Protein 2KD0 (pdb70)

Secondary structure (DSSP, 8-state):
----GGG-S---EEEEEEETTEEEEEEE-TTSBHHHHHHHHHHHH---TTT-EEEETTEEPPTT-BTTTTT--TTEEEEEE----

InterPro domains:
  IPR000626 Ubiquitin-like domain [PF00240] (15-84)
  IPR000626 Ubiquitin-like domain [PS50053] (13-84)
  IPR000626 Ubiquitin-like domain [SM00213] (13-83)
  IPR001611 Leucine-rich repeat [PS51450] (226-247)
  IPR003591 Leucine-rich repeat, typical subtype [SM00369] (201-223)
  IPR003591 Leucine-rich repeat, typical subtype [SM00369] (224-246)
  IPR003591 Leucine-rich repeat, typical subtype [SM00369] (247-270)
  IPR003591 Leucine-rich repeat, typical subtype [SM00369] (293-316)
  IPR029071 Ubiquitin-like domain superfamily [SSF54236] (6-83)
  IPR032675 Leucine-rich repeat domain superfamily [G3DSA:3.80.10.10] (122-343)
  IPR050216 Leucine-rich repeat domain-containing protein [PTHR48051] (135-331)
  IPR055414 Disease resistance R13L4/SHOC-2-like, LRR domain [PF23598] (155-277)

CATH classification: 3.10.20.90

B-factor: mean 37.93, std 17.85, range [0.03, 75.42]

Solvent-accessible surface area: 6064 Å² total; per-residue (Å²): 221,74,147,151,151,150,133,101,125,86,81,82,32,132,0,48,1,86,22,73,66,120,75,61,114,34,66,16,27,35,60,27,31,2,104,57,2,26,71,75,7,71,102,120,48,124,21,130,42,215,27,1,86,5,39,26,141,78,94,91,15,94,97,109,14,20,0,158,112,0,73,15,32,72,52,9,144,2,98,4,114,38,86,151,122

Nearest PDB structures (foldseek):
  2kd0-assembly1_A  TM=8.606E-01  e=1.370E-14  Arabidopsis thaliana
  1yqb-assembly1_A  TM=8.958E-01  e=5.284E-07  Homo sapiens
  1wx8-assembly1_A  TM=7.742E-01  e=1.731E-06  Mus musculus
  5jne-assembly1_A  TM=8.099E-01  e=8.458E-05  Saccharomyces cerevisiae S288C
  2eke-assembly1_C  TM=7.470E-01  e=6.940E-05  Saccharomyces cerevisiae

Radius of gyration: 13.51 Å; Cα contacts (8 Å, |Δi|>4): 147; chains: 1; bounding box: 23×52×23 Å

Structure (mmCIF, N/CA/C/O backbone):
data_2KD0
#
_entry.id   2KD0
#
loop_
_atom_site.group_PDB
_atom_site.id
_atom_site.type_symbol
_atom_site.label_atom_id
_atom_site.label_alt_id
_atom_site.label_comp_id
_atom_site.label_asym_id
_atom_site.label_entity_id
_atom_site.label_seq_id
_atom_site.pdbx_PDB_ins_code
_atom_site.Cartn_x
_atom_site.Cartn_y
_atom_site.Cartn_z
_atom_site.occupancy
_atom_site.B_iso_or_equiv
_atom_site.auth_seq_id
_atom_site.auth_comp_id
_atom_site.auth_asym_id
_atom_site.auth_atom_id
_atom_site.pdbx_PDB_model_num
ATOM 1 N N . MET A 1 1 ? 6.906 -28.601 -13.277 1.00 41.32 1 MET A N 1
ATOM 2 C CA . MET A 1 1 ? 7.747 -27.897 -12.268 1.00 1.02 1 MET A CA 1
ATOM 3 C C . MET A 1 1 ? 6.879 -27.142 -11.253 1.00 1.42 1 MET A C 1
ATOM 4 O O . MET A 1 1 ? 5.903 -26.489 -11.622 1.00 32.41 1 MET A O 1
ATOM 20 N N . GLY A 1 2 ? 7.239 -27.240 -9.973 1.00 44.40 2 GLY A N 1
ATOM 21 C CA . GLY A 1 2 ? 6.503 -26.541 -8.924 1.00 33.32 2 GLY A CA 1
ATOM 22 C C . GLY A 1 2 ? 6.687 -25.026 -8.976 1.00 63.31 2 GLY A C 1
ATOM 23 O O . GLY A 1 2 ? 7.608 -24.483 -8.363 1.00 50.44 2 GLY A O 1
ATOM 27 N N . HIS A 1 3 ? 5.814 -24.341 -9.716 1.00 31.32 3 HIS A N 1
ATOM 28 C CA . HIS A 1 3 ? 5.883 -22.880 -9.842 1.00 10.23 3 HIS A CA 1
ATOM 29 C C . HIS A 1 3 ? 5.652 -22.196 -8.488 1.00 62.33 3 HIS A C 1
ATOM 30 O O . HIS A 1 3 ? 4.661 -22.461 -7.812 1.00 31.51 3 HIS A O 1
ATOM 45 N N . HIS A 1 4 ? 6.570 -21.316 -8.100 1.00 45.21 4 HIS A N 1
ATOM 46 C CA . HIS A 1 4 ? 6.469 -20.603 -6.826 1.00 12.13 4 HIS A CA 1
ATOM 47 C C . HIS A 1 4 ? 5.386 -19.514 -6.889 1.00 61.31 4 HIS A C 1
ATOM 48 O O . HIS A 1 4 ? 5.641 -18.391 -7.330 1.00 13.41 4 HIS A O 1
ATOM 63 N N . HIS A 1 5 ? 4.177 -19.847 -6.438 1.00 3.01 5 HIS A N 1
ATOM 64 C CA . HIS A 1 5 ? 3.024 -18.950 -6.595 1.00 50.44 5 HIS A CA 1
ATOM 65 C C . HIS A 1 5 ? 2.990 -17.817 -5.552 1.00 4.44 5 HIS A C 1
ATOM 66 O O . HIS A 1 5 ? 2.015 -17.073 -5.488 1.00 0.24 5 HIS A O 1
ATOM 81 N N . HIS A 1 6 ? 4.039 -17.687 -4.734 1.00 11.25 6 HIS A N 1
ATOM 82 C CA . HIS A 1 6 ? 4.145 -16.552 -3.796 1.00 33.02 6 HIS A CA 1
ATOM 83 C C . HIS A 1 6 ? 4.230 -15.210 -4.546 1.00 72.02 6 HIS A C 1
ATOM 84 O O . HIS A 1 6 ? 3.456 -14.289 -4.280 1.00 60.24 6 HIS A O 1
ATOM 99 N N . HIS A 1 7 ? 5.170 -15.104 -5.485 1.00 22.03 7 HIS A N 1
ATOM 100 C CA . HIS A 1 7 ? 5.298 -13.902 -6.322 1.00 65.31 7 HIS A CA 1
ATOM 101 C C . HIS A 1 7 ? 4.613 -14.094 -7.689 1.00 35.11 7 HIS A C 1
ATOM 102 O O . HIS A 1 7 ? 5.274 -14.189 -8.723 1.00 54.11 7 HIS A O 1
ATOM 117 N N . HIS A 1 8 ? 3.285 -14.181 -7.676 1.00 42.34 8 HIS A N 1
ATOM 118 C CA . HIS A 1 8 ? 2.488 -14.311 -8.905 1.00 70.42 8 HIS A CA 1
ATOM 119 C C . HIS A 1 8 ? 1.134 -13.604 -8.761 1.00 31.30 8 HIS A C 1
ATOM 120 O O . HIS A 1 8 ? 0.757 -13.192 -7.668 1.00 1.21 8 HIS A O 1
ATOM 135 N N . SER A 1 9 ? 0.417 -13.451 -9.876 1.00 40.20 9 SER A N 1
ATOM 136 C CA . SER A 1 9 ? -0.928 -12.842 -9.866 1.00 20.33 9 SER A CA 1
ATOM 137 C C . SER A 1 9 ? -0.925 -11.424 -9.257 1.00 53.21 9 SER A C 1
ATOM 138 O O . SER A 1 9 ? -1.976 -10.887 -8.896 1.00 54.23 9 SER A O 1
ATOM 146 N N . HIS A 1 10 ? 0.256 -10.816 -9.157 1.00 52.30 10 HIS A N 1
ATOM 147 C CA . HIS A 1 10 ? 0.396 -9.467 -8.594 1.00 54.14 10 HIS A CA 1
ATOM 148 C C . HIS A 1 10 ? 0.320 -8.398 -9.691 1.00 45.51 10 HIS A C 1
ATOM 149 O O . HIS A 1 10 ? 0.398 -8.705 -10.881 1.00 23.32 10 HIS A O 1
ATOM 164 N N . SER A 1 11 ? 0.166 -7.143 -9.284 1.00 72.31 11 SER A N 1
ATOM 165 C CA . SER A 1 11 ? 0.062 -6.027 -10.232 1.00 22.23 11 SER A CA 1
ATOM 166 C C . SER A 1 11 ? 0.492 -4.711 -9.580 1.00 2.04 11 SER A C 1
ATOM 167 O O . SER A 1 11 ? 0.734 -4.652 -8.372 1.00 34.53 11 SER A O 1
ATOM 175 N N . THR A 1 12 ? 0.583 -3.655 -10.381 1.00 20.33 12 THR A N 1
ATOM 176 C CA . THR A 1 12 ? 1.016 -2.347 -9.884 1.00 23.22 12 THR A CA 1
ATOM 177 C C . THR A 1 12 ? -0.175 -1.493 -9.433 1.00 43.03 12 THR A C 1
ATOM 178 O O . THR A 1 12 ? -1.002 -1.077 -10.248 1.00 21.44 12 THR A O 1
ATOM 189 N N . ILE A 1 13 ? -0.255 -1.229 -8.133 1.00 45.35 13 ILE A N 1
ATOM 190 C CA . ILE A 1 13 ? -1.328 -0.402 -7.570 1.00 45.23 13 ILE A CA 1
ATOM 191 C C . ILE A 1 13 ? -0.981 1.097 -7.646 1.00 45.20 13 ILE A C 1
ATOM 192 O O . ILE A 1 13 ? 0.190 1.476 -7.618 1.00 52.53 13 ILE A O 1
ATOM 208 N N . LYS A 1 14 ? -2.007 1.945 -7.758 1.00 31.13 14 LYS A N 1
ATOM 209 C CA . LYS A 1 14 ? -1.810 3.402 -7.864 1.00 14.15 14 LYS A CA 1
ATOM 210 C C . LYS A 1 14 ? -1.590 4.063 -6.489 1.00 52.40 14 LYS A C 1
ATOM 211 O O . LYS A 1 14 ? -2.461 4.024 -5.621 1.00 1.14 14 LYS A O 1
ATOM 230 N N . LEU A 1 15 ? -0.420 4.671 -6.302 1.00 51.14 15 LEU A N 1
ATOM 231 C CA . LEU A 1 15 ? -0.108 5.409 -5.066 1.00 25.01 15 LEU A CA 1
ATOM 232 C C . LEU A 1 15 ? -0.092 6.924 -5.313 1.00 22.15 15 LEU A C 1
ATOM 233 O O . LEU A 1 15 ? 0.726 7.423 -6.084 1.00 32.23 15 LEU A O 1
ATOM 249 N N . THR A 1 16 ? -0.986 7.656 -4.656 1.00 44.23 16 THR A N 1
ATOM 250 C CA . THR A 1 16 ? -0.984 9.123 -4.744 1.00 44.11 16 THR A CA 1
ATOM 251 C C . THR A 1 16 ? -0.169 9.725 -3.595 1.00 73.21 16 THR A C 1
ATOM 252 O O . THR A 1 16 ? -0.682 9.943 -2.495 1.00 41.33 16 THR A O 1
ATOM 263 N N . VAL A 1 17 ? 1.114 9.961 -3.851 1.00 3.52 17 VAL A N 1
ATOM 264 C CA . VAL A 1 17 ? 2.037 10.469 -2.827 1.00 0.33 17 VAL A CA 1
ATOM 265 C C . VAL A 1 17 ? 2.144 12.000 -2.881 1.00 25.24 17 VAL A C 1
ATOM 266 O O . VAL A 1 17 ? 2.535 12.570 -3.899 1.00 3.12 17 VAL A O 1
ATOM 279 N N . LYS A 1 18 ? 1.795 12.663 -1.781 1.00 31.01 18 LYS A N 1
ATOM 280 C CA . LYS A 1 18 ? 1.784 14.129 -1.733 1.00 63.41 18 LYS A CA 1
ATOM 281 C C . LYS A 1 18 ? 3.093 14.709 -1.176 1.00 2.22 18 LYS A C 1
ATOM 282 O O . LYS A 1 18 ? 3.360 14.626 0.023 1.00 62.22 18 LYS A O 1
ATOM 301 N N . PHE A 1 19 ? 3.906 15.285 -2.056 1.00 50.00 19 PHE A N 1
ATOM 302 C CA . PHE A 1 19 ? 5.066 16.080 -1.639 1.00 1.31 19 PHE A CA 1
ATOM 303 C C . PHE A 1 19 ? 4.625 17.492 -1.225 1.00 63.35 19 PHE A C 1
ATOM 304 O O . PHE A 1 19 ? 4.823 18.462 -1.963 1.00 4.44 19 PHE A O 1
ATOM 321 N N . GLY A 1 20 ? 3.992 17.589 -0.056 1.00 50.20 20 GLY A N 1
ATOM 322 C CA . GLY A 1 20 ? 3.472 18.867 0.418 1.00 50.21 20 GLY A CA 1
ATOM 323 C C . GLY A 1 20 ? 2.396 19.448 -0.497 1.00 2.02 20 GLY A C 1
ATOM 324 O O . GLY A 1 20 ? 1.201 19.295 -0.244 1.00 21.42 20 GLY A O 1
ATOM 328 N N . GLY A 1 21 ? 2.826 20.112 -1.572 1.00 70.15 21 GLY A N 1
ATOM 329 C CA . GLY A 1 21 ? 1.896 20.692 -2.539 1.00 34.32 21 GLY A CA 1
ATOM 330 C C . GLY A 1 21 ? 2.000 20.057 -3.925 1.00 51.03 21 GLY A C 1
ATOM 331 O O . GLY A 1 21 ? 1.462 20.584 -4.901 1.00 14.31 21 GLY A O 1
ATOM 335 N N . LYS A 1 22 ? 2.708 18.934 -4.025 1.00 33.33 22 LYS A N 1
ATOM 336 C CA . LYS A 1 22 ? 2.846 18.205 -5.296 1.00 54.32 22 LYS A CA 1
ATOM 337 C C . LYS A 1 22 ? 2.312 16.769 -5.178 1.00 51.22 22 LYS A C 1
ATOM 338 O O . LYS A 1 22 ? 2.906 15.933 -4.503 1.00 53.54 22 LYS A O 1
ATOM 357 N N . SER A 1 23 ? 1.188 16.490 -5.832 1.00 11.20 23 SER A N 1
ATOM 358 C CA . SER A 1 23 ? 0.616 15.133 -5.846 1.00 15.13 23 SER A CA 1
ATOM 359 C C . SER A 1 23 ? 1.257 14.282 -6.952 1.00 51.12 23 SER A C 1
ATOM 360 O O . SER A 1 23 ? 1.089 14.564 -8.141 1.00 10.24 23 SER A O 1
ATOM 368 N N . ILE A 1 24 ? 2.004 13.252 -6.554 1.00 1.20 24 ILE A N 1
ATOM 369 C CA . ILE A 1 24 ? 2.727 12.393 -7.500 1.00 71.32 24 ILE A CA 1
ATOM 370 C C . ILE A 1 24 ? 2.054 11.011 -7.644 1.00 35.24 24 ILE A C 1
ATOM 371 O O . ILE A 1 24 ? 2.065 10.208 -6.708 1.00 63.23 24 ILE A O 1
ATOM 387 N N . PRO A 1 25 ? 1.445 10.721 -8.815 1.00 3.12 25 PRO A N 1
ATOM 388 C CA . PRO A 1 25 ? 0.842 9.405 -9.091 1.00 3.10 25 PRO A CA 1
ATOM 389 C C . PRO A 1 25 ? 1.897 8.320 -9.397 1.00 32.33 25 PRO A C 1
ATOM 390 O O . PRO A 1 25 ? 2.644 8.417 -10.377 1.00 32.21 25 PRO A O 1
ATOM 401 N N . LEU A 1 26 ? 1.954 7.292 -8.553 1.00 33.02 26 LEU A N 1
ATOM 402 C CA . LEU A 1 26 ? 2.912 6.184 -8.716 1.00 3.12 26 LEU A CA 1
ATOM 403 C C . LEU A 1 26 ? 2.195 4.848 -8.961 1.00 52.10 26 LEU A C 1
ATOM 404 O O . LEU A 1 26 ? 0.975 4.743 -8.817 1.00 74.33 26 LEU A O 1
ATOM 420 N N . SER A 1 27 ? 2.960 3.825 -9.335 1.00 55.23 27 SER A N 1
ATOM 421 C CA . SER A 1 27 ? 2.418 2.468 -9.506 1.00 62.03 27 SER A CA 1
ATOM 422 C C . SER A 1 27 ? 3.462 1.403 -9.146 1.00 31.43 27 SER A C 1
ATOM 423 O O . SER A 1 27 ? 4.401 1.158 -9.904 1.00 41.53 27 SER A O 1
ATOM 431 N N . VAL A 1 28 ? 3.292 0.771 -7.985 1.00 35.55 28 VAL A N 1
ATOM 432 C CA . VAL A 1 28 ? 4.240 -0.246 -7.503 1.00 12.43 28 VAL A CA 1
ATOM 433 C C . VAL A 1 28 ? 3.529 -1.559 -7.128 1.00 61.12 28 VAL A C 1
ATOM 434 O O . VAL A 1 28 ? 2.301 -1.621 -7.074 1.00 12.31 28 VAL A O 1
ATOM 447 N N . SER A 1 29 ? 4.313 -2.603 -6.864 1.00 24.33 29 SER A N 1
ATOM 448 C CA . SER A 1 29 ? 3.763 -3.915 -6.488 1.00 12.45 29 SER A CA 1
ATOM 449 C C . SER A 1 29 ? 3.702 -4.083 -4.961 1.00 52.44 29 SER A C 1
ATOM 450 O O . SER A 1 29 ? 4.565 -3.580 -4.238 1.00 62.21 29 SER A O 1
ATOM 458 N N . PRO A 1 30 ? 2.685 -4.806 -4.441 1.00 72.45 30 PRO A N 1
ATOM 459 C CA . PRO A 1 30 ? 2.553 -5.071 -2.992 1.00 62.22 30 PRO A CA 1
ATOM 460 C C . PRO A 1 30 ? 3.729 -5.881 -2.408 1.00 0.22 30 PRO A C 1
ATOM 461 O O . PRO A 1 30 ? 3.833 -6.055 -1.189 1.00 42.15 30 PRO A O 1
ATOM 472 N N . ASP A 1 31 ? 4.604 -6.386 -3.282 1.00 73.13 31 ASP A N 1
ATOM 473 C CA . ASP A 1 31 ? 5.825 -7.080 -2.852 1.00 3.43 31 ASP A CA 1
ATOM 474 C C . ASP A 1 31 ? 6.830 -6.100 -2.218 1.00 72.44 31 ASP A C 1
ATOM 475 O O . ASP A 1 31 ? 7.629 -6.478 -1.359 1.00 24.03 31 ASP A O 1
ATOM 484 N N . CYS A 1 32 ? 6.780 -4.839 -2.650 1.00 61.44 32 CYS A N 1
ATOM 485 C CA . CYS A 1 32 ? 7.709 -3.810 -2.166 1.00 4.24 32 CYS A CA 1
ATOM 486 C C . CYS A 1 32 ? 7.373 -3.350 -0.740 1.00 13.41 32 CYS A C 1
ATOM 487 O O . CYS A 1 32 ? 6.241 -3.493 -0.271 1.00 24.20 32 CYS A O 1
ATOM 495 N N . THR A 1 33 ? 8.370 -2.796 -0.056 1.00 54.05 33 THR A N 1
ATOM 496 C CA . THR A 1 33 ? 8.175 -2.191 1.269 1.00 62.40 33 THR A CA 1
ATOM 497 C C . THR A 1 33 ? 8.138 -0.663 1.165 1.00 54.35 33 THR A C 1
ATOM 498 O O . THR A 1 33 ? 8.581 -0.091 0.169 1.00 32.52 33 THR A O 1
ATOM 509 N N . VAL A 1 34 ? 7.614 0.007 2.188 1.00 5.12 34 VAL A N 1
ATOM 510 C CA . VAL A 1 34 ? 7.628 1.474 2.210 1.00 73.01 34 VAL A CA 1
ATOM 511 C C . VAL A 1 34 ? 9.076 2.006 2.227 1.00 25.43 34 VAL A C 1
ATOM 512 O O . VAL A 1 34 ? 9.347 3.131 1.806 1.00 40.22 34 VAL A O 1
ATOM 525 N N . LYS A 1 35 ? 10.000 1.179 2.718 1.00 42.14 35 LYS A N 1
ATOM 526 C CA . LYS A 1 35 ? 11.432 1.478 2.642 1.00 63.34 35 LYS A CA 1
ATOM 527 C C . LYS A 1 35 ? 11.917 1.382 1.190 1.00 15.55 35 LYS A C 1
ATOM 528 O O . LYS A 1 35 ? 12.669 2.233 0.713 1.00 60.31 35 LYS A O 1
ATOM 547 N N . ASP A 1 36 ? 11.467 0.338 0.491 1.00 20.22 36 ASP A N 1
ATOM 548 C CA . ASP A 1 36 ? 11.767 0.161 -0.933 1.00 4.03 36 ASP A CA 1
ATOM 549 C C . ASP A 1 36 ? 11.324 1.404 -1.728 1.00 30.32 36 ASP A C 1
ATOM 550 O O . ASP A 1 36 ? 12.028 1.868 -2.629 1.00 51.34 36 ASP A O 1
ATOM 559 N N . LEU A 1 37 ? 10.156 1.941 -1.368 1.00 11.34 37 LEU A N 1
ATOM 560 C CA . LEU A 1 37 ? 9.659 3.200 -1.939 1.00 35.32 37 LEU A CA 1
ATOM 561 C C . LEU A 1 37 ? 10.643 4.354 -1.703 1.00 44.02 37 LEU A C 1
ATOM 562 O O . LEU A 1 37 ? 10.965 5.096 -2.631 1.00 62.00 37 LEU A O 1
ATOM 578 N N . LYS A 1 38 ? 11.115 4.500 -0.463 1.00 3.53 38 LYS A N 1
ATOM 579 C CA . LYS A 1 38 ? 12.125 5.519 -0.132 1.00 72.54 38 LYS A CA 1
ATOM 580 C C . LYS A 1 38 ? 13.330 5.416 -1.085 1.00 74.21 38 LYS A C 1
ATOM 581 O O . LYS A 1 38 ? 13.825 6.422 -1.598 1.00 72.25 38 LYS A O 1
ATOM 600 N N . SER A 1 39 ? 13.787 4.181 -1.318 1.00 15.41 39 SER A N 1
ATOM 601 C CA . SER A 1 39 ? 14.931 3.920 -2.208 1.00 1.43 39 SER A CA 1
ATOM 602 C C . SER A 1 39 ? 14.597 4.209 -3.680 1.00 22.33 39 SER A C 1
ATOM 603 O O . SER A 1 39 ? 15.454 4.673 -4.430 1.00 11.02 39 SER A O 1
ATOM 611 N N . GLN A 1 40 ? 13.360 3.925 -4.095 1.00 33.24 40 GLN A N 1
ATOM 612 C CA . GLN A 1 40 ? 12.930 4.188 -5.478 1.00 72.10 40 GLN A CA 1
ATOM 613 C C . GLN A 1 40 ? 12.796 5.695 -5.752 1.00 22.55 40 GLN A C 1
ATOM 614 O O . GLN A 1 40 ? 13.245 6.196 -6.786 1.00 14.13 40 GLN A O 1
ATOM 628 N N . LEU A 1 41 ? 12.175 6.413 -4.820 1.00 72.13 41 LEU A N 1
ATOM 629 C CA . LEU A 1 41 ? 11.923 7.850 -4.982 1.00 22.14 41 LEU A CA 1
ATOM 630 C C . LEU A 1 41 ? 13.191 8.705 -4.803 1.00 52.22 41 LEU A C 1
ATOM 631 O O . LEU A 1 41 ? 13.310 9.759 -5.419 1.00 42.01 41 LEU A O 1
ATOM 647 N N . GLN A 1 42 ? 14.138 8.244 -3.981 1.00 15.14 42 GLN A N 1
ATOM 648 C CA . GLN A 1 42 ? 15.345 9.034 -3.670 1.00 60.11 42 GLN A CA 1
ATOM 649 C C . GLN A 1 42 ? 16.080 9.554 -4.936 1.00 11.54 42 GLN A C 1
ATOM 650 O O . GLN A 1 42 ? 16.351 10.752 -5.034 1.00 3.11 42 GLN A O 1
ATOM 664 N N . PRO A 1 43 ? 16.412 8.692 -5.934 1.00 15.20 43 PRO A N 1
ATOM 665 C CA . PRO A 1 43 ? 17.088 9.144 -7.173 1.00 53.30 43 PRO A CA 1
ATOM 666 C C . PRO A 1 43 ? 16.184 10.013 -8.071 1.00 2.34 43 PRO A C 1
ATOM 667 O O . PRO A 1 43 ? 16.660 10.712 -8.968 1.00 61.14 43 PRO A O 1
ATOM 678 N N . ILE A 1 44 ? 14.878 9.960 -7.822 1.00 34.21 44 ILE A N 1
ATOM 679 C CA . ILE A 1 44 ? 13.898 10.700 -8.623 1.00 52.34 44 ILE A CA 1
ATOM 680 C C . ILE A 1 44 ? 13.658 12.111 -8.058 1.00 44.02 44 ILE A C 1
ATOM 681 O O . ILE A 1 44 ? 13.756 13.110 -8.772 1.00 10.52 44 ILE A O 1
ATOM 697 N N . THR A 1 45 ? 13.339 12.180 -6.770 1.00 41.03 45 THR A N 1
ATOM 698 C CA . THR A 1 45 ? 12.987 13.443 -6.108 1.00 63.31 45 THR A CA 1
ATOM 699 C C . THR A 1 45 ? 14.195 14.089 -5.414 1.00 51.43 45 THR A C 1
ATOM 700 O O . THR A 1 45 ? 14.192 15.292 -5.140 1.00 63.22 45 THR A O 1
ATOM 711 N N . ASN A 1 46 ? 15.221 13.279 -5.137 1.00 61.03 46 ASN A N 1
ATOM 712 C CA . ASN A 1 46 ? 16.486 13.752 -4.545 1.00 2.32 46 ASN A CA 1
ATOM 713 C C . ASN A 1 46 ? 16.321 14.219 -3.086 1.00 23.11 46 ASN A C 1
ATOM 714 O O . ASN A 1 46 ? 17.087 15.059 -2.600 1.00 54.53 46 ASN A O 1
ATOM 725 N N . VAL A 1 47 ? 15.339 13.657 -2.385 1.00 4.11 47 VAL A N 1
ATOM 726 C CA . VAL A 1 47 ? 15.136 13.947 -0.957 1.00 21.02 47 VAL A CA 1
ATOM 727 C C . VAL A 1 47 ? 15.526 12.738 -0.076 1.00 42.22 47 VAL A C 1
ATOM 728 O O . VAL A 1 47 ? 15.249 11.587 -0.419 1.00 12.42 47 VAL A O 1
ATOM 741 N N . LEU A 1 48 ? 16.180 13.016 1.056 1.00 15.40 48 LEU A N 1
ATOM 742 C CA . LEU A 1 48 ? 16.667 11.968 1.974 1.00 0.12 48 LEU A CA 1
ATOM 743 C C . LEU A 1 48 ? 15.568 10.955 2.365 1.00 2.43 48 LEU A C 1
ATOM 744 O O . LEU A 1 48 ? 14.468 11.340 2.771 1.00 23.45 48 LEU A O 1
ATOM 760 N N . PRO A 1 49 ? 15.867 9.639 2.272 1.00 63.23 49 PRO A N 1
ATOM 761 C CA . PRO A 1 49 ? 14.906 8.571 2.617 1.00 42.01 49 PRO A CA 1
ATOM 762 C C . PRO A 1 49 ? 14.457 8.629 4.087 1.00 4.30 49 PRO A C 1
ATOM 763 O O . PRO A 1 49 ? 13.333 8.250 4.420 1.00 22.33 49 PRO A O 1
ATOM 774 N N . ARG A 1 50 ? 15.345 9.109 4.958 1.00 71.14 50 ARG A N 1
ATOM 775 C CA . ARG A 1 50 ? 15.027 9.300 6.377 1.00 4.10 50 ARG A CA 1
ATOM 776 C C . ARG A 1 50 ? 13.959 10.391 6.554 1.00 33.13 50 ARG A C 1
ATOM 777 O O . ARG A 1 50 ? 13.076 10.287 7.411 1.00 21.15 50 ARG A O 1
ATOM 798 N N . GLY A 1 51 ? 14.051 11.433 5.726 1.00 73.45 51 GLY A N 1
ATOM 799 C CA . GLY A 1 51 ? 13.091 12.530 5.774 1.00 60.05 51 GLY A CA 1
ATOM 800 C C . GLY A 1 51 ? 11.763 12.186 5.108 1.00 43.25 51 GLY A C 1
ATOM 801 O O . GLY A 1 51 ? 10.724 12.738 5.465 1.00 12.23 51 GLY A O 1
ATOM 805 N N . GLN A 1 52 ? 11.799 11.280 4.131 1.00 43.32 52 GLN A N 1
ATOM 806 C CA . GLN A 1 52 ? 10.579 10.828 3.449 1.00 0.03 52 GLN A CA 1
ATOM 807 C C . GLN A 1 52 ? 9.653 10.047 4.401 1.00 53.41 52 GLN A C 1
ATOM 808 O O . GLN A 1 52 ? 9.675 8.814 4.443 1.00 2.45 52 GLN A O 1
ATOM 822 N N . LYS A 1 53 ? 8.848 10.778 5.169 1.00 51.25 53 LYS A N 1
ATOM 823 C CA . LYS A 1 53 ? 7.925 10.174 6.136 1.00 34.55 53 LYS A CA 1
ATOM 824 C C . LYS A 1 53 ? 6.567 9.836 5.496 1.00 51.54 53 LYS A C 1
ATOM 825 O O . LYS A 1 53 ? 5.728 10.717 5.288 1.00 70.12 53 LYS A O 1
ATOM 844 N N . LEU A 1 54 ? 6.368 8.558 5.173 1.00 45.10 54 LEU A N 1
ATOM 845 C CA . LEU A 1 54 ? 5.100 8.083 4.606 1.00 50.13 54 LEU A CA 1
ATOM 846 C C . LEU A 1 54 ? 4.037 7.916 5.703 1.00 3.55 54 LEU A C 1
ATOM 847 O O . LEU A 1 54 ? 4.208 7.125 6.632 1.00 3.35 54 LEU A O 1
ATOM 863 N N . ILE A 1 55 ? 2.942 8.668 5.591 1.00 72.33 55 ILE A N 1
ATOM 864 C CA . ILE A 1 55 ? 1.886 8.663 6.609 1.00 62.34 55 ILE A CA 1
ATOM 865 C C . ILE A 1 55 ? 0.502 8.375 5.991 1.00 73.53 55 ILE A C 1
ATOM 866 O O . ILE A 1 55 ? -0.060 9.205 5.267 1.00 42.13 55 ILE A O 1
ATOM 882 N N . PHE A 1 56 ? -0.040 7.193 6.280 1.00 22.35 56 PHE A N 1
ATOM 883 C CA . PHE A 1 56 ? -1.350 6.773 5.758 1.00 72.33 56 PHE A CA 1
ATOM 884 C C . PHE A 1 56 ? -2.262 6.312 6.908 1.00 64.23 56 PHE A C 1
ATOM 885 O O . PHE A 1 56 ? -1.783 5.723 7.872 1.00 1.42 56 PHE A O 1
ATOM 902 N N . LYS A 1 57 ? -3.569 6.590 6.802 1.00 70.10 57 LYS A N 1
ATOM 903 C CA . LYS A 1 57 ? -4.530 6.306 7.891 1.00 53.45 57 LYS A CA 1
ATOM 904 C C . LYS A 1 57 ? -4.247 7.187 9.122 1.00 71.24 57 LYS A C 1
ATOM 905 O O . LYS A 1 57 ? -4.758 6.935 10.216 1.00 20.33 57 LYS A O 1
ATOM 924 N N . GLY A 1 58 ? -3.462 8.246 8.926 1.00 12.11 58 GLY A N 1
ATOM 925 C CA . GLY A 1 58 ? -2.934 9.012 10.051 1.00 31.14 58 GLY A CA 1
ATOM 926 C C . GLY A 1 58 ? -1.883 8.221 10.827 1.00 13.15 58 GLY A C 1
ATOM 927 O O . GLY A 1 58 ? -1.603 8.501 11.993 1.00 14.32 58 GLY A O 1
ATOM 931 N N . LYS A 1 59 ? -1.309 7.226 10.156 1.00 1.23 59 LYS A N 1
ATOM 932 C CA . LYS A 1 59 ? -0.331 6.309 10.747 1.00 43.40 59 LYS A CA 1
ATOM 933 C C . LYS A 1 59 ? 0.961 6.289 9.919 1.00 64.33 59 LYS A C 1
ATOM 934 O O . LYS A 1 59 ? 0.928 6.042 8.711 1.00 55.32 59 LYS A O 1
ATOM 953 N N . VAL A 1 60 ? 2.092 6.564 10.558 1.00 1.10 60 VAL A N 1
ATOM 954 C CA . VAL A 1 60 ? 3.386 6.516 9.872 1.00 61.11 60 VAL A CA 1
ATOM 955 C C . VAL A 1 60 ? 3.816 5.060 9.622 1.00 4.52 60 VAL A C 1
ATOM 956 O O . VAL A 1 60 ? 3.723 4.211 10.512 1.00 43.33 60 VAL A O 1
ATOM 969 N N . LEU A 1 61 ? 4.272 4.765 8.408 1.00 61.52 61 LEU A N 1
ATOM 970 C CA . LEU A 1 61 ? 4.628 3.391 8.038 1.00 71.22 61 LEU A CA 1
ATOM 971 C C . LEU A 1 61 ? 6.096 3.064 8.361 1.00 42.11 61 LEU A C 1
ATOM 972 O O . LEU A 1 61 ? 6.983 3.913 8.250 1.00 4.31 61 LEU A O 1
ATOM 988 N N . VAL A 1 62 ? 6.336 1.811 8.750 1.00 72.45 62 VAL A N 1
ATOM 989 C CA . VAL A 1 62 ? 7.665 1.356 9.179 1.00 22.32 62 VAL A CA 1
ATOM 990 C C . VAL A 1 62 ? 8.418 0.667 8.029 1.00 25.33 62 VAL A C 1
ATOM 991 O O . VAL A 1 62 ? 7.806 0.042 7.170 1.00 71.10 62 VAL A O 1
ATOM 1004 N N . GLU A 1 63 ? 9.749 0.776 8.030 1.00 65.43 63 GLU A N 1
ATOM 1005 C CA . GLU A 1 63 ? 10.591 0.191 6.970 1.00 24.54 63 GLU A CA 1
ATOM 1006 C C . GLU A 1 63 ? 10.220 -1.274 6.641 1.00 35.11 63 GLU A C 1
ATOM 1007 O O . GLU A 1 63 ? 10.313 -1.701 5.488 1.00 2.42 63 GLU A O 1
ATOM 1019 N N . THR A 1 64 ? 9.791 -2.031 7.654 1.00 62.11 64 THR A N 1
ATOM 1020 C CA . THR A 1 64 ? 9.478 -3.464 7.487 1.00 72.10 64 THR A CA 1
ATOM 1021 C C . THR A 1 64 ? 8.093 -3.708 6.865 1.00 54.20 64 THR A C 1
ATOM 1022 O O . THR A 1 64 ? 7.805 -4.811 6.395 1.00 52.42 64 THR A O 1
ATOM 1033 N N . SER A 1 65 ? 7.234 -2.689 6.871 1.00 24.33 65 SER A N 1
ATOM 1034 C CA . SER A 1 65 ? 5.854 -2.838 6.379 1.00 21.22 65 SER A CA 1
ATOM 1035 C C . SER A 1 65 ? 5.762 -2.687 4.853 1.00 24.50 65 SER A C 1
ATOM 1036 O O . SER A 1 65 ? 6.214 -1.692 4.283 1.00 44.21 65 SER A O 1
ATOM 1044 N N . THR A 1 66 ? 5.188 -3.700 4.200 1.00 15.32 66 THR A N 1
ATOM 1045 C CA . THR A 1 66 ? 4.924 -3.662 2.753 1.00 1.02 66 THR A CA 1
ATOM 1046 C C . THR A 1 66 ? 3.620 -2.916 2.450 1.00 1.43 66 THR A C 1
ATOM 1047 O O . THR A 1 66 ? 2.842 -2.637 3.357 1.00 44.00 66 THR A O 1
ATOM 1058 N N . LEU A 1 67 ? 3.369 -2.615 1.172 1.00 72.51 67 LEU A N 1
ATOM 1059 C CA . LEU A 1 67 ? 2.124 -1.935 0.771 1.00 60.31 67 LEU A CA 1
ATOM 1060 C C . LEU A 1 67 ? 0.884 -2.640 1.350 1.00 32.12 67 LEU A C 1
ATOM 1061 O O . LEU A 1 67 ? -0.065 -1.992 1.787 1.00 44.30 67 LEU A O 1
ATOM 1077 N N . LYS A 1 68 ? 0.912 -3.972 1.359 1.00 22.05 68 LYS A N 1
ATOM 1078 C CA . LYS A 1 68 ? -0.148 -4.768 1.988 1.00 42.32 68 LYS A CA 1
ATOM 1079 C C . LYS A 1 68 ? -0.180 -4.542 3.510 1.00 62.34 68 LYS A C 1
ATOM 1080 O O . LYS A 1 68 ? -1.234 -4.270 4.086 1.00 63.15 68 LYS A O 1
ATOM 1099 N N . GLN A 1 69 ? 0.986 -4.643 4.145 1.00 15.22 69 GLN A N 1
ATOM 1100 C CA . GLN A 1 69 ? 1.111 -4.460 5.600 1.00 51.50 69 GLN A CA 1
ATOM 1101 C C . GLN A 1 69 ? 0.843 -3.004 6.020 1.00 3.43 69 GLN A C 1
ATOM 1102 O O . GLN A 1 69 ? 0.633 -2.714 7.201 1.00 73.00 69 GLN A O 1
ATOM 1116 N N . SER A 1 70 ? 0.869 -2.095 5.051 1.00 22.34 70 SER A N 1
ATOM 1117 C CA . SER A 1 70 ? 0.650 -0.665 5.307 1.00 61.13 70 SER A CA 1
ATOM 1118 C C . SER A 1 70 ? -0.779 -0.234 4.950 1.00 74.20 70 SER A C 1
ATOM 1119 O O . SER A 1 70 ? -1.077 0.961 4.898 1.00 41.42 70 SER A O 1
ATOM 1127 N N . ASP A 1 71 ? -1.653 -1.215 4.696 1.00 44.31 71 ASP A N 1
ATOM 1128 C CA . ASP A 1 71 ? -3.065 -0.963 4.374 1.00 3.22 71 ASP A CA 1
ATOM 1129 C C . ASP A 1 71 ? -3.235 -0.196 3.043 1.00 61.41 71 ASP A C 1
ATOM 1130 O O . ASP A 1 71 ? -4.322 0.299 2.737 1.00 75.12 71 ASP A O 1
ATOM 1139 N N . VAL A 1 72 ? -2.176 -0.138 2.239 1.00 11.42 72 VAL A N 1
ATOM 1140 C CA . VAL A 1 72 ? -2.188 0.628 0.985 1.00 44.44 72 VAL A CA 1
ATOM 1141 C C . VAL A 1 72 ? -2.830 -0.160 -0.171 1.00 34.00 72 VAL A C 1
ATOM 1142 O O . VAL A 1 72 ? -2.633 -1.369 -0.307 1.00 21.11 72 VAL A O 1
ATOM 1155 N N . GLY A 1 73 ? -3.604 0.543 -0.999 1.00 14.31 73 GLY A N 1
ATOM 1156 C CA . GLY A 1 73 ? -4.225 -0.064 -2.175 1.00 45.02 73 GLY A CA 1
ATOM 1157 C C . GLY A 1 73 ? -4.260 0.892 -3.366 1.00 61.42 73 GLY A C 1
ATOM 1158 O O . GLY A 1 73 ? -3.860 2.053 -3.251 1.00 25.31 73 GLY A O 1
ATOM 1162 N N . SER A 1 74 ? -4.737 0.417 -4.514 1.00 15.03 74 SER A N 1
ATOM 1163 C CA . SER A 1 74 ? -4.800 1.254 -5.722 1.00 30.35 74 SER A CA 1
ATOM 1164 C C . SER A 1 74 ? -5.765 2.434 -5.534 1.00 73.23 74 SER A C 1
ATOM 1165 O O . SER A 1 74 ? -6.983 2.254 -5.471 1.00 55.45 74 SER A O 1
ATOM 1173 N N . GLY A 1 75 ? -5.210 3.639 -5.450 1.00 62.03 75 GLY A N 1
ATOM 1174 C CA . GLY A 1 75 ? -6.007 4.831 -5.178 1.00 41.45 75 GLY A CA 1
ATOM 1175 C C . GLY A 1 75 ? -5.812 5.353 -3.756 1.00 75.42 75 GLY A C 1
ATOM 1176 O O . GLY A 1 75 ? -6.591 6.181 -3.274 1.00 71.24 75 GLY A O 1
ATOM 1180 N N . ALA A 1 76 ? -4.770 4.863 -3.081 1.00 51.14 76 ALA A N 1
ATOM 1181 C CA . ALA A 1 76 ? -4.458 5.288 -1.712 1.00 70.44 76 ALA A CA 1
ATOM 1182 C C . ALA A 1 76 ? -3.781 6.668 -1.680 1.00 51.34 76 ALA A C 1
ATOM 1183 O O . ALA A 1 76 ? -2.826 6.927 -2.416 1.00 52.25 76 ALA A O 1
ATOM 1190 N N . LYS A 1 77 ? -4.285 7.542 -0.814 1.00 14.14 77 LYS A N 1
ATOM 1191 C CA . LYS A 1 77 ? -3.744 8.895 -0.655 1.00 74.45 77 LYS A CA 1
ATOM 1192 C C . LYS A 1 77 ? -2.639 8.920 0.413 1.00 20.51 77 LYS A C 1
ATOM 1193 O O . LYS A 1 77 ? -2.922 8.965 1.613 1.00 34.31 77 LYS A O 1
ATOM 1212 N N . LEU A 1 78 ? -1.385 8.888 -0.024 1.00 71.50 78 LEU A N 1
ATOM 1213 C CA . LEU A 1 78 ? -0.242 8.847 0.894 1.00 40.52 78 LEU A CA 1
ATOM 1214 C C . LEU A 1 78 ? 0.307 10.254 1.187 1.00 41.32 78 LEU A C 1
ATOM 1215 O O . LEU A 1 78 ? 0.827 10.930 0.296 1.00 74.32 78 LEU A O 1
ATOM 1231 N N . MET A 1 79 ? 0.191 10.689 2.439 1.00 43.05 79 MET A N 1
ATOM 1232 C CA . MET A 1 79 ? 0.794 11.952 2.870 1.00 13.03 79 MET A CA 1
ATOM 1233 C C . MET A 1 79 ? 2.297 11.766 3.112 1.00 65.32 79 MET A C 1
ATOM 1234 O O . MET A 1 79 ? 2.701 10.923 3.914 1.00 63.34 79 MET A O 1
ATOM 1248 N N . LEU A 1 80 ? 3.121 12.545 2.419 1.00 13.35 80 LEU A N 1
ATOM 1249 C CA . LEU A 1 80 ? 4.574 12.449 2.572 1.00 51.30 80 LEU A CA 1
ATOM 1250 C C . LEU A 1 80 ? 5.154 13.723 3.201 1.00 0.42 80 LEU A C 1
ATOM 1251 O O . LEU A 1 80 ? 5.257 14.766 2.548 1.00 41.30 80 LEU A O 1
ATOM 1267 N N . MET A 1 81 ? 5.515 13.639 4.480 1.00 74.54 81 MET A N 1
ATOM 1268 C CA . MET A 1 81 ? 6.130 14.771 5.178 1.00 21.33 81 MET A CA 1
ATOM 1269 C C . MET A 1 81 ? 7.594 14.929 4.745 1.00 24.41 81 MET A C 1
ATOM 1270 O O . MET A 1 81 ? 8.502 14.391 5.375 1.00 1.15 81 MET A O 1
ATOM 1284 N N . ALA A 1 82 ? 7.808 15.647 3.645 1.00 43.02 82 ALA A N 1
ATOM 1285 C CA . ALA A 1 82 ? 9.148 15.825 3.073 1.00 35.15 82 ALA A CA 1
ATOM 1286 C C . ALA A 1 82 ? 9.489 17.311 2.886 1.00 33.51 82 ALA A C 1
ATOM 1287 O O . ALA A 1 82 ? 8.752 18.192 3.336 1.00 30.53 82 ALA A O 1
ATOM 1294 N N . SER A 1 83 ? 10.616 17.587 2.232 1.00 51.42 83 SER A N 1
ATOM 1295 C CA . SER A 1 83 ? 11.061 18.970 2.003 1.00 54.12 83 SER A CA 1
ATOM 1296 C C . SER A 1 83 ? 11.159 19.303 0.510 1.00 33.52 83 SER A C 1
ATOM 1297 O O . SER A 1 83 ? 11.944 18.700 -0.219 1.00 52.20 83 SER A O 1
ATOM 1305 N N . GLN A 1 84 ? 10.355 20.266 0.065 1.00 42.21 84 GLN A N 1
ATOM 1306 C CA . GLN A 1 84 ? 10.431 20.780 -1.310 1.00 32.34 84 GLN A CA 1
ATOM 1307 C C . GLN A 1 84 ? 11.344 22.022 -1.368 1.00 44.24 84 GLN A C 1
ATOM 1308 O O . GLN A 1 84 ? 11.741 22.478 -2.442 1.00 64.25 84 GLN A O 1
ATOM 1322 N N . GLY A 1 85 ? 11.689 22.552 -0.194 1.00 71.24 85 GLY A N 1
ATOM 1323 C CA . GLY A 1 85 ? 12.550 23.733 -0.115 1.00 11.44 85 GLY A CA 1
ATOM 1324 C C . GLY A 1 85 ? 11.798 24.997 0.300 1.00 52.32 85 GLY A C 1
ATOM 1325 O O . GLY A 1 85 ? 10.841 24.893 1.099 1.00 37.70 85 GLY A O 1
ATOM 1330 N N . MET A 1 1 ? -17.208 -23.644 -7.267 1.00 4.15 1 MET A N 2
ATOM 1331 C CA . MET A 1 1 ? -16.798 -24.625 -6.219 1.00 3.35 1 MET A CA 2
ATOM 1332 C C . MET A 1 1 ? -15.272 -24.651 -6.053 1.00 12.02 1 MET A C 2
ATOM 1333 O O . MET A 1 1 ? -14.545 -24.029 -6.828 1.00 23.24 1 MET A O 2
ATOM 1349 N N . GLY A 1 2 ? -14.794 -25.362 -5.031 1.00 23.33 2 GLY A N 2
ATOM 1350 C CA . GLY A 1 2 ? -13.355 -25.508 -4.817 1.00 40.44 2 GLY A CA 2
ATOM 1351 C C . GLY A 1 2 ? -12.633 -24.185 -4.556 1.00 2.11 2 GLY A C 2
ATOM 1352 O O . GLY A 1 2 ? -12.126 -23.550 -5.485 1.00 63.32 2 GLY A O 2
ATOM 1356 N N . HIS A 1 3 ? -12.572 -23.773 -3.293 1.00 42.11 3 HIS A N 2
ATOM 1357 C CA . HIS A 1 3 ? -11.900 -22.521 -2.922 1.00 0.04 3 HIS A CA 2
ATOM 1358 C C . HIS A 1 3 ? -10.373 -22.604 -3.117 1.00 24.12 3 HIS A C 2
ATOM 1359 O O . HIS A 1 3 ? -9.632 -22.999 -2.218 1.00 61.34 3 HIS A O 2
ATOM 1374 N N . HIS A 1 4 ? -9.916 -22.240 -4.312 1.00 61.31 4 HIS A N 2
ATOM 1375 C CA . HIS A 1 4 ? -8.484 -22.236 -4.631 1.00 3.12 4 HIS A CA 2
ATOM 1376 C C . HIS A 1 4 ? -7.877 -20.835 -4.460 1.00 54.30 4 HIS A C 2
ATOM 1377 O O . HIS A 1 4 ? -8.494 -19.832 -4.819 1.00 1.03 4 HIS A O 2
ATOM 1392 N N . HIS A 1 5 ? -6.661 -20.776 -3.917 1.00 3.24 5 HIS A N 2
ATOM 1393 C CA . HIS A 1 5 ? -5.996 -19.495 -3.630 1.00 2.01 5 HIS A CA 2
ATOM 1394 C C . HIS A 1 5 ? -4.644 -19.373 -4.352 1.00 21.34 5 HIS A C 2
ATOM 1395 O O . HIS A 1 5 ? -4.003 -20.373 -4.674 1.00 12.20 5 HIS A O 2
ATOM 1410 N N . HIS A 1 6 ? -4.226 -18.135 -4.603 1.00 22.51 6 HIS A N 2
ATOM 1411 C CA . HIS A 1 6 ? -2.905 -17.847 -5.181 1.00 32.14 6 HIS A CA 2
ATOM 1412 C C . HIS A 1 6 ? -2.234 -16.691 -4.424 1.00 41.14 6 HIS A C 2
ATOM 1413 O O . HIS A 1 6 ? -2.708 -16.275 -3.366 1.00 50.22 6 HIS A O 2
ATOM 1428 N N . HIS A 1 7 ? -1.123 -16.183 -4.953 1.00 12.30 7 HIS A N 2
ATOM 1429 C CA . HIS A 1 7 ? -0.483 -14.995 -4.379 1.00 32.44 7 HIS A CA 2
ATOM 1430 C C . HIS A 1 7 ? -1.243 -13.723 -4.793 1.00 41.44 7 HIS A C 2
ATOM 1431 O O . HIS A 1 7 ? -1.549 -12.875 -3.958 1.00 51.55 7 HIS A O 2
ATOM 1446 N N . HIS A 1 8 ? -1.518 -13.588 -6.098 1.00 33.11 8 HIS A N 2
ATOM 1447 C CA . HIS A 1 8 ? -2.471 -12.582 -6.607 1.00 65.31 8 HIS A CA 2
ATOM 1448 C C . HIS A 1 8 ? -2.015 -11.117 -6.393 1.00 40.22 8 HIS A C 2
ATOM 1449 O O . HIS A 1 8 ? -2.645 -10.188 -6.897 1.00 65.11 8 HIS A O 2
ATOM 1464 N N . SER A 1 9 ? -0.919 -10.908 -5.676 1.00 31.21 9 SER A N 2
ATOM 1465 C CA . SER A 1 9 ? -0.504 -9.554 -5.269 1.00 14.45 9 SER A CA 2
ATOM 1466 C C . SER A 1 9 ? 0.420 -8.862 -6.284 1.00 11.45 9 SER A C 2
ATOM 1467 O O . SER A 1 9 ? 0.539 -7.641 -6.268 1.00 5.05 9 SER A O 2
ATOM 1475 N N . HIS A 1 10 ? 1.052 -9.621 -7.179 1.00 13.13 10 HIS A N 2
ATOM 1476 C CA . HIS A 1 10 ? 2.095 -9.062 -8.059 1.00 13.41 10 HIS A CA 2
ATOM 1477 C C . HIS A 1 10 ? 1.598 -7.892 -8.937 1.00 21.23 10 HIS A C 2
ATOM 1478 O O . HIS A 1 10 ? 2.407 -7.128 -9.472 1.00 14.21 10 HIS A O 2
ATOM 1493 N N . SER A 1 11 ? 0.284 -7.754 -9.094 1.00 34.41 11 SER A N 2
ATOM 1494 C CA . SER A 1 11 ? -0.277 -6.651 -9.891 1.00 43.41 11 SER A CA 2
ATOM 1495 C C . SER A 1 11 ? 0.073 -5.289 -9.268 1.00 41.41 11 SER A C 2
ATOM 1496 O O . SER A 1 11 ? 0.095 -5.138 -8.045 1.00 64.10 11 SER A O 2
ATOM 1504 N N . THR A 1 12 ? 0.337 -4.294 -10.110 1.00 54.23 12 THR A N 2
ATOM 1505 C CA . THR A 1 12 ? 0.815 -2.989 -9.634 1.00 20.55 12 THR A CA 2
ATOM 1506 C C . THR A 1 12 ? -0.339 -2.056 -9.246 1.00 73.33 12 THR A C 2
ATOM 1507 O O . THR A 1 12 ? -1.218 -1.758 -10.056 1.00 13.24 12 THR A O 2
ATOM 1518 N N . ILE A 1 13 ? -0.315 -1.590 -8.000 1.00 43.13 13 ILE A N 2
ATOM 1519 C CA . ILE A 1 13 ? -1.342 -0.684 -7.483 1.00 65.31 13 ILE A CA 2
ATOM 1520 C C . ILE A 1 13 ? -0.978 0.787 -7.754 1.00 44.22 13 ILE A C 2
ATOM 1521 O O . ILE A 1 13 ? 0.201 1.159 -7.772 1.00 32.43 13 ILE A O 2
ATOM 1537 N N . LYS A 1 14 ? -1.997 1.614 -7.976 1.00 74.53 14 LYS A N 2
ATOM 1538 C CA . LYS A 1 14 ? -1.802 3.040 -8.265 1.00 50.22 14 LYS A CA 2
ATOM 1539 C C . LYS A 1 14 ? -1.842 3.873 -6.976 1.00 20.13 14 LYS A C 2
ATOM 1540 O O . LYS A 1 14 ? -2.825 3.840 -6.236 1.00 13.51 14 LYS A O 2
ATOM 1559 N N . LEU A 1 15 ? -0.777 4.625 -6.716 1.00 60.30 15 LEU A N 2
ATOM 1560 C CA . LEU A 1 15 ? -0.654 5.387 -5.466 1.00 11.53 15 LEU A CA 2
ATOM 1561 C C . LEU A 1 15 ? -0.617 6.904 -5.717 1.00 3.53 15 LEU A C 2
ATOM 1562 O O . LEU A 1 15 ? 0.025 7.375 -6.659 1.00 1.31 15 LEU A O 2
ATOM 1578 N N . THR A 1 16 ? -1.305 7.663 -4.864 1.00 44.00 16 THR A N 2
ATOM 1579 C CA . THR A 1 16 ? -1.258 9.132 -4.905 1.00 61.05 16 THR A CA 2
ATOM 1580 C C . THR A 1 16 ? -0.479 9.672 -3.701 1.00 5.54 16 THR A C 2
ATOM 1581 O O . THR A 1 16 ? -1.001 9.711 -2.587 1.00 34.31 16 THR A O 2
ATOM 1592 N N . VAL A 1 17 ? 0.771 10.071 -3.915 1.00 14.34 17 VAL A N 2
ATOM 1593 C CA . VAL A 1 17 ? 1.613 10.569 -2.821 1.00 3.41 17 VAL A CA 2
ATOM 1594 C C . VAL A 1 17 ? 1.681 12.107 -2.800 1.00 61.35 17 VAL A C 2
ATOM 1595 O O . VAL A 1 17 ? 2.021 12.746 -3.797 1.00 53.34 17 VAL A O 2
ATOM 1608 N N . LYS A 1 18 ? 1.331 12.689 -1.655 1.00 72.33 18 LYS A N 2
ATOM 1609 C CA . LYS A 1 18 ? 1.415 14.139 -1.451 1.00 3.40 18 LYS A CA 2
ATOM 1610 C C . LYS A 1 18 ? 2.848 14.561 -1.103 1.00 41.23 18 LYS A C 2
ATOM 1611 O O . LYS A 1 18 ? 3.223 14.605 0.070 1.00 31.14 18 LYS A O 2
ATOM 1630 N N . PHE A 1 19 ? 3.650 14.841 -2.122 1.00 30.14 19 PHE A N 2
ATOM 1631 C CA . PHE A 1 19 ? 5.028 15.289 -1.911 1.00 42.44 19 PHE A CA 2
ATOM 1632 C C . PHE A 1 19 ? 5.074 16.821 -1.760 1.00 52.32 19 PHE A C 2
ATOM 1633 O O . PHE A 1 19 ? 5.333 17.542 -2.726 1.00 15.53 19 PHE A O 2
ATOM 1650 N N . GLY A 1 20 ? 4.780 17.311 -0.551 1.00 52.14 20 GLY A N 2
ATOM 1651 C CA . GLY A 1 20 ? 4.793 18.750 -0.293 1.00 54.23 20 GLY A CA 2
ATOM 1652 C C . GLY A 1 20 ? 3.894 19.541 -1.244 1.00 21.43 20 GLY A C 2
ATOM 1653 O O . GLY A 1 20 ? 4.337 20.497 -1.887 1.00 50.20 20 GLY A O 2
ATOM 1657 N N . GLY A 1 21 ? 2.628 19.135 -1.343 1.00 71.34 21 GLY A N 2
ATOM 1658 C CA . GLY A 1 21 ? 1.693 19.791 -2.257 1.00 34.22 21 GLY A CA 2
ATOM 1659 C C . GLY A 1 21 ? 1.663 19.167 -3.654 1.00 51.51 21 GLY A C 2
ATOM 1660 O O . GLY A 1 21 ? 0.707 19.367 -4.409 1.00 45.23 21 GLY A O 2
ATOM 1664 N N . LYS A 1 22 ? 2.705 18.409 -4.002 1.00 71.13 22 LYS A N 2
ATOM 1665 C CA . LYS A 1 22 ? 2.808 17.767 -5.320 1.00 0.32 22 LYS A CA 2
ATOM 1666 C C . LYS A 1 22 ? 2.249 16.333 -5.292 1.00 34.11 22 LYS A C 2
ATOM 1667 O O . LYS A 1 22 ? 2.873 15.426 -4.743 1.00 52.23 22 LYS A O 2
ATOM 1686 N N . SER A 1 23 ? 1.072 16.131 -5.881 1.00 74.41 23 SER A N 2
ATOM 1687 C CA . SER A 1 23 ? 0.455 14.795 -5.939 1.00 54.13 23 SER A CA 2
ATOM 1688 C C . SER A 1 23 ? 1.041 13.955 -7.082 1.00 54.04 23 SER A C 2
ATOM 1689 O O . SER A 1 23 ? 0.586 14.026 -8.226 1.00 73.53 23 SER A O 2
ATOM 1697 N N . ILE A 1 24 ? 2.057 13.158 -6.766 1.00 4.45 24 ILE A N 2
ATOM 1698 C CA . ILE A 1 24 ? 2.735 12.323 -7.766 1.00 32.52 24 ILE A CA 2
ATOM 1699 C C . ILE A 1 24 ? 2.015 10.972 -7.951 1.00 70.12 24 ILE A C 2
ATOM 1700 O O . ILE A 1 24 ? 1.801 10.241 -6.981 1.00 61.43 24 ILE A O 2
ATOM 1716 N N . PRO A 1 25 ? 1.611 10.632 -9.195 1.00 45.35 25 PRO A N 2
ATOM 1717 C CA . PRO A 1 25 ? 0.945 9.353 -9.494 1.00 73.41 25 PRO A CA 2
ATOM 1718 C C . PRO A 1 25 ? 1.939 8.190 -9.700 1.00 50.42 25 PRO A C 2
ATOM 1719 O O . PRO A 1 25 ? 2.656 8.137 -10.704 1.00 12.55 25 PRO A O 2
ATOM 1730 N N . LEU A 1 26 ? 1.984 7.263 -8.743 1.00 11.22 26 LEU A N 2
ATOM 1731 C CA . LEU A 1 26 ? 2.912 6.121 -8.799 1.00 15.30 26 LEU A CA 2
ATOM 1732 C C . LEU A 1 26 ? 2.185 4.808 -9.140 1.00 53.24 26 LEU A C 2
ATOM 1733 O O . LEU A 1 26 ? 0.956 4.722 -9.069 1.00 52.34 26 LEU A O 2
ATOM 1749 N N . SER A 1 27 ? 2.954 3.789 -9.519 1.00 34.24 27 SER A N 2
ATOM 1750 C CA . SER A 1 27 ? 2.410 2.447 -9.781 1.00 25.33 27 SER A CA 2
ATOM 1751 C C . SER A 1 27 ? 3.433 1.358 -9.427 1.00 25.12 27 SER A C 2
ATOM 1752 O O . SER A 1 27 ? 4.371 1.098 -10.185 1.00 53.52 27 SER A O 2
ATOM 1760 N N . VAL A 1 28 ? 3.257 0.725 -8.269 1.00 0.45 28 VAL A N 2
ATOM 1761 C CA . VAL A 1 28 ? 4.202 -0.294 -7.783 1.00 0.41 28 VAL A CA 2
ATOM 1762 C C . VAL A 1 28 ? 3.470 -1.545 -7.271 1.00 32.14 28 VAL A C 2
ATOM 1763 O O . VAL A 1 28 ? 2.254 -1.532 -7.094 1.00 22.21 28 VAL A O 2
ATOM 1776 N N . SER A 1 29 ? 4.213 -2.626 -7.037 1.00 71.12 29 SER A N 2
ATOM 1777 C CA . SER A 1 29 ? 3.622 -3.869 -6.511 1.00 34.15 29 SER A CA 2
ATOM 1778 C C . SER A 1 29 ? 3.483 -3.800 -4.982 1.00 41.33 29 SER A C 2
ATOM 1779 O O . SER A 1 29 ? 4.374 -3.302 -4.292 1.00 23.21 29 SER A O 2
ATOM 1787 N N . PRO A 1 30 ? 2.364 -4.304 -4.425 1.00 63.01 30 PRO A N 2
ATOM 1788 C CA . PRO A 1 30 ? 2.126 -4.277 -2.971 1.00 34.22 30 PRO A CA 2
ATOM 1789 C C . PRO A 1 30 ? 3.093 -5.175 -2.176 1.00 12.41 30 PRO A C 2
ATOM 1790 O O . PRO A 1 30 ? 3.088 -5.158 -0.941 1.00 62.44 30 PRO A O 2
ATOM 1801 N N . ASP A 1 31 ? 3.911 -5.961 -2.885 1.00 43.23 31 ASP A N 2
ATOM 1802 C CA . ASP A 1 31 ? 4.920 -6.818 -2.246 1.00 31.01 31 ASP A CA 2
ATOM 1803 C C . ASP A 1 31 ? 6.119 -5.998 -1.744 1.00 71.04 31 ASP A C 2
ATOM 1804 O O . ASP A 1 31 ? 6.809 -6.397 -0.802 1.00 65.35 31 ASP A O 2
ATOM 1813 N N . CYS A 1 32 ? 6.376 -4.861 -2.388 1.00 60.44 32 CYS A N 2
ATOM 1814 C CA . CYS A 1 32 ? 7.473 -3.975 -1.984 1.00 61.20 32 CYS A CA 2
ATOM 1815 C C . CYS A 1 32 ? 7.190 -3.310 -0.631 1.00 4.30 32 CYS A C 2
ATOM 1816 O O . CYS A 1 32 ? 6.039 -3.173 -0.214 1.00 31.33 32 CYS A O 2
ATOM 1824 N N . THR A 1 33 ? 8.251 -2.901 0.053 1.00 3.12 33 THR A N 2
ATOM 1825 C CA . THR A 1 33 ? 8.127 -2.200 1.338 1.00 33.13 33 THR A CA 2
ATOM 1826 C C . THR A 1 33 ? 8.191 -0.683 1.137 1.00 43.33 33 THR A C 2
ATOM 1827 O O . THR A 1 33 ? 8.706 -0.203 0.123 1.00 25.25 33 THR A O 2
ATOM 1838 N N . VAL A 1 34 ? 7.682 0.079 2.102 1.00 62.50 34 VAL A N 2
ATOM 1839 C CA . VAL A 1 34 ? 7.779 1.542 2.036 1.00 71.20 34 VAL A CA 2
ATOM 1840 C C . VAL A 1 34 ? 9.251 2.001 2.053 1.00 24.31 34 VAL A C 2
ATOM 1841 O O . VAL A 1 34 ? 9.586 3.081 1.565 1.00 61.52 34 VAL A O 2
ATOM 1854 N N . LYS A 1 35 ? 10.131 1.161 2.604 1.00 3.52 35 LYS A N 2
ATOM 1855 C CA . LYS A 1 35 ? 11.575 1.415 2.560 1.00 64.13 35 LYS A CA 2
ATOM 1856 C C . LYS A 1 35 ? 12.090 1.296 1.119 1.00 40.53 35 LYS A C 2
ATOM 1857 O O . LYS A 1 35 ? 12.912 2.095 0.669 1.00 13.43 35 LYS A O 2
ATOM 1876 N N . ASP A 1 36 ? 11.590 0.288 0.402 1.00 3.21 36 ASP A N 2
ATOM 1877 C CA . ASP A 1 36 ? 11.953 0.071 -1.002 1.00 64.51 36 ASP A CA 2
ATOM 1878 C C . ASP A 1 36 ? 11.374 1.188 -1.892 1.00 3.33 36 ASP A C 2
ATOM 1879 O O . ASP A 1 36 ? 11.853 1.430 -3.000 1.00 3.03 36 ASP A O 2
ATOM 1888 N N . LEU A 1 37 ? 10.333 1.857 -1.397 1.00 15.21 37 LEU A N 2
ATOM 1889 C CA . LEU A 1 37 ? 9.768 3.032 -2.070 1.00 15.23 37 LEU A CA 2
ATOM 1890 C C . LEU A 1 37 ? 10.616 4.286 -1.828 1.00 70.51 37 LEU A C 2
ATOM 1891 O O . LEU A 1 37 ? 10.901 5.044 -2.759 1.00 62.32 37 LEU A O 2
ATOM 1907 N N . LYS A 1 38 ? 11.023 4.502 -0.577 1.00 31.30 38 LYS A N 2
ATOM 1908 C CA . LYS A 1 38 ? 11.843 5.668 -0.228 1.00 40.13 38 LYS A CA 2
ATOM 1909 C C . LYS A 1 38 ? 13.218 5.614 -0.913 1.00 32.41 38 LYS A C 2
ATOM 1910 O O . LYS A 1 38 ? 13.865 6.643 -1.121 1.00 53.55 38 LYS A O 2
ATOM 1929 N N . SER A 1 39 ? 13.657 4.410 -1.275 1.00 34.15 39 SER A N 2
ATOM 1930 C CA . SER A 1 39 ? 14.895 4.240 -2.046 1.00 25.52 39 SER A CA 2
ATOM 1931 C C . SER A 1 39 ? 14.677 4.567 -3.532 1.00 31.25 39 SER A C 2
ATOM 1932 O O . SER A 1 39 ? 15.632 4.821 -4.266 1.00 40.42 39 SER A O 2
ATOM 1940 N N . GLN A 1 40 ? 13.417 4.558 -3.972 1.00 62.13 40 GLN A N 2
ATOM 1941 C CA . GLN A 1 40 ? 13.064 4.927 -5.354 1.00 61.32 40 GLN A CA 2
ATOM 1942 C C . GLN A 1 40 ? 12.834 6.440 -5.486 1.00 23.41 40 GLN A C 2
ATOM 1943 O O . GLN A 1 40 ? 13.343 7.077 -6.407 1.00 52.02 40 GLN A O 2
ATOM 1957 N N . LEU A 1 41 ? 12.048 7.004 -4.571 1.00 24.12 41 LEU A N 2
ATOM 1958 C CA . LEU A 1 41 ? 11.759 8.448 -4.577 1.00 14.24 41 LEU A CA 2
ATOM 1959 C C . LEU A 1 41 ? 13.029 9.300 -4.376 1.00 21.23 41 LEU A C 2
ATOM 1960 O O . LEU A 1 41 ? 13.106 10.437 -4.853 1.00 35.33 41 LEU A O 2
ATOM 1976 N N . GLN A 1 42 ? 14.027 8.741 -3.686 1.00 15.52 42 GLN A N 2
ATOM 1977 C CA . GLN A 1 42 ? 15.271 9.469 -3.387 1.00 4.51 42 GLN A CA 2
ATOM 1978 C C . GLN A 1 42 ? 16.003 9.954 -4.665 1.00 13.20 42 GLN A C 2
ATOM 1979 O O . GLN A 1 42 ? 16.188 11.157 -4.841 1.00 53.14 42 GLN A O 2
ATOM 1993 N N . PRO A 1 43 ? 16.418 9.049 -5.593 1.00 5.34 43 PRO A N 2
ATOM 1994 C CA . PRO A 1 43 ? 17.135 9.457 -6.822 1.00 24.32 43 PRO A CA 2
ATOM 1995 C C . PRO A 1 43 ? 16.277 10.322 -7.767 1.00 42.43 43 PRO A C 2
ATOM 1996 O O . PRO A 1 43 ? 16.778 10.873 -8.749 1.00 55.13 43 PRO A O 2
ATOM 2007 N N . ILE A 1 44 ? 14.980 10.428 -7.472 1.00 34.50 44 ILE A N 2
ATOM 2008 C CA . ILE A 1 44 ? 14.063 11.239 -8.280 1.00 2.43 44 ILE A CA 2
ATOM 2009 C C . ILE A 1 44 ? 14.025 12.702 -7.796 1.00 74.33 44 ILE A C 2
ATOM 2010 O O . ILE A 1 44 ? 14.008 13.632 -8.604 1.00 53.32 44 ILE A O 2
ATOM 2026 N N . THR A 1 45 ? 14.024 12.898 -6.477 1.00 61.12 45 THR A N 2
ATOM 2027 C CA . THR A 1 45 ? 13.862 14.243 -5.890 1.00 54.43 45 THR A CA 2
ATOM 2028 C C . THR A 1 45 ? 15.058 14.671 -5.025 1.00 33.41 45 THR A C 2
ATOM 2029 O O . THR A 1 45 ? 15.061 15.770 -4.470 1.00 31.02 45 THR A O 2
ATOM 2040 N N . ASN A 1 46 ? 16.063 13.801 -4.909 1.00 63.52 46 ASN A N 2
ATOM 2041 C CA . ASN A 1 46 ? 17.266 14.073 -4.098 1.00 12.20 46 ASN A CA 2
ATOM 2042 C C . ASN A 1 46 ? 16.951 14.168 -2.589 1.00 22.54 46 ASN A C 2
ATOM 2043 O O . ASN A 1 46 ? 17.804 14.567 -1.791 1.00 61.43 46 ASN A O 2
ATOM 2054 N N . VAL A 1 47 ? 15.735 13.790 -2.201 1.00 45.44 47 VAL A N 2
ATOM 2055 C CA . VAL A 1 47 ? 15.329 13.816 -0.791 1.00 44.52 47 VAL A CA 2
ATOM 2056 C C . VAL A 1 47 ? 15.746 12.523 -0.069 1.00 40.33 47 VAL A C 2
ATOM 2057 O O . VAL A 1 47 ? 15.538 11.419 -0.576 1.00 4.35 47 VAL A O 2
ATOM 2070 N N . LEU A 1 48 ? 16.324 12.673 1.122 1.00 0.24 48 LEU A N 2
ATOM 2071 C CA . LEU A 1 48 ? 16.830 11.532 1.895 1.00 52.15 48 LEU A CA 2
ATOM 2072 C C . LEU A 1 48 ? 15.691 10.618 2.386 1.00 73.13 48 LEU A C 2
ATOM 2073 O O . LEU A 1 48 ? 14.605 11.093 2.728 1.00 12.02 48 LEU A O 2
ATOM 2089 N N . PRO A 1 49 ? 15.929 9.290 2.441 1.00 43.13 49 PRO A N 2
ATOM 2090 C CA . PRO A 1 49 ? 14.920 8.317 2.903 1.00 35.51 49 PRO A CA 2
ATOM 2091 C C . PRO A 1 49 ? 14.452 8.564 4.352 1.00 51.20 49 PRO A C 2
ATOM 2092 O O . PRO A 1 49 ? 13.429 8.024 4.779 1.00 43.10 49 PRO A O 2
ATOM 2103 N N . ARG A 1 50 ? 15.217 9.354 5.111 1.00 30.44 50 ARG A N 2
ATOM 2104 C CA . ARG A 1 50 ? 14.777 9.820 6.435 1.00 41.31 50 ARG A CA 2
ATOM 2105 C C . ARG A 1 50 ? 13.858 11.049 6.308 1.00 64.54 50 ARG A C 2
ATOM 2106 O O . ARG A 1 50 ? 12.898 11.212 7.069 1.00 31.45 50 ARG A O 2
ATOM 2127 N N . GLY A 1 51 ? 14.172 11.919 5.348 1.00 14.02 51 GLY A N 2
ATOM 2128 C CA . GLY A 1 51 ? 13.325 13.074 5.067 1.00 5.23 51 GLY A CA 2
ATOM 2129 C C . GLY A 1 51 ? 11.964 12.666 4.518 1.00 24.31 51 GLY A C 2
ATOM 2130 O O . GLY A 1 51 ? 10.951 13.314 4.789 1.00 61.14 51 GLY A O 2
ATOM 2134 N N . GLN A 1 52 ? 11.948 11.580 3.748 1.00 45.32 52 GLN A N 2
ATOM 2135 C CA . GLN A 1 52 ? 10.707 11.023 3.207 1.00 51.24 52 GLN A CA 2
ATOM 2136 C C . GLN A 1 52 ? 9.883 10.333 4.306 1.00 52.23 52 GLN A C 2
ATOM 2137 O O . GLN A 1 52 ? 10.118 9.172 4.643 1.00 13.44 52 GLN A O 2
ATOM 2151 N N . LYS A 1 53 ? 8.926 11.059 4.875 1.00 74.55 53 LYS A N 2
ATOM 2152 C CA . LYS A 1 53 ? 8.064 10.515 5.928 1.00 70.14 53 LYS A CA 2
ATOM 2153 C C . LYS A 1 53 ? 6.677 10.140 5.385 1.00 73.15 53 LYS A C 2
ATOM 2154 O O . LYS A 1 53 ? 5.782 10.984 5.289 1.00 4.53 53 LYS A O 2
ATOM 2173 N N . LEU A 1 54 ? 6.523 8.871 5.001 1.00 52.44 54 LEU A N 2
ATOM 2174 C CA . LEU A 1 54 ? 5.249 8.353 4.485 1.00 20.01 54 LEU A CA 2
ATOM 2175 C C . LEU A 1 54 ? 4.228 8.156 5.616 1.00 12.33 54 LEU A C 2
ATOM 2176 O O . LEU A 1 54 ? 4.325 7.209 6.399 1.00 13.14 54 LEU A O 2
ATOM 2192 N N . ILE A 1 55 ? 3.259 9.062 5.699 1.00 53.42 55 ILE A N 2
ATOM 2193 C CA . ILE A 1 55 ? 2.220 9.004 6.735 1.00 2.25 55 ILE A CA 2
ATOM 2194 C C . ILE A 1 55 ? 0.828 8.758 6.123 1.00 31.02 55 ILE A C 2
ATOM 2195 O O . ILE A 1 55 ? 0.350 9.538 5.294 1.00 65.12 55 ILE A O 2
ATOM 2211 N N . PHE A 1 56 ? 0.186 7.665 6.533 1.00 34.33 56 PHE A N 2
ATOM 2212 C CA . PHE A 1 56 ? -1.141 7.291 6.023 1.00 32.31 56 PHE A CA 2
ATOM 2213 C C . PHE A 1 56 ? -2.115 6.999 7.181 1.00 5.21 56 PHE A C 2
ATOM 2214 O O . PHE A 1 56 ? -1.804 6.217 8.081 1.00 35.24 56 PHE A O 2
ATOM 2231 N N . LYS A 1 57 ? -3.290 7.639 7.149 1.00 54.44 57 LYS A N 2
ATOM 2232 C CA . LYS A 1 57 ? -4.310 7.494 8.206 1.00 31.23 57 LYS A CA 2
ATOM 2233 C C . LYS A 1 57 ? -3.807 8.022 9.565 1.00 31.14 57 LYS A C 2
ATOM 2234 O O . LYS A 1 57 ? -4.295 7.616 10.623 1.00 32.14 57 LYS A O 2
ATOM 2253 N N . GLY A 1 58 ? -2.852 8.950 9.524 1.00 24.50 58 GLY A N 2
ATOM 2254 C CA . GLY A 1 58 ? -2.309 9.538 10.749 1.00 61.44 58 GLY A CA 2
ATOM 2255 C C . GLY A 1 58 ? -1.159 8.741 11.359 1.00 10.25 58 GLY A C 2
ATOM 2256 O O . GLY A 1 58 ? -0.704 9.047 12.464 1.00 41.34 58 GLY A O 2
ATOM 2260 N N . LYS A 1 59 ? -0.689 7.721 10.646 1.00 13.14 59 LYS A N 2
ATOM 2261 C CA . LYS A 1 59 ? 0.425 6.888 11.116 1.00 20.33 59 LYS A CA 2
ATOM 2262 C C . LYS A 1 59 ? 1.526 6.771 10.053 1.00 61.42 59 LYS A C 2
ATOM 2263 O O . LYS A 1 59 ? 1.240 6.573 8.872 1.00 73.11 59 LYS A O 2
ATOM 2282 N N . VAL A 1 60 ? 2.783 6.895 10.475 1.00 71.11 60 VAL A N 2
ATOM 2283 C CA . VAL A 1 60 ? 3.920 6.673 9.579 1.00 52.04 60 VAL A CA 2
ATOM 2284 C C . VAL A 1 60 ? 4.127 5.168 9.336 1.00 5.24 60 VAL A C 2
ATOM 2285 O O . VAL A 1 60 ? 4.126 4.370 10.276 1.00 1.04 60 VAL A O 2
ATOM 2298 N N . LEU A 1 61 ? 4.284 4.780 8.074 1.00 3.41 61 LEU A N 2
ATOM 2299 C CA . LEU A 1 61 ? 4.410 3.361 7.721 1.00 34.21 61 LEU A CA 2
ATOM 2300 C C . LEU A 1 61 ? 5.781 2.791 8.123 1.00 70.53 61 LEU A C 2
ATOM 2301 O O . LEU A 1 61 ? 6.819 3.432 7.938 1.00 61.42 61 LEU A O 2
ATOM 2317 N N . VAL A 1 62 ? 5.771 1.580 8.680 1.00 74.13 62 VAL A N 2
ATOM 2318 C CA . VAL A 1 62 ? 7.002 0.898 9.095 1.00 1.51 62 VAL A CA 2
ATOM 2319 C C . VAL A 1 62 ? 7.832 0.465 7.874 1.00 1.22 62 VAL A C 2
ATOM 2320 O O . VAL A 1 62 ? 7.304 -0.140 6.942 1.00 21.11 62 VAL A O 2
ATOM 2333 N N . GLU A 1 63 ? 9.132 0.762 7.893 1.00 13.23 63 GLU A N 2
ATOM 2334 C CA . GLU A 1 63 ? 10.015 0.481 6.748 1.00 11.31 63 GLU A CA 2
ATOM 2335 C C . GLU A 1 63 ? 10.043 -1.014 6.375 1.00 54.13 63 GLU A C 2
ATOM 2336 O O . GLU A 1 63 ? 10.241 -1.368 5.212 1.00 0.00 63 GLU A O 2
ATOM 2348 N N . THR A 1 64 ? 9.836 -1.884 7.362 1.00 20.44 64 THR A N 2
ATOM 2349 C CA . THR A 1 64 ? 9.822 -3.340 7.133 1.00 4.04 64 THR A CA 2
ATOM 2350 C C . THR A 1 64 ? 8.447 -3.832 6.653 1.00 53.31 64 THR A C 2
ATOM 2351 O O . THR A 1 64 ? 8.263 -5.019 6.379 1.00 52.01 64 THR A O 2
ATOM 2362 N N . SER A 1 65 ? 7.486 -2.916 6.554 1.00 43.05 65 SER A N 2
ATOM 2363 C CA . SER A 1 65 ? 6.107 -3.268 6.181 1.00 41.10 65 SER A CA 2
ATOM 2364 C C . SER A 1 65 ? 5.848 -3.035 4.687 1.00 40.45 65 SER A C 2
ATOM 2365 O O . SER A 1 65 ? 6.203 -1.988 4.136 1.00 30.14 65 SER A O 2
ATOM 2373 N N . THR A 1 66 ? 5.234 -4.017 4.033 1.00 3.00 66 THR A N 2
ATOM 2374 C CA . THR A 1 66 ? 4.869 -3.901 2.614 1.00 54.35 66 THR A CA 2
ATOM 2375 C C . THR A 1 66 ? 3.576 -3.094 2.449 1.00 11.12 66 THR A C 2
ATOM 2376 O O . THR A 1 66 ? 2.865 -2.839 3.426 1.00 65.13 66 THR A O 2
ATOM 2387 N N . LEU A 1 67 ? 3.261 -2.686 1.219 1.00 14.20 67 LEU A N 2
ATOM 2388 C CA . LEU A 1 67 ? 2.000 -1.980 0.960 1.00 14.22 67 LEU A CA 2
ATOM 2389 C C . LEU A 1 67 ? 0.801 -2.887 1.285 1.00 4.44 67 LEU A C 2
ATOM 2390 O O . LEU A 1 67 ? -0.200 -2.437 1.846 1.00 72.11 67 LEU A O 2
ATOM 2406 N N . LYS A 1 68 ? 0.922 -4.175 0.948 1.00 11.30 68 LYS A N 2
ATOM 2407 C CA . LYS A 1 68 ? -0.123 -5.163 1.253 1.00 61.20 68 LYS A CA 2
ATOM 2408 C C . LYS A 1 68 ? -0.335 -5.301 2.771 1.00 31.53 68 LYS A C 2
ATOM 2409 O O . LYS A 1 68 ? -1.474 -5.352 3.251 1.00 45.12 68 LYS A O 2
ATOM 2428 N N . GLN A 1 69 ? 0.763 -5.357 3.527 1.00 3.01 69 GLN A N 2
ATOM 2429 C CA . GLN A 1 69 ? 0.693 -5.400 4.994 1.00 52.11 69 GLN A CA 2
ATOM 2430 C C . GLN A 1 69 ? 0.104 -4.094 5.556 1.00 51.54 69 GLN A C 2
ATOM 2431 O O . GLN A 1 69 ? -0.638 -4.102 6.538 1.00 40.12 69 GLN A O 2
ATOM 2445 N N . SER A 1 70 ? 0.430 -2.978 4.908 1.00 0.43 70 SER A N 2
ATOM 2446 C CA . SER A 1 70 ? -0.034 -1.653 5.341 1.00 71.15 70 SER A CA 2
ATOM 2447 C C . SER A 1 70 ? -1.463 -1.346 4.847 1.00 20.42 70 SER A C 2
ATOM 2448 O O . SER A 1 70 ? -1.973 -0.245 5.064 1.00 52.44 70 SER A O 2
ATOM 2456 N N . ASP A 1 71 ? -2.090 -2.318 4.170 1.00 23.43 71 ASP A N 2
ATOM 2457 C CA . ASP A 1 71 ? -3.462 -2.176 3.646 1.00 24.23 71 ASP A CA 2
ATOM 2458 C C . ASP A 1 71 ? -3.565 -1.089 2.558 1.00 23.04 71 ASP A C 2
ATOM 2459 O O . ASP A 1 71 ? -4.659 -0.619 2.232 1.00 44.55 71 ASP A O 2
ATOM 2468 N N . VAL A 1 72 ? -2.429 -0.717 1.980 1.00 15.32 72 VAL A N 2
ATOM 2469 C CA . VAL A 1 72 ? -2.392 0.281 0.911 1.00 34.14 72 VAL A CA 2
ATOM 2470 C C . VAL A 1 72 ? -2.987 -0.292 -0.390 1.00 61.42 72 VAL A C 2
ATOM 2471 O O . VAL A 1 72 ? -2.423 -1.204 -0.994 1.00 63.25 72 VAL A O 2
ATOM 2484 N N . GLY A 1 73 ? -4.140 0.240 -0.802 1.00 3.55 73 GLY A N 2
ATOM 2485 C CA . GLY A 1 73 ? -4.845 -0.288 -1.970 1.00 62.24 73 GLY A CA 2
ATOM 2486 C C . GLY A 1 73 ? -4.474 0.397 -3.284 1.00 61.31 73 GLY A C 2
ATOM 2487 O O . GLY A 1 73 ? -3.505 1.152 -3.354 1.00 31.14 73 GLY A O 2
ATOM 2491 N N . SER A 1 74 ? -5.283 0.161 -4.319 1.00 55.44 74 SER A N 2
ATOM 2492 C CA . SER A 1 74 ? -5.005 0.658 -5.679 1.00 13.30 74 SER A CA 2
ATOM 2493 C C . SER A 1 74 ? -5.400 2.135 -5.860 1.00 45.14 74 SER A C 2
ATOM 2494 O O . SER A 1 74 ? -5.664 2.586 -6.977 1.00 74.03 74 SER A O 2
ATOM 2502 N N . GLY A 1 75 ? -5.415 2.886 -4.762 1.00 55.10 75 GLY A N 2
ATOM 2503 C CA . GLY A 1 75 ? -5.764 4.302 -4.811 1.00 73.22 75 GLY A CA 2
ATOM 2504 C C . GLY A 1 75 ? -5.594 4.987 -3.462 1.00 4.12 75 GLY A C 2
ATOM 2505 O O . GLY A 1 75 ? -6.398 5.842 -3.080 1.00 42.21 75 GLY A O 2
ATOM 2509 N N . ALA A 1 76 ? -4.547 4.603 -2.733 1.00 14.23 76 ALA A N 2
ATOM 2510 C CA . ALA A 1 76 ? -4.283 5.160 -1.404 1.00 62.33 76 ALA A CA 2
ATOM 2511 C C . ALA A 1 76 ? -3.551 6.505 -1.499 1.00 33.20 76 ALA A C 2
ATOM 2512 O O . ALA A 1 76 ? -2.487 6.605 -2.114 1.00 52.21 76 ALA A O 2
ATOM 2519 N N . LYS A 1 77 ? -4.129 7.534 -0.888 1.00 53.23 77 LYS A N 2
ATOM 2520 C CA . LYS A 1 77 ? -3.560 8.884 -0.924 1.00 62.43 77 LYS A CA 2
ATOM 2521 C C . LYS A 1 77 ? -2.618 9.121 0.271 1.00 50.13 77 LYS A C 2
ATOM 2522 O O . LYS A 1 77 ? -3.058 9.464 1.371 1.00 23.31 77 LYS A O 2
ATOM 2541 N N . LEU A 1 78 ? -1.322 8.922 0.042 1.00 2.53 78 LEU A N 2
ATOM 2542 C CA . LEU A 1 78 ? -0.313 9.018 1.104 1.00 73.51 78 LEU A CA 2
ATOM 2543 C C . LEU A 1 78 ? 0.114 10.473 1.349 1.00 34.35 78 LEU A C 2
ATOM 2544 O O . LEU A 1 78 ? 0.144 11.286 0.427 1.00 51.13 78 LEU A O 2
ATOM 2560 N N . MET A 1 79 ? 0.444 10.796 2.596 1.00 14.31 79 MET A N 2
ATOM 2561 C CA . MET A 1 79 ? 0.977 12.118 2.938 1.00 34.31 79 MET A CA 2
ATOM 2562 C C . MET A 1 79 ? 2.487 12.037 3.207 1.00 41.53 79 MET A C 2
ATOM 2563 O O . MET A 1 79 ? 2.919 11.452 4.201 1.00 71.23 79 MET A O 2
ATOM 2577 N N . LEU A 1 80 ? 3.288 12.615 2.318 1.00 52.02 80 LEU A N 2
ATOM 2578 C CA . LEU A 1 80 ? 4.744 12.591 2.475 1.00 64.31 80 LEU A CA 2
ATOM 2579 C C . LEU A 1 80 ? 5.245 13.867 3.164 1.00 10.44 80 LEU A C 2
ATOM 2580 O O . LEU A 1 80 ? 5.370 14.922 2.535 1.00 22.50 80 LEU A O 2
ATOM 2596 N N . MET A 1 81 ? 5.515 13.775 4.463 1.00 61.34 81 MET A N 2
ATOM 2597 C CA . MET A 1 81 ? 6.015 14.922 5.224 1.00 61.52 81 MET A CA 2
ATOM 2598 C C . MET A 1 81 ? 7.509 15.148 4.944 1.00 45.31 81 MET A C 2
ATOM 2599 O O . MET A 1 81 ? 8.376 14.634 5.655 1.00 61.11 81 MET A O 2
ATOM 2613 N N . ALA A 1 82 ? 7.796 15.901 3.885 1.00 55.25 82 ALA A N 2
ATOM 2614 C CA . ALA A 1 82 ? 9.176 16.179 3.468 1.00 51.04 82 ALA A CA 2
ATOM 2615 C C . ALA A 1 82 ? 9.337 17.632 2.996 1.00 52.42 82 ALA A C 2
ATOM 2616 O O . ALA A 1 82 ? 8.427 18.205 2.388 1.00 45.44 82 ALA A O 2
ATOM 2623 N N . SER A 1 83 ? 10.498 18.219 3.278 1.00 52.52 83 SER A N 2
ATOM 2624 C CA . SER A 1 83 ? 10.777 19.615 2.909 1.00 34.04 83 SER A CA 2
ATOM 2625 C C . SER A 1 83 ? 11.547 19.707 1.582 1.00 11.23 83 SER A C 2
ATOM 2626 O O . SER A 1 83 ? 12.376 18.851 1.270 1.00 63.42 83 SER A O 2
ATOM 2634 N N . GLN A 1 84 ? 11.272 20.760 0.813 1.00 50.32 84 GLN A N 2
ATOM 2635 C CA . GLN A 1 84 ? 11.904 20.964 -0.499 1.00 11.23 84 GLN A CA 2
ATOM 2636 C C . GLN A 1 84 ? 13.439 21.092 -0.403 1.00 63.32 84 GLN A C 2
ATOM 2637 O O . GLN A 1 84 ? 14.156 20.830 -1.374 1.00 53.42 84 GLN A O 2
ATOM 2651 N N . GLY A 1 85 ? 13.940 21.515 0.754 1.00 42.32 85 GLY A N 2
ATOM 2652 C CA . GLY A 1 85 ? 15.388 21.628 0.944 1.00 71.53 85 GLY A CA 2
ATOM 2653 C C . GLY A 1 85 ? 15.848 21.387 2.383 1.00 72.35 85 GLY A C 2
ATOM 2654 O O . GLY A 1 85 ? 15.153 20.665 3.132 1.00 36.41 85 GLY A O 2
ATOM 2659 N N . MET A 1 1 ? -23.259 2.015 -3.411 1.00 34.25 1 MET A N 3
ATOM 2660 C CA . MET A 1 1 ? -22.280 2.241 -2.309 1.00 72.50 1 MET A CA 3
ATOM 2661 C C . MET A 1 1 ? -22.197 1.015 -1.388 1.00 61.24 1 MET A C 3
ATOM 2662 O O . MET A 1 1 ? -23.133 0.218 -1.320 1.00 30.44 1 MET A O 3
ATOM 2678 N N . GLY A 1 2 ? -21.076 0.868 -0.684 1.00 24.43 2 GLY A N 3
ATOM 2679 C CA . GLY A 1 2 ? -20.921 -0.228 0.273 1.00 31.42 2 GLY A CA 3
ATOM 2680 C C . GLY A 1 2 ? -20.737 -1.599 -0.381 1.00 35.42 2 GLY A C 3
ATOM 2681 O O . GLY A 1 2 ? -21.257 -2.601 0.113 1.00 53.23 2 GLY A O 3
ATOM 2685 N N . HIS A 1 3 ? -20.003 -1.649 -1.491 1.00 53.23 3 HIS A N 3
ATOM 2686 C CA . HIS A 1 3 ? -19.709 -2.915 -2.182 1.00 24.23 3 HIS A CA 3
ATOM 2687 C C . HIS A 1 3 ? -18.252 -2.961 -2.669 1.00 13.22 3 HIS A C 3
ATOM 2688 O O . HIS A 1 3 ? -17.870 -2.249 -3.597 1.00 1.54 3 HIS A O 3
ATOM 2703 N N . HIS A 1 4 ? -17.447 -3.812 -2.038 1.00 33.24 4 HIS A N 3
ATOM 2704 C CA . HIS A 1 4 ? -16.025 -3.947 -2.378 1.00 51.21 4 HIS A CA 3
ATOM 2705 C C . HIS A 1 4 ? -15.692 -5.343 -2.935 1.00 63.32 4 HIS A C 3
ATOM 2706 O O . HIS A 1 4 ? -16.536 -6.237 -2.963 1.00 72.31 4 HIS A O 3
ATOM 2721 N N . HIS A 1 5 ? -14.445 -5.517 -3.376 1.00 50.03 5 HIS A N 3
ATOM 2722 C CA . HIS A 1 5 ? -13.973 -6.801 -3.909 1.00 74.14 5 HIS A CA 3
ATOM 2723 C C . HIS A 1 5 ? -12.714 -7.264 -3.156 1.00 70.13 5 HIS A C 3
ATOM 2724 O O . HIS A 1 5 ? -11.666 -6.627 -3.236 1.00 71.32 5 HIS A O 3
ATOM 2739 N N . HIS A 1 6 ? -12.820 -8.378 -2.432 1.00 30.44 6 HIS A N 3
ATOM 2740 C CA . HIS A 1 6 ? -11.721 -8.857 -1.578 1.00 25.40 6 HIS A CA 3
ATOM 2741 C C . HIS A 1 6 ? -10.755 -9.798 -2.330 1.00 65.33 6 HIS A C 3
ATOM 2742 O O . HIS A 1 6 ? -9.961 -10.514 -1.713 1.00 10.33 6 HIS A O 3
ATOM 2757 N N . HIS A 1 7 ? -10.807 -9.781 -3.662 1.00 10.21 7 HIS A N 3
ATOM 2758 C CA . HIS A 1 7 ? -9.880 -10.575 -4.476 1.00 12.23 7 HIS A CA 3
ATOM 2759 C C . HIS A 1 7 ? -8.449 -10.026 -4.363 1.00 60.14 7 HIS A C 3
ATOM 2760 O O . HIS A 1 7 ? -8.242 -8.818 -4.249 1.00 4.45 7 HIS A O 3
ATOM 2775 N N . HIS A 1 8 ? -7.462 -10.918 -4.394 1.00 10.20 8 HIS A N 3
ATOM 2776 C CA . HIS A 1 8 ? -6.069 -10.526 -4.139 1.00 62.21 8 HIS A CA 3
ATOM 2777 C C . HIS A 1 8 ? -5.060 -11.395 -4.911 1.00 50.35 8 HIS A C 3
ATOM 2778 O O . HIS A 1 8 ? -5.057 -12.621 -4.794 1.00 24.41 8 HIS A O 3
ATOM 2793 N N . SER A 1 9 ? -4.199 -10.738 -5.690 1.00 74.15 9 SER A N 3
ATOM 2794 C CA . SER A 1 9 ? -3.139 -11.418 -6.454 1.00 44.43 9 SER A CA 3
ATOM 2795 C C . SER A 1 9 ? -1.936 -10.486 -6.670 1.00 30.23 9 SER A C 3
ATOM 2796 O O . SER A 1 9 ? -2.022 -9.281 -6.424 1.00 11.51 9 SER A O 3
ATOM 2804 N N . HIS A 1 10 ? -0.818 -11.042 -7.133 1.00 42.21 10 HIS A N 3
ATOM 2805 C CA . HIS A 1 10 ? 0.388 -10.248 -7.389 1.00 44.34 10 HIS A CA 3
ATOM 2806 C C . HIS A 1 10 ? 0.246 -9.404 -8.667 1.00 72.32 10 HIS A C 3
ATOM 2807 O O . HIS A 1 10 ? 0.419 -9.905 -9.780 1.00 53.11 10 HIS A O 3
ATOM 2822 N N . SER A 1 11 ? -0.080 -8.126 -8.491 1.00 11.53 11 SER A N 3
ATOM 2823 C CA . SER A 1 11 ? -0.209 -7.182 -9.612 1.00 14.03 11 SER A CA 3
ATOM 2824 C C . SER A 1 11 ? 0.225 -5.770 -9.186 1.00 53.34 11 SER A C 3
ATOM 2825 O O . SER A 1 11 ? 0.739 -5.579 -8.084 1.00 35.24 11 SER A O 3
ATOM 2833 N N . THR A 1 12 ? 0.021 -4.785 -10.059 1.00 1.52 12 THR A N 3
ATOM 2834 C CA . THR A 1 12 ? 0.391 -3.389 -9.768 1.00 52.10 12 THR A CA 3
ATOM 2835 C C . THR A 1 12 ? -0.778 -2.603 -9.150 1.00 13.42 12 THR A C 3
ATOM 2836 O O . THR A 1 12 ? -1.948 -2.902 -9.400 1.00 41.02 12 THR A O 3
ATOM 2847 N N . ILE A 1 13 ? -0.449 -1.599 -8.337 1.00 63.53 13 ILE A N 3
ATOM 2848 C CA . ILE A 1 13 ? -1.451 -0.740 -7.693 1.00 22.34 13 ILE A CA 3
ATOM 2849 C C . ILE A 1 13 ? -1.100 0.750 -7.868 1.00 72.45 13 ILE A C 3
ATOM 2850 O O . ILE A 1 13 ? 0.068 1.106 -8.045 1.00 63.50 13 ILE A O 3
ATOM 2866 N N . LYS A 1 14 ? -2.117 1.615 -7.824 1.00 61.25 14 LYS A N 3
ATOM 2867 C CA . LYS A 1 14 ? -1.929 3.059 -8.039 1.00 12.53 14 LYS A CA 3
ATOM 2868 C C . LYS A 1 14 ? -1.803 3.834 -6.714 1.00 12.14 14 LYS A C 3
ATOM 2869 O O . LYS A 1 14 ? -2.737 3.874 -5.909 1.00 43.51 14 LYS A O 3
ATOM 2888 N N . LEU A 1 15 ? -0.643 4.458 -6.503 1.00 52.51 15 LEU A N 3
ATOM 2889 C CA . LEU A 1 15 ? -0.395 5.276 -5.307 1.00 71.30 15 LEU A CA 3
ATOM 2890 C C . LEU A 1 15 ? -0.289 6.765 -5.662 1.00 5.32 15 LEU A C 3
ATOM 2891 O O . LEU A 1 15 ? 0.123 7.130 -6.765 1.00 12.22 15 LEU A O 3
ATOM 2907 N N . THR A 1 16 ? -0.662 7.624 -4.720 1.00 54.20 16 THR A N 3
ATOM 2908 C CA . THR A 1 16 ? -0.486 9.073 -4.874 1.00 53.13 16 THR A CA 3
ATOM 2909 C C . THR A 1 16 ? 0.354 9.644 -3.724 1.00 2.20 16 THR A C 3
ATOM 2910 O O . THR A 1 16 ? -0.172 9.957 -2.655 1.00 63.15 16 THR A O 3
ATOM 2921 N N . VAL A 1 17 ? 1.660 9.754 -3.938 1.00 41.14 17 VAL A N 3
ATOM 2922 C CA . VAL A 1 17 ? 2.567 10.301 -2.923 1.00 65.41 17 VAL A CA 3
ATOM 2923 C C . VAL A 1 17 ? 2.570 11.836 -2.969 1.00 54.12 17 VAL A C 3
ATOM 2924 O O . VAL A 1 17 ? 2.967 12.434 -3.964 1.00 13.34 17 VAL A O 3
ATOM 2937 N N . LYS A 1 18 ? 2.125 12.477 -1.896 1.00 53.41 18 LYS A N 3
ATOM 2938 C CA . LYS A 1 18 ? 1.953 13.935 -1.900 1.00 72.31 18 LYS A CA 3
ATOM 2939 C C . LYS A 1 18 ? 3.097 14.673 -1.182 1.00 54.50 18 LYS A C 3
ATOM 2940 O O . LYS A 1 18 ? 3.197 14.642 0.048 1.00 32.14 18 LYS A O 3
ATOM 2959 N N . PHE A 1 19 ? 3.956 15.334 -1.964 1.00 11.32 19 PHE A N 3
ATOM 2960 C CA . PHE A 1 19 ? 5.015 16.204 -1.421 1.00 61.24 19 PHE A CA 3
ATOM 2961 C C . PHE A 1 19 ? 4.452 17.579 -1.008 1.00 24.41 19 PHE A C 3
ATOM 2962 O O . PHE A 1 19 ? 4.595 18.560 -1.744 1.00 24.12 19 PHE A O 3
ATOM 2979 N N . GLY A 1 20 ? 3.801 17.640 0.155 1.00 20.12 20 GLY A N 3
ATOM 2980 C CA . GLY A 1 20 ? 3.235 18.901 0.646 1.00 64.43 20 GLY A CA 3
ATOM 2981 C C . GLY A 1 20 ? 2.357 19.613 -0.382 1.00 32.22 20 GLY A C 3
ATOM 2982 O O . GLY A 1 20 ? 2.761 20.623 -0.964 1.00 12.01 20 GLY A O 3
ATOM 2986 N N . GLY A 1 21 ? 1.158 19.088 -0.610 1.00 63.40 21 GLY A N 3
ATOM 2987 C CA . GLY A 1 21 ? 0.273 19.650 -1.627 1.00 70.25 21 GLY A CA 3
ATOM 2988 C C . GLY A 1 21 ? 0.379 18.928 -2.967 1.00 1.34 21 GLY A C 3
ATOM 2989 O O . GLY A 1 21 ? -0.631 18.512 -3.536 1.00 11.22 21 GLY A O 3
ATOM 2993 N N . LYS A 1 22 ? 1.609 18.758 -3.458 1.00 15.35 22 LYS A N 3
ATOM 2994 C CA . LYS A 1 22 ? 1.866 18.071 -4.735 1.00 41.23 22 LYS A CA 3
ATOM 2995 C C . LYS A 1 22 ? 1.278 16.646 -4.756 1.00 30.32 22 LYS A C 3
ATOM 2996 O O . LYS A 1 22 ? 0.886 16.103 -3.723 1.00 4.33 22 LYS A O 3
ATOM 3015 N N . SER A 1 23 ? 1.209 16.056 -5.947 1.00 1.23 23 SER A N 3
ATOM 3016 C CA . SER A 1 23 ? 0.737 14.672 -6.115 1.00 13.54 23 SER A CA 3
ATOM 3017 C C . SER A 1 23 ? 1.662 13.884 -7.060 1.00 32.32 23 SER A C 3
ATOM 3018 O O . SER A 1 23 ? 1.849 14.257 -8.218 1.00 45.52 23 SER A O 3
ATOM 3026 N N . ILE A 1 24 ? 2.259 12.805 -6.552 1.00 2.21 24 ILE A N 3
ATOM 3027 C CA . ILE A 1 24 ? 3.156 11.955 -7.349 1.00 50.44 24 ILE A CA 3
ATOM 3028 C C . ILE A 1 24 ? 2.514 10.578 -7.626 1.00 31.21 24 ILE A C 3
ATOM 3029 O O . ILE A 1 24 ? 2.437 9.730 -6.733 1.00 71.31 24 ILE A O 3
ATOM 3045 N N . PRO A 1 25 ? 2.022 10.349 -8.860 1.00 53.12 25 PRO A N 3
ATOM 3046 C CA . PRO A 1 25 ? 1.410 9.067 -9.252 1.00 72.53 25 PRO A CA 3
ATOM 3047 C C . PRO A 1 25 ? 2.447 7.942 -9.449 1.00 0.11 25 PRO A C 3
ATOM 3048 O O . PRO A 1 25 ? 3.301 8.010 -10.337 1.00 31.34 25 PRO A O 3
ATOM 3059 N N . LEU A 1 26 ? 2.369 6.909 -8.613 1.00 45.11 26 LEU A N 3
ATOM 3060 C CA . LEU A 1 26 ? 3.285 5.763 -8.702 1.00 4.14 26 LEU A CA 3
ATOM 3061 C C . LEU A 1 26 ? 2.523 4.446 -8.898 1.00 42.24 26 LEU A C 3
ATOM 3062 O O . LEU A 1 26 ? 1.469 4.235 -8.304 1.00 73.12 26 LEU A O 3
ATOM 3078 N N . SER A 1 27 ? 3.064 3.565 -9.731 1.00 21.04 27 SER A N 3
ATOM 3079 C CA . SER A 1 27 ? 2.479 2.232 -9.941 1.00 61.13 27 SER A CA 3
ATOM 3080 C C . SER A 1 27 ? 3.462 1.133 -9.520 1.00 52.44 27 SER A C 3
ATOM 3081 O O . SER A 1 27 ? 4.369 0.770 -10.274 1.00 64.10 27 SER A O 3
ATOM 3089 N N . VAL A 1 28 ? 3.291 0.618 -8.304 1.00 35.31 28 VAL A N 3
ATOM 3090 C CA . VAL A 1 28 ? 4.184 -0.417 -7.757 1.00 73.01 28 VAL A CA 3
ATOM 3091 C C . VAL A 1 28 ? 3.403 -1.675 -7.349 1.00 24.01 28 VAL A C 3
ATOM 3092 O O . VAL A 1 28 ? 2.182 -1.731 -7.486 1.00 44.12 28 VAL A O 3
ATOM 3105 N N . SER A 1 29 ? 4.111 -2.684 -6.852 1.00 70.43 29 SER A N 3
ATOM 3106 C CA . SER A 1 29 ? 3.476 -3.931 -6.396 1.00 21.51 29 SER A CA 3
ATOM 3107 C C . SER A 1 29 ? 3.319 -3.950 -4.864 1.00 11.23 29 SER A C 3
ATOM 3108 O O . SER A 1 29 ? 4.162 -3.413 -4.148 1.00 45.12 29 SER A O 3
ATOM 3116 N N . PRO A 1 30 ? 2.248 -4.587 -4.340 1.00 24.31 30 PRO A N 3
ATOM 3117 C CA . PRO A 1 30 ? 1.986 -4.648 -2.884 1.00 44.12 30 PRO A CA 3
ATOM 3118 C C . PRO A 1 30 ? 3.123 -5.326 -2.093 1.00 65.00 30 PRO A C 3
ATOM 3119 O O . PRO A 1 30 ? 3.243 -5.143 -0.879 1.00 11.35 30 PRO A O 3
ATOM 3130 N N . ASP A 1 31 ? 3.943 -6.111 -2.794 1.00 22.03 31 ASP A N 3
ATOM 3131 C CA . ASP A 1 31 ? 5.111 -6.767 -2.194 1.00 54.05 31 ASP A CA 3
ATOM 3132 C C . ASP A 1 31 ? 6.181 -5.750 -1.753 1.00 25.44 31 ASP A C 3
ATOM 3133 O O . ASP A 1 31 ? 6.999 -6.036 -0.877 1.00 2.43 31 ASP A O 3
ATOM 3142 N N . CYS A 1 32 ? 6.174 -4.569 -2.371 1.00 3.12 32 CYS A N 3
ATOM 3143 C CA . CYS A 1 32 ? 7.165 -3.525 -2.071 1.00 73.22 32 CYS A CA 3
ATOM 3144 C C . CYS A 1 32 ? 6.903 -2.862 -0.708 1.00 74.31 32 CYS A C 3
ATOM 3145 O O . CYS A 1 32 ? 5.756 -2.719 -0.277 1.00 70.15 32 CYS A O 3
ATOM 3153 N N . THR A 1 33 ? 7.981 -2.462 -0.035 1.00 44.32 33 THR A N 3
ATOM 3154 C CA . THR A 1 33 ? 7.891 -1.800 1.275 1.00 70.00 33 THR A CA 3
ATOM 3155 C C . THR A 1 33 ? 7.972 -0.279 1.138 1.00 20.01 33 THR A C 3
ATOM 3156 O O . THR A 1 33 ? 8.319 0.244 0.077 1.00 42.23 33 THR A O 3
ATOM 3167 N N . VAL A 1 34 ? 7.664 0.438 2.215 1.00 44.14 34 VAL A N 3
ATOM 3168 C CA . VAL A 1 34 ? 7.832 1.894 2.225 1.00 50.43 34 VAL A CA 3
ATOM 3169 C C . VAL A 1 34 ? 9.320 2.281 2.141 1.00 1.43 34 VAL A C 3
ATOM 3170 O O . VAL A 1 34 ? 9.663 3.391 1.733 1.00 51.10 34 VAL A O 3
ATOM 3183 N N . LYS A 1 35 ? 10.202 1.348 2.517 1.00 50.04 35 LYS A N 3
ATOM 3184 C CA . LYS A 1 35 ? 11.647 1.533 2.345 1.00 33.45 35 LYS A CA 3
ATOM 3185 C C . LYS A 1 35 ? 12.018 1.430 0.859 1.00 14.53 35 LYS A C 3
ATOM 3186 O O . LYS A 1 35 ? 12.870 2.169 0.357 1.00 65.41 35 LYS A O 3
ATOM 3205 N N . ASP A 1 36 ? 11.366 0.500 0.159 1.00 63.04 36 ASP A N 3
ATOM 3206 C CA . ASP A 1 36 ? 11.501 0.386 -1.293 1.00 54.14 36 ASP A CA 3
ATOM 3207 C C . ASP A 1 36 ? 11.082 1.701 -1.970 1.00 54.24 36 ASP A C 3
ATOM 3208 O O . ASP A 1 36 ? 11.729 2.171 -2.904 1.00 23.44 36 ASP A O 3
ATOM 3217 N N . LEU A 1 37 ? 10.002 2.300 -1.470 1.00 52.12 37 LEU A N 3
ATOM 3218 C CA . LEU A 1 37 ? 9.564 3.619 -1.936 1.00 65.24 37 LEU A CA 3
ATOM 3219 C C . LEU A 1 37 ? 10.624 4.701 -1.655 1.00 33.23 37 LEU A C 3
ATOM 3220 O O . LEU A 1 37 ? 10.883 5.552 -2.504 1.00 15.33 37 LEU A O 3
ATOM 3236 N N . LYS A 1 38 ? 11.241 4.657 -0.470 1.00 43.21 38 LYS A N 3
ATOM 3237 C CA . LYS A 1 38 ? 12.333 5.588 -0.130 1.00 4.24 38 LYS A CA 3
ATOM 3238 C C . LYS A 1 38 ? 13.477 5.518 -1.161 1.00 53.51 38 LYS A C 3
ATOM 3239 O O . LYS A 1 38 ? 14.061 6.537 -1.533 1.00 10.13 38 LYS A O 3
ATOM 3258 N N . SER A 1 39 ? 13.796 4.307 -1.614 1.00 42.31 39 SER A N 3
ATOM 3259 C CA . SER A 1 39 ? 14.877 4.105 -2.593 1.00 4.11 39 SER A CA 3
ATOM 3260 C C . SER A 1 39 ? 14.425 4.437 -4.025 1.00 42.41 39 SER A C 3
ATOM 3261 O O . SER A 1 39 ? 15.250 4.562 -4.928 1.00 30.02 39 SER A O 3
ATOM 3269 N N . GLN A 1 40 ? 13.115 4.582 -4.230 1.00 41.11 40 GLN A N 3
ATOM 3270 C CA . GLN A 1 40 ? 12.571 4.961 -5.544 1.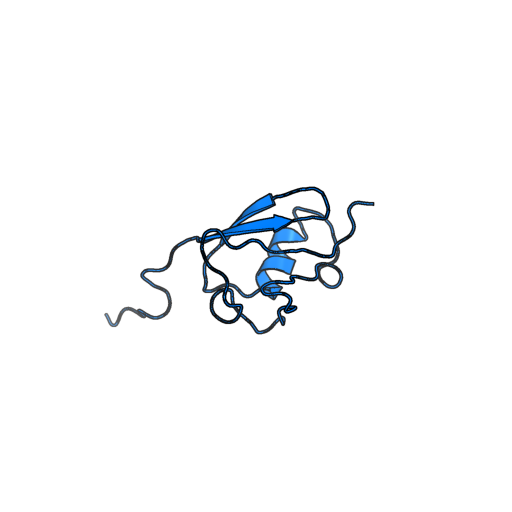00 74.31 40 GLN A CA 3
ATOM 3271 C C . GLN A 1 40 ? 12.364 6.481 -5.667 1.00 23.03 40 GLN A C 3
ATOM 3272 O O . GLN A 1 40 ? 12.646 7.070 -6.710 1.00 0.01 40 GLN A O 3
ATOM 3286 N N . LEU A 1 41 ? 11.868 7.106 -4.603 1.00 72.30 41 LEU A N 3
ATOM 3287 C CA . LEU A 1 41 ? 11.580 8.548 -4.606 1.00 41.24 41 LEU A CA 3
ATOM 3288 C C . LEU A 1 41 ? 12.850 9.410 -4.489 1.00 43.24 41 LEU A C 3
ATOM 3289 O O . LEU A 1 41 ? 12.924 10.495 -5.076 1.00 23.44 41 LEU A O 3
ATOM 3305 N N . GLN A 1 42 ? 13.842 8.937 -3.731 1.00 55.22 42 GLN A N 3
ATOM 3306 C CA . GLN A 1 42 ? 15.088 9.695 -3.533 1.00 42.11 42 GLN A CA 3
ATOM 3307 C C . GLN A 1 42 ? 15.783 10.060 -4.865 1.00 31.55 42 GLN A C 3
ATOM 3308 O O . GLN A 1 42 ? 16.063 11.232 -5.104 1.00 12.22 42 GLN A O 3
ATOM 3322 N N . PRO A 1 43 ? 16.065 9.083 -5.766 1.00 45.33 43 PRO A N 3
ATOM 3323 C CA . PRO A 1 43 ? 16.722 9.371 -7.064 1.00 61.15 43 PRO A CA 3
ATOM 3324 C C . PRO A 1 43 ? 15.906 10.328 -7.957 1.00 42.54 43 PRO A C 3
ATOM 3325 O O . PRO A 1 43 ? 16.398 10.814 -8.977 1.00 12.40 43 PRO A O 3
ATOM 3336 N N . ILE A 1 44 ? 14.658 10.589 -7.573 1.00 13.42 44 ILE A N 3
ATOM 3337 C CA . ILE A 1 44 ? 13.788 11.506 -8.318 1.00 32.24 44 ILE A CA 3
ATOM 3338 C C . ILE A 1 44 ? 13.822 12.923 -7.721 1.00 3.24 44 ILE A C 3
ATOM 3339 O O . ILE A 1 44 ? 13.920 13.913 -8.445 1.00 34.21 44 ILE A O 3
ATOM 3355 N N . THR A 1 45 ? 13.748 13.009 -6.393 1.00 30.31 45 THR A N 3
ATOM 3356 C CA . THR A 1 45 ? 13.583 14.301 -5.701 1.00 64.20 45 THR A CA 3
ATOM 3357 C C . THR A 1 45 ? 14.812 14.704 -4.865 1.00 11.53 45 THR A C 3
ATOM 3358 O O . THR A 1 45 ? 14.805 15.751 -4.214 1.00 23.01 45 THR A O 3
ATOM 3369 N N . ASN A 1 46 ? 15.856 13.873 -4.886 1.00 35.15 46 ASN A N 3
ATOM 3370 C CA . ASN A 1 46 ? 17.094 14.124 -4.121 1.00 3.05 46 ASN A CA 3
ATOM 3371 C C . ASN A 1 46 ? 16.857 14.192 -2.599 1.00 12.04 46 ASN A C 3
ATOM 3372 O O . ASN A 1 46 ? 17.727 14.635 -1.84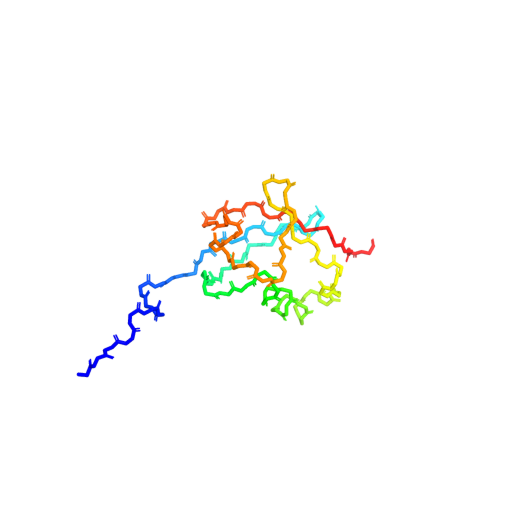6 1.00 12.15 46 ASN A O 3
ATOM 3383 N N . VAL A 1 47 ? 15.692 13.740 -2.142 1.00 44.34 47 VAL A N 3
ATOM 3384 C CA . VAL A 1 47 ? 15.368 13.764 -0.714 1.00 53.30 47 VAL A CA 3
ATOM 3385 C C . VAL A 1 47 ? 15.944 12.541 0.021 1.00 33.41 47 VAL A C 3
ATOM 3386 O O . VAL A 1 47 ? 15.744 11.400 -0.395 1.00 35.33 47 VAL A O 3
ATOM 3399 N N . LEU A 1 48 ? 16.648 12.793 1.122 1.00 12.43 48 LEU A N 3
ATOM 3400 C CA . LEU A 1 48 ? 17.234 11.722 1.939 1.00 61.01 48 LEU A CA 3
ATOM 3401 C C . LEU A 1 48 ? 16.142 10.896 2.646 1.00 21.32 48 LEU A C 3
ATOM 3402 O O . LEU A 1 48 ? 15.093 11.430 3.008 1.00 45.10 48 LEU A O 3
ATOM 3418 N N . PRO A 1 49 ? 16.369 9.577 2.854 1.00 3.02 49 PRO A N 3
ATOM 3419 C CA . PRO A 1 49 ? 15.411 8.700 3.560 1.00 71.42 49 PRO A CA 3
ATOM 3420 C C . PRO A 1 49 ? 14.917 9.297 4.894 1.00 52.14 49 PRO A C 3
ATOM 3421 O O . PRO A 1 49 ? 13.758 9.109 5.274 1.00 61.23 49 PRO A O 3
ATOM 3432 N N . ARG A 1 50 ? 15.803 10.016 5.593 1.00 51.35 50 ARG A N 3
ATOM 3433 C CA . ARG A 1 50 ? 15.442 10.739 6.825 1.00 60.34 50 ARG A CA 3
ATOM 3434 C C . ARG A 1 50 ? 14.301 11.740 6.570 1.00 45.43 50 ARG A C 3
ATOM 3435 O O . ARG A 1 50 ? 13.366 11.864 7.368 1.00 0.11 50 ARG A O 3
ATOM 3456 N N . GLY A 1 51 ? 14.395 12.458 5.455 1.00 40.44 51 GLY A N 3
ATOM 3457 C CA . GLY A 1 51 ? 13.353 13.399 5.072 1.00 13.54 51 GLY A CA 3
ATOM 3458 C C . GLY A 1 51 ? 12.112 12.704 4.529 1.00 65.21 51 GLY A C 3
ATOM 3459 O O . GLY A 1 51 ? 10.994 13.156 4.755 1.00 32.23 51 GLY A O 3
ATOM 3463 N N . GLN A 1 52 ? 12.313 11.597 3.814 1.00 72.13 52 GLN A N 3
ATOM 3464 C CA . GLN A 1 52 ? 11.203 10.827 3.240 1.00 2.51 52 GLN A CA 3
ATOM 3465 C C . GLN A 1 52 ? 10.340 10.168 4.333 1.00 62.44 52 GLN A C 3
ATOM 3466 O O . GLN A 1 52 ? 10.495 8.985 4.633 1.00 15.42 52 GLN A O 3
ATOM 3480 N N . LYS A 1 53 ? 9.448 10.952 4.938 1.00 63.10 53 LYS A N 3
ATOM 3481 C CA . LYS A 1 53 ? 8.537 10.451 5.978 1.00 51.43 53 LYS A CA 3
ATOM 3482 C C . LYS A 1 53 ? 7.175 10.050 5.388 1.00 4.33 53 LYS A C 3
ATOM 3483 O O . LYS A 1 53 ? 6.302 10.895 5.179 1.00 54.13 53 LYS A O 3
ATOM 3502 N N . LEU A 1 54 ? 7.009 8.758 5.107 1.00 44.42 54 LEU A N 3
ATOM 3503 C CA . LEU A 1 54 ? 5.766 8.233 4.526 1.00 14.45 54 LEU A CA 3
ATOM 3504 C C . LEU A 1 54 ? 4.702 7.983 5.606 1.00 12.11 54 LEU A C 3
ATOM 3505 O O . LEU A 1 54 ? 4.847 7.090 6.445 1.00 2.23 54 LEU A O 3
ATOM 3521 N N . ILE A 1 55 ? 3.637 8.781 5.580 1.00 75.55 55 ILE A N 3
ATOM 3522 C CA . ILE A 1 55 ? 2.558 8.686 6.570 1.00 62.22 55 ILE A CA 3
ATOM 3523 C C . ILE A 1 55 ? 1.198 8.433 5.890 1.00 25.41 55 ILE A C 3
ATOM 3524 O O . ILE A 1 55 ? 0.785 9.178 5.001 1.00 3.15 55 ILE A O 3
ATOM 3540 N N . PHE A 1 56 ? 0.508 7.377 6.311 1.00 71.45 56 PHE A N 3
ATOM 3541 C CA . PHE A 1 56 ? -0.782 6.998 5.716 1.00 34.14 56 PHE A CA 3
ATOM 3542 C C . PHE A 1 56 ? -1.864 6.831 6.796 1.00 32.21 56 PHE A C 3
ATOM 3543 O O . PHE A 1 56 ? -1.644 6.160 7.803 1.00 50.53 56 PHE A O 3
ATOM 3560 N N . LYS A 1 57 ? -3.028 7.459 6.583 1.00 22.05 57 LYS A N 3
ATOM 3561 C CA . LYS A 1 57 ? -4.150 7.393 7.541 1.00 4.13 57 LYS A CA 3
ATOM 3562 C C . LYS A 1 57 ? -3.774 7.970 8.920 1.00 45.42 57 LYS A C 3
ATOM 3563 O O . LYS A 1 57 ? -4.434 7.685 9.923 1.00 60.33 57 LYS A O 3
ATOM 3582 N N . GLY A 1 58 ? -2.738 8.806 8.953 1.00 54.31 58 GLY A N 3
ATOM 3583 C CA . GLY A 1 58 ? -2.249 9.364 10.213 1.00 62.52 58 GLY A CA 3
ATOM 3584 C C . GLY A 1 58 ? -1.262 8.445 10.925 1.00 70.32 58 GLY A C 3
ATOM 3585 O O . GLY A 1 58 ? -0.948 8.645 12.099 1.00 50.21 58 GLY A O 3
ATOM 3589 N N . LYS A 1 59 ? -0.777 7.433 10.211 1.00 63.32 59 LYS A N 3
ATOM 3590 C CA . LYS A 1 59 ? 0.174 6.459 10.761 1.00 5.21 59 LYS A CA 3
ATOM 3591 C C . LYS A 1 59 ? 1.509 6.484 10.000 1.00 33.52 59 LYS A C 3
ATOM 3592 O O . LYS A 1 59 ? 1.531 6.436 8.771 1.00 3.44 59 LYS A O 3
ATOM 3611 N N . VAL A 1 60 ? 2.619 6.560 10.734 1.00 73.01 60 VAL A N 3
ATOM 3612 C CA . VAL A 1 60 ? 3.952 6.474 10.127 1.00 53.43 60 VAL A CA 3
ATOM 3613 C C . VAL A 1 60 ? 4.368 5.003 9.944 1.00 21.32 60 VAL A C 3
ATOM 3614 O O . VAL A 1 60 ? 4.433 4.233 10.907 1.00 13.21 60 VAL A O 3
ATOM 3627 N N . LEU A 1 61 ? 4.634 4.615 8.700 1.00 23.03 61 LEU A N 3
ATOM 3628 C CA . LEU A 1 61 ? 4.909 3.209 8.371 1.00 4.21 61 LEU A CA 3
ATOM 3629 C C . LEU A 1 61 ? 6.373 2.819 8.634 1.00 12.41 61 LEU A C 3
ATOM 3630 O O . LEU A 1 61 ? 7.300 3.591 8.373 1.00 31.12 61 LEU A O 3
ATOM 3646 N N . VAL A 1 62 ? 6.564 1.607 9.151 1.00 15.53 62 VAL A N 3
ATOM 3647 C CA . VAL A 1 62 ? 7.901 1.044 9.365 1.00 11.45 62 VAL A CA 3
ATOM 3648 C C . VAL A 1 62 ? 8.540 0.640 8.023 1.00 64.24 62 VAL A C 3
ATOM 3649 O O . VAL A 1 62 ? 7.850 0.165 7.124 1.00 42.35 62 VAL A O 3
ATOM 3662 N N . GLU A 1 63 ? 9.858 0.819 7.891 1.00 23.11 63 GLU A N 3
ATOM 3663 C CA . GLU A 1 63 ? 10.557 0.554 6.620 1.00 44.52 63 GLU A CA 3
ATOM 3664 C C . GLU A 1 63 ? 10.309 -0.872 6.091 1.00 53.23 63 GLU A C 3
ATOM 3665 O O . GLU A 1 63 ? 10.219 -1.084 4.882 1.00 70.30 63 GLU A O 3
ATOM 3677 N N . THR A 1 64 ? 10.185 -1.835 6.999 1.00 34.31 64 THR A N 3
ATOM 3678 C CA . THR A 1 64 ? 9.962 -3.242 6.624 1.00 25.05 64 THR A CA 3
ATOM 3679 C C . THR A 1 64 ? 8.478 -3.553 6.356 1.00 43.54 64 THR A C 3
ATOM 3680 O O . THR A 1 64 ? 8.108 -4.706 6.129 1.00 4.25 64 THR A O 3
ATOM 3691 N N . SER A 1 65 ? 7.635 -2.526 6.376 1.00 71.45 65 SER A N 3
ATOM 3692 C CA . SER A 1 65 ? 6.194 -2.694 6.132 1.00 33.21 65 SER A CA 3
ATOM 3693 C C . SER A 1 65 ? 5.849 -2.492 4.653 1.00 31.21 65 SER A C 3
ATOM 3694 O O . SER A 1 65 ? 6.217 -1.480 4.047 1.00 70.15 65 SER A O 3
ATOM 3702 N N . THR A 1 66 ? 5.140 -3.459 4.077 1.00 3.43 66 THR A N 3
ATOM 3703 C CA . THR A 1 66 ? 4.693 -3.374 2.681 1.00 64.42 66 THR A CA 3
ATOM 3704 C C . THR A 1 66 ? 3.355 -2.633 2.572 1.00 40.40 66 THR A C 3
ATOM 3705 O O . THR A 1 66 ? 2.594 -2.559 3.540 1.00 63.42 66 THR A O 3
ATOM 3716 N N . LEU A 1 67 ? 3.066 -2.095 1.384 1.00 42.12 67 LEU A N 3
ATOM 3717 C CA . LEU A 1 67 ? 1.831 -1.325 1.151 1.00 34.44 67 LEU A CA 3
ATOM 3718 C C . LEU A 1 67 ? 0.575 -2.089 1.617 1.00 32.34 67 LEU A C 3
ATOM 3719 O O . LEU A 1 67 ? -0.232 -1.567 2.391 1.00 71.23 67 LEU A O 3
ATOM 3735 N N . LYS A 1 68 ? 0.430 -3.332 1.162 1.00 24.32 68 LYS A N 3
ATOM 3736 C CA . LYS A 1 68 ? -0.770 -4.130 1.453 1.00 12.23 68 LYS A CA 3
ATOM 3737 C C . LYS A 1 68 ? -1.011 -4.319 2.966 1.00 0.01 68 LYS A C 3
ATOM 3738 O O . LYS A 1 68 ? -2.160 -4.399 3.408 1.00 1.22 68 LYS A O 3
ATOM 3757 N N . GLN A 1 69 ? 0.065 -4.366 3.755 1.00 14.41 69 GLN A N 3
ATOM 3758 C CA . GLN A 1 69 ? -0.047 -4.560 5.214 1.00 42.41 69 GLN A CA 3
ATOM 3759 C C . GLN A 1 69 ? -0.926 -3.485 5.874 1.00 73.54 69 GLN A C 3
ATOM 3760 O O . GLN A 1 69 ? -1.504 -3.711 6.939 1.00 10.21 69 GLN A O 3
ATOM 3774 N N . SER A 1 70 ? -1.033 -2.320 5.241 1.00 42.14 70 SER A N 3
ATOM 3775 C CA . SER A 1 70 ? -1.851 -1.221 5.777 1.00 44.03 70 SER A CA 3
ATOM 3776 C C . SER A 1 70 ? -3.139 -1.019 4.951 1.00 12.22 70 SER A C 3
ATOM 3777 O O . SER A 1 70 ? -3.677 0.090 4.882 1.00 73.14 70 SER A O 3
ATOM 3785 N N . ASP A 1 71 ? -3.630 -2.105 4.339 1.00 22.23 71 ASP A N 3
ATOM 3786 C CA . ASP A 1 71 ? -4.865 -2.086 3.528 1.00 65.11 71 ASP A CA 3
ATOM 3787 C C . ASP A 1 71 ? -4.738 -1.196 2.277 1.00 65.12 71 ASP A C 3
ATOM 3788 O O . ASP A 1 71 ? -5.745 -0.792 1.684 1.00 22.21 71 ASP A O 3
ATOM 3797 N N . VAL A 1 72 ? -3.507 -0.911 1.863 1.00 63.32 72 VAL A N 3
ATOM 3798 C CA . VAL A 1 72 ? -3.264 -0.106 0.660 1.00 71.55 72 VAL A CA 3
ATOM 3799 C C . VAL A 1 72 ? -3.490 -0.931 -0.618 1.00 61.12 72 VAL A C 3
ATOM 3800 O O . VAL A 1 72 ? -2.915 -2.008 -0.784 1.00 73.51 72 VAL A O 3
ATOM 3813 N N . GLY A 1 73 ? -4.332 -0.418 -1.515 1.00 35.33 73 GLY A N 3
ATOM 3814 C CA . GLY A 1 73 ? -4.621 -1.112 -2.765 1.00 65.41 73 GLY A CA 3
ATOM 3815 C C . GLY A 1 73 ? -4.472 -0.214 -3.990 1.00 41.25 73 GLY A C 3
ATOM 3816 O O . GLY A 1 73 ? -3.690 0.739 -3.982 1.00 63.03 73 GLY A O 3
ATOM 3820 N N . SER A 1 74 ? -5.224 -0.512 -5.049 1.00 60.31 74 SER A N 3
ATOM 3821 C CA . SER A 1 74 ? -5.168 0.282 -6.282 1.00 32.11 74 SER A CA 3
ATOM 3822 C C . SER A 1 74 ? -5.899 1.625 -6.119 1.00 53.12 74 SER A C 3
ATOM 3823 O O . SER A 1 74 ? -7.030 1.799 -6.581 1.00 52.22 74 SER A O 3
ATOM 3831 N N . GLY A 1 75 ? -5.247 2.571 -5.442 1.00 45.11 75 GLY A N 3
ATOM 3832 C CA . GLY A 1 75 ? -5.841 3.884 -5.203 1.00 71.21 75 GLY A CA 3
ATOM 3833 C C . GLY A 1 75 ? -5.712 4.333 -3.750 1.00 64.33 75 GLY A C 3
ATOM 3834 O O . GLY A 1 75 ? -6.658 4.216 -2.966 1.00 42.24 75 GLY A O 3
ATOM 3838 N N . ALA A 1 76 ? -4.536 4.837 -3.383 1.00 63.23 76 ALA A N 3
ATOM 3839 C CA . ALA A 1 76 ? -4.285 5.309 -2.013 1.00 71.51 76 ALA A CA 3
ATOM 3840 C C . ALA A 1 76 ? -3.463 6.609 -1.998 1.00 2.31 76 ALA A C 3
ATOM 3841 O O . ALA A 1 76 ? -2.472 6.741 -2.720 1.00 54.43 76 ALA A O 3
ATOM 3848 N N . LYS A 1 77 ? -3.878 7.561 -1.162 1.00 21.14 77 LYS A N 3
ATOM 3849 C CA . LYS A 1 77 ? -3.200 8.858 -1.056 1.00 70.05 77 LYS A CA 3
ATOM 3850 C C . LYS A 1 77 ? -2.218 8.879 0.129 1.00 40.13 77 LYS A C 3
ATOM 3851 O O . LYS A 1 77 ? -2.625 8.894 1.295 1.00 53.51 77 LYS A O 3
ATOM 3870 N N . LEU A 1 78 ? -0.924 8.881 -0.183 1.00 23.12 78 LEU A N 3
ATOM 3871 C CA . LEU A 1 78 ? 0.132 8.831 0.835 1.00 63.12 78 LEU A CA 3
ATOM 3872 C C . LEU A 1 78 ? 0.636 10.239 1.194 1.00 34.41 78 LEU A C 3
ATOM 3873 O O . LEU A 1 78 ? 1.018 11.020 0.317 1.00 2.13 78 LEU A O 3
ATOM 3889 N N . MET A 1 79 ? 0.643 10.557 2.488 1.00 54.55 79 MET A N 3
ATOM 3890 C CA . MET A 1 79 ? 1.145 11.849 2.967 1.00 54.50 79 MET A CA 3
ATOM 3891 C C . MET A 1 79 ? 2.653 11.778 3.252 1.00 63.14 79 MET A C 3
ATOM 3892 O O . MET A 1 79 ? 3.081 11.246 4.276 1.00 42.15 79 MET A O 3
ATOM 3906 N N . LEU A 1 80 ? 3.456 12.299 2.331 1.00 20.42 80 LEU A N 3
ATOM 3907 C CA . LEU A 1 80 ? 4.912 12.298 2.487 1.00 34.45 80 LEU A CA 3
ATOM 3908 C C . LEU A 1 80 ? 5.417 13.651 3.010 1.00 24.43 80 LEU A C 3
ATOM 3909 O O . LEU A 1 80 ? 5.545 14.617 2.252 1.00 75.24 80 LEU A O 3
ATOM 3925 N N . MET A 1 81 ? 5.688 13.725 4.310 1.00 5.25 81 MET A N 3
ATOM 3926 C CA . MET A 1 81 ? 6.215 14.952 4.914 1.00 12.13 81 MET A CA 3
ATOM 3927 C C . MET A 1 81 ? 7.742 15.003 4.758 1.00 44.31 81 MET A C 3
ATOM 3928 O O . MET A 1 81 ? 8.487 14.607 5.654 1.00 14.42 81 MET A O 3
ATOM 3942 N N . ALA A 1 82 ? 8.195 15.473 3.595 1.00 42.33 82 ALA A N 3
ATOM 3943 C CA . ALA A 1 82 ? 9.623 15.474 3.258 1.00 33.22 82 ALA A CA 3
ATOM 3944 C C . ALA A 1 82 ? 10.155 16.883 2.967 1.00 24.50 82 ALA A C 3
ATOM 3945 O O . ALA A 1 82 ? 9.423 17.756 2.494 1.00 62.13 82 ALA A O 3
ATOM 3952 N N . SER A 1 83 ? 11.439 17.094 3.250 1.00 4.52 83 SER A N 3
ATOM 3953 C CA . SER A 1 83 ? 12.089 18.390 3.000 1.00 72.11 83 SER A CA 3
ATOM 3954 C C . SER A 1 83 ? 12.781 18.419 1.630 1.00 72.14 83 SER A C 3
ATOM 3955 O O . SER A 1 83 ? 13.728 17.667 1.383 1.00 72.24 83 SER A O 3
ATOM 3963 N N . GLN A 1 84 ? 12.305 19.293 0.748 1.00 40.02 84 GLN A N 3
ATOM 3964 C CA . GLN A 1 84 ? 12.884 19.457 -0.589 1.00 61.31 84 GLN A CA 3
ATOM 3965 C C . GLN A 1 84 ? 12.888 20.942 -0.982 1.00 55.42 84 GLN A C 3
ATOM 3966 O O . GLN A 1 84 ? 11.849 21.606 -0.949 1.00 25.42 84 GLN A O 3
ATOM 3980 N N . GLY A 1 85 ? 14.060 21.461 -1.338 1.00 22.34 85 GLY A N 3
ATOM 3981 C CA . GLY A 1 85 ? 14.171 22.860 -1.754 1.00 12.53 85 GLY A CA 3
ATOM 3982 C C . GLY A 1 85 ? 15.184 23.070 -2.878 1.00 74.33 85 GLY A C 3
ATOM 3983 O O . GLY A 1 85 ? 14.808 22.930 -4.065 1.00 37.88 85 GLY A O 3
ATOM 3988 N N . MET A 1 1 ? -22.874 -13.904 -11.909 1.00 43.23 1 MET A N 4
ATOM 3989 C CA . MET A 1 1 ? -23.527 -14.662 -13.009 1.00 51.41 1 MET A CA 4
ATOM 3990 C C . MET A 1 1 ? -22.525 -15.007 -14.119 1.00 22.03 1 MET A C 4
ATOM 3991 O O . MET A 1 1 ? -21.666 -14.193 -14.470 1.00 73.33 1 MET A O 4
ATOM 4007 N N . GLY A 1 2 ? -22.643 -16.212 -14.671 1.00 23.43 2 GLY A N 4
ATOM 4008 C CA . GLY A 1 2 ? -21.707 -16.675 -15.691 1.00 31.10 2 GLY A CA 4
ATOM 4009 C C . GLY A 1 2 ? -20.610 -17.566 -15.117 1.00 12.14 2 GLY A C 4
ATOM 4010 O O . GLY A 1 2 ? -19.783 -17.110 -14.326 1.00 42.41 2 GLY A O 4
ATOM 4014 N N . HIS A 1 3 ? -20.597 -18.838 -15.512 1.00 51.21 3 HIS A N 4
ATOM 4015 C CA . HIS A 1 3 ? -19.614 -19.796 -14.990 1.00 22.34 3 HIS A CA 4
ATOM 4016 C C . HIS A 1 3 ? -18.167 -19.440 -15.395 1.00 44.51 3 HIS A C 4
ATOM 4017 O O . HIS A 1 3 ? -17.693 -19.811 -16.468 1.00 21.33 3 HIS A O 4
ATOM 4032 N N . HIS A 1 4 ? -17.485 -18.679 -14.537 1.00 4.12 4 HIS A N 4
ATOM 4033 C CA . HIS A 1 4 ? -16.060 -18.372 -14.722 1.00 3.43 4 HIS A CA 4
ATOM 4034 C C . HIS A 1 4 ? -15.419 -17.898 -13.404 1.00 2.45 4 HIS A C 4
ATOM 4035 O O . HIS A 1 4 ? -15.612 -16.763 -12.971 1.00 22.34 4 HIS A O 4
ATOM 4050 N N . HIS A 1 5 ? -14.668 -18.789 -12.764 1.00 54.32 5 HIS A N 4
ATOM 4051 C CA . HIS A 1 5 ? -14.044 -18.495 -11.467 1.00 34.44 5 HIS A CA 4
ATOM 4052 C C . HIS A 1 5 ? -12.713 -17.742 -11.617 1.00 42.02 5 HIS A C 4
ATOM 4053 O O . HIS A 1 5 ? -11.982 -17.925 -12.588 1.00 41.34 5 HIS A O 4
ATOM 4068 N N . HIS A 1 6 ? -12.407 -16.914 -10.625 1.00 31.21 6 HIS A N 4
ATOM 4069 C CA . HIS A 1 6 ? -11.174 -16.120 -10.604 1.00 70.14 6 HIS A CA 4
ATOM 4070 C C . HIS A 1 6 ? -10.511 -16.181 -9.215 1.00 30.43 6 HIS A C 4
ATOM 4071 O O . HIS A 1 6 ? -11.052 -16.787 -8.289 1.00 44.04 6 HIS A O 4
ATOM 4086 N N . HIS A 1 7 ? -9.343 -15.553 -9.066 1.00 3.02 7 HIS A N 4
ATOM 4087 C CA . HIS A 1 7 ? -8.599 -15.603 -7.795 1.00 44.31 7 HIS A CA 4
ATOM 4088 C C . HIS A 1 7 ? -7.824 -14.301 -7.538 1.00 34.32 7 HIS A C 4
ATOM 4089 O O . HIS A 1 7 ? -7.927 -13.346 -8.304 1.00 70.44 7 HIS A O 4
ATOM 4104 N N . HIS A 1 8 ? -7.059 -14.261 -6.446 1.00 32.35 8 HIS A N 4
ATOM 4105 C CA . HIS A 1 8 ? -6.240 -13.084 -6.118 1.00 41.02 8 HIS A CA 4
ATOM 4106 C C . HIS A 1 8 ? -5.099 -12.880 -7.128 1.00 0.21 8 HIS A C 4
ATOM 4107 O O . HIS A 1 8 ? -4.774 -13.773 -7.915 1.00 74.42 8 HIS A O 4
ATOM 4122 N N . SER A 1 9 ? -4.492 -11.698 -7.092 1.00 2.23 9 SER A N 4
ATOM 4123 C CA . SER A 1 9 ? -3.444 -11.334 -8.052 1.00 1.55 9 SER A CA 4
ATOM 4124 C C . SER A 1 9 ? -2.287 -10.589 -7.373 1.00 62.35 9 SER A C 4
ATOM 4125 O O . SER A 1 9 ? -2.370 -10.217 -6.202 1.00 50.02 9 SER A O 4
ATOM 4133 N N . HIS A 1 10 ? -1.216 -10.364 -8.128 1.00 62.43 10 HIS A N 4
ATOM 4134 C CA . HIS A 1 10 ? -0.023 -9.673 -7.623 1.00 43.22 10 HIS A CA 4
ATOM 4135 C C . HIS A 1 10 ? 0.379 -8.519 -8.559 1.00 41.23 10 HIS A C 4
ATOM 4136 O O . HIS A 1 10 ? 1.561 -8.182 -8.685 1.00 20.40 10 HIS A O 4
ATOM 4151 N N . SER A 1 11 ? -0.622 -7.914 -9.201 1.00 61.11 11 SER A N 4
ATOM 4152 C CA . SER A 1 11 ? -0.411 -6.771 -10.108 1.00 65.34 11 SER A CA 4
ATOM 4153 C C . SER A 1 11 ? 0.021 -5.507 -9.342 1.00 65.23 11 SER A C 4
ATOM 4154 O O . SER A 1 11 ? 0.129 -5.518 -8.118 1.00 72.41 11 SER A O 4
ATOM 4162 N N . THR A 1 12 ? 0.252 -4.409 -10.066 1.00 43.25 12 THR A N 4
ATOM 4163 C CA . THR A 1 12 ? 0.726 -3.160 -9.448 1.00 22.44 12 THR A CA 4
ATOM 4164 C C . THR A 1 12 ? -0.439 -2.300 -8.934 1.00 74.13 12 THR A C 4
ATOM 4165 O O . THR A 1 12 ? -1.543 -2.329 -9.483 1.00 63.53 12 THR A O 4
ATOM 4176 N N . ILE A 1 13 ? -0.177 -1.527 -7.882 1.00 53.31 13 ILE A N 4
ATOM 4177 C CA . ILE A 1 13 ? -1.210 -0.708 -7.235 1.00 31.41 13 ILE A CA 4
ATOM 4178 C C . ILE A 1 13 ? -1.111 0.775 -7.631 1.00 71.23 13 ILE A C 4
ATOM 4179 O O . ILE A 1 13 ? -0.018 1.341 -7.718 1.00 61.54 13 ILE A O 4
ATOM 4195 N N . LYS A 1 14 ? -2.263 1.399 -7.868 1.00 72.44 14 LYS A N 4
ATOM 4196 C CA . LYS A 1 14 ? -2.321 2.821 -8.218 1.00 14.42 14 LYS A CA 4
ATOM 4197 C C . LYS A 1 14 ? -2.403 3.708 -6.966 1.00 54.42 14 LYS A C 4
ATOM 4198 O O . LYS A 1 14 ? -3.481 4.183 -6.594 1.00 34.42 14 LYS A O 4
ATOM 4217 N N . LEU A 1 15 ? -1.268 3.918 -6.309 1.00 71.52 15 LEU A N 4
ATOM 4218 C CA . LEU A 1 15 ? -1.218 4.767 -5.108 1.00 52.12 15 LEU A CA 4
ATOM 4219 C C . LEU A 1 15 ? -0.977 6.242 -5.479 1.00 65.12 15 LEU A C 4
ATOM 4220 O O . LEU A 1 15 ? -0.563 6.557 -6.594 1.00 11.42 15 LEU A O 4
ATOM 4236 N N . THR A 1 16 ? -1.243 7.150 -4.545 1.00 34.54 16 THR A N 4
ATOM 4237 C CA . THR A 1 16 ? -1.047 8.586 -4.788 1.00 40.21 16 THR A CA 4
ATOM 4238 C C . THR A 1 16 ? -0.216 9.234 -3.676 1.00 2.35 16 THR A C 4
ATOM 4239 O O . THR A 1 16 ? -0.681 9.382 -2.548 1.00 51.44 16 THR A O 4
ATOM 4250 N N . VAL A 1 17 ? 1.016 9.618 -4.004 1.00 44.43 17 VAL A N 4
ATOM 4251 C CA . VAL A 1 17 ? 1.931 10.236 -3.036 1.00 52.50 17 VAL A CA 4
ATOM 4252 C C . VAL A 1 17 ? 1.919 11.770 -3.169 1.00 41.32 17 VAL A C 4
ATOM 4253 O O . VAL A 1 17 ? 2.094 12.311 -4.260 1.00 35.55 17 VAL A O 4
ATOM 4266 N N . LYS A 1 18 ? 1.709 12.466 -2.056 1.00 53.34 18 LYS A N 4
ATOM 4267 C CA . LYS A 1 18 ? 1.602 13.931 -2.070 1.00 23.14 18 LYS A CA 4
ATOM 4268 C C . LYS A 1 18 ? 2.931 14.621 -1.731 1.00 71.12 18 LYS A C 4
ATOM 4269 O O . LYS A 1 18 ? 3.509 14.396 -0.665 1.00 22.13 18 LYS A O 4
ATOM 4288 N N . PHE A 1 19 ? 3.400 15.471 -2.643 1.00 45.32 19 PHE A N 4
ATOM 4289 C CA . PHE A 1 19 ? 4.583 16.307 -2.406 1.00 64.31 19 PHE A CA 4
ATOM 4290 C C . PHE A 1 19 ? 4.173 17.741 -2.046 1.00 22.32 19 PHE A C 4
ATOM 4291 O O . PHE A 1 19 ? 3.926 18.571 -2.927 1.00 73.40 19 PHE A O 4
ATOM 4308 N N . GLY A 1 20 ? 4.090 18.021 -0.745 1.00 41.12 20 GLY A N 4
ATOM 4309 C CA . GLY A 1 20 ? 3.671 19.341 -0.278 1.00 51.10 20 GLY A CA 4
ATOM 4310 C C . GLY A 1 20 ? 2.243 19.692 -0.689 1.00 72.55 20 GLY A C 4
ATOM 4311 O O . GLY A 1 20 ? 1.282 19.227 -0.076 1.00 41.35 20 GLY A O 4
ATOM 4315 N N . GLY A 1 21 ? 2.111 20.512 -1.731 1.00 51.11 21 GLY A N 4
ATOM 4316 C CA . GLY A 1 21 ? 0.793 20.876 -2.249 1.00 3.34 21 GLY A CA 4
ATOM 4317 C C . GLY A 1 21 ? 0.407 20.095 -3.503 1.00 62.34 21 GLY A C 4
ATOM 4318 O O . GLY A 1 21 ? -0.710 20.229 -4.014 1.00 30.05 21 GLY A O 4
ATOM 4322 N N . LYS A 1 22 ? 1.334 19.281 -4.006 1.00 52.13 22 LYS A N 4
ATOM 4323 C CA . LYS A 1 22 ? 1.105 18.472 -5.211 1.00 32.33 22 LYS A CA 4
ATOM 4324 C C . LYS A 1 22 ? 0.690 17.036 -4.855 1.00 51.21 22 LYS A C 4
ATOM 4325 O O . LYS A 1 22 ? 1.160 16.469 -3.871 1.00 11.23 22 LYS A O 4
ATOM 4344 N N . SER A 1 23 ? -0.186 16.451 -5.667 1.00 25.33 23 SER A N 4
ATOM 4345 C CA . SER A 1 23 ? -0.607 15.052 -5.490 1.00 73.53 23 SER A CA 4
ATOM 4346 C C . SER A 1 23 ? -0.179 14.209 -6.699 1.00 72.01 23 SER A C 4
ATOM 4347 O O . SER A 1 23 ? -0.726 14.351 -7.794 1.00 74.24 23 SER A O 4
ATOM 4355 N N . ILE A 1 24 ? 0.810 13.342 -6.498 1.00 22.43 24 ILE A N 4
ATOM 4356 C CA . ILE A 1 24 ? 1.403 12.564 -7.593 1.00 44.33 24 ILE A CA 4
ATOM 4357 C C . ILE A 1 24 ? 0.942 11.091 -7.572 1.00 52.20 24 ILE A C 4
ATOM 4358 O O . ILE A 1 24 ? 1.309 10.328 -6.674 1.00 12.41 24 ILE A O 4
ATOM 4374 N N . PRO A 1 25 ? 0.127 10.666 -8.558 1.00 44.31 25 PRO A N 4
ATOM 4375 C CA . PRO A 1 25 ? -0.277 9.260 -8.693 1.00 45.45 25 PRO A CA 4
ATOM 4376 C C . PRO A 1 25 ? 0.828 8.396 -9.330 1.00 34.23 25 PRO A C 4
ATOM 4377 O O . PRO A 1 25 ? 1.340 8.714 -10.406 1.00 43.53 25 PRO A O 4
ATOM 4388 N N . LEU A 1 26 ? 1.193 7.308 -8.657 1.00 13.41 26 LEU A N 4
ATOM 4389 C CA . LEU A 1 26 ? 2.257 6.414 -9.133 1.00 21.31 26 LEU A CA 4
ATOM 4390 C C . LEU A 1 26 ? 1.748 4.968 -9.267 1.00 11.52 26 LEU A C 4
ATOM 4391 O O . LEU A 1 26 ? 0.627 4.654 -8.863 1.00 15.52 26 LEU A O 4
ATOM 4407 N N . SER A 1 27 ? 2.572 4.096 -9.844 1.00 15.13 27 SER A N 4
ATOM 4408 C CA . SER A 1 27 ? 2.242 2.667 -9.960 1.00 35.02 27 SER A CA 4
ATOM 4409 C C . SER A 1 27 ? 3.407 1.802 -9.453 1.00 41.33 27 SER A C 4
ATOM 4410 O O . SER A 1 27 ? 4.439 1.680 -10.116 1.00 25.11 27 SER A O 4
ATOM 4418 N N . VAL A 1 28 ? 3.253 1.225 -8.261 1.00 12.53 28 VAL A N 4
ATOM 4419 C CA . VAL A 1 28 ? 4.314 0.406 -7.651 1.00 52.21 28 VAL A CA 4
ATOM 4420 C C . VAL A 1 28 ? 3.829 -1.022 -7.357 1.00 23.04 28 VAL A C 4
ATOM 4421 O O . VAL A 1 28 ? 2.646 -1.336 -7.504 1.00 53.34 28 VAL A O 4
ATOM 4434 N N . SER A 1 29 ? 4.754 -1.883 -6.940 1.00 63.14 29 SER A N 4
ATOM 4435 C CA . SER A 1 29 ? 4.433 -3.279 -6.610 1.00 54.24 29 SER A CA 4
ATOM 4436 C C . SER A 1 29 ? 4.034 -3.426 -5.131 1.00 65.53 29 SER A C 4
ATOM 4437 O O . SER A 1 29 ? 4.771 -3.010 -4.238 1.00 21.34 29 SER A O 4
ATOM 4445 N N . PRO A 1 30 ? 2.872 -4.050 -4.845 1.00 1.42 30 PRO A N 4
ATOM 4446 C CA . PRO A 1 30 ? 2.359 -4.192 -3.465 1.00 42.04 30 PRO A CA 4
ATOM 4447 C C . PRO A 1 30 ? 3.255 -5.069 -2.572 1.00 74.43 30 PRO A C 4
ATOM 4448 O O . PRO A 1 30 ? 3.227 -4.960 -1.341 1.00 64.12 30 PRO A O 4
ATOM 4459 N N . ASP A 1 31 ? 4.047 -5.941 -3.198 1.00 64.30 31 ASP A N 4
ATOM 4460 C CA . ASP A 1 31 ? 4.967 -6.823 -2.472 1.00 21.54 31 ASP A CA 4
ATOM 4461 C C . ASP A 1 31 ? 6.268 -6.097 -2.068 1.00 31.14 31 ASP A C 4
ATOM 4462 O O . ASP A 1 31 ? 7.180 -6.705 -1.494 1.00 63.51 31 ASP A O 4
ATOM 4471 N N . CYS A 1 32 ? 6.351 -4.803 -2.376 1.00 52.51 32 CYS A N 4
ATOM 4472 C CA . CYS A 1 32 ? 7.505 -3.977 -1.987 1.00 23.02 32 CYS A CA 4
ATOM 4473 C C . CYS A 1 32 ? 7.287 -3.324 -0.615 1.00 71.21 32 CYS A C 4
ATOM 4474 O O . CYS A 1 32 ? 6.150 -3.113 -0.192 1.00 45.45 32 CYS A O 4
ATOM 4482 N N . THR A 1 33 ? 8.381 -3.004 0.075 1.00 51.21 33 THR A N 4
ATOM 4483 C CA . THR A 1 33 ? 8.303 -2.370 1.399 1.00 71.33 33 THR A CA 4
ATOM 4484 C C . THR A 1 33 ? 8.200 -0.846 1.279 1.00 35.31 33 THR A C 4
ATOM 4485 O O . THR A 1 33 ? 8.654 -0.260 0.295 1.00 21.22 33 THR A O 4
ATOM 4496 N N . VAL A 1 34 ? 7.608 -0.203 2.283 1.00 72.21 34 VAL A N 4
ATOM 4497 C CA . VAL A 1 34 ? 7.528 1.264 2.309 1.00 20.14 34 VAL A CA 4
ATOM 4498 C C . VAL A 1 34 ? 8.926 1.894 2.447 1.00 22.32 34 VAL A C 4
ATOM 4499 O O . VAL A 1 34 ? 9.141 3.052 2.084 1.00 44.32 34 VAL A O 4
ATOM 4512 N N . LYS A 1 35 ? 9.875 1.114 2.959 1.00 53.14 35 LYS A N 4
ATOM 4513 C CA . LYS A 1 35 ? 11.266 1.553 3.074 1.00 50.35 35 LYS A CA 4
ATOM 4514 C C . LYS A 1 35 ? 11.963 1.510 1.705 1.00 73.11 35 LYS A C 4
ATOM 4515 O O . LYS A 1 35 ? 12.807 2.353 1.399 1.00 75.43 35 LYS A O 4
ATOM 4534 N N . ASP A 1 36 ? 11.600 0.520 0.887 1.00 23.54 36 ASP A N 4
ATOM 4535 C CA . ASP A 1 36 ? 12.156 0.385 -0.463 1.00 51.15 36 ASP A CA 4
ATOM 4536 C C . ASP A 1 36 ? 11.723 1.565 -1.353 1.00 74.32 36 ASP A C 4
ATOM 4537 O O . ASP A 1 36 ? 12.471 2.010 -2.226 1.00 1.22 36 ASP A O 4
ATOM 4546 N N . LEU A 1 37 ? 10.510 2.072 -1.116 1.00 22.02 37 LEU A N 4
ATOM 4547 C CA . LEU A 1 37 ? 10.014 3.257 -1.822 1.00 61.22 37 LEU A CA 4
ATOM 4548 C C . LEU A 1 37 ? 10.976 4.444 -1.670 1.00 23.25 37 LEU A C 4
ATOM 4549 O O . LEU A 1 37 ? 11.164 5.219 -2.605 1.00 61.34 37 LEU A O 4
ATOM 4565 N N . LYS A 1 38 ? 11.599 4.564 -0.495 1.00 13.43 38 LYS A N 4
ATOM 4566 C CA . LYS A 1 38 ? 12.630 5.584 -0.271 1.00 10.50 38 LYS A CA 4
ATOM 4567 C C . LYS A 1 38 ? 13.785 5.414 -1.268 1.00 23.34 38 LYS A C 4
ATOM 4568 O O . LYS A 1 38 ? 14.278 6.386 -1.837 1.00 3.44 38 LYS A O 4
ATOM 4587 N N . SER A 1 39 ? 14.198 4.165 -1.482 1.00 50.10 39 SER A N 4
ATOM 4588 C CA . SER A 1 39 ? 15.294 3.844 -2.409 1.00 75.23 39 SER A CA 4
ATOM 4589 C C . SER A 1 39 ? 14.932 4.201 -3.856 1.00 73.24 39 SER A C 4
ATOM 4590 O O . SER A 1 39 ? 15.804 4.505 -4.669 1.00 55.44 39 SER A O 4
ATOM 4598 N N . GLN A 1 40 ? 13.642 4.150 -4.172 1.00 11.20 40 GLN A N 4
ATOM 4599 C CA . GLN A 1 40 ? 13.160 4.474 -5.519 1.00 51.20 40 GLN A CA 4
ATOM 4600 C C . GLN A 1 40 ? 12.995 5.990 -5.717 1.00 12.31 40 GLN A C 4
ATOM 4601 O O . GLN A 1 40 ? 13.419 6.544 -6.731 1.00 5.42 40 GLN A O 4
ATOM 4615 N N . LEU A 1 41 ? 12.374 6.654 -4.747 1.00 2.21 41 LEU A N 4
ATOM 4616 C CA . LEU A 1 41 ? 12.102 8.095 -4.845 1.00 42.34 41 LEU A CA 4
ATOM 4617 C C . LEU A 1 41 ? 13.356 8.961 -4.611 1.00 2.45 41 LEU A C 4
ATOM 4618 O O . LEU A 1 41 ? 13.485 10.034 -5.199 1.00 71.35 41 LEU A O 4
ATOM 4634 N N . GLN A 1 42 ? 14.276 8.495 -3.764 1.00 63.23 42 GLN A N 4
ATOM 4635 C CA . GLN A 1 42 ? 15.471 9.279 -3.395 1.00 2.00 42 GLN A CA 4
ATOM 4636 C C . GLN A 1 42 ? 16.292 9.759 -4.620 1.00 73.22 42 GLN A C 4
ATOM 4637 O O . GLN A 1 42 ? 16.562 10.953 -4.744 1.00 4.21 42 GLN A O 4
ATOM 4651 N N . PRO A 1 43 ? 16.699 8.861 -5.548 1.00 54.04 43 PRO A N 4
ATOM 4652 C CA . PRO A 1 43 ? 17.524 9.257 -6.710 1.00 34.34 43 PRO A CA 4
ATOM 4653 C C . PRO A 1 43 ? 16.773 10.160 -7.703 1.00 13.13 43 PRO A C 4
ATOM 4654 O O . PRO A 1 43 ? 17.373 10.746 -8.605 1.00 63.33 43 PRO A O 4
ATOM 4665 N N . ILE A 1 44 ? 15.455 10.258 -7.538 1.00 4.40 44 ILE A N 4
ATOM 4666 C CA . ILE A 1 44 ? 14.613 11.073 -8.425 1.00 70.40 44 ILE A CA 4
ATOM 4667 C C . ILE A 1 44 ? 14.265 12.431 -7.789 1.00 1.33 44 ILE A C 4
ATOM 4668 O O . ILE A 1 44 ? 14.199 13.453 -8.473 1.00 51.02 44 ILE A O 4
ATOM 4684 N N . THR A 1 45 ? 14.053 12.429 -6.477 1.00 15.12 45 THR A N 4
ATOM 4685 C CA . THR A 1 45 ? 13.605 13.628 -5.748 1.00 14.33 45 THR A CA 4
ATOM 4686 C C . THR A 1 45 ? 14.749 14.295 -4.963 1.00 63.43 45 THR A C 4
ATOM 4687 O O . THR A 1 45 ? 14.631 15.448 -4.540 1.00 30.31 45 THR A O 4
ATOM 4698 N N . ASN A 1 46 ? 15.845 13.553 -4.763 1.00 62.11 46 ASN A N 4
ATOM 4699 C CA . ASN A 1 46 ? 17.063 14.062 -4.097 1.00 2.24 46 ASN A CA 4
ATOM 4700 C C . ASN A 1 46 ? 16.872 14.320 -2.585 1.00 24.50 46 ASN A C 4
ATOM 4701 O O . ASN A 1 46 ? 17.733 14.926 -1.942 1.00 44.33 46 ASN A O 4
ATOM 4712 N N . VAL A 1 47 ? 15.767 13.848 -2.012 1.00 24.35 47 VAL A N 4
ATOM 4713 C CA . VAL A 1 47 ? 15.514 14.023 -0.572 1.00 4.34 47 VAL A CA 4
ATOM 4714 C C . VAL A 1 47 ? 16.026 12.818 0.245 1.00 55.23 47 VAL A C 4
ATOM 4715 O O . VAL A 1 47 ? 16.006 11.680 -0.226 1.00 64.23 47 VAL A O 4
ATOM 4728 N N . LEU A 1 48 ? 16.488 13.079 1.470 1.00 71.35 48 LEU A N 4
ATOM 4729 C CA . LEU A 1 48 ? 17.057 12.031 2.331 1.00 61.15 48 LEU A CA 4
ATOM 4730 C C . LEU A 1 48 ? 15.980 11.071 2.880 1.00 60.10 48 LEU A C 4
ATOM 4731 O O . LEU A 1 48 ? 14.879 11.494 3.244 1.00 30.25 48 LEU A O 4
ATOM 4747 N N . PRO A 1 49 ? 16.295 9.757 2.957 1.00 42.10 49 PRO A N 4
ATOM 4748 C CA . PRO A 1 49 ? 15.348 8.729 3.438 1.00 53.40 49 PRO A CA 4
ATOM 4749 C C . PRO A 1 49 ? 14.885 8.955 4.888 1.00 12.12 49 PRO A C 4
ATOM 4750 O O . PRO A 1 49 ? 13.806 8.505 5.277 1.00 50.34 49 PRO A O 4
ATOM 4761 N N . ARG A 1 50 ? 15.707 9.645 5.684 1.00 32.43 50 ARG A N 4
ATOM 4762 C CA . ARG A 1 50 ? 15.344 9.989 7.067 1.00 72.02 50 ARG A CA 4
ATOM 4763 C C . ARG A 1 50 ? 14.073 10.849 7.109 1.00 2.05 50 ARG A C 4
ATOM 4764 O O . ARG A 1 50 ? 13.138 10.570 7.867 1.00 51.53 50 ARG A O 4
ATOM 4785 N N . GLY A 1 51 ? 14.051 11.897 6.288 1.00 12.15 51 GLY A N 4
ATOM 4786 C CA . GLY A 1 51 ? 12.906 12.798 6.243 1.00 32.13 51 GLY A CA 4
ATOM 4787 C C . GLY A 1 51 ? 11.674 12.165 5.604 1.00 60.32 51 GLY A C 4
ATOM 4788 O O . GLY A 1 51 ? 10.546 12.393 6.055 1.00 73.04 51 GLY A O 4
ATOM 4792 N N . GLN A 1 52 ? 11.899 11.369 4.556 1.00 44.44 52 GLN A N 4
ATOM 4793 C CA . GLN A 1 52 ? 10.812 10.710 3.817 1.00 3.01 52 GLN A CA 4
ATOM 4794 C C . GLN A 1 52 ? 9.924 9.840 4.726 1.00 52.24 52 GLN A C 4
ATOM 4795 O O . GLN A 1 52 ? 10.216 8.667 4.968 1.00 24.45 52 GLN A O 4
ATOM 4809 N N . LYS A 1 53 ? 8.849 10.430 5.241 1.00 72.43 53 LYS A N 4
ATOM 4810 C CA . LYS A 1 53 ? 7.861 9.695 6.034 1.00 31.43 53 LYS A CA 4
ATOM 4811 C C . LYS A 1 53 ? 6.555 9.506 5.255 1.00 11.43 53 LYS A C 4
ATOM 4812 O O . LYS A 1 53 ? 5.834 10.470 4.989 1.00 61.23 53 LYS A O 4
ATOM 4831 N N . LEU A 1 54 ? 6.267 8.264 4.875 1.00 24.33 54 LEU A N 4
ATOM 4832 C CA . LEU A 1 54 ? 4.995 7.924 4.233 1.00 62.41 54 LEU A CA 4
ATOM 4833 C C . LEU A 1 54 ? 3.871 7.867 5.276 1.00 4.33 54 LEU A C 4
ATOM 4834 O O . LEU A 1 54 ? 3.632 6.832 5.901 1.00 24.45 54 LEU A O 4
ATOM 4850 N N . ILE A 1 55 ? 3.218 9.001 5.486 1.00 13.53 55 ILE A N 4
ATOM 4851 C CA . ILE A 1 55 ? 2.175 9.121 6.503 1.00 74.33 55 ILE A CA 4
ATOM 4852 C C . ILE A 1 55 ? 0.779 8.830 5.926 1.00 12.03 55 ILE A C 4
ATOM 4853 O O . ILE A 1 55 ? 0.237 9.611 5.139 1.00 24.44 55 ILE A O 4
ATOM 4869 N N . PHE A 1 56 ? 0.210 7.694 6.318 1.00 11.32 56 PHE A N 4
ATOM 4870 C CA . PHE A 1 56 ? -1.110 7.263 5.845 1.00 3.44 56 PHE A CA 4
ATOM 4871 C C . PHE A 1 56 ? -2.144 7.333 6.982 1.00 42.14 56 PHE A C 4
ATOM 4872 O O . PHE A 1 56 ? -1.949 6.742 8.043 1.00 42.55 56 PHE A O 4
ATOM 4889 N N . LYS A 1 57 ? -3.230 8.081 6.761 1.00 32.12 57 LYS A N 4
ATOM 4890 C CA . LYS A 1 57 ? -4.298 8.243 7.766 1.00 41.42 57 LYS A CA 4
ATOM 4891 C C . LYS A 1 57 ? -3.786 8.956 9.031 1.00 54.21 57 LYS A C 4
ATOM 4892 O O . LYS A 1 57 ? -4.415 8.895 10.090 1.00 54.11 57 LYS A O 4
ATOM 4911 N N . GLY A 1 58 ? -2.663 9.660 8.910 1.00 60.34 58 GLY A N 4
ATOM 4912 C CA . GLY A 1 58 ? -2.052 10.317 10.067 1.00 1.42 58 GLY A CA 4
ATOM 4913 C C . GLY A 1 58 ? -1.047 9.429 10.799 1.00 71.55 58 GLY A C 4
ATOM 4914 O O . GLY A 1 58 ? -0.519 9.806 11.848 1.00 21.05 58 GLY A O 4
ATOM 4918 N N . LYS A 1 59 ? -0.779 8.251 10.237 1.00 1.22 59 LYS A N 4
ATOM 4919 C CA . LYS A 1 59 ? 0.167 7.292 10.819 1.00 73.24 59 LYS A CA 4
ATOM 4920 C C . LYS A 1 59 ? 1.186 6.816 9.770 1.00 31.21 59 LYS A C 4
ATOM 4921 O O . LYS A 1 59 ? 0.812 6.336 8.701 1.00 22.25 59 LYS A O 4
ATOM 4940 N N . VAL A 1 60 ? 2.474 6.963 10.073 1.00 3.32 60 VAL A N 4
ATOM 4941 C CA . VAL A 1 60 ? 3.532 6.488 9.172 1.00 51.11 60 VAL A CA 4
ATOM 4942 C C . VAL A 1 60 ? 3.636 4.951 9.204 1.00 33.31 60 VAL A C 4
ATOM 4943 O O . VAL A 1 60 ? 3.524 4.332 10.265 1.00 33.34 60 VAL A O 4
ATOM 4956 N N . LEU A 1 61 ? 3.836 4.339 8.038 1.00 2.13 61 LEU A N 4
ATOM 4957 C CA . LEU A 1 61 ? 3.917 2.875 7.941 1.00 3.42 61 LEU A CA 4
ATOM 4958 C C . LEU A 1 61 ? 5.283 2.351 8.407 1.00 22.33 61 LEU A C 4
ATOM 4959 O O . LEU A 1 61 ? 6.308 3.010 8.234 1.00 3.52 61 LEU A O 4
ATOM 4975 N N . VAL A 1 62 ? 5.287 1.158 8.998 1.00 23.45 62 VAL A N 4
ATOM 4976 C CA . VAL A 1 62 ? 6.525 0.519 9.453 1.00 41.43 62 VAL A CA 4
ATOM 4977 C C . VAL A 1 62 ? 7.430 0.153 8.265 1.00 34.22 62 VAL A C 4
ATOM 4978 O O . VAL A 1 62 ? 6.998 -0.521 7.330 1.00 42.14 62 VAL A O 4
ATOM 4991 N N . GLU A 1 63 ? 8.690 0.585 8.325 1.00 12.21 63 GLU A N 4
ATOM 4992 C CA . GLU A 1 63 ? 9.639 0.398 7.215 1.00 71.01 63 GLU A CA 4
ATOM 4993 C C . GLU A 1 63 ? 9.821 -1.081 6.826 1.00 35.30 63 GLU A C 4
ATOM 4994 O O . GLU A 1 63 ? 10.105 -1.393 5.670 1.00 53.31 63 GLU A O 4
ATOM 5006 N N . THR A 1 64 ? 9.656 -1.987 7.789 1.00 25.44 64 THR A N 4
ATOM 5007 C CA . THR A 1 64 ? 9.798 -3.430 7.524 1.00 33.33 64 THR A CA 4
ATOM 5008 C C . THR A 1 64 ? 8.502 -4.055 6.971 1.00 62.14 64 THR A C 4
ATOM 5009 O O . THR A 1 64 ? 8.427 -5.269 6.774 1.00 15.12 64 THR A O 4
ATOM 5020 N N . SER A 1 65 ? 7.491 -3.226 6.713 1.00 24.03 65 SER A N 4
ATOM 5021 C CA . SER A 1 65 ? 6.197 -3.706 6.197 1.00 21.00 65 SER A CA 4
ATOM 5022 C C . SER A 1 65 ? 6.004 -3.327 4.722 1.00 51.22 65 SER A C 4
ATOM 5023 O O . SER A 1 65 ? 6.507 -2.301 4.255 1.00 13.12 65 SER A O 4
ATOM 5031 N N . THR A 1 66 ? 5.273 -4.166 3.990 1.00 51.12 66 THR A N 4
ATOM 5032 C CA . THR A 1 66 ? 4.971 -3.907 2.574 1.00 70.22 66 THR A CA 4
ATOM 5033 C C . THR A 1 66 ? 3.696 -3.074 2.420 1.00 40.23 66 THR A C 4
ATOM 5034 O O . THR A 1 66 ? 2.892 -2.975 3.350 1.00 41.11 66 THR A O 4
ATOM 5045 N N . LEU A 1 67 ? 3.509 -2.473 1.244 1.00 3.35 67 LEU A N 4
ATOM 5046 C CA . LEU A 1 67 ? 2.284 -1.712 0.953 1.00 12.35 67 LEU A CA 4
ATOM 5047 C C . LEU A 1 67 ? 1.039 -2.597 1.134 1.00 65.21 67 LEU A C 4
ATOM 5048 O O . LEU A 1 67 ? 0.046 -2.188 1.740 1.00 70.31 67 LEU A O 4
ATOM 5064 N N . LYS A 1 68 ? 1.123 -3.824 0.620 1.00 63.41 68 LYS A N 4
ATOM 5065 C CA . LYS A 1 68 ? 0.030 -4.799 0.708 1.00 23.23 68 LYS A CA 4
ATOM 5066 C C . LYS A 1 68 ? -0.331 -5.139 2.168 1.00 15.41 68 LYS A C 4
ATOM 5067 O O . LYS A 1 68 ? -1.509 -5.165 2.532 1.00 12.53 68 LYS A O 4
ATOM 5086 N N . GLN A 1 69 ? 0.679 -5.389 3.001 1.00 70.00 69 GLN A N 4
ATOM 5087 C CA . GLN A 1 69 ? 0.452 -5.650 4.433 1.00 72.25 69 GLN A CA 4
ATOM 5088 C C . GLN A 1 69 ? -0.121 -4.419 5.147 1.00 33.21 69 GLN A C 4
ATOM 5089 O O . GLN A 1 69 ? -0.968 -4.531 6.035 1.00 21.01 69 GLN A O 4
ATOM 5103 N N . SER A 1 70 ? 0.344 -3.242 4.746 1.00 32.44 70 SER A N 4
ATOM 5104 C CA . SER A 1 70 ? -0.109 -1.979 5.338 1.00 62.33 70 SER A CA 4
ATOM 5105 C C . SER A 1 70 ? -1.470 -1.545 4.765 1.00 43.11 70 SER A C 4
ATOM 5106 O O . SER A 1 70 ? -1.996 -0.491 5.128 1.00 23.55 70 SER A O 4
ATOM 5114 N N . ASP A 1 71 ? -2.029 -2.369 3.871 1.00 50.22 71 ASP A N 4
ATOM 5115 C CA . ASP A 1 71 ? -3.316 -2.084 3.217 1.00 20.02 71 ASP A CA 4
ATOM 5116 C C . ASP A 1 71 ? -3.272 -0.790 2.384 1.00 2.04 71 ASP A C 4
ATOM 5117 O O . ASP A 1 71 ? -4.312 -0.223 2.038 1.00 70.41 71 ASP A O 4
ATOM 5126 N N . VAL A 1 72 ? -2.064 -0.343 2.051 1.00 25.12 72 VAL A N 4
ATOM 5127 C CA . VAL A 1 72 ? -1.882 0.807 1.166 1.00 75.21 72 VAL A CA 4
ATOM 5128 C C . VAL A 1 72 ? -1.845 0.337 -0.295 1.00 71.42 72 VAL A C 4
ATOM 5129 O O . VAL A 1 72 ? -0.784 0.014 -0.832 1.00 74.52 72 VAL A O 4
ATOM 5142 N N . GLY A 1 73 ? -3.018 0.263 -0.920 1.00 11.12 73 GLY A N 4
ATOM 5143 C CA . GLY A 1 73 ? -3.116 -0.260 -2.278 1.00 2.20 73 GLY A CA 4
ATOM 5144 C C . GLY A 1 73 ? -3.628 0.759 -3.290 1.00 64.41 73 GLY A C 4
ATOM 5145 O O . GLY A 1 73 ? -3.443 1.969 -3.126 1.00 62.20 73 GLY A O 4
ATOM 5149 N N . SER A 1 74 ? -4.276 0.267 -4.342 1.00 31.54 74 SER A N 4
ATOM 5150 C CA . SER A 1 74 ? -4.792 1.127 -5.412 1.00 4.21 74 SER A CA 4
ATOM 5151 C C . SER A 1 74 ? -5.871 2.090 -4.892 1.00 21.32 74 SER A C 4
ATOM 5152 O O . SER A 1 74 ? -6.974 1.674 -4.525 1.00 22.34 74 SER A O 4
ATOM 5160 N N . GLY A 1 75 ? -5.536 3.377 -4.856 1.00 25.12 75 GLY A N 4
ATOM 5161 C CA . GLY A 1 75 ? -6.465 4.395 -4.375 1.00 13.40 75 GLY A CA 4
ATOM 5162 C C . GLY A 1 75 ? -6.022 5.043 -3.066 1.00 53.12 75 GLY A C 4
ATOM 5163 O O . GLY A 1 75 ? -6.594 6.052 -2.646 1.00 74.25 75 GLY A O 4
ATOM 5167 N N . ALA A 1 76 ? -5.003 4.470 -2.426 1.00 60.22 76 ALA A N 4
ATOM 5168 C CA . ALA A 1 76 ? -4.482 4.999 -1.159 1.00 55.12 76 ALA A CA 4
ATOM 5169 C C . ALA A 1 76 ? -3.704 6.313 -1.362 1.00 73.22 76 ALA A C 4
ATOM 5170 O O . ALA A 1 76 ? -2.906 6.442 -2.293 1.00 71.24 76 ALA A O 4
ATOM 5177 N N . LYS A 1 77 ? -3.942 7.282 -0.482 1.00 23.32 77 LYS A N 4
ATOM 5178 C CA . LYS A 1 77 ? -3.322 8.610 -0.585 1.00 63.43 77 LYS A CA 4
ATOM 5179 C C . LYS A 1 77 ? -2.255 8.826 0.505 1.00 2.44 77 LYS A C 4
ATOM 5180 O O . LYS A 1 77 ? -2.578 9.084 1.666 1.00 73.40 77 LYS A O 4
ATOM 5199 N N . LEU A 1 78 ? -0.984 8.733 0.116 1.00 75.13 78 LEU A N 4
ATOM 5200 C CA . LEU A 1 78 ? 0.137 8.858 1.056 1.00 51.30 78 LEU A CA 4
ATOM 5201 C C . LEU A 1 78 ? 0.610 10.313 1.216 1.00 10.13 78 LEU A C 4
ATOM 5202 O O . LEU A 1 78 ? 0.868 11.014 0.235 1.00 14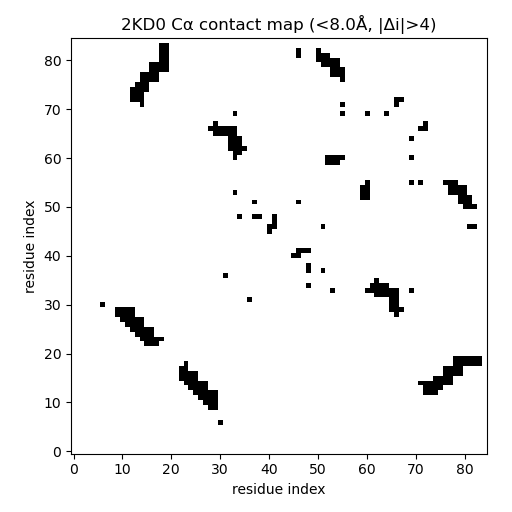.45 78 LEU A O 4
ATOM 5218 N N . MET A 1 79 ? 0.730 10.754 2.464 1.00 64.54 79 MET A N 4
ATOM 5219 C CA . MET A 1 79 ? 1.280 12.074 2.782 1.00 24.51 79 MET A CA 4
ATOM 5220 C C . MET A 1 79 ? 2.795 11.974 3.020 1.00 54.40 79 MET A C 4
ATOM 5221 O O . MET A 1 79 ? 3.238 11.466 4.049 1.00 4.14 79 MET A O 4
ATOM 5235 N N . LEU A 1 80 ? 3.587 12.444 2.060 1.00 32.13 80 LEU A N 4
ATOM 5236 C CA . LEU A 1 80 ? 5.048 12.323 2.139 1.00 74.13 80 LEU A CA 4
ATOM 5237 C C . LEU A 1 80 ? 5.716 13.625 2.611 1.00 12.24 80 LEU A C 4
ATOM 5238 O O . LEU A 1 80 ? 5.633 14.661 1.950 1.00 45.24 80 LEU A O 4
ATOM 5254 N N . MET A 1 81 ? 6.378 13.562 3.764 1.00 72.24 81 MET A N 4
ATOM 5255 C CA . MET A 1 81 ? 7.169 14.688 4.261 1.00 65.45 81 MET A CA 4
ATOM 5256 C C . MET A 1 81 ? 8.558 14.708 3.602 1.00 64.53 81 MET A C 4
ATOM 5257 O O . MET A 1 81 ? 9.391 13.841 3.862 1.00 13.03 81 MET A O 4
ATOM 5271 N N . ALA A 1 82 ? 8.801 15.701 2.750 1.00 73.42 82 ALA A N 4
ATOM 5272 C CA . ALA A 1 82 ? 10.089 15.831 2.061 1.00 24.35 82 ALA A CA 4
ATOM 5273 C C . ALA A 1 82 ? 10.654 17.253 2.191 1.00 44.22 82 ALA A C 4
ATOM 5274 O O . ALA A 1 82 ? 9.915 18.236 2.117 1.00 2.42 82 ALA A O 4
ATOM 5281 N N . SER A 1 83 ? 11.968 17.353 2.386 1.00 72.24 83 SER A N 4
ATOM 5282 C CA . SER A 1 83 ? 12.639 18.654 2.508 1.00 41.32 83 SER A CA 4
ATOM 5283 C C . SER A 1 83 ? 12.782 19.333 1.139 1.00 11.43 83 SER A C 4
ATOM 5284 O O . SER A 1 83 ? 13.772 19.134 0.430 1.00 51.02 83 SER A O 4
ATOM 5292 N N . GLN A 1 84 ? 11.775 20.111 0.762 1.00 71.12 84 GLN A N 4
ATOM 5293 C CA . GLN A 1 84 ? 11.783 20.832 -0.516 1.00 23.34 84 GLN A CA 4
ATOM 5294 C C . GLN A 1 84 ? 12.552 22.153 -0.375 1.00 23.04 84 GLN A C 4
ATOM 5295 O O . GLN A 1 84 ? 13.621 22.332 -0.961 1.00 54.43 84 GLN A O 4
ATOM 5309 N N . GLY A 1 85 ? 12.007 23.070 0.424 1.00 30.35 85 GLY A N 4
ATOM 5310 C CA . GLY A 1 85 ? 12.626 24.381 0.603 1.00 63.22 85 GLY A CA 4
ATOM 5311 C C . GLY A 1 85 ? 11.642 25.539 0.422 1.00 73.31 85 GLY A C 4
ATOM 5312 O O . GLY A 1 85 ? 12.056 26.607 -0.090 1.00 38.47 85 GLY A O 4
ATOM 5317 N N . MET A 1 1 ? 15.210 -15.937 -0.799 1.00 35.25 1 MET A N 5
ATOM 5318 C CA . MET A 1 1 ? 14.001 -15.673 0.031 1.00 13.13 1 MET A CA 5
ATOM 5319 C C . MET A 1 1 ? 12.994 -14.785 -0.719 1.00 53.02 1 MET A C 5
ATOM 5320 O O . MET A 1 1 ? 13.358 -13.743 -1.266 1.00 64.52 1 MET A O 5
ATOM 5336 N N . GLY A 1 2 ? 11.732 -15.209 -0.746 1.00 43.10 2 GLY A N 5
ATOM 5337 C CA . GLY A 1 2 ? 10.692 -14.452 -1.440 1.00 2.20 2 GLY A CA 5
ATOM 5338 C C . GLY A 1 2 ? 10.842 -14.467 -2.964 1.00 5.03 2 GLY A C 5
ATOM 5339 O O . GLY A 1 2 ? 11.620 -15.246 -3.518 1.00 71.05 2 GLY A O 5
ATOM 5343 N N . HIS A 1 3 ? 10.103 -13.593 -3.644 1.00 54.22 3 HIS A N 5
ATOM 5344 C CA . HIS A 1 3 ? 10.144 -13.503 -5.111 1.00 32.30 3 HIS A CA 5
ATOM 5345 C C . HIS A 1 3 ? 10.986 -12.296 -5.570 1.00 35.43 3 HIS A C 5
ATOM 5346 O O . HIS A 1 3 ? 10.598 -11.547 -6.470 1.00 33.24 3 HIS A O 5
ATOM 5361 N N . HIS A 1 4 ? 12.160 -12.137 -4.959 1.00 20.15 4 HIS A N 5
ATOM 5362 C CA . HIS A 1 4 ? 13.052 -11.008 -5.250 1.00 64.51 4 HIS A CA 5
ATOM 5363 C C . HIS A 1 4 ? 13.634 -11.083 -6.674 1.00 72.33 4 HIS A C 5
ATOM 5364 O O . HIS A 1 4 ? 13.691 -10.076 -7.382 1.00 42.02 4 HIS A O 5
ATOM 5379 N N . HIS A 1 5 ? 14.052 -12.274 -7.092 1.00 64.12 5 HIS A N 5
ATOM 5380 C CA . HIS A 1 5 ? 14.685 -12.460 -8.404 1.00 11.41 5 HIS A CA 5
ATOM 5381 C C . HIS A 1 5 ? 13.682 -12.254 -9.554 1.00 54.13 5 HIS A C 5
ATOM 5382 O O . HIS A 1 5 ? 13.012 -13.193 -9.984 1.00 73.41 5 HIS A O 5
ATOM 5397 N N . HIS A 1 6 ? 13.572 -11.014 -10.036 1.00 74.52 6 HIS A N 5
ATOM 5398 C CA . HIS A 1 6 ? 12.692 -10.695 -11.171 1.00 71.44 6 HIS A CA 5
ATOM 5399 C C . HIS A 1 6 ? 13.205 -9.471 -11.950 1.00 72.52 6 HIS A C 5
ATOM 5400 O O . HIS A 1 6 ? 13.717 -8.520 -11.360 1.00 50.22 6 HIS A O 5
ATOM 5415 N N . HIS A 1 7 ? 13.072 -9.508 -13.278 1.00 73.31 7 HIS A N 5
ATOM 5416 C CA . HIS A 1 7 ? 13.466 -8.378 -14.135 1.00 32.14 7 HIS A CA 5
ATOM 5417 C C . HIS A 1 7 ? 12.258 -7.500 -14.498 1.00 11.14 7 HIS A C 5
ATOM 5418 O O . HIS A 1 7 ? 12.358 -6.277 -14.530 1.00 75.01 7 HIS A O 5
ATOM 5433 N N . HIS A 1 8 ? 11.116 -8.131 -14.770 1.00 34.22 8 HIS A N 5
ATOM 5434 C CA . HIS A 1 8 ? 9.885 -7.393 -15.073 1.00 61.11 8 HIS A CA 5
ATOM 5435 C C . HIS A 1 8 ? 8.858 -7.547 -13.938 1.00 43.41 8 HIS A C 5
ATOM 5436 O O . HIS A 1 8 ? 8.368 -8.647 -13.669 1.00 43.54 8 HIS A O 5
ATOM 5451 N N . SER A 1 9 ? 8.562 -6.444 -13.255 1.00 60.11 9 SER A N 5
ATOM 5452 C CA . SER A 1 9 ? 7.597 -6.446 -12.148 1.00 3.51 9 SER A CA 5
ATOM 5453 C C . SER A 1 9 ? 6.151 -6.485 -12.660 1.00 34.24 9 SER A C 5
ATOM 5454 O O . SER A 1 9 ? 5.782 -5.742 -13.570 1.00 4.40 9 SER A O 5
ATOM 5462 N N . HIS A 1 10 ? 5.333 -7.342 -12.056 1.00 74.22 10 HIS A N 5
ATOM 5463 C CA . HIS A 1 10 ? 3.932 -7.506 -12.470 1.00 14.20 10 HIS A CA 5
ATOM 5464 C C . HIS A 1 10 ? 2.977 -7.423 -11.268 1.00 52.14 10 HIS A C 5
ATOM 5465 O O . HIS A 1 10 ? 3.378 -7.667 -10.129 1.00 33.42 10 HIS A O 5
ATOM 5480 N N . SER A 1 11 ? 1.712 -7.089 -11.545 1.00 51.13 11 SER A N 5
ATOM 5481 C CA . SER A 1 11 ? 0.687 -6.889 -10.505 1.00 62.23 11 SER A CA 5
ATOM 5482 C C . SER A 1 11 ? 1.028 -5.687 -9.614 1.00 51.54 11 SER A C 5
ATOM 5483 O O . SER A 1 11 ? 1.671 -5.822 -8.571 1.00 0.44 11 SER A O 5
ATOM 5491 N N . THR A 1 12 ? 0.608 -4.503 -10.047 1.00 2.33 12 THR A N 5
ATOM 5492 C CA . THR A 1 12 ? 0.934 -3.249 -9.352 1.00 12.24 12 THR A CA 5
ATOM 5493 C C . THR A 1 12 ? -0.322 -2.524 -8.846 1.00 31.01 12 THR A C 5
ATOM 5494 O O . THR A 1 12 ? -1.415 -2.690 -9.392 1.00 55.42 12 THR A O 5
ATOM 5505 N N . ILE A 1 13 ? -0.162 -1.721 -7.797 1.00 5.51 13 ILE A N 5
ATOM 5506 C CA . ILE A 1 13 ? -1.255 -0.890 -7.278 1.00 21.14 13 ILE A CA 5
ATOM 5507 C C . ILE A 1 13 ? -0.966 0.604 -7.499 1.00 25.13 13 ILE A C 5
ATOM 5508 O O . ILE A 1 13 ? 0.179 0.999 -7.726 1.00 51.12 13 ILE A O 5
ATOM 5524 N N . LYS A 1 14 ? -2.010 1.430 -7.438 1.00 71.15 14 LYS A N 5
ATOM 5525 C CA . LYS A 1 14 ? -1.874 2.877 -7.664 1.00 32.03 14 LYS A CA 5
ATOM 5526 C C . LYS A 1 14 ? -1.493 3.631 -6.375 1.00 1.35 14 LYS A C 5
ATOM 5527 O O . LYS A 1 14 ? -2.305 3.763 -5.456 1.00 5.23 14 LYS A O 5
ATOM 5546 N N . LEU A 1 15 ? -0.257 4.119 -6.317 1.00 71.11 15 LEU A N 5
ATOM 5547 C CA . LEU A 1 15 ? 0.203 4.949 -5.196 1.00 32.33 15 LEU A CA 5
ATOM 5548 C C . LEU A 1 15 ? 0.145 6.438 -5.559 1.00 74.12 15 LEU A C 5
ATOM 5549 O O . LEU A 1 15 ? 0.398 6.820 -6.703 1.00 31.53 15 LEU A O 5
ATOM 5565 N N . THR A 1 16 ? -0.194 7.273 -4.584 1.00 23.45 16 THR A N 5
ATOM 5566 C CA . THR A 1 16 ? -0.177 8.730 -4.770 1.00 1.34 16 THR A CA 5
ATOM 5567 C C . THR A 1 16 ? 0.619 9.411 -3.650 1.00 72.04 16 THR A C 5
ATOM 5568 O O . THR A 1 16 ? 0.075 9.733 -2.596 1.00 34.31 16 THR A O 5
ATOM 5579 N N . VAL A 1 17 ? 1.916 9.603 -3.875 1.00 63.04 17 VAL A N 5
ATOM 5580 C CA . VAL A 1 17 ? 2.797 10.210 -2.869 1.00 13.05 17 VAL A CA 5
ATOM 5581 C C . VAL A 1 17 ? 2.726 11.743 -2.923 1.00 64.32 17 VAL A C 5
ATOM 5582 O O . VAL A 1 17 ? 3.197 12.369 -3.869 1.00 71.22 17 VAL A O 5
ATOM 5595 N N . LYS A 1 18 ? 2.135 12.348 -1.902 1.00 62.42 18 LYS A N 5
ATOM 5596 C CA . LYS A 1 18 ? 1.901 13.791 -1.898 1.00 5.14 18 LYS A CA 5
ATOM 5597 C C . LYS A 1 18 ? 2.986 14.555 -1.118 1.00 15.23 18 LYS A C 5
ATOM 5598 O O . LYS A 1 18 ? 3.024 14.531 0.114 1.00 73.30 18 LYS A O 5
ATOM 5617 N N . PHE A 1 19 ? 3.871 15.226 -1.854 1.00 30.10 19 PHE A N 5
ATOM 5618 C CA . PHE A 1 19 ? 4.918 16.068 -1.257 1.00 71.12 19 PHE A CA 5
ATOM 5619 C C . PHE A 1 19 ? 4.369 17.440 -0.827 1.00 45.00 19 PHE A C 5
ATOM 5620 O O . PHE A 1 19 ? 4.343 18.376 -1.627 1.00 61.22 19 PHE A O 5
ATOM 5637 N N . GLY A 1 20 ? 3.899 17.535 0.421 1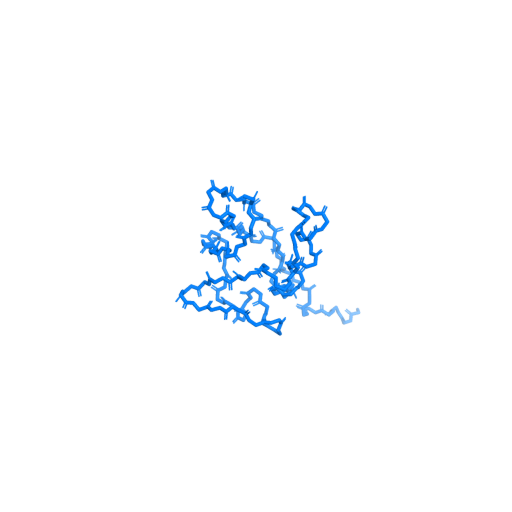.00 23.04 20 GLY A N 5
ATOM 5638 C CA . GLY A 1 20 ? 3.464 18.819 0.992 1.00 4.11 20 GLY A CA 5
ATOM 5639 C C . GLY A 1 20 ? 2.571 19.655 0.069 1.00 72.41 20 GLY A C 5
ATOM 5640 O O . GLY A 1 20 ? 2.673 20.881 0.041 1.00 3.42 20 GLY A O 5
ATOM 5644 N N . GLY A 1 21 ? 1.687 18.994 -0.675 1.00 53.44 21 GLY A N 5
ATOM 5645 C CA . GLY A 1 21 ? 0.829 19.697 -1.626 1.00 33.33 21 GLY A CA 5
ATOM 5646 C C . GLY A 1 21 ? 0.869 19.096 -3.027 1.00 23.11 21 GLY A C 5
ATOM 5647 O O . GLY A 1 21 ? -0.092 19.214 -3.789 1.00 50.22 21 GLY A O 5
ATOM 5651 N N . LYS A 1 22 ? 1.985 18.458 -3.370 1.00 51.35 22 LYS A N 5
ATOM 5652 C CA . LYS A 1 22 ? 2.130 17.788 -4.671 1.00 74.45 22 LYS A CA 5
ATOM 5653 C C . LYS A 1 22 ? 1.348 16.464 -4.703 1.00 45.23 22 LYS A C 5
ATOM 5654 O O . LYS A 1 22 ? 0.848 16.000 -3.675 1.00 34.01 22 LYS A O 5
ATOM 5673 N N . SER A 1 23 ? 1.223 15.876 -5.889 1.00 32.33 23 SER A N 5
ATOM 5674 C CA . SER A 1 23 ? 0.654 14.528 -6.040 1.00 10.42 23 SER A CA 5
ATOM 5675 C C . SER A 1 23 ? 1.495 13.681 -7.011 1.00 11.24 23 SER A C 5
ATOM 5676 O O . SER A 1 23 ? 1.343 13.784 -8.227 1.00 31.30 23 SER A O 5
ATOM 5684 N N . ILE A 1 24 ? 2.392 12.860 -6.466 1.00 72.40 24 ILE A N 5
ATOM 5685 C CA . ILE A 1 24 ? 3.281 12.020 -7.283 1.00 62.22 24 ILE A CA 5
ATOM 5686 C C . ILE A 1 24 ? 2.674 10.624 -7.524 1.00 61.12 24 ILE A C 5
ATOM 5687 O O . ILE A 1 24 ? 2.558 9.818 -6.594 1.00 23.14 24 ILE A O 5
ATOM 5703 N N . PRO A 1 25 ? 2.266 10.321 -8.772 1.00 23.24 25 PRO A N 5
ATOM 5704 C CA . PRO A 1 25 ? 1.682 9.019 -9.131 1.00 14.22 25 PRO A CA 5
ATOM 5705 C C . PRO A 1 25 ? 2.738 7.907 -9.286 1.00 20.44 25 PRO A C 5
ATOM 5706 O O . PRO A 1 25 ? 3.714 8.058 -10.025 1.00 23.45 25 PRO A O 5
ATOM 5717 N N . LEU A 1 26 ? 2.535 6.793 -8.584 1.00 34.32 26 LEU A N 5
ATOM 5718 C CA . LEU A 1 26 ? 3.426 5.625 -8.675 1.00 71.54 26 LEU A CA 5
ATOM 5719 C C . LEU A 1 26 ? 2.619 4.327 -8.859 1.00 13.54 26 LEU A C 5
ATOM 5720 O O . LEU A 1 26 ? 1.422 4.278 -8.570 1.00 70.23 26 LEU A O 5
ATOM 5736 N N . SER A 1 27 ? 3.276 3.277 -9.347 1.00 62.20 27 SER A N 5
ATOM 5737 C CA . SER A 1 27 ? 2.634 1.964 -9.507 1.00 22.50 27 SER A CA 5
ATOM 5738 C C . SER A 1 27 ? 3.620 0.825 -9.219 1.00 61.51 27 SER A C 5
ATOM 5739 O O . SER A 1 27 ? 4.431 0.464 -10.070 1.00 20.45 27 SER A O 5
ATOM 5747 N N . VAL A 1 28 ? 3.547 0.264 -8.012 1.00 11.40 28 VAL A N 5
ATOM 5748 C CA . VAL A 1 28 ? 4.455 -0.815 -7.593 1.00 2.14 28 VAL A CA 5
ATOM 5749 C C . VAL A 1 28 ? 3.694 -1.984 -6.950 1.00 40.42 28 VAL A C 5
ATOM 5750 O O . VAL A 1 28 ? 2.476 -1.934 -6.792 1.00 34.34 28 VAL A O 5
ATOM 5763 N N . SER A 1 29 ? 4.425 -3.033 -6.583 1.00 52.11 29 SER A N 5
ATOM 5764 C CA . SER A 1 29 ? 3.821 -4.212 -5.948 1.00 53.15 29 SER A CA 5
ATOM 5765 C C . SER A 1 29 ? 3.441 -3.933 -4.485 1.00 62.20 29 SER A C 5
ATOM 5766 O O . SER A 1 29 ? 4.224 -3.345 -3.734 1.00 21.34 29 SER A O 5
ATOM 5774 N N . PRO A 1 30 ? 2.241 -4.370 -4.051 1.00 31.23 30 PRO A N 5
ATOM 5775 C CA . PRO A 1 30 ? 1.782 -4.179 -2.662 1.00 72.34 30 PRO A CA 5
ATOM 5776 C C . PRO A 1 30 ? 2.605 -4.989 -1.642 1.00 24.43 30 PRO A C 5
ATOM 5777 O O . PRO A 1 30 ? 2.503 -4.772 -0.430 1.00 55.22 30 PRO A O 5
ATOM 5788 N N . ASP A 1 31 ? 3.412 -5.929 -2.140 1.00 35.00 31 ASP A N 5
ATOM 5789 C CA . ASP A 1 31 ? 4.287 -6.743 -1.289 1.00 64.11 31 ASP A CA 5
ATOM 5790 C C . ASP A 1 31 ? 5.724 -6.195 -1.244 1.00 15.04 31 ASP A C 5
ATOM 5791 O O . ASP A 1 31 ? 6.611 -6.802 -0.638 1.00 23.12 31 ASP A O 5
ATOM 5800 N N . CYS A 1 32 ? 5.949 -5.050 -1.884 1.00 2.50 32 CYS A N 5
ATOM 5801 C CA . CYS A 1 32 ? 7.224 -4.337 -1.753 1.00 21.24 32 CYS A CA 5
ATOM 5802 C C . CYS A 1 32 ? 7.240 -3.518 -0.458 1.00 32.23 32 CYS A C 5
ATOM 5803 O O . CYS A 1 32 ? 6.230 -2.932 -0.074 1.00 55.12 32 CYS A O 5
ATOM 5811 N N . THR A 1 33 ? 8.377 -3.491 0.227 1.00 72.44 33 THR A N 5
ATOM 5812 C CA . THR A 1 33 ? 8.510 -2.680 1.445 1.00 11.11 33 THR A CA 5
ATOM 5813 C C . THR A 1 33 ? 8.525 -1.187 1.108 1.00 2.22 33 THR A C 5
ATOM 5814 O O . THR A 1 33 ? 9.205 -0.765 0.173 1.00 74.41 33 THR A O 5
ATOM 5825 N N . VAL A 1 34 ? 7.792 -0.389 1.882 1.00 32.23 34 VAL A N 5
ATOM 5826 C CA . VAL A 1 34 ? 7.683 1.056 1.632 1.00 34.34 34 VAL A CA 5
ATOM 5827 C C . VAL A 1 34 ? 9.061 1.747 1.603 1.00 71.35 34 VAL A C 5
ATOM 5828 O O . VAL A 1 34 ? 9.221 2.819 1.021 1.00 52.13 34 VAL A O 5
ATOM 5841 N N . LYS A 1 35 ? 10.051 1.117 2.232 1.00 34.44 35 LYS A N 5
ATOM 5842 C CA . LYS A 1 35 ? 11.440 1.590 2.185 1.00 25.44 35 LYS A CA 5
ATOM 5843 C C . LYS A 1 35 ? 11.954 1.679 0.736 1.00 73.13 35 LYS A C 5
ATOM 5844 O O . LYS A 1 35 ? 12.705 2.592 0.384 1.00 31.22 35 LYS A O 5
ATOM 5863 N N . ASP A 1 36 ? 11.524 0.737 -0.102 1.00 12.13 36 ASP A N 5
ATOM 5864 C CA . ASP A 1 36 ? 11.907 0.723 -1.516 1.00 73.51 36 ASP A CA 5
ATOM 5865 C C . ASP A 1 36 ? 11.329 1.943 -2.253 1.00 42.03 36 ASP A C 5
ATOM 5866 O O . ASP A 1 36 ? 11.929 2.453 -3.200 1.00 12.12 36 ASP A O 5
ATOM 5875 N N . LEU A 1 37 ? 10.165 2.416 -1.800 1.00 1.44 37 LEU A N 5
ATOM 5876 C CA . LEU A 1 37 ? 9.564 3.637 -2.347 1.00 52.11 37 LEU A CA 5
ATOM 5877 C C . LEU A 1 37 ? 10.510 4.833 -2.199 1.00 21.42 37 LEU A C 5
ATOM 5878 O O . LEU A 1 37 ? 10.619 5.658 -3.104 1.00 12.22 37 LEU A O 5
ATOM 5894 N N . LYS A 1 38 ? 11.203 4.913 -1.063 1.00 42.31 38 LYS A N 5
ATOM 5895 C CA . LYS A 1 38 ? 12.228 5.941 -0.858 1.00 35.24 38 LYS A CA 5
ATOM 5896 C C . LYS A 1 38 ? 13.361 5.787 -1.886 1.00 43.33 38 LYS A C 5
ATOM 5897 O O . LYS A 1 38 ? 13.854 6.768 -2.441 1.00 11.35 38 LYS A O 5
ATOM 5916 N N . SER A 1 39 ? 13.760 4.539 -2.131 1.00 73.12 39 SER A N 5
ATOM 5917 C CA . SER A 1 39 ? 14.794 4.224 -3.131 1.00 42.13 39 SER A CA 5
ATOM 5918 C C . SER A 1 39 ? 14.361 4.643 -4.544 1.00 63.14 39 SER A C 5
ATOM 5919 O O . SER A 1 39 ? 15.195 4.861 -5.426 1.00 21.34 39 SER A O 5
ATOM 5927 N N . GLN A 1 40 ? 13.051 4.743 -4.756 1.00 32.24 40 GLN A N 5
ATOM 5928 C CA . GLN A 1 40 ? 12.497 5.186 -6.042 1.00 1.52 40 GLN A CA 5
ATOM 5929 C C . GLN A 1 40 ? 12.334 6.712 -6.096 1.00 35.24 40 GLN A C 5
ATOM 5930 O O . GLN A 1 40 ? 12.672 7.347 -7.094 1.00 62.10 40 GLN A O 5
ATOM 5944 N N . LEU A 1 41 ? 11.801 7.288 -5.023 1.00 72.34 41 LEU A N 5
ATOM 5945 C CA . LEU A 1 41 ? 11.582 8.737 -4.944 1.00 3.25 41 LEU A CA 5
ATOM 5946 C C . LEU A 1 41 ? 12.900 9.534 -4.918 1.00 33.15 41 LEU A C 5
ATOM 5947 O O . LEU A 1 41 ? 12.997 10.589 -5.539 1.00 34.33 41 LEU A O 5
ATOM 5963 N N . GLN A 1 42 ? 13.910 9.025 -4.208 1.00 62.14 42 GLN A N 5
ATOM 5964 C CA . GLN A 1 42 ? 15.184 9.748 -4.041 1.00 71.13 42 GLN A CA 5
ATOM 5965 C C . GLN A 1 42 ? 15.805 10.207 -5.386 1.00 14.05 42 GLN A C 5
ATOM 5966 O O . GLN A 1 42 ? 16.103 11.389 -5.550 1.00 1.30 42 GLN A O 5
ATOM 5980 N N . PRO A 1 43 ? 16.010 9.300 -6.374 1.00 41.53 43 PRO A N 5
ATOM 5981 C CA . PRO A 1 43 ? 16.591 9.681 -7.679 1.00 45.24 43 PRO A CA 5
ATOM 5982 C C . PRO A 1 43 ? 15.670 10.590 -8.520 1.00 64.25 43 PRO A C 5
ATOM 5983 O O . PRO A 1 43 ? 16.048 11.040 -9.605 1.00 23.02 43 PRO A O 5
ATOM 5994 N N . ILE A 1 44 ? 14.462 10.854 -8.023 1.00 23.55 44 ILE A N 5
ATOM 5995 C CA . ILE A 1 44 ? 13.504 11.725 -8.717 1.00 43.54 44 ILE A CA 5
ATOM 5996 C C . ILE A 1 44 ? 13.387 13.094 -8.021 1.00 22.24 44 ILE A C 5
ATOM 5997 O O . ILE A 1 44 ? 13.657 14.137 -8.617 1.00 71.45 44 ILE A O 5
ATOM 6013 N N . THR A 1 45 ? 12.983 13.072 -6.750 1.00 63.45 45 THR A N 5
ATOM 6014 C CA . THR A 1 45 ? 12.755 14.296 -5.965 1.00 14.21 45 THR A CA 5
ATOM 6015 C C . THR A 1 45 ? 14.018 14.764 -5.228 1.00 4.44 45 THR A C 5
ATOM 6016 O O . THR A 1 45 ? 14.018 15.821 -4.599 1.00 51.31 45 THR A O 5
ATOM 6027 N N . ASN A 1 46 ? 15.086 13.966 -5.308 1.00 31.22 46 ASN A N 5
ATOM 6028 C CA . ASN A 1 46 ? 16.393 14.307 -4.713 1.00 62.23 46 ASN A CA 5
ATOM 6029 C C . ASN A 1 46 ? 16.374 14.279 -3.170 1.00 14.43 46 ASN A C 5
ATOM 6030 O O . ASN A 1 46 ? 17.323 14.730 -2.522 1.00 41.22 46 ASN A O 5
ATOM 6041 N N . VAL A 1 47 ? 15.312 13.730 -2.584 1.00 53.25 47 VAL A N 5
ATOM 6042 C CA . VAL A 1 47 ? 15.179 13.676 -1.120 1.00 22.15 47 VAL A CA 5
ATOM 6043 C C . VAL A 1 47 ? 15.827 12.407 -0.531 1.00 71.14 47 VAL A C 5
ATOM 6044 O O . VAL A 1 47 ? 15.631 11.303 -1.037 1.00 25.14 47 VAL A O 5
ATOM 6057 N N . LEU A 1 48 ? 16.593 12.576 0.547 1.00 74.35 48 LEU A N 5
ATOM 6058 C CA . LEU A 1 48 ? 17.255 11.448 1.223 1.00 43.30 48 LEU A CA 5
ATOM 6059 C C . LEU A 1 48 ? 16.242 10.558 1.973 1.00 23.33 48 LEU A C 5
ATOM 6060 O O . LEU A 1 48 ? 15.231 11.049 2.483 1.00 52.23 48 LEU A O 5
ATOM 6076 N N . PRO A 1 49 ? 16.507 9.234 2.061 1.00 64.31 49 PRO A N 5
ATOM 6077 C CA . PRO A 1 49 ? 15.604 8.270 2.727 1.00 40.32 49 PRO A CA 5
ATOM 6078 C C . PRO A 1 49 ? 15.236 8.656 4.177 1.00 2.41 49 PRO A C 5
ATOM 6079 O O . PRO A 1 49 ? 14.114 8.397 4.627 1.00 3.24 49 PRO A O 5
ATOM 6090 N N . ARG A 1 50 ? 16.175 9.263 4.911 1.00 64.43 50 ARG A N 5
ATOM 6091 C CA . ARG A 1 50 ? 15.901 9.726 6.282 1.00 41.42 50 ARG A CA 5
ATOM 6092 C C . ARG A 1 50 ? 14.723 10.716 6.320 1.00 61.10 50 ARG A C 5
ATOM 6093 O O . ARG A 1 50 ? 13.741 10.502 7.033 1.00 70.14 50 ARG A O 5
ATOM 6114 N N . GLY A 1 51 ? 14.822 11.785 5.531 1.00 22.42 51 GLY A N 5
ATOM 6115 C CA . GLY A 1 51 ? 13.816 12.845 5.563 1.00 23.13 51 GLY A CA 5
ATOM 6116 C C . GLY A 1 51 ? 12.571 12.543 4.730 1.00 23.10 51 GLY A C 5
ATOM 6117 O O . GLY A 1 51 ? 12.097 13.398 3.983 1.00 14.33 51 GLY A O 5
ATOM 6121 N N . GLN A 1 52 ? 12.039 11.329 4.867 1.00 64.41 52 GLN A N 5
ATOM 6122 C CA . GLN A 1 52 ? 10.816 10.920 4.162 1.00 44.13 52 GLN A CA 5
ATOM 6123 C C . GLN A 1 52 ? 9.883 10.119 5.086 1.00 74.11 52 GLN A C 5
ATOM 6124 O O . GLN A 1 52 ? 10.123 8.942 5.363 1.00 33.55 52 GLN A O 5
ATOM 6138 N N . LYS A 1 53 ? 8.831 10.775 5.576 1.00 2.10 53 LYS A N 5
ATOM 6139 C CA . LYS A 1 53 ? 7.845 10.135 6.458 1.00 71.20 53 LYS A CA 5
ATOM 6140 C C . LYS A 1 53 ? 6.514 9.888 5.727 1.00 41.23 53 LYS A C 5
ATOM 6141 O O . LYS A 1 53 ? 5.667 10.777 5.638 1.00 45.44 53 LYS A O 5
ATOM 6160 N N . LEU A 1 54 ? 6.350 8.689 5.172 1.00 63.53 54 LEU A N 5
ATOM 6161 C CA . LEU A 1 54 ? 5.104 8.317 4.490 1.00 32.30 54 LEU A CA 5
ATOM 6162 C C . LEU A 1 54 ? 3.959 8.132 5.498 1.00 55.53 54 LEU A C 5
ATOM 6163 O O . LEU A 1 54 ? 3.958 7.181 6.271 1.00 1.25 54 LEU A O 5
ATOM 6179 N N . ILE A 1 55 ? 2.993 9.046 5.500 1.00 74.23 55 ILE A N 5
ATOM 6180 C CA . ILE A 1 55 ? 1.862 8.970 6.434 1.00 73.30 55 ILE A CA 5
ATOM 6181 C C . ILE A 1 55 ? 0.529 8.786 5.686 1.00 64.45 55 ILE A C 5
ATOM 6182 O O . ILE A 1 55 ? 0.095 9.658 4.935 1.00 35.13 55 ILE A O 5
ATOM 6198 N N . PHE A 1 56 ? -0.115 7.641 5.895 1.00 43.24 56 PHE A N 5
ATOM 6199 C CA . PHE A 1 56 ? -1.364 7.306 5.202 1.00 72.51 56 PHE A CA 5
ATOM 6200 C C . PHE A 1 56 ? -2.558 7.278 6.170 1.00 44.40 56 PHE A C 5
ATOM 6201 O O . PHE A 1 56 ? -2.619 6.439 7.070 1.00 64.40 56 PHE A O 5
ATOM 6218 N N . LYS A 1 57 ? -3.497 8.209 5.981 1.00 1.32 57 LYS A N 5
ATOM 6219 C CA . LYS A 1 57 ? -4.728 8.269 6.787 1.00 3.40 57 LYS A CA 5
ATOM 6220 C C . LYS A 1 57 ? -4.437 8.303 8.302 1.00 74.04 57 LYS A C 5
ATOM 6221 O O . LYS A 1 57 ? -5.216 7.791 9.112 1.00 40.15 57 LYS A O 5
ATOM 6240 N N . GLY A 1 58 ? -3.321 8.923 8.680 1.00 42.14 58 GLY A N 5
ATOM 6241 C CA . GLY A 1 58 ? -2.961 9.047 10.091 1.00 35.00 58 GLY A CA 5
ATOM 6242 C C . GLY A 1 58 ? -1.752 8.206 10.489 1.00 14.31 58 GLY A C 5
ATOM 6243 O O . GLY A 1 58 ? -0.838 8.702 11.151 1.00 64.24 58 GLY A O 5
ATOM 6247 N N . LYS A 1 59 ? -1.735 6.939 10.083 1.00 63.54 59 LYS A N 5
ATOM 6248 C CA . LYS A 1 59 ? -0.636 6.032 10.447 1.00 70.23 59 LYS A CA 5
ATOM 6249 C C . LYS A 1 59 ? 0.569 6.199 9.506 1.00 72.30 59 LYS A C 5
ATOM 6250 O O . LYS A 1 59 ? 0.418 6.574 8.344 1.00 1.01 59 LYS A O 5
ATOM 6269 N N . VAL A 1 60 ? 1.766 5.915 10.014 1.00 71.51 60 VAL A N 5
ATOM 6270 C CA . VAL A 1 60 ? 2.993 6.043 9.219 1.00 52.12 60 VAL A CA 5
ATOM 6271 C C . VAL A 1 60 ? 3.454 4.681 8.668 1.00 72.24 60 VAL A C 5
ATOM 6272 O O . VAL A 1 60 ? 3.388 3.657 9.355 1.00 10.35 60 VAL A O 5
ATOM 6285 N N . LEU A 1 61 ? 3.903 4.684 7.419 1.00 61.10 61 LEU A N 5
ATOM 6286 C CA . LEU A 1 61 ? 4.425 3.483 6.766 1.00 52.31 61 LEU A CA 5
ATOM 6287 C C . LEU A 1 61 ? 5.831 3.142 7.286 1.00 24.44 61 LEU A C 5
ATOM 6288 O O . LEU A 1 61 ? 6.820 3.748 6.869 1.00 55.22 61 LEU A O 5
ATOM 6304 N N . VAL A 1 62 ? 5.916 2.190 8.213 1.00 52.02 62 VAL A N 5
ATOM 6305 C CA . VAL A 1 62 ? 7.212 1.736 8.725 1.00 45.23 62 VAL A CA 5
ATOM 6306 C C . VAL A 1 62 ? 8.025 1.054 7.615 1.00 75.11 62 VAL A C 5
ATOM 6307 O O . VAL A 1 62 ? 7.497 0.240 6.859 1.00 3.20 62 VAL A O 5
ATOM 6320 N N . GLU A 1 63 ? 9.313 1.376 7.539 1.00 32.24 63 GLU A N 5
ATOM 6321 C CA . GLU A 1 63 ? 10.168 0.964 6.414 1.00 33.14 63 GLU A CA 5
ATOM 6322 C C . GLU A 1 63 ? 10.266 -0.567 6.234 1.00 4.33 63 GLU A C 5
ATOM 6323 O O . GLU A 1 63 ? 10.558 -1.047 5.137 1.00 23.21 63 GLU A O 5
ATOM 6335 N N . THR A 1 64 ? 10.013 -1.329 7.298 1.00 10.40 64 THR A N 5
ATOM 6336 C CA . THR A 1 64 ? 10.039 -2.803 7.218 1.00 14.15 64 THR A CA 5
ATOM 6337 C C . THR A 1 64 ? 8.696 -3.369 6.732 1.00 63.01 64 THR A C 5
ATOM 6338 O O . THR A 1 64 ? 8.591 -4.545 6.374 1.00 72.14 64 THR A O 5
ATOM 6349 N N . SER A 1 65 ? 7.674 -2.519 6.708 1.00 14.54 65 SER A N 5
ATOM 6350 C CA . SER A 1 65 ? 6.321 -2.925 6.301 1.00 62.24 65 SER A CA 5
ATOM 6351 C C . SER A 1 65 ? 6.106 -2.758 4.792 1.00 3.01 65 SER A C 5
ATOM 6352 O O . SER A 1 65 ? 6.710 -1.893 4.150 1.00 60.23 65 SER A O 5
ATOM 6360 N N . THR A 1 66 ? 5.240 -3.596 4.230 1.00 23.12 66 THR A N 5
ATOM 6361 C CA . THR A 1 66 ? 4.839 -3.470 2.823 1.00 24.55 66 THR A CA 5
ATOM 6362 C C . THR A 1 66 ? 3.563 -2.630 2.703 1.00 71.13 66 THR A C 5
ATOM 6363 O O . THR A 1 66 ? 2.990 -2.210 3.713 1.00 23.11 66 THR A O 5
ATOM 6374 N N . LEU A 1 67 ? 3.108 -2.396 1.474 1.00 53.35 67 LEU A N 5
ATOM 6375 C CA . LEU A 1 67 ? 1.898 -1.600 1.241 1.00 33.12 67 LEU A CA 5
ATOM 6376 C C . LEU A 1 67 ? 0.646 -2.310 1.790 1.00 33.14 67 LEU A C 5
ATOM 6377 O O . LEU A 1 67 ? -0.128 -1.729 2.555 1.00 25.30 67 LEU A O 5
ATOM 6393 N N . LYS A 1 68 ? 0.467 -3.577 1.417 1.00 52.22 68 LYS A N 5
ATOM 6394 C CA . LYS A 1 68 ? -0.704 -4.356 1.852 1.00 44.34 68 LYS A CA 5
ATOM 6395 C C . LYS A 1 68 ? -0.760 -4.520 3.388 1.00 54.43 68 LYS A C 5
ATOM 6396 O O . LYS A 1 68 ? -1.815 -4.810 3.952 1.00 64.23 68 LYS A O 5
ATOM 6415 N N . GLN A 1 69 ? 0.367 -4.310 4.065 1.00 3.44 69 GLN A N 5
ATOM 6416 C CA . GLN A 1 69 ? 0.428 -4.454 5.529 1.00 65.43 69 GLN A CA 5
ATOM 6417 C C . GLN A 1 69 ? -0.065 -3.198 6.269 1.00 2.02 69 GLN A C 5
ATOM 6418 O O . GLN A 1 69 ? -0.117 -3.185 7.501 1.00 72.41 69 GLN A O 5
ATOM 6432 N N . SER A 1 70 ? -0.417 -2.142 5.538 1.00 52.04 70 SER A N 5
ATOM 6433 C CA . SER A 1 70 ? -0.799 -0.868 6.177 1.00 65.44 70 SER A CA 5
ATOM 6434 C C . SER A 1 70 ? -1.966 -0.174 5.456 1.00 71.21 70 SER A C 5
ATOM 6435 O O . SER A 1 70 ? -1.932 1.036 5.218 1.00 42.44 70 SER A O 5
ATOM 6443 N N . ASP A 1 71 ? -3.000 -0.948 5.120 1.00 45.32 71 ASP A N 5
ATOM 6444 C CA . ASP A 1 71 ? -4.247 -0.412 4.535 1.00 33.21 71 ASP A CA 5
ATOM 6445 C C . ASP A 1 71 ? -4.038 0.248 3.155 1.00 5.33 71 ASP A C 5
ATOM 6446 O O . ASP A 1 71 ? -4.952 0.881 2.619 1.00 32.33 71 ASP A O 5
ATOM 6455 N N . VAL A 1 72 ? -2.850 0.092 2.581 1.00 35.03 72 VAL A N 5
ATOM 6456 C CA . VAL A 1 72 ? -2.524 0.707 1.290 1.00 21.22 72 VAL A CA 5
ATOM 6457 C C . VAL A 1 72 ? -2.962 -0.176 0.108 1.00 42.35 72 VAL A C 5
ATOM 6458 O O . VAL A 1 72 ? -2.623 -1.361 0.040 1.00 5.05 72 VAL A O 5
ATOM 6471 N N . GLY A 1 73 ? -3.719 0.411 -0.822 1.00 42.03 73 GLY A N 5
ATOM 6472 C CA . GLY A 1 73 ? -4.184 -0.322 -1.998 1.00 44.52 73 GLY A CA 5
ATOM 6473 C C . GLY A 1 73 ? -4.248 0.542 -3.258 1.00 42.01 73 GLY A C 5
ATOM 6474 O O . GLY A 1 73 ? -3.670 1.630 -3.308 1.00 42.00 73 GLY A O 5
ATOM 6478 N N . SER A 1 74 ? -4.952 0.055 -4.280 1.00 14.44 74 SER A N 5
ATOM 6479 C CA . SER A 1 74 ? -5.090 0.788 -5.549 1.00 3.42 74 SER A CA 5
ATOM 6480 C C . SER A 1 74 ? -5.809 2.131 -5.349 1.00 14.32 74 SER A C 5
ATOM 6481 O O . SER A 1 74 ? -7.022 2.179 -5.138 1.00 71.42 74 SER A O 5
ATOM 6489 N N . GLY A 1 75 ? -5.049 3.223 -5.409 1.00 24.35 75 GLY A N 5
ATOM 6490 C CA . GLY A 1 75 ? -5.609 4.556 -5.187 1.00 60.44 75 GLY A CA 5
ATOM 6491 C C . GLY A 1 75 ? -5.296 5.104 -3.797 1.00 61.31 75 GLY A C 5
ATOM 6492 O O . GLY A 1 75 ? -6.030 5.942 -3.267 1.00 42.33 75 GLY A O 5
ATOM 6496 N N . ALA A 1 76 ? -4.203 4.630 -3.204 1.00 52.44 76 ALA A N 5
ATOM 6497 C CA . ALA A 1 76 ? -3.793 5.071 -1.867 1.00 13.02 76 ALA A CA 5
ATOM 6498 C C . ALA A 1 76 ? -3.105 6.443 -1.901 1.00 54.01 76 ALA A C 5
ATOM 6499 O O . ALA A 1 76 ? -2.018 6.599 -2.467 1.00 41.02 76 ALA A O 5
ATOM 6506 N N . LYS A 1 77 ? -3.746 7.434 -1.291 1.00 63.25 77 LYS A N 5
ATOM 6507 C CA . LYS A 1 77 ? -3.206 8.794 -1.235 1.00 43.20 77 LYS A CA 5
ATOM 6508 C C . LYS A 1 77 ? -2.275 8.968 -0.022 1.00 2.00 77 LYS A C 5
ATOM 6509 O O . LYS A 1 77 ? -2.729 9.196 1.102 1.00 72.43 77 LYS A O 5
ATOM 6528 N N . LEU A 1 78 ? -0.971 8.838 -0.260 1.00 30.22 78 LEU A N 5
ATOM 6529 C CA . LEU A 1 78 ? 0.034 8.906 0.806 1.00 74.21 78 LEU A CA 5
ATOM 6530 C C . LEU A 1 78 ? 0.442 10.359 1.099 1.00 14.31 78 LEU A C 5
ATOM 6531 O O . LEU A 1 78 ? 0.848 11.088 0.198 1.00 35.10 78 LEU A O 5
ATOM 6547 N N . MET A 1 79 ? 0.341 10.771 2.359 1.00 21.14 79 MET A N 5
ATOM 6548 C CA . MET A 1 79 ? 0.779 12.108 2.777 1.00 70.35 79 MET A CA 5
ATOM 6549 C C . MET A 1 79 ? 2.236 12.054 3.266 1.00 51.41 79 MET A C 5
ATOM 6550 O O . MET A 1 79 ? 2.516 11.615 4.381 1.00 1.44 79 MET A O 5
ATOM 6564 N N . LEU A 1 80 ? 3.166 12.481 2.417 1.00 3.00 80 LEU A N 5
ATOM 6565 C CA . LEU A 1 80 ? 4.595 12.363 2.721 1.00 62.24 80 LEU A CA 5
ATOM 6566 C C . LEU A 1 80 ? 5.140 13.603 3.448 1.00 3.33 80 LEU A C 5
ATOM 6567 O O . LEU A 1 80 ? 5.294 14.673 2.856 1.00 31.22 80 LEU A O 5
ATOM 6583 N N . MET A 1 81 ? 5.425 13.449 4.739 1.00 63.11 81 MET A N 5
ATOM 6584 C CA . MET A 1 81 ? 6.096 14.496 5.510 1.00 20.24 81 MET A CA 5
ATOM 6585 C C . MET A 1 81 ? 7.614 14.427 5.269 1.00 45.53 81 MET A C 5
ATOM 6586 O O . MET A 1 81 ? 8.331 13.668 5.924 1.00 23.31 81 MET A O 5
ATOM 6600 N N . ALA A 1 82 ? 8.088 15.196 4.295 1.00 62.44 82 ALA A N 5
ATOM 6601 C CA . ALA A 1 82 ? 9.497 15.160 3.895 1.00 1.34 82 ALA A CA 5
ATOM 6602 C C . ALA A 1 82 ? 10.286 16.359 4.438 1.00 44.41 82 ALA A C 5
ATOM 6603 O O . ALA A 1 82 ? 9.711 17.390 4.791 1.00 61.25 82 ALA A O 5
ATOM 6610 N N . SER A 1 83 ? 11.611 16.216 4.492 1.00 24.05 83 SER A N 5
ATOM 6611 C CA . SER A 1 83 ? 12.497 17.297 4.965 1.00 1.35 83 SER A CA 5
ATOM 6612 C C . SER A 1 83 ? 12.936 18.208 3.807 1.00 44.32 83 SER A C 5
ATOM 6613 O O . SER A 1 83 ? 13.865 18.999 3.944 1.00 3.34 83 SER A O 5
ATOM 6621 N N . GLN A 1 84 ? 12.259 18.087 2.666 1.00 1.33 84 GLN A N 5
ATOM 6622 C CA . GLN A 1 84 ? 12.556 18.901 1.477 1.00 53.23 84 GLN A CA 5
ATOM 6623 C C . GLN A 1 84 ? 11.259 19.407 0.826 1.00 55.24 84 GLN A C 5
ATOM 6624 O O . GLN A 1 84 ? 10.200 18.793 0.973 1.00 11.44 84 GLN A O 5
ATOM 6638 N N . GLY A 1 85 ? 11.350 20.528 0.115 1.00 42.15 85 GLY A N 5
ATOM 6639 C CA . GLY A 1 85 ? 10.181 21.096 -0.561 1.00 30.31 85 GLY A CA 5
ATOM 6640 C C . GLY A 1 85 ? 10.530 22.257 -1.495 1.00 31.13 85 GLY A C 5
ATOM 6641 O O . GLY A 1 85 ? 9.825 22.456 -2.508 1.00 38.56 85 GLY A O 5
ATOM 6646 N N . MET A 1 1 ? 6.265 -18.489 -28.991 1.00 24.03 1 MET A N 6
ATOM 6647 C CA . MET A 1 1 ? 5.457 -17.833 -27.924 1.00 64.00 1 MET A CA 6
ATOM 6648 C C . MET A 1 1 ? 6.180 -16.601 -27.350 1.00 33.25 1 MET A C 6
ATOM 6649 O O . MET A 1 1 ? 7.375 -16.412 -27.579 1.00 33.15 1 MET A O 6
ATOM 6665 N N . GLY A 1 2 ? 5.450 -15.763 -26.612 1.00 64.35 2 GLY A N 6
ATOM 6666 C CA . GLY A 1 2 ? 6.048 -14.563 -26.023 1.00 51.54 2 GLY A CA 6
ATOM 6667 C C . GLY A 1 2 ? 5.274 -14.029 -24.823 1.00 63.53 2 GLY A C 6
ATOM 6668 O O . GLY A 1 2 ? 4.938 -14.777 -23.904 1.00 31.11 2 GLY A O 6
ATOM 6672 N N . HIS A 1 3 ? 4.970 -12.731 -24.836 1.00 2.43 3 HIS A N 6
ATOM 6673 C CA . HIS A 1 3 ? 4.225 -12.088 -23.743 1.00 62.41 3 HIS A CA 6
ATOM 6674 C C . HIS A 1 3 ? 2.710 -12.351 -23.870 1.00 14.21 3 HIS A C 6
ATOM 6675 O O . HIS A 1 3 ? 1.883 -11.472 -23.611 1.00 41.11 3 HIS A O 6
ATOM 6690 N N . HIS A 1 4 ? 2.363 -13.583 -24.235 1.00 3.52 4 HIS A N 6
ATOM 6691 C CA . HIS A 1 4 ? 0.973 -13.979 -24.468 1.00 13.55 4 HIS A CA 6
ATOM 6692 C C . HIS A 1 4 ? 0.299 -14.402 -23.151 1.00 70.24 4 HIS A C 6
ATOM 6693 O O . HIS A 1 4 ? 0.352 -15.570 -22.769 1.00 43.50 4 HIS A O 6
ATOM 6708 N N . HIS A 1 5 ? -0.296 -13.430 -22.448 1.00 71.31 5 HIS A N 6
ATOM 6709 C CA . HIS A 1 5 ? -0.938 -13.647 -21.133 1.00 3.52 5 HIS A CA 6
ATOM 6710 C C . HIS A 1 5 ? 0.082 -13.922 -20.006 1.00 55.34 5 HIS A C 6
ATOM 6711 O O . HIS A 1 5 ? -0.126 -13.508 -18.866 1.00 71.12 5 HIS A O 6
ATOM 6726 N N . HIS A 1 6 ? 1.172 -14.615 -20.326 1.00 35.32 6 HIS A N 6
ATOM 6727 C CA . HIS A 1 6 ? 2.233 -14.909 -19.358 1.00 74.13 6 HIS A CA 6
ATOM 6728 C C . HIS A 1 6 ? 2.816 -13.624 -18.729 1.00 54.02 6 HIS A C 6
ATOM 6729 O O . HIS A 1 6 ? 3.650 -12.943 -19.331 1.00 65.42 6 HIS A O 6
ATOM 6744 N N . HIS A 1 7 ? 2.356 -13.291 -17.521 1.00 14.53 7 HIS A N 6
ATOM 6745 C CA . HIS A 1 7 ? 2.835 -12.103 -16.791 1.00 64.52 7 HIS A CA 6
ATOM 6746 C C . HIS A 1 7 ? 3.182 -12.442 -15.330 1.00 13.12 7 HIS A C 6
ATOM 6747 O O . HIS A 1 7 ? 2.728 -13.456 -14.797 1.00 4.33 7 HIS A O 6
ATOM 6762 N N . HIS A 1 8 ? 3.988 -11.589 -14.689 1.00 41.33 8 HIS A N 6
ATOM 6763 C CA . HIS A 1 8 ? 4.316 -11.754 -13.267 1.00 21.34 8 HIS A CA 6
ATOM 6764 C C . HIS A 1 8 ? 4.985 -10.500 -12.675 1.00 25.02 8 HIS A C 6
ATOM 6765 O O . HIS A 1 8 ? 5.839 -9.878 -13.310 1.00 62.55 8 HIS A O 6
ATOM 6780 N N . SER A 1 9 ? 4.562 -10.128 -11.463 1.00 13.41 9 SER A N 6
ATOM 6781 C CA . SER A 1 9 ? 5.182 -9.031 -10.686 1.00 41.40 9 SER A CA 6
ATOM 6782 C C . SER A 1 9 ? 5.016 -7.644 -11.334 1.00 33.05 9 SER A C 6
ATOM 6783 O O . SER A 1 9 ? 5.729 -6.702 -10.984 1.00 64.22 9 SER A O 6
ATOM 6791 N N . HIS A 1 10 ? 4.073 -7.506 -12.261 1.00 2.11 10 HIS A N 6
ATOM 6792 C CA . HIS A 1 10 ? 3.751 -6.193 -12.835 1.00 23.23 10 HIS A CA 6
ATOM 6793 C C . HIS A 1 10 ? 2.338 -5.735 -12.451 1.00 31.43 10 HIS A C 6
ATOM 6794 O O . HIS A 1 10 ? 1.841 -4.730 -12.961 1.00 44.10 10 HIS A O 6
ATOM 6809 N N . SER A 1 11 ? 1.696 -6.470 -11.546 1.00 62.42 11 SER A N 6
ATOM 6810 C CA . SER A 1 11 ? 0.420 -6.033 -10.965 1.00 34.35 11 SER A CA 6
ATOM 6811 C C . SER A 1 11 ? 0.652 -4.864 -9.999 1.00 3.31 11 SER A C 6
ATOM 6812 O O . SER A 1 11 ? 0.567 -5.016 -8.778 1.00 64.21 11 SER A O 6
ATOM 6820 N N . THR A 1 12 ? 0.960 -3.694 -10.556 1.00 64.34 12 THR A N 6
ATOM 6821 C CA . THR A 1 12 ? 1.347 -2.527 -9.754 1.00 71.51 12 THR A CA 6
ATOM 6822 C C . THR A 1 12 ? 0.138 -1.707 -9.289 1.00 42.40 12 THR A C 6
ATOM 6823 O O . THR A 1 12 ? -0.703 -1.295 -10.094 1.00 21.12 12 THR A O 6
ATOM 6834 N N . ILE A 1 13 ? 0.075 -1.459 -7.986 1.00 14.45 13 ILE A N 6
ATOM 6835 C CA . ILE A 1 13 ? -1.009 -0.677 -7.387 1.00 50.11 13 ILE A CA 6
ATOM 6836 C C . ILE A 1 13 ? -0.773 0.836 -7.547 1.00 62.52 13 ILE A C 6
ATOM 6837 O O . ILE A 1 13 ? 0.343 1.330 -7.361 1.00 22.12 13 ILE A O 6
ATOM 6853 N N . LYS A 1 14 ? -1.825 1.562 -7.915 1.00 51.21 14 LYS A N 6
ATOM 6854 C CA . LYS A 1 14 ? -1.737 3.017 -8.093 1.00 63.22 14 LYS A CA 6
ATOM 6855 C C . LYS A 1 14 ? -1.874 3.762 -6.758 1.00 35.35 14 LYS A C 6
ATOM 6856 O O . LYS A 1 14 ? -2.812 3.526 -5.990 1.00 61.22 14 LYS A O 6
ATOM 6875 N N . LEU A 1 15 ? -0.939 4.670 -6.491 1.00 5.14 15 LEU A N 6
ATOM 6876 C CA . LEU A 1 15 ? -0.945 5.454 -5.255 1.00 41.43 15 LEU A CA 6
ATOM 6877 C C . LEU A 1 15 ? -0.420 6.878 -5.499 1.00 21.44 15 LEU A C 6
ATOM 6878 O O . LEU A 1 15 ? 0.600 7.074 -6.162 1.00 43.43 15 LEU A O 6
ATOM 6894 N N . THR A 1 16 ? -1.131 7.871 -4.978 1.00 72.54 16 THR A N 6
ATOM 6895 C CA . THR A 1 16 ? -0.727 9.275 -5.117 1.00 55.14 16 THR A CA 6
ATOM 6896 C C . THR A 1 16 ? 0.028 9.754 -3.875 1.00 12.12 16 THR A C 6
ATOM 6897 O O . THR A 1 16 ? -0.543 9.836 -2.788 1.00 35.42 16 THR A O 6
ATOM 6908 N N . VAL A 1 17 ? 1.312 10.064 -4.033 1.00 23.20 17 VAL A N 6
ATOM 6909 C CA . VAL A 1 17 ? 2.127 10.551 -2.916 1.00 71.45 17 VAL A CA 6
ATOM 6910 C C . VAL A 1 17 ? 2.118 12.089 -2.850 1.00 20.21 17 VAL A C 6
ATOM 6911 O O . VAL A 1 17 ? 2.371 12.769 -3.844 1.00 11.02 17 VAL A O 6
ATOM 6924 N N . LYS A 1 18 ? 1.809 12.626 -1.674 1.00 3.04 18 LYS A N 6
ATOM 6925 C CA . LYS A 1 18 ? 1.702 14.077 -1.481 1.00 32.21 18 LYS A CA 6
ATOM 6926 C C . LYS A 1 18 ? 3.015 14.681 -0.961 1.00 53.21 18 LYS A C 6
ATOM 6927 O O . LYS A 1 18 ? 3.280 14.661 0.242 1.00 53.22 18 LYS A O 6
ATOM 6946 N N . PHE A 1 19 ? 3.829 15.220 -1.865 1.00 25.52 19 PHE A N 6
ATOM 6947 C CA . PHE A 1 19 ? 5.064 15.917 -1.478 1.00 64.22 19 PHE A CA 6
ATOM 6948 C C . PHE A 1 19 ? 4.759 17.341 -0.984 1.00 41.23 19 PHE A C 6
ATOM 6949 O O . PHE A 1 19 ? 4.962 18.319 -1.708 1.00 11.12 19 PHE A O 6
ATOM 6966 N N . GLY A 1 20 ? 4.224 17.441 0.237 1.00 71.22 20 GLY A N 6
ATOM 6967 C CA . GLY A 1 20 ? 3.897 18.741 0.832 1.00 42.13 20 GLY A CA 6
ATOM 6968 C C . GLY A 1 20 ? 3.012 19.627 -0.051 1.00 61.52 20 GLY A C 6
ATOM 6969 O O . GLY A 1 20 ? 2.923 20.839 0.164 1.00 32.43 20 GLY A O 6
ATOM 6973 N N . GLY A 1 21 ? 2.348 19.021 -1.033 1.00 45.03 21 GLY A N 6
ATOM 6974 C CA . GLY A 1 21 ? 1.553 19.780 -1.995 1.00 72.23 21 GLY A CA 6
ATOM 6975 C C . GLY A 1 21 ? 1.675 19.225 -3.410 1.00 72.22 21 GLY A C 6
ATOM 6976 O O . GLY A 1 21 ? 0.723 19.263 -4.193 1.00 4.55 21 GLY A O 6
ATOM 6980 N N . LYS A 1 22 ? 2.860 18.716 -3.740 1.00 63.22 22 LYS A N 6
ATOM 6981 C CA . LYS A 1 22 ? 3.092 18.074 -5.038 1.00 31.25 22 LYS A CA 6
ATOM 6982 C C . LYS A 1 22 ? 2.462 16.669 -5.079 1.00 44.45 22 LYS A C 6
ATOM 6983 O O . LYS A 1 22 ? 3.059 15.695 -4.616 1.00 64.12 22 LYS A O 6
ATOM 7002 N N . SER A 1 23 ? 1.246 16.575 -5.609 1.00 13.42 23 SER A N 6
ATOM 7003 C CA . SER A 1 23 ? 0.545 15.289 -5.715 1.00 64.52 23 SER A CA 6
ATOM 7004 C C . SER A 1 23 ? 1.082 14.467 -6.895 1.00 11.41 23 SER A C 6
ATOM 7005 O O . SER A 1 23 ? 0.766 14.744 -8.053 1.00 42.23 23 SER A O 6
ATOM 7013 N N . ILE A 1 24 ? 1.917 13.474 -6.598 1.00 74.50 24 ILE A N 6
ATOM 7014 C CA . ILE A 1 24 ? 2.536 12.643 -7.638 1.00 71.32 24 ILE A CA 6
ATOM 7015 C C . ILE A 1 24 ? 1.821 11.281 -7.771 1.00 15.10 24 ILE A C 6
ATOM 7016 O O . ILE A 1 24 ? 1.924 10.431 -6.884 1.00 35.10 24 ILE A O 6
ATOM 7032 N N . PRO A 1 25 ? 1.077 11.056 -8.874 1.00 2.31 25 PRO A N 6
ATOM 7033 C CA . PRO A 1 25 ? 0.384 9.776 -9.110 1.00 70.13 25 PRO A CA 6
ATOM 7034 C C . PRO A 1 25 ? 1.340 8.654 -9.568 1.00 21.34 25 PRO A C 6
ATOM 7035 O O . PRO A 1 25 ? 1.766 8.612 -10.724 1.00 10.25 25 PRO A O 6
ATOM 7046 N N . LEU A 1 26 ? 1.679 7.749 -8.650 1.00 72.34 26 LEU A N 6
ATOM 7047 C CA . LEU A 1 26 ? 2.611 6.648 -8.941 1.00 24.12 26 LEU A CA 6
ATOM 7048 C C . LEU A 1 26 ? 1.891 5.292 -9.040 1.00 53.53 26 LEU A C 6
ATOM 7049 O O . LEU A 1 26 ? 0.679 5.192 -8.832 1.00 55.40 26 LEU A O 6
ATOM 7065 N N . SER A 1 27 ? 2.651 4.252 -9.372 1.00 4.24 27 SER A N 6
ATOM 7066 C CA . SER A 1 27 ? 2.135 2.876 -9.427 1.00 52.43 27 SER A CA 6
ATOM 7067 C C . SER A 1 27 ? 3.241 1.873 -9.074 1.00 14.14 27 SER A C 6
ATOM 7068 O O . SER A 1 27 ? 4.093 1.553 -9.907 1.00 32.12 27 SER A O 6
ATOM 7076 N N . VAL A 1 28 ? 3.231 1.380 -7.837 1.00 42.44 28 VAL A N 6
ATOM 7077 C CA . VAL A 1 28 ? 4.313 0.519 -7.339 1.00 23.11 28 VAL A CA 6
ATOM 7078 C C . VAL A 1 28 ? 3.851 -0.926 -7.102 1.00 21.23 28 VAL A C 6
ATOM 7079 O O . VAL A 1 28 ? 2.663 -1.239 -7.166 1.00 23.11 28 VAL A O 6
ATOM 7092 N N . SER A 1 29 ? 4.812 -1.804 -6.827 1.00 21.33 29 SER A N 6
ATOM 7093 C CA . SER A 1 29 ? 4.527 -3.215 -6.534 1.00 53.33 29 SER A CA 6
ATOM 7094 C C . SER A 1 29 ? 4.156 -3.420 -5.056 1.00 0.12 29 SER A C 6
ATOM 7095 O O . SER A 1 29 ? 4.882 -2.984 -4.160 1.00 64.41 29 SER A O 6
ATOM 7103 N N . PRO A 1 30 ? 3.027 -4.106 -4.776 1.00 43.12 30 PRO A N 6
ATOM 7104 C CA . PRO A 1 30 ? 2.585 -4.382 -3.393 1.00 2.24 30 PRO A CA 6
ATOM 7105 C C . PRO A 1 30 ? 3.550 -5.304 -2.622 1.00 54.53 30 PRO A C 6
ATOM 7106 O O . PRO A 1 30 ? 3.442 -5.449 -1.401 1.00 24.03 30 PRO A O 6
ATOM 7117 N N . ASP A 1 31 ? 4.479 -5.937 -3.342 1.00 4.02 31 ASP A N 6
ATOM 7118 C CA . ASP A 1 31 ? 5.510 -6.778 -2.720 1.00 44.21 31 ASP A CA 6
ATOM 7119 C C . ASP A 1 31 ? 6.587 -5.926 -2.020 1.00 2.03 31 ASP A C 6
ATOM 7120 O O . ASP A 1 31 ? 7.246 -6.386 -1.083 1.00 72.43 31 ASP A O 6
ATOM 7129 N N . CYS A 1 32 ? 6.763 -4.690 -2.485 1.00 3.03 32 CYS A N 6
ATOM 7130 C CA . CYS A 1 32 ? 7.796 -3.795 -1.944 1.00 60.43 32 CYS A CA 6
ATOM 7131 C C . CYS A 1 32 ? 7.413 -3.232 -0.570 1.00 2.50 32 CYS A C 6
ATOM 7132 O O . CYS A 1 32 ? 6.233 -3.074 -0.248 1.00 53.03 32 CYS A O 6
ATOM 7140 N N . THR A 1 33 ? 8.424 -2.935 0.236 1.00 22.12 33 THR A N 6
ATOM 7141 C CA . THR A 1 33 ? 8.223 -2.323 1.553 1.00 52.21 33 THR A CA 6
ATOM 7142 C C . THR A 1 33 ? 8.243 -0.796 1.449 1.00 75.13 33 THR A C 6
ATOM 7143 O O . THR A 1 33 ? 8.689 -0.241 0.443 1.00 42.31 33 THR A O 6
ATOM 7154 N N . VAL A 1 34 ? 7.771 -0.111 2.487 1.00 71.24 34 VAL A N 6
ATOM 7155 C CA . VAL A 1 34 ? 7.867 1.351 2.525 1.00 42.31 34 VAL A CA 6
ATOM 7156 C C . VAL A 1 34 ? 9.339 1.796 2.625 1.00 41.41 34 VAL A C 6
ATOM 7157 O O . VAL A 1 34 ? 9.685 2.933 2.299 1.00 44.00 34 VAL A O 6
ATOM 7170 N N . LYS A 1 35 ? 10.200 0.876 3.070 1.00 63.44 35 LYS A N 6
ATOM 7171 C CA . LYS A 1 35 ? 11.652 1.069 3.014 1.00 22.12 35 LYS A CA 6
ATOM 7172 C C . LYS A 1 35 ? 12.126 1.098 1.550 1.00 11.23 35 LYS A C 6
ATOM 7173 O O . LYS A 1 35 ? 12.873 1.991 1.137 1.00 12.13 35 LYS A O 6
ATOM 7192 N N . ASP A 1 36 ? 11.677 0.116 0.767 1.00 21.43 36 ASP A N 6
ATOM 7193 C CA . ASP A 1 36 ? 12.028 0.033 -0.653 1.00 1.13 36 ASP A CA 6
ATOM 7194 C C . ASP A 1 36 ? 11.437 1.220 -1.436 1.00 2.02 36 ASP A C 6
ATOM 7195 O O . ASP A 1 36 ? 12.018 1.680 -2.419 1.00 21.15 36 ASP A O 6
ATOM 7204 N N . LEU A 1 37 ? 10.284 1.720 -0.986 1.00 22.41 37 LEU A N 6
ATOM 7205 C CA . LEU A 1 37 ? 9.685 2.927 -1.571 1.00 4.14 37 LEU A CA 6
ATOM 7206 C C . LEU A 1 37 ? 10.667 4.101 -1.548 1.00 42.23 37 LEU A C 6
ATOM 7207 O O . LEU A 1 37 ? 10.816 4.808 -2.542 1.00 3.14 37 LEU A O 6
ATOM 7223 N N . LYS A 1 38 ? 11.344 4.296 -0.419 1.00 31.13 38 LYS A N 6
ATOM 7224 C CA . LYS A 1 38 ? 12.368 5.340 -0.304 1.00 60.21 38 LYS A CA 6
ATOM 7225 C C . LYS A 1 38 ? 13.490 5.126 -1.331 1.00 14.31 38 LYS A C 6
ATOM 7226 O O . LYS A 1 38 ? 14.027 6.082 -1.895 1.00 40.50 38 LYS A O 6
ATOM 7245 N N . SER A 1 39 ? 13.820 3.857 -1.571 1.00 44.32 39 SER A N 6
ATOM 7246 C CA . SER A 1 39 ? 14.817 3.474 -2.584 1.00 40.30 39 SER A CA 6
ATOM 7247 C C . SER A 1 39 ? 14.359 3.862 -4.000 1.00 4.14 39 SER A C 6
ATOM 7248 O O . SER A 1 39 ? 15.177 4.079 -4.895 1.00 45.44 39 SER A O 6
ATOM 7256 N N . GLN A 1 40 ? 13.042 3.931 -4.198 1.00 35.11 40 GLN A N 6
ATOM 7257 C CA . GLN A 1 40 ? 12.460 4.337 -5.485 1.00 52.24 40 GLN A CA 6
ATOM 7258 C C . GLN A 1 40 ? 12.301 5.866 -5.573 1.00 51.33 40 GLN A C 6
ATOM 7259 O O . GLN A 1 40 ? 12.627 6.476 -6.588 1.00 51.24 40 GLN A O 6
ATOM 7273 N N . LEU A 1 41 ? 11.799 6.475 -4.502 1.00 32.53 41 LEU A N 6
ATOM 7274 C CA . LEU A 1 41 ? 11.534 7.920 -4.473 1.00 21.54 41 LEU A CA 6
ATOM 7275 C C . LEU A 1 41 ? 12.815 8.775 -4.555 1.00 50.05 41 LEU A C 6
ATOM 7276 O O . LEU A 1 41 ? 12.829 9.808 -5.230 1.00 31.14 41 LEU A O 6
ATOM 7292 N N . GLN A 1 42 ? 13.888 8.350 -3.883 1.00 3.13 42 GLN A N 6
ATOM 7293 C CA . GLN A 1 42 ? 15.117 9.160 -3.810 1.00 14.34 42 GLN A CA 6
ATOM 7294 C C . GLN A 1 42 ? 15.691 9.506 -5.206 1.00 5.20 42 GLN A C 6
ATOM 7295 O O . GLN A 1 42 ? 15.892 10.681 -5.507 1.00 45.35 42 GLN A O 6
ATOM 7309 N N . PRO A 1 43 ? 15.951 8.513 -6.091 1.00 21.14 43 PRO A N 6
ATOM 7310 C CA . PRO A 1 43 ? 16.515 8.790 -7.430 1.00 42.33 43 PRO A CA 6
ATOM 7311 C C . PRO A 1 43 ? 15.538 9.545 -8.354 1.00 40.44 43 PRO A C 6
ATOM 7312 O O . PRO A 1 43 ? 15.900 9.946 -9.461 1.00 63.32 43 PRO A O 6
ATOM 7323 N N . ILE A 1 44 ? 14.298 9.728 -7.900 1.00 53.52 44 ILE A N 6
ATOM 7324 C CA . ILE A 1 44 ? 13.284 10.448 -8.679 1.00 65.12 44 ILE A CA 6
ATOM 7325 C C . ILE A 1 44 ? 13.160 11.917 -8.232 1.00 72.02 44 ILE A C 6
ATOM 7326 O O . ILE A 1 44 ? 13.247 12.840 -9.046 1.00 22.21 44 ILE A O 6
ATOM 7342 N N . THR A 1 45 ? 12.956 12.129 -6.933 1.00 33.24 45 THR A N 6
ATOM 7343 C CA . THR A 1 45 ? 12.716 13.478 -6.389 1.00 62.34 45 THR A CA 6
ATOM 7344 C C . THR A 1 45 ? 13.934 14.045 -5.640 1.00 0.11 45 THR A C 6
ATOM 7345 O O . THR A 1 45 ? 13.917 15.198 -5.206 1.00 2.05 45 THR A O 6
ATOM 7356 N N . ASN A 1 46 ? 14.986 13.230 -5.499 1.00 34.11 46 ASN A N 6
ATOM 7357 C CA . ASN A 1 46 ? 16.242 13.642 -4.835 1.00 4.33 46 ASN A CA 6
ATOM 7358 C C . ASN A 1 46 ? 16.053 13.936 -3.331 1.00 32.14 46 ASN A C 6
ATOM 7359 O O . ASN A 1 46 ? 16.873 14.621 -2.717 1.00 40.42 46 ASN A O 6
ATOM 7370 N N . VAL A 1 47 ? 14.989 13.397 -2.736 1.00 63.02 47 VAL A N 6
ATOM 7371 C CA . VAL A 1 47 ? 14.728 13.584 -1.301 1.00 3.03 47 VAL A CA 6
ATOM 7372 C C . VAL A 1 47 ? 15.407 12.491 -0.448 1.00 51.35 47 VAL A C 6
ATOM 7373 O O . VAL A 1 47 ? 15.416 11.312 -0.813 1.00 24.23 47 VAL A O 6
ATOM 7386 N N . LEU A 1 48 ? 15.970 12.891 0.696 1.00 51.34 48 LEU A N 6
ATOM 7387 C CA . LEU A 1 48 ? 16.684 11.959 1.583 1.00 4.14 48 LEU A CA 6
ATOM 7388 C C . LEU A 1 48 ? 15.729 10.949 2.255 1.00 73.55 48 LEU A C 6
ATOM 7389 O O . LEU A 1 48 ? 14.716 11.338 2.837 1.00 71.35 48 LEU A O 6
ATOM 7405 N N . PRO A 1 49 ? 16.050 9.636 2.192 1.00 65.20 49 PRO A N 6
ATOM 7406 C CA . PRO A 1 49 ? 15.216 8.569 2.781 1.00 55.50 49 PRO A CA 6
ATOM 7407 C C . PRO A 1 49 ? 14.816 8.827 4.248 1.00 5.41 49 PRO A C 6
ATOM 7408 O O . PRO A 1 49 ? 13.685 8.542 4.645 1.00 24.21 49 PRO A O 6
ATOM 7419 N N . ARG A 1 50 ? 15.741 9.355 5.054 1.00 41.31 50 ARG A N 6
ATOM 7420 C CA . ARG A 1 50 ? 15.432 9.701 6.452 1.00 1.24 50 ARG A CA 6
ATOM 7421 C C . ARG A 1 50 ? 14.328 10.773 6.533 1.00 72.25 50 ARG A C 6
ATOM 7422 O O . ARG A 1 50 ? 13.429 10.695 7.374 1.00 74.32 50 ARG A O 6
ATOM 7443 N N . GLY A 1 51 ? 14.399 11.765 5.647 1.00 64.12 51 GLY A N 6
ATOM 7444 C CA . GLY A 1 51 ? 13.409 12.842 5.633 1.00 54.12 51 GLY A CA 6
ATOM 7445 C C . GLY A 1 51 ? 12.057 12.415 5.064 1.00 24.32 51 GLY A C 6
ATOM 7446 O O . GLY A 1 51 ? 11.045 13.081 5.287 1.00 3.24 51 GLY A O 6
ATOM 7450 N N . GLN A 1 52 ? 12.036 11.304 4.329 1.00 0.33 52 GLN A N 6
ATOM 7451 C CA . GLN A 1 52 ? 10.797 10.796 3.725 1.00 24.23 52 GLN A CA 6
ATOM 7452 C C . GLN A 1 52 ? 9.845 10.209 4.786 1.00 65.12 52 GLN A C 6
ATOM 7453 O O . GLN A 1 52 ? 9.850 9.004 5.051 1.00 22.42 52 GLN A O 6
ATOM 7467 N N . LYS A 1 53 ? 9.041 11.076 5.401 1.00 13.41 53 LYS A N 6
ATOM 7468 C CA . LYS A 1 53 ? 8.051 10.649 6.396 1.00 41.24 53 LYS A CA 6
ATOM 7469 C C . LYS A 1 53 ? 6.732 10.219 5.733 1.00 61.12 53 LYS A C 6
ATOM 7470 O O . LYS A 1 53 ? 5.849 11.043 5.481 1.00 63.23 53 LYS A O 6
ATOM 7489 N N . LEU A 1 54 ? 6.628 8.929 5.420 1.00 12.21 54 LEU A N 6
ATOM 7490 C CA . LEU A 1 54 ? 5.405 8.359 4.842 1.00 53.43 54 LEU A CA 6
ATOM 7491 C C . LEU A 1 54 ? 4.318 8.196 5.917 1.00 71.20 54 LEU A C 6
ATOM 7492 O O . LEU A 1 54 ? 4.472 7.411 6.854 1.00 71.23 54 LEU A O 6
ATOM 7508 N N . ILE A 1 55 ? 3.222 8.940 5.776 1.00 44.32 55 ILE A N 6
ATOM 7509 C CA . ILE A 1 55 ? 2.138 8.933 6.770 1.00 23.24 55 ILE A CA 6
ATOM 7510 C C . ILE A 1 55 ? 0.796 8.501 6.146 1.00 13.22 55 ILE A C 6
ATOM 7511 O O . ILE A 1 55 ? 0.304 9.129 5.205 1.00 32.52 55 ILE A O 6
ATOM 7527 N N . PHE A 1 56 ? 0.211 7.424 6.679 1.00 34.02 56 PHE A N 6
ATOM 7528 C CA . PHE A 1 56 ? -1.078 6.906 6.194 1.00 14.01 56 PHE A CA 6
ATOM 7529 C C . PHE A 1 56 ? -2.012 6.588 7.374 1.00 65.03 56 PHE A C 6
ATOM 7530 O O . PHE A 1 56 ? -1.579 6.052 8.396 1.00 34.54 56 PHE A O 6
ATOM 7547 N N . LYS A 1 57 ? -3.292 6.950 7.235 1.00 61.21 57 LYS A N 6
ATOM 7548 C CA . LYS A 1 57 ? -4.288 6.785 8.313 1.00 61.41 57 LYS A CA 6
ATOM 7549 C C . LYS A 1 57 ? -3.915 7.606 9.566 1.00 62.41 57 LYS A C 6
ATOM 7550 O O . LYS A 1 57 ? -4.540 7.467 10.622 1.00 13.41 57 LYS A O 6
ATOM 7569 N N . GLY A 1 58 ? -2.914 8.477 9.434 1.00 12.45 58 GLY A N 6
ATOM 7570 C CA . GLY A 1 58 ? -2.436 9.270 10.566 1.00 55.25 58 GLY A CA 6
ATOM 7571 C C . GLY A 1 58 ? -1.113 8.763 11.142 1.00 23.30 58 GLY A C 6
ATOM 7572 O O . GLY A 1 58 ? -0.397 9.502 11.817 1.00 34.43 58 GLY A O 6
ATOM 7576 N N . LYS A 1 59 ? -0.779 7.504 10.866 1.00 63.25 59 LYS A N 6
ATOM 7577 C CA . LYS A 1 59 ? 0.435 6.878 11.412 1.00 42.11 59 LYS A CA 6
ATOM 7578 C C . LYS A 1 59 ? 1.569 6.815 10.373 1.00 63.41 59 LYS A C 6
ATOM 7579 O O . LYS A 1 59 ? 1.332 6.549 9.194 1.00 71.24 59 LYS A O 6
ATOM 7598 N N . VAL A 1 60 ? 2.803 7.069 10.819 1.00 14.24 60 VAL A N 6
ATOM 7599 C CA . VAL A 1 60 ? 3.981 6.887 9.969 1.00 23.44 60 VAL A CA 6
ATOM 7600 C C . VAL A 1 60 ? 4.236 5.391 9.727 1.00 73.44 60 VAL A C 6
ATOM 7601 O O . VAL A 1 60 ? 4.351 4.612 10.676 1.00 34.33 60 VAL A O 6
ATOM 7614 N N . LEU A 1 61 ? 4.322 4.987 8.465 1.00 74.21 61 LEU A N 6
ATOM 7615 C CA . LEU A 1 61 ? 4.478 3.570 8.124 1.00 14.03 61 LEU A CA 6
ATOM 7616 C C . LEU A 1 61 ? 5.833 3.014 8.593 1.00 53.44 61 LEU A C 6
ATOM 7617 O O . LEU A 1 61 ? 6.890 3.582 8.307 1.00 40.21 61 LEU A O 6
ATOM 7633 N N . VAL A 1 62 ? 5.787 1.904 9.328 1.00 10.13 62 VAL A N 6
ATOM 7634 C CA . VAL A 1 62 ? 7.002 1.228 9.790 1.00 52.23 62 VAL A CA 6
ATOM 7635 C C . VAL A 1 62 ? 7.771 0.627 8.601 1.00 10.11 62 VAL A C 6
ATOM 7636 O O . VAL A 1 62 ? 7.186 -0.061 7.766 1.00 70.31 62 VAL A O 6
ATOM 7649 N N . GLU A 1 63 ? 9.081 0.867 8.545 1.00 24.12 63 GLU A N 6
ATOM 7650 C CA . GLU A 1 63 ? 9.900 0.468 7.387 1.00 51.35 63 GLU A CA 6
ATOM 7651 C C . GLU A 1 63 ? 10.016 -1.061 7.226 1.00 34.33 63 GLU A C 6
ATOM 7652 O O . GLU A 1 63 ? 10.614 -1.547 6.267 1.00 74.50 63 GLU A O 6
ATOM 7664 N N . THR A 1 64 ? 9.441 -1.811 8.161 1.00 41.50 64 THR A N 6
ATOM 7665 C CA . THR A 1 64 ? 9.392 -3.280 8.066 1.00 2.34 64 THR A CA 6
ATOM 7666 C C . THR A 1 64 ? 8.112 -3.753 7.358 1.00 53.34 64 THR A C 6
ATOM 7667 O O . THR A 1 64 ? 7.956 -4.937 7.050 1.00 74.43 64 THR A O 6
ATOM 7678 N N . SER A 1 65 ? 7.200 -2.816 7.098 1.00 1.22 65 SER A N 6
ATOM 7679 C CA . SER A 1 65 ? 5.899 -3.130 6.488 1.00 54.30 65 SER A CA 6
ATOM 7680 C C . SER A 1 65 ? 5.882 -2.850 4.977 1.00 4.20 65 SER A C 6
ATOM 7681 O O . SER A 1 65 ? 6.754 -2.158 4.441 1.00 10.01 65 SER A O 6
ATOM 7689 N N . THR A 1 66 ? 4.867 -3.383 4.299 1.00 24.40 66 THR A N 6
ATOM 7690 C CA . THR A 1 66 ? 4.713 -3.218 2.845 1.00 31.23 66 THR A CA 6
ATOM 7691 C C . THR A 1 66 ? 3.460 -2.402 2.512 1.00 32.51 66 THR A C 6
ATOM 7692 O O . THR A 1 66 ? 2.697 -2.021 3.401 1.00 21.14 66 THR A O 6
ATOM 7703 N N . LEU A 1 67 ? 3.244 -2.141 1.222 1.00 5.34 67 LEU A N 6
ATOM 7704 C CA . LEU A 1 67 ? 2.031 -1.449 0.767 1.00 62.52 67 LEU A CA 6
ATOM 7705 C C . LEU A 1 67 ? 0.769 -2.234 1.169 1.00 52.22 67 LEU A C 6
ATOM 7706 O O . LEU A 1 67 ? -0.179 -1.673 1.722 1.00 52.50 67 LEU A O 6
ATOM 7722 N N . LYS A 1 68 ? 0.777 -3.540 0.917 1.00 22.13 68 LYS A N 6
ATOM 7723 C CA . LYS A 1 68 ? -0.370 -4.396 1.237 1.00 72.32 68 LYS A CA 6
ATOM 7724 C C . LYS A 1 68 ? -0.600 -4.479 2.757 1.00 35.11 68 LYS A C 6
ATOM 7725 O O . LYS A 1 68 ? -1.742 -4.466 3.224 1.00 63.30 68 LYS A O 6
ATOM 7744 N N . GLN A 1 69 ? 0.490 -4.548 3.524 1.00 44.41 69 GLN A N 6
ATOM 7745 C CA . GLN A 1 69 ? 0.407 -4.599 4.993 1.00 32.04 69 GLN A CA 6
ATOM 7746 C C . GLN A 1 69 ? -0.078 -3.263 5.589 1.00 54.44 69 GLN A C 6
ATOM 7747 O O . GLN A 1 69 ? -0.688 -3.231 6.662 1.00 1.40 69 GLN A O 6
ATOM 7761 N N . SER A 1 70 ? 0.214 -2.164 4.902 1.00 61.31 70 SER A N 6
ATOM 7762 C CA . SER A 1 70 ? -0.215 -0.827 5.347 1.00 64.42 70 SER A CA 6
ATOM 7763 C C . SER A 1 70 ? -1.595 -0.459 4.780 1.00 62.14 70 SER A C 6
ATOM 7764 O O . SER A 1 70 ? -2.062 0.668 4.946 1.00 63.14 70 SER A O 6
ATOM 7772 N N . ASP A 1 71 ? -2.238 -1.427 4.119 1.00 43.30 71 ASP A N 6
ATOM 7773 C CA . ASP A 1 71 ? -3.577 -1.250 3.538 1.00 24.11 71 ASP A CA 6
ATOM 7774 C C . ASP A 1 71 ? -3.579 -0.293 2.335 1.00 31.33 71 ASP A C 6
ATOM 7775 O O . ASP A 1 71 ? -4.635 0.181 1.905 1.00 70.43 71 ASP A O 6
ATOM 7784 N N . VAL A 1 72 ? -2.402 -0.030 1.780 1.00 72.51 72 VAL A N 6
ATOM 7785 C CA . VAL A 1 72 ? -2.290 0.736 0.541 1.00 65.11 72 VAL A CA 6
ATOM 7786 C C . VAL A 1 72 ? -2.479 -0.191 -0.668 1.00 43.33 72 VAL A C 6
ATOM 7787 O O . VAL A 1 72 ? -1.579 -0.949 -1.028 1.00 54.21 72 VAL A O 6
ATOM 7800 N N . GLY A 1 73 ? -3.669 -0.154 -1.261 1.00 53.21 73 GLY A N 6
ATOM 7801 C CA . GLY A 1 73 ? -3.969 -1.005 -2.410 1.00 44.42 73 GLY A CA 6
ATOM 7802 C C . GLY A 1 73 ? -4.100 -0.222 -3.712 1.00 60.34 73 GLY A C 6
ATOM 7803 O O . GLY A 1 73 ? -3.661 0.925 -3.804 1.00 74.23 73 GLY A O 6
ATOM 7807 N N . SER A 1 74 ? -4.706 -0.840 -4.726 1.00 3.03 74 SER A N 6
ATOM 7808 C CA . SER A 1 74 ? -4.895 -0.185 -6.028 1.00 2.24 74 SER A CA 6
ATOM 7809 C C . SER A 1 74 ? -5.851 1.013 -5.923 1.00 32.41 74 SER A C 6
ATOM 7810 O O . SER A 1 74 ? -7.067 0.876 -6.081 1.00 11.10 74 SER A O 6
ATOM 7818 N N . GLY A 1 75 ? -5.291 2.187 -5.641 1.00 11.32 75 GLY A N 6
ATOM 7819 C CA . GLY A 1 75 ? -6.093 3.399 -5.492 1.00 13.13 75 GLY A CA 6
ATOM 7820 C C . GLY A 1 75 ? -6.039 3.970 -4.078 1.00 45.20 75 GLY A C 6
ATOM 7821 O O . GLY A 1 75 ? -7.016 3.891 -3.327 1.00 1.34 75 GLY A O 6
ATOM 7825 N N . ALA A 1 76 ? -4.894 4.539 -3.712 1.00 62.44 76 ALA A N 6
ATOM 7826 C CA . ALA A 1 76 ? -4.708 5.145 -2.385 1.00 63.04 76 ALA A CA 6
ATOM 7827 C C . ALA A 1 76 ? -3.816 6.393 -2.461 1.00 24.42 76 ALA A C 6
ATOM 7828 O O . ALA A 1 76 ? -3.109 6.602 -3.446 1.00 33.41 76 ALA A O 6
ATOM 7835 N N . LYS A 1 77 ? -3.856 7.228 -1.427 1.00 1.35 77 LYS A N 6
ATOM 7836 C CA . LYS A 1 77 ? -3.047 8.453 -1.393 1.00 22.33 77 LYS A CA 6
ATOM 7837 C C . LYS A 1 77 ? -2.234 8.548 -0.092 1.00 44.41 77 LYS A C 6
ATOM 7838 O O . LYS A 1 77 ? -2.788 8.460 1.005 1.00 14.23 77 LYS A O 6
ATOM 7857 N N . LEU A 1 78 ? -0.920 8.735 -0.222 1.00 10.01 78 LEU A N 6
ATOM 7858 C CA . LEU A 1 78 ? -0.018 8.781 0.937 1.00 65.25 78 LEU A CA 6
ATOM 7859 C C . LEU A 1 78 ? 0.426 10.216 1.255 1.00 25.32 78 LEU A C 6
ATOM 7860 O O . LEU A 1 78 ? 0.849 10.959 0.368 1.00 40.44 78 LEU A O 6
ATOM 7876 N N . MET A 1 79 ? 0.341 10.598 2.527 1.00 32.11 79 MET A N 6
ATOM 7877 C CA . MET A 1 79 ? 0.811 11.913 2.975 1.00 43.44 79 MET A CA 6
ATOM 7878 C C . MET A 1 79 ? 2.315 11.869 3.280 1.00 60.51 79 MET A C 6
ATOM 7879 O O . MET A 1 79 ? 2.743 11.219 4.231 1.00 72.34 79 MET A O 6
ATOM 7893 N N . LEU A 1 80 ? 3.118 12.552 2.468 1.00 41.13 80 LEU A N 6
ATOM 7894 C CA . LEU A 1 80 ? 4.575 12.538 2.640 1.00 42.22 80 LEU A CA 6
ATOM 7895 C C . LEU A 1 80 ? 5.098 13.879 3.175 1.00 62.45 80 LEU A C 6
ATOM 7896 O O . LEU A 1 80 ? 5.115 14.890 2.466 1.00 73.32 80 LEU A O 6
ATOM 7912 N N . MET A 1 81 ? 5.523 13.882 4.435 1.00 10.33 81 MET A N 6
ATOM 7913 C CA . MET A 1 81 ? 6.110 15.074 5.048 1.00 64.13 81 MET A CA 6
ATOM 7914 C C . MET A 1 81 ? 7.621 15.130 4.775 1.00 74.33 81 MET A C 6
ATOM 7915 O O . MET A 1 81 ? 8.426 14.634 5.563 1.00 71.35 81 MET A O 6
ATOM 7929 N N . ALA A 1 82 ? 7.992 15.709 3.636 1.00 72.54 82 ALA A N 6
ATOM 7930 C CA . ALA A 1 82 ? 9.400 15.806 3.234 1.00 71.23 82 ALA A CA 6
ATOM 7931 C C . ALA A 1 82 ? 9.672 17.101 2.451 1.00 21.10 82 ALA A C 6
ATOM 7932 O O . ALA A 1 82 ? 8.781 17.639 1.795 1.00 13.22 82 ALA A O 6
ATOM 7939 N N . SER A 1 83 ? 10.908 17.597 2.523 1.00 64.02 83 SER A N 6
ATOM 7940 C CA . SER A 1 83 ? 11.293 18.824 1.808 1.00 53.44 83 SER A CA 6
ATOM 7941 C C . SER A 1 83 ? 12.425 18.560 0.805 1.00 31.52 83 SER A C 6
ATOM 7942 O O . SER A 1 83 ? 13.017 17.481 0.789 1.00 13.44 83 SER A O 6
ATOM 7950 N N . GLN A 1 84 ? 12.729 19.560 -0.018 1.00 14.13 84 GLN A N 6
ATOM 7951 C CA . GLN A 1 84 ? 13.747 19.429 -1.068 1.00 1.53 84 GLN A CA 6
ATOM 7952 C C . GLN A 1 84 ? 15.049 20.145 -0.662 1.00 22.54 84 GLN A C 6
ATOM 7953 O O . GLN A 1 84 ? 15.094 21.375 -0.562 1.00 24.01 84 GLN A O 6
ATOM 7967 N N . GLY A 1 85 ? 16.105 19.362 -0.421 1.00 62.15 85 GLY A N 6
ATOM 7968 C CA . GLY A 1 85 ? 17.410 19.920 -0.054 1.00 62.04 85 GLY A CA 6
ATOM 7969 C C . GLY A 1 85 ? 17.784 19.678 1.412 1.00 61.02 85 GLY A C 6
ATOM 7970 O O . GLY A 1 85 ? 18.385 18.619 1.717 1.00 37.82 85 GLY A O 6
ATOM 7975 N N . MET A 1 1 ? -15.894 -7.598 -24.614 1.00 63.35 1 MET A N 7
ATOM 7976 C CA . MET A 1 1 ? -16.296 -6.427 -23.785 1.00 2.34 1 MET A CA 7
ATOM 7977 C C . MET A 1 1 ? -16.854 -6.867 -22.423 1.00 32.32 1 MET A C 7
ATOM 7978 O O . MET A 1 1 ? -17.053 -8.060 -22.175 1.00 13.52 1 MET A O 7
ATOM 7994 N N . GLY A 1 2 ? -17.107 -5.899 -21.544 1.00 13.11 2 GLY A N 7
ATOM 7995 C CA . GLY A 1 2 ? -17.662 -6.199 -20.226 1.00 10.22 2 GLY A CA 7
ATOM 7996 C C . GLY A 1 2 ? -16.645 -6.027 -19.102 1.00 12.10 2 GLY A C 7
ATOM 7997 O O . GLY A 1 2 ? -15.959 -5.007 -19.024 1.00 41.42 2 GLY A O 7
ATOM 8001 N N . HIS A 1 3 ? -16.544 -7.027 -18.229 1.00 40.25 3 HIS A N 7
ATOM 8002 C CA . HIS A 1 3 ? -15.602 -6.982 -17.107 1.00 60.31 3 HIS A CA 7
ATOM 8003 C C . HIS A 1 3 ? -14.179 -7.349 -17.552 1.00 65.35 3 HIS A C 7
ATOM 8004 O O . HIS A 1 3 ? -13.894 -8.494 -17.913 1.00 22.11 3 HIS A O 7
ATOM 8019 N N . HIS A 1 4 ? -13.289 -6.366 -17.489 1.00 54.21 4 HIS A N 7
ATOM 8020 C CA . HIS A 1 4 ? -11.934 -6.489 -18.025 1.00 51.20 4 HIS A CA 7
ATOM 8021 C C . HIS A 1 4 ? -11.036 -7.356 -17.131 1.00 75.13 4 HIS A C 7
ATOM 8022 O O . HIS A 1 4 ? -10.505 -6.897 -16.117 1.00 2.24 4 HIS A O 7
ATOM 8037 N N . HIS A 1 5 ? -10.883 -8.619 -17.519 1.00 53.43 5 HIS A N 7
ATOM 8038 C CA . HIS A 1 5 ? -10.032 -9.563 -16.793 1.00 35.13 5 HIS A CA 7
ATOM 8039 C C . HIS A 1 5 ? -8.542 -9.212 -16.969 1.00 13.14 5 HIS A C 7
ATOM 8040 O O . HIS A 1 5 ? -7.847 -9.777 -17.813 1.00 21.54 5 HIS A O 7
ATOM 8055 N N . HIS A 1 6 ? -8.075 -8.244 -16.183 1.00 42.21 6 HIS A N 7
ATOM 8056 C CA . HIS A 1 6 ? -6.675 -7.799 -16.238 1.00 15.55 6 HIS A CA 7
ATOM 8057 C C . HIS A 1 6 ? -5.706 -8.889 -15.748 1.00 72.45 6 HIS A C 7
ATOM 8058 O O . HIS A 1 6 ? -6.099 -9.821 -15.044 1.00 74.13 6 HIS A O 7
ATOM 8073 N N . HIS A 1 7 ? -4.432 -8.747 -16.106 1.00 0.33 7 HIS A N 7
ATOM 8074 C CA . HIS A 1 7 ? -3.392 -9.690 -15.674 1.00 44.53 7 HIS A CA 7
ATOM 8075 C C . HIS A 1 7 ? -2.964 -9.428 -14.219 1.00 73.21 7 HIS A C 7
ATOM 8076 O O . HIS A 1 7 ? -3.133 -8.323 -13.700 1.00 70.04 7 HIS A O 7
ATOM 8091 N N . HIS A 1 8 ? -2.426 -10.455 -13.562 1.00 23.33 8 HIS A N 7
ATOM 8092 C CA . HIS A 1 8 ? -1.842 -10.300 -12.222 1.00 55.24 8 HIS A CA 7
ATOM 8093 C C . HIS A 1 8 ? -0.305 -10.237 -12.281 1.00 52.13 8 HIS A C 7
ATOM 8094 O O . HIS A 1 8 ? 0.334 -9.644 -11.412 1.00 52.25 8 HIS A O 7
ATOM 8109 N N . SER A 1 9 ? 0.277 -10.853 -13.307 1.00 50.31 9 SER A N 7
ATOM 8110 C CA . SER A 1 9 ? 1.741 -10.874 -13.480 1.00 42.33 9 SER A CA 7
ATOM 8111 C C . SER A 1 9 ? 2.326 -9.454 -13.549 1.00 23.34 9 SER A C 7
ATOM 8112 O O . SER A 1 9 ? 2.004 -8.686 -14.456 1.00 51.03 9 SER A O 7
ATOM 8120 N N . HIS A 1 10 ? 3.187 -9.121 -12.584 1.00 20.25 10 HIS A N 7
ATOM 8121 C CA . HIS A 1 10 ? 3.845 -7.806 -12.523 1.00 33.53 10 HIS A CA 7
ATOM 8122 C C . HIS A 1 10 ? 2.824 -6.658 -12.377 1.00 33.43 10 HIS A C 7
ATOM 8123 O O . HIS A 1 10 ? 3.102 -5.514 -12.740 1.00 44.31 10 HIS A O 7
ATOM 8138 N N . SER A 1 11 ? 1.648 -6.965 -11.828 1.00 34.15 11 SER A N 7
ATOM 8139 C CA . SER A 1 11 ? 0.611 -5.943 -11.597 1.00 2.13 11 SER A CA 7
ATOM 8140 C C . SER A 1 11 ? 1.082 -4.894 -10.581 1.00 15.05 11 SER A C 7
ATOM 8141 O O . SER A 1 11 ? 1.685 -5.228 -9.557 1.00 21.23 11 SER A O 7
ATOM 8149 N N . THR A 1 12 ? 0.812 -3.624 -10.869 1.00 42.11 12 THR A N 7
ATOM 8150 C CA . THR A 1 12 ? 1.251 -2.525 -9.997 1.00 53.03 12 THR A CA 7
ATOM 8151 C C . THR A 1 12 ? 0.078 -1.653 -9.537 1.00 1.35 12 THR A C 7
ATOM 8152 O O . THR A 1 12 ? -0.824 -1.328 -10.313 1.00 52.21 12 THR A O 7
ATOM 8163 N N . ILE A 1 13 ? 0.097 -1.275 -8.261 1.00 15.14 13 ILE A N 7
ATOM 8164 C CA . ILE A 1 13 ? -0.923 -0.391 -7.697 1.00 11.35 13 ILE A CA 7
ATOM 8165 C C . ILE A 1 13 ? -0.553 1.085 -7.916 1.00 34.43 13 ILE A C 7
ATOM 8166 O O . ILE A 1 13 ? 0.586 1.496 -7.677 1.00 63.21 13 ILE A O 7
ATOM 8182 N N . LYS A 1 14 ? -1.512 1.876 -8.389 1.00 2.01 14 LYS A N 7
ATOM 8183 C CA . LYS A 1 14 ? -1.275 3.299 -8.639 1.00 61.13 14 LYS A CA 7
ATOM 8184 C C . LYS A 1 14 ? -1.778 4.158 -7.471 1.00 2.14 14 LYS A C 7
ATOM 8185 O O . LYS A 1 14 ? -2.979 4.383 -7.309 1.00 54.13 14 LYS A O 7
ATOM 8204 N N . LEU A 1 15 ? -0.843 4.611 -6.648 1.00 13.44 15 LEU A N 7
ATOM 8205 C CA . LEU A 1 15 ? -1.151 5.440 -5.480 1.00 42.22 15 LEU A CA 7
ATOM 8206 C C . LEU A 1 15 ? -1.020 6.938 -5.810 1.00 65.03 15 LEU A C 7
ATOM 8207 O O . LEU A 1 15 ? -0.642 7.311 -6.921 1.00 75.10 15 LEU A O 7
ATOM 8223 N N . THR A 1 16 ? -1.340 7.794 -4.846 1.00 73.13 16 THR A N 7
ATOM 8224 C CA . THR A 1 16 ? -1.206 9.248 -5.025 1.00 70.32 16 THR A CA 7
ATOM 8225 C C . THR A 1 16 ? -0.697 9.919 -3.744 1.00 21.50 16 THR A C 7
ATOM 8226 O O . THR A 1 16 ? -1.446 10.100 -2.786 1.00 23.45 16 THR A O 7
ATOM 8237 N N . VAL A 1 17 ? 0.583 10.280 -3.731 1.00 73.10 17 VAL A N 7
ATOM 8238 C CA . VAL A 1 17 ? 1.224 10.840 -2.534 1.00 20.01 17 VAL A CA 7
ATOM 8239 C C . VAL A 1 17 ? 1.237 12.381 -2.551 1.00 4.14 17 VAL A C 7
ATOM 8240 O O . VAL A 1 17 ? 1.380 13.001 -3.605 1.00 72.21 17 VAL A O 7
ATOM 8253 N N . LYS A 1 18 ? 1.074 12.992 -1.378 1.00 25.04 18 LYS A N 7
ATOM 8254 C CA . LYS A 1 18 ? 1.103 14.454 -1.250 1.00 23.21 18 LYS A CA 7
ATOM 8255 C C . LYS A 1 18 ? 2.526 14.984 -1.011 1.00 25.41 18 LYS A C 7
ATOM 8256 O O . LYS A 1 18 ? 3.107 14.772 0.056 1.00 22.01 18 LYS A O 7
ATOM 8275 N N . PHE A 1 19 ? 3.082 15.665 -2.010 1.00 4.51 19 PHE A N 7
ATOM 8276 C CA . PHE A 1 19 ? 4.329 16.421 -1.839 1.00 43.41 19 PHE A CA 7
ATOM 8277 C C . PHE A 1 19 ? 4.002 17.856 -1.385 1.00 75.12 19 PHE A C 7
ATOM 8278 O O . PHE A 1 19 ? 4.172 18.820 -2.139 1.00 23.52 19 PHE A O 7
ATOM 8295 N N . GLY A 1 20 ? 3.497 17.984 -0.158 1.00 61.41 20 GLY A N 7
ATOM 8296 C CA . GLY A 1 20 ? 3.015 19.272 0.327 1.00 21.24 20 GLY A CA 7
ATOM 8297 C C . GLY A 1 20 ? 1.795 19.762 -0.451 1.00 30.22 20 GLY A C 7
ATOM 8298 O O . GLY A 1 20 ? 0.670 19.316 -0.205 1.00 11.45 20 GLY A O 7
ATOM 8302 N N . GLY A 1 21 ? 2.015 20.668 -1.398 1.00 24.02 21 GLY A N 7
ATOM 8303 C CA . GLY A 1 21 ? 0.930 21.156 -2.245 1.00 60.34 21 GLY A CA 7
ATOM 8304 C C . GLY A 1 21 ? 0.814 20.403 -3.567 1.00 4.21 21 GLY A C 7
ATOM 8305 O O . GLY A 1 21 ? -0.002 20.749 -4.425 1.00 42.34 21 GLY A O 7
ATOM 8309 N N . LYS A 1 22 ? 1.638 19.371 -3.732 1.00 55.32 22 LYS A N 7
ATOM 8310 C CA . LYS A 1 22 ? 1.640 18.550 -4.951 1.00 13.33 22 LYS A CA 7
ATOM 8311 C C . LYS A 1 22 ? 1.001 17.173 -4.702 1.00 43.15 22 LYS A C 7
ATOM 8312 O O . LYS A 1 22 ? 1.108 16.618 -3.610 1.00 20.23 22 LYS A O 7
ATOM 8331 N N . SER A 1 23 ? 0.340 16.626 -5.720 1.00 53.33 23 SER A N 7
ATOM 8332 C CA . SER A 1 23 ? -0.220 15.266 -5.649 1.00 33.44 23 SER A CA 7
ATOM 8333 C C . SER A 1 23 ? 0.400 14.378 -6.736 1.00 50.44 23 SER A C 7
ATOM 8334 O O . SER A 1 23 ? 0.020 14.449 -7.905 1.00 54.43 23 SER A O 7
ATOM 8342 N N . ILE A 1 24 ? 1.368 13.553 -6.342 1.00 74.33 24 ILE A N 7
ATOM 8343 C CA . ILE A 1 24 ? 2.140 12.740 -7.288 1.00 50.11 24 ILE A CA 7
ATOM 8344 C C . ILE A 1 24 ? 1.624 11.288 -7.352 1.00 14.44 24 ILE A C 7
ATOM 8345 O O . ILE A 1 24 ? 1.606 10.583 -6.340 1.00 14.42 24 ILE A O 7
ATOM 8361 N N . PRO A 1 25 ? 1.178 10.823 -8.538 1.00 44.54 25 PRO A N 7
ATOM 8362 C CA . PRO A 1 25 ? 0.776 9.420 -8.729 1.00 44.55 25 PRO A CA 7
ATOM 8363 C C . PRO A 1 25 ? 1.984 8.466 -8.856 1.00 22.22 25 PRO A C 7
ATOM 8364 O O . PRO A 1 25 ? 2.913 8.719 -9.630 1.00 73.42 25 PRO A O 7
ATOM 8375 N N . LEU A 1 26 ? 1.966 7.370 -8.090 1.00 40.03 26 LEU A N 7
ATOM 8376 C CA . LEU A 1 26 ? 3.084 6.410 -8.062 1.00 74.25 26 LEU A CA 7
ATOM 8377 C C . LEU A 1 26 ? 2.602 4.973 -8.324 1.00 11.40 26 LEU A C 7
ATOM 8378 O O . LEU A 1 26 ? 1.708 4.480 -7.644 1.00 60.44 26 LEU A O 7
ATOM 8394 N N . SER A 1 27 ? 3.213 4.300 -9.295 1.00 31.11 27 SER A N 7
ATOM 8395 C CA . SER A 1 27 ? 2.864 2.904 -9.617 1.00 1.43 27 SER A CA 7
ATOM 8396 C C . SER A 1 27 ? 3.916 1.931 -9.066 1.00 11.51 27 SER A C 7
ATOM 8397 O O . SER A 1 27 ? 5.021 1.833 -9.601 1.00 44.54 27 SER A O 7
ATOM 8405 N N . VAL A 1 28 ? 3.569 1.216 -7.993 1.00 12.23 28 VAL A N 7
ATOM 8406 C CA . VAL A 1 28 ? 4.497 0.264 -7.349 1.00 24.35 28 VAL A CA 7
ATOM 8407 C C . VAL A 1 28 ? 3.817 -1.085 -7.051 1.00 74.32 28 VAL A C 7
ATOM 8408 O O . VAL A 1 28 ? 2.624 -1.258 -7.292 1.00 11.02 28 VAL A O 7
ATOM 8421 N N . SER A 1 29 ? 4.585 -2.044 -6.533 1.00 64.45 29 SER A N 7
ATOM 8422 C CA . SER A 1 29 ? 4.040 -3.357 -6.143 1.00 43.22 29 SER A CA 7
ATOM 8423 C C . SER A 1 29 ? 3.763 -3.410 -4.632 1.00 33.35 29 SER A C 7
ATOM 8424 O O . SER A 1 29 ? 4.617 -3.045 -3.826 1.00 61.12 29 SER A O 7
ATOM 8432 N N . PRO A 1 30 ? 2.566 -3.883 -4.224 1.00 52.23 30 PRO A N 7
ATOM 8433 C CA . PRO A 1 30 ? 2.146 -3.888 -2.804 1.00 54.44 30 PRO A CA 7
ATOM 8434 C C . PRO A 1 30 ? 3.066 -4.717 -1.885 1.00 71.13 30 PRO A C 7
ATOM 8435 O O . PRO A 1 30 ? 3.172 -4.441 -0.688 1.00 44.34 30 PRO A O 7
ATOM 8446 N N . ASP A 1 31 ? 3.723 -5.734 -2.446 1.00 63.13 31 ASP A N 7
ATOM 8447 C CA . ASP A 1 31 ? 4.620 -6.607 -1.672 1.00 50.12 31 ASP A CA 7
ATOM 8448 C C . ASP A 1 31 ? 5.949 -5.908 -1.303 1.00 62.41 31 ASP A C 7
ATOM 8449 O O . ASP A 1 31 ? 6.748 -6.448 -0.530 1.00 1.32 31 ASP A O 7
ATOM 8458 N N . CYS A 1 32 ? 6.188 -4.719 -1.858 1.00 22.23 32 CYS A N 7
ATOM 8459 C CA . CYS A 1 32 ? 7.392 -3.934 -1.535 1.00 31.30 32 CYS A CA 7
ATOM 8460 C C . CYS A 1 32 ? 7.241 -3.204 -0.194 1.00 31.13 32 CYS A C 7
ATOM 8461 O O . CYS A 1 32 ? 6.134 -2.833 0.203 1.00 24.52 32 CYS A O 7
ATOM 8469 N N . THR A 1 33 ? 8.359 -2.999 0.504 1.00 30.32 33 THR A N 7
ATOM 8470 C CA . THR A 1 33 ? 8.352 -2.273 1.784 1.00 73.52 33 THR A CA 7
ATOM 8471 C C . THR A 1 33 ? 8.395 -0.759 1.556 1.00 45.44 33 THR A C 7
ATOM 8472 O O . THR A 1 33 ? 8.813 -0.290 0.498 1.00 64.54 33 THR A O 7
ATOM 8483 N N . VAL A 1 34 ? 7.978 0.010 2.553 1.00 22.11 34 VAL A N 7
ATOM 8484 C CA . VAL A 1 34 ? 8.018 1.468 2.452 1.00 42.12 34 VAL A CA 7
ATOM 8485 C C . VAL A 1 34 ? 9.466 1.992 2.451 1.00 50.24 34 VAL A C 7
ATOM 8486 O O . VAL A 1 34 ? 9.742 3.096 1.973 1.00 52.21 34 VAL A O 7
ATOM 8499 N N . LYS A 1 35 ? 10.391 1.190 2.979 1.00 74.43 35 LYS A N 7
ATOM 8500 C CA . LYS A 1 35 ? 11.818 1.515 2.904 1.00 72.25 35 LYS A CA 7
ATOM 8501 C C . LYS A 1 35 ? 12.351 1.260 1.486 1.00 30.40 35 LYS A C 7
ATOM 8502 O O . LYS A 1 35 ? 13.209 1.995 0.989 1.00 1.31 35 LYS A O 7
ATOM 8521 N N . ASP A 1 36 ? 11.826 0.220 0.834 1.00 44.33 36 ASP A N 7
ATOM 8522 C CA . ASP A 1 36 ? 12.118 -0.030 -0.579 1.00 23.42 36 ASP A CA 7
ATOM 8523 C C . ASP A 1 36 ? 11.620 1.151 -1.435 1.00 24.44 36 ASP A C 7
ATOM 8524 O O . ASP A 1 36 ? 12.299 1.594 -2.366 1.00 51.53 36 ASP A O 7
ATOM 8533 N N . LEU A 1 37 ? 10.437 1.667 -1.091 1.00 2.42 37 LEU A N 7
ATOM 8534 C CA . LEU A 1 37 ? 9.901 2.878 -1.725 1.00 74.53 37 LEU A CA 7
ATOM 8535 C C . LEU A 1 37 ? 10.880 4.052 -1.603 1.00 21.14 37 LEU A C 7
ATOM 8536 O O . LEU A 1 37 ? 11.142 4.746 -2.581 1.00 24.15 37 LEU A O 7
ATOM 8552 N N . LYS A 1 38 ? 11.417 4.266 -0.399 1.00 14.43 38 LYS A N 7
ATOM 8553 C CA . LYS A 1 38 ? 12.420 5.318 -0.177 1.00 4.13 38 LYS A CA 7
ATOM 8554 C C . LYS A 1 38 ? 13.579 5.198 -1.176 1.00 52.13 38 LYS A C 7
ATOM 8555 O O . LYS A 1 38 ? 14.044 6.194 -1.731 1.00 51.11 38 LYS A O 7
ATOM 8574 N N . SER A 1 39 ? 14.038 3.966 -1.388 1.00 62.45 39 SER A N 7
ATOM 8575 C CA . SER A 1 39 ? 15.150 3.695 -2.308 1.00 42.24 39 SER A CA 7
ATOM 8576 C C . SER A 1 39 ? 14.744 3.901 -3.773 1.00 10.31 39 SER A C 7
ATOM 8577 O O . SER A 1 39 ? 15.551 4.332 -4.595 1.00 53.42 39 SER A O 7
ATOM 8585 N N . GLN A 1 40 ? 13.492 3.586 -4.098 1.00 22.15 40 GLN A N 7
ATOM 8586 C CA . GLN A 1 40 ? 12.982 3.735 -5.469 1.00 44.33 40 GLN A CA 7
ATOM 8587 C C . GLN A 1 40 ? 12.690 5.205 -5.823 1.00 44.15 40 GLN A C 7
ATOM 8588 O O . GLN A 1 40 ? 12.983 5.657 -6.930 1.00 61.22 40 GLN A O 7
ATOM 8602 N N . LEU A 1 41 ? 12.112 5.941 -4.879 1.00 45.13 41 LEU A N 7
ATOM 8603 C CA . LEU A 1 41 ? 11.766 7.353 -5.091 1.00 11.42 41 LEU A CA 7
ATOM 8604 C C . LEU A 1 41 ? 12.997 8.273 -5.026 1.00 61.33 41 LEU A C 7
ATOM 8605 O O . LEU A 1 41 ? 13.044 9.295 -5.706 1.00 61.31 41 LEU A O 7
ATOM 8621 N N . GLN A 1 42 ? 13.992 7.897 -4.218 1.00 64.41 42 GLN A N 7
ATOM 8622 C CA . GLN A 1 42 ? 15.185 8.735 -3.994 1.00 44.00 42 GLN A CA 7
ATOM 8623 C C . GLN A 1 42 ? 15.857 9.220 -5.305 1.00 3.13 42 GLN A C 7
ATOM 8624 O O . GLN A 1 42 ? 16.100 10.417 -5.457 1.00 20.51 42 GLN A O 7
ATOM 8638 N N . PRO A 1 43 ? 16.173 8.323 -6.274 1.00 10.10 43 PRO A N 7
ATOM 8639 C CA . PRO A 1 43 ? 16.819 8.731 -7.540 1.00 55.04 43 PRO A CA 7
ATOM 8640 C C . PRO A 1 43 ? 15.925 9.636 -8.411 1.00 63.03 43 PRO A C 7
ATOM 8641 O O . PRO A 1 43 ? 16.387 10.230 -9.388 1.00 41.51 43 PRO A O 7
ATOM 8652 N N . ILE A 1 44 ? 14.642 9.722 -8.063 1.00 21.20 44 ILE A N 7
ATOM 8653 C CA . ILE A 1 44 ? 13.682 10.542 -8.815 1.00 24.04 44 ILE A CA 7
ATOM 8654 C C . ILE A 1 44 ? 13.438 11.898 -8.132 1.00 71.30 44 ILE A C 7
ATOM 8655 O O . ILE A 1 44 ? 13.522 12.952 -8.766 1.00 63.30 44 ILE A O 7
ATOM 8671 N N . THR A 1 45 ? 13.139 11.857 -6.838 1.00 25.34 45 THR A N 7
ATOM 8672 C CA . THR A 1 45 ? 12.794 13.059 -6.067 1.00 72.34 45 THR A CA 7
ATOM 8673 C C . THR A 1 45 ? 14.030 13.733 -5.447 1.00 74.23 45 THR A C 7
ATOM 8674 O O . THR A 1 45 ? 13.968 14.893 -5.038 1.00 61.43 45 THR A O 7
ATOM 8685 N N . ASN A 1 46 ? 15.138 12.990 -5.367 1.00 2.43 46 ASN A N 7
ATOM 8686 C CA . ASN A 1 46 ? 16.421 13.508 -4.852 1.00 75.43 46 ASN A CA 7
ATOM 8687 C C . ASN A 1 46 ? 16.392 13.787 -3.336 1.00 73.41 46 ASN A C 7
ATOM 8688 O O . ASN A 1 46 ? 17.260 14.486 -2.810 1.00 60.13 46 ASN A O 7
ATOM 8699 N N . VAL A 1 47 ? 15.407 13.229 -2.635 1.00 32.04 47 VAL A N 7
ATOM 8700 C CA . VAL A 1 47 ? 15.325 13.359 -1.172 1.00 13.12 47 VAL A CA 7
ATOM 8701 C C . VAL A 1 47 ? 15.870 12.097 -0.464 1.00 25.20 47 VAL A C 7
ATOM 8702 O O . VAL A 1 47 ? 15.717 10.978 -0.955 1.00 1.43 47 VAL A O 7
ATOM 8715 N N . LEU A 1 48 ? 16.508 12.289 0.691 1.00 11.15 48 LEU A N 7
ATOM 8716 C CA . LEU A 1 48 ? 17.146 11.183 1.422 1.00 42.14 48 LEU A CA 7
ATOM 8717 C C . LEU A 1 48 ? 16.122 10.318 2.186 1.00 53.11 48 LEU A C 7
ATOM 8718 O O . LEU A 1 48 ? 15.101 10.820 2.663 1.00 52.34 48 LEU A O 7
ATOM 8734 N N . PRO A 1 49 ? 16.398 8.997 2.333 1.00 63.43 49 PRO A N 7
ATOM 8735 C CA . PRO A 1 49 ? 15.488 8.053 3.021 1.00 22.13 49 PRO A CA 7
ATOM 8736 C C . PRO A 1 49 ? 15.146 8.465 4.466 1.00 14.15 49 PRO A C 7
ATOM 8737 O O . PRO A 1 49 ? 14.105 8.072 5.003 1.00 13.20 49 PRO A O 7
ATOM 8748 N N . ARG A 1 50 ? 16.024 9.253 5.089 1.00 60.34 50 ARG A N 7
ATOM 8749 C CA . ARG A 1 50 ? 15.782 9.769 6.444 1.00 45.22 50 ARG A CA 7
ATOM 8750 C C . ARG A 1 50 ? 14.693 10.855 6.444 1.00 32.33 50 ARG A C 7
ATOM 8751 O O . ARG A 1 50 ? 13.881 10.932 7.368 1.00 21.10 50 ARG A O 7
ATOM 8772 N N . GLY A 1 51 ? 14.680 11.687 5.403 1.00 0.43 51 GLY A N 7
ATOM 8773 C CA . GLY A 1 51 ? 13.699 12.767 5.311 1.00 1.15 51 GLY A CA 7
ATOM 8774 C C . GLY A 1 51 ? 12.346 12.307 4.775 1.00 32.41 51 GLY A C 7
ATOM 8775 O O . GLY A 1 51 ? 11.328 12.965 4.994 1.00 45.44 51 GLY A O 7
ATOM 8779 N N . GLN A 1 52 ? 12.336 11.180 4.068 1.00 52.00 52 GLN A N 7
ATOM 8780 C CA . GLN A 1 52 ? 11.100 10.634 3.496 1.00 54.25 52 GLN A CA 7
ATOM 8781 C C . GLN A 1 52 ? 10.174 10.042 4.572 1.00 62.45 52 GLN A C 7
ATOM 8782 O O . GLN A 1 52 ? 10.284 8.868 4.933 1.00 11.53 52 GLN A O 7
ATOM 8796 N N . LYS A 1 53 ? 9.281 10.873 5.103 1.00 53.14 53 LYS A N 7
ATOM 8797 C CA . LYS A 1 53 ? 8.250 10.415 6.042 1.00 42.20 53 LYS A CA 7
ATOM 8798 C C . LYS A 1 53 ? 6.973 9.990 5.297 1.00 54.54 53 LYS A C 7
ATOM 8799 O O . LYS A 1 53 ? 6.201 10.836 4.842 1.00 13.40 53 LYS A O 7
ATOM 8818 N N . LEU A 1 54 ? 6.768 8.683 5.161 1.00 42.14 54 LEU A N 7
ATOM 8819 C CA . LEU A 1 54 ? 5.558 8.149 4.527 1.00 13.15 54 LEU A CA 7
ATOM 8820 C C . LEU A 1 54 ? 4.425 7.982 5.555 1.00 35.25 54 LEU A C 7
ATOM 8821 O O . LEU A 1 54 ? 4.485 7.118 6.427 1.00 33.50 54 LEU A O 7
ATOM 8837 N N . ILE A 1 55 ? 3.399 8.825 5.453 1.00 54.33 55 ILE A N 7
ATOM 8838 C CA . ILE A 1 55 ? 2.264 8.790 6.383 1.00 1.44 55 ILE A CA 7
ATOM 8839 C C . ILE A 1 55 ? 0.955 8.451 5.648 1.00 14.03 55 ILE A C 7
ATOM 8840 O O . ILE A 1 55 ? 0.686 8.978 4.566 1.00 34.13 55 ILE A O 7
ATOM 8856 N N . PHE A 1 56 ? 0.150 7.564 6.239 1.00 31.13 56 PHE A N 7
ATOM 8857 C CA . PHE A 1 56 ? -1.130 7.152 5.646 1.00 15.15 56 PHE A CA 7
ATOM 8858 C C . PHE A 1 56 ? -2.135 6.720 6.730 1.00 22.50 56 PHE A C 7
ATOM 8859 O O . PHE A 1 56 ? -1.811 5.909 7.603 1.00 3.33 56 PHE A O 7
ATOM 8876 N N . LYS A 1 57 ? -3.347 7.286 6.682 1.00 72.35 57 LYS A N 7
ATOM 8877 C CA . LYS A 1 57 ? -4.421 6.952 7.634 1.00 41.12 57 LYS A CA 7
ATOM 8878 C C . LYS A 1 57 ? -3.997 7.193 9.096 1.00 32.04 57 LYS A C 7
ATOM 8879 O O . LYS A 1 57 ? -4.492 6.534 10.014 1.00 11.23 57 LYS A O 7
ATOM 8898 N N . GLY A 1 58 ? -3.091 8.149 9.306 1.00 14.53 58 GLY A N 7
ATOM 8899 C CA . GLY A 1 58 ? -2.655 8.494 10.659 1.00 14.03 58 GLY A CA 7
ATOM 8900 C C . GLY A 1 58 ? -1.437 7.708 11.137 1.00 15.45 58 GLY A C 7
ATOM 8901 O O . GLY A 1 58 ? -0.880 8.006 12.195 1.00 45.51 58 GLY A O 7
ATOM 8905 N N . LYS A 1 59 ? -1.020 6.697 10.376 1.00 75.44 59 LYS A N 7
ATOM 8906 C CA . LYS A 1 59 ? 0.144 5.886 10.752 1.00 71.52 59 LYS A CA 7
ATOM 8907 C C . LYS A 1 59 ? 1.379 6.257 9.921 1.00 35.51 59 LYS A C 7
ATOM 8908 O O . LYS A 1 59 ? 1.336 6.229 8.688 1.00 13.32 59 LYS A O 7
ATOM 8927 N N . VAL A 1 60 ? 2.471 6.610 10.599 1.00 72.12 60 VAL A N 7
ATOM 8928 C CA . VAL A 1 60 ? 3.764 6.771 9.935 1.00 23.33 60 VAL A CA 7
ATOM 8929 C C . VAL A 1 60 ? 4.339 5.390 9.594 1.00 62.11 60 VAL A C 7
ATOM 8930 O O . VAL A 1 60 ? 4.744 4.635 10.482 1.00 50.30 60 VAL A O 7
ATOM 8943 N N . LEU A 1 61 ? 4.346 5.058 8.308 1.00 60.34 61 LEU A N 7
ATOM 8944 C CA . LEU A 1 61 ? 4.751 3.728 7.841 1.00 63.00 61 LEU A CA 7
ATOM 8945 C C . LEU A 1 61 ? 6.150 3.322 8.345 1.00 23.33 61 LEU A C 7
ATOM 8946 O O . LEU A 1 61 ? 7.160 3.921 7.976 1.00 2.15 61 LEU A O 7
ATOM 8962 N N . VAL A 1 62 ? 6.183 2.303 9.207 1.00 11.23 62 VAL A N 7
ATOM 8963 C CA . VAL A 1 62 ? 7.443 1.725 9.692 1.00 54.54 62 VAL A CA 7
ATOM 8964 C C . VAL A 1 62 ? 8.228 1.094 8.531 1.00 2.44 62 VAL A C 7
ATOM 8965 O O . VAL A 1 62 ? 7.638 0.453 7.661 1.00 63.43 62 VAL A O 7
ATOM 8978 N N . GLU A 1 63 ? 9.553 1.262 8.521 1.00 64.12 63 GLU A N 7
ATOM 8979 C CA . GLU A 1 63 ? 10.387 0.772 7.409 1.00 75.22 63 GLU A CA 7
ATOM 8980 C C . GLU A 1 63 ? 10.221 -0.742 7.174 1.00 41.20 63 GLU A C 7
ATOM 8981 O O . GLU A 1 63 ? 10.351 -1.222 6.048 1.00 44.33 63 GLU A O 7
ATOM 8993 N N . THR A 1 64 ? 9.923 -1.483 8.240 1.00 63.35 64 THR A N 7
ATOM 8994 C CA . THR A 1 64 ? 9.706 -2.937 8.154 1.00 24.14 64 THR A CA 7
ATOM 8995 C C . THR A 1 64 ? 8.269 -3.291 7.730 1.00 31.31 64 THR A C 7
ATOM 8996 O O . THR A 1 64 ? 7.860 -4.454 7.801 1.00 72.41 64 THR A O 7
ATOM 9007 N N . SER A 1 65 ? 7.505 -2.295 7.285 1.00 22.03 65 SER A N 7
ATOM 9008 C CA . SER A 1 65 ? 6.130 -2.519 6.803 1.00 50.35 65 SER A CA 7
ATOM 9009 C C . SER A 1 65 ? 6.028 -2.361 5.280 1.00 64.23 65 SER A C 7
ATOM 9010 O O . SER A 1 65 ? 6.716 -1.533 4.679 1.00 21.22 65 SER A O 7
ATOM 9018 N N . THR A 1 66 ? 5.163 -3.159 4.661 1.00 51.22 66 THR A N 7
ATOM 9019 C CA . THR A 1 66 ? 4.890 -3.043 3.221 1.00 70.13 66 THR A CA 7
ATOM 9020 C C . THR A 1 66 ? 3.566 -2.312 2.975 1.00 64.33 66 THR A C 7
ATOM 9021 O O . THR A 1 66 ? 2.816 -2.029 3.915 1.00 51.23 66 THR A O 7
ATOM 9032 N N . LEU A 1 67 ? 3.273 -2.007 1.712 1.00 4.23 67 LEU A N 7
ATOM 9033 C CA . LEU A 1 67 ? 1.969 -1.431 1.352 1.00 55.31 67 LEU A CA 7
ATOM 9034 C C . LEU A 1 67 ? 0.865 -2.466 1.600 1.00 33.10 67 LEU A C 7
ATOM 9035 O O . LEU A 1 67 ? -0.211 -2.155 2.113 1.00 53.14 67 LEU A O 7
ATOM 9051 N N . LYS A 1 68 ? 1.176 -3.709 1.245 1.00 52.14 68 LYS A N 7
ATOM 9052 C CA . LYS A 1 68 ? 0.278 -4.852 1.428 1.00 62.11 68 LYS A CA 7
ATOM 9053 C C . LYS A 1 68 ? -0.120 -5.028 2.906 1.00 32.34 68 LYS A C 7
ATOM 9054 O O . LYS A 1 68 ? -1.287 -5.249 3.227 1.00 20.11 68 LYS A O 7
ATOM 9073 N N . GLN A 1 69 ? 0.864 -4.915 3.800 1.00 33.41 69 GLN A N 7
ATOM 9074 C CA . GLN A 1 69 ? 0.639 -5.079 5.244 1.00 61.03 69 GLN A CA 7
ATOM 9075 C C . GLN A 1 69 ? -0.137 -3.896 5.852 1.00 20.14 69 GLN A C 7
ATOM 9076 O O . GLN A 1 69 ? -0.630 -3.980 6.977 1.00 12.31 69 GLN A O 7
ATOM 9090 N N . SER A 1 70 ? -0.230 -2.790 5.117 1.00 14.33 70 SER A N 7
ATOM 9091 C CA . SER A 1 70 ? -0.978 -1.609 5.583 1.00 21.53 70 SER A CA 7
ATOM 9092 C C . SER A 1 70 ? -2.284 -1.427 4.796 1.00 71.04 70 SER A C 7
ATOM 9093 O O . SER A 1 70 ? -2.944 -0.391 4.906 1.00 51.30 70 SER A O 7
ATOM 9101 N N . ASP A 1 71 ? -2.646 -2.446 4.005 1.00 73.12 71 ASP A N 7
ATOM 9102 C CA . ASP A 1 71 ? -3.882 -2.434 3.203 1.00 72.10 71 ASP A CA 7
ATOM 9103 C C . ASP A 1 71 ? -3.901 -1.295 2.164 1.00 32.32 71 ASP A C 7
ATOM 9104 O O . ASP A 1 71 ? -4.967 -0.851 1.732 1.00 33.33 71 ASP A O 7
ATOM 9113 N N . VAL A 1 72 ? -2.720 -0.857 1.732 1.00 21.13 72 VAL A N 7
ATOM 9114 C CA . VAL A 1 72 ? -2.612 0.213 0.736 1.00 40.53 72 VAL A CA 7
ATOM 9115 C C . VAL A 1 72 ? -2.795 -0.337 -0.692 1.00 75.34 72 VAL A C 7
ATOM 9116 O O . VAL A 1 72 ? -1.871 -0.904 -1.276 1.00 3.13 72 VAL A O 7
ATOM 9129 N N . GLY A 1 73 ? -4.003 -0.184 -1.236 1.00 4.11 73 GLY A N 7
ATOM 9130 C CA . GLY A 1 73 ? -4.291 -0.642 -2.596 1.00 61.24 73 GLY A CA 7
ATOM 9131 C C . GLY A 1 73 ? -4.343 0.500 -3.611 1.00 3.42 73 GLY A C 7
ATOM 9132 O O . GLY A 1 73 ? -4.314 1.675 -3.237 1.00 2.31 73 GLY A O 7
ATOM 9136 N N . SER A 1 74 ? -4.450 0.153 -4.896 1.00 73.10 74 SER A N 7
ATOM 9137 C CA . SER A 1 74 ? -4.448 1.147 -5.985 1.00 23.33 74 SER A CA 7
ATOM 9138 C C . SER A 1 74 ? -5.551 2.200 -5.797 1.00 11.12 74 SER A C 7
ATOM 9139 O O . SER A 1 74 ? -6.728 1.866 -5.643 1.00 32.03 74 SER A O 7
ATOM 9147 N N . GLY A 1 75 ? -5.164 3.474 -5.815 1.00 3.44 75 GLY A N 7
ATOM 9148 C CA . GLY A 1 75 ? -6.114 4.559 -5.579 1.00 20.02 75 GLY A CA 7
ATOM 9149 C C . GLY A 1 75 ? -5.991 5.166 -4.184 1.00 14.05 75 GLY A C 7
ATOM 9150 O O . GLY A 1 75 ? -6.717 6.101 -3.842 1.00 73.33 75 GLY A O 7
ATOM 9154 N N . ALA A 1 76 ? -5.084 4.625 -3.371 1.00 71.42 76 ALA A N 7
ATOM 9155 C CA . ALA A 1 76 ? -4.837 5.147 -2.022 1.00 40.24 76 ALA A CA 7
ATOM 9156 C C . ALA A 1 76 ? -3.984 6.426 -2.055 1.00 4.14 76 ALA A C 7
ATOM 9157 O O . ALA A 1 76 ? -3.008 6.518 -2.806 1.00 20.53 76 ALA A O 7
ATOM 9164 N N . LYS A 1 77 ? -4.350 7.410 -1.236 1.00 71.41 77 LYS A N 7
ATOM 9165 C CA . LYS A 1 77 ? -3.632 8.690 -1.194 1.00 63.21 77 LYS A CA 7
ATOM 9166 C C . LYS A 1 77 ? -2.683 8.776 0.013 1.00 64.32 77 LYS A C 7
ATOM 9167 O O . LYS A 1 77 ? -3.119 8.837 1.165 1.00 30.02 77 LYS A O 7
ATOM 9186 N N . LEU A 1 78 ? -1.380 8.792 -0.264 1.00 10.32 78 LEU A N 7
ATOM 9187 C CA . LEU A 1 78 ? -0.352 8.848 0.784 1.00 72.22 78 LEU A CA 7
ATOM 9188 C C . LEU A 1 78 ? 0.086 10.296 1.060 1.00 44.44 78 LEU A C 7
ATOM 9189 O O . LEU A 1 78 ? -0.258 11.215 0.318 1.00 74.32 78 LEU A O 7
ATOM 9205 N N . MET A 1 79 ? 0.846 10.495 2.130 1.00 60.14 79 MET A N 7
ATOM 9206 C CA . MET A 1 79 ? 1.436 11.807 2.428 1.00 63.30 79 MET A CA 7
ATOM 9207 C C . MET A 1 79 ? 2.947 11.683 2.666 1.00 50.32 79 MET A C 7
ATOM 9208 O O . MET A 1 79 ? 3.384 10.926 3.531 1.00 63.11 79 MET A O 7
ATOM 9222 N N . LEU A 1 80 ? 3.743 12.426 1.900 1.00 35.11 80 LEU A N 7
ATOM 9223 C CA . LEU A 1 80 ? 5.199 12.413 2.073 1.00 20.04 80 LEU A CA 7
ATOM 9224 C C . LEU A 1 80 ? 5.679 13.698 2.754 1.00 62.00 80 LEU A C 7
ATOM 9225 O O . LEU A 1 80 ? 5.820 14.742 2.117 1.00 60.11 80 LEU A O 7
ATOM 9241 N N . MET A 1 81 ? 5.924 13.618 4.056 1.00 1.22 81 MET A N 7
ATOM 9242 C CA . MET A 1 81 ? 6.404 14.768 4.818 1.00 22.21 81 MET A CA 7
ATOM 9243 C C . MET A 1 81 ? 7.927 14.903 4.675 1.00 52.10 81 MET A C 7
ATOM 9244 O O . MET A 1 81 ? 8.688 14.510 5.562 1.00 20.44 81 MET A O 7
ATOM 9258 N N . ALA A 1 82 ? 8.360 15.431 3.534 1.00 71.04 82 ALA A N 7
ATOM 9259 C CA . ALA A 1 82 ? 9.788 15.579 3.232 1.00 32.42 82 ALA A CA 7
ATOM 9260 C C . ALA A 1 82 ? 10.120 17.003 2.768 1.00 25.00 82 ALA A C 7
ATOM 9261 O O . ALA A 1 82 ? 9.302 17.658 2.124 1.00 44.13 82 ALA A O 7
ATOM 9268 N N . SER A 1 83 ? 11.322 17.475 3.117 1.00 20.12 83 SER A N 7
ATOM 9269 C CA . SER A 1 83 ? 11.809 18.820 2.743 1.00 55.03 83 SER A CA 7
ATOM 9270 C C . SER A 1 83 ? 10.840 19.939 3.166 1.00 75.25 83 SER A C 7
ATOM 9271 O O . SER A 1 83 ? 10.919 21.063 2.668 1.00 25.33 83 SER A O 7
ATOM 9279 N N . GLN A 1 84 ? 9.958 19.637 4.119 1.00 53.10 84 GLN A N 7
ATOM 9280 C CA . GLN A 1 84 ? 8.972 20.609 4.611 1.00 34.02 84 GLN A CA 7
ATOM 9281 C C . GLN A 1 84 ? 8.776 20.494 6.129 1.00 42.23 84 GLN A C 7
ATOM 9282 O O . GLN A 1 84 ? 9.417 19.677 6.793 1.00 32.54 84 GLN A O 7
ATOM 9296 N N . GLY A 1 85 ? 7.878 21.318 6.666 1.00 21.41 85 GLY A N 7
ATOM 9297 C CA . GLY A 1 85 ? 7.540 21.262 8.087 1.00 23.45 85 GLY A CA 7
ATOM 9298 C C . GLY A 1 85 ? 6.063 20.936 8.328 1.00 64.32 85 GLY A C 7
ATOM 9299 O O . GLY A 1 85 ? 5.221 21.276 7.461 1.00 38.18 85 GLY A O 7
ATOM 9304 N N . MET A 1 1 ? -15.750 1.800 -23.752 1.00 11.15 1 MET A N 8
ATOM 9305 C CA . MET A 1 1 ? -15.327 0.377 -23.629 1.00 51.33 1 MET A CA 8
ATOM 9306 C C . MET A 1 1 ? -14.946 0.028 -22.180 1.00 61.35 1 MET A C 8
ATOM 9307 O O . MET A 1 1 ? -14.751 0.915 -21.345 1.00 3.53 1 MET A O 8
ATOM 9323 N N . GLY A 1 2 ? -14.839 -1.268 -21.890 1.00 21.31 2 GLY A N 8
ATOM 9324 C CA . GLY A 1 2 ? -14.430 -1.717 -20.562 1.00 23.44 2 GLY A CA 8
ATOM 9325 C C . GLY A 1 2 ? -12.942 -1.500 -20.295 1.00 23.24 2 GLY A C 8
ATOM 9326 O O . GLY A 1 2 ? -12.154 -2.448 -20.296 1.00 55.24 2 GLY A O 8
ATOM 9330 N N . HIS A 1 3 ? -12.564 -0.243 -20.049 1.00 35.22 3 HIS A N 8
ATOM 9331 C CA . HIS A 1 3 ? -11.153 0.134 -19.875 1.00 23.03 3 HIS A CA 8
ATOM 9332 C C . HIS A 1 3 ? -10.502 -0.511 -18.633 1.00 1.42 3 HIS A C 8
ATOM 9333 O O . HIS A 1 3 ? -9.287 -0.435 -18.458 1.00 51.14 3 HIS A O 8
ATOM 9348 N N . HIS A 1 4 ? -11.306 -1.127 -17.769 1.00 74.44 4 HIS A N 8
ATOM 9349 C CA . HIS A 1 4 ? -10.772 -1.897 -16.639 1.00 4.25 4 HIS A CA 8
ATOM 9350 C C . HIS A 1 4 ? -10.469 -3.343 -17.063 1.00 13.43 4 HIS A C 8
ATOM 9351 O O . HIS A 1 4 ? -11.382 -4.143 -17.261 1.00 51.32 4 HIS A O 8
ATOM 9366 N N . HIS A 1 5 ? -9.188 -3.672 -17.206 1.00 3.24 5 HIS A N 8
ATOM 9367 C CA . HIS A 1 5 ? -8.779 -5.019 -17.631 1.00 64.11 5 HIS A CA 8
ATOM 9368 C C . HIS A 1 5 ? -8.349 -5.890 -16.435 1.00 11.23 5 HIS A C 8
ATOM 9369 O O . HIS A 1 5 ? -7.322 -5.639 -15.809 1.00 4.13 5 HIS A O 8
ATOM 9384 N N . HIS A 1 6 ? -9.146 -6.915 -16.126 1.00 35.53 6 HIS A N 8
ATOM 9385 C CA . HIS A 1 6 ? -8.858 -7.810 -14.994 1.00 43.40 6 HIS A CA 8
ATOM 9386 C C . HIS A 1 6 ? -7.661 -8.740 -15.282 1.00 43.55 6 HIS A C 8
ATOM 9387 O O . HIS A 1 6 ? -7.665 -9.495 -16.253 1.00 75.01 6 HIS A O 8
ATOM 9402 N N . HIS A 1 7 ? -6.635 -8.662 -14.435 1.00 74.11 7 HIS A N 8
ATOM 9403 C CA . HIS A 1 7 ? -5.462 -9.549 -14.516 1.00 53.32 7 HIS A CA 8
ATOM 9404 C C . HIS A 1 7 ? -4.886 -9.822 -13.117 1.00 64.30 7 HIS A C 8
ATOM 9405 O O . HIS A 1 7 ? -4.763 -8.910 -12.296 1.00 34.33 7 HIS A O 8
ATOM 9420 N N . HIS A 1 8 ? -4.545 -11.078 -12.849 1.00 60.42 8 HIS A N 8
ATOM 9421 C CA . HIS A 1 8 ? -3.972 -11.469 -11.557 1.00 74.14 8 HIS A CA 8
ATOM 9422 C C . HIS A 1 8 ? -2.487 -11.070 -11.451 1.00 51.14 8 HIS A C 8
ATOM 9423 O O . HIS A 1 8 ? -2.048 -10.534 -10.432 1.00 21.22 8 HIS A O 8
ATOM 9438 N N . SER A 1 9 ? -1.720 -11.348 -12.504 1.00 75.34 9 SER A N 8
ATOM 9439 C CA . SER A 1 9 ? -0.286 -11.020 -12.536 1.00 52.51 9 SER A CA 8
ATOM 9440 C C . SER A 1 9 ? -0.042 -9.584 -13.018 1.00 61.53 9 SER A C 8
ATOM 9441 O O . SER A 1 9 ? -0.926 -8.953 -13.597 1.00 3.24 9 SER A O 8
ATOM 9449 N N . HIS A 1 10 ? 1.171 -9.078 -12.767 1.00 31.21 10 HIS A N 8
ATOM 9450 C CA . HIS A 1 10 ? 1.569 -7.718 -13.176 1.00 62.02 10 HIS A CA 8
ATOM 9451 C C . HIS A 1 10 ? 0.613 -6.642 -12.628 1.00 33.13 10 HIS A C 8
ATOM 9452 O O . HIS A 1 10 ? 0.546 -5.527 -13.153 1.00 12.22 10 HIS A O 8
ATOM 9467 N N . SER A 1 11 ? -0.103 -6.972 -11.553 1.00 33.14 11 SER A N 8
ATOM 9468 C CA . SER A 1 11 ? -1.056 -6.039 -10.941 1.00 55.04 11 SER A CA 8
ATOM 9469 C C . SER A 1 11 ? -0.332 -4.967 -10.112 1.00 74.15 11 SER A C 8
ATOM 9470 O O . SER A 1 11 ? -0.201 -5.085 -8.890 1.00 4.43 11 SER A O 8
ATOM 9478 N N . THR A 1 12 ? 0.158 -3.932 -10.792 1.00 12.13 12 THR A N 8
ATOM 9479 C CA . THR A 1 12 ? 0.863 -2.827 -10.130 1.00 15.53 12 THR A CA 8
ATOM 9480 C C . THR A 1 12 ? -0.117 -1.754 -9.639 1.00 53.54 12 THR A C 8
ATOM 9481 O O . THR A 1 12 ? -0.815 -1.121 -10.432 1.00 62.03 12 THR A O 8
ATOM 9492 N N . ILE A 1 13 ? -0.154 -1.551 -8.326 1.00 54.14 13 ILE A N 8
ATOM 9493 C CA . ILE A 1 13 ? -1.108 -0.626 -7.705 1.00 63.23 13 ILE A CA 8
ATOM 9494 C C . ILE A 1 13 ? -0.620 0.835 -7.759 1.00 74.31 13 ILE A C 8
ATOM 9495 O O . ILE A 1 13 ? 0.582 1.104 -7.701 1.00 1.23 13 ILE A O 8
ATOM 9511 N N . LYS A 1 14 ? -1.563 1.775 -7.871 1.00 12.42 14 LYS A N 8
ATOM 9512 C CA . LYS A 1 14 ? -1.229 3.205 -7.939 1.00 20.42 14 LYS A CA 8
ATOM 9513 C C . LYS A 1 14 ? -1.205 3.857 -6.545 1.00 2.33 14 LYS A C 8
ATOM 9514 O O . LYS A 1 14 ? -2.231 3.928 -5.862 1.00 51.04 14 LYS A O 8
ATOM 9533 N N . LEU A 1 15 ? -0.032 4.323 -6.133 1.00 73.02 15 LEU A N 8
ATOM 9534 C CA . LEU A 1 15 ? 0.120 5.096 -4.895 1.00 63.11 15 LEU A CA 8
ATOM 9535 C C . LEU A 1 15 ? 0.222 6.593 -5.205 1.00 42.33 15 LEU A C 8
ATOM 9536 O O . LEU A 1 15 ? 1.101 7.024 -5.955 1.00 31.52 15 LEU A O 8
ATOM 9552 N N . THR A 1 16 ? -0.679 7.381 -4.630 1.00 71.54 16 THR A N 8
ATOM 9553 C CA . THR A 1 16 ? -0.648 8.838 -4.800 1.00 21.52 16 THR A CA 8
ATOM 9554 C C . THR A 1 16 ? 0.139 9.494 -3.657 1.00 51.20 16 THR A C 8
ATOM 9555 O O . THR A 1 16 ? -0.418 9.825 -2.608 1.00 31.43 16 THR A O 8
ATOM 9566 N N . VAL A 1 17 ? 1.447 9.645 -3.853 1.00 31.45 17 VAL A N 8
ATOM 9567 C CA . VAL A 1 17 ? 2.328 10.222 -2.831 1.00 53.21 17 VAL A CA 8
ATOM 9568 C C . VAL A 1 17 ? 2.339 11.757 -2.903 1.00 51.33 17 VAL A C 8
ATOM 9569 O O . VAL A 1 17 ? 2.766 12.341 -3.899 1.00 72.41 17 VAL A O 8
ATOM 9582 N N . LYS A 1 18 ? 1.867 12.405 -1.844 1.00 10.41 18 LYS A N 8
ATOM 9583 C CA . LYS A 1 18 ? 1.760 13.866 -1.814 1.00 52.34 18 LYS A CA 8
ATOM 9584 C C . LYS A 1 18 ? 3.004 14.539 -1.206 1.00 31.13 18 LYS A C 8
ATOM 9585 O O . LYS A 1 18 ? 3.205 14.511 0.008 1.00 44.11 18 LYS A O 8
ATOM 9604 N N . PHE A 1 19 ? 3.831 15.145 -2.057 1.00 25.00 19 PHE A N 8
ATOM 9605 C CA . PHE A 1 19 ? 4.895 16.043 -1.590 1.00 50.10 19 PHE A CA 8
ATOM 9606 C C . PHE A 1 19 ? 4.298 17.420 -1.259 1.00 70.24 19 PHE A C 8
ATOM 9607 O O . PHE A 1 19 ? 4.337 18.341 -2.083 1.00 2.54 19 PHE A O 8
ATOM 9624 N N . GLY A 1 20 ? 3.718 17.542 -0.067 1.00 25.13 20 GLY A N 8
ATOM 9625 C CA . GLY A 1 20 ? 3.016 18.766 0.314 1.00 24.04 20 GLY A CA 8
ATOM 9626 C C . GLY A 1 20 ? 1.774 19.017 -0.543 1.00 31.44 20 GLY A C 8
ATOM 9627 O O . GLY A 1 20 ? 0.655 18.681 -0.148 1.00 33.11 20 GLY A O 8
ATOM 9631 N N . GLY A 1 21 ? 1.977 19.602 -1.722 1.00 55.11 21 GLY A N 8
ATOM 9632 C CA . GLY A 1 21 ? 0.884 19.818 -2.669 1.00 44.44 21 GLY A CA 8
ATOM 9633 C C . GLY A 1 21 ? 1.117 19.124 -4.010 1.00 61.22 21 GLY A C 8
ATOM 9634 O O . GLY A 1 21 ? 0.327 19.272 -4.942 1.00 71.23 21 GLY A O 8
ATOM 9638 N N . LYS A 1 22 ? 2.211 18.370 -4.110 1.00 44.24 22 LYS A N 8
ATOM 9639 C CA . LYS A 1 22 ? 2.548 17.645 -5.341 1.00 55.33 22 LYS A CA 8
ATOM 9640 C C . LYS A 1 22 ? 2.021 16.202 -5.300 1.00 43.14 22 LYS A C 8
ATOM 9641 O O . LYS A 1 22 ? 2.510 15.380 -4.525 1.00 52.41 22 LYS A O 8
ATOM 9660 N N . SER A 1 23 ? 1.028 15.899 -6.133 1.00 22.10 23 SER A N 8
ATOM 9661 C CA . SER A 1 23 ? 0.466 14.541 -6.202 1.00 70.01 23 SER A CA 8
ATOM 9662 C C . SER A 1 23 ? 1.283 13.657 -7.149 1.00 63.02 23 SER A C 8
ATOM 9663 O O . SER A 1 23 ? 1.167 13.767 -8.370 1.00 40.42 23 SER A O 8
ATOM 9671 N N . ILE A 1 24 ? 2.124 12.796 -6.583 1.00 14.04 24 ILE A N 8
ATOM 9672 C CA . ILE A 1 24 ? 2.971 11.896 -7.374 1.00 1.05 24 ILE A CA 8
ATOM 9673 C C . ILE A 1 24 ? 2.325 10.501 -7.517 1.00 15.31 24 ILE A C 8
ATOM 9674 O O . ILE A 1 24 ? 2.314 9.715 -6.568 1.00 11.23 24 ILE A O 8
ATOM 9690 N N . PRO A 1 25 ? 1.764 10.180 -8.701 1.00 63.43 25 PRO A N 8
ATOM 9691 C CA . PRO A 1 25 ? 1.140 8.875 -8.955 1.00 20.04 25 PRO A CA 8
ATOM 9692 C C . PRO A 1 25 ? 2.148 7.798 -9.416 1.00 62.25 25 PRO A C 8
ATOM 9693 O O . PRO A 1 25 ? 2.676 7.857 -10.530 1.00 74.12 25 PRO A O 8
ATOM 9704 N N . LEU A 1 26 ? 2.414 6.820 -8.546 1.00 14.42 26 LEU A N 8
ATOM 9705 C CA . LEU A 1 26 ? 3.381 5.748 -8.842 1.00 74.34 26 LEU A CA 8
ATOM 9706 C C . LEU A 1 26 ? 2.716 4.365 -8.907 1.00 43.21 26 LEU A C 8
ATOM 9707 O O . LEU A 1 26 ? 2.012 3.963 -7.983 1.00 70.31 26 LEU A O 8
ATOM 9723 N N . SER A 1 27 ? 2.953 3.634 -9.991 1.00 61.14 27 SER A N 8
ATOM 9724 C CA . SER A 1 27 ? 2.480 2.248 -10.107 1.00 24.21 27 SER A CA 8
ATOM 9725 C C . SER A 1 27 ? 3.553 1.264 -9.618 1.00 74.52 27 SER A C 8
ATOM 9726 O O . SER A 1 27 ? 4.556 1.036 -10.297 1.00 4.11 27 SER A O 8
ATOM 9734 N N . VAL A 1 28 ? 3.350 0.688 -8.434 1.00 70.22 28 VAL A N 8
ATOM 9735 C CA . VAL A 1 28 ? 4.347 -0.202 -7.823 1.00 72.01 28 VAL A CA 8
ATOM 9736 C C . VAL A 1 28 ? 3.733 -1.543 -7.384 1.00 64.51 28 VAL A C 8
ATOM 9737 O O . VAL A 1 28 ? 2.535 -1.781 -7.553 1.00 1.34 28 VAL A O 8
ATOM 9750 N N . SER A 1 29 ? 4.568 -2.418 -6.820 1.00 51.52 29 SER A N 8
ATOM 9751 C CA . SER A 1 29 ? 4.117 -3.731 -6.333 1.00 44.44 29 SER A CA 8
ATOM 9752 C C . SER A 1 29 ? 3.678 -3.652 -4.860 1.00 31.44 29 SER A C 8
ATOM 9753 O O . SER A 1 29 ? 4.405 -3.115 -4.021 1.00 40.42 29 SER A O 8
ATOM 9761 N N . PRO A 1 30 ? 2.494 -4.200 -4.515 1.00 43.31 30 PRO A N 8
ATOM 9762 C CA . PRO A 1 30 ? 1.986 -4.180 -3.128 1.00 15.34 30 PRO A CA 8
ATOM 9763 C C . PRO A 1 30 ? 2.859 -4.998 -2.158 1.00 14.11 30 PRO A C 8
ATOM 9764 O O . PRO A 1 30 ? 2.878 -4.743 -0.953 1.00 11.15 30 PRO A O 8
ATOM 9775 N N . ASP A 1 31 ? 3.580 -5.978 -2.699 1.00 61.40 31 ASP A N 8
ATOM 9776 C CA . ASP A 1 31 ? 4.450 -6.847 -1.900 1.00 24.43 31 ASP A CA 8
ATOM 9777 C C . ASP A 1 31 ? 5.764 -6.142 -1.507 1.00 23.04 31 ASP A C 8
ATOM 9778 O O . ASP A 1 31 ? 6.546 -6.669 -0.715 1.00 64.04 31 ASP A O 8
ATOM 9787 N N . CYS A 1 32 ? 5.998 -4.953 -2.068 1.00 62.12 32 CYS A N 8
ATOM 9788 C CA . CYS A 1 32 ? 7.210 -4.173 -1.776 1.00 71.02 32 CYS A CA 8
ATOM 9789 C C . CYS A 1 32 ? 7.091 -3.434 -0.437 1.00 3.13 32 CYS A C 8
ATOM 9790 O O . CYS A 1 32 ? 5.991 -3.101 0.010 1.00 64.34 32 CYS A O 8
ATOM 9798 N N . THR A 1 33 ? 8.231 -3.177 0.198 1.00 74.12 33 THR A N 8
ATOM 9799 C CA . THR A 1 33 ? 8.266 -2.449 1.474 1.00 74.21 33 THR A CA 8
ATOM 9800 C C . THR A 1 33 ? 8.227 -0.933 1.250 1.00 53.21 33 THR A C 8
ATOM 9801 O O . THR A 1 33 ? 8.638 -0.437 0.200 1.00 24.13 33 THR A O 8
ATOM 9812 N N . VAL A 1 34 ? 7.740 -0.189 2.241 1.00 40.41 34 VAL A N 8
ATOM 9813 C CA . VAL A 1 34 ? 7.732 1.274 2.157 1.00 54.51 34 VAL A CA 8
ATOM 9814 C C . VAL A 1 34 ? 9.163 1.845 2.185 1.00 70.13 34 VAL A C 8
ATOM 9815 O O . VAL A 1 34 ? 9.395 2.995 1.799 1.00 2.25 34 VAL A O 8
ATOM 9828 N N . LYS A 1 35 ? 10.119 1.030 2.635 1.00 52.31 35 LYS A N 8
ATOM 9829 C CA . LYS A 1 35 ? 11.538 1.398 2.586 1.00 11.40 35 LYS A CA 8
ATOM 9830 C C . LYS A 1 35 ? 12.032 1.427 1.132 1.00 54.33 35 LYS A C 8
ATOM 9831 O O . LYS A 1 35 ? 12.877 2.245 0.761 1.00 21.03 35 LYS A O 8
ATOM 9850 N N . ASP A 1 36 ? 11.492 0.525 0.312 1.00 33.34 36 ASP A N 8
ATOM 9851 C CA . ASP A 1 36 ? 11.791 0.500 -1.121 1.00 24.44 36 ASP A CA 8
ATOM 9852 C C . ASP A 1 36 ? 11.267 1.785 -1.793 1.00 62.13 36 ASP A C 8
ATOM 9853 O O . ASP A 1 36 ? 11.943 2.390 -2.628 1.00 51.31 36 ASP A O 8
ATOM 9862 N N . LEU A 1 37 ? 10.056 2.204 -1.398 1.00 51.11 37 LEU A N 8
ATOM 9863 C CA . LEU A 1 37 ? 9.474 3.474 -1.862 1.00 34.20 37 LEU A CA 8
ATOM 9864 C C . LEU A 1 37 ? 10.443 4.643 -1.648 1.00 32.51 37 LEU A C 8
ATOM 9865 O O . LEU A 1 37 ? 10.658 5.454 -2.551 1.00 13.20 37 LEU A O 8
ATOM 9881 N N . LYS A 1 38 ? 11.032 4.714 -0.452 1.00 34.20 38 LYS A N 8
ATOM 9882 C CA . LYS A 1 38 ? 12.035 5.739 -0.131 1.00 73.22 38 LYS A CA 8
ATOM 9883 C C . LYS A 1 38 ? 13.154 5.780 -1.191 1.00 10.34 38 LYS A C 8
ATOM 9884 O O . LYS A 1 38 ? 13.600 6.850 -1.600 1.00 54.43 38 LYS A O 8
ATOM 9903 N N . SER A 1 39 ? 13.591 4.600 -1.636 1.00 3.42 39 SER A N 8
ATOM 9904 C CA . SER A 1 39 ? 14.677 4.492 -2.624 1.00 25.01 39 SER A CA 8
ATOM 9905 C C . SER A 1 39 ? 14.165 4.634 -4.069 1.00 55.20 39 SER A C 8
ATOM 9906 O O . SER A 1 39 ? 14.953 4.811 -4.996 1.00 13.10 39 SER A O 8
ATOM 9914 N N . GLN A 1 40 ? 12.849 4.541 -4.262 1.00 43.23 40 GLN A N 8
ATOM 9915 C CA . GLN A 1 40 ? 12.240 4.769 -5.583 1.00 55.41 40 GLN A CA 8
ATOM 9916 C C . GLN A 1 40 ? 12.045 6.270 -5.854 1.00 32.21 40 GLN A C 8
ATOM 9917 O O . GLN A 1 40 ? 12.250 6.742 -6.974 1.00 73.34 40 GLN A O 8
ATOM 9931 N N . LEU A 1 41 ? 11.626 7.012 -4.831 1.00 0.22 41 LEU A N 8
ATOM 9932 C CA . LEU A 1 41 ? 11.492 8.473 -4.932 1.00 62.14 41 LEU A CA 8
ATOM 9933 C C . LEU A 1 41 ? 12.850 9.191 -4.820 1.00 32.20 41 LEU A C 8
ATOM 9934 O O . LEU A 1 41 ? 13.058 10.236 -5.438 1.00 75.52 41 LEU A O 8
ATOM 9950 N N . GLN A 1 42 ? 13.772 8.614 -4.046 1.00 51.35 42 GLN A N 8
ATOM 9951 C CA . GLN A 1 42 ? 15.090 9.225 -3.790 1.00 1.42 42 GLN A CA 8
ATOM 9952 C C . GLN A 1 42 ? 15.811 9.705 -5.080 1.00 22.40 42 GLN A C 8
ATOM 9953 O O . GLN A 1 42 ? 16.209 10.867 -5.158 1.00 11.34 42 GLN A O 8
ATOM 9967 N N . PRO A 1 43 ? 15.983 8.848 -6.119 1.00 22.52 43 PRO A N 8
ATOM 9968 C CA . PRO A 1 43 ? 16.677 9.253 -7.361 1.00 50.35 43 PRO A CA 8
ATOM 9969 C C . PRO A 1 43 ? 15.881 10.281 -8.188 1.00 4.25 43 PRO A C 8
ATOM 9970 O O . PRO A 1 43 ? 16.424 10.938 -9.081 1.00 32.15 43 PRO A O 8
ATOM 9981 N N . ILE A 1 44 ? 14.591 10.414 -7.884 1.00 23.33 44 ILE A N 8
ATOM 9982 C CA . ILE A 1 44 ? 13.710 11.347 -8.600 1.00 73.35 44 ILE A CA 8
ATOM 9983 C C . ILE A 1 44 ? 13.691 12.736 -7.937 1.00 71.41 44 ILE A C 8
ATOM 9984 O O . ILE A 1 44 ? 13.946 13.755 -8.584 1.00 44.52 44 ILE A O 8
ATOM 10000 N N . THR A 1 45 ? 13.396 12.762 -6.640 1.00 2.22 45 THR A N 8
ATOM 10001 C CA . THR A 1 45 ? 13.218 14.020 -5.896 1.00 71.33 45 THR A CA 8
ATOM 10002 C C . THR A 1 45 ? 14.466 14.409 -5.082 1.00 72.21 45 THR A C 8
ATOM 10003 O O . THR A 1 45 ? 14.510 15.495 -4.498 1.00 15.43 45 THR A O 8
ATOM 10014 N N . ASN A 1 46 ? 15.465 13.519 -5.040 1.00 71.23 46 ASN A N 8
ATOM 10015 C CA . ASN A 1 46 ? 16.725 13.756 -4.302 1.00 53.35 46 ASN A CA 8
ATOM 10016 C C . ASN A 1 46 ? 16.530 13.739 -2.771 1.00 43.51 46 ASN A C 8
ATOM 10017 O O . ASN A 1 46 ? 17.472 14.007 -2.018 1.00 71.34 46 ASN A O 8
ATOM 10028 N N . VAL A 1 47 ? 15.323 13.414 -2.309 1.00 41.02 47 VAL A N 8
ATOM 10029 C CA . VAL A 1 47 ? 15.017 13.432 -0.872 1.00 34.11 47 VAL A CA 8
ATOM 10030 C C . VAL A 1 47 ? 15.555 12.183 -0.153 1.00 45.41 47 VAL A C 8
ATOM 10031 O O . VAL A 1 47 ? 15.331 11.054 -0.587 1.00 24.50 47 VAL A O 8
ATOM 10044 N N . LEU A 1 48 ? 16.269 12.404 0.951 1.00 74.42 48 LEU A N 8
ATOM 10045 C CA . LEU A 1 48 ? 16.813 11.309 1.765 1.00 65.51 48 LEU A CA 8
ATOM 10046 C C . LEU A 1 48 ? 15.695 10.435 2.362 1.00 62.32 48 LEU A C 8
ATOM 10047 O O . LEU A 1 48 ? 14.681 10.954 2.841 1.00 34.32 48 LEU A O 8
ATOM 10063 N N . PRO A 1 49 ? 15.863 9.093 2.350 1.00 33.43 49 PRO A N 8
ATOM 10064 C CA . PRO A 1 49 ? 14.895 8.161 2.957 1.00 74.23 49 PRO A CA 8
ATOM 10065 C C . PRO A 1 49 ? 14.593 8.504 4.427 1.00 73.00 49 PRO A C 8
ATOM 10066 O O . PRO A 1 49 ? 13.505 8.215 4.938 1.00 72.42 49 PRO A O 8
ATOM 10077 N N . ARG A 1 50 ? 15.572 9.121 5.092 1.00 25.13 50 ARG A N 8
ATOM 10078 C CA . ARG A 1 50 ? 15.400 9.648 6.448 1.00 70.22 50 ARG A CA 8
ATOM 10079 C C . ARG A 1 50 ? 14.267 10.689 6.504 1.00 51.55 50 ARG A C 8
ATOM 10080 O O . ARG A 1 50 ? 13.340 10.579 7.309 1.00 63.04 50 ARG A O 8
ATOM 10101 N N . GLY A 1 51 ? 14.354 11.701 5.639 1.00 1.15 51 GLY A N 8
ATOM 10102 C CA . GLY A 1 51 ? 13.350 12.760 5.606 1.00 42.34 51 GLY A CA 8
ATOM 10103 C C . GLY A 1 51 ? 12.000 12.284 5.075 1.00 61.43 51 GLY A C 8
ATOM 10104 O O . GLY A 1 51 ? 10.947 12.750 5.525 1.00 60.35 51 GLY A O 8
ATOM 10108 N N . GLN A 1 52 ? 12.032 11.354 4.118 1.00 65.01 52 GLN A N 8
ATOM 10109 C CA . GLN A 1 52 ? 10.808 10.793 3.531 1.00 42.03 52 GLN A CA 8
ATOM 10110 C C . GLN A 1 52 ? 9.947 10.067 4.578 1.00 0.54 52 GLN A C 8
ATOM 10111 O O . GLN A 1 52 ? 10.054 8.853 4.758 1.00 34.21 52 GLN A O 8
ATOM 10125 N N . LYS A 1 53 ? 9.101 10.823 5.270 1.00 71.22 53 LYS A N 8
ATOM 10126 C CA . LYS A 1 53 ? 8.191 10.261 6.271 1.00 2.14 53 LYS A CA 8
ATOM 10127 C C . LYS A 1 53 ? 6.791 10.027 5.686 1.00 74.11 53 LYS A C 8
ATOM 10128 O O . LYS A 1 53 ? 5.970 10.944 5.608 1.00 24.01 53 LYS A O 8
ATOM 10147 N N . LEU A 1 54 ? 6.547 8.793 5.245 1.00 62.24 54 LEU A N 8
ATOM 10148 C CA . LEU A 1 54 ? 5.253 8.400 4.678 1.00 33.12 54 LEU A CA 8
ATOM 10149 C C . LEU A 1 54 ? 4.176 8.319 5.769 1.00 3.11 54 LEU A C 8
ATOM 10150 O O . LEU A 1 54 ? 4.237 7.464 6.652 1.00 44.41 54 LEU A O 8
ATOM 10166 N N . ILE A 1 55 ? 3.201 9.222 5.712 1.00 73.21 55 ILE A N 8
ATOM 10167 C CA . ILE A 1 55 ? 2.117 9.262 6.698 1.00 4.11 55 ILE A CA 8
ATOM 10168 C C . ILE A 1 55 ? 0.745 9.026 6.035 1.00 20.13 55 ILE A C 8
ATOM 10169 O O . ILE A 1 55 ? 0.216 9.888 5.333 1.00 61.02 55 ILE A O 8
ATOM 10185 N N . PHE A 1 56 ? 0.185 7.841 6.254 1.00 1.15 56 PHE A N 8
ATOM 10186 C CA . PHE A 1 56 ? -1.115 7.460 5.685 1.00 23.04 56 PHE A CA 8
ATOM 10187 C C . PHE A 1 56 ? -2.180 7.372 6.788 1.00 41.41 56 PHE A C 8
ATOM 10188 O O . PHE A 1 56 ? -2.006 6.642 7.761 1.00 42.10 56 PHE A O 8
ATOM 10205 N N . LYS A 1 57 ? -3.272 8.133 6.641 1.00 1.22 57 LYS A N 8
ATOM 10206 C CA . LYS A 1 57 ? -4.357 8.155 7.643 1.00 53.22 57 LYS A CA 8
ATOM 10207 C C . LYS A 1 57 ? -3.861 8.649 9.018 1.00 4.21 57 LYS A C 8
ATOM 10208 O O . LYS A 1 57 ? -4.517 8.443 10.040 1.00 32.13 57 LYS A O 8
ATOM 10227 N N . GLY A 1 58 ? -2.713 9.326 9.035 1.00 61.32 58 GLY A N 8
ATOM 10228 C CA . GLY A 1 58 ? -2.108 9.763 10.291 1.00 71.22 58 GLY A CA 8
ATOM 10229 C C . GLY A 1 58 ? -1.059 8.787 10.819 1.00 25.33 58 GLY A C 8
ATOM 10230 O O . GLY A 1 58 ? -0.339 9.087 11.775 1.00 45.11 58 GLY A O 8
ATOM 10234 N N . LYS A 1 59 ? -0.974 7.619 10.192 1.00 15.14 59 LYS A N 8
ATOM 10235 C CA . LYS A 1 59 ? -0.013 6.579 10.571 1.00 52.52 59 LYS A CA 8
ATOM 10236 C C . LYS A 1 59 ? 1.307 6.715 9.796 1.00 60.54 59 LYS A C 8
ATOM 10237 O O . LYS A 1 59 ? 1.307 6.930 8.585 1.00 53.25 59 LYS A O 8
ATOM 10256 N N . VAL A 1 60 ? 2.427 6.574 10.498 1.00 31.23 60 VAL A N 8
ATOM 10257 C CA . VAL A 1 60 ? 3.743 6.582 9.854 1.00 21.35 60 VAL A CA 8
ATOM 10258 C C . VAL A 1 60 ? 4.157 5.153 9.455 1.00 13.31 60 VAL A C 8
ATOM 10259 O O . VAL A 1 60 ? 4.200 4.244 10.286 1.00 43.41 60 VAL A O 8
ATOM 10272 N N . LEU A 1 61 ? 4.442 4.956 8.172 1.00 13.25 61 LEU A N 8
ATOM 10273 C CA . LEU A 1 61 ? 4.775 3.626 7.647 1.00 35.20 61 LEU A CA 8
ATOM 10274 C C . LEU A 1 61 ? 6.201 3.191 8.034 1.00 24.12 61 LEU A C 8
ATOM 10275 O O . LEU A 1 61 ? 7.188 3.767 7.572 1.00 12.34 61 LEU A O 8
ATOM 10291 N N . VAL A 1 62 ? 6.295 2.171 8.890 1.00 53.11 62 VAL A N 8
ATOM 10292 C CA . VAL A 1 62 ? 7.587 1.589 9.275 1.00 25.21 62 VAL A CA 8
ATOM 10293 C C . VAL A 1 62 ? 8.266 0.915 8.071 1.00 12.04 62 VAL A C 8
ATOM 10294 O O . VAL A 1 62 ? 7.621 0.189 7.320 1.00 20.35 62 VAL A O 8
ATOM 10307 N N . GLU A 1 63 ? 9.571 1.146 7.913 1.00 44.51 63 GLU A N 8
ATOM 10308 C CA . GLU A 1 63 ? 10.326 0.684 6.732 1.00 50.01 63 GLU A CA 8
ATOM 10309 C C . GLU A 1 63 ? 10.054 -0.785 6.353 1.00 63.11 63 GLU A C 8
ATOM 10310 O O . GLU A 1 63 ? 9.857 -1.104 5.177 1.00 71.42 63 GLU A O 8
ATOM 10322 N N . THR A 1 64 ? 10.049 -1.671 7.348 1.00 1.35 64 THR A N 8
ATOM 10323 C CA . THR A 1 64 ? 9.899 -3.118 7.105 1.00 60.12 64 THR A CA 8
ATOM 10324 C C . THR A 1 64 ? 8.470 -3.503 6.691 1.00 33.44 64 THR A C 8
ATOM 10325 O O . THR A 1 64 ? 8.226 -4.629 6.255 1.00 14.52 64 THR A O 8
ATOM 10336 N N . SER A 1 65 ? 7.531 -2.572 6.819 1.00 73.05 65 SER A N 8
ATOM 10337 C CA . SER A 1 65 ? 6.133 -2.828 6.454 1.00 63.33 65 SER A CA 8
ATOM 10338 C C . SER A 1 65 ? 5.917 -2.687 4.941 1.00 22.04 65 SER A C 8
ATOM 10339 O O . SER A 1 65 ? 6.404 -1.742 4.315 1.00 13.21 65 SER A O 8
ATOM 10347 N N . THR A 1 66 ? 5.200 -3.641 4.352 1.00 10.24 66 THR A N 8
ATOM 10348 C CA . THR A 1 66 ? 4.863 -3.582 2.925 1.00 55.12 66 THR A CA 8
ATOM 10349 C C . THR A 1 66 ? 3.511 -2.896 2.717 1.00 21.22 66 THR A C 8
ATOM 10350 O O . THR A 1 66 ? 2.679 -2.846 3.629 1.00 65.22 66 THR A O 8
ATOM 10361 N N . LEU A 1 67 ? 3.283 -2.378 1.513 1.00 60.31 67 LEU A N 8
ATOM 10362 C CA . LEU A 1 67 ? 2.010 -1.717 1.196 1.00 50.33 67 LEU A CA 8
ATOM 10363 C C . LEU A 1 67 ? 0.829 -2.667 1.441 1.00 65.13 67 LEU A C 8
ATOM 10364 O O . LEU A 1 67 ? -0.211 -2.271 1.971 1.00 12.11 67 LEU A O 8
ATOM 10380 N N . LYS A 1 68 ? 1.017 -3.931 1.073 1.00 52.03 68 LYS A N 8
ATOM 10381 C CA . LYS A 1 68 ? 0.003 -4.968 1.281 1.00 72.12 68 LYS A CA 8
ATOM 10382 C C . LYS A 1 68 ? -0.271 -5.209 2.778 1.00 73.12 68 LYS A C 8
ATOM 10383 O O . LYS A 1 68 ? -1.420 -5.382 3.191 1.00 65.04 68 LYS A O 8
ATOM 10402 N N . GLN A 1 69 ? 0.792 -5.219 3.588 1.00 74.11 69 GLN A N 8
ATOM 10403 C CA . GLN A 1 69 ? 0.666 -5.458 5.034 1.00 20.24 69 GLN A CA 8
ATOM 10404 C C . GLN A 1 69 ? -0.076 -4.316 5.749 1.00 14.35 69 GLN A C 8
ATOM 10405 O O . GLN A 1 69 ? -0.805 -4.552 6.714 1.00 73.11 69 GLN A O 8
ATOM 10419 N N . SER A 1 70 ? 0.115 -3.082 5.283 1.00 63.43 70 SER A N 8
ATOM 10420 C CA . SER A 1 70 ? -0.523 -1.912 5.917 1.00 34.21 70 SER A CA 8
ATOM 10421 C C . SER A 1 70 ? -1.833 -1.512 5.214 1.00 2.50 70 SER A C 8
ATOM 10422 O O . SER A 1 70 ? -2.362 -0.423 5.450 1.00 61.32 70 SER A O 8
ATOM 10430 N N . ASP A 1 71 ? -2.347 -2.398 4.356 1.00 22.24 71 ASP A N 8
ATOM 10431 C CA . ASP A 1 71 ? -3.638 -2.191 3.668 1.00 31.32 71 ASP A CA 8
ATOM 10432 C C . ASP A 1 71 ? -3.624 -0.979 2.713 1.00 63.01 71 ASP A C 8
ATOM 10433 O O . ASP A 1 71 ? -4.666 -0.376 2.434 1.00 55.52 71 ASP A O 8
ATOM 10442 N N . VAL A 1 72 ? -2.449 -0.644 2.191 1.00 14.42 72 VAL A N 8
ATOM 10443 C CA . VAL A 1 72 ? -2.322 0.419 1.186 1.00 3.03 72 VAL A CA 8
ATOM 10444 C C . VAL A 1 72 ? -2.588 -0.142 -0.223 1.00 23.04 72 VAL A C 8
ATOM 10445 O O . VAL A 1 72 ? -1.718 -0.768 -0.832 1.00 23.34 72 VAL A O 8
ATOM 10458 N N . GLY A 1 73 ? -3.805 0.066 -0.726 1.00 23.44 73 GLY A N 8
ATOM 10459 C CA . GLY A 1 73 ? -4.198 -0.504 -2.015 1.00 45.32 73 GLY A CA 8
ATOM 10460 C C . GLY A 1 73 ? -4.163 0.488 -3.177 1.00 20.14 73 GLY A C 8
ATOM 10461 O O . GLY A 1 73 ? -3.754 1.640 -3.024 1.00 40.21 73 GLY A O 8
ATOM 10465 N N . SER A 1 74 ? -4.610 0.029 -4.348 1.00 45.42 74 SER A N 8
ATOM 10466 C CA . SER A 1 74 ? -4.615 0.848 -5.570 1.00 30.43 74 SER A CA 8
ATOM 10467 C C . SER A 1 74 ? -5.545 2.062 -5.444 1.00 51.40 74 SER A C 8
ATOM 10468 O O . SER A 1 74 ? -6.767 1.915 -5.375 1.00 22.42 74 SER A O 8
ATOM 10476 N N . GLY A 1 75 ? -4.959 3.257 -5.429 1.00 74.14 75 GLY A N 8
ATOM 10477 C CA . GLY A 1 75 ? -5.742 4.484 -5.315 1.00 4.30 75 GLY A CA 8
ATOM 10478 C C . GLY A 1 75 ? -5.568 5.180 -3.968 1.00 24.01 75 GLY A C 8
ATOM 10479 O O . GLY A 1 75 ? -6.222 6.190 -3.693 1.00 1.05 75 GLY A O 8
ATOM 10483 N N . ALA A 1 76 ? -4.686 4.637 -3.130 1.00 11.04 76 ALA A N 8
ATOM 10484 C CA . ALA A 1 76 ? -4.396 5.215 -1.815 1.00 31.30 76 ALA A CA 8
ATOM 10485 C C . ALA A 1 76 ? -3.606 6.528 -1.930 1.00 1.03 76 ALA A C 8
ATOM 10486 O O . ALA A 1 76 ? -2.797 6.707 -2.844 1.00 71.51 76 ALA A O 8
ATOM 10493 N N . LYS A 1 77 ? -3.851 7.445 -0.998 1.00 12.32 77 LYS A N 8
ATOM 10494 C CA . LYS A 1 77 ? -3.189 8.757 -0.994 1.00 40.41 77 LYS A CA 8
ATOM 10495 C C . LYS A 1 77 ? -2.316 8.930 0.262 1.00 73.32 77 LYS A C 8
ATOM 10496 O O . LYS A 1 77 ? -2.824 8.970 1.385 1.00 35.35 77 LYS A O 8
ATOM 10515 N N . LEU A 1 78 ? -1.004 9.037 0.060 1.00 63.12 78 LEU A N 8
ATOM 10516 C CA . LEU A 1 78 ? -0.041 9.104 1.167 1.00 33.24 78 LEU A CA 8
ATOM 10517 C C . LEU A 1 78 ? 0.395 10.554 1.446 1.00 64.45 78 LEU A C 8
ATOM 10518 O O . LEU A 1 78 ? 0.831 11.264 0.539 1.00 43.13 78 LEU A O 8
ATOM 10534 N N . MET A 1 79 ? 0.279 10.989 2.696 1.00 24.33 79 MET A N 8
ATOM 10535 C CA . MET A 1 79 ? 0.782 12.306 3.098 1.00 52.45 79 MET A CA 8
ATOM 10536 C C . MET A 1 79 ? 2.279 12.217 3.436 1.00 74.21 79 MET A C 8
ATOM 10537 O O . MET A 1 79 ? 2.657 11.747 4.508 1.00 43.31 79 MET A O 8
ATOM 10551 N N . LEU A 1 80 ? 3.130 12.648 2.511 1.00 74.35 80 LEU A N 8
ATOM 10552 C CA . LEU A 1 80 ? 4.578 12.548 2.699 1.00 43.43 80 LEU A CA 8
ATOM 10553 C C . LEU A 1 80 ? 5.158 13.823 3.330 1.00 11.23 80 LEU A C 8
ATOM 10554 O O . LEU A 1 80 ? 5.228 14.876 2.695 1.00 42.13 80 LEU A O 8
ATOM 10570 N N . MET A 1 81 ? 5.562 13.714 4.592 1.00 53.13 81 MET A N 8
ATOM 10571 C CA . MET A 1 81 ? 6.213 14.821 5.294 1.00 70.14 81 MET A CA 8
ATOM 10572 C C . MET A 1 81 ? 7.684 14.946 4.863 1.00 14.33 81 MET A C 8
ATOM 10573 O O . MET A 1 81 ? 8.528 14.139 5.272 1.00 4.22 81 MET A O 8
ATOM 10587 N N . ALA A 1 82 ? 7.985 15.953 4.047 1.00 71.14 82 ALA A N 8
ATOM 10588 C CA . ALA A 1 82 ? 9.345 16.157 3.532 1.00 13.25 82 ALA A CA 8
ATOM 10589 C C . ALA A 1 82 ? 9.796 17.620 3.660 1.00 34.33 82 ALA A C 8
ATOM 10590 O O . ALA A 1 82 ? 8.988 18.549 3.551 1.00 31.33 82 ALA A O 8
ATOM 10597 N N . SER A 1 83 ? 11.095 17.813 3.893 1.00 53.54 83 SER A N 8
ATOM 10598 C CA . SER A 1 83 ? 11.683 19.155 4.034 1.00 34.32 83 SER A CA 8
ATOM 10599 C C . SER A 1 83 ? 12.370 19.601 2.736 1.00 72.51 83 SER A C 8
ATOM 10600 O O . SER A 1 83 ? 13.117 18.836 2.123 1.00 42.43 83 SER A O 8
ATOM 10608 N N . GLN A 1 84 ? 12.115 20.841 2.319 1.00 13.10 84 GLN A N 8
ATOM 10609 C CA . GLN A 1 84 ? 12.707 21.386 1.088 1.00 42.13 84 GLN A CA 8
ATOM 10610 C C . GLN A 1 84 ? 14.191 21.738 1.290 1.00 5.34 84 GLN A C 8
ATOM 10611 O O . GLN A 1 84 ? 15.060 21.302 0.525 1.00 22.02 84 GLN A O 8
ATOM 10625 N N . GLY A 1 85 ? 14.471 22.522 2.325 1.00 14.35 85 GLY A N 8
ATOM 10626 C CA . GLY A 1 85 ? 15.839 22.959 2.600 1.00 32.31 85 GLY A CA 8
ATOM 10627 C C . GLY A 1 85 ? 16.099 24.408 2.190 1.00 75.23 85 GLY A C 8
ATOM 10628 O O . GLY A 1 85 ? 15.152 25.228 2.233 1.00 39.28 85 GLY A O 8
ATOM 10633 N N . MET A 1 1 ? -27.007 -5.330 -13.512 1.00 14.10 1 MET A N 9
ATOM 10634 C CA . MET A 1 1 ? -26.450 -6.428 -12.672 1.00 44.22 1 MET A CA 9
ATOM 10635 C C . MET A 1 1 ? -25.004 -6.743 -13.083 1.00 22.23 1 MET A C 9
ATOM 10636 O O . MET A 1 1 ? -24.749 -7.155 -14.215 1.00 71.23 1 MET A O 9
ATOM 10652 N N . GLY A 1 2 ? -24.056 -6.542 -12.169 1.00 54.14 2 GLY A N 9
ATOM 10653 C CA . GLY A 1 2 ? -22.651 -6.788 -12.478 1.00 20.43 2 GLY A CA 9
ATOM 10654 C C . GLY A 1 2 ? -21.978 -7.772 -11.521 1.00 11.04 2 GLY A C 9
ATOM 10655 O O . GLY A 1 2 ? -21.937 -7.544 -10.311 1.00 32.40 2 GLY A O 9
ATOM 10659 N N . HIS A 1 3 ? -21.439 -8.866 -12.065 1.00 62.23 3 HIS A N 9
ATOM 10660 C CA . HIS A 1 3 ? -20.728 -9.868 -11.258 1.00 75.24 3 HIS A CA 9
ATOM 10661 C C . HIS A 1 3 ? -19.245 -9.503 -11.107 1.00 10.14 3 HIS A C 9
ATOM 10662 O O . HIS A 1 3 ? -18.617 -8.994 -12.043 1.00 64.45 3 HIS A O 9
ATOM 10677 N N . HIS A 1 4 ? -18.691 -9.755 -9.924 1.00 33.12 4 HIS A N 9
ATOM 10678 C CA . HIS A 1 4 ? -17.279 -9.459 -9.648 1.00 62.11 4 HIS A CA 9
ATOM 10679 C C . HIS A 1 4 ? -16.566 -10.674 -9.040 1.00 65.05 4 HIS A C 9
ATOM 10680 O O . HIS A 1 4 ? -16.898 -11.119 -7.941 1.00 51.54 4 HIS A O 9
ATOM 10695 N N . HIS A 1 5 ? -15.579 -11.197 -9.762 1.00 43.44 5 HIS A N 9
ATOM 10696 C CA . HIS A 1 5 ? -14.800 -12.349 -9.303 1.00 23.31 5 HIS A CA 9
ATOM 10697 C C . HIS A 1 5 ? -13.301 -11.998 -9.310 1.00 52.02 5 HIS A C 9
ATOM 10698 O O . HIS A 1 5 ? -12.678 -11.908 -10.370 1.00 13.53 5 HIS A O 9
ATOM 10713 N N . HIS A 1 6 ? -12.729 -11.800 -8.123 1.00 12.13 6 HIS A N 9
ATOM 10714 C CA . HIS A 1 6 ? -11.364 -11.268 -7.997 1.00 23.10 6 HIS A CA 9
ATOM 10715 C C . HIS A 1 6 ? -10.287 -12.265 -8.462 1.00 32.44 6 HIS A C 9
ATOM 10716 O O . HIS A 1 6 ? -10.125 -13.347 -7.890 1.00 74.54 6 HIS A O 9
ATOM 10731 N N . HIS A 1 7 ? -9.550 -11.879 -9.504 1.00 42.24 7 HIS A N 9
ATOM 10732 C CA . HIS A 1 7 ? -8.444 -12.683 -10.032 1.00 73.32 7 HIS A CA 9
ATOM 10733 C C . HIS A 1 7 ? -7.106 -12.287 -9.383 1.00 52.20 7 HIS A C 9
ATOM 10734 O O . HIS A 1 7 ? -6.560 -11.219 -9.663 1.00 3.04 7 HIS A O 9
ATOM 10749 N N . HIS A 1 8 ? -6.582 -13.157 -8.527 1.00 22.31 8 HIS A N 9
ATOM 10750 C CA . HIS A 1 8 ? -5.310 -12.908 -7.835 1.00 51.14 8 HIS A CA 9
ATOM 10751 C C . HIS A 1 8 ? -4.118 -13.083 -8.791 1.00 34.33 8 HIS A C 9
ATOM 10752 O O . HIS A 1 8 ? -4.063 -14.049 -9.556 1.00 1.33 8 HIS A O 9
ATOM 10767 N N . SER A 1 9 ? -3.168 -12.147 -8.741 1.00 53.51 9 SER A N 9
ATOM 10768 C CA . SER A 1 9 ? -1.995 -12.173 -9.631 1.00 4.13 9 SER A CA 9
ATOM 10769 C C . SER A 1 9 ? -0.988 -11.071 -9.271 1.00 4.31 9 SER A C 9
ATOM 10770 O O . SER A 1 9 ? -1.238 -10.239 -8.392 1.00 12.21 9 SER A O 9
ATOM 10778 N N . HIS A 1 10 ? 0.160 -11.071 -9.952 1.00 13.42 10 HIS A N 9
ATOM 10779 C CA . HIS A 1 10 ? 1.182 -10.041 -9.749 1.00 52.43 10 HIS A CA 9
ATOM 10780 C C . HIS A 1 10 ? 0.742 -8.706 -10.381 1.00 54.51 10 HIS A C 9
ATOM 10781 O O . HIS A 1 10 ? 1.114 -8.388 -11.512 1.00 51.50 10 HIS A O 9
ATOM 10796 N N . SER A 1 11 ? -0.081 -7.951 -9.659 1.00 70.34 11 SER A N 9
ATOM 10797 C CA . SER A 1 11 ? -0.573 -6.648 -10.139 1.00 34.32 11 SER A CA 9
ATOM 10798 C C . SER A 1 11 ? 0.123 -5.485 -9.421 1.00 11.14 11 SER A C 9
ATOM 10799 O O . SER A 1 11 ? 0.828 -5.685 -8.428 1.00 13.14 11 SER A O 9
ATOM 10807 N N . THR A 1 12 ? -0.078 -4.270 -9.927 1.00 73.40 12 THR A N 9
ATOM 10808 C CA . THR A 1 12 ? 0.547 -3.064 -9.354 1.00 73.31 12 THR A CA 9
ATOM 10809 C C . THR A 1 12 ? -0.499 -2.097 -8.793 1.00 25.25 12 THR A C 9
ATOM 10810 O O . THR A 1 12 ? -1.451 -1.729 -9.482 1.00 61.01 12 THR A O 9
ATOM 10821 N N . ILE A 1 13 ? -0.312 -1.677 -7.546 1.00 62.44 13 ILE A N 9
ATOM 10822 C CA . ILE A 1 13 ? -1.203 -0.701 -6.917 1.00 62.03 13 ILE A CA 9
ATOM 10823 C C . ILE A 1 13 ? -0.757 0.737 -7.232 1.00 61.33 13 ILE A C 9
ATOM 10824 O O . ILE A 1 13 ? 0.414 1.094 -7.068 1.00 71.23 13 ILE A O 9
ATOM 10840 N N . LYS A 1 14 ? -1.692 1.551 -7.710 1.00 44.31 14 LYS A N 9
ATOM 10841 C CA . LYS A 1 14 ? -1.399 2.938 -8.081 1.00 45.50 14 LYS A CA 9
ATOM 10842 C C . LYS A 1 14 ? -1.521 3.878 -6.872 1.00 3.21 14 LYS A C 9
ATOM 10843 O O . LYS A 1 14 ? -2.615 4.320 -6.518 1.00 13.02 14 LYS A O 9
ATOM 10862 N N . LEU A 1 15 ? -0.394 4.161 -6.231 1.00 42.32 15 LEU A N 9
ATOM 10863 C CA . LEU A 1 15 ? -0.365 5.033 -5.054 1.00 20.04 15 LEU A CA 9
ATOM 10864 C C . LEU A 1 15 ? -0.084 6.489 -5.449 1.00 0.51 15 LEU A C 9
ATOM 10865 O O . LEU A 1 15 ? 0.662 6.758 -6.388 1.00 74.22 15 LEU A O 9
ATOM 10881 N N . THR A 1 16 ? -0.681 7.431 -4.728 1.00 51.13 16 THR A N 9
ATOM 10882 C CA . THR A 1 16 ? -0.472 8.858 -5.003 1.00 54.01 16 THR A CA 9
ATOM 10883 C C . THR A 1 16 ? 0.310 9.530 -3.869 1.00 51.03 16 THR A C 9
ATOM 10884 O O . THR A 1 16 ? -0.247 9.844 -2.819 1.00 14.31 16 THR A O 9
ATOM 10895 N N . VAL A 1 17 ? 1.603 9.735 -4.083 1.00 31.20 17 VAL A N 9
ATOM 10896 C CA . VAL A 1 17 ? 2.475 10.337 -3.070 1.00 54.43 17 VAL A CA 9
ATOM 10897 C C . VAL A 1 17 ? 2.377 11.871 -3.085 1.00 40.23 17 VAL A C 9
ATOM 10898 O O . VAL A 1 17 ? 2.649 12.510 -4.101 1.00 23.51 17 VAL A O 9
ATOM 10911 N N . LYS A 1 18 ? 1.976 12.452 -1.955 1.00 75.40 18 LYS A N 9
ATOM 10912 C CA . LYS A 1 18 ? 1.851 13.910 -1.828 1.00 11.50 18 LYS A CA 9
ATOM 10913 C C . LYS A 1 18 ? 3.154 14.556 -1.329 1.00 32.42 18 LYS A C 9
ATOM 10914 O O . LYS A 1 18 ? 3.401 14.638 -0.123 1.00 61.53 18 LYS A O 9
ATOM 10933 N N . PHE A 1 19 ? 3.989 14.998 -2.265 1.00 43.24 19 PHE A N 9
ATOM 10934 C CA . PHE A 1 19 ? 5.202 15.755 -1.933 1.00 54.21 19 PHE A CA 9
ATOM 10935 C C . PHE A 1 19 ? 4.863 17.233 -1.673 1.00 73.52 19 PHE A C 9
ATOM 10936 O O . PHE A 1 19 ? 5.047 18.085 -2.546 1.00 41.50 19 PHE A O 9
ATOM 10953 N N . GLY A 1 20 ? 4.340 17.527 -0.482 1.00 44.43 20 GLY A N 9
ATOM 10954 C CA . GLY A 1 20 ? 3.944 18.894 -0.143 1.00 33.13 20 GLY A CA 9
ATOM 10955 C C . GLY A 1 20 ? 2.782 19.407 -0.998 1.00 2.14 20 GLY A C 9
ATOM 10956 O O . GLY A 1 20 ? 1.634 19.447 -0.548 1.00 20.44 20 GLY A O 9
ATOM 10960 N N . GLY A 1 21 ? 3.087 19.813 -2.230 1.00 31.43 21 GLY A N 9
ATOM 10961 C CA . GLY A 1 21 ? 2.058 20.242 -3.180 1.00 62.22 21 GLY A CA 9
ATOM 10962 C C . GLY A 1 21 ? 2.071 19.426 -4.471 1.00 54.54 21 GLY A C 9
ATOM 10963 O O . GLY A 1 21 ? 1.335 19.723 -5.414 1.00 50.51 21 GLY A O 9
ATOM 10967 N N . LYS A 1 22 ? 2.916 18.397 -4.512 1.00 4.02 22 LYS A N 9
ATOM 10968 C CA . LYS A 1 22 ? 3.023 17.507 -5.678 1.00 1.23 22 LYS A CA 9
ATOM 10969 C C . LYS A 1 22 ? 2.233 16.208 -5.469 1.00 3.13 22 LYS A C 9
ATOM 10970 O O . LYS A 1 22 ? 2.493 15.455 -4.532 1.00 70.34 22 LYS A O 9
ATOM 10989 N N . SER A 1 23 ? 1.267 15.946 -6.347 1.00 21.14 23 SER A N 9
ATOM 10990 C CA . SER A 1 23 ? 0.517 14.682 -6.318 1.00 52.14 23 SER A CA 9
ATOM 10991 C C . SER A 1 23 ? 1.101 13.693 -7.335 1.00 50.14 23 SER A C 9
ATOM 10992 O O . SER A 1 23 ? 0.741 13.713 -8.512 1.00 34.21 23 SER A O 9
ATOM 11000 N N . ILE A 1 24 ? 2.020 12.847 -6.872 1.00 22.31 24 ILE A N 9
ATOM 11001 C CA . ILE A 1 24 ? 2.748 11.920 -7.750 1.00 40.13 24 ILE A CA 9
ATOM 11002 C C . ILE A 1 24 ? 2.090 10.525 -7.798 1.00 55.01 24 ILE A C 9
ATOM 11003 O O . ILE A 1 24 ? 2.136 9.773 -6.821 1.00 64.52 24 ILE A O 9
ATOM 11019 N N . PRO A 1 25 ? 1.460 10.161 -8.934 1.00 1.00 25 PRO A N 9
ATOM 11020 C CA . PRO A 1 25 ? 0.848 8.839 -9.120 1.00 3.41 25 PRO A CA 9
ATOM 11021 C C . PRO A 1 25 ? 1.861 7.778 -9.603 1.00 24.44 25 PRO A C 9
ATOM 11022 O O . PRO A 1 25 ? 2.374 7.857 -10.721 1.00 13.52 25 PRO A O 9
ATOM 11033 N N . LEU A 1 26 ? 2.149 6.792 -8.753 1.00 24.43 26 LEU A N 9
ATOM 11034 C CA . LEU A 1 26 ? 3.106 5.723 -9.078 1.00 31.23 26 LEU A CA 9
ATOM 11035 C C . LEU A 1 26 ? 2.458 4.330 -8.962 1.00 71.12 26 LEU A C 9
ATOM 11036 O O . LEU A 1 26 ? 1.761 4.038 -7.990 1.00 5.41 26 LEU A O 9
ATOM 11052 N N . SER A 1 27 ? 2.706 3.470 -9.950 1.00 43.31 27 SER A N 9
ATOM 11053 C CA . SER A 1 27 ? 2.161 2.101 -9.948 1.00 50.33 27 SER A CA 9
ATOM 11054 C C . SER A 1 27 ? 3.205 1.096 -9.441 1.00 22.44 27 SER A C 9
ATOM 11055 O O . SER A 1 27 ? 4.034 0.606 -10.209 1.00 33.10 27 SER A O 9
ATOM 11063 N N . VAL A 1 28 ? 3.164 0.800 -8.146 1.00 24.52 28 VAL A N 9
ATOM 11064 C CA . VAL A 1 28 ? 4.142 -0.104 -7.523 1.00 25.00 28 VAL A CA 9
ATOM 11065 C C . VAL A 1 28 ? 3.506 -1.441 -7.116 1.00 55.23 28 VAL A C 9
ATOM 11066 O O . VAL A 1 28 ? 2.286 -1.586 -7.117 1.00 30.12 28 VAL A O 9
ATOM 11079 N N . SER A 1 29 ? 4.339 -2.421 -6.775 1.00 42.34 29 SER A N 9
ATOM 11080 C CA . SER A 1 29 ? 3.850 -3.734 -6.330 1.00 72.21 29 SER A CA 9
ATOM 11081 C C . SER A 1 29 ? 3.439 -3.700 -4.849 1.00 13.22 29 SER A C 9
ATOM 11082 O O . SER A 1 29 ? 4.129 -3.112 -4.019 1.00 44.00 29 SER A O 9
ATOM 11090 N N . PRO A 1 30 ? 2.307 -4.341 -4.493 1.00 3.54 30 PRO A N 9
ATOM 11091 C CA . PRO A 1 30 ? 1.796 -4.353 -3.107 1.00 14.55 30 PRO A CA 9
ATOM 11092 C C . PRO A 1 30 ? 2.789 -4.976 -2.104 1.00 71.14 30 PRO A C 9
ATOM 11093 O O . PRO A 1 30 ? 2.786 -4.639 -0.917 1.00 74.11 30 PRO A O 9
ATOM 11104 N N . ASP A 1 31 ? 3.644 -5.875 -2.593 1.00 51.13 31 ASP A N 9
ATOM 11105 C CA . ASP A 1 31 ? 4.657 -6.531 -1.757 1.00 41.34 31 ASP A CA 9
ATOM 11106 C C . ASP A 1 31 ? 5.913 -5.653 -1.577 1.00 24.45 31 ASP A C 9
ATOM 11107 O O . ASP A 1 31 ? 6.904 -6.082 -0.983 1.00 43.31 31 ASP A O 9
ATOM 11116 N N . CYS A 1 32 ? 5.870 -4.426 -2.094 1.00 1.41 32 CYS A N 9
ATOM 11117 C CA . CYS A 1 32 ? 6.961 -3.464 -1.892 1.00 74.02 32 CYS A CA 9
ATOM 11118 C C . CYS A 1 32 ? 6.807 -2.750 -0.543 1.00 71.00 32 CYS A C 9
ATOM 11119 O O . CYS A 1 32 ? 5.691 -2.568 -0.053 1.00 1.01 32 CYS A O 9
ATOM 11127 N N . THR A 1 33 ? 7.925 -2.364 0.064 1.00 54.41 33 THR A N 9
ATOM 11128 C CA . THR A 1 33 ? 7.899 -1.669 1.359 1.00 73.53 33 THR A CA 9
ATOM 11129 C C . THR A 1 33 ? 7.915 -0.147 1.178 1.00 53.12 33 THR A C 9
ATOM 11130 O O . THR A 1 33 ? 8.225 0.362 0.097 1.00 32.42 33 THR A O 9
ATOM 11141 N N . VAL A 1 34 ? 7.586 0.585 2.239 1.00 72.24 34 VAL A N 9
ATOM 11142 C CA . VAL A 1 34 ? 7.677 2.048 2.210 1.00 55.53 34 VAL A CA 9
ATOM 11143 C C . VAL A 1 34 ? 9.145 2.505 2.142 1.00 60.24 34 VAL A C 9
ATOM 11144 O O . VAL A 1 34 ? 9.452 3.603 1.672 1.00 13.55 34 VAL A O 9
ATOM 11157 N N . LYS A 1 35 ? 10.050 1.640 2.601 1.00 55.54 35 LYS A N 9
ATOM 11158 C CA . LYS A 1 35 ? 11.490 1.875 2.464 1.00 40.14 35 LYS A CA 9
ATOM 11159 C C . LYS A 1 35 ? 11.912 1.736 0.994 1.00 44.14 35 LYS A C 9
ATOM 11160 O O . LYS A 1 35 ? 12.735 2.508 0.490 1.00 41.05 35 LYS A O 9
ATOM 11179 N N . ASP A 1 36 ? 11.331 0.749 0.313 1.00 21.31 36 ASP A N 9
ATOM 11180 C CA . ASP A 1 36 ? 11.511 0.576 -1.128 1.00 61.41 36 ASP A CA 9
ATOM 11181 C C . ASP A 1 36 ? 11.033 1.834 -1.879 1.00 42.43 36 ASP A C 9
ATOM 11182 O O . ASP A 1 36 ? 11.721 2.349 -2.761 1.00 4.25 36 ASP A O 9
ATOM 11191 N N . LEU A 1 37 ? 9.860 2.338 -1.488 1.00 44.04 37 LEU A N 9
ATOM 11192 C CA . LEU A 1 37 ? 9.314 3.584 -2.044 1.00 3.52 37 LEU A CA 9
ATOM 11193 C C . LEU A 1 37 ? 10.289 4.759 -1.893 1.00 33.13 37 LEU A C 9
ATOM 11194 O O . LEU A 1 37 ? 10.612 5.430 -2.874 1.00 44.12 37 LEU A O 9
ATOM 11210 N N . LYS A 1 38 ? 10.757 5.007 -0.668 1.00 71.14 38 LYS A N 9
ATOM 11211 C CA . LYS A 1 38 ? 11.713 6.096 -0.415 1.00 42.34 38 LYS A CA 9
ATOM 11212 C C . LYS A 1 38 ? 12.959 5.962 -1.301 1.00 53.30 38 LYS A C 9
ATOM 11213 O O . LYS A 1 38 ? 13.508 6.957 -1.778 1.00 21.33 38 LYS A O 9
ATOM 11232 N N . SER A 1 39 ? 13.394 4.722 -1.515 1.00 72.34 39 SER A N 9
ATOM 11233 C CA . SER A 1 39 ? 14.562 4.435 -2.362 1.00 53.23 39 SER A CA 9
ATOM 11234 C C . SER A 1 39 ? 14.290 4.786 -3.830 1.00 3.32 39 SER A C 9
ATOM 11235 O O . SER A 1 39 ? 15.197 5.171 -4.568 1.00 54.15 39 SER A O 9
ATOM 11243 N N . GLN A 1 40 ? 13.035 4.641 -4.248 1.00 61.21 40 GLN A N 9
ATOM 11244 C CA . GLN A 1 40 ? 12.617 5.005 -5.606 1.00 12.40 40 GLN A CA 9
ATOM 11245 C C . GLN A 1 40 ? 12.471 6.530 -5.748 1.00 5.15 40 GLN A C 9
ATOM 11246 O O . GLN A 1 40 ? 12.888 7.116 -6.748 1.00 73.23 40 GLN A O 9
ATOM 11260 N N . LEU A 1 41 ? 11.871 7.156 -4.736 1.00 44.02 41 LEU A N 9
ATOM 11261 C CA . LEU A 1 41 ? 11.630 8.607 -4.730 1.00 31.32 41 LEU A CA 9
ATOM 11262 C C . LEU A 1 41 ? 12.926 9.445 -4.677 1.00 12.10 41 LEU A C 9
ATOM 11263 O O . LEU A 1 41 ? 13.028 10.469 -5.356 1.00 32.21 41 LEU A O 9
ATOM 11279 N N . GLN A 1 42 ? 13.910 9.014 -3.875 1.00 41.10 42 GLN A N 9
ATOM 11280 C CA . GLN A 1 42 ? 15.138 9.804 -3.650 1.00 22.30 42 GLN A CA 9
ATOM 11281 C C . GLN A 1 42 ? 15.820 10.272 -4.960 1.00 52.34 42 GLN A C 9
ATOM 11282 O O . GLN A 1 42 ? 16.023 11.472 -5.148 1.00 32.22 42 GLN A O 9
ATOM 11296 N N . PRO A 1 43 ? 16.178 9.354 -5.892 1.00 3.04 43 PRO A N 9
ATOM 11297 C CA . PRO A 1 43 ? 16.871 9.736 -7.142 1.00 0.22 43 PRO A CA 9
ATOM 11298 C C . PRO A 1 43 ? 16.003 10.603 -8.074 1.00 64.34 43 PRO A C 9
ATOM 11299 O O . PRO A 1 43 ? 16.475 11.105 -9.097 1.00 24.22 43 PRO A O 9
ATOM 11310 N N . ILE A 1 44 ? 14.730 10.761 -7.720 1.00 43.44 44 ILE A N 9
ATOM 11311 C CA . ILE A 1 44 ? 13.801 11.587 -8.496 1.00 72.32 44 ILE A CA 9
ATOM 11312 C C . ILE A 1 44 ? 13.684 13.000 -7.907 1.00 32.25 44 ILE A C 9
ATOM 11313 O O . ILE A 1 44 ? 13.841 14.000 -8.609 1.00 64.01 44 ILE A O 9
ATOM 11329 N N . THR A 1 45 ? 13.411 13.072 -6.606 1.00 42.32 45 THR A N 9
ATOM 11330 C CA . THR A 1 45 ? 13.161 14.351 -5.925 1.00 31.45 45 THR A CA 9
ATOM 11331 C C . THR A 1 45 ? 14.402 14.891 -5.196 1.00 35.33 45 THR A C 9
ATOM 11332 O O . THR A 1 45 ? 14.386 16.006 -4.669 1.00 41.34 45 THR A O 9
ATOM 11343 N N . ASN A 1 46 ? 15.473 14.095 -5.167 1.00 34.04 46 ASN A N 9
ATOM 11344 C CA . ASN A 1 46 ? 16.763 14.501 -4.575 1.00 21.54 46 ASN A CA 9
ATOM 11345 C C . ASN A 1 46 ? 16.674 14.757 -3.057 1.00 61.43 46 ASN A C 9
ATOM 11346 O O . ASN A 1 46 ? 17.530 15.435 -2.484 1.00 32.30 46 ASN A O 9
ATOM 11357 N N . VAL A 1 47 ? 15.658 14.198 -2.401 1.00 4.30 47 VAL A N 9
ATOM 11358 C CA . VAL A 1 47 ? 15.485 14.371 -0.951 1.00 14.34 47 VAL A CA 9
ATOM 11359 C C . VAL A 1 47 ? 16.008 13.151 -0.161 1.00 13.41 47 VAL A C 9
ATOM 11360 O O . VAL A 1 47 ? 15.960 12.017 -0.641 1.00 1.44 47 VAL A O 9
ATOM 11373 N N . LEU A 1 48 ? 16.510 13.400 1.051 1.00 62.03 48 LEU A N 9
ATOM 11374 C CA . LEU A 1 48 ? 17.057 12.339 1.914 1.00 33.10 48 LEU A CA 9
ATOM 11375 C C . LEU A 1 48 ? 16.012 11.248 2.233 1.00 24.21 48 LEU A C 9
ATOM 11376 O O . LEU A 1 48 ? 14.882 11.549 2.620 1.00 32.05 48 LEU A O 9
ATOM 11392 N N . PRO A 1 49 ? 16.389 9.955 2.102 1.00 34.14 49 PRO A N 9
ATOM 11393 C CA . PRO A 1 49 ? 15.473 8.827 2.363 1.00 24.50 49 PRO A CA 9
ATOM 11394 C C . PRO A 1 49 ? 15.131 8.662 3.853 1.00 74.42 49 PRO A C 9
ATOM 11395 O O . PRO A 1 49 ? 14.122 8.055 4.205 1.00 52.31 49 PRO A O 9
ATOM 11406 N N . ARG A 1 50 ? 15.972 9.210 4.725 1.00 73.33 50 ARG A N 9
ATOM 11407 C CA . ARG A 1 50 ? 15.733 9.151 6.171 1.00 34.40 50 ARG A CA 9
ATOM 11408 C C . ARG A 1 50 ? 14.643 10.148 6.603 1.00 2.02 50 ARG A C 9
ATOM 11409 O O . ARG A 1 50 ? 13.819 9.847 7.469 1.00 1.54 50 ARG A O 9
ATOM 11430 N N . GLY A 1 51 ? 14.640 11.330 5.980 1.00 23.41 51 GLY A N 9
ATOM 11431 C CA . GLY A 1 51 ? 13.688 12.379 6.342 1.00 50.10 51 GLY A CA 9
ATOM 11432 C C . GLY A 1 51 ? 12.292 12.185 5.751 1.00 44.41 51 GLY A C 9
ATOM 11433 O O . GLY A 1 51 ? 11.320 12.765 6.240 1.00 31.44 51 GLY A O 9
ATOM 11437 N N . GLN A 1 52 ? 12.190 11.380 4.693 1.00 63.52 52 GLN A N 9
ATOM 11438 C CA . GLN A 1 52 ? 10.898 11.108 4.045 1.00 52.23 52 GLN A CA 9
ATOM 11439 C C . GLN A 1 52 ? 9.953 10.307 4.961 1.00 53.43 52 GLN A C 9
ATOM 11440 O O . GLN A 1 52 ? 10.013 9.080 5.026 1.00 35.54 52 GLN A O 9
ATOM 11454 N N . LYS A 1 53 ? 9.088 11.020 5.677 1.00 62.44 53 LYS A N 9
ATOM 11455 C CA . LYS A 1 53 ? 8.106 10.394 6.567 1.00 3.05 53 LYS A CA 9
ATOM 11456 C C . LYS A 1 53 ? 6.797 10.074 5.824 1.00 61.24 53 LYS A C 9
ATOM 11457 O O . LYS A 1 53 ? 5.920 10.932 5.696 1.00 51.04 53 LYS A O 9
ATOM 11476 N N . LEU A 1 54 ? 6.686 8.847 5.311 1.00 32.14 54 LEU A N 9
ATOM 11477 C CA . LEU A 1 54 ? 5.457 8.383 4.648 1.00 2.52 54 LEU A CA 9
ATOM 11478 C C . LEU A 1 54 ? 4.337 8.134 5.669 1.00 3.25 54 LEU A C 9
ATOM 11479 O O . LEU A 1 54 ? 4.444 7.253 6.526 1.00 11.10 54 LEU A O 9
ATOM 11495 N N . ILE A 1 55 ? 3.264 8.920 5.573 1.00 45.14 55 ILE A N 9
ATOM 11496 C CA . ILE A 1 55 ? 2.150 8.843 6.527 1.00 54.52 55 ILE A CA 9
ATOM 11497 C C . ILE A 1 55 ? 0.809 8.548 5.825 1.00 42.20 55 ILE A C 9
ATOM 11498 O O . ILE A 1 55 ? 0.474 9.159 4.807 1.00 50.23 55 ILE A O 9
ATOM 11514 N N . PHE A 1 56 ? 0.052 7.602 6.378 1.00 21.31 56 PHE A N 9
ATOM 11515 C CA . PHE A 1 56 ? -1.275 7.244 5.857 1.00 40.33 56 PHE A CA 9
ATOM 11516 C C . PHE A 1 56 ? -2.242 6.986 7.022 1.00 25.22 56 PHE A C 9
ATOM 11517 O O . PHE A 1 56 ? -1.872 6.346 8.005 1.00 42.20 56 PHE A O 9
ATOM 11534 N N . LYS A 1 57 ? -3.471 7.510 6.924 1.00 55.11 57 LYS A N 9
ATOM 11535 C CA . LYS A 1 57 ? -4.466 7.400 8.012 1.00 33.30 57 LYS A CA 9
ATOM 11536 C C . LYS A 1 57 ? -4.019 8.154 9.282 1.00 34.23 57 LYS A C 9
ATOM 11537 O O . LYS A 1 57 ? -4.653 8.049 10.334 1.00 1.31 57 LYS A O 9
ATOM 11556 N N . GLY A 1 58 ? -2.945 8.934 9.172 1.00 70.31 58 GLY A N 9
ATOM 11557 C CA . GLY A 1 58 ? -2.350 9.576 10.342 1.00 0.33 58 GLY A CA 9
ATOM 11558 C C . GLY A 1 58 ? -1.334 8.679 11.042 1.00 14.23 58 GLY A C 9
ATOM 11559 O O . GLY A 1 58 ? -0.863 8.988 12.136 1.00 23.44 58 GLY A O 9
ATOM 11563 N N . LYS A 1 59 ? -1.010 7.557 10.402 1.00 24.24 59 LYS A N 9
ATOM 11564 C CA . LYS A 1 59 ? -0.031 6.598 10.921 1.00 12.23 59 LYS A CA 9
ATOM 11565 C C . LYS A 1 59 ? 1.266 6.644 10.096 1.00 24.14 59 LYS A C 9
ATOM 11566 O O . LYS A 1 59 ? 1.222 6.645 8.866 1.00 74.11 59 LYS A O 9
ATOM 11585 N N . VAL A 1 60 ? 2.413 6.680 10.767 1.00 64.33 60 VAL A N 9
ATOM 11586 C CA . VAL A 1 60 ? 3.702 6.587 10.077 1.00 60.45 60 VAL A CA 9
ATOM 11587 C C . VAL A 1 60 ? 4.070 5.111 9.832 1.00 42.22 60 VAL A C 9
ATOM 11588 O O . VAL A 1 60 ? 4.235 4.331 10.772 1.00 65.00 60 VAL A O 9
ATOM 11601 N N . LEU A 1 61 ? 4.187 4.733 8.561 1.00 41.34 61 LEU A N 9
ATOM 11602 C CA . LEU A 1 61 ? 4.400 3.326 8.190 1.00 3.12 61 LEU A CA 9
ATOM 11603 C C . LEU A 1 61 ? 5.801 2.830 8.582 1.00 11.41 61 LEU A C 9
ATOM 11604 O O . LEU A 1 61 ? 6.748 3.613 8.698 1.00 11.42 61 LEU A O 9
ATOM 11620 N N . VAL A 1 62 ? 5.923 1.520 8.790 1.00 42.42 62 VAL A N 9
ATOM 11621 C CA . VAL A 1 62 ? 7.202 0.900 9.157 1.00 51.12 62 VAL A CA 9
ATOM 11622 C C . VAL A 1 62 ? 7.981 0.461 7.905 1.00 44.40 62 VAL A C 9
ATOM 11623 O O . VAL A 1 62 ? 7.426 -0.185 7.016 1.00 10.31 62 VAL A O 9
ATOM 11636 N N . GLU A 1 63 ? 9.269 0.801 7.851 1.00 24.44 63 GLU A N 9
ATOM 11637 C CA . GLU A 1 63 ? 10.114 0.516 6.677 1.00 44.21 63 GLU A CA 9
ATOM 11638 C C . GLU A 1 63 ? 10.175 -0.982 6.321 1.00 70.31 63 GLU A C 9
ATOM 11639 O O . GLU A 1 63 ? 10.328 -1.341 5.153 1.00 43.45 63 GLU A O 9
ATOM 11651 N N . THR A 1 64 ? 10.059 -1.847 7.323 1.00 60.44 64 THR A N 9
ATOM 11652 C CA . THR A 1 64 ? 10.070 -3.303 7.101 1.00 61.43 64 THR A CA 9
ATOM 11653 C C . THR A 1 64 ? 8.718 -3.815 6.582 1.00 23.14 64 THR A C 9
ATOM 11654 O O . THR A 1 64 ? 8.620 -4.930 6.064 1.00 61.14 64 THR A O 9
ATOM 11665 N N . SER A 1 65 ? 7.682 -2.993 6.720 1.00 13.52 65 SER A N 9
ATOM 11666 C CA . SER A 1 65 ? 6.317 -3.383 6.345 1.00 71.13 65 SER A CA 9
ATOM 11667 C C . SER A 1 65 ? 6.003 -3.027 4.886 1.00 31.51 65 SER A C 9
ATOM 11668 O O . SER A 1 65 ? 6.346 -1.943 4.406 1.00 3.33 65 SER A O 9
ATOM 11676 N N . THR A 1 66 ? 5.340 -3.943 4.183 1.00 14.41 66 THR A N 9
ATOM 11677 C CA . THR A 1 66 ? 4.908 -3.689 2.803 1.00 72.41 66 THR A CA 9
ATOM 11678 C C . THR A 1 66 ? 3.557 -2.970 2.777 1.00 73.32 66 THR A C 9
ATOM 11679 O O . THR A 1 66 ? 2.853 -2.908 3.791 1.00 33.25 66 THR A O 9
ATOM 11690 N N . LEU A 1 67 ? 3.193 -2.425 1.617 1.00 65.31 67 LEU A N 9
ATOM 11691 C CA . LEU A 1 67 ? 1.892 -1.767 1.454 1.00 0.25 67 LEU A CA 9
ATOM 11692 C C . LEU A 1 67 ? 0.738 -2.765 1.649 1.00 53.13 67 LEU A C 9
ATOM 11693 O O . LEU A 1 67 ? -0.287 -2.437 2.250 1.00 30.31 67 LEU A O 9
ATOM 11709 N N . LYS A 1 68 ? 0.919 -3.989 1.160 1.00 44.12 68 LYS A N 9
ATOM 11710 C CA . LYS A 1 68 ? -0.101 -5.032 1.303 1.00 54.23 68 LYS A CA 9
ATOM 11711 C C . LYS A 1 68 ? -0.251 -5.464 2.771 1.00 12.33 68 LYS A C 9
ATOM 11712 O O . LYS A 1 68 ? -1.359 -5.733 3.236 1.00 13.04 68 LYS A O 9
ATOM 11731 N N . GLN A 1 69 ? 0.868 -5.515 3.502 1.00 23.45 69 GLN A N 9
ATOM 11732 C CA . GLN A 1 69 ? 0.839 -5.782 4.951 1.00 62.41 69 GLN A CA 9
ATOM 11733 C C . GLN A 1 69 ? 0.020 -4.712 5.697 1.00 61.34 69 GLN A C 9
ATOM 11734 O O . GLN A 1 69 ? -0.497 -4.957 6.788 1.00 61.33 69 GLN A O 9
ATOM 11748 N N . SER A 1 70 ? -0.093 -3.529 5.095 1.00 73.32 70 SER A N 9
ATOM 11749 C CA . SER A 1 70 ? -0.889 -2.429 5.665 1.00 24.34 70 SER A CA 9
ATOM 11750 C C . SER A 1 70 ? -2.242 -2.290 4.943 1.00 23.44 70 SER A C 9
ATOM 11751 O O . SER A 1 70 ? -2.976 -1.324 5.156 1.00 43.44 70 SER A O 9
ATOM 11759 N N . ASP A 1 71 ? -2.551 -3.264 4.079 1.00 23.34 71 ASP A N 9
ATOM 11760 C CA . ASP A 1 71 ? -3.820 -3.311 3.329 1.00 20.14 71 ASP A CA 9
ATOM 11761 C C . ASP A 1 71 ? -4.051 -2.064 2.450 1.00 21.42 71 ASP A C 9
ATOM 11762 O O . ASP A 1 71 ? -5.183 -1.756 2.068 1.00 24.33 71 ASP A O 9
ATOM 11771 N N . VAL A 1 72 ? -2.968 -1.375 2.103 1.00 45.32 72 VAL A N 9
ATOM 11772 C CA . VAL A 1 72 ? -3.041 -0.206 1.219 1.00 14.02 72 VAL A CA 9
ATOM 11773 C C . VAL A 1 72 ? -3.346 -0.629 -0.232 1.00 25.34 72 VAL A C 9
ATOM 11774 O O . VAL A 1 72 ? -2.550 -1.323 -0.868 1.00 33.44 72 VAL A O 9
ATOM 11787 N N . GLY A 1 73 ? -4.508 -0.222 -0.742 1.00 1.13 73 GLY A N 9
ATOM 11788 C CA . GLY A 1 73 ? -4.919 -0.608 -2.089 1.00 41.03 73 GLY A CA 9
ATOM 11789 C C . GLY A 1 73 ? -4.577 0.428 -3.159 1.00 32.11 73 GLY A C 9
ATOM 11790 O O . GLY A 1 73 ? -3.978 1.465 -2.871 1.00 43.54 73 GLY A O 9
ATOM 11794 N N . SER A 1 74 ? -4.973 0.146 -4.400 1.00 60.14 74 SER A N 9
ATOM 11795 C CA . SER A 1 74 ? -4.701 1.049 -5.527 1.00 25.10 74 SER A CA 9
ATOM 11796 C C . SER A 1 74 ? -5.600 2.293 -5.481 1.00 2.43 74 SER A C 9
ATOM 11797 O O . SER A 1 74 ? -6.829 2.187 -5.454 1.00 22.21 74 SER A O 9
ATOM 11805 N N . GLY A 1 75 ? -4.983 3.472 -5.484 1.00 23.33 75 GLY A N 9
ATOM 11806 C CA . GLY A 1 75 ? -5.733 4.723 -5.391 1.00 51.42 75 GLY A CA 9
ATOM 11807 C C . GLY A 1 75 ? -5.628 5.386 -4.018 1.00 50.30 75 GLY A C 9
ATOM 11808 O O . GLY A 1 75 ? -6.401 6.290 -3.696 1.00 44.13 75 GLY A O 9
ATOM 11812 N N . ALA A 1 76 ? -4.679 4.931 -3.204 1.00 33.22 76 ALA A N 9
ATOM 11813 C CA . ALA A 1 76 ? -4.442 5.517 -1.882 1.00 50.05 76 ALA A CA 9
ATOM 11814 C C . ALA A 1 76 ? -3.497 6.727 -1.970 1.00 23.44 76 ALA A C 9
ATOM 11815 O O . ALA A 1 76 ? -2.361 6.615 -2.445 1.00 23.14 76 ALA A O 9
ATOM 11822 N N . LYS A 1 77 ? -3.973 7.884 -1.519 1.00 51.23 77 LYS A N 9
ATOM 11823 C CA . LYS A 1 77 ? -3.176 9.113 -1.548 1.00 71.24 77 LYS A CA 9
ATOM 11824 C C . LYS A 1 77 ? -2.360 9.279 -0.254 1.00 3.22 77 LYS A C 9
ATOM 11825 O O . LYS A 1 77 ? -2.897 9.640 0.794 1.00 44.21 77 LYS A O 9
ATOM 11844 N N . LEU A 1 78 ? -1.060 9.007 -0.346 1.00 54.20 78 LEU A N 9
ATOM 11845 C CA . LEU A 1 78 ? -0.164 9.016 0.819 1.00 64.10 78 LEU A CA 9
ATOM 11846 C C . LEU A 1 78 ? 0.353 10.430 1.134 1.00 4.11 78 LEU A C 9
ATOM 11847 O O . LEU A 1 78 ? 0.759 11.168 0.237 1.00 22.52 78 LEU A O 9
ATOM 11863 N N . MET A 1 79 ? 0.350 10.797 2.415 1.00 22.33 79 MET A N 9
ATOM 11864 C CA . MET A 1 79 ? 0.883 12.091 2.851 1.00 41.53 79 MET A CA 9
ATOM 11865 C C . MET A 1 79 ? 2.374 11.968 3.201 1.00 45.12 79 MET A C 9
ATOM 11866 O O . MET A 1 79 ? 2.738 11.347 4.199 1.00 43.22 79 MET A O 9
ATOM 11880 N N . LEU A 1 80 ? 3.243 12.548 2.376 1.00 3.32 80 LEU A N 9
ATOM 11881 C CA . LEU A 1 80 ? 4.688 12.438 2.590 1.00 51.14 80 LEU A CA 9
ATOM 11882 C C . LEU A 1 80 ? 5.276 13.702 3.235 1.00 1.43 80 LEU A C 9
ATOM 11883 O O . LEU A 1 80 ? 5.370 14.759 2.609 1.00 3.50 80 LEU A O 9
ATOM 11899 N N . MET A 1 81 ? 5.670 13.578 4.498 1.00 63.02 81 MET A N 9
ATOM 11900 C CA . MET A 1 81 ? 6.357 14.657 5.204 1.00 4.33 81 MET A CA 9
ATOM 11901 C C . MET A 1 81 ? 7.865 14.608 4.917 1.00 74.33 81 MET A C 9
ATOM 11902 O O . MET A 1 81 ? 8.620 13.906 5.591 1.00 73.45 81 MET A O 9
ATOM 11916 N N . ALA A 1 82 ? 8.287 15.328 3.882 1.00 15.31 82 ALA A N 9
ATO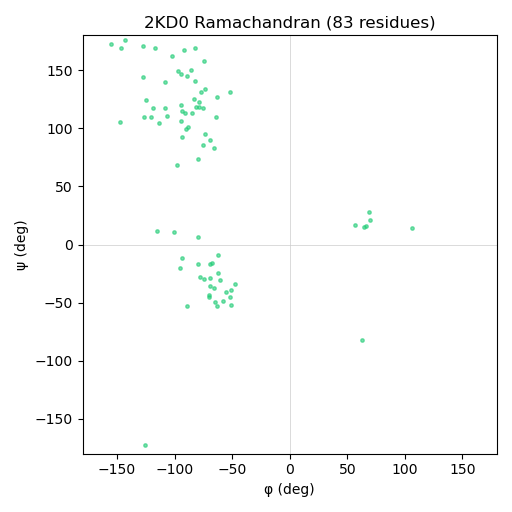M 11917 C CA . ALA A 1 82 ? 9.702 15.386 3.491 1.00 2.23 82 ALA A CA 9
ATOM 11918 C C . ALA A 1 82 ? 10.165 16.838 3.297 1.00 65.33 82 ALA A C 9
ATOM 11919 O O . ALA A 1 82 ? 9.726 17.525 2.375 1.00 41.55 82 ALA A O 9
ATOM 11926 N N . SER A 1 83 ? 11.055 17.299 4.171 1.00 10.31 83 SER A N 9
ATOM 11927 C CA . SER A 1 83 ? 11.529 18.691 4.143 1.00 42.42 83 SER A CA 9
ATOM 11928 C C . SER A 1 83 ? 12.901 18.819 3.469 1.00 23.24 83 SER A C 9
ATOM 11929 O O . SER A 1 83 ? 13.764 17.951 3.618 1.00 34.43 83 SER A O 9
ATOM 11937 N N . GLN A 1 84 ? 13.092 19.912 2.731 1.00 2.30 84 GLN A N 9
ATOM 11938 C CA . GLN A 1 84 ? 14.383 20.218 2.102 1.00 64.42 84 GLN A CA 9
ATOM 11939 C C . GLN A 1 84 ? 15.403 20.729 3.132 1.00 32.10 84 GLN A C 9
ATOM 11940 O O . GLN A 1 84 ? 16.609 20.506 2.995 1.00 21.21 84 GLN A O 9
ATOM 11954 N N . GLY A 1 85 ? 14.905 21.422 4.155 1.00 65.24 85 GLY A N 9
ATOM 11955 C CA . GLY A 1 85 ? 15.773 21.966 5.203 1.00 51.45 85 GLY A CA 9
ATOM 11956 C C . GLY A 1 85 ? 15.010 22.725 6.294 1.00 20.24 85 GLY A C 9
ATOM 11957 O O . GLY A 1 85 ? 13.937 23.301 5.996 1.00 37.45 85 GLY A O 9
ATOM 11962 N N . MET A 1 1 ? -4.026 -1.619 -19.011 1.00 23.03 1 MET A N 10
ATOM 11963 C CA . MET A 1 1 ? -3.661 -2.838 -19.789 1.00 34.23 1 MET A CA 10
ATOM 11964 C C . MET A 1 1 ? -4.209 -2.765 -21.227 1.00 24.23 1 MET A C 10
ATOM 11965 O O . MET A 1 1 ? -3.455 -2.548 -22.175 1.00 21.20 1 MET A O 10
ATOM 11981 N N . GLY A 1 2 ? -5.523 -2.945 -21.391 1.00 52.14 2 GLY A N 10
ATOM 11982 C CA . GLY A 1 2 ? -6.139 -2.831 -22.715 1.00 23.35 2 GLY A CA 10
ATOM 11983 C C . GLY A 1 2 ? -6.953 -4.057 -23.120 1.00 32.41 2 GLY A C 10
ATOM 11984 O O . GLY A 1 2 ? -8.181 -4.062 -23.005 1.00 54.44 2 GLY A O 10
ATOM 11988 N N . HIS A 1 3 ? -6.274 -5.099 -23.602 1.00 42.14 3 HIS A N 10
ATOM 11989 C CA . HIS A 1 3 ? -6.953 -6.312 -24.086 1.00 22.24 3 HIS A CA 10
ATOM 11990 C C . HIS A 1 3 ? -6.796 -7.500 -23.119 1.00 30.41 3 HIS A C 10
ATOM 11991 O O . HIS A 1 3 ? -7.273 -8.604 -23.394 1.00 73.14 3 HIS A O 10
ATOM 12006 N N . HIS A 1 4 ? -6.151 -7.272 -21.980 1.00 1.25 4 HIS A N 10
ATOM 12007 C CA . HIS A 1 4 ? -5.954 -8.331 -20.986 1.00 63.31 4 HIS A CA 10
ATOM 12008 C C . HIS A 1 4 ? -7.183 -8.441 -20.063 1.00 11.51 4 HIS A C 10
ATOM 12009 O O . HIS A 1 4 ? -7.184 -7.942 -18.937 1.00 34.32 4 HIS A O 10
ATOM 12024 N N . HIS A 1 5 ? -8.246 -9.062 -20.579 1.00 62.22 5 HIS A N 10
ATOM 12025 C CA . HIS A 1 5 ? -9.494 -9.247 -19.822 1.00 72.20 5 HIS A CA 10
ATOM 12026 C C . HIS A 1 5 ? -9.608 -10.675 -19.265 1.00 11.43 5 HIS A C 10
ATOM 12027 O O . HIS A 1 5 ? -10.077 -10.879 -18.145 1.00 63.24 5 HIS A O 10
ATOM 12042 N N . HIS A 1 6 ? -9.169 -11.660 -20.050 1.00 72.44 6 HIS A N 10
ATOM 12043 C CA . HIS A 1 6 ? -9.164 -13.057 -19.605 1.00 3.34 6 HIS A CA 10
ATOM 12044 C C . HIS A 1 6 ? -7.804 -13.424 -18.981 1.00 74.23 6 HIS A C 10
ATOM 12045 O O . HIS A 1 6 ? -7.616 -14.529 -18.479 1.00 34.51 6 HIS A O 10
ATOM 12060 N N . HIS A 1 7 ? -6.859 -12.488 -19.027 1.00 14.13 7 HIS A N 10
ATOM 12061 C CA . HIS A 1 7 ? -5.532 -12.673 -18.422 1.00 43.10 7 HIS A CA 10
ATOM 12062 C C . HIS A 1 7 ? -5.107 -11.413 -17.651 1.00 52.05 7 HIS A C 10
ATOM 12063 O O . HIS A 1 7 ? -5.342 -10.293 -18.100 1.00 11.10 7 HIS A O 10
ATOM 12078 N N . HIS A 1 8 ? -4.479 -11.604 -16.496 1.00 64.43 8 HIS A N 10
ATOM 12079 C CA . HIS A 1 8 ? -4.068 -10.489 -15.636 1.00 71.22 8 HIS A CA 10
ATOM 12080 C C . HIS A 1 8 ? -2.579 -10.140 -15.817 1.00 51.40 8 HIS A C 10
ATOM 12081 O O . HIS A 1 8 ? -1.716 -11.019 -15.781 1.00 43.13 8 HIS A O 10
ATOM 12096 N N . SER A 1 9 ? -2.285 -8.851 -16.011 1.00 71.02 9 SER A N 10
ATOM 12097 C CA . SER A 1 9 ? -0.894 -8.366 -16.079 1.00 75.21 9 SER A CA 10
ATOM 12098 C C . SER A 1 9 ? -0.216 -8.456 -14.701 1.00 72.11 9 SER A C 10
ATOM 12099 O O . SER A 1 9 ? -0.779 -9.017 -13.762 1.00 21.25 9 SER A O 10
ATOM 12107 N N . HIS A 1 10 ? 0.991 -7.907 -14.577 1.00 61.22 10 HIS A N 10
ATOM 12108 C CA . HIS A 1 10 ? 1.729 -7.965 -13.307 1.00 65.41 10 HIS A CA 10
ATOM 12109 C C . HIS A 1 10 ? 1.009 -7.169 -12.203 1.00 4.42 10 HIS A C 10
ATOM 12110 O O . HIS A 1 10 ? 0.657 -6.004 -12.394 1.00 73.32 10 HIS A O 10
ATOM 12125 N N . SER A 1 11 ? 0.800 -7.807 -11.051 1.00 44.31 11 SER A N 10
ATOM 12126 C CA . SER A 1 11 ? 0.096 -7.181 -9.919 1.00 20.25 11 SER A CA 10
ATOM 12127 C C . SER A 1 11 ? 0.783 -5.888 -9.452 1.00 72.30 11 SER A C 10
ATOM 12128 O O . SER A 1 11 ? 1.826 -5.923 -8.797 1.00 72.13 11 SER A O 10
ATOM 12136 N N . THR A 1 12 ? 0.197 -4.747 -9.811 1.00 24.53 12 THR A N 10
ATOM 12137 C CA . THR A 1 12 ? 0.707 -3.434 -9.386 1.00 10.14 12 THR A CA 10
ATOM 12138 C C . THR A 1 12 ? -0.435 -2.502 -8.962 1.00 21.03 12 THR A C 10
ATOM 12139 O O . THR A 1 12 ? -1.336 -2.208 -9.751 1.00 4.22 12 THR A O 10
ATOM 12150 N N . ILE A 1 13 ? -0.389 -2.037 -7.716 1.00 72.51 13 ILE A N 10
ATOM 12151 C CA . ILE A 1 13 ? -1.386 -1.090 -7.201 1.00 60.54 13 ILE A CA 10
ATOM 12152 C C . ILE A 1 13 ? -0.980 0.360 -7.515 1.00 21.24 13 ILE A C 10
ATOM 12153 O O . ILE A 1 13 ? 0.209 0.683 -7.575 1.00 14.11 13 ILE A O 10
ATOM 12169 N N . LYS A 1 14 ? -1.968 1.226 -7.733 1.00 64.03 14 LYS A N 10
ATOM 12170 C CA . LYS A 1 14 ? -1.708 2.642 -8.033 1.00 52.11 14 LYS A CA 10
ATOM 12171 C C . LYS A 1 14 ? -1.678 3.487 -6.748 1.00 73.20 14 LYS A C 10
ATOM 12172 O O . LYS A 1 14 ? -2.576 3.398 -5.918 1.00 71.55 14 LYS A O 10
ATOM 12191 N N . LEU A 1 15 ? -0.635 4.295 -6.584 1.00 50.23 15 LEU A N 10
ATOM 12192 C CA . LEU A 1 15 ? -0.502 5.165 -5.406 1.00 32.43 15 LEU A CA 10
ATOM 12193 C C . LEU A 1 15 ? -0.462 6.645 -5.811 1.00 70.13 15 LEU A C 10
ATOM 12194 O O . LEU A 1 15 ? -0.079 6.982 -6.934 1.00 52.04 15 LEU A O 10
ATOM 12210 N N . THR A 1 16 ? -0.858 7.522 -4.893 1.00 70.35 16 THR A N 10
ATOM 12211 C CA . THR A 1 16 ? -0.740 8.973 -5.100 1.00 12.23 16 THR A CA 10
ATOM 12212 C C . THR A 1 16 ? -0.017 9.624 -3.912 1.00 61.34 16 THR A C 10
ATOM 12213 O O . THR A 1 16 ? -0.614 9.873 -2.864 1.00 61.23 16 THR A O 10
ATOM 12224 N N . VAL A 1 17 ? 1.277 9.875 -4.071 1.00 64.34 17 VAL A N 10
ATOM 12225 C CA . VAL A 1 17 ? 2.095 10.436 -2.992 1.00 73.53 17 VAL A CA 10
ATOM 12226 C C . VAL A 1 17 ? 1.953 11.966 -2.898 1.00 3.35 17 VAL A C 10
ATOM 12227 O O . VAL A 1 17 ? 2.283 12.696 -3.834 1.00 34.11 17 VAL A O 10
ATOM 12240 N N . LYS A 1 18 ? 1.448 12.440 -1.759 1.00 24.54 18 LYS A N 10
ATOM 12241 C CA . LYS A 1 18 ? 1.351 13.876 -1.484 1.00 11.11 18 LYS A CA 10
ATOM 12242 C C . LYS A 1 18 ? 2.720 14.439 -1.076 1.00 23.14 18 LYS A C 10
ATOM 12243 O O . LYS A 1 18 ? 3.096 14.406 0.098 1.00 10.34 18 LYS A O 10
ATOM 12262 N N . PHE A 1 19 ? 3.470 14.928 -2.057 1.00 11.23 19 PHE A N 10
ATOM 12263 C CA . PHE A 1 19 ? 4.810 15.467 -1.816 1.00 13.45 19 PHE A CA 10
ATOM 12264 C C . PHE A 1 19 ? 4.798 17.003 -1.793 1.00 74.23 19 PHE A C 10
ATOM 12265 O O . PHE A 1 19 ? 4.786 17.653 -2.839 1.00 2.21 19 PHE A O 10
ATOM 12282 N N . GLY A 1 20 ? 4.773 17.574 -0.587 1.00 53.24 20 GLY A N 10
ATOM 12283 C CA . GLY A 1 20 ? 4.790 19.028 -0.432 1.00 72.24 20 GLY A CA 10
ATOM 12284 C C . GLY A 1 20 ? 3.682 19.741 -1.206 1.00 61.34 20 GLY A C 10
ATOM 12285 O O . GLY A 1 20 ? 3.924 20.761 -1.858 1.00 24.01 20 GLY A O 10
ATOM 12289 N N . GLY A 1 21 ? 2.464 19.204 -1.137 1.00 23.41 21 GLY A N 10
ATOM 12290 C CA . GLY A 1 21 ? 1.333 19.793 -1.852 1.00 32.12 21 GLY A CA 10
ATOM 12291 C C . GLY A 1 21 ? 1.159 19.254 -3.272 1.00 53.54 21 GLY A C 10
ATOM 12292 O O . GLY A 1 21 ? 0.141 19.511 -3.920 1.00 35.51 21 GLY A O 10
ATOM 12296 N N . LYS A 1 22 ? 2.154 18.516 -3.766 1.00 41.44 22 LYS A N 10
ATOM 12297 C CA . LYS A 1 22 ? 2.088 17.912 -5.104 1.00 15.44 22 LYS A CA 10
ATOM 12298 C C . LYS A 1 22 ? 1.407 16.534 -5.075 1.00 71.44 22 LYS A C 10
ATOM 12299 O O . LYS A 1 22 ? 1.212 15.938 -4.014 1.00 44.02 22 LYS A O 10
ATOM 12318 N N . SER A 1 23 ? 1.046 16.041 -6.256 1.00 52.34 23 SER A N 10
ATOM 12319 C CA . SER A 1 23 ? 0.437 14.711 -6.404 1.00 50.24 23 SER A CA 10
ATOM 12320 C C . SER A 1 23 ? 1.309 13.814 -7.292 1.00 23.22 23 SER A C 10
ATOM 12321 O O . SER A 1 23 ? 1.357 13.993 -8.511 1.00 21.14 23 SER A O 10
ATOM 12329 N N . ILE A 1 24 ? 2.018 12.871 -6.674 1.00 31.02 24 ILE A N 10
ATOM 12330 C CA . ILE A 1 24 ? 2.901 11.948 -7.406 1.00 70.22 24 ILE A CA 10
ATOM 12331 C C . ILE A 1 24 ? 2.207 10.592 -7.651 1.00 51.43 24 ILE A C 10
ATOM 12332 O O . ILE A 1 24 ? 2.118 9.760 -6.745 1.00 45.12 24 ILE A O 10
ATOM 12348 N N . PRO A 1 25 ? 1.691 10.353 -8.874 1.00 23.04 25 PRO A N 10
ATOM 12349 C CA . PRO A 1 25 ? 0.997 9.105 -9.212 1.00 30.31 25 PRO A CA 10
ATOM 12350 C C . PRO A 1 25 ? 1.966 7.955 -9.539 1.00 44.24 25 PRO A C 10
ATOM 12351 O O . PRO A 1 25 ? 2.563 7.917 -10.615 1.00 64.44 25 PRO A O 10
ATOM 12362 N N . LEU A 1 26 ? 2.123 7.026 -8.600 1.00 33.31 26 LEU A N 10
ATOM 12363 C CA . LEU A 1 26 ? 3.003 5.867 -8.788 1.00 62.33 26 LEU A CA 10
ATOM 12364 C C . LEU A 1 26 ? 2.191 4.575 -8.979 1.00 44.42 26 LEU A C 10
ATOM 12365 O O . LEU A 1 26 ? 0.962 4.576 -8.880 1.00 14.32 26 LEU A O 10
ATOM 12381 N N . SER A 1 27 ? 2.889 3.481 -9.261 1.00 41.11 27 SER A N 10
ATOM 12382 C CA . SER A 1 27 ? 2.264 2.154 -9.371 1.00 11.33 27 SER A CA 10
ATOM 12383 C C . SER A 1 27 ? 3.283 1.050 -9.063 1.00 22.52 27 SER A C 10
ATOM 12384 O O . SER A 1 27 ? 4.188 0.781 -9.856 1.00 21.54 27 SER A O 10
ATOM 12392 N N . VAL A 1 28 ? 3.135 0.417 -7.902 1.00 5.15 28 VAL A N 10
ATOM 12393 C CA . VAL A 1 28 ? 4.105 -0.577 -7.425 1.00 41.51 28 VAL A CA 10
ATOM 12394 C C . VAL A 1 28 ? 3.427 -1.908 -7.084 1.00 72.34 28 VAL A C 10
ATOM 12395 O O . VAL A 1 28 ? 2.205 -1.985 -6.967 1.00 13.41 28 VAL A O 10
ATOM 12408 N N . SER A 1 29 ? 4.225 -2.954 -6.927 1.00 72.21 29 SER A N 10
ATOM 12409 C CA . SER A 1 29 ? 3.710 -4.269 -6.533 1.00 23.23 29 SER A CA 10
ATOM 12410 C C . SER A 1 29 ? 3.605 -4.380 -5.005 1.00 50.34 29 SER A C 10
ATOM 12411 O O . SER A 1 29 ? 4.397 -3.777 -4.278 1.00 22.33 29 SER A O 10
ATOM 12419 N N . PRO A 1 30 ? 2.630 -5.161 -4.488 1.00 55.10 30 PRO A N 10
ATOM 12420 C CA . PRO A 1 30 ? 2.428 -5.323 -3.032 1.00 24.21 30 PRO A CA 10
ATOM 12421 C C . PRO A 1 30 ? 3.658 -5.906 -2.305 1.00 14.35 30 PRO A C 10
ATOM 12422 O O . PRO A 1 30 ? 3.710 -5.925 -1.073 1.00 63.21 30 PRO A O 10
ATOM 12433 N N . ASP A 1 31 ? 4.634 -6.386 -3.076 1.00 33.22 31 ASP A N 10
ATOM 12434 C CA . ASP A 1 31 ? 5.892 -6.905 -2.530 1.00 14.54 31 ASP A CA 10
ATOM 12435 C C . ASP A 1 31 ? 6.779 -5.775 -1.975 1.00 63.22 31 ASP A C 10
ATOM 12436 O O . ASP A 1 31 ? 7.558 -5.982 -1.040 1.00 32.00 31 ASP A O 10
ATOM 12445 N N . CYS A 1 32 ? 6.659 -4.585 -2.561 1.00 13.45 32 CYS A N 10
ATOM 12446 C CA . CYS A 1 32 ? 7.492 -3.439 -2.180 1.00 63.21 32 CYS A CA 10
ATOM 12447 C C . CYS A 1 32 ? 7.161 -2.925 -0.772 1.00 73.22 32 CYS A C 10
ATOM 12448 O O . CYS A 1 32 ? 6.000 -2.920 -0.351 1.00 30.21 32 CYS A O 10
ATOM 12456 N N . THR A 1 33 ? 8.193 -2.495 -0.050 1.00 15.14 33 THR A N 10
ATOM 12457 C CA . THR A 1 33 ? 8.020 -1.885 1.277 1.00 63.03 33 THR A CA 10
ATOM 12458 C C . THR A 1 33 ? 7.983 -0.360 1.179 1.00 1.42 33 THR A C 10
ATOM 12459 O O . THR A 1 33 ? 8.390 0.218 0.170 1.00 43.33 33 THR A O 10
ATOM 12470 N N . VAL A 1 34 ? 7.497 0.298 2.229 1.00 22.13 34 VAL A N 10
ATOM 12471 C CA . VAL A 1 34 ? 7.489 1.765 2.266 1.00 61.05 34 VAL A CA 10
ATOM 12472 C C . VAL A 1 34 ? 8.923 2.326 2.246 1.00 35.42 34 VAL A C 10
ATOM 12473 O O . VAL A 1 34 ? 9.146 3.483 1.890 1.00 2.30 34 VAL A O 10
ATOM 12486 N N . LYS A 1 35 ? 9.893 1.486 2.622 1.00 54.02 35 LYS A N 10
ATOM 12487 C CA . LYS A 1 35 ? 11.313 1.843 2.530 1.00 54.33 35 LYS A CA 10
ATOM 12488 C C . LYS A 1 35 ? 11.811 1.703 1.086 1.00 33.41 35 LYS A C 10
ATOM 12489 O O . LYS A 1 35 ? 12.510 2.577 0.568 1.00 2.10 35 LYS A O 10
ATOM 12508 N N . ASP A 1 36 ? 11.439 0.601 0.437 1.00 63.44 36 ASP A N 10
ATOM 12509 C CA . ASP A 1 36 ? 11.758 0.388 -0.977 1.00 42.33 36 ASP A CA 10
ATOM 12510 C C . ASP A 1 36 ? 11.152 1.512 -1.836 1.00 4.41 36 ASP A C 10
ATOM 12511 O O . ASP A 1 36 ? 11.743 1.952 -2.824 1.00 52.20 36 ASP A O 10
ATOM 12520 N N . LEU A 1 37 ? 9.975 1.985 -1.431 1.00 42.23 37 LEU A N 10
ATOM 12521 C CA . LEU A 1 37 ? 9.319 3.120 -2.090 1.00 4.55 37 LEU A CA 10
ATOM 12522 C C . LEU A 1 37 ? 10.204 4.381 -1.998 1.00 1.21 37 LEU A C 10
ATOM 12523 O O . LEU A 1 37 ? 10.316 5.148 -2.958 1.00 41.53 37 LEU A O 10
ATOM 12539 N N . LYS A 1 38 ? 10.849 4.577 -0.844 1.00 20.43 38 LYS A N 10
ATOM 12540 C CA . LYS A 1 38 ? 11.761 5.714 -0.647 1.00 64.05 38 LYS A CA 10
ATOM 12541 C C . LYS A 1 38 ? 12.877 5.725 -1.702 1.00 22.02 38 LYS A C 10
ATOM 12542 O O . LYS A 1 38 ? 13.189 6.766 -2.27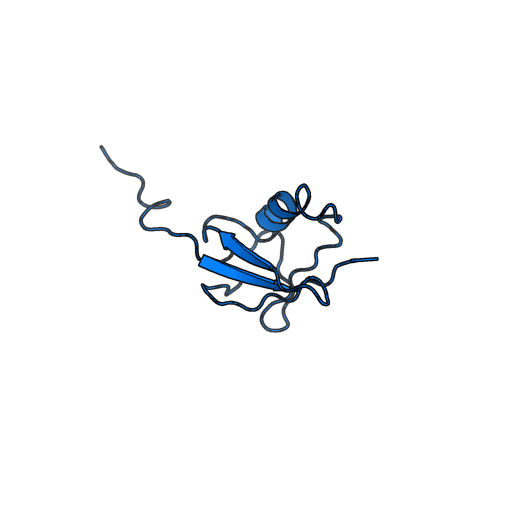3 1.00 24.21 38 LYS A O 10
ATOM 12561 N N . SER A 1 39 ? 13.469 4.556 -1.962 1.00 74.21 39 SER A N 10
ATOM 12562 C CA . SER A 1 39 ? 14.567 4.448 -2.943 1.00 34.31 39 SER A CA 10
ATOM 12563 C C . SER A 1 39 ? 14.065 4.637 -4.384 1.00 10.34 39 SER A C 10
ATOM 12564 O O . SER A 1 39 ? 14.854 4.715 -5.323 1.00 1.44 39 SER A O 10
ATOM 12572 N N . GLN A 1 40 ? 12.744 4.696 -4.554 1.00 74.51 40 GLN A N 10
ATOM 12573 C CA . GLN A 1 40 ? 12.139 5.008 -5.855 1.00 42.25 40 GLN A CA 10
ATOM 12574 C C . GLN A 1 40 ? 11.970 6.524 -6.021 1.00 63.30 40 GLN A C 10
ATOM 12575 O O . GLN A 1 40 ? 12.229 7.080 -7.087 1.00 42.13 40 GLN A O 10
ATOM 12589 N N . LEU A 1 41 ? 11.526 7.187 -4.951 1.00 44.34 41 LEU A N 10
ATOM 12590 C CA . LEU A 1 41 ? 11.319 8.641 -4.963 1.00 54.13 41 LEU A CA 10
ATOM 12591 C C . LEU A 1 41 ? 12.635 9.420 -4.798 1.00 2.32 41 LEU A C 10
ATOM 12592 O O . LEU A 1 41 ? 12.804 10.476 -5.394 1.00 22.52 41 LEU A O 10
ATOM 12608 N N . GLN A 1 42 ? 13.561 8.887 -4.000 1.00 23.44 42 GLN A N 10
ATOM 12609 C CA . GLN A 1 42 ? 14.822 9.583 -3.676 1.00 65.33 42 GLN A CA 10
ATOM 12610 C C . GLN A 1 42 ? 15.565 10.114 -4.926 1.00 33.35 42 GLN A C 10
ATOM 12611 O O . GLN A 1 42 ? 15.929 11.286 -4.967 1.00 50.42 42 GLN A O 10
ATOM 12625 N N . PRO A 1 43 ? 15.808 9.279 -5.966 1.00 31.41 43 PRO A N 10
ATOM 12626 C CA . PRO A 1 43 ? 16.499 9.736 -7.191 1.00 11.24 43 PRO A CA 10
ATOM 12627 C C . PRO A 1 43 ? 15.733 10.842 -7.947 1.00 53.42 43 PRO A C 10
ATOM 12628 O O . PRO A 1 43 ? 16.287 11.508 -8.824 1.00 64.54 43 PRO A O 10
ATOM 12639 N N . ILE A 1 44 ? 14.459 11.029 -7.607 1.00 43.24 44 ILE A N 10
ATOM 12640 C CA . ILE A 1 44 ? 13.626 12.060 -8.241 1.00 63.35 44 ILE A CA 10
ATOM 12641 C C . ILE A 1 44 ? 13.504 13.310 -7.348 1.00 11.12 44 ILE A C 10
ATOM 12642 O O . ILE A 1 44 ? 13.641 14.440 -7.818 1.00 4.22 44 ILE A O 10
ATOM 12658 N N . THR A 1 45 ? 13.250 13.096 -6.060 1.00 13.22 45 THR A N 10
ATOM 12659 C CA . THR A 1 45 ? 13.045 14.192 -5.099 1.00 24.40 45 THR A CA 10
ATOM 12660 C C . THR A 1 45 ? 14.371 14.739 -4.557 1.00 3.24 45 THR A C 10
ATOM 12661 O O . THR A 1 45 ? 14.442 15.888 -4.108 1.00 64.53 45 THR A O 10
ATOM 12672 N N . ASN A 1 46 ? 15.415 13.906 -4.604 1.00 21.53 46 ASN A N 10
ATOM 12673 C CA . ASN A 1 46 ? 16.736 14.240 -4.047 1.00 11.40 46 ASN A CA 10
ATOM 12674 C C . ASN A 1 46 ? 16.695 14.367 -2.512 1.00 74.44 46 ASN A C 10
ATOM 12675 O O . ASN A 1 46 ? 17.559 15.004 -1.905 1.00 51.41 46 ASN A O 10
ATOM 12686 N N . VAL A 1 47 ? 15.701 13.737 -1.886 1.00 23.13 47 VAL A N 10
ATOM 12687 C CA . VAL A 1 47 ? 15.563 13.760 -0.424 1.00 62.52 47 VAL A CA 10
ATOM 12688 C C . VAL A 1 47 ? 16.085 12.455 0.209 1.00 60.21 47 VAL A C 10
ATOM 12689 O O . VAL A 1 47 ? 15.929 11.373 -0.357 1.00 54.10 47 VAL A O 10
ATOM 12702 N N . LEU A 1 48 ? 16.705 12.566 1.384 1.00 32.33 48 LEU A N 10
ATOM 12703 C CA . LEU A 1 48 ? 17.251 11.400 2.092 1.00 41.33 48 LEU A CA 10
ATOM 12704 C C . LEU A 1 48 ? 16.135 10.470 2.613 1.00 4.13 48 LEU A C 10
ATOM 12705 O O . LEU A 1 48 ? 15.112 10.935 3.118 1.00 70.12 48 LEU A O 10
ATOM 12721 N N . PRO A 1 49 ? 16.334 9.137 2.522 1.00 10.02 49 PRO A N 10
ATOM 12722 C CA . PRO A 1 49 ? 15.310 8.145 2.911 1.00 22.12 49 PRO A CA 10
ATOM 12723 C C . PRO A 1 49 ? 14.917 8.223 4.395 1.00 1.03 49 PRO A C 10
ATOM 12724 O O . PRO A 1 49 ? 13.766 7.965 4.759 1.00 65.10 49 PRO A O 10
ATOM 12735 N N . ARG A 1 50 ? 15.872 8.578 5.253 1.00 3.41 50 ARG A N 10
ATOM 12736 C CA . ARG A 1 50 ? 15.601 8.725 6.688 1.00 24.15 50 ARG A CA 10
ATOM 12737 C C . ARG A 1 50 ? 14.693 9.940 6.956 1.00 75.42 50 ARG A C 10
ATOM 12738 O O . ARG A 1 50 ? 14.004 10.002 7.974 1.00 23.22 50 ARG A O 10
ATOM 12759 N N . GLY A 1 51 ? 14.688 10.896 6.027 1.00 71.21 51 GLY A N 10
ATOM 12760 C CA . GLY A 1 51 ? 13.833 12.072 6.156 1.00 52.40 51 GLY A CA 10
ATOM 12761 C C . GLY A 1 51 ? 12.447 11.874 5.541 1.00 22.15 51 GLY A C 10
ATOM 12762 O O . GLY A 1 51 ? 11.452 12.383 6.057 1.00 52.41 51 GLY A O 10
ATOM 12766 N N . GLN A 1 52 ? 12.383 11.127 4.437 1.00 75.11 52 GLN A N 10
ATOM 12767 C CA . GLN A 1 52 ? 11.113 10.873 3.739 1.00 43.13 52 GLN A CA 10
ATOM 12768 C C . GLN A 1 52 ? 10.135 10.059 4.609 1.00 52.42 52 GLN A C 10
ATOM 12769 O O . GLN A 1 52 ? 10.272 8.842 4.746 1.00 4.33 52 GLN A O 10
ATOM 12783 N N . LYS A 1 53 ? 9.160 10.744 5.207 1.00 72.42 53 LYS A N 10
ATOM 12784 C CA . LYS A 1 53 ? 8.134 10.085 6.032 1.00 15.31 53 LYS A CA 10
ATOM 12785 C C . LYS A 1 53 ? 6.873 9.765 5.215 1.00 54.41 53 LYS A C 10
ATOM 12786 O O . LYS A 1 53 ? 6.231 10.669 4.683 1.00 41.13 53 LYS A O 10
ATOM 12805 N N . LEU A 1 54 ? 6.523 8.482 5.122 1.00 0.01 54 LEU A N 10
ATOM 12806 C CA . LEU A 1 54 ? 5.273 8.065 4.474 1.00 23.23 54 LEU A CA 10
ATOM 12807 C C . LEU A 1 54 ? 4.172 7.834 5.522 1.00 1.41 54 LEU A C 10
ATOM 12808 O O . LEU A 1 54 ? 4.265 6.925 6.350 1.00 44.45 54 LEU A O 10
ATOM 12824 N N . ILE A 1 55 ? 3.141 8.675 5.495 1.00 53.22 55 ILE A N 10
ATOM 12825 C CA . ILE A 1 55 ? 2.045 8.603 6.471 1.00 42.34 55 ILE A CA 10
ATOM 12826 C C . ILE A 1 55 ? 0.693 8.346 5.781 1.00 11.42 55 ILE A C 10
ATOM 12827 O O . ILE A 1 55 ? 0.325 9.040 4.831 1.00 4.50 55 ILE A O 10
ATOM 12843 N N . PHE A 1 56 ? -0.043 7.346 6.272 1.00 55.11 56 PHE A N 10
ATOM 12844 C CA . PHE A 1 56 ? -1.337 6.962 5.689 1.00 61.23 56 PHE A CA 10
ATOM 12845 C C . PHE A 1 56 ? -2.346 6.586 6.789 1.00 54.14 56 PHE A C 10
ATOM 12846 O O . PHE A 1 56 ? -1.984 5.941 7.771 1.00 13.30 56 PHE A O 10
ATOM 12863 N N . LYS A 1 57 ? -3.610 6.993 6.614 1.00 24.15 57 LYS A N 10
ATOM 12864 C CA . LYS A 1 57 ? -4.661 6.771 7.629 1.00 13.12 57 LYS A CA 10
ATOM 12865 C C . LYS A 1 57 ? -4.310 7.457 8.964 1.00 40.11 57 LYS A C 10
ATOM 12866 O O . LYS A 1 57 ? -4.793 7.059 10.028 1.00 75.20 57 LYS A O 10
ATOM 12885 N N . GLY A 1 58 ? -3.476 8.497 8.899 1.00 5.22 58 GLY A N 10
ATOM 12886 C CA . GLY A 1 58 ? -3.006 9.166 10.111 1.00 75.30 58 GLY A CA 10
ATOM 12887 C C . GLY A 1 58 ? -1.892 8.396 10.818 1.00 74.44 58 GLY A C 10
ATOM 12888 O O . GLY A 1 58 ? -1.370 8.836 11.844 1.00 13.22 58 GLY A O 10
ATOM 12892 N N . LYS A 1 59 ? -1.525 7.252 10.255 1.00 51.32 59 LYS A N 10
ATOM 12893 C CA . LYS A 1 59 ? -0.513 6.368 10.835 1.00 74.33 59 LYS A CA 10
ATOM 12894 C C . LYS A 1 59 ? 0.818 6.451 10.070 1.00 61.42 59 LYS A C 10
ATOM 12895 O O . LYS A 1 59 ? 0.857 6.275 8.851 1.00 1.34 59 LYS A O 10
ATOM 12914 N N . VAL A 1 60 ? 1.904 6.728 10.789 1.00 44.31 60 VAL A N 10
ATOM 12915 C CA . VAL A 1 60 ? 3.248 6.671 10.207 1.00 72.22 60 VAL A CA 10
ATOM 12916 C C . VAL A 1 60 ? 3.700 5.203 10.062 1.00 73.34 60 VAL A C 10
ATOM 12917 O O . VAL A 1 60 ? 3.799 4.467 11.049 1.00 12.25 60 VAL A O 10
ATOM 12930 N N . LEU A 1 61 ? 3.956 4.777 8.828 1.00 50.34 61 LEU A N 10
ATOM 12931 C CA . LEU A 1 61 ? 4.215 3.358 8.538 1.00 72.32 61 LEU A CA 10
ATOM 12932 C C . LEU A 1 61 ? 5.645 2.925 8.906 1.00 14.15 61 LEU A C 10
ATOM 12933 O O . LEU A 1 61 ? 6.561 3.746 9.010 1.00 24.41 61 LEU A O 10
ATOM 12949 N N . VAL A 1 62 ? 5.813 1.618 9.104 1.00 4.34 62 VAL A N 10
ATOM 12950 C CA . VAL A 1 62 ? 7.114 1.024 9.430 1.00 21.12 62 VAL A CA 10
ATOM 12951 C C . VAL A 1 62 ? 7.850 0.577 8.153 1.00 41.24 62 VAL A C 10
ATOM 12952 O O . VAL A 1 62 ? 7.257 -0.049 7.271 1.00 42.13 62 VAL A O 10
ATOM 12965 N N . GLU A 1 63 ? 9.148 0.878 8.074 1.00 44.11 63 GLU A N 10
ATOM 12966 C CA . GLU A 1 63 ? 9.948 0.611 6.864 1.00 52.43 63 GLU A CA 10
ATOM 12967 C C . GLU A 1 63 ? 9.908 -0.865 6.427 1.00 73.02 63 GLU A C 10
ATOM 12968 O O . GLU A 1 63 ? 10.025 -1.169 5.240 1.00 65.13 63 GLU A O 10
ATOM 12980 N N . THR A 1 64 ? 9.740 -1.773 7.385 1.00 24.21 64 THR A N 10
ATOM 12981 C CA . THR A 1 64 ? 9.740 -3.216 7.100 1.00 73.50 64 THR A CA 10
ATOM 12982 C C . THR A 1 64 ? 8.394 -3.721 6.549 1.00 44.32 64 THR A C 10
ATOM 12983 O O . THR A 1 64 ? 8.322 -4.813 5.978 1.00 3.45 64 THR A O 10
ATOM 12994 N N . SER A 1 65 ? 7.328 -2.938 6.714 1.00 25.13 65 SER A N 10
ATOM 12995 C CA . SER A 1 65 ? 5.995 -3.346 6.237 1.00 52.33 65 SER A CA 10
ATOM 12996 C C . SER A 1 65 ? 5.786 -2.973 4.763 1.00 64.13 65 SER A C 10
ATOM 12997 O O . SER A 1 65 ? 6.174 -1.888 4.324 1.00 45.45 65 SER A O 10
ATOM 13005 N N . THR A 1 66 ? 5.175 -3.881 3.996 1.00 20.02 66 THR A N 10
ATOM 13006 C CA . THR A 1 66 ? 4.892 -3.622 2.575 1.00 13.30 66 THR A CA 10
ATOM 13007 C C . THR A 1 66 ? 3.713 -2.659 2.412 1.00 54.24 66 THR A C 10
ATOM 13008 O O . THR A 1 66 ? 2.955 -2.430 3.356 1.00 21.42 66 THR A O 10
ATOM 13019 N N . LEU A 1 67 ? 3.557 -2.091 1.214 1.00 74.41 67 LEU A N 10
ATOM 13020 C CA . LEU A 1 67 ? 2.443 -1.173 0.941 1.00 20.03 67 LEU A CA 10
ATOM 13021 C C . LEU A 1 67 ? 1.089 -1.799 1.321 1.00 13.20 67 LEU A C 10
ATOM 13022 O O . LEU A 1 67 ? 0.272 -1.170 1.991 1.00 11.22 67 LEU A O 10
ATOM 13038 N N . LYS A 1 68 ? 0.872 -3.049 0.920 1.00 72.44 68 LYS A N 10
ATOM 13039 C CA . LYS A 1 68 ? -0.375 -3.750 1.244 1.00 10.51 68 LYS A CA 10
ATOM 13040 C C . LYS A 1 68 ? -0.493 -3.995 2.761 1.00 61.20 68 LYS A C 10
ATOM 13041 O O . LYS A 1 68 ? -1.571 -3.850 3.342 1.00 42.32 68 LYS A O 10
ATOM 13060 N N . GLN A 1 69 ? 0.625 -4.356 3.399 1.00 40.22 69 GLN A N 10
ATOM 13061 C CA . GLN A 1 69 ? 0.676 -4.505 4.866 1.00 73.21 69 GLN A CA 10
ATOM 13062 C C . GLN A 1 69 ? 0.459 -3.151 5.570 1.00 1.41 69 GLN A C 10
ATOM 13063 O O . GLN A 1 69 ? 0.057 -3.095 6.733 1.00 41.12 69 GLN A O 10
ATOM 13077 N N . SER A 1 70 ? 0.731 -2.066 4.849 1.00 40.21 70 SER A N 10
ATOM 13078 C CA . SER A 1 70 ? 0.515 -0.701 5.356 1.00 21.31 70 SER A CA 10
ATOM 13079 C C . SER A 1 70 ? -0.924 -0.232 5.092 1.00 12.13 70 SER A C 10
ATOM 13080 O O . SER A 1 70 ? -1.244 0.947 5.273 1.00 40.33 70 SER A O 10
ATOM 13088 N N . ASP A 1 71 ? -1.778 -1.166 4.658 1.00 14.43 71 ASP A N 10
ATOM 13089 C CA . ASP A 1 71 ? -3.199 -0.896 4.390 1.00 62.31 71 ASP A CA 10
ATOM 13090 C C . ASP A 1 71 ? -3.388 0.016 3.155 1.00 70.30 71 ASP A C 10
ATOM 13091 O O . ASP A 1 71 ? -4.468 0.563 2.923 1.00 63.22 71 ASP A O 10
ATOM 13100 N N . VAL A 1 72 ? -2.335 0.145 2.348 1.00 73.04 72 VAL A N 10
ATOM 13101 C CA . VAL A 1 72 ? -2.372 0.974 1.137 1.00 12.43 72 VAL A CA 10
ATOM 13102 C C . VAL A 1 72 ? -2.981 0.203 -0.048 1.00 13.42 72 VAL A C 10
ATOM 13103 O O . VAL A 1 72 ? -2.466 -0.837 -0.462 1.00 72.11 72 VAL A O 10
ATOM 13116 N N . GLY A 1 73 ? -4.086 0.719 -0.580 1.00 43.24 73 GLY A N 10
ATOM 13117 C CA . GLY A 1 73 ? -4.744 0.094 -1.725 1.00 41.33 73 GLY A CA 10
ATOM 13118 C C . GLY A 1 73 ? -4.527 0.856 -3.030 1.00 32.20 73 GLY A C 10
ATOM 13119 O O . GLY A 1 73 ? -3.908 1.923 -3.042 1.00 73.42 73 GLY A O 10
ATOM 13123 N N . SER A 1 74 ? -5.053 0.319 -4.132 1.00 21.32 74 SER A N 10
ATOM 13124 C CA . SER A 1 74 ? -4.884 0.943 -5.451 1.00 62.30 74 SER A CA 10
ATOM 13125 C C . SER A 1 74 ? -5.726 2.222 -5.571 1.00 63.11 74 SER A C 10
ATOM 13126 O O . SER A 1 74 ? -6.916 2.183 -5.903 1.00 33.32 74 SER A O 10
ATOM 13134 N N . GLY A 1 75 ? -5.098 3.354 -5.280 1.00 54.21 75 GLY A N 10
ATOM 13135 C CA . GLY A 1 75 ? -5.777 4.642 -5.307 1.00 44.50 75 GLY A CA 10
ATOM 13136 C C . GLY A 1 75 ? -5.679 5.377 -3.977 1.00 30.30 75 GLY A C 10
ATOM 13137 O O . GLY A 1 75 ? -6.431 6.319 -3.717 1.00 15.41 75 GLY A O 10
ATOM 13141 N N . ALA A 1 76 ? -4.754 4.940 -3.126 1.00 13.31 76 ALA A N 10
ATOM 13142 C CA . ALA A 1 76 ? -4.546 5.553 -1.812 1.00 4.34 76 ALA A CA 10
ATOM 13143 C C . ALA A 1 76 ? -3.528 6.704 -1.876 1.00 3.43 76 ALA A C 10
ATOM 13144 O O . ALA A 1 76 ? -2.522 6.623 -2.587 1.00 52.02 76 ALA A O 10
ATOM 13151 N N . LYS A 1 77 ? -3.795 7.781 -1.135 1.00 11.41 77 LYS A N 10
ATOM 13152 C CA . LYS A 1 77 ? -2.880 8.929 -1.081 1.00 44.40 77 LYS A CA 10
ATOM 13153 C C . LYS A 1 77 ? -1.962 8.865 0.152 1.00 43.23 77 LYS A C 10
ATOM 13154 O O . LYS A 1 77 ? -2.431 8.809 1.291 1.00 4.23 77 LYS A O 10
ATOM 13173 N N . LEU A 1 78 ? -0.651 8.880 -0.087 1.00 72.23 78 LEU A N 10
ATOM 13174 C CA . LEU A 1 78 ? 0.347 8.807 0.991 1.00 2.11 78 LEU A CA 10
ATOM 13175 C C . LEU A 1 78 ? 0.954 10.187 1.285 1.00 41.31 78 LEU A C 10
ATOM 13176 O O . LEU A 1 78 ? 1.525 10.821 0.399 1.00 44.10 78 LEU A O 10
ATOM 13192 N N . MET A 1 79 ? 0.841 10.644 2.528 1.00 23.11 79 MET A N 10
ATOM 13193 C CA . MET A 1 79 ? 1.429 11.928 2.927 1.00 11.41 79 MET A CA 10
ATOM 13194 C C . MET A 1 79 ? 2.950 11.804 3.108 1.00 62.14 79 MET A C 10
ATOM 13195 O O . MET A 1 79 ? 3.422 11.117 4.017 1.00 42.51 79 MET A O 10
ATOM 13209 N N . LEU A 1 80 ? 3.712 12.468 2.239 1.00 32.52 80 LEU A N 10
ATOM 13210 C CA . LEU A 1 80 ? 5.176 12.434 2.315 1.00 71.25 80 LEU A CA 10
ATOM 13211 C C . LEU A 1 80 ? 5.733 13.706 2.975 1.00 50.03 80 LEU A C 10
ATOM 13212 O O . LEU A 1 80 ? 5.797 14.768 2.350 1.00 32.14 80 LEU A O 10
ATOM 13228 N N . MET A 1 81 ? 6.127 13.600 4.244 1.00 70.25 81 MET A N 10
ATOM 13229 C CA . MET A 1 81 ? 6.750 14.728 4.945 1.00 5.54 81 MET A CA 10
ATOM 13230 C C . MET A 1 81 ? 8.220 14.874 4.521 1.00 62.22 81 MET A C 10
ATOM 13231 O O . MET A 1 81 ? 9.115 14.272 5.116 1.00 14.42 81 MET A O 10
ATOM 13245 N N . ALA A 1 82 ? 8.453 15.646 3.465 1.00 21.35 82 ALA A N 10
ATOM 13246 C CA . ALA A 1 82 ? 9.805 15.882 2.952 1.00 5.01 82 ALA A CA 10
ATOM 13247 C C . ALA A 1 82 ? 9.944 17.303 2.386 1.00 25.05 82 ALA A C 10
ATOM 13248 O O . ALA A 1 82 ? 9.267 17.670 1.424 1.00 72.25 82 ALA A O 10
ATOM 13255 N N . SER A 1 83 ? 10.817 18.101 2.997 1.00 4.23 83 SER A N 10
ATOM 13256 C CA . SER A 1 83 ? 11.056 19.480 2.552 1.00 1.21 83 SER A CA 10
ATOM 13257 C C . SER A 1 83 ? 11.937 19.517 1.294 1.00 51.11 83 SER A C 10
ATOM 13258 O O . SER A 1 83 ? 12.999 18.886 1.247 1.00 54.31 83 SER A O 10
ATOM 13266 N N . GLN A 1 84 ? 11.496 20.260 0.281 1.00 5.24 84 GLN A N 10
ATOM 13267 C CA . GLN A 1 84 ? 12.260 20.399 -0.962 1.00 23.04 84 GLN A CA 10
ATOM 13268 C C . GLN A 1 84 ? 13.484 21.304 -0.755 1.00 23.04 84 GLN A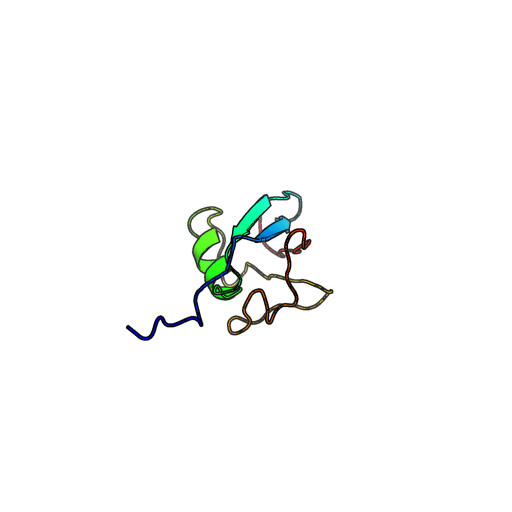 C 10
ATOM 13269 O O . GLN A 1 84 ? 13.396 22.529 -0.874 1.00 43.12 84 GLN A O 10
ATOM 13283 N N . GLY A 1 85 ? 14.616 20.696 -0.415 1.00 31.14 85 GLY A N 10
ATOM 13284 C CA . GLY A 1 85 ? 15.849 21.453 -0.206 1.00 70.12 85 GLY A CA 10
ATOM 13285 C C . GLY A 1 85 ? 16.504 21.905 -1.510 1.00 11.41 85 GLY A C 10
ATOM 13286 O O . GLY A 1 85 ? 16.357 21.202 -2.535 1.00 37.92 85 GLY A O 10
ATOM 13291 N N . MET A 1 1 ? -13.931 1.040 -37.587 1.00 0.00 1 MET A N 11
ATOM 13292 C CA . MET A 1 1 ? -13.180 2.331 -37.580 1.00 52.33 1 MET A CA 11
ATOM 13293 C C . MET A 1 1 ? -12.471 2.592 -36.239 1.00 35.11 1 MET A C 11
ATOM 13294 O O . MET A 1 1 ? -11.790 3.605 -36.078 1.00 71.52 1 MET A O 11
ATOM 13310 N N . GLY A 1 2 ? -12.617 1.677 -35.282 1.00 61.14 2 GLY A N 11
ATOM 13311 C CA . GLY A 1 2 ? -12.059 1.892 -33.949 1.00 1.31 2 GLY A CA 11
ATOM 13312 C C . GLY A 1 2 ? -11.402 0.651 -33.352 1.00 72.32 2 GLY A C 11
ATOM 13313 O O . GLY A 1 2 ? -11.399 -0.425 -33.953 1.00 43.33 2 GLY A O 11
ATOM 13317 N N . HIS A 1 3 ? -10.842 0.806 -32.157 1.00 43.50 3 HIS A N 11
ATOM 13318 C CA . HIS A 1 3 ? -10.175 -0.292 -31.450 1.00 21.21 3 HIS A CA 11
ATOM 13319 C C . HIS A 1 3 ? -10.455 -0.230 -29.943 1.00 61.32 3 HIS A C 11
ATOM 13320 O O . HIS A 1 3 ? -9.926 0.632 -29.238 1.00 73.34 3 HIS A O 11
ATOM 13335 N N . HIS A 1 4 ? -11.293 -1.144 -29.458 1.00 20.10 4 HIS A N 11
ATOM 13336 C CA . HIS A 1 4 ? -11.681 -1.176 -28.044 1.00 3.25 4 HIS A CA 11
ATOM 13337 C C . HIS A 1 4 ? -10.459 -1.363 -27.126 1.00 71.54 4 HIS A C 11
ATOM 13338 O O . HIS A 1 4 ? -9.643 -2.265 -27.328 1.00 42.32 4 HIS A O 11
ATOM 13353 N N . HIS A 1 5 ? -10.353 -0.511 -26.110 1.00 52.44 5 HIS A N 11
ATOM 13354 C CA . HIS A 1 5 ? -9.216 -0.533 -25.184 1.00 51.32 5 HIS A CA 11
ATOM 13355 C C . HIS A 1 5 ? -9.263 -1.757 -24.246 1.00 4.42 5 HIS A C 11
ATOM 13356 O O . HIS A 1 5 ? -10.099 -1.834 -23.342 1.00 74.24 5 HIS A O 11
ATOM 13371 N N . HIS A 1 6 ? -8.358 -2.710 -24.467 1.00 43.44 6 HIS A N 11
ATOM 13372 C CA . HIS A 1 6 ? -8.279 -3.917 -23.630 1.00 24.34 6 HIS A CA 11
ATOM 13373 C C . HIS A 1 6 ? -7.446 -3.664 -22.358 1.00 23.35 6 HIS A C 11
ATOM 13374 O O . HIS A 1 6 ? -6.217 -3.603 -22.405 1.00 13.43 6 HIS A O 11
ATOM 13389 N N . HIS A 1 7 ? -8.126 -3.509 -21.222 1.00 44.50 7 HIS A N 11
ATOM 13390 C CA . HIS A 1 7 ? -7.457 -3.144 -19.963 1.00 41.44 7 HIS A CA 11
ATOM 13391 C C . HIS A 1 7 ? -6.776 -4.348 -19.280 1.00 14.32 7 HIS A C 11
ATOM 13392 O O . HIS A 1 7 ? -7.434 -5.233 -18.741 1.00 71.30 7 HIS A O 11
ATOM 13407 N N . HIS A 1 8 ? -5.444 -4.377 -19.321 1.00 63.10 8 HIS A N 11
ATOM 13408 C CA . HIS A 1 8 ? -4.660 -5.393 -18.606 1.00 70.42 8 HIS A CA 11
ATOM 13409 C C . HIS A 1 8 ? -3.460 -4.748 -17.894 1.00 72.01 8 HIS A C 11
ATOM 13410 O O . HIS A 1 8 ? -2.876 -3.785 -18.394 1.00 34.15 8 HIS A O 11
ATOM 13425 N N . SER A 1 9 ? -3.098 -5.279 -16.729 1.00 61.23 9 SER A N 11
ATOM 13426 C CA . SER A 1 9 ? -1.997 -4.717 -15.926 1.00 74.52 9 SER A CA 11
ATOM 13427 C C . SER A 1 9 ? -1.207 -5.822 -15.212 1.00 54.11 9 SER A C 11
ATOM 13428 O O . SER A 1 9 ? -1.467 -7.010 -15.407 1.00 24.21 9 SER A O 11
ATOM 13436 N N . HIS A 1 10 ? -0.234 -5.421 -14.400 1.00 33.24 10 HIS A N 11
ATOM 13437 C CA . HIS A 1 10 ? 0.588 -6.359 -13.625 1.00 42.44 10 HIS A CA 11
ATOM 13438 C C . HIS A 1 10 ? 0.198 -6.314 -12.135 1.00 75.33 10 HIS A C 11
ATOM 13439 O O . HIS A 1 10 ? -0.826 -5.734 -11.774 1.00 61.25 10 HIS A O 11
ATOM 13454 N N . SER A 1 11 ? 1.023 -6.905 -11.269 1.00 74.02 11 SER A N 11
ATOM 13455 C CA . SER A 1 11 ? 0.771 -6.887 -9.811 1.00 12.21 11 SER A CA 11
ATOM 13456 C C . SER A 1 11 ? 1.084 -5.506 -9.193 1.00 23.33 11 SER A C 11
ATOM 13457 O O . SER A 1 11 ? 1.560 -5.409 -8.062 1.00 34.12 11 SER A O 11
ATOM 13465 N N . THR A 1 12 ? 0.774 -4.435 -9.927 1.00 71.03 12 THR A N 11
ATOM 13466 C CA . THR A 1 12 ? 1.078 -3.064 -9.488 1.00 42.34 12 THR A CA 11
ATOM 13467 C C . THR A 1 12 ? -0.198 -2.243 -9.271 1.00 61.13 12 THR A C 11
ATOM 13468 O O . THR A 1 12 ? -1.039 -2.137 -10.165 1.00 41.01 12 THR A O 11
ATOM 13479 N N . ILE A 1 13 ? -0.328 -1.653 -8.088 1.00 63.01 13 ILE A N 11
ATOM 13480 C CA . ILE A 1 13 ? -1.481 -0.809 -7.757 1.00 14.14 13 ILE A CA 11
ATOM 13481 C C . ILE A 1 13 ? -1.184 0.682 -8.006 1.00 74.35 13 ILE A C 11
ATOM 13482 O O . ILE A 1 13 ? -0.040 1.129 -7.900 1.00 41.31 13 ILE A O 11
ATOM 13498 N N . LYS A 1 14 ? -2.222 1.444 -8.350 1.00 64.33 14 LYS A N 11
ATOM 13499 C CA . LYS A 1 14 ? -2.097 2.899 -8.492 1.00 21.21 14 LYS A CA 11
ATOM 13500 C C . LYS A 1 14 ? -1.923 3.559 -7.118 1.00 53.14 14 LYS A C 11
ATOM 13501 O O . LYS A 1 14 ? -2.793 3.458 -6.257 1.00 43.11 14 LYS A O 11
ATOM 13520 N N . LEU A 1 15 ? -0.795 4.229 -6.915 1.00 13.13 15 LEU A N 11
ATOM 13521 C CA . LEU A 1 15 ? -0.485 4.832 -5.615 1.00 23.32 15 LEU A CA 11
ATOM 13522 C C . LEU A 1 15 ? -0.046 6.294 -5.756 1.00 3.21 15 LEU A C 11
ATOM 13523 O O . LEU A 1 15 ? 0.930 6.602 -6.437 1.00 73.31 15 LEU A O 11
ATOM 13539 N N . THR A 1 16 ? -0.769 7.185 -5.092 1.00 62.30 16 THR A N 11
ATOM 13540 C CA . THR A 1 16 ? -0.492 8.626 -5.169 1.00 12.14 16 THR A CA 11
ATOM 13541 C C . THR A 1 16 ? 0.254 9.122 -3.924 1.00 73.33 16 THR A C 11
ATOM 13542 O O . THR A 1 16 ? -0.333 9.272 -2.851 1.00 44.15 16 THR A O 11
ATOM 13553 N N . VAL A 1 17 ? 1.554 9.365 -4.075 1.00 45.44 17 VAL A N 11
ATOM 13554 C CA . VAL A 1 17 ? 2.388 9.880 -2.982 1.00 23.41 17 VAL A CA 11
ATOM 13555 C C . VAL A 1 17 ? 2.426 11.417 -3.000 1.00 22.12 17 VAL A C 11
ATOM 13556 O O . VAL A 1 17 ? 2.748 12.028 -4.018 1.00 4.23 17 VAL A O 11
ATOM 13569 N N . LYS A 1 18 ? 2.087 12.038 -1.875 1.00 3.21 18 LYS A N 11
ATOM 13570 C CA . LYS A 1 18 ? 2.027 13.502 -1.790 1.00 14.44 18 LYS A CA 11
ATOM 13571 C C . LYS A 1 18 ? 3.320 14.119 -1.229 1.00 54.31 18 LYS A C 11
ATOM 13572 O O . LYS A 1 18 ? 3.580 14.046 -0.028 1.00 33.21 18 LYS A O 11
ATOM 13591 N N . PHE A 1 19 ? 4.121 14.731 -2.103 1.00 61.15 19 PHE A N 11
ATOM 13592 C CA . PHE A 1 19 ? 5.234 15.581 -1.659 1.00 33.43 19 PHE A CA 11
ATOM 13593 C C . PHE A 1 19 ? 4.682 16.951 -1.243 1.00 3.54 19 PHE A C 11
ATOM 13594 O O . PHE A 1 19 ? 4.669 17.902 -2.032 1.00 21.15 19 PHE A O 11
ATOM 13611 N N . GLY A 1 20 ? 4.191 17.032 -0.010 1.00 13.32 20 GLY A N 11
ATOM 13612 C CA . GLY A 1 20 ? 3.451 18.212 0.415 1.00 54.54 20 GLY A CA 11
ATOM 13613 C C . GLY A 1 20 ? 2.159 18.383 -0.383 1.00 51.15 20 GLY A C 11
ATOM 13614 O O . GLY A 1 20 ? 1.179 17.666 -0.158 1.00 24.04 20 GLY A O 11
ATOM 13618 N N . GLY A 1 21 ? 2.169 19.312 -1.335 1.00 55.31 21 GLY A N 11
ATOM 13619 C CA . GLY A 1 21 ? 1.020 19.508 -2.214 1.00 62.05 21 GLY A CA 11
ATOM 13620 C C . GLY A 1 21 ? 1.182 18.827 -3.571 1.00 54.23 21 GLY A C 11
ATOM 13621 O O . GLY A 1 21 ? 0.282 18.882 -4.413 1.00 14.45 21 GLY A O 11
ATOM 13625 N N . LYS A 1 22 ? 2.327 18.179 -3.787 1.00 42.45 22 LYS A N 11
ATOM 13626 C CA . LYS A 1 22 ? 2.605 17.497 -5.057 1.00 61.12 22 LYS A CA 11
ATOM 13627 C C . LYS A 1 22 ? 1.995 16.087 -5.083 1.00 3.34 22 LYS A C 11
ATOM 13628 O O . LYS A 1 22 ? 2.498 15.171 -4.429 1.00 74.02 22 LYS A O 11
ATOM 13647 N N . SER A 1 23 ? 0.909 15.919 -5.829 1.00 61.42 23 SER A N 11
ATOM 13648 C CA . SER A 1 23 ? 0.278 14.602 -5.989 1.00 60.33 23 SER A CA 11
ATOM 13649 C C . SER A 1 23 ? 1.012 13.768 -7.051 1.00 42.52 23 SER A C 11
ATOM 13650 O O . SER A 1 23 ? 0.838 13.985 -8.252 1.00 34.13 23 SER A O 11
ATOM 13658 N N . ILE A 1 24 ? 1.852 12.835 -6.604 1.00 53.30 24 ILE A N 11
ATOM 13659 C CA . ILE A 1 24 ? 2.615 11.968 -7.517 1.00 2.44 24 ILE A CA 11
ATOM 13660 C C . ILE A 1 24 ? 1.959 10.574 -7.644 1.00 50.11 24 ILE A C 11
ATOM 13661 O O . ILE A 1 24 ? 2.172 9.701 -6.802 1.00 71.45 24 ILE A O 11
ATOM 13677 N N . PRO A 1 25 ? 1.140 10.345 -8.693 1.00 12.11 25 PRO A N 11
ATOM 13678 C CA . PRO A 1 25 ? 0.418 9.082 -8.882 1.00 31.25 25 PRO A CA 11
ATOM 13679 C C . PRO A 1 25 ? 1.250 8.012 -9.611 1.00 54.14 25 PRO A C 11
ATOM 13680 O O . PRO A 1 25 ? 1.265 7.946 -10.844 1.00 3.30 25 PRO A O 11
ATOM 13691 N N . LEU A 1 26 ? 1.945 7.178 -8.842 1.00 32.03 26 LEU A N 11
ATOM 13692 C CA . LEU A 1 26 ? 2.766 6.093 -9.398 1.00 54.31 26 LEU A CA 11
ATOM 13693 C C . LEU A 1 26 ? 1.964 4.783 -9.516 1.00 24.14 26 LEU A C 11
ATOM 13694 O O . LEU A 1 26 ? 0.757 4.755 -9.274 1.00 72.23 26 LEU A O 11
ATOM 13710 N N . SER A 1 27 ? 2.645 3.708 -9.913 1.00 10.44 27 SER A N 11
ATOM 13711 C CA . SER A 1 27 ? 2.047 2.360 -9.953 1.00 70.32 27 SER A CA 11
ATOM 13712 C C . SER A 1 27 ? 3.074 1.310 -9.507 1.00 62.01 27 SER A C 11
ATOM 13713 O O . SER A 1 27 ? 3.963 0.935 -10.272 1.00 53.42 27 SER A O 11
ATOM 13721 N N . VAL A 1 28 ? 2.953 0.853 -8.261 1.00 52.33 28 VAL A N 11
ATOM 13722 C CA . VAL A 1 28 ? 3.915 -0.096 -7.679 1.00 71.34 28 VAL A CA 11
ATOM 13723 C C . VAL A 1 28 ? 3.200 -1.289 -7.030 1.00 44.31 28 VAL A C 11
ATOM 13724 O O . VAL A 1 28 ? 2.007 -1.228 -6.746 1.00 42.45 28 VAL A O 11
ATOM 13737 N N . SER A 1 29 ? 3.931 -2.375 -6.800 1.00 22.42 29 SER A N 11
ATOM 13738 C CA . SER A 1 29 ? 3.345 -3.579 -6.199 1.00 2.34 29 SER A CA 11
ATOM 13739 C C . SER A 1 29 ? 3.149 -3.412 -4.683 1.00 50.20 29 SER A C 11
ATOM 13740 O O . SER A 1 29 ? 4.038 -2.921 -3.983 1.00 54.22 29 SER A O 11
ATOM 13748 N N . PRO A 1 30 ? 1.987 -3.841 -4.145 1.00 30.44 30 PRO A N 11
ATOM 13749 C CA . PRO A 1 30 ? 1.677 -3.695 -2.709 1.00 11.13 30 PRO A CA 11
ATOM 13750 C C . PRO A 1 30 ? 2.600 -4.533 -1.803 1.00 5.32 30 PRO A C 11
ATOM 13751 O O . PRO A 1 30 ? 2.616 -4.355 -0.583 1.00 14.33 30 PRO A O 11
ATOM 13762 N N . ASP A 1 31 ? 3.362 -5.445 -2.405 1.00 24.54 31 ASP A N 11
ATOM 13763 C CA . ASP A 1 31 ? 4.292 -6.300 -1.660 1.00 52.34 31 ASP A CA 11
ATOM 13764 C C . ASP A 1 31 ? 5.631 -5.593 -1.373 1.00 15.12 31 ASP A C 11
ATOM 13765 O O . ASP A 1 31 ? 6.445 -6.088 -0.589 1.00 33.51 31 ASP A O 11
ATOM 13774 N N . CYS A 1 32 ? 5.860 -4.444 -2.010 1.00 51.15 32 CYS A N 11
ATOM 13775 C CA . CYS A 1 32 ? 7.074 -3.650 -1.761 1.00 14.50 32 CYS A CA 11
ATOM 13776 C C . CYS A 1 32 ? 7.035 -2.992 -0.374 1.00 1.43 32 CYS A C 11
ATOM 13777 O O . CYS A 1 32 ? 5.966 -2.647 0.134 1.00 0.44 32 CYS A O 11
ATOM 13785 N N . THR A 1 33 ? 8.203 -2.829 0.238 1.00 70.13 33 THR A N 11
ATOM 13786 C CA . THR A 1 33 ? 8.302 -2.156 1.539 1.00 64.22 33 THR A CA 11
ATOM 13787 C C . THR A 1 33 ? 8.339 -0.636 1.367 1.00 12.25 33 THR A C 11
ATOM 13788 O O . THR A 1 33 ? 8.740 -0.126 0.317 1.00 72.25 33 THR A O 11
ATOM 13799 N N . VAL A 1 34 ? 7.930 0.094 2.403 1.00 43.21 34 VAL A N 11
ATOM 13800 C CA . VAL A 1 34 ? 7.955 1.559 2.359 1.00 45.34 34 VAL A CA 11
ATOM 13801 C C . VAL A 1 34 ? 9.398 2.100 2.269 1.00 20.23 34 VAL A C 11
ATOM 13802 O O . VAL A 1 34 ? 9.618 3.242 1.864 1.00 31.35 34 VAL A O 11
ATOM 13815 N N . LYS A 1 35 ? 10.379 1.273 2.648 1.00 62.55 35 LYS A N 11
ATOM 13816 C CA . LYS A 1 35 ? 11.794 1.634 2.495 1.00 3.21 35 LYS A CA 11
ATOM 13817 C C . LYS A 1 35 ? 12.177 1.710 1.011 1.00 24.22 35 LYS A C 11
ATOM 13818 O O . LYS A 1 35 ? 12.833 2.660 0.573 1.00 52.15 35 LYS A O 11
ATOM 13837 N N . ASP A 1 36 ? 11.761 0.706 0.241 1.00 72.44 36 ASP A N 11
ATOM 13838 C CA . ASP A 1 36 ? 12.060 0.656 -1.191 1.00 22.33 36 ASP A CA 11
ATOM 13839 C C . ASP A 1 36 ? 11.462 1.874 -1.916 1.00 20.23 36 ASP A C 11
ATOM 13840 O O . ASP A 1 36 ? 12.071 2.429 -2.835 1.00 13.41 36 ASP A O 11
ATOM 13849 N N . LEU A 1 37 ? 10.269 2.296 -1.486 1.00 2.14 37 LEU A N 11
ATOM 13850 C CA . LEU A 1 37 ? 9.655 3.530 -1.997 1.00 73.43 37 LEU A CA 11
ATOM 13851 C C . LEU A 1 37 ? 10.565 4.739 -1.762 1.00 5.42 37 LEU A C 11
ATOM 13852 O O . LEU A 1 37 ? 10.801 5.530 -2.673 1.00 31.23 37 LEU A O 11
ATOM 13868 N N . LYS A 1 38 ? 11.083 4.868 -0.540 1.00 70.12 38 LYS A N 11
ATOM 13869 C CA . LYS A 1 38 ? 12.043 5.931 -0.217 1.00 24.05 38 LYS A CA 11
ATOM 13870 C C . LYS A 1 38 ? 13.249 5.882 -1.168 1.00 31.31 38 LYS A C 11
ATOM 13871 O O . LYS A 1 38 ? 13.725 6.909 -1.654 1.00 51.22 38 LYS A O 11
ATOM 13890 N N . SER A 1 39 ? 13.734 4.669 -1.425 1.00 41.12 39 SER A N 11
ATOM 13891 C CA . SER A 1 39 ? 14.852 4.452 -2.352 1.00 63.51 39 SER A CA 11
ATOM 13892 C C . SER A 1 39 ? 14.497 4.917 -3.775 1.00 12.44 39 SER A C 11
ATOM 13893 O O . SER A 1 39 ? 15.328 5.494 -4.476 1.00 11.54 39 SER A O 11
ATOM 13901 N N . GLN A 1 40 ? 13.255 4.667 -4.188 1.00 55.11 40 GLN A N 11
ATOM 13902 C CA . GLN A 1 40 ? 12.785 5.045 -5.528 1.00 64.11 40 GLN A CA 11
ATOM 13903 C C . GLN A 1 40 ? 12.572 6.562 -5.667 1.00 40.14 40 GLN A C 11
ATOM 13904 O O . GLN A 1 40 ? 12.915 7.154 -6.691 1.00 53.42 40 GLN A O 11
ATOM 13918 N N . LEU A 1 41 ? 11.985 7.179 -4.647 1.00 4.23 41 LEU A N 11
ATOM 13919 C CA . LEU A 1 41 ? 11.728 8.628 -4.659 1.00 32.23 41 LEU A CA 11
ATOM 13920 C C . LEU A 1 41 ? 13.012 9.454 -4.445 1.00 34.12 41 LEU A C 11
ATOM 13921 O O . LEU A 1 41 ? 13.065 10.633 -4.810 1.00 55.40 41 LEU A O 11
ATOM 13937 N N . GLN A 1 42 ? 14.046 8.829 -3.871 1.00 44.41 42 GLN A N 11
ATOM 13938 C CA . GLN A 1 42 ? 15.309 9.524 -3.567 1.00 34.20 42 GLN A CA 11
ATOM 13939 C C . GLN A 1 42 ? 15.903 10.231 -4.811 1.00 51.41 42 GLN A C 11
ATOM 13940 O O . GLN A 1 42 ? 16.137 11.439 -4.779 1.00 53.03 42 GLN A O 11
ATOM 13954 N N . PRO A 1 43 ? 16.142 9.509 -5.938 1.00 52.42 43 PRO A N 11
ATOM 13955 C CA . PRO A 1 43 ? 16.728 10.118 -7.152 1.00 70.02 43 PRO A CA 11
ATOM 13956 C C . PRO A 1 43 ? 15.758 11.060 -7.892 1.00 32.11 43 PRO A C 11
ATOM 13957 O O . PRO A 1 43 ? 16.168 11.829 -8.764 1.00 23.42 43 PRO A O 11
ATOM 13968 N N . ILE A 1 44 ? 14.473 10.998 -7.544 1.00 73.01 44 ILE A N 11
ATOM 13969 C CA . ILE A 1 44 ? 13.459 11.845 -8.185 1.00 61.43 44 ILE A CA 11
ATOM 13970 C C . ILE A 1 44 ? 13.479 13.271 -7.608 1.00 12.51 44 ILE A C 11
ATOM 13971 O O . ILE A 1 44 ? 13.749 14.240 -8.319 1.00 15.23 44 ILE A O 11
ATOM 13987 N N . THR A 1 45 ? 13.204 13.391 -6.311 1.00 21.35 45 THR A N 11
ATOM 13988 C CA . THR A 1 45 ? 13.140 14.704 -5.646 1.00 64.12 45 THR A CA 11
ATOM 13989 C C . THR A 1 45 ? 14.458 15.040 -4.922 1.00 64.31 45 THR A C 11
ATOM 13990 O O . THR A 1 45 ? 14.601 16.118 -4.345 1.00 42.01 45 THR A O 11
ATOM 14001 N N . ASN A 1 46 ? 15.424 14.121 -4.989 1.00 34.25 46 ASN A N 11
ATOM 14002 C CA . ASN A 1 46 ? 16.709 14.261 -4.279 1.00 43.54 46 ASN A CA 11
ATOM 14003 C C . ASN A 1 46 ? 16.497 14.311 -2.758 1.00 72.32 46 ASN A C 11
ATOM 14004 O O . ASN A 1 46 ? 17.152 15.071 -2.041 1.00 71.45 46 ASN A O 11
ATOM 14015 N N . VAL A 1 47 ? 15.587 13.467 -2.276 1.00 3.11 47 VAL A N 11
ATOM 14016 C CA . VAL A 1 47 ? 15.257 13.390 -0.851 1.00 75.10 47 VAL A CA 11
ATOM 14017 C C . VAL A 1 47 ? 15.686 12.038 -0.248 1.00 34.45 47 VAL A C 11
ATOM 14018 O O . VAL A 1 47 ? 15.308 10.974 -0.738 1.00 14.11 47 VAL A O 11
ATOM 14031 N N . LEU A 1 48 ? 16.483 12.088 0.815 1.00 53.21 48 LEU A N 11
ATOM 14032 C CA . LEU A 1 48 ? 17.012 10.875 1.452 1.00 2.25 48 LEU A CA 11
ATOM 14033 C C . LEU A 1 48 ? 15.940 10.140 2.285 1.00 23.24 48 LEU A C 11
ATOM 14034 O O . LEU A 1 48 ? 15.017 10.766 2.815 1.00 10.53 48 LEU A O 11
ATOM 14050 N N . PRO A 1 49 ? 16.050 8.797 2.418 1.00 20.21 49 PRO A N 11
ATOM 14051 C CA . PRO A 1 49 ? 15.084 7.982 3.183 1.00 63.31 49 PRO A CA 11
ATOM 14052 C C . PRO A 1 49 ? 14.867 8.499 4.613 1.00 24.42 49 PRO A C 11
ATOM 14053 O O . PRO A 1 49 ? 13.761 8.425 5.153 1.00 42.21 49 PRO A O 11
ATOM 14064 N N . ARG A 1 50 ? 15.930 9.031 5.217 1.00 13.31 50 ARG A N 11
ATOM 14065 C CA . ARG A 1 50 ? 15.846 9.635 6.550 1.00 1.44 50 ARG A CA 11
ATOM 14066 C C . ARG A 1 50 ? 14.850 10.808 6.573 1.00 3.14 50 ARG A C 11
ATOM 14067 O O . ARG A 1 50 ? 14.081 10.968 7.521 1.00 4.15 50 ARG A O 11
ATOM 14088 N N . GLY A 1 51 ? 14.860 11.616 5.517 1.00 54.53 51 GLY A N 11
ATOM 14089 C CA . GLY A 1 51 ? 13.961 12.762 5.434 1.00 33.05 51 GLY A CA 11
ATOM 14090 C C . GLY A 1 51 ? 12.565 12.402 4.927 1.00 3.15 51 GLY A C 11
ATOM 14091 O O . GLY A 1 51 ? 11.632 13.193 5.049 1.00 34.35 51 GLY A O 11
ATOM 14095 N N . GLN A 1 52 ? 12.424 11.207 4.356 1.00 12.01 52 GLN A N 11
ATOM 14096 C CA . GLN A 1 52 ? 11.137 10.746 3.819 1.00 63.12 52 GLN A CA 11
ATOM 14097 C C . GLN A 1 52 ? 10.256 10.088 4.893 1.00 14.54 52 GLN A C 11
ATOM 14098 O O . GLN A 1 52 ? 10.461 8.931 5.266 1.00 32.32 52 GLN A O 11
ATOM 14112 N N . LYS A 1 53 ? 9.279 10.841 5.393 1.00 14.22 53 LYS A N 11
ATOM 14113 C CA . LYS A 1 53 ? 8.297 10.314 6.350 1.00 71.13 53 LYS A CA 11
ATOM 14114 C C . LYS A 1 53 ? 7.011 9.871 5.633 1.00 53.34 53 LYS A C 11
ATOM 14115 O O . LYS A 1 53 ? 6.133 10.689 5.356 1.00 61.32 53 LYS A O 11
ATOM 14134 N N . LEU A 1 54 ? 6.918 8.581 5.308 1.00 42.15 54 LEU A N 11
ATOM 14135 C CA . LEU A 1 54 ? 5.719 8.027 4.662 1.00 70.13 54 LEU A CA 11
ATOM 14136 C C . LEU A 1 54 ? 4.601 7.777 5.686 1.00 51.01 54 LEU A C 11
ATOM 14137 O O . LEU A 1 54 ? 4.755 6.970 6.607 1.00 63.53 54 LEU A O 11
ATOM 14153 N N . ILE A 1 55 ? 3.478 8.474 5.516 1.00 1.44 55 ILE A N 11
ATOM 14154 C CA . ILE A 1 55 ? 2.365 8.419 6.472 1.00 31.33 55 ILE A CA 11
ATOM 14155 C C . ILE A 1 55 ? 1.033 8.054 5.781 1.00 31.34 55 ILE A C 11
ATOM 14156 O O . ILE A 1 55 ? 0.658 8.652 4.772 1.00 60.30 55 ILE A O 11
ATOM 14172 N N . PHE A 1 56 ? 0.326 7.063 6.332 1.00 1.45 56 PHE A N 11
ATOM 14173 C CA . PHE A 1 56 ? -0.991 6.653 5.815 1.00 43.15 56 PHE A CA 11
ATOM 14174 C C . PHE A 1 56 ? -2.000 6.505 6.968 1.00 52.10 56 PHE A C 11
ATOM 14175 O O . PHE A 1 56 ? -1.639 6.056 8.055 1.00 75.24 56 PHE A O 11
ATOM 14192 N N . LYS A 1 57 ? -3.256 6.904 6.729 1.00 61.33 57 LYS A N 11
ATOM 14193 C CA . LYS A 1 57 ? -4.291 6.933 7.781 1.00 1.22 57 LYS A CA 11
ATOM 14194 C C . LYS A 1 57 ? -3.906 7.921 8.899 1.00 1.02 57 LYS A C 11
ATOM 14195 O O . LYS A 1 57 ? -4.483 7.909 9.989 1.00 3.43 57 LYS A O 11
ATOM 14214 N N . GLY A 1 58 ? -2.949 8.803 8.604 1.00 23.15 58 GLY A N 11
ATOM 14215 C CA . GLY A 1 58 ? -2.390 9.679 9.627 1.00 2.20 58 GLY A CA 11
ATOM 14216 C C . GLY A 1 58 ? -1.428 8.945 10.559 1.00 22.01 58 GLY A C 11
ATOM 14217 O O . GLY A 1 58 ? -1.198 9.369 11.694 1.00 53.33 58 GLY A O 11
ATOM 14221 N N . LYS A 1 59 ? -0.871 7.838 10.075 1.00 50.11 59 LYS A N 11
ATOM 14222 C CA . LYS A 1 59 ? 0.070 7.022 10.847 1.00 41.44 59 LYS A CA 11
ATOM 14223 C C . LYS A 1 59 ? 1.330 6.709 10.018 1.00 4.14 59 LYS A C 11
ATOM 14224 O O . LYS A 1 59 ? 1.234 6.230 8.888 1.00 14.12 59 LYS A O 11
ATOM 14243 N N . VAL A 1 60 ? 2.509 6.988 10.573 1.00 34.32 60 VAL A N 11
ATOM 14244 C CA . VAL A 1 60 ? 3.775 6.718 9.872 1.00 54.44 60 VAL A CA 11
ATOM 14245 C C . VAL A 1 60 ? 4.049 5.206 9.766 1.00 5.53 60 VAL A C 11
ATOM 14246 O O . VAL A 1 60 ? 3.830 4.454 10.720 1.00 3.23 60 VAL A O 11
ATOM 14259 N N . LEU A 1 61 ? 4.520 4.760 8.603 1.00 24.11 61 LEU A N 11
ATOM 14260 C CA . LEU A 1 61 ? 4.782 3.333 8.372 1.00 64.20 61 LEU A CA 11
ATOM 14261 C C . LEU A 1 61 ? 6.245 2.962 8.674 1.00 4.55 61 LEU A C 11
ATOM 14262 O O . LEU A 1 61 ? 7.158 3.783 8.541 1.00 72.32 61 LEU A O 11
ATOM 14278 N N . VAL A 1 62 ? 6.454 1.711 9.073 1.00 51.41 62 VAL A N 11
ATOM 14279 C CA . VAL A 1 62 ? 7.787 1.201 9.412 1.00 75.25 62 VAL A CA 11
ATOM 14280 C C . VAL A 1 62 ? 8.485 0.638 8.164 1.00 71.13 62 VAL A C 11
ATOM 14281 O O . VAL A 1 62 ? 7.837 0.055 7.298 1.00 52.34 62 VAL A O 11
ATOM 14294 N N . GLU A 1 63 ? 9.805 0.794 8.077 1.00 0.24 63 GLU A N 11
ATOM 14295 C CA . GLU A 1 63 ? 10.556 0.377 6.880 1.00 70.24 63 GLU A CA 11
ATOM 14296 C C . GLU A 1 63 ? 10.315 -1.100 6.521 1.00 1.04 63 GLU A C 11
ATOM 14297 O O . GLU A 1 63 ? 10.340 -1.473 5.348 1.00 55.04 63 GLU A O 11
ATOM 14309 N N . THR A 1 64 ? 10.082 -1.929 7.535 1.00 72.30 64 THR A N 11
ATOM 14310 C CA . THR A 1 64 ? 9.853 -3.368 7.329 1.00 11.23 64 THR A CA 11
ATOM 14311 C C . THR A 1 64 ? 8.434 -3.667 6.815 1.00 10.32 64 THR A C 11
ATOM 14312 O O . THR A 1 64 ? 8.190 -4.727 6.234 1.00 0.31 64 THR A O 11
ATOM 14323 N N . SER A 1 65 ? 7.503 -2.737 7.028 1.00 2.31 65 SER A N 11
ATOM 14324 C CA . SER A 1 65 ? 6.102 -2.940 6.626 1.00 41.41 65 SER A CA 11
ATOM 14325 C C . SER A 1 65 ? 5.870 -2.586 5.150 1.00 14.31 65 SER A C 11
ATOM 14326 O O . SER A 1 65 ? 6.437 -1.623 4.627 1.00 75.24 65 SER A O 11
ATOM 14334 N N . THR A 1 66 ? 5.028 -3.375 4.484 1.00 43.43 66 THR A N 11
ATOM 14335 C CA . THR A 1 66 ? 4.719 -3.173 3.060 1.00 45.13 66 THR A CA 11
ATOM 14336 C C . THR A 1 66 ? 3.420 -2.378 2.870 1.00 51.43 66 THR A C 11
ATOM 14337 O O . THR A 1 66 ? 2.693 -2.111 3.829 1.00 61.43 66 THR A O 11
ATOM 14348 N N . LEU A 1 67 ? 3.124 -2.008 1.623 1.00 11.21 67 LEU A N 11
ATOM 14349 C CA . LEU A 1 67 ? 1.877 -1.297 1.304 1.00 1.24 67 LEU A CA 11
ATOM 14350 C C . LEU A 1 67 ? 0.652 -2.172 1.614 1.00 70.31 67 LEU A C 11
ATOM 14351 O O . LEU A 1 67 ? -0.346 -1.697 2.160 1.00 32.01 67 LEU A O 11
ATOM 14367 N N . LYS A 1 68 ? 0.743 -3.460 1.284 1.00 74.13 68 LYS A N 11
ATOM 14368 C CA . LYS A 1 68 ? -0.349 -4.404 1.540 1.00 75.22 68 LYS A CA 11
ATOM 14369 C C . LYS A 1 68 ? -0.615 -4.549 3.047 1.00 2.50 68 LYS A C 11
ATOM 14370 O O . LYS A 1 68 ? -1.762 -4.660 3.480 1.00 20.43 68 LYS A O 11
ATOM 14389 N N . GLN A 1 69 ? 0.455 -4.531 3.844 1.00 41.00 69 GLN A N 11
ATOM 14390 C CA . GLN A 1 69 ? 0.328 -4.533 5.308 1.00 41.12 69 GLN A CA 11
ATOM 14391 C C . GLN A 1 69 ? -0.357 -3.251 5.809 1.00 45.24 69 GLN A C 11
ATOM 14392 O O . GLN A 1 69 ? -1.051 -3.260 6.826 1.00 50.21 69 GLN A O 11
ATOM 14406 N N . SER A 1 70 ? -0.166 -2.158 5.078 1.00 64.45 70 SER A N 11
ATOM 14407 C CA . SER A 1 70 ? -0.685 -0.841 5.477 1.00 31.03 70 SER A CA 11
ATOM 14408 C C . SER A 1 70 ? -2.086 -0.562 4.902 1.00 14.32 70 SER A C 11
ATOM 14409 O O . SER A 1 70 ? -2.528 0.586 4.881 1.00 73.20 70 SER A O 11
ATOM 14417 N N . ASP A 1 71 ? -2.779 -1.611 4.434 1.00 23.41 71 ASP A N 11
ATOM 14418 C CA . ASP A 1 71 ? -4.137 -1.477 3.873 1.00 34.34 71 ASP A CA 11
ATOM 14419 C C . ASP A 1 71 ? -4.162 -0.592 2.610 1.00 60.12 71 ASP A C 11
ATOM 14420 O O . ASP A 1 71 ? -5.214 -0.080 2.214 1.00 74.13 71 ASP A O 11
ATOM 14429 N N . VAL A 1 72 ? -3.008 -0.435 1.967 1.00 4.34 72 VAL A N 11
ATOM 14430 C CA . VAL A 1 72 ? -2.900 0.382 0.754 1.00 43.45 72 VAL A CA 11
ATOM 14431 C C . VAL A 1 72 ? -3.331 -0.405 -0.498 1.00 32.10 72 VAL A C 11
ATOM 14432 O O . VAL A 1 72 ? -2.900 -1.541 -0.714 1.00 42.44 72 VAL A O 11
ATOM 14445 N N . GLY A 1 73 ? -4.191 0.199 -1.312 1.00 74.24 73 GLY A N 11
ATOM 14446 C CA . GLY A 1 73 ? -4.637 -0.433 -2.551 1.00 3.33 73 GLY A CA 11
ATOM 14447 C C . GLY A 1 73 ? -4.641 0.528 -3.735 1.00 52.34 73 GLY A C 11
ATOM 14448 O O . GLY A 1 73 ? -4.221 1.681 -3.608 1.00 72.43 73 GLY A O 11
ATOM 14452 N N . SER A 1 74 ? -5.122 0.059 -4.884 1.00 25.13 74 SER A N 11
ATOM 14453 C CA . SER A 1 74 ? -5.158 0.882 -6.101 1.00 24.12 74 SER A CA 11
ATOM 14454 C C . SER A 1 74 ? -6.098 2.085 -5.927 1.00 64.11 74 SER A C 11
ATOM 14455 O O . SER A 1 74 ? -7.317 1.929 -5.840 1.00 43.00 74 SER A O 11
ATOM 14463 N N . GLY A 1 75 ? -5.518 3.280 -5.867 1.00 12.11 75 GLY A N 11
ATOM 14464 C CA . GLY A 1 75 ? -6.294 4.498 -5.667 1.00 12.34 75 GLY A CA 11
ATOM 14465 C C . GLY A 1 75 ? -6.022 5.173 -4.323 1.00 65.25 75 GLY A C 11
ATOM 14466 O O . GLY A 1 75 ? -6.619 6.205 -4.010 1.00 23.33 75 GLY A O 11
ATOM 14470 N N . ALA A 1 76 ? -5.124 4.589 -3.529 1.00 43.30 76 ALA A N 11
ATOM 14471 C CA . ALA A 1 76 ? -4.778 5.133 -2.208 1.00 73.01 76 ALA A CA 11
ATOM 14472 C C . ALA A 1 76 ? -3.807 6.323 -2.310 1.00 54.23 76 ALA A C 11
ATOM 14473 O O . ALA A 1 76 ? -3.027 6.433 -3.259 1.00 15.51 76 ALA A O 11
ATOM 14480 N N . LYS A 1 77 ? -3.858 7.209 -1.313 1.00 61.10 77 LYS A N 11
ATOM 14481 C CA . LYS A 1 77 ? -3.036 8.429 -1.302 1.00 71.41 77 LYS A CA 11
ATOM 14482 C C . LYS A 1 77 ? -2.155 8.506 -0.041 1.00 65.52 77 LYS A C 11
ATOM 14483 O O . LYS A 1 77 ? -2.662 8.597 1.078 1.00 71.40 77 LYS A O 11
ATOM 14502 N N . LEU A 1 78 ? -0.835 8.474 -0.229 1.00 12.04 78 LEU A N 11
ATOM 14503 C CA . LEU A 1 78 ? 0.118 8.527 0.891 1.00 44.22 78 LEU A CA 11
ATOM 14504 C C . LEU A 1 78 ? 0.561 9.966 1.198 1.00 12.40 78 LEU A C 11
ATOM 14505 O O . LEU A 1 78 ? 0.827 10.755 0.290 1.00 2.01 78 LEU A O 11
ATOM 14521 N N . MET A 1 79 ? 0.649 10.296 2.484 1.00 71.34 79 MET A N 11
ATOM 14522 C CA . MET A 1 79 ? 1.182 11.589 2.919 1.00 42.42 79 MET A CA 11
ATOM 14523 C C . MET A 1 79 ? 2.691 11.488 3.183 1.00 13.25 79 MET A C 11
ATOM 14524 O O . MET A 1 79 ? 3.122 10.816 4.118 1.00 23.22 79 MET A O 11
ATOM 14538 N N . LEU A 1 80 ? 3.495 12.147 2.355 1.00 53.23 80 LEU A N 11
ATOM 14539 C CA . LEU A 1 80 ? 4.951 12.139 2.527 1.00 62.44 80 LEU A CA 11
ATOM 14540 C C . LEU A 1 80 ? 5.457 13.487 3.060 1.00 72.14 80 LEU A C 11
ATOM 14541 O O . LEU A 1 80 ? 5.365 14.516 2.386 1.00 23.31 80 LEU A O 11
ATOM 14557 N N . MET A 1 81 ? 5.969 13.480 4.288 1.00 53.51 81 MET A N 11
ATOM 14558 C CA . MET A 1 81 ? 6.541 14.686 4.894 1.00 23.01 81 MET A CA 11
ATOM 14559 C C . MET A 1 81 ? 8.044 14.785 4.595 1.00 13.32 81 MET A C 11
ATOM 14560 O O . MET A 1 81 ? 8.852 14.058 5.175 1.00 61.04 81 MET A O 11
ATOM 14574 N N . ALA A 1 82 ? 8.404 15.672 3.669 1.00 51.40 82 ALA A N 11
ATOM 14575 C CA . ALA A 1 82 ? 9.805 15.896 3.288 1.00 54.41 82 ALA A CA 11
ATOM 14576 C C . ALA A 1 82 ? 10.112 17.400 3.193 1.00 52.14 82 ALA A C 11
ATOM 14577 O O . ALA A 1 82 ? 9.224 18.204 2.896 1.00 54.14 82 ALA A O 11
ATOM 14584 N N . SER A 1 83 ? 11.367 17.780 3.446 1.00 15.24 83 SER A N 11
ATOM 14585 C CA . SER A 1 83 ? 11.762 19.200 3.430 1.00 73.23 83 SER A CA 11
ATOM 14586 C C . SER A 1 83 ? 11.782 19.771 2.004 1.00 21.42 83 SER A C 11
ATOM 14587 O O . SER A 1 83 ? 11.422 20.928 1.786 1.00 10.21 83 SER A O 11
ATOM 14595 N N . GLN A 1 84 ? 12.214 18.962 1.038 1.00 30.34 84 GLN A N 11
ATOM 14596 C CA . GLN A 1 84 ? 12.201 19.364 -0.376 1.00 33.12 84 GLN A CA 11
ATOM 14597 C C . GLN A 1 84 ? 10.962 18.807 -1.099 1.00 43.40 84 GLN A C 11
ATOM 14598 O O . GLN A 1 84 ? 10.431 17.758 -0.726 1.00 4.12 84 GLN A O 11
ATOM 14612 N N . GLY A 1 85 ? 10.507 19.519 -2.129 1.00 22.53 85 GLY A N 11
ATOM 14613 C CA . GLY A 1 85 ? 9.306 19.114 -2.860 1.00 1.13 85 GLY A CA 11
ATOM 14614 C C . GLY A 1 85 ? 8.995 20.017 -4.056 1.00 1.33 85 GLY A C 11
ATOM 14615 O O . GLY A 1 85 ? 9.947 20.506 -4.708 1.00 37.83 85 GLY A O 11
ATOM 14620 N N . MET A 1 1 ? -14.719 2.984 -33.471 1.00 53.23 1 MET A N 12
ATOM 14621 C CA . MET A 1 1 ? -14.333 1.852 -34.357 1.00 44.02 1 MET A CA 12
ATOM 14622 C C . MET A 1 1 ? -14.671 0.491 -33.725 1.00 11.33 1 MET A C 12
ATOM 14623 O O . MET A 1 1 ? -15.544 -0.232 -34.212 1.00 22.30 1 MET A O 12
ATOM 14639 N N . GLY A 1 2 ? -13.984 0.144 -32.635 1.00 10.55 2 GLY A N 12
ATOM 14640 C CA . GLY A 1 2 ? -14.192 -1.156 -31.998 1.00 44.20 2 GLY A CA 12
ATOM 14641 C C . GLY A 1 2 ? -14.034 -1.114 -30.478 1.00 11.11 2 GLY A C 12
ATOM 14642 O O . GLY A 1 2 ? -14.730 -0.362 -29.796 1.00 45.23 2 GLY A O 12
ATOM 14646 N N . HIS A 1 3 ? -13.124 -1.932 -29.939 1.00 21.53 3 HIS A N 12
ATOM 14647 C CA . HIS A 1 3 ? -12.889 -1.986 -28.485 1.00 32.44 3 HIS A CA 12
ATOM 14648 C C . HIS A 1 3 ? -11.394 -2.120 -28.157 1.00 40.14 3 HIS A C 12
ATOM 14649 O O . HIS A 1 3 ? -10.741 -3.084 -28.562 1.00 3.15 3 HIS A O 12
ATOM 14664 N N . HIS A 1 4 ? -10.856 -1.149 -27.423 1.00 64.13 4 HIS A N 12
ATOM 14665 C CA . HIS A 1 4 ? -9.459 -1.187 -26.972 1.00 2.32 4 HIS A CA 12
ATOM 14666 C C . HIS A 1 4 ? -9.369 -1.121 -25.441 1.00 72.20 4 HIS A C 12
ATOM 14667 O O . HIS A 1 4 ? -9.614 -0.073 -24.839 1.00 73.52 4 HIS A O 12
ATOM 14682 N N . HIS A 1 5 ? -9.032 -2.242 -24.813 1.00 71.32 5 HIS A N 12
ATOM 14683 C CA . HIS A 1 5 ? -8.856 -2.289 -23.359 1.00 53.35 5 HIS A CA 12
ATOM 14684 C C . HIS A 1 5 ? -7.430 -1.891 -22.951 1.00 32.30 5 HIS A C 12
ATOM 14685 O O . HIS A 1 5 ? -6.450 -2.335 -23.551 1.00 2.11 5 HIS A O 12
ATOM 14700 N N . HIS A 1 6 ? -7.325 -1.064 -21.915 1.00 3.41 6 HIS A N 12
ATOM 14701 C CA . HIS A 1 6 ? -6.030 -0.608 -21.398 1.00 25.41 6 HIS A CA 12
ATOM 14702 C C . HIS A 1 6 ? -5.428 -1.653 -20.435 1.00 10.21 6 HIS A C 12
ATOM 14703 O O . HIS A 1 6 ? -4.579 -1.338 -19.599 1.00 42.21 6 HIS A O 12
ATOM 14718 N N . HIS A 1 7 ? -5.849 -2.907 -20.590 1.00 22.12 7 HIS A N 12
ATOM 14719 C CA . HIS A 1 7 ? -5.424 -3.994 -19.705 1.00 62.53 7 HIS A CA 12
ATOM 14720 C C . HIS A 1 7 ? -3.933 -4.327 -19.887 1.00 54.44 7 HIS A C 12
ATOM 14721 O O . HIS A 1 7 ? -3.571 -5.216 -20.656 1.00 1.22 7 HIS A O 12
ATOM 14736 N N . HIS A 1 8 ? -3.071 -3.585 -19.201 1.00 2.52 8 HIS A N 12
ATOM 14737 C CA . HIS A 1 8 ? -1.629 -3.870 -19.202 1.00 70.42 8 HIS A CA 12
ATOM 14738 C C . HIS A 1 8 ? -1.130 -4.188 -17.782 1.00 64.43 8 HIS A C 12
ATOM 14739 O O . HIS A 1 8 ? -0.044 -4.738 -17.597 1.00 40.34 8 HIS A O 12
ATOM 14754 N N . SER A 1 9 ? -1.937 -3.837 -16.781 1.00 42.13 9 SER A N 12
ATOM 14755 C CA . SER A 1 9 ? -1.600 -4.106 -15.377 1.00 13.25 9 SER A CA 12
ATOM 14756 C C . SER A 1 9 ? -2.046 -5.512 -14.952 1.00 25.04 9 SER A C 12
ATOM 14757 O O . SER A 1 9 ? -3.175 -5.930 -15.228 1.00 45.44 9 SER A O 12
ATOM 14765 N N . HIS A 1 10 ? -1.155 -6.238 -14.277 1.00 75.01 10 HIS A N 12
ATOM 14766 C CA . HIS A 1 10 ? -1.460 -7.591 -13.801 1.00 3.32 10 HIS A CA 12
ATOM 14767 C C . HIS A 1 10 ? -1.604 -7.623 -12.272 1.00 71.21 10 HIS A C 12
ATOM 14768 O O . HIS A 1 10 ? -2.582 -8.152 -11.743 1.00 64.50 10 HIS A O 12
ATOM 14783 N N . SER A 1 11 ? -0.633 -7.041 -11.565 1.00 55.14 11 SER A N 12
ATOM 14784 C CA . SER A 1 11 ? -0.602 -7.097 -10.090 1.00 14.30 11 SER A CA 12
ATOM 14785 C C . SER A 1 11 ? -0.102 -5.779 -9.468 1.00 45.42 11 SER A C 12
ATOM 14786 O O . SER A 1 11 ? 0.440 -5.769 -8.362 1.00 23.42 11 SER A O 12
ATOM 14794 N N . THR A 1 12 ? -0.302 -4.659 -10.162 1.00 54.22 12 THR A N 12
ATOM 14795 C CA . THR A 1 12 ? 0.156 -3.355 -9.652 1.00 61.43 12 THR A CA 12
ATOM 14796 C C . THR A 1 12 ? -0.974 -2.578 -8.966 1.00 24.33 12 THR A C 12
ATOM 14797 O O . THR A 1 12 ? -2.130 -2.619 -9.394 1.00 34.02 12 THR A O 12
ATOM 14808 N N . ILE A 1 13 ? -0.631 -1.882 -7.888 1.00 34.11 13 ILE A N 12
ATOM 14809 C CA . ILE A 1 13 ? -1.562 -0.985 -7.200 1.00 42.14 13 ILE A CA 12
ATOM 14810 C C . ILE A 1 13 ? -1.119 0.475 -7.377 1.00 13.24 13 ILE A C 12
ATOM 14811 O O . ILE A 1 13 ? 0.076 0.773 -7.388 1.00 20.52 13 ILE A O 12
ATOM 14827 N N . LYS A 1 14 ? -2.080 1.381 -7.533 1.00 42.21 14 LYS A N 12
ATOM 14828 C CA . LYS A 1 14 ? -1.773 2.785 -7.836 1.00 70.23 14 LYS A CA 12
ATOM 14829 C C . LYS A 1 14 ? -1.685 3.658 -6.571 1.00 21.13 14 LYS A C 12
ATOM 14830 O O . LYS A 1 14 ? -2.685 3.907 -5.893 1.00 73.32 14 LYS A O 12
ATOM 14849 N N . LEU A 1 15 ? -0.471 4.114 -6.269 1.00 62.25 15 LEU A N 12
ATOM 14850 C CA . LEU A 1 15 ? -0.218 5.000 -5.128 1.00 2.52 15 LEU A CA 12
ATOM 14851 C C . LEU A 1 15 ? -0.162 6.471 -5.571 1.00 54.02 15 LEU A C 12
ATOM 14852 O O . LEU A 1 15 ? 0.130 6.775 -6.731 1.00 32.41 15 LEU A O 12
ATOM 14868 N N . THR A 1 16 ? -0.437 7.379 -4.641 1.00 55.04 16 THR A N 12
ATOM 14869 C CA . THR A 1 16 ? -0.362 8.822 -4.911 1.00 25.21 16 THR A CA 12
ATOM 14870 C C . THR A 1 16 ? 0.516 9.531 -3.871 1.00 55.25 16 THR A C 12
ATOM 14871 O O . THR A 1 16 ? 0.061 9.846 -2.771 1.00 34.11 16 THR A O 12
ATOM 14882 N N . VAL A 1 17 ? 1.782 9.762 -4.213 1.00 64.24 17 VAL A N 12
ATOM 14883 C CA . VAL A 1 17 ? 2.718 10.429 -3.300 1.00 14.41 17 VAL A CA 12
ATOM 14884 C C . VAL A 1 17 ? 2.532 11.955 -3.335 1.00 31.14 17 VAL A C 12
ATOM 14885 O O . VAL A 1 17 ? 2.610 12.580 -4.393 1.00 23.32 17 VAL A O 12
ATOM 14898 N N . LYS A 1 18 ? 2.281 12.547 -2.168 1.00 51.33 18 LYS A N 12
ATOM 14899 C CA . LYS A 1 18 ? 2.010 13.986 -2.069 1.00 23.31 18 LYS A CA 12
ATOM 14900 C C . LYS A 1 18 ? 3.247 14.788 -1.627 1.00 35.43 18 LYS A C 12
ATOM 14901 O O . LYS A 1 18 ? 3.618 14.783 -0.451 1.00 21.35 18 LYS A O 12
ATOM 14920 N N . PHE A 1 19 ? 3.884 15.474 -2.576 1.00 20.44 19 PHE A N 12
ATOM 14921 C CA . PHE A 1 19 ? 4.985 16.398 -2.265 1.00 31.00 19 PHE A CA 12
ATOM 14922 C C . PHE A 1 19 ? 4.490 17.853 -2.240 1.00 34.31 19 PHE A C 12
ATOM 14923 O O . PHE A 1 19 ? 4.213 18.443 -3.288 1.00 21.32 19 PHE A O 12
ATOM 14940 N N . GLY A 1 20 ? 4.377 18.421 -1.038 1.00 73.42 20 GLY A N 12
ATOM 14941 C CA . GLY A 1 20 ? 3.867 19.781 -0.886 1.00 64.02 20 GLY A CA 12
ATOM 14942 C C . GLY A 1 20 ? 2.422 19.923 -1.356 1.00 71.01 20 GLY A C 12
ATOM 14943 O O . GLY A 1 20 ? 1.487 19.791 -0.566 1.00 35.03 20 GLY A O 12
ATOM 14947 N N . GLY A 1 21 ? 2.245 20.198 -2.645 1.00 52.12 21 GLY A N 12
ATOM 14948 C CA . GLY A 1 21 ? 0.912 20.269 -3.230 1.00 21.43 21 GLY A CA 12
ATOM 14949 C C . GLY A 1 21 ? 0.817 19.545 -4.569 1.00 3.42 21 GLY A C 12
ATOM 14950 O O . GLY A 1 21 ? -0.183 19.670 -5.280 1.00 63.00 21 GLY A O 12
ATOM 14954 N N . LYS A 1 22 ? 1.855 18.784 -4.909 1.00 53.31 22 LYS A N 12
ATOM 14955 C CA . LYS A 1 22 ? 1.912 18.054 -6.182 1.00 23.44 22 LYS A CA 12
ATOM 14956 C C . LYS A 1 22 ? 1.528 16.577 -6.002 1.00 72.41 22 LYS A C 12
ATOM 14957 O O . LYS A 1 22 ? 1.545 16.049 -4.886 1.00 0.40 22 LYS A O 12
ATOM 14976 N N . SER A 1 23 ? 1.178 15.915 -7.101 1.00 33.01 23 SER A N 12
ATOM 14977 C CA . SER A 1 23 ? 0.744 14.508 -7.061 1.00 21.22 23 SER A CA 12
ATOM 14978 C C . SER A 1 23 ? 1.674 13.601 -7.878 1.00 72.13 23 SER A C 12
ATOM 14979 O O . SER A 1 23 ? 1.832 13.780 -9.089 1.00 12.15 23 SER A O 12
ATOM 14987 N N . ILE A 1 24 ? 2.294 12.627 -7.209 1.00 53.44 24 ILE A N 12
ATOM 14988 C CA . ILE A 1 24 ? 3.169 11.652 -7.874 1.00 51.23 24 ILE A CA 12
ATOM 14989 C C . ILE A 1 24 ? 2.455 10.293 -8.025 1.00 54.42 24 ILE A C 12
ATOM 14990 O O . ILE A 1 24 ? 2.351 9.525 -7.063 1.00 55.22 24 ILE A O 12
ATOM 15006 N N . PRO A 1 25 ? 1.929 9.987 -9.230 1.00 52.33 25 PRO A N 12
ATOM 15007 C CA . PRO A 1 25 ? 1.215 8.729 -9.486 1.00 30.41 25 PRO A CA 12
ATOM 15008 C C . PRO A 1 25 ? 2.158 7.558 -9.833 1.00 75.22 25 PRO A C 12
ATOM 15009 O O . PRO A 1 25 ? 2.733 7.508 -10.926 1.00 21.43 25 PRO A O 12
ATOM 15020 N N . LEU A 1 26 ? 2.317 6.622 -8.899 1.00 42.01 26 LEU A N 12
ATOM 15021 C CA . LEU A 1 26 ? 3.180 5.448 -9.108 1.00 34.54 26 LEU A CA 12
ATOM 15022 C C . LEU A 1 26 ? 2.413 4.143 -8.858 1.00 22.45 26 LEU A C 12
ATOM 15023 O O . LEU A 1 26 ? 1.895 3.915 -7.765 1.00 2.30 26 LEU A O 12
ATOM 15039 N N . SER A 1 27 ? 2.343 3.289 -9.871 1.00 61.40 27 SER A N 12
ATOM 15040 C CA . SER A 1 27 ? 1.682 1.980 -9.738 1.00 61.33 27 SER A CA 12
ATOM 15041 C C . SER A 1 27 ? 2.707 0.849 -9.574 1.00 32.25 27 SER A C 12
ATOM 15042 O O . SER A 1 27 ? 3.212 0.297 -10.556 1.00 62.55 27 SER A O 12
ATOM 15050 N N . VAL A 1 28 ? 3.006 0.512 -8.321 1.00 65.22 28 VAL A N 12
ATOM 15051 C CA . VAL A 1 28 ? 4.007 -0.514 -7.994 1.00 34.12 28 VAL A CA 12
ATOM 15052 C C . VAL A 1 28 ? 3.341 -1.818 -7.522 1.00 14.22 28 VAL A C 12
ATOM 15053 O O . VAL A 1 28 ? 2.116 -1.924 -7.482 1.00 55.33 28 VAL A O 12
ATOM 15066 N N . SER A 1 29 ? 4.152 -2.816 -7.176 1.00 45.32 29 SER A N 12
ATOM 15067 C CA . SER A 1 29 ? 3.632 -4.091 -6.659 1.00 24.10 29 SER A CA 12
ATOM 15068 C C . SER A 1 29 ? 3.459 -4.038 -5.132 1.00 32.42 29 SER A C 12
ATOM 15069 O O . SER A 1 29 ? 4.304 -3.483 -4.426 1.00 63.41 29 SER A O 12
ATOM 15077 N N . PRO A 1 30 ? 2.367 -4.625 -4.593 1.00 54.51 30 PRO A N 12
ATOM 15078 C CA . PRO A 1 30 ? 2.096 -4.622 -3.140 1.00 52.23 30 PRO A CA 12
ATOM 15079 C C . PRO A 1 30 ? 3.175 -5.364 -2.330 1.00 1.34 30 PRO A C 12
ATOM 15080 O O . PRO A 1 30 ? 3.256 -5.221 -1.108 1.00 55.41 30 PRO A O 12
ATOM 15091 N N . ASP A 1 31 ? 3.998 -6.150 -3.026 1.00 11.50 31 ASP A N 12
ATOM 15092 C CA . ASP A 1 31 ? 5.083 -6.905 -2.394 1.00 60.31 31 ASP A CA 12
ATOM 15093 C C . ASP A 1 31 ? 6.212 -5.987 -1.893 1.00 11.21 31 ASP A C 12
ATOM 15094 O O . ASP A 1 31 ? 6.923 -6.328 -0.946 1.00 11.41 31 ASP A O 12
ATOM 15103 N N . CYS A 1 32 ? 6.381 -4.830 -2.534 1.00 31.03 32 CYS A N 12
ATOM 15104 C CA . CYS A 1 32 ? 7.414 -3.868 -2.124 1.00 64.53 32 CYS A CA 12
ATOM 15105 C C . CYS A 1 32 ? 7.150 -3.315 -0.717 1.00 70.24 32 CYS A C 12
ATOM 15106 O O . CYS A 1 32 ? 6.005 -3.215 -0.276 1.00 71.25 32 CYS A O 12
ATOM 15114 N N . THR A 1 33 ? 8.218 -2.967 -0.011 1.00 12.41 33 THR A N 12
ATOM 15115 C CA . THR A 1 33 ? 8.100 -2.322 1.301 1.00 51.42 33 THR A CA 12
ATOM 15116 C C . THR A 1 33 ? 8.069 -0.798 1.159 1.00 22.23 33 THR A C 12
ATOM 15117 O O . THR A 1 33 ? 8.500 -0.251 0.141 1.00 13.21 33 THR A O 12
ATOM 15128 N N . VAL A 1 34 ? 7.563 -0.105 2.177 1.00 14.35 34 VAL A N 12
ATOM 15129 C CA . VAL A 1 34 ? 7.564 1.361 2.170 1.00 23.41 34 VAL A CA 12
ATOM 15130 C C . VAL A 1 34 ? 9.004 1.910 2.112 1.00 44.41 34 VAL A C 12
ATOM 15131 O O . VAL A 1 34 ? 9.236 3.049 1.703 1.00 2.24 34 VAL A O 12
ATOM 15144 N N . LYS A 1 35 ? 9.970 1.078 2.510 1.00 54.13 35 LYS A N 12
ATOM 15145 C CA . LYS A 1 35 ? 11.391 1.418 2.386 1.00 60.23 35 LYS A CA 12
ATOM 15146 C C . LYS A 1 35 ? 11.810 1.463 0.910 1.00 14.11 35 LYS A C 12
ATOM 15147 O O . LYS A 1 35 ? 12.527 2.372 0.481 1.00 13.21 35 LYS A O 12
ATOM 15166 N N . ASP A 1 36 ? 11.350 0.478 0.143 1.00 12.21 36 ASP A N 12
ATOM 15167 C CA . ASP A 1 36 ? 11.613 0.420 -1.296 1.00 42.23 36 ASP A CA 12
ATOM 15168 C C . ASP A 1 36 ? 11.106 1.699 -1.988 1.00 63.35 36 ASP A C 12
ATOM 15169 O O . ASP A 1 36 ? 11.746 2.232 -2.897 1.00 40.22 36 ASP A O 12
ATOM 15178 N N . LEU A 1 37 ? 9.954 2.196 -1.530 1.00 3.04 37 LEU A N 12
ATOM 15179 C CA . LEU A 1 37 ? 9.396 3.461 -2.025 1.00 12.43 37 LEU A CA 12
ATOM 15180 C C . LEU A 1 37 ? 10.326 4.650 -1.746 1.00 51.02 37 LEU A C 12
ATOM 15181 O O . LEU A 1 37 ? 10.655 5.408 -2.656 1.00 63.44 37 LEU A O 12
ATOM 15197 N N . LYS A 1 38 ? 10.751 4.808 -0.489 1.00 35.44 38 LYS A N 12
ATOM 15198 C CA . LYS A 1 38 ? 11.661 5.905 -0.114 1.00 25.21 38 LYS A CA 12
ATOM 15199 C C . LYS A 1 38 ? 12.970 5.848 -0.921 1.00 23.52 38 LYS A C 12
ATOM 15200 O O . LYS A 1 38 ? 13.624 6.870 -1.143 1.00 45.20 38 LYS A O 12
ATOM 15219 N N . SER A 1 39 ? 13.343 4.646 -1.363 1.00 41.20 39 SER A N 12
ATOM 15220 C CA . SER A 1 39 ? 14.510 4.468 -2.239 1.00 51.44 39 SER A CA 12
ATOM 15221 C C . SER A 1 39 ? 14.199 4.932 -3.674 1.00 50.02 39 SER A C 12
ATOM 15222 O O . SER A 1 39 ? 15.033 5.560 -4.324 1.00 3.41 39 SER A O 12
ATOM 15230 N N . GLN A 1 40 ? 12.987 4.627 -4.152 1.00 4.22 40 GLN A N 12
ATOM 15231 C CA . GLN A 1 40 ? 12.553 5.006 -5.511 1.00 72.12 40 GLN A CA 12
ATOM 15232 C C . GLN A 1 40 ? 12.290 6.519 -5.642 1.00 33.22 40 GLN A C 12
ATOM 15233 O O . GLN A 1 40 ? 12.586 7.123 -6.677 1.00 11.25 40 GLN A O 12
ATOM 15247 N N . LEU A 1 41 ? 11.712 7.117 -4.602 1.00 32.30 41 LEU A N 12
ATOM 15248 C CA . LEU A 1 41 ? 11.373 8.548 -4.609 1.00 14.21 41 LEU A CA 12
ATOM 15249 C C . LEU A 1 41 ? 12.614 9.453 -4.492 1.00 33.32 41 LEU A C 12
ATOM 15250 O O . LEU A 1 41 ? 12.627 10.572 -5.014 1.00 41.53 41 LEU A O 12
ATOM 15266 N N . GLN A 1 42 ? 13.660 8.965 -3.818 1.00 72.03 42 GLN A N 12
ATOM 15267 C CA . GLN A 1 42 ? 14.859 9.779 -3.553 1.00 73.33 42 GLN A CA 12
ATOM 15268 C C . GLN A 1 42 ? 15.506 10.348 -4.840 1.00 64.55 42 GLN A C 12
ATOM 15269 O O . GLN A 1 42 ? 15.738 11.551 -4.920 1.00 32.21 42 GLN A O 12
ATOM 15283 N N . PRO A 1 43 ? 15.808 9.518 -5.869 1.00 64.25 43 PRO A N 12
ATOM 15284 C CA . PRO A 1 43 ? 16.424 10.017 -7.119 1.00 70.05 43 PRO A CA 12
ATOM 15285 C C . PRO A 1 43 ? 15.538 11.037 -7.857 1.00 10.45 43 PRO A C 12
ATOM 15286 O O . PRO A 1 43 ? 16.003 11.752 -8.746 1.00 20.42 43 PRO A O 12
ATOM 15297 N N . ILE A 1 44 ? 14.262 11.103 -7.479 1.00 12.03 44 ILE A N 12
ATOM 15298 C CA . ILE A 1 44 ? 13.315 12.036 -8.096 1.00 72.13 44 ILE A CA 12
ATOM 15299 C C . ILE A 1 44 ? 13.408 13.434 -7.462 1.00 0.45 44 ILE A C 12
ATOM 15300 O O . ILE A 1 44 ? 13.624 14.432 -8.154 1.00 20.04 44 ILE A O 12
ATOM 15316 N N . THR A 1 45 ? 13.251 13.496 -6.141 1.00 52.53 45 THR A N 12
ATOM 15317 C CA . THR A 1 45 ? 13.174 14.780 -5.418 1.00 22.43 45 THR A CA 12
ATOM 15318 C C . THR A 1 45 ? 14.436 15.085 -4.594 1.00 0.53 45 THR A C 12
ATOM 15319 O O . THR A 1 45 ? 14.549 16.157 -4.001 1.00 22.25 45 THR A O 12
ATOM 15330 N N . ASN A 1 46 ? 15.376 14.138 -4.568 1.00 31.23 46 ASN A N 12
ATOM 15331 C CA . ASN A 1 46 ? 16.654 14.295 -3.845 1.00 63.52 46 ASN A CA 12
ATOM 15332 C C . ASN A 1 46 ? 16.462 14.420 -2.319 1.00 2.03 46 ASN A C 12
ATOM 15333 O O . ASN A 1 46 ? 17.320 14.963 -1.614 1.00 43.22 46 ASN A O 12
ATOM 15344 N N . VAL A 1 47 ? 15.349 13.894 -1.811 1.00 2.30 47 VAL A N 12
ATOM 15345 C CA . VAL A 1 47 ? 15.077 13.884 -0.366 1.00 60.11 47 VAL A CA 12
ATOM 15346 C C . VAL A 1 47 ? 15.622 12.601 0.293 1.00 53.14 47 VAL A C 12
ATOM 15347 O O . VAL A 1 47 ? 15.508 11.508 -0.265 1.00 33.10 47 VAL A O 12
ATOM 15360 N N . LEU A 1 48 ? 16.209 12.737 1.482 1.00 23.44 48 LEU A N 12
ATOM 15361 C CA . LEU A 1 48 ? 16.819 11.596 2.180 1.00 50.15 48 LEU A CA 12
ATOM 15362 C C . LEU A 1 48 ? 15.756 10.585 2.660 1.00 61.51 48 LEU A C 12
ATOM 15363 O O . LEU A 1 48 ? 14.717 10.970 3.198 1.00 24.31 48 LEU A O 12
ATOM 15379 N N . PRO A 1 49 ? 16.005 9.269 2.483 1.00 60.02 49 PRO A N 12
ATOM 15380 C CA . PRO A 1 49 ? 15.049 8.218 2.882 1.00 23.34 49 PRO A CA 12
ATOM 15381 C C . PRO A 1 49 ? 14.733 8.235 4.389 1.00 1.31 49 PRO A C 12
ATOM 15382 O O . PRO A 1 49 ? 13.685 7.746 4.820 1.00 72.43 49 PRO A O 12
ATOM 15393 N N . ARG A 1 50 ? 15.647 8.792 5.186 1.00 45.11 50 ARG A N 12
ATOM 15394 C CA . ARG A 1 50 ? 15.404 9.014 6.618 1.00 52.53 50 ARG A CA 12
ATOM 15395 C C . ARG A 1 50 ? 14.386 10.144 6.831 1.00 24.01 50 ARG A C 12
ATOM 15396 O O . ARG A 1 50 ? 13.451 10.017 7.626 1.00 21.01 50 ARG A O 12
ATOM 15417 N N . GLY A 1 51 ? 14.574 11.247 6.108 1.00 64.04 51 GLY A N 12
ATOM 15418 C CA . GLY A 1 51 ? 13.672 12.390 6.222 1.00 51.32 51 GLY A CA 12
ATOM 15419 C C . GLY A 1 51 ? 12.310 12.143 5.582 1.00 12.52 51 GLY A C 12
ATOM 15420 O O . GLY A 1 51 ? 11.327 12.804 5.919 1.00 25.42 51 GLY A O 12
ATOM 15424 N N . GLN A 1 52 ? 12.253 11.199 4.648 1.00 54.24 52 GLN A N 12
ATOM 15425 C CA . GLN A 1 52 ? 10.991 10.816 4.012 1.00 54.55 52 GLN A CA 12
ATOM 15426 C C . GLN A 1 52 ? 10.051 10.099 5.003 1.00 13.44 52 GLN A C 12
ATOM 15427 O O . GLN A 1 52 ? 10.165 8.892 5.230 1.00 75.21 52 GLN A O 12
ATOM 15441 N N . LYS A 1 53 ? 9.144 10.865 5.607 1.00 24.14 53 LYS A N 12
ATOM 15442 C CA . LYS A 1 53 ? 8.139 10.319 6.525 1.00 30.31 53 LYS A CA 12
ATOM 15443 C C . LYS A 1 53 ? 6.876 9.873 5.770 1.00 32.13 53 LYS A C 12
ATOM 15444 O O . LYS A 1 53 ? 5.991 10.686 5.493 1.00 51.54 53 LYS A O 12
ATOM 15463 N N . LEU A 1 54 ? 6.806 8.594 5.411 1.00 3.42 54 LEU A N 12
ATOM 15464 C CA . LEU A 1 54 ? 5.601 8.041 4.779 1.00 21.11 54 LEU A CA 12
ATOM 15465 C C . LEU A 1 54 ? 4.480 7.858 5.812 1.00 61.04 54 LEU A C 12
ATOM 15466 O O . LEU A 1 54 ? 4.485 6.900 6.587 1.00 11.13 54 LEU A O 12
ATOM 15482 N N . ILE A 1 55 ? 3.537 8.797 5.830 1.00 3.13 55 ILE A N 12
ATOM 15483 C CA . ILE A 1 55 ? 2.401 8.746 6.752 1.00 61.24 55 ILE A CA 12
ATOM 15484 C C . ILE A 1 55 ? 1.097 8.407 6.007 1.00 41.20 55 ILE A C 12
ATOM 15485 O O . ILE A 1 55 ? 0.721 9.084 5.049 1.00 73.32 55 ILE A O 12
ATOM 15501 N N . PHE A 1 56 ? 0.422 7.349 6.446 1.00 10.31 56 PHE A N 12
ATOM 15502 C CA . PHE A 1 56 ? -0.857 6.933 5.856 1.00 73.21 56 PHE A CA 12
ATOM 15503 C C . PHE A 1 56 ? -1.902 6.705 6.964 1.00 70.22 56 PHE A C 12
ATOM 15504 O O . PHE A 1 56 ? -1.626 6.027 7.951 1.00 74.43 56 PHE A O 12
ATOM 15521 N N . LYS A 1 57 ? -3.091 7.296 6.798 1.00 65.15 57 LYS A N 12
ATOM 15522 C CA . LYS A 1 57 ? -4.167 7.221 7.808 1.00 44.32 57 LYS A CA 12
ATOM 15523 C C . LYS A 1 57 ? -3.764 7.927 9.118 1.00 31.22 57 LYS A C 12
ATOM 15524 O O . LYS A 1 57 ? -4.383 7.720 10.164 1.00 24.13 57 LYS A O 12
ATOM 15543 N N . GLY A 1 58 ? -2.752 8.793 9.045 1.00 51.30 58 GLY A N 12
ATOM 15544 C CA . GLY A 1 58 ? -2.217 9.438 10.243 1.00 40.40 58 GLY A CA 12
ATOM 15545 C C . GLY A 1 58 ? -1.195 8.566 10.974 1.00 31.55 58 GLY A C 12
ATOM 15546 O O . GLY A 1 58 ? -0.799 8.860 12.105 1.00 32.43 58 GLY A O 12
ATOM 15550 N N . LYS A 1 59 ? -0.767 7.492 10.317 1.00 62.25 59 LYS A N 12
ATOM 15551 C CA . LYS A 1 59 ? 0.196 6.545 10.887 1.00 52.54 59 LYS A CA 12
ATOM 15552 C C . LYS A 1 59 ? 1.472 6.469 10.039 1.00 73.13 59 LYS A C 12
ATOM 15553 O O . LYS A 1 59 ? 1.409 6.237 8.834 1.00 61.41 59 LYS A O 12
ATOM 15572 N N . VAL A 1 60 ? 2.626 6.671 10.666 1.00 53.21 60 VAL A N 12
ATOM 15573 C CA . VAL A 1 60 ? 3.908 6.476 9.983 1.00 64.15 60 VAL A CA 12
ATOM 15574 C C . VAL A 1 60 ? 4.206 4.973 9.821 1.00 61.45 60 VAL A C 12
ATOM 15575 O O . VAL A 1 60 ? 4.143 4.207 10.784 1.00 10.22 60 VAL A O 12
ATOM 15588 N N . LEU A 1 61 ? 4.510 4.550 8.597 1.00 61.11 61 LEU A N 12
ATOM 15589 C CA . LEU A 1 61 ? 4.711 3.124 8.306 1.00 50.41 61 LEU A CA 12
ATOM 15590 C C . LEU A 1 61 ? 6.165 2.686 8.529 1.00 72.02 61 LEU A C 12
ATOM 15591 O O . LEU A 1 61 ? 7.108 3.397 8.178 1.00 24.32 61 LEU A O 12
ATOM 15607 N N . VAL A 1 62 ? 6.333 1.500 9.112 1.00 30.34 62 VAL A N 12
ATOM 15608 C CA . VAL A 1 62 ? 7.661 0.927 9.351 1.00 24.32 62 VAL A CA 12
ATOM 15609 C C . VAL A 1 62 ? 8.287 0.426 8.039 1.00 62.11 62 VAL A C 12
ATOM 15610 O O . VAL A 1 62 ? 7.608 -0.182 7.212 1.00 43.32 62 VAL A O 12
ATOM 15623 N N . GLU A 1 63 ? 9.586 0.669 7.865 1.00 64.25 63 GLU A N 12
ATOM 15624 C CA . GLU A 1 63 ? 10.296 0.325 6.621 1.00 74.44 63 GLU A CA 12
ATOM 15625 C C . GLU A 1 63 ? 10.162 -1.162 6.241 1.00 40.20 63 GLU A C 12
ATOM 15626 O O . GLU A 1 63 ? 10.216 -1.517 5.063 1.00 54.40 63 GLU A O 12
ATOM 15638 N N . THR A 1 64 ? 9.986 -2.019 7.238 1.00 3.12 64 THR A N 12
ATOM 15639 C CA . THR A 1 64 ? 9.858 -3.469 7.013 1.00 53.31 64 THR A CA 12
ATOM 15640 C C . THR A 1 64 ? 8.437 -3.872 6.582 1.00 31.12 64 THR A C 12
ATOM 15641 O O . THR A 1 64 ? 8.169 -5.047 6.330 1.00 24.10 64 THR A O 12
ATOM 15652 N N . SER A 1 65 ? 7.534 -2.899 6.495 1.00 60.23 65 SER A N 12
ATOM 15653 C CA . SER A 1 65 ? 6.129 -3.168 6.145 1.00 1.33 65 SER A CA 12
ATOM 15654 C C . SER A 1 65 ? 5.851 -2.928 4.653 1.00 11.13 65 SER A C 12
ATOM 15655 O O . SER A 1 65 ? 6.318 -1.945 4.074 1.00 73.34 65 SER A O 12
ATOM 15663 N N . THR A 1 66 ? 5.084 -3.829 4.040 1.00 11.32 66 THR A N 12
ATOM 15664 C CA . THR A 1 66 ? 4.703 -3.701 2.623 1.00 12.35 66 THR A CA 12
ATOM 15665 C C . THR A 1 66 ? 3.499 -2.769 2.448 1.00 60.45 66 THR A C 12
ATOM 15666 O O . THR A 1 66 ? 2.934 -2.275 3.428 1.00 61.44 66 THR A O 12
ATOM 15677 N N . LEU A 1 67 ? 3.099 -2.533 1.196 1.00 20.52 67 LEU A N 12
ATOM 15678 C CA . LEU A 1 67 ? 1.900 -1.727 0.915 1.00 34.42 67 LEU A CA 12
ATOM 15679 C C . LEU A 1 67 ? 0.640 -2.407 1.468 1.00 34.10 67 LEU A C 12
ATOM 15680 O O . LEU A 1 67 ? -0.221 -1.759 2.060 1.00 12.11 67 LEU A O 12
ATOM 15696 N N . LYS A 1 68 ? 0.552 -3.722 1.295 1.00 63.32 68 LYS A N 12
ATOM 15697 C CA . LYS A 1 68 ? -0.584 -4.492 1.810 1.00 15.12 68 LYS A CA 12
ATOM 15698 C C . LYS A 1 68 ? -0.667 -4.398 3.345 1.00 51.45 68 LYS A C 12
ATOM 15699 O O . LYS A 1 68 ? -1.737 -4.171 3.912 1.00 71.03 68 LYS A O 12
ATOM 15718 N N . GLN A 1 69 ? 0.477 -4.560 4.012 1.00 51.53 69 GLN A N 12
ATOM 15719 C CA . GLN A 1 69 ? 0.542 -4.464 5.478 1.00 14.33 69 GLN A CA 12
ATOM 15720 C C . GLN A 1 69 ? 0.189 -3.050 5.971 1.00 72.23 69 GLN A C 12
ATOM 15721 O O . GLN A 1 69 ? -0.322 -2.873 7.080 1.00 54.40 69 GLN A O 12
ATOM 15735 N N . SER A 1 70 ? 0.459 -2.051 5.137 1.00 21.31 70 SER A N 12
ATOM 15736 C CA . SER A 1 70 ? 0.151 -0.652 5.465 1.00 43.14 70 SER A CA 12
ATOM 15737 C C . SER A 1 70 ? -1.243 -0.242 4.968 1.00 2.53 70 SER A C 12
ATOM 15738 O O . SER A 1 70 ? -1.636 0.919 5.092 1.00 52.50 70 SER A O 12
ATOM 15746 N N . ASP A 1 71 ? -1.987 -1.210 4.415 1.00 61.45 71 ASP A N 12
ATOM 15747 C CA . ASP A 1 71 ? -3.363 -0.995 3.935 1.00 60.05 71 ASP A CA 12
ATOM 15748 C C . ASP A 1 71 ? -3.415 -0.124 2.663 1.00 73.52 71 ASP A C 12
ATOM 15749 O O . ASP A 1 71 ? -4.491 0.309 2.239 1.00 62.22 71 ASP A O 12
ATOM 15758 N N . VAL A 1 72 ? -2.260 0.103 2.044 1.00 63.01 72 VAL A N 12
ATOM 15759 C CA . VAL A 1 72 ? -2.177 0.884 0.807 1.00 20.02 72 VAL A CA 12
ATOM 15760 C C . VAL A 1 72 ? -2.568 0.030 -0.413 1.00 72.45 72 VAL A C 12
ATOM 15761 O O . VAL A 1 72 ? -1.820 -0.857 -0.829 1.00 4.42 72 VAL A O 12
ATOM 15774 N N . GLY A 1 73 ? -3.746 0.299 -0.977 1.00 74.53 73 GLY A N 12
ATOM 15775 C CA . GLY A 1 73 ? -4.235 -0.478 -2.115 1.00 24.00 73 GLY A CA 12
ATOM 15776 C C . GLY A 1 73 ? -4.343 0.329 -3.406 1.00 72.14 73 GLY A C 12
ATOM 15777 O O . GLY A 1 73 ? -3.689 1.361 -3.567 1.00 70.13 73 GLY A O 12
ATOM 15781 N N . SER A 1 74 ? -5.173 -0.145 -4.336 1.00 14.11 74 SER A N 12
ATOM 15782 C CA . SER A 1 74 ? -5.355 0.526 -5.633 1.00 51.44 74 SER A CA 12
ATOM 15783 C C . SER A 1 74 ? -6.057 1.885 -5.481 1.00 22.34 74 SER A C 12
ATOM 15784 O O . SER A 1 74 ? -7.287 1.976 -5.492 1.00 23.20 74 SER A O 12
ATOM 15792 N N . GLY A 1 75 ? -5.260 2.942 -5.327 1.00 72.22 75 GLY A N 12
ATOM 15793 C CA . GLY A 1 75 ? -5.807 4.286 -5.159 1.00 32.14 75 GLY A CA 12
ATOM 15794 C C . GLY A 1 75 ? -5.696 4.782 -3.721 1.00 25.22 75 GLY A C 12
ATOM 15795 O O . GLY A 1 75 ? -6.704 4.903 -3.013 1.00 62.54 75 GLY A O 12
ATOM 15799 N N . ALA A 1 76 ? -4.469 5.063 -3.282 1.00 2.12 76 ALA A N 12
ATOM 15800 C CA . ALA A 1 76 ? -4.211 5.517 -1.911 1.00 74.00 76 ALA A CA 12
ATOM 15801 C C . ALA A 1 76 ? -3.247 6.713 -1.883 1.00 12.04 76 ALA A C 12
ATOM 15802 O O . ALA A 1 76 ? -2.162 6.667 -2.469 1.00 63.55 76 ALA A O 12
ATOM 15809 N N . LYS A 1 77 ? -3.648 7.781 -1.199 1.00 14.14 77 LYS A N 12
ATOM 15810 C CA . LYS A 1 77 ? -2.824 8.991 -1.084 1.00 73.22 77 LYS A CA 12
ATOM 15811 C C . LYS A 1 77 ? -1.869 8.910 0.118 1.00 13.14 77 LYS A C 12
ATOM 15812 O O . LYS A 1 77 ? -2.303 8.764 1.260 1.00 44.05 77 LYS A O 12
ATOM 15831 N N . LEU A 1 78 ? -0.570 9.011 -0.147 1.00 53.14 78 LEU A N 12
ATOM 15832 C CA . LEU A 1 78 ? 0.449 8.931 0.905 1.00 13.05 78 LEU A CA 12
ATOM 15833 C C . LEU A 1 78 ? 0.891 10.327 1.373 1.00 74.05 78 LEU A C 12
ATOM 15834 O O . LEU A 1 78 ? 1.439 11.112 0.592 1.00 52.23 78 LEU A O 12
ATOM 15850 N N . MET A 1 79 ? 0.657 10.630 2.649 1.00 44.11 79 MET A N 12
ATOM 15851 C CA . MET A 1 79 ? 1.116 11.890 3.236 1.00 75.22 79 MET A CA 12
ATOM 15852 C C . MET A 1 79 ? 2.621 11.819 3.537 1.00 4.32 79 MET A C 12
ATOM 15853 O O . MET A 1 79 ? 3.033 11.437 4.634 1.00 0.50 79 MET A O 12
ATOM 15867 N N . LEU A 1 80 ? 3.440 12.152 2.546 1.00 62.11 80 LEU A N 12
ATOM 15868 C CA . LEU A 1 80 ? 4.895 12.112 2.709 1.00 3.52 80 LEU A CA 12
ATOM 15869 C C . LEU A 1 80 ? 5.413 13.422 3.314 1.00 21.33 80 LEU A C 12
ATOM 15870 O O . LEU A 1 80 ? 5.573 14.426 2.620 1.00 14.22 80 LEU A O 12
ATOM 15886 N N . MET A 1 81 ? 5.657 13.405 4.618 1.00 41.15 81 MET A N 12
ATOM 15887 C CA . MET A 1 81 ? 6.137 14.589 5.330 1.00 33.41 81 MET A CA 12
ATOM 15888 C C . MET A 1 81 ? 7.658 14.747 5.171 1.00 2.31 81 MET A C 12
ATOM 15889 O O . MET A 1 81 ? 8.439 14.048 5.815 1.00 74.34 81 MET A O 12
ATOM 15903 N N . ALA A 1 82 ? 8.065 15.661 4.295 1.00 35.33 82 ALA A N 12
ATOM 15904 C CA . ALA A 1 82 ? 9.487 15.905 4.025 1.00 22.51 82 ALA A CA 12
ATOM 15905 C C . ALA A 1 82 ? 9.832 17.399 4.125 1.00 10.45 82 ALA A C 12
ATOM 15906 O O . ALA A 1 82 ? 8.941 18.253 4.175 1.00 61.42 82 ALA A O 12
ATOM 15913 N N . SER A 1 83 ? 11.128 17.709 4.155 1.00 62.22 83 SER A N 12
ATOM 15914 C CA . SER A 1 83 ? 11.595 19.100 4.262 1.00 24.53 83 SER A CA 12
ATOM 15915 C C . SER A 1 83 ? 12.151 19.611 2.929 1.00 20.54 83 SER A C 12
ATOM 15916 O O . SER A 1 83 ? 12.938 18.929 2.273 1.00 72.34 83 SER A O 12
ATOM 15924 N N . GLN A 1 84 ? 11.746 20.819 2.542 1.00 11.22 84 GLN A N 12
ATOM 15925 C CA . GLN A 1 84 ? 12.273 21.465 1.330 1.00 22.54 84 GLN A CA 12
ATOM 15926 C C . GLN A 1 84 ? 13.737 21.898 1.521 1.00 60.23 84 GLN A C 12
ATOM 15927 O O . GLN A 1 84 ? 14.508 21.976 0.562 1.00 23.14 84 GLN A O 12
ATOM 15941 N N . GLY A 1 85 ? 14.107 22.176 2.770 1.00 64.32 85 GLY A N 12
ATOM 15942 C CA . GLY A 1 85 ? 15.476 22.574 3.088 1.00 15.21 85 GLY A CA 12
ATOM 15943 C C . GLY A 1 85 ? 15.647 23.020 4.542 1.00 24.32 85 GLY A C 12
ATOM 15944 O O . GLY A 1 85 ? 15.512 24.231 4.823 1.00 36.99 85 GLY A O 12
ATOM 15949 N N . MET A 1 1 ? -23.655 1.068 -30.353 1.00 45.55 1 MET A N 13
ATOM 15950 C CA . MET A 1 1 ? -23.355 0.011 -29.349 1.00 70.24 1 MET A CA 13
ATOM 15951 C C . MET A 1 1 ? -22.217 -0.901 -29.839 1.00 74.24 1 MET A C 13
ATOM 15952 O O . MET A 1 1 ? -22.252 -1.402 -30.965 1.00 5.54 1 MET A O 13
ATOM 15968 N N . GLY A 1 2 ? -21.211 -1.104 -28.992 1.00 3.53 2 GLY A N 13
ATOM 15969 C CA . GLY A 1 2 ? -20.084 -1.958 -29.348 1.00 2.44 2 GLY A CA 13
ATOM 15970 C C . GLY A 1 2 ? -19.320 -2.460 -28.130 1.00 2.24 2 GLY A C 13
ATOM 15971 O O . GLY A 1 2 ? -19.533 -1.981 -27.014 1.00 23.53 2 GLY A O 13
ATOM 15975 N N . HIS A 1 3 ? -18.425 -3.425 -28.338 1.00 40.32 3 HIS A N 13
ATOM 15976 C CA . HIS A 1 3 ? -17.616 -3.973 -27.247 1.00 11.04 3 HIS A CA 13
ATOM 15977 C C . HIS A 1 3 ? -16.575 -2.944 -26.766 1.00 25.23 3 HIS A C 13
ATOM 15978 O O . HIS A 1 3 ? -15.393 -3.018 -27.118 1.00 61.31 3 HIS A O 13
ATOM 15993 N N . HIS A 1 4 ? -17.028 -1.975 -25.972 1.00 11.22 4 HIS A N 13
ATOM 15994 C CA . HIS A 1 4 ? -16.162 -0.895 -25.487 1.00 45.25 4 HIS A CA 13
ATOM 15995 C C . HIS A 1 4 ? -15.726 -1.122 -24.026 1.00 21.10 4 HIS A C 13
ATOM 15996 O O . HIS A 1 4 ? -14.817 -0.457 -23.529 1.00 45.20 4 HIS A O 13
ATOM 16011 N N . HIS A 1 5 ? -16.396 -2.042 -23.334 1.00 0.24 5 HIS A N 13
ATOM 16012 C CA . HIS A 1 5 ? -16.001 -2.424 -21.972 1.00 50.20 5 HIS A CA 13
ATOM 16013 C C . HIS A 1 5 ? -14.754 -3.328 -21.992 1.00 2.43 5 HIS A C 13
ATOM 16014 O O . HIS A 1 5 ? -14.731 -4.354 -22.675 1.00 1.23 5 HIS A O 13
ATOM 16029 N N . HIS A 1 6 ? -13.725 -2.944 -21.237 1.00 4.21 6 HIS A N 13
ATOM 16030 C CA . HIS A 1 6 ? -12.449 -3.672 -21.230 1.00 32.20 6 HIS A CA 13
ATOM 16031 C C . HIS A 1 6 ? -11.891 -3.793 -19.799 1.00 41.41 6 HIS A C 13
ATOM 16032 O O . HIS A 1 6 ? -11.893 -2.824 -19.042 1.00 44.01 6 HIS A O 13
ATOM 16047 N N . HIS A 1 7 ? -11.403 -4.982 -19.438 1.00 50.43 7 HIS A N 13
ATOM 16048 C CA . HIS A 1 7 ? -10.890 -5.234 -18.082 1.00 53.22 7 HIS A CA 13
ATOM 16049 C C . HIS A 1 7 ? -9.764 -6.286 -18.086 1.00 3.21 7 HIS A C 13
ATOM 16050 O O . HIS A 1 7 ? -9.871 -7.317 -18.748 1.00 24.43 7 HIS A O 13
ATOM 16065 N N . HIS A 1 8 ? -8.688 -6.020 -17.338 1.00 24.33 8 HIS A N 13
ATOM 16066 C CA . HIS A 1 8 ? -7.565 -6.966 -17.215 1.00 4.51 8 HIS A CA 13
ATOM 16067 C C . HIS A 1 8 ? -6.921 -6.883 -15.818 1.00 40.24 8 HIS A C 13
ATOM 16068 O O . HIS A 1 8 ? -6.961 -5.836 -15.170 1.00 54.10 8 HIS A O 13
ATOM 16083 N N . SER A 1 9 ? -6.333 -7.988 -15.362 1.00 43.04 9 SER A N 13
ATOM 16084 C CA . SER A 1 9 ? -5.588 -8.008 -14.087 1.00 63.13 9 SER A CA 13
ATOM 16085 C C . SER A 1 9 ? -4.268 -7.227 -14.210 1.00 70.51 9 SER A C 13
ATOM 16086 O O . SER A 1 9 ? -3.757 -7.026 -15.315 1.00 15.44 9 SER A O 13
ATOM 16094 N N . HIS A 1 10 ? -3.708 -6.793 -13.079 1.00 52.00 10 HIS A N 13
ATOM 16095 C CA . HIS A 1 10 ? -2.477 -5.986 -13.093 1.00 43.01 10 HIS A CA 13
ATOM 16096 C C . HIS A 1 10 ? -1.619 -6.218 -11.836 1.00 41.55 10 HIS A C 13
ATOM 16097 O O . HIS A 1 10 ? -2.123 -6.630 -10.792 1.00 13.21 10 HIS A O 13
ATOM 16112 N N . SER A 1 11 ? -0.322 -5.932 -11.947 1.00 34.40 11 SER A N 13
ATOM 16113 C CA . SER A 1 11 ? 0.624 -6.102 -10.825 1.00 12.14 11 SER A CA 13
ATOM 16114 C C . SER A 1 11 ? 0.902 -4.778 -10.091 1.00 14.21 11 SER A C 13
ATOM 16115 O O . SER A 1 11 ? 1.122 -4.756 -8.879 1.00 70.12 11 SER A O 13
ATOM 16123 N N . THR A 1 12 ? 0.886 -3.678 -10.833 1.00 31.21 12 THR A N 13
ATOM 16124 C CA . THR A 1 12 ? 1.261 -2.364 -10.296 1.00 10.44 12 THR A CA 13
ATOM 16125 C C . THR A 1 12 ? 0.058 -1.579 -9.755 1.00 62.23 12 THR A C 13
ATOM 16126 O O . THR A 1 12 ? -0.826 -1.175 -10.514 1.00 61.31 12 THR A O 13
ATOM 16137 N N . ILE A 1 13 ? 0.029 -1.358 -8.444 1.00 2.40 13 ILE A N 13
ATOM 16138 C CA . ILE A 1 13 ? -0.987 -0.501 -7.827 1.00 62.31 13 ILE A CA 13
ATOM 16139 C C . ILE A 1 13 ? -0.614 0.983 -7.983 1.00 42.32 13 ILE A C 13
ATOM 16140 O O . ILE A 1 13 ? 0.558 1.356 -7.879 1.00 14.42 13 ILE A O 13
ATOM 16156 N N . LYS A 1 14 ? -1.611 1.821 -8.245 1.00 42.33 14 LYS A N 13
ATOM 16157 C CA . LYS A 1 14 ? -1.383 3.260 -8.421 1.00 63.12 14 LYS A CA 13
ATOM 16158 C C . LYS A 1 14 ? -1.508 4.015 -7.089 1.00 11.14 14 LYS A C 13
ATOM 16159 O O . LYS A 1 14 ? -2.589 4.105 -6.509 1.00 73.13 14 LYS A O 13
ATOM 16178 N N . LEU A 1 15 ? -0.389 4.543 -6.602 1.00 34.52 15 LEU A N 13
ATOM 16179 C CA . LEU A 1 15 ? -0.362 5.304 -5.348 1.00 42.45 15 LEU A CA 13
ATOM 16180 C C . LEU A 1 15 ? -0.190 6.809 -5.616 1.00 72.33 15 LEU A C 13
ATOM 16181 O O . LEU A 1 15 ? 0.503 7.210 -6.553 1.00 33.03 15 LEU A O 13
ATOM 16197 N N . THR A 1 16 ? -0.833 7.639 -4.799 1.00 64.12 16 THR A N 13
ATOM 16198 C CA . THR A 1 16 ? -0.734 9.099 -4.937 1.00 55.20 16 THR A CA 13
ATOM 16199 C C . THR A 1 16 ? 0.016 9.722 -3.754 1.00 21.44 16 THR A C 13
ATOM 16200 O O . THR A 1 16 ? -0.506 9.785 -2.641 1.00 72.14 16 THR A O 13
ATOM 16211 N N . VAL A 1 17 ? 1.241 10.175 -4.003 1.00 64.14 17 VAL A N 13
ATOM 16212 C CA . VAL A 1 17 ? 2.089 10.759 -2.956 1.00 51.43 17 VAL A CA 13
ATOM 16213 C C . VAL A 1 17 ? 1.860 12.273 -2.812 1.00 73.34 17 VAL A C 13
ATOM 16214 O O . VAL A 1 17 ? 2.041 13.037 -3.760 1.00 75.22 17 VAL A O 13
ATOM 16227 N N . LYS A 1 18 ? 1.471 12.701 -1.614 1.00 73.34 18 LYS A N 13
ATOM 16228 C CA . LYS A 1 18 ? 1.192 14.112 -1.336 1.00 0.23 18 LYS A CA 13
ATOM 16229 C C . LYS A 1 18 ? 2.437 14.861 -0.837 1.00 31.04 18 LYS A C 13
ATOM 16230 O O . LYS A 1 18 ? 2.776 14.795 0.346 1.00 31.22 18 LYS A O 13
ATOM 16249 N N . PHE A 1 19 ? 3.116 15.562 -1.739 1.00 1.05 19 PHE A N 13
ATOM 16250 C CA . PHE A 1 19 ? 4.161 16.512 -1.343 1.00 42.43 19 PHE A CA 13
ATOM 16251 C C . PHE A 1 19 ? 3.511 17.823 -0.878 1.00 11.20 19 PHE A C 13
ATOM 16252 O O . PHE A 1 19 ? 3.637 18.864 -1.528 1.00 34.45 19 PHE A O 13
ATOM 16269 N N . GLY A 1 20 ? 2.804 17.757 0.247 1.00 52.31 20 GLY A N 13
ATOM 16270 C CA . GLY A 1 20 ? 2.015 18.893 0.705 1.00 14.51 20 GLY A CA 13
ATOM 16271 C C . GLY A 1 20 ? 0.799 19.144 -0.186 1.00 44.41 20 GLY A C 13
ATOM 16272 O O . GLY A 1 20 ? -0.272 18.567 0.022 1.00 20.41 20 GLY A O 13
ATOM 16276 N N . GLY A 1 21 ? 0.967 20.004 -1.185 1.00 5.34 21 GLY A N 13
ATOM 16277 C CA . GLY A 1 21 ? -0.100 20.273 -2.146 1.00 54.33 21 GLY A CA 13
ATOM 16278 C C . GLY A 1 21 ? 0.059 19.474 -3.439 1.00 52.43 21 GLY A C 13
ATOM 16279 O O . GLY A 1 21 ? -0.928 19.160 -4.110 1.00 12.54 21 GLY A O 13
ATOM 16283 N N . LYS A 1 22 ? 1.304 19.142 -3.786 1.00 62.54 22 LYS A N 13
ATOM 16284 C CA . LYS A 1 22 ? 1.600 18.385 -5.012 1.00 61.03 22 LYS A CA 13
ATOM 16285 C C . LYS A 1 22 ? 1.231 16.897 -4.865 1.00 45.24 22 LYS A C 13
ATOM 16286 O O . LYS A 1 22 ? 1.470 16.288 -3.823 1.00 71.13 22 LYS A O 13
ATOM 16305 N N . SER A 1 23 ? 0.658 16.314 -5.917 1.00 60.44 23 SER A N 13
ATOM 16306 C CA . SER A 1 23 ? 0.274 14.892 -5.909 1.00 64.34 23 SER A CA 13
ATOM 16307 C C . SER A 1 23 ? 1.045 14.103 -6.976 1.00 65.41 23 SER A C 13
ATOM 16308 O O . SER A 1 23 ? 0.771 14.223 -8.170 1.00 35.12 23 SER A O 13
ATOM 16316 N N . ILE A 1 24 ? 2.015 13.307 -6.536 1.00 33.55 24 ILE A N 13
ATOM 16317 C CA . ILE A 1 24 ? 2.863 12.525 -7.444 1.00 34.23 24 ILE A CA 13
ATOM 16318 C C . ILE A 1 24 ? 2.284 11.118 -7.691 1.00 32.34 24 ILE A C 13
ATOM 16319 O O . ILE A 1 24 ? 2.199 10.303 -6.769 1.00 55.53 24 ILE A O 13
ATOM 16335 N N . PRO A 1 25 ? 1.858 10.819 -8.937 1.00 53.31 25 PRO A N 13
ATOM 16336 C CA . PRO A 1 25 ? 1.344 9.489 -9.308 1.00 44.11 25 PRO A CA 13
ATOM 16337 C C . PRO A 1 25 ? 2.463 8.441 -9.459 1.00 63.11 25 PRO A C 13
ATOM 16338 O O . PRO A 1 25 ? 3.409 8.632 -10.228 1.00 22.14 25 PRO A O 13
ATOM 16349 N N . LEU A 1 26 ? 2.356 7.341 -8.715 1.00 11.42 26 LEU A N 13
ATOM 16350 C CA . LEU A 1 26 ? 3.324 6.236 -8.792 1.00 10.52 26 LEU A CA 13
ATOM 16351 C C . LEU A 1 26 ? 2.606 4.896 -9.007 1.00 21.25 26 LEU A C 13
ATOM 16352 O O . LEU A 1 26 ? 1.445 4.741 -8.637 1.00 1.12 26 LEU A O 13
ATOM 16368 N N . SER A 1 27 ? 3.299 3.932 -9.603 1.00 20.40 27 SER A N 13
ATOM 16369 C CA . SER A 1 27 ? 2.732 2.593 -9.823 1.00 35.44 27 SER A CA 13
ATOM 16370 C C . SER A 1 27 ? 3.746 1.488 -9.490 1.00 53.23 27 SER A C 13
ATOM 16371 O O . SER A 1 27 ? 4.687 1.240 -10.245 1.00 21.51 27 SER A O 13
ATOM 16379 N N . VAL A 1 28 ? 3.543 0.826 -8.348 1.00 50.32 28 VAL A N 13
ATOM 16380 C CA . VAL A 1 28 ? 4.459 -0.221 -7.861 1.00 2.04 28 VAL A CA 13
ATOM 16381 C C . VAL A 1 28 ? 3.683 -1.449 -7.355 1.00 34.12 28 VAL A C 13
ATOM 16382 O O . VAL A 1 28 ? 2.456 -1.456 -7.362 1.00 40.21 28 VAL A O 13
ATOM 16395 N N . SER A 1 29 ? 4.395 -2.488 -6.922 1.00 33.01 29 SER A N 13
ATOM 16396 C CA . SER A 1 29 ? 3.743 -3.689 -6.369 1.00 24.40 29 SER A CA 13
ATOM 16397 C C . SER A 1 29 ? 3.488 -3.550 -4.855 1.00 15.35 29 SER A C 13
ATOM 16398 O O . SER A 1 29 ? 4.363 -3.114 -4.107 1.00 33.45 29 SER A O 13
ATOM 16406 N N . PRO A 1 30 ? 2.284 -3.939 -4.379 1.00 4.43 30 PRO A N 13
ATOM 16407 C CA . PRO A 1 30 ? 1.908 -3.813 -2.951 1.00 2.24 30 PRO A CA 13
ATOM 16408 C C . PRO A 1 30 ? 2.755 -4.704 -2.028 1.00 35.41 30 PRO A C 13
ATOM 16409 O O . PRO A 1 30 ? 2.872 -4.446 -0.828 1.00 43.44 30 PRO A O 13
ATOM 16420 N N . ASP A 1 31 ? 3.328 -5.757 -2.601 1.00 42.44 31 ASP A N 13
ATOM 16421 C CA . ASP A 1 31 ? 4.194 -6.685 -1.869 1.00 65.32 31 ASP A CA 13
ATOM 16422 C C . ASP A 1 31 ? 5.517 -6.022 -1.441 1.00 32.13 31 ASP A C 13
ATOM 16423 O O . ASP A 1 31 ? 6.240 -6.549 -0.589 1.00 51.55 31 ASP A O 13
ATOM 16432 N N . CYS A 1 32 ? 5.823 -4.867 -2.032 1.00 42.12 32 CYS A N 13
ATOM 16433 C CA . CYS A 1 32 ? 7.051 -4.126 -1.718 1.00 2.03 32 CYS A CA 13
ATOM 16434 C C . CYS A 1 32 ? 6.928 -3.357 -0.395 1.00 44.43 32 CYS A C 13
ATOM 16435 O O . CYS A 1 32 ? 5.824 -3.043 0.061 1.00 11.20 32 CYS A O 13
ATOM 16443 N N . THR A 1 33 ? 8.068 -3.058 0.224 1.00 4.22 33 THR A N 13
ATOM 16444 C CA . THR A 1 33 ? 8.096 -2.309 1.487 1.00 13.12 33 THR A CA 13
ATOM 16445 C C . THR A 1 33 ? 8.154 -0.797 1.251 1.00 32.23 33 THR A C 13
ATOM 16446 O O . THR A 1 33 ? 8.575 -0.339 0.188 1.00 3.04 33 THR A O 13
ATOM 16457 N N . VAL A 1 34 ? 7.741 -0.019 2.251 1.00 61.11 34 VAL A N 13
ATOM 16458 C CA . VAL A 1 34 ? 7.883 1.438 2.185 1.00 1.12 34 VAL A CA 13
ATOM 16459 C C . VAL A 1 34 ? 9.372 1.832 2.158 1.00 30.32 34 VAL A C 13
ATOM 16460 O O . VAL A 1 34 ? 9.734 2.927 1.724 1.00 15.52 34 VAL A O 13
ATOM 16473 N N . LYS A 1 35 ? 10.224 0.920 2.630 1.00 60.35 35 LYS A N 13
ATOM 16474 C CA . LYS A 1 35 ? 11.677 1.052 2.483 1.00 74.21 35 LYS A CA 13
ATOM 16475 C C . LYS A 1 35 ? 12.061 1.005 0.998 1.00 11.42 35 LYS A C 13
ATOM 16476 O O . LYS A 1 35 ? 12.814 1.848 0.506 1.00 41.33 35 LYS A O 13
ATOM 16495 N N . ASP A 1 36 ? 11.523 0.008 0.291 1.00 74.35 36 ASP A N 13
ATOM 16496 C CA . ASP A 1 36 ? 11.727 -0.130 -1.153 1.00 23.33 36 ASP A CA 13
ATOM 16497 C C . ASP A 1 36 ? 11.236 1.133 -1.887 1.00 74.23 36 ASP A C 13
ATOM 16498 O O . ASP A 1 36 ? 11.849 1.582 -2.856 1.00 1.44 36 ASP A O 13
ATOM 16507 N N . LEU A 1 37 ? 10.131 1.710 -1.406 1.00 45.34 37 LEU A N 13
ATOM 16508 C CA . LEU A 1 37 ? 9.639 2.995 -1.920 1.00 33.11 37 LEU A CA 13
ATOM 16509 C C . LEU A 1 37 ? 10.676 4.111 -1.743 1.00 74.42 37 LEU A C 13
ATOM 16510 O O . LEU A 1 37 ? 10.963 4.841 -2.687 1.00 75.22 37 LEU A O 13
ATOM 16526 N N . LYS A 1 38 ? 11.235 4.238 -0.536 1.00 43.14 38 LYS A N 13
ATOM 16527 C CA . LYS A 1 38 ? 12.301 5.222 -0.279 1.00 72.20 38 LYS A CA 13
ATOM 16528 C C . LYS A 1 38 ? 13.462 5.036 -1.271 1.00 72.13 38 LYS A C 13
ATOM 16529 O O . LYS A 1 38 ? 13.968 5.999 -1.849 1.00 23.33 38 LYS A O 13
ATOM 16548 N N . SER A 1 39 ? 13.859 3.780 -1.465 1.00 54.33 39 SER A N 13
ATOM 16549 C CA . SER A 1 39 ? 14.908 3.414 -2.431 1.00 35.13 39 SER A CA 13
ATOM 16550 C C . SER A 1 39 ? 14.539 3.842 -3.862 1.00 22.21 39 SER A C 13
ATOM 16551 O O . SER A 1 39 ? 15.410 4.177 -4.668 1.00 52.11 39 SER A O 13
ATOM 16559 N N . GLN A 1 40 ? 13.243 3.833 -4.170 1.00 4.30 40 GLN A N 13
ATOM 16560 C CA . GLN A 1 40 ? 12.750 4.227 -5.499 1.00 22.45 40 GLN A CA 13
ATOM 16561 C C . GLN A 1 40 ? 12.562 5.751 -5.632 1.00 51.43 40 GLN A C 13
ATOM 16562 O O . GLN A 1 40 ? 12.743 6.310 -6.711 1.00 41.44 40 GLN A O 13
ATOM 16576 N N . LEU A 1 41 ? 12.194 6.415 -4.541 1.00 12.45 41 LEU A N 13
ATOM 16577 C CA . LEU A 1 41 ? 11.983 7.870 -4.553 1.00 30.33 41 LEU A CA 13
ATOM 16578 C C . LEU A 1 41 ? 13.305 8.656 -4.644 1.00 61.55 41 LEU A C 13
ATOM 16579 O O . LEU A 1 41 ? 13.361 9.714 -5.278 1.00 2.51 41 LEU A O 13
ATOM 16595 N N . GLN A 1 42 ? 14.368 8.135 -4.025 1.00 61.05 42 GLN A N 13
ATOM 16596 C CA . GLN A 1 42 ? 15.674 8.822 -4.001 1.00 63.35 42 GLN A CA 13
ATOM 16597 C C . GLN A 1 42 ? 16.202 9.195 -5.410 1.00 10.31 42 GLN A C 13
ATOM 16598 O O . GLN A 1 42 ? 16.646 10.322 -5.615 1.00 32.53 42 GLN A O 13
ATOM 16612 N N . PRO A 1 43 ? 16.195 8.273 -6.402 1.00 44.34 43 PRO A N 13
ATOM 16613 C CA . PRO A 1 43 ? 16.608 8.608 -7.781 1.00 2.41 43 PRO A CA 13
ATOM 16614 C C . PRO A 1 43 ? 15.614 9.538 -8.507 1.00 1.14 43 PRO A C 13
ATOM 16615 O O . PRO A 1 43 ? 15.962 10.173 -9.503 1.00 1.21 43 PRO A O 13
ATOM 16626 N N . ILE A 1 44 ? 14.379 9.612 -8.010 1.00 25.02 44 ILE A N 13
ATOM 16627 C CA . ILE A 1 44 ? 13.333 10.421 -8.652 1.00 42.21 44 ILE A CA 13
ATOM 16628 C C . ILE A 1 44 ? 13.323 11.869 -8.131 1.00 44.40 44 ILE A C 13
ATOM 16629 O O . ILE A 1 44 ? 13.552 12.817 -8.888 1.00 55.01 44 ILE A O 13
ATOM 16645 N N . THR A 1 45 ? 13.046 12.036 -6.839 1.00 14.12 45 THR A N 13
ATOM 16646 C CA . THR A 1 45 ? 12.933 13.371 -6.228 1.00 11.45 45 THR A CA 13
ATOM 16647 C C . THR A 1 45 ? 14.204 13.777 -5.466 1.00 2.21 45 THR A C 13
ATOM 16648 O O . THR A 1 45 ? 14.281 14.886 -4.934 1.00 42.43 45 THR A O 13
ATOM 16659 N N . ASN A 1 46 ? 15.194 12.878 -5.419 1.00 21.52 46 ASN A N 13
ATOM 16660 C CA . ASN A 1 46 ? 16.491 13.152 -4.769 1.00 74.11 46 ASN A CA 13
ATOM 16661 C C . ASN A 1 46 ? 16.348 13.449 -3.267 1.00 3.04 46 ASN A C 13
ATOM 16662 O O . ASN A 1 46 ? 17.144 14.195 -2.697 1.00 3.32 46 ASN A O 13
ATOM 16673 N N . VAL A 1 47 ? 15.363 12.832 -2.620 1.00 11.40 47 VAL A N 13
ATOM 16674 C CA . VAL A 1 47 ? 15.089 13.089 -1.201 1.00 41.10 47 VAL A CA 13
ATOM 16675 C C . VAL A 1 47 ? 15.716 12.018 -0.278 1.00 41.11 47 VAL A C 13
ATOM 16676 O O . VAL A 1 47 ? 15.660 10.821 -0.558 1.00 64.14 47 VAL A O 13
ATOM 16689 N N . LEU A 1 48 ? 16.322 12.472 0.820 1.00 52.21 48 LEU A N 13
ATOM 16690 C CA . LEU A 1 48 ? 16.939 11.577 1.813 1.00 63.23 48 LEU A CA 13
ATOM 16691 C C . LEU A 1 48 ? 15.886 10.768 2.597 1.00 14.02 48 LEU A C 13
ATOM 16692 O O . LEU A 1 48 ? 14.828 11.292 2.945 1.00 43.02 48 LEU A O 13
ATOM 16708 N N . PRO A 1 49 ? 16.168 9.478 2.904 1.00 44.11 49 PRO A N 13
ATOM 16709 C CA . PRO A 1 49 ? 15.255 8.624 3.692 1.00 12.20 49 PRO A CA 13
ATOM 16710 C C . PRO A 1 49 ? 14.886 9.239 5.055 1.00 3.31 49 PRO A C 13
ATOM 16711 O O . PRO A 1 49 ? 13.748 9.109 5.511 1.00 63.21 49 PRO A O 13
ATOM 16722 N N . ARG A 1 50 ? 15.846 9.922 5.689 1.00 0.14 50 ARG A N 13
ATOM 16723 C CA . ARG A 1 50 ? 15.599 10.612 6.966 1.00 63.12 50 ARG A CA 13
ATOM 16724 C C . ARG A 1 50 ? 14.584 11.760 6.792 1.00 1.11 50 ARG A C 13
ATOM 16725 O O . ARG A 1 50 ? 13.975 12.224 7.756 1.00 4.03 50 ARG A O 13
ATOM 16746 N N . GLY A 1 51 ? 14.413 12.214 5.551 1.00 64.31 51 GLY A N 13
ATOM 16747 C CA . GLY A 1 51 ? 13.424 13.243 5.249 1.00 10.42 51 GLY A CA 13
ATOM 16748 C C . GLY A 1 51 ? 12.176 12.687 4.562 1.00 13.32 51 GLY A C 13
ATOM 16749 O O . GLY A 1 51 ? 11.236 13.427 4.277 1.00 24.44 51 GLY A O 13
ATOM 16753 N N . GLN A 1 52 ? 12.168 11.379 4.297 1.00 22.40 52 GLN A N 13
ATOM 16754 C CA . GLN A 1 52 ? 11.034 10.717 3.637 1.00 34.23 52 GLN A CA 13
ATOM 16755 C C . GLN A 1 52 ? 10.033 10.149 4.654 1.00 53.00 52 GLN A C 13
ATOM 16756 O O . GLN A 1 52 ? 10.011 8.943 4.914 1.00 12.22 52 GLN A O 13
ATOM 16770 N N . LYS A 1 53 ? 9.210 11.019 5.232 1.00 14.44 53 LYS A N 13
ATOM 16771 C CA . LYS A 1 53 ? 8.184 10.585 6.185 1.00 1.11 53 LYS A CA 13
ATOM 16772 C C . LYS A 1 53 ? 6.904 10.137 5.464 1.00 53.35 53 LYS A C 13
ATOM 16773 O O . LYS A 1 53 ? 6.015 10.946 5.186 1.00 44.11 53 LYS A O 13
ATOM 16792 N N . LEU A 1 54 ? 6.835 8.848 5.137 1.00 34.32 54 LEU A N 13
ATOM 16793 C CA . LEU A 1 54 ? 5.648 8.269 4.497 1.00 42.43 54 LEU A CA 13
ATOM 16794 C C . LEU A 1 54 ? 4.527 8.051 5.525 1.00 72.02 54 LEU A C 13
ATOM 16795 O O . LEU A 1 54 ? 4.659 7.235 6.440 1.00 63.32 54 LEU A O 13
ATOM 16811 N N . ILE A 1 55 ? 3.432 8.789 5.366 1.00 2.34 55 ILE A N 13
ATOM 16812 C CA . ILE A 1 55 ? 2.319 8.766 6.324 1.00 63.34 55 ILE A CA 13
ATOM 16813 C C . ILE A 1 55 ? 0.989 8.414 5.629 1.00 51.14 55 ILE A C 13
ATOM 16814 O O . ILE A 1 55 ? 0.654 8.975 4.588 1.00 0.22 55 ILE A O 13
ATOM 16830 N N . PHE A 1 56 ? 0.238 7.482 6.209 1.00 75.44 56 PHE A N 13
ATOM 16831 C CA . PHE A 1 56 ? -1.065 7.072 5.662 1.00 72.42 56 PHE A CA 13
ATOM 16832 C C . PHE A 1 56 ? -2.148 7.136 6.749 1.00 21.42 56 PHE A C 13
ATOM 16833 O O . PHE A 1 56 ? -2.020 6.503 7.797 1.00 23.13 56 PHE A O 13
ATOM 16850 N N . LYS A 1 57 ? -3.204 7.922 6.505 1.00 45.45 57 LYS A N 13
ATOM 16851 C CA . LYS A 1 57 ? -4.297 8.107 7.481 1.00 32.44 57 LYS A CA 13
ATOM 16852 C C . LYS A 1 57 ? -3.785 8.679 8.820 1.00 2.03 57 LYS A C 13
ATOM 16853 O O . LYS A 1 57 ? -4.411 8.496 9.870 1.00 4.41 57 LYS A O 13
ATOM 16872 N N . GLY A 1 58 ? -2.658 9.381 8.779 1.00 1.44 58 GLY A N 13
ATOM 16873 C CA . GLY A 1 58 ? -2.064 9.930 9.997 1.00 65.52 58 GLY A CA 13
ATOM 16874 C C . GLY A 1 58 ? -1.077 8.972 10.664 1.00 43.12 58 GLY A C 13
ATOM 16875 O O . GLY A 1 58 ? -0.427 9.325 11.648 1.00 22.34 58 GLY A O 13
ATOM 16879 N N . LYS A 1 59 ? -0.965 7.758 10.129 1.00 54.42 59 LYS A N 13
ATOM 16880 C CA . LYS A 1 59 ? -0.029 6.756 10.653 1.00 32.12 59 LYS A CA 13
ATOM 16881 C C . LYS A 1 59 ? 1.318 6.818 9.920 1.00 42.04 59 LYS A C 13
ATOM 16882 O O . LYS A 1 59 ? 1.362 6.836 8.691 1.00 3.04 59 LYS A O 13
ATOM 16901 N N . VAL A 1 60 ? 2.412 6.841 10.675 1.00 3.52 60 VAL A N 13
ATOM 16902 C CA . VAL A 1 60 ? 3.756 6.861 10.087 1.00 34.24 60 VAL A CA 13
ATOM 16903 C C . VAL A 1 60 ? 4.244 5.431 9.787 1.00 22.14 60 VAL A C 13
ATOM 16904 O O . VAL A 1 60 ? 4.290 4.577 10.677 1.00 51.32 60 VAL A O 13
ATOM 16917 N N . LEU A 1 61 ? 4.597 5.175 8.528 1.00 14.51 61 LEU A N 13
ATOM 16918 C CA . LEU A 1 61 ? 5.015 3.834 8.094 1.00 35.34 61 LEU A CA 13
ATOM 16919 C C . LEU A 1 61 ? 6.493 3.549 8.414 1.00 42.45 61 LEU A C 13
ATOM 16920 O O . LEU A 1 61 ? 7.378 4.366 8.133 1.00 33.32 61 LEU A O 13
ATOM 16936 N N . VAL A 1 62 ? 6.750 2.378 9.000 1.00 51.15 62 VAL A N 13
ATOM 16937 C CA . VAL A 1 62 ? 8.115 1.926 9.293 1.00 64.24 62 VAL A CA 13
ATOM 16938 C C . VAL A 1 62 ? 8.713 1.184 8.084 1.00 72.43 62 VAL A C 13
ATOM 16939 O O . VAL A 1 62 ? 8.014 0.419 7.418 1.00 2.32 62 VAL A O 13
ATOM 16952 N N . GLU A 1 63 ? 10.008 1.400 7.827 1.00 34.52 63 GLU A N 13
ATOM 16953 C CA . GLU A 1 63 ? 10.694 0.861 6.632 1.00 75.40 63 GLU A CA 13
ATOM 16954 C C . GLU A 1 63 ? 10.358 -0.616 6.332 1.00 31.13 63 GLU A C 13
ATOM 16955 O O . GLU A 1 63 ? 10.101 -0.977 5.182 1.00 22.21 63 GLU A O 13
ATOM 16967 N N . THR A 1 64 ? 10.341 -1.457 7.365 1.00 73.55 64 THR A N 13
ATOM 16968 C CA . THR A 1 64 ? 10.164 -2.912 7.185 1.00 0.43 64 THR A CA 13
ATOM 16969 C C . THR A 1 64 ? 8.735 -3.305 6.767 1.00 35.32 64 THR A C 13
ATOM 16970 O O . THR A 1 64 ? 8.502 -4.436 6.327 1.00 14.53 64 THR A O 13
ATOM 16981 N N . SER A 1 65 ? 7.781 -2.389 6.907 1.00 64.45 65 SER A N 13
ATOM 16982 C CA . SER A 1 65 ? 6.374 -2.687 6.591 1.00 1.52 65 SER A CA 13
ATOM 16983 C C . SER A 1 65 ? 6.081 -2.558 5.087 1.00 40.23 65 SER A C 13
ATOM 16984 O O . SER A 1 65 ? 6.613 -1.677 4.408 1.00 52.34 65 SER A O 13
ATOM 16992 N N . THR A 1 66 ? 5.227 -3.445 4.572 1.00 55.31 66 THR A N 13
ATOM 16993 C CA . THR A 1 66 ? 4.844 -3.428 3.153 1.00 72.24 66 THR A CA 13
ATOM 16994 C C . THR A 1 66 ? 3.521 -2.690 2.942 1.00 64.11 66 THR A C 13
ATOM 16995 O O . THR A 1 66 ? 2.704 -2.580 3.860 1.00 62.53 66 THR A O 13
ATOM 17006 N N . LEU A 1 67 ? 3.305 -2.194 1.725 1.00 51.54 67 LEU A N 13
ATOM 17007 C CA . LEU A 1 67 ? 2.041 -1.534 1.383 1.00 25.31 67 LEU A CA 13
ATOM 17008 C C . LEU A 1 67 ? 0.858 -2.488 1.607 1.00 74.21 67 LEU A C 13
ATOM 17009 O O . LEU A 1 67 ? -0.187 -2.098 2.130 1.00 75.32 67 LEU A O 13
ATOM 17025 N N . LYS A 1 68 ? 1.050 -3.749 1.229 1.00 25.21 68 LYS A N 13
ATOM 17026 C CA . LYS A 1 68 ? 0.024 -4.781 1.389 1.00 43.20 68 LYS A CA 13
ATOM 17027 C C . LYS A 1 68 ? -0.351 -4.993 2.868 1.00 64.21 68 LYS A C 13
ATOM 17028 O O . LYS A 1 68 ? -1.530 -4.989 3.223 1.00 62.21 68 LYS A O 13
ATOM 17047 N N . GLN A 1 69 ? 0.654 -5.168 3.729 1.00 34.03 69 GLN A N 13
ATOM 17048 C CA . GLN A 1 69 ? 0.411 -5.403 5.163 1.00 23.34 69 GLN A CA 13
ATOM 17049 C C . GLN A 1 69 ? -0.103 -4.136 5.870 1.00 33.15 69 GLN A C 13
ATOM 17050 O O . GLN A 1 69 ? -0.665 -4.208 6.964 1.00 72.32 69 GLN A O 13
ATOM 17064 N N . SER A 1 70 ? 0.113 -2.981 5.248 1.00 25.43 70 SER A N 13
ATOM 17065 C CA . SER A 1 70 ? -0.440 -1.713 5.747 1.00 51.42 70 SER A CA 13
ATOM 17066 C C . SER A 1 70 ? -1.843 -1.464 5.167 1.00 61.43 70 SER A C 13
ATOM 17067 O O . SER A 1 70 ? -2.462 -0.432 5.435 1.00 14.31 70 SER A O 13
ATOM 17075 N N . ASP A 1 71 ? -2.326 -2.421 4.367 1.00 52.05 71 ASP A N 13
ATOM 17076 C CA . ASP A 1 71 ? -3.650 -2.347 3.730 1.00 34.14 71 ASP A CA 13
ATOM 17077 C C . ASP A 1 71 ? -3.745 -1.208 2.698 1.00 33.12 71 ASP A C 13
ATOM 17078 O O . ASP A 1 71 ? -4.840 -0.810 2.295 1.00 13.40 71 ASP A O 13
ATOM 17087 N N . VAL A 1 72 ? -2.594 -0.718 2.244 1.00 45.22 72 VAL A N 13
ATOM 17088 C CA . VAL A 1 72 ? -2.541 0.295 1.188 1.00 70.43 72 VAL A CA 13
ATOM 17089 C C . VAL A 1 72 ? -2.905 -0.328 -0.172 1.00 14.22 72 VAL A C 13
ATOM 17090 O O . VAL A 1 72 ? -2.173 -1.168 -0.706 1.00 60.11 72 VAL A O 13
ATOM 17103 N N . GLY A 1 73 ? -4.050 0.071 -0.718 1.00 40.13 73 GLY A N 13
ATOM 17104 C CA . GLY A 1 73 ? -4.568 -0.555 -1.931 1.00 20.52 73 GLY A CA 13
ATOM 17105 C C . GLY A 1 73 ? -4.371 0.269 -3.201 1.00 42.41 73 GLY A C 13
ATOM 17106 O O . GLY A 1 73 ? -3.764 1.343 -3.184 1.00 22.31 73 GLY A O 13
ATOM 17110 N N . SER A 1 74 ? -4.892 -0.249 -4.313 1.00 75.25 74 SER A N 13
ATOM 17111 C CA . SER A 1 74 ? -4.806 0.430 -5.613 1.00 11.23 74 SER A CA 13
ATOM 17112 C C . SER A 1 74 ? -5.603 1.743 -5.615 1.00 12.43 74 SER A C 13
ATOM 17113 O O . SER A 1 74 ? -6.834 1.735 -5.590 1.00 21.41 74 SER A O 13
ATOM 17121 N N . GLY A 1 75 ? -4.891 2.865 -5.650 1.00 41.21 75 GLY A N 13
ATOM 17122 C CA . GLY A 1 75 ? -5.536 4.175 -5.620 1.00 40.14 75 GLY A CA 13
ATOM 17123 C C . GLY A 1 75 ? -5.489 4.835 -4.247 1.00 25.43 75 GLY A C 13
ATOM 17124 O O . GLY A 1 75 ? -6.297 5.716 -3.947 1.00 34.13 75 GLY A O 13
ATOM 17128 N N . ALA A 1 76 ? -4.552 4.406 -3.405 1.00 43.42 76 ALA A N 13
ATOM 17129 C CA . ALA A 1 76 ? -4.404 4.967 -2.059 1.00 11.22 76 ALA A CA 13
ATOM 17130 C C . ALA A 1 76 ? -3.703 6.336 -2.075 1.00 73.02 76 ALA A C 13
ATOM 17131 O O . ALA A 1 76 ? -2.744 6.556 -2.822 1.00 75.33 76 ALA A O 13
ATOM 17138 N N . LYS A 1 77 ? -4.186 7.250 -1.238 1.00 52.23 77 LYS A N 13
ATOM 17139 C CA . LYS A 1 77 ? -3.620 8.600 -1.141 1.00 23.22 77 LYS A CA 13
ATOM 17140 C C . LYS A 1 77 ? -2.646 8.705 0.047 1.00 65.13 77 LYS A C 13
ATOM 17141 O O . LYS A 1 77 ? -3.060 8.789 1.207 1.00 40.44 77 LYS A O 13
ATOM 17160 N N . LEU A 1 78 ? -1.350 8.691 -0.250 1.00 65.22 78 LEU A N 13
ATOM 17161 C CA . LEU A 1 78 ? -0.309 8.727 0.784 1.00 53.34 78 LEU A CA 13
ATOM 17162 C C . LEU A 1 78 ? 0.166 10.163 1.053 1.00 0.51 78 LEU A C 13
ATOM 17163 O O . LEU A 1 78 ? 0.338 10.953 0.128 1.00 25.20 78 LEU A O 13
ATOM 17179 N N . MET A 1 79 ? 0.382 10.491 2.321 1.00 40.31 79 MET A N 13
ATOM 17180 C CA . MET A 1 79 ? 0.909 11.805 2.710 1.00 5.31 79 MET A CA 13
ATOM 17181 C C . MET A 1 79 ? 2.434 11.753 2.902 1.00 75.45 79 MET A C 13
ATOM 17182 O O . MET A 1 79 ? 2.952 10.862 3.574 1.00 61.53 79 MET A O 13
ATOM 17196 N N . LEU A 1 80 ? 3.152 12.706 2.313 1.00 24.52 80 LEU A N 13
ATOM 17197 C CA . LEU A 1 80 ? 4.612 12.758 2.451 1.00 72.43 80 LEU A CA 13
ATOM 17198 C C . LEU A 1 80 ? 5.087 14.141 2.923 1.00 14.54 80 LEU A C 13
ATOM 17199 O O . LEU A 1 80 ? 5.181 15.091 2.139 1.00 65.13 80 LEU A O 13
ATOM 17215 N N . MET A 1 81 ? 5.375 14.249 4.218 1.00 71.24 81 MET A N 13
ATOM 17216 C CA . MET A 1 81 ? 5.923 15.483 4.789 1.00 43.22 81 MET A CA 13
ATOM 17217 C C . MET A 1 81 ? 7.458 15.435 4.753 1.00 24.31 81 MET A C 13
ATOM 17218 O O . MET A 1 81 ? 8.101 14.933 5.678 1.00 54.23 81 MET A O 13
ATOM 17232 N N . ALA A 1 82 ? 8.032 15.936 3.660 1.00 74.22 82 ALA A N 13
ATOM 17233 C CA . ALA A 1 82 ? 9.474 15.824 3.410 1.00 2.31 82 ALA A CA 13
ATOM 17234 C C . ALA A 1 82 ? 10.260 17.044 3.915 1.00 50.12 82 ALA A C 13
ATOM 17235 O O . ALA A 1 82 ? 9.820 18.189 3.780 1.00 74.01 82 ALA A O 13
ATOM 17242 N N . SER A 1 83 ? 11.429 16.780 4.495 1.00 74.02 83 SER A N 13
ATOM 17243 C CA . SER A 1 83 ? 12.340 17.836 4.955 1.00 34.32 83 SER A CA 13
ATOM 17244 C C . SER A 1 83 ? 13.736 17.262 5.224 1.00 75.13 83 SER A C 13
ATOM 17245 O O . SER A 1 83 ? 13.962 16.599 6.239 1.00 35.23 83 SER A O 13
ATOM 17253 N N . GLN A 1 84 ? 14.663 17.486 4.297 1.00 30.22 84 GLN A N 13
ATOM 17254 C CA . GLN A 1 84 ? 16.033 16.986 4.446 1.00 63.33 84 GLN A CA 13
ATOM 17255 C C . GLN A 1 84 ? 16.816 17.777 5.503 1.00 71.13 84 GLN A C 13
ATOM 17256 O O . GLN A 1 84 ? 17.427 18.810 5.201 1.00 2.00 84 GLN A O 13
ATOM 17270 N N . GLY A 1 85 ? 16.765 17.305 6.745 1.00 13.41 85 GLY A N 13
ATOM 17271 C CA . GLY A 1 85 ? 17.564 17.903 7.813 1.00 53.45 85 GLY A CA 13
ATOM 17272 C C . GLY A 1 85 ? 18.831 17.104 8.140 1.00 11.40 85 GLY A C 13
ATOM 17273 O O . GLY A 1 85 ? 19.315 17.186 9.292 1.00 36.39 85 GLY A O 13
ATOM 17278 N N . MET A 1 1 ? 13.691 -1.578 -4.801 1.00 51.22 1 MET A N 14
ATOM 17279 C CA . MET A 1 1 ? 14.804 -2.210 -5.559 1.00 71.14 1 MET A CA 14
ATOM 17280 C C . MET A 1 1 ? 14.747 -3.736 -5.438 1.00 15.11 1 MET A C 14
ATOM 17281 O O . MET A 1 1 ? 14.254 -4.263 -4.441 1.00 35.34 1 MET A O 14
ATOM 17297 N N . GLY A 1 2 ? 15.252 -4.447 -6.443 1.00 25.43 2 GLY A N 14
ATOM 17298 C CA . GLY A 1 2 ? 15.220 -5.905 -6.397 1.00 21.32 2 GLY A CA 14
ATOM 17299 C C . GLY A 1 2 ? 15.916 -6.583 -7.570 1.00 30.11 2 GLY A C 14
ATOM 17300 O O . GLY A 1 2 ? 16.059 -6.006 -8.649 1.00 62.24 2 GLY A O 14
ATOM 17304 N N . HIS A 1 3 ? 16.359 -7.819 -7.337 1.00 4.43 3 HIS A N 14
ATOM 17305 C CA . HIS A 1 3 ? 16.945 -8.672 -8.383 1.00 2.42 3 HIS A CA 14
ATOM 17306 C C . HIS A 1 3 ? 15.919 -9.012 -9.486 1.00 73.05 3 HIS A C 14
ATOM 17307 O O . HIS A 1 3 ? 14.899 -8.338 -9.634 1.00 72.52 3 HIS A O 14
ATOM 17322 N N . HIS A 1 4 ? 16.195 -10.060 -10.269 1.00 65.43 4 HIS A N 14
ATOM 17323 C CA . HIS A 1 4 ? 15.233 -10.536 -11.275 1.00 24.54 4 HIS A CA 14
ATOM 17324 C C . HIS A 1 4 ? 13.856 -10.790 -10.636 1.00 23.23 4 HIS A C 14
ATOM 17325 O O . HIS A 1 4 ? 13.723 -11.641 -9.754 1.00 21.23 4 HIS A O 14
ATOM 17340 N N . HIS A 1 5 ? 12.845 -10.048 -11.082 1.00 40.42 5 HIS A N 14
ATOM 17341 C CA . HIS A 1 5 ? 11.494 -10.159 -10.516 1.00 3.23 5 HIS A CA 14
ATOM 17342 C C . HIS A 1 5 ? 10.742 -11.380 -11.072 1.00 14.34 5 HIS A C 14
ATOM 17343 O O . HIS A 1 5 ? 10.549 -11.506 -12.282 1.00 51.40 5 HIS A O 14
ATOM 17358 N N . HIS A 1 6 ? 10.318 -12.271 -10.180 1.00 54.32 6 HIS A N 14
ATOM 17359 C CA . HIS A 1 6 ? 9.614 -13.494 -10.581 1.00 54.12 6 HIS A CA 14
ATOM 17360 C C . HIS A 1 6 ? 8.094 -13.280 -10.652 1.00 23.21 6 HIS A C 14
ATOM 17361 O O . HIS A 1 6 ? 7.481 -12.713 -9.745 1.00 33.04 6 HIS A O 14
ATOM 17376 N N . HIS A 1 7 ? 7.496 -13.758 -11.739 1.00 42.02 7 HIS A N 14
ATOM 17377 C CA . HIS A 1 7 ? 6.080 -13.514 -12.029 1.00 4.02 7 HIS A CA 14
ATOM 17378 C C . HIS A 1 7 ? 5.167 -14.535 -11.320 1.00 35.10 7 HIS A C 14
ATOM 17379 O O . HIS A 1 7 ? 4.855 -15.591 -11.871 1.00 55.44 7 HIS A O 14
ATOM 17394 N N . HIS A 1 8 ? 4.768 -14.226 -10.082 1.00 11.24 8 HIS A N 14
ATOM 17395 C CA . HIS A 1 8 ? 3.839 -15.083 -9.317 1.00 11.15 8 HIS A CA 14
ATOM 17396 C C . HIS A 1 8 ? 2.656 -14.288 -8.746 1.00 65.31 8 HIS A C 14
ATOM 17397 O O . HIS A 1 8 ? 2.767 -13.681 -7.681 1.00 42.11 8 HIS A O 14
ATOM 17412 N N . SER A 1 9 ? 1.532 -14.289 -9.473 1.00 23.30 9 SER A N 14
ATOM 17413 C CA . SER A 1 9 ? 0.281 -13.644 -9.019 1.00 4.52 9 SER A CA 14
ATOM 17414 C C . SER A 1 9 ? 0.506 -12.208 -8.514 1.00 2.53 9 SER A C 14
ATOM 17415 O O . SER A 1 9 ? -0.290 -11.676 -7.735 1.00 50.33 9 SER A O 14
ATOM 17423 N N . HIS A 1 10 ? 1.572 -11.574 -8.991 1.00 11.33 10 HIS A N 14
ATOM 17424 C CA . HIS A 1 10 ? 1.966 -10.243 -8.528 1.00 74.31 10 HIS A CA 14
ATOM 17425 C C . HIS A 1 10 ? 1.649 -9.164 -9.576 1.00 32.40 10 HIS A C 14
ATOM 17426 O O . HIS A 1 10 ? 2.049 -9.272 -10.734 1.00 2.14 10 HIS A O 14
ATOM 17441 N N . SER A 1 11 ? 0.935 -8.122 -9.157 1.00 52.24 11 SER A N 14
ATOM 17442 C CA . SER A 1 11 ? 0.620 -6.979 -10.034 1.00 62.20 11 SER A CA 14
ATOM 17443 C C . SER A 1 11 ? 1.136 -5.666 -9.423 1.00 50.35 11 SER A C 14
ATOM 17444 O O . SER A 1 11 ? 1.850 -5.676 -8.418 1.00 41.44 11 SER A O 14
ATOM 17452 N N . THR A 1 12 ? 0.782 -4.540 -10.040 1.00 61.12 12 THR A N 14
ATOM 17453 C CA . THR A 1 12 ? 1.180 -3.213 -9.544 1.00 42.43 12 THR A CA 14
ATOM 17454 C C . THR A 1 12 ? -0.044 -2.386 -9.130 1.00 2.53 12 THR A C 14
ATOM 17455 O O . THR A 1 12 ? -1.109 -2.476 -9.747 1.00 40.20 12 THR A O 14
ATOM 17466 N N . ILE A 1 13 ? 0.107 -1.589 -8.076 1.00 72.12 13 ILE A N 14
ATOM 17467 C CA . ILE A 1 13 ? -0.984 -0.741 -7.582 1.00 74.13 13 ILE A CA 14
ATOM 17468 C C . ILE A 1 13 ? -0.766 0.737 -7.946 1.00 30.31 13 ILE A C 14
ATOM 17469 O O . ILE A 1 13 ? 0.334 1.273 -7.801 1.00 23.14 13 ILE A O 14
ATOM 17485 N N . LYS A 1 14 ? -1.823 1.384 -8.427 1.00 63.44 14 LYS A N 14
ATOM 17486 C CA . LYS A 1 14 ? -1.779 2.809 -8.766 1.00 52.14 14 LYS A CA 14
ATOM 17487 C C . LYS A 1 14 ? -2.081 3.672 -7.532 1.00 24.13 14 LYS A C 14
ATOM 17488 O O . LYS A 1 14 ? -3.161 3.582 -6.946 1.00 50.53 14 LYS A O 14
ATOM 17507 N N . LEU A 1 15 ? -1.114 4.498 -7.137 1.00 72.04 15 LEU A N 14
ATOM 17508 C CA . LEU A 1 15 ? -1.222 5.298 -5.912 1.00 31.52 15 LEU A CA 14
ATOM 17509 C C . LEU A 1 15 ? -1.252 6.805 -6.208 1.00 3.22 15 LEU A C 14
ATOM 17510 O O . LEU A 1 15 ? -1.101 7.236 -7.350 1.00 73.23 15 LEU A O 14
ATOM 17526 N N . THR A 1 16 ? -1.459 7.600 -5.162 1.00 24.31 16 THR A N 14
ATOM 17527 C CA . THR A 1 16 ? -1.378 9.064 -5.258 1.00 12.32 16 THR A CA 14
ATOM 17528 C C . THR A 1 16 ? -0.766 9.648 -3.977 1.00 50.32 16 THR A C 14
ATOM 17529 O O . THR A 1 16 ? -1.418 9.701 -2.934 1.00 0.32 16 THR A O 14
ATOM 17540 N N . VAL A 1 17 ? 0.494 10.070 -4.055 1.00 24.44 17 VAL A N 14
ATOM 17541 C CA . VAL A 1 17 ? 1.217 10.562 -2.877 1.00 22.34 17 VAL A CA 14
ATOM 17542 C C . VAL A 1 17 ? 1.378 12.093 -2.897 1.00 32.01 17 VAL A C 14
ATOM 17543 O O . VAL A 1 17 ? 1.768 12.677 -3.906 1.00 12.54 17 VAL A O 14
ATOM 17556 N N . LYS A 1 18 ? 1.068 12.741 -1.777 1.00 51.44 18 LYS A N 14
ATOM 17557 C CA . LYS A 1 18 ? 1.178 14.199 -1.675 1.00 72.15 18 LYS A CA 14
ATOM 17558 C C . LYS A 1 18 ? 2.583 14.639 -1.230 1.00 24.54 18 LYS A C 14
ATOM 17559 O O . LYS A 1 18 ? 2.960 14.477 -0.067 1.00 21.44 18 LYS A O 14
ATOM 17578 N N . PHE A 1 19 ? 3.351 15.196 -2.165 1.00 42.11 19 PHE A N 14
ATOM 17579 C CA . PHE A 1 19 ? 4.663 15.778 -1.860 1.00 45.01 19 PHE A CA 14
ATOM 17580 C C . PHE A 1 19 ? 4.508 17.172 -1.230 1.00 2.13 19 PHE A C 14
ATOM 17581 O O . PHE A 1 19 ? 4.439 18.183 -1.935 1.00 3.51 19 PHE A O 14
ATOM 17598 N N . GLY A 1 20 ? 4.420 17.211 0.102 1.00 62.32 20 GLY A N 14
ATOM 17599 C CA . GLY A 1 20 ? 4.269 18.479 0.815 1.00 53.44 20 GLY A CA 14
ATOM 17600 C C . GLY A 1 20 ? 3.032 19.271 0.393 1.00 13.15 20 GLY A C 14
ATOM 17601 O O . GLY A 1 20 ? 2.975 20.493 0.568 1.00 5.21 20 GLY A O 14
ATOM 17605 N N . GLY A 1 21 ? 2.038 18.576 -0.163 1.00 3.13 21 GLY A N 14
ATOM 17606 C CA . GLY A 1 21 ? 0.818 19.232 -0.630 1.00 42.23 21 GLY A CA 14
ATOM 17607 C C . GLY A 1 21 ? 0.470 18.889 -2.079 1.00 11.41 21 GLY A C 14
ATOM 17608 O O . GLY A 1 21 ? -0.703 18.865 -2.452 1.00 35.23 21 GLY A O 14
ATOM 17612 N N . LYS A 1 22 ? 1.490 18.621 -2.897 1.00 55.23 22 LYS A N 14
ATOM 17613 C CA . LYS A 1 22 ? 1.290 18.302 -4.321 1.00 20.02 22 LYS A CA 14
ATOM 17614 C C . LYS A 1 22 ? 1.009 16.802 -4.536 1.00 41.10 22 LYS A C 14
ATOM 17615 O O . LYS A 1 22 ? 1.849 15.961 -4.235 1.00 14.41 22 LYS A O 14
ATOM 17634 N N . SER A 1 23 ? -0.166 16.477 -5.071 1.00 54.20 23 SER A N 14
ATOM 17635 C CA . SER A 1 23 ? -0.569 15.075 -5.275 1.00 72.32 23 SER A CA 14
ATOM 17636 C C . SER A 1 23 ? 0.019 14.494 -6.570 1.00 63.13 23 SER A C 14
ATOM 17637 O O . SER A 1 23 ? -0.335 14.920 -7.673 1.00 71.45 23 SER A O 14
ATOM 17645 N N . ILE A 1 24 ? 0.917 13.520 -6.428 1.00 63.25 24 ILE A N 14
ATOM 17646 C CA . ILE A 1 24 ? 1.565 12.873 -7.574 1.00 21.21 24 ILE A CA 14
ATOM 17647 C C . ILE A 1 24 ? 1.059 11.424 -7.765 1.00 60.02 24 ILE A C 14
ATOM 17648 O O . ILE A 1 24 ? 1.214 10.580 -6.876 1.00 54.13 24 ILE A O 14
ATOM 17664 N N . PRO A 1 25 ? 0.428 11.119 -8.919 1.00 34.42 25 PRO A N 14
ATOM 17665 C CA . PRO A 1 25 ? -0.059 9.762 -9.231 1.00 14.45 25 PRO A CA 14
ATOM 17666 C C . PRO A 1 25 ? 1.075 8.787 -9.616 1.00 42.42 25 PRO A C 14
ATOM 17667 O O . PRO A 1 25 ? 1.782 8.995 -10.608 1.00 2.11 25 PRO A O 14
ATOM 17678 N N . LEU A 1 26 ? 1.234 7.716 -8.837 1.00 40.22 26 LEU A N 14
ATOM 17679 C CA . LEU A 1 26 ? 2.292 6.719 -9.078 1.00 2.10 26 LEU A CA 14
ATOM 17680 C C . LEU A 1 26 ? 1.710 5.315 -9.335 1.00 32.43 26 LEU A C 14
ATOM 17681 O O . LEU A 1 26 ? 0.495 5.120 -9.348 1.00 24.33 26 LEU A O 14
ATOM 17697 N N . SER A 1 27 ? 2.596 4.348 -9.557 1.00 12.32 27 SER A N 14
ATOM 17698 C CA . SER A 1 27 ? 2.211 2.934 -9.716 1.00 11.41 27 SER A CA 14
ATOM 17699 C C . SER A 1 27 ? 3.374 2.022 -9.303 1.00 72.21 27 SER A C 14
ATOM 17700 O O . SER A 1 27 ? 4.369 1.916 -10.019 1.00 43.52 27 SER A O 14
ATOM 17708 N N . VAL A 1 28 ? 3.256 1.372 -8.143 1.00 41.35 28 VAL A N 14
ATOM 17709 C CA . VAL A 1 28 ? 4.379 0.605 -7.578 1.00 13.41 28 VAL A CA 14
ATOM 17710 C C . VAL A 1 28 ? 3.992 -0.840 -7.215 1.00 3.21 28 VAL A C 14
ATOM 17711 O O . VAL A 1 28 ? 2.861 -1.276 -7.433 1.00 3.22 28 VAL A O 14
ATOM 17724 N N . SER A 1 29 ? 4.961 -1.566 -6.659 1.00 2.10 29 SER A N 14
ATOM 17725 C CA . SER A 1 29 ? 4.776 -2.963 -6.241 1.00 32.44 29 SER A CA 14
ATOM 17726 C C . SER A 1 29 ? 4.240 -3.055 -4.800 1.00 60.34 29 SER A C 14
ATOM 17727 O O . SER A 1 29 ? 4.907 -2.632 -3.857 1.00 0.31 29 SER A O 14
ATOM 17735 N N . PRO A 1 30 ? 3.030 -3.626 -4.608 1.00 54.41 30 PRO A N 14
ATOM 17736 C CA . PRO A 1 30 ? 2.394 -3.733 -3.275 1.00 72.12 30 PRO A CA 14
ATOM 17737 C C . PRO A 1 30 ? 3.212 -4.565 -2.267 1.00 13.04 30 PRO A C 14
ATOM 17738 O O . PRO A 1 30 ? 3.133 -4.345 -1.056 1.00 22.51 30 PRO A O 14
ATOM 17749 N N . ASP A 1 31 ? 3.993 -5.520 -2.774 1.00 35.30 31 ASP A N 14
ATOM 17750 C CA . ASP A 1 31 ? 4.829 -6.380 -1.927 1.00 13.51 31 ASP A CA 14
ATOM 17751 C C . ASP A 1 31 ? 6.179 -5.723 -1.585 1.00 2.22 31 ASP A C 14
ATOM 17752 O O . ASP A 1 31 ? 7.039 -6.344 -0.961 1.00 41.11 31 ASP A O 14
ATOM 17761 N N . CYS A 1 32 ? 6.368 -4.473 -2.000 1.00 33.14 32 CYS A N 14
ATOM 17762 C CA . CYS A 1 32 ? 7.568 -3.710 -1.628 1.00 20.13 32 CYS A CA 14
ATOM 17763 C C . CYS A 1 32 ? 7.373 -3.009 -0.278 1.00 14.41 32 CYS A C 14
ATOM 17764 O O . CYS A 1 32 ? 6.276 -2.549 0.037 1.00 54.35 32 CYS A O 14
ATOM 17772 N N . THR A 1 33 ? 8.434 -2.938 0.521 1.00 35.33 33 THR A N 14
ATOM 17773 C CA . THR A 1 33 ? 8.372 -2.259 1.821 1.00 13.15 33 THR A CA 14
ATOM 17774 C C . THR A 1 33 ? 8.393 -0.736 1.653 1.00 61.44 33 THR A C 14
ATOM 17775 O O . THR A 1 33 ? 8.930 -0.215 0.673 1.00 54.20 33 THR A O 14
ATOM 17786 N N . VAL A 1 34 ? 7.809 -0.019 2.610 1.00 42.40 34 VAL A N 14
ATOM 17787 C CA . VAL A 1 34 ? 7.768 1.446 2.554 1.00 74.42 34 VAL A CA 14
ATOM 17788 C C . VAL A 1 34 ? 9.179 2.058 2.487 1.00 35.45 34 VAL A C 14
ATOM 17789 O O . VAL A 1 34 ? 9.373 3.136 1.922 1.00 52.13 34 VAL A O 14
ATOM 17802 N N . LYS A 1 35 ? 10.167 1.364 3.057 1.00 30.53 35 LYS A N 14
ATOM 17803 C CA . LYS A 1 35 ? 11.557 1.819 2.986 1.00 61.42 35 LYS A CA 14
ATOM 17804 C C . LYS A 1 35 ? 12.176 1.498 1.616 1.00 52.23 35 LYS A C 14
ATOM 17805 O O . LYS A 1 35 ? 12.993 2.267 1.102 1.00 73.43 35 LYS A O 14
ATOM 17824 N N . ASP A 1 36 ? 11.783 0.367 1.022 1.00 13.41 36 ASP A N 14
ATOM 17825 C CA . ASP A 1 36 ? 12.225 0.024 -0.335 1.00 20.23 36 ASP A CA 14
ATOM 17826 C C . ASP A 1 36 ? 11.842 1.143 -1.316 1.00 54.33 36 ASP A C 14
ATOM 17827 O O . ASP A 1 36 ? 12.623 1.513 -2.196 1.00 31.51 36 ASP A O 14
ATOM 17836 N N . LEU A 1 37 ? 10.634 1.683 -1.145 1.00 71.24 37 LEU A N 14
ATOM 17837 C CA . LEU A 1 37 ? 10.189 2.842 -1.924 1.00 2.01 37 LEU A CA 14
ATOM 17838 C C . LEU A 1 37 ? 11.096 4.055 -1.694 1.00 63.31 37 LEU A C 14
ATOM 17839 O O . LEU A 1 37 ? 11.492 4.720 -2.648 1.00 5.53 37 LEU A O 14
ATOM 17855 N N . LYS A 1 38 ? 11.428 4.333 -0.434 1.00 51.41 38 LYS A N 14
ATOM 17856 C CA . LYS A 1 38 ? 12.308 5.462 -0.099 1.00 62.54 38 LYS A CA 14
ATOM 17857 C C . LYS A 1 38 ? 13.626 5.393 -0.887 1.00 71.03 38 LYS A C 14
ATOM 17858 O O . LYS A 1 38 ? 14.087 6.394 -1.434 1.00 64.44 38 LYS A O 14
ATOM 17877 N N . SER A 1 39 ? 14.222 4.203 -0.947 1.00 62.33 39 SER A N 14
ATOM 17878 C CA . SER A 1 39 ? 15.479 4.004 -1.689 1.00 20.43 39 SER A CA 14
ATOM 17879 C C . SER A 1 39 ? 15.278 4.148 -3.207 1.00 53.45 39 SER A C 14
ATOM 17880 O O . SER A 1 39 ? 16.207 4.500 -3.934 1.00 21.04 39 SER A O 14
ATOM 17888 N N . GLN A 1 40 ? 14.065 3.869 -3.683 1.00 62.03 40 GLN A N 14
ATOM 17889 C CA . GLN A 1 40 ? 13.739 4.002 -5.112 1.00 44.41 40 GLN A CA 14
ATOM 17890 C C . GLN A 1 40 ? 13.426 5.458 -5.488 1.00 15.44 40 GLN A C 14
ATOM 17891 O O . GLN A 1 40 ? 13.717 5.900 -6.599 1.00 75.51 40 GLN A O 14
ATOM 17905 N N . LEU A 1 41 ? 12.818 6.194 -4.560 1.00 14.13 41 LEU A N 14
ATOM 17906 C CA . LEU A 1 41 ? 12.491 7.606 -4.782 1.00 70.52 41 LEU A CA 14
ATOM 17907 C C . LEU A 1 41 ? 13.740 8.508 -4.730 1.00 34.11 41 LEU A C 14
ATOM 17908 O O . LEU A 1 41 ? 13.826 9.486 -5.463 1.00 74.21 41 LEU A O 14
ATOM 17924 N N . GLN A 1 42 ? 14.713 8.167 -3.878 1.00 74.44 42 GLN A N 14
ATOM 17925 C CA . GLN A 1 42 ? 15.932 8.987 -3.716 1.00 41.12 42 GLN A CA 14
ATOM 17926 C C . GLN A 1 42 ? 16.586 9.406 -5.061 1.00 61.15 42 GLN A C 14
ATOM 17927 O O . GLN A 1 42 ? 16.839 10.597 -5.275 1.00 35.32 42 GLN A O 14
ATOM 17941 N N . PRO A 1 43 ? 16.871 8.461 -5.994 1.00 4.21 43 PRO A N 14
ATOM 17942 C CA . PRO A 1 43 ? 17.497 8.796 -7.296 1.00 1.33 43 PRO A CA 14
ATOM 17943 C C . PRO A 1 43 ? 16.614 9.677 -8.206 1.00 54.33 43 PRO A C 14
ATOM 17944 O O . PRO A 1 43 ? 17.079 10.199 -9.221 1.00 10.43 43 PRO A O 14
ATOM 17955 N N . ILE A 1 44 ? 15.342 9.833 -7.845 1.00 43.54 44 ILE A N 14
ATOM 17956 C CA . ILE A 1 44 ? 14.386 10.598 -8.658 1.00 12.00 44 ILE A CA 14
ATOM 17957 C C . ILE A 1 44 ? 13.928 11.886 -7.944 1.00 53.30 44 ILE A C 14
ATOM 17958 O O . ILE A 1 44 ? 14.133 12.996 -8.437 1.00 34.04 44 ILE A O 14
ATOM 17974 N N . THR A 1 45 ? 13.301 11.720 -6.784 1.00 23.32 45 THR A N 14
ATOM 17975 C CA . THR A 1 45 ? 12.751 12.839 -6.002 1.00 0.45 45 THR A CA 14
ATOM 17976 C C . THR A 1 45 ? 13.833 13.577 -5.189 1.00 62.10 45 THR A C 14
ATOM 17977 O O . THR A 1 45 ? 13.604 14.685 -4.703 1.00 73.32 45 THR A O 14
ATOM 17988 N N . ASN A 1 46 ? 15.006 12.951 -5.042 1.00 73.44 46 ASN A N 14
ATOM 17989 C CA . ASN A 1 46 ? 16.179 13.584 -4.404 1.00 44.12 46 ASN A CA 14
ATOM 17990 C C . ASN A 1 46 ? 15.950 13.939 -2.919 1.00 54.22 46 ASN A C 14
ATOM 17991 O O . ASN A 1 46 ? 16.525 14.901 -2.400 1.00 12.34 46 ASN A O 14
ATOM 18002 N N . VAL A 1 47 ? 15.144 13.142 -2.224 1.00 3.33 47 VAL A N 14
ATOM 18003 C CA . VAL A 1 47 ? 14.914 13.338 -0.785 1.00 10.12 47 VAL A CA 14
ATOM 18004 C C . VAL A 1 47 ? 15.435 12.141 0.038 1.00 52.41 47 VAL A C 14
ATOM 18005 O O . VAL A 1 47 ? 15.245 10.984 -0.337 1.00 23.33 47 VAL A O 14
ATOM 18018 N N . LEU A 1 48 ? 16.102 12.432 1.159 1.00 62.43 48 LEU A N 14
ATOM 18019 C CA . LEU A 1 48 ? 16.734 11.397 1.994 1.00 42.20 48 LEU A CA 14
ATOM 18020 C C . LEU A 1 48 ? 15.697 10.533 2.737 1.00 4.55 48 LEU A C 14
ATOM 18021 O O . LEU A 1 48 ? 14.567 10.963 2.962 1.00 53.33 48 LEU A O 14
ATOM 18037 N N . PRO A 1 49 ? 16.071 9.294 3.140 1.00 2.01 49 PRO A N 14
ATOM 18038 C CA . PRO A 1 49 ? 15.174 8.404 3.902 1.00 13.52 49 PRO A CA 14
ATOM 18039 C C . PRO A 1 49 ? 14.786 8.999 5.269 1.00 14.41 49 PRO A C 14
ATOM 18040 O O . PRO A 1 49 ? 13.693 8.750 5.781 1.00 62.45 49 PRO A O 14
ATOM 18051 N N . ARG A 1 50 ? 15.700 9.776 5.856 1.00 32.41 50 ARG A N 14
ATOM 18052 C CA . ARG A 1 50 ? 15.421 10.520 7.092 1.00 4.32 50 ARG A CA 14
ATOM 18053 C C . ARG A 1 50 ? 14.211 11.453 6.912 1.00 71.20 50 ARG A C 14
ATOM 18054 O O . ARG A 1 50 ? 13.297 11.475 7.739 1.00 1.50 50 ARG A O 14
ATOM 18075 N N . GLY A 1 51 ? 14.217 12.219 5.825 1.00 13.43 51 GLY A N 14
ATOM 18076 C CA . GLY A 1 51 ? 13.111 13.120 5.527 1.00 1.50 51 GLY A CA 14
ATOM 18077 C C . GLY A 1 51 ? 11.858 12.384 5.061 1.00 33.21 51 GLY A C 14
ATOM 18078 O O . GLY A 1 51 ? 10.745 12.705 5.495 1.00 53.14 51 GLY A O 14
ATOM 18082 N N . GLN A 1 52 ? 12.044 11.386 4.193 1.00 51.05 52 GLN A N 14
ATOM 18083 C CA . GLN A 1 52 ? 10.927 10.620 3.620 1.00 41.51 52 GLN A CA 14
ATOM 18084 C C . GLN A 1 52 ? 10.075 9.918 4.686 1.00 22.52 52 GLN A C 14
ATOM 18085 O O . GLN A 1 52 ? 10.292 8.750 5.021 1.00 21.13 52 GLN A O 14
ATOM 18099 N N . LYS A 1 53 ? 9.105 10.646 5.215 1.00 63.35 53 LYS A N 14
ATOM 18100 C CA . LYS A 1 53 ? 8.131 10.084 6.148 1.00 4.54 53 LYS A CA 14
ATOM 18101 C C . LYS A 1 53 ? 6.821 9.748 5.427 1.00 70.10 53 LYS A C 14
ATOM 18102 O O . LYS A 1 53 ? 5.993 10.628 5.182 1.00 75.00 53 LYS A O 14
ATOM 18121 N N . LEU A 1 54 ? 6.662 8.481 5.053 1.00 51.22 54 LEU A N 14
ATOM 18122 C CA . LEU A 1 54 ? 5.426 8.010 4.424 1.00 62.54 54 LEU A CA 14
ATOM 18123 C C . LEU A 1 54 ? 4.300 7.915 5.460 1.00 13.43 54 LEU A C 14
ATOM 18124 O O . LEU A 1 54 ? 4.215 6.953 6.224 1.00 4.23 54 LEU A O 14
ATOM 18140 N N . ILE A 1 55 ? 3.464 8.943 5.496 1.00 24.33 55 ILE A N 14
ATOM 18141 C CA . ILE A 1 55 ? 2.367 9.029 6.457 1.00 20.20 55 ILE A CA 14
ATOM 18142 C C . ILE A 1 55 ? 1.026 8.633 5.820 1.00 60.44 55 ILE A C 14
ATOM 18143 O O . ILE A 1 55 ? 0.573 9.251 4.853 1.00 71.22 55 ILE A O 14
ATOM 18159 N N . PHE A 1 56 ? 0.396 7.598 6.365 1.00 52.53 56 PHE A N 14
ATOM 18160 C CA . PHE A 1 56 ? -0.922 7.157 5.900 1.00 32.03 56 PHE A CA 14
ATOM 18161 C C . PHE A 1 56 ? -1.857 6.942 7.097 1.00 10.42 56 PHE A C 14
ATOM 18162 O O . PHE A 1 56 ? -1.494 6.276 8.067 1.00 72.03 56 PHE A O 14
ATOM 18179 N N . LYS A 1 57 ? -3.051 7.539 7.037 1.00 35.30 57 LYS A N 14
ATOM 18180 C CA . LYS A 1 57 ? -4.012 7.484 8.148 1.00 52.03 57 LYS A CA 14
ATOM 18181 C C . LYS A 1 57 ? -3.429 8.092 9.441 1.00 61.02 57 LYS A C 14
ATOM 18182 O O . LYS A 1 57 ? -3.879 7.781 10.543 1.00 10.44 57 LYS A O 14
ATOM 18201 N N . GLY A 1 58 ? -2.436 8.970 9.292 1.00 61.14 58 GLY A N 14
ATOM 18202 C CA . GLY A 1 58 ? -1.856 9.670 10.439 1.00 50.24 58 GLY A CA 14
ATOM 18203 C C . GLY A 1 58 ? -0.648 8.966 11.060 1.00 40.34 58 GLY A C 14
ATOM 18204 O O . GLY A 1 58 ? -0.132 9.408 12.089 1.00 13.25 58 GLY A O 14
ATOM 18208 N N . LYS A 1 59 ? -0.187 7.880 10.443 1.00 54.15 59 LYS A N 14
ATOM 18209 C CA . LYS A 1 59 ? 0.957 7.115 10.968 1.00 64.04 59 LYS A CA 14
ATOM 18210 C C . LYS A 1 59 ? 2.098 7.000 9.944 1.00 13.30 59 LYS A C 14
ATOM 18211 O O . LYS A 1 59 ? 1.857 6.827 8.750 1.00 23.04 59 LYS A O 14
ATOM 18230 N N . VAL A 1 60 ? 3.339 7.105 10.425 1.00 32.23 60 VAL A N 14
ATOM 18231 C CA . VAL A 1 60 ? 4.521 6.833 9.599 1.00 30.02 60 VAL A CA 14
ATOM 18232 C C . VAL A 1 60 ? 4.787 5.318 9.560 1.00 2.23 60 VAL A C 14
ATOM 18233 O O . VAL A 1 60 ? 5.215 4.726 10.556 1.00 31.42 60 VAL A O 14
ATOM 18246 N N . LEU A 1 61 ? 4.529 4.699 8.411 1.00 31.42 61 LEU A N 14
ATOM 18247 C CA . LEU A 1 61 ? 4.562 3.235 8.292 1.00 1.32 61 LEU A CA 14
ATOM 18248 C C . LEU A 1 61 ? 5.950 2.646 8.594 1.00 55.23 61 LEU A C 14
ATOM 18249 O O . LEU A 1 61 ? 6.985 3.227 8.256 1.00 15.41 61 LEU A O 14
ATOM 18265 N N . VAL A 1 62 ? 5.946 1.478 9.237 1.00 74.25 62 VAL A N 14
ATOM 18266 C CA . VAL A 1 62 ? 7.174 0.791 9.649 1.00 72.51 62 VAL A CA 14
ATOM 18267 C C . VAL A 1 62 ? 8.004 0.317 8.442 1.00 61.21 62 VAL A C 14
ATOM 18268 O O . VAL A 1 62 ? 7.457 -0.140 7.439 1.00 20.12 62 VAL A O 14
ATOM 18281 N N . GLU A 1 63 ? 9.327 0.407 8.569 1.00 51.15 63 GLU A N 14
ATOM 18282 C CA . GLU A 1 63 ? 10.260 0.128 7.468 1.00 33.12 63 GLU A CA 14
ATOM 18283 C C . GLU A 1 63 ? 10.022 -1.239 6.791 1.00 71.24 63 GLU A C 14
ATOM 18284 O O . GLU A 1 63 ? 9.989 -1.325 5.563 1.00 71.14 63 GLU A O 14
ATOM 18296 N N . THR A 1 64 ? 9.861 -2.304 7.585 1.00 63.05 64 THR A N 14
ATOM 18297 C CA . THR A 1 64 ? 9.674 -3.664 7.034 1.00 10.22 64 THR A CA 14
ATOM 18298 C C . THR A 1 64 ? 8.223 -3.947 6.609 1.00 13.40 64 THR A C 14
ATOM 18299 O O . THR A 1 64 ? 7.895 -5.071 6.217 1.00 2.51 64 THR A O 14
ATOM 18310 N N . SER A 1 65 ? 7.358 -2.939 6.680 1.00 45.01 65 SER A N 14
ATOM 18311 C CA . SER A 1 65 ? 5.952 -3.105 6.279 1.00 51.31 65 SER A CA 14
ATOM 18312 C C . SER A 1 65 ? 5.751 -2.767 4.796 1.00 32.03 65 SER A C 14
ATOM 18313 O O . SER A 1 65 ? 6.203 -1.724 4.319 1.00 3.13 65 SER A O 14
ATOM 18321 N N . THR A 1 66 ? 5.072 -3.652 4.068 1.00 61.10 66 THR A N 14
ATOM 18322 C CA . THR A 1 66 ? 4.790 -3.427 2.642 1.00 52.21 66 THR A CA 14
ATOM 18323 C C . THR A 1 66 ? 3.488 -2.637 2.449 1.00 13.30 66 THR A C 14
ATOM 18324 O O . THR A 1 66 ? 2.678 -2.519 3.372 1.00 35.14 66 THR A O 14
ATOM 18335 N N . LEU A 1 67 ? 3.282 -2.108 1.242 1.00 13.13 67 LEU A N 14
ATOM 18336 C CA . LEU A 1 67 ? 2.058 -1.352 0.927 1.00 74.00 67 LEU A CA 14
ATOM 18337 C C . LEU A 1 67 ? 0.811 -2.226 1.122 1.00 44.42 67 LEU A C 14
ATOM 18338 O O . LEU A 1 67 ? -0.184 -1.796 1.711 1.00 23.54 67 LEU A O 14
ATOM 18354 N N . LYS A 1 68 ? 0.889 -3.465 0.647 1.00 54.20 68 LYS A N 14
ATOM 18355 C CA . LYS A 1 68 ? -0.227 -4.409 0.743 1.00 22.24 68 LYS A CA 14
ATOM 18356 C C . LYS A 1 68 ? -0.522 -4.786 2.209 1.00 64.01 68 LYS A C 14
ATOM 18357 O O . LYS A 1 68 ? -1.658 -5.113 2.563 1.00 70.31 68 LYS A O 14
ATOM 18376 N N . GLN A 1 69 ? 0.507 -4.742 3.054 1.00 33.22 69 GLN A N 14
ATOM 18377 C CA . GLN A 1 69 ? 0.342 -4.958 4.502 1.00 31.24 69 GLN A CA 14
ATOM 18378 C C . GLN A 1 69 ? -0.116 -3.670 5.208 1.00 31.43 69 GLN A C 14
ATOM 18379 O O . GLN A 1 69 ? -0.639 -3.707 6.323 1.00 41.12 69 GLN A O 14
ATOM 18393 N N . SER A 1 70 ? 0.092 -2.533 4.551 1.00 10.13 70 SER A N 14
ATOM 18394 C CA . SER A 1 70 ? -0.246 -1.219 5.124 1.00 22.15 70 SER A CA 14
ATOM 18395 C C . SER A 1 70 ? -1.626 -0.721 4.662 1.00 4.23 70 SER A C 14
ATOM 18396 O O . SER A 1 70 ? -1.940 0.465 4.792 1.00 13.03 70 SER A O 14
ATOM 18404 N N . ASP A 1 71 ? -2.447 -1.627 4.127 1.00 33.24 71 ASP A N 14
ATOM 18405 C CA . ASP A 1 71 ? -3.787 -1.273 3.630 1.00 2.23 71 ASP A CA 14
ATOM 18406 C C . ASP A 1 71 ? -3.720 -0.272 2.456 1.00 45.52 71 ASP A C 14
ATOM 18407 O O . ASP A 1 71 ? -4.707 0.395 2.126 1.00 54.42 71 ASP A O 14
ATOM 18416 N N . VAL A 1 72 ? -2.557 -0.187 1.821 1.00 13.33 72 VAL A N 14
ATOM 18417 C CA . VAL A 1 72 ? -2.346 0.709 0.683 1.00 45.24 72 VAL A CA 14
ATOM 18418 C C . VAL A 1 72 ? -2.582 -0.027 -0.645 1.00 15.43 72 VAL A C 14
ATOM 18419 O O . VAL A 1 72 ? -1.939 -1.041 -0.926 1.00 65.23 72 VAL A O 14
ATOM 18432 N N . GLY A 1 73 ? -3.509 0.478 -1.457 1.00 21.24 73 GLY A N 14
ATOM 18433 C CA . GLY A 1 73 ? -3.829 -0.174 -2.725 1.00 45.53 73 GLY A CA 14
ATOM 18434 C C . GLY A 1 73 ? -4.279 0.795 -3.815 1.00 4.50 73 GLY A C 14
ATOM 18435 O O . GLY A 1 73 ? -3.992 1.991 -3.756 1.00 41.04 73 GLY A O 14
ATOM 18439 N N . SER A 1 74 ? -4.997 0.272 -4.808 1.00 33.21 74 SER A N 14
ATOM 18440 C CA . SER A 1 74 ? -5.478 1.074 -5.944 1.00 54.31 74 SER A CA 14
ATOM 18441 C C . SER A 1 74 ? -6.270 2.310 -5.487 1.00 22.44 74 SER A C 14
ATOM 18442 O O . SER A 1 74 ? -7.364 2.196 -4.928 1.00 21.04 74 SER A O 14
ATOM 18450 N N . GLY A 1 75 ? -5.703 3.488 -5.725 1.00 53.34 75 GLY A N 14
ATOM 18451 C CA . GLY A 1 75 ? -6.346 4.737 -5.330 1.00 73.41 75 GLY A CA 14
ATOM 18452 C C . GLY A 1 75 ? -6.070 5.130 -3.879 1.00 1.22 75 GLY A C 14
ATOM 18453 O O . GLY A 1 75 ? -6.899 5.770 -3.232 1.00 62.34 75 GLY A O 14
ATOM 18457 N N . ALA A 1 76 ? -4.906 4.744 -3.359 1.00 24.32 76 ALA A N 14
ATOM 18458 C CA . ALA A 1 76 ? -4.522 5.093 -1.986 1.00 53.02 76 ALA A CA 14
ATOM 18459 C C . ALA A 1 76 ? -3.918 6.503 -1.903 1.00 21.30 76 ALA A C 14
ATOM 18460 O O . ALA A 1 76 ? -2.901 6.799 -2.538 1.00 41.11 76 ALA A O 14
ATOM 18467 N N . LYS A 1 77 ? -4.555 7.366 -1.116 1.00 31.11 77 LYS A N 14
ATOM 18468 C CA . LYS A 1 77 ? -4.084 8.742 -0.921 1.00 24.40 77 LYS A CA 14
ATOM 18469 C C . LYS A 1 77 ? -2.976 8.805 0.143 1.00 52.12 77 LYS A C 14
ATOM 18470 O O . LYS A 1 77 ? -3.251 8.902 1.342 1.00 41.04 77 LYS A O 14
ATOM 18489 N N . LEU A 1 78 ? -1.726 8.743 -0.300 1.00 73.21 78 LEU A N 14
ATOM 18490 C CA . LEU A 1 78 ? -0.574 8.756 0.610 1.00 64.54 78 LEU A CA 14
ATOM 18491 C C . LEU A 1 78 ? -0.069 10.183 0.872 1.00 53.11 78 LEU A C 14
ATOM 18492 O O . LEU A 1 78 ? -0.253 11.081 0.052 1.00 65.50 78 LEU A O 14
ATOM 18508 N N . MET A 1 79 ? 0.576 10.381 2.017 1.00 4.32 79 MET A N 14
ATOM 18509 C CA . MET A 1 79 ? 1.156 11.681 2.373 1.00 32.44 79 MET A CA 14
ATOM 18510 C C . MET A 1 79 ? 2.660 11.548 2.645 1.00 25.50 79 MET A C 14
ATOM 18511 O O . MET A 1 79 ? 3.072 10.804 3.528 1.00 23.13 79 MET A O 14
ATOM 18525 N N . LEU A 1 80 ? 3.479 12.267 1.882 1.00 53.45 80 LEU A N 14
ATOM 18526 C CA . LEU A 1 80 ? 4.938 12.198 2.042 1.00 31.31 80 LEU A CA 14
ATOM 18527 C C . LEU A 1 80 ? 5.532 13.567 2.400 1.00 3.40 80 LEU A C 14
ATOM 18528 O O . LEU A 1 80 ? 5.491 14.509 1.601 1.00 42.21 80 LEU A O 14
ATOM 18544 N N . MET A 1 81 ? 6.080 13.677 3.609 1.00 42.41 81 MET A N 14
ATOM 18545 C CA . MET A 1 81 ? 6.753 14.906 4.029 1.00 3.20 81 MET A CA 14
ATOM 18546 C C . MET A 1 81 ? 8.163 14.989 3.428 1.00 2.23 81 MET A C 14
ATOM 18547 O O . MET A 1 81 ? 9.146 14.602 4.059 1.00 21.20 81 MET A O 14
ATOM 18561 N N . ALA A 1 82 ? 8.246 15.460 2.191 1.00 11.33 82 ALA A N 14
ATOM 18562 C CA . ALA A 1 82 ? 9.532 15.655 1.518 1.00 71.44 82 ALA A CA 14
ATOM 18563 C C . ALA A 1 82 ? 9.771 17.144 1.240 1.00 51.45 82 ALA A C 14
ATOM 18564 O O . ALA A 1 82 ? 9.143 17.733 0.356 1.00 73.30 82 ALA A O 14
ATOM 18571 N N . SER A 1 83 ? 10.670 17.753 2.007 1.00 53.22 83 SER A N 14
ATOM 18572 C CA . SER A 1 83 ? 10.934 19.195 1.899 1.00 73.42 83 SER A CA 14
ATOM 18573 C C . SER A 1 83 ? 12.423 19.515 2.046 1.00 64.31 83 SER A C 14
ATOM 18574 O O . SER A 1 83 ? 13.224 18.662 2.432 1.00 42.21 83 SER A O 14
ATOM 18582 N N . GLN A 1 84 ? 12.789 20.748 1.720 1.00 10.21 84 GLN A N 14
ATOM 18583 C CA . GLN A 1 84 ? 14.171 21.218 1.881 1.00 31.00 84 GLN A CA 14
ATOM 18584 C C . GLN A 1 84 ? 14.338 22.053 3.167 1.00 11.45 84 GLN A C 14
ATOM 18585 O O . GLN A 1 84 ? 15.460 22.367 3.574 1.00 20.21 84 GLN A O 14
ATOM 18599 N N . GLY A 1 85 ? 13.217 22.387 3.808 1.00 32.44 85 GLY A N 14
ATOM 18600 C CA . GLY A 1 85 ? 13.247 23.200 5.027 1.00 4.53 85 GLY A CA 14
ATOM 18601 C C . GLY A 1 85 ? 11.905 23.228 5.764 1.00 21.23 85 GLY A C 14
ATOM 18602 O O . GLY A 1 85 ? 10.853 23.086 5.105 1.00 35.05 85 GLY A O 14
ATOM 18607 N N . MET A 1 1 ? -19.335 -9.675 -23.867 1.00 53.13 1 MET A N 15
ATOM 18608 C CA . MET A 1 1 ? -19.949 -10.904 -23.285 1.00 54.43 1 MET A CA 15
ATOM 18609 C C . MET A 1 1 ? -18.873 -11.817 -22.671 1.00 55.43 1 MET A C 15
ATOM 18610 O O . MET A 1 1 ? -17.724 -11.404 -22.496 1.00 32.05 1 MET A O 15
ATOM 18626 N N . GLY A 1 2 ? -19.257 -13.048 -22.318 1.00 52.33 2 GLY A N 15
ATOM 18627 C CA . GLY A 1 2 ? -18.299 -14.028 -21.808 1.00 22.41 2 GLY A CA 15
ATOM 18628 C C . GLY A 1 2 ? -18.213 -14.067 -20.285 1.00 72.43 2 GLY A C 15
ATOM 18629 O O . GLY A 1 2 ? -17.747 -13.116 -19.656 1.00 1.51 2 GLY A O 15
ATOM 18633 N N . HIS A 1 3 ? -18.665 -15.169 -19.687 1.00 51.51 3 HIS A N 15
ATOM 18634 C CA . HIS A 1 3 ? -18.581 -15.353 -18.234 1.00 30.21 3 HIS A CA 15
ATOM 18635 C C . HIS A 1 3 ? -17.122 -15.549 -17.779 1.00 15.55 3 HIS A C 15
ATOM 18636 O O . HIS A 1 3 ? -16.437 -16.464 -18.236 1.00 14.14 3 HIS A O 15
ATOM 18651 N N . HIS A 1 4 ? -16.658 -14.691 -16.875 1.00 61.24 4 HIS A N 15
ATOM 18652 C CA . HIS A 1 4 ? -15.288 -14.772 -16.351 1.00 72.15 4 HIS A CA 15
ATOM 18653 C C . HIS A 1 4 ? -15.269 -15.334 -14.914 1.00 0.11 4 HIS A C 15
ATOM 18654 O O . HIS A 1 4 ? -16.317 -15.625 -14.337 1.00 64.42 4 HIS A O 15
ATOM 18669 N N . HIS A 1 5 ? -14.072 -15.468 -14.335 1.00 13.24 5 HIS A N 15
ATOM 18670 C CA . HIS A 1 5 ? -13.921 -16.021 -12.977 1.00 33.25 5 HIS A CA 15
ATOM 18671 C C . HIS A 1 5 ? -13.017 -15.134 -12.101 1.00 35.13 5 HIS A C 15
ATOM 18672 O O . HIS A 1 5 ? -11.943 -14.702 -12.524 1.00 15.31 5 HIS A O 15
ATOM 18687 N N . HIS A 1 6 ? -13.451 -14.890 -10.868 1.00 63.31 6 HIS A N 15
ATOM 18688 C CA . HIS A 1 6 ? -12.760 -13.967 -9.957 1.00 53.14 6 HIS A CA 15
ATOM 18689 C C . HIS A 1 6 ? -11.508 -14.604 -9.326 1.00 63.52 6 HIS A C 15
ATOM 18690 O O . HIS A 1 6 ? -11.527 -15.762 -8.912 1.00 73.05 6 HIS A O 15
ATOM 18705 N N . HIS A 1 7 ? -10.428 -13.829 -9.259 1.00 14.20 7 HIS A N 15
ATOM 18706 C CA . HIS A 1 7 ? -9.162 -14.280 -8.662 1.00 1.34 7 HIS A CA 15
ATOM 18707 C C . HIS A 1 7 ? -8.270 -13.081 -8.306 1.00 44.54 7 HIS A C 15
ATOM 18708 O O . HIS A 1 7 ? -8.418 -12.002 -8.881 1.00 71.11 7 HIS A O 15
ATOM 18723 N N . HIS A 1 8 ? -7.349 -13.266 -7.364 1.00 72.34 8 HIS A N 15
ATOM 18724 C CA . HIS A 1 8 ? -6.382 -12.217 -7.036 1.00 71.51 8 HIS A CA 15
ATOM 18725 C C . HIS A 1 8 ? -5.488 -11.896 -8.245 1.00 11.33 8 HIS A C 15
ATOM 18726 O O . HIS A 1 8 ? -5.045 -12.799 -8.957 1.00 70.13 8 HIS A O 15
ATOM 18741 N N . SER A 1 9 ? -5.251 -10.609 -8.485 1.00 73.13 9 SER A N 15
ATOM 18742 C CA . SER A 1 9 ? -4.474 -10.165 -9.653 1.00 25.21 9 SER A CA 15
ATOM 18743 C C . SER A 1 9 ? -3.181 -9.455 -9.224 1.00 34.51 9 SER A C 15
ATOM 18744 O O . SER A 1 9 ? -3.203 -8.286 -8.826 1.00 74.20 9 SER A O 15
ATOM 18752 N N . HIS A 1 10 ? -2.057 -10.168 -9.298 1.00 13.52 10 HIS A N 15
ATOM 18753 C CA . HIS A 1 10 ? -0.758 -9.621 -8.889 1.00 62.40 10 HIS A CA 15
ATOM 18754 C C . HIS A 1 10 ? -0.226 -8.595 -9.908 1.00 45.23 10 HIS A C 15
ATOM 18755 O O . HIS A 1 10 ? 0.410 -8.955 -10.901 1.00 73.23 10 HIS A O 15
ATOM 18770 N N . SER A 1 11 ? -0.496 -7.317 -9.654 1.00 41.22 11 SER A N 15
ATOM 18771 C CA . SER A 1 11 ? -0.042 -6.231 -10.536 1.00 73.50 11 SER A CA 15
ATOM 18772 C C . SER A 1 11 ? 0.445 -5.020 -9.726 1.00 34.12 11 SER A C 15
ATOM 18773 O O . SER A 1 11 ? 0.492 -5.058 -8.495 1.00 65.50 11 SER A O 15
ATOM 18781 N N . THR A 1 12 ? 0.816 -3.949 -10.428 1.00 13.12 12 THR A N 15
ATOM 18782 C CA . THR A 1 12 ? 1.306 -2.721 -9.787 1.00 53.43 12 THR A CA 15
ATOM 18783 C C . THR A 1 12 ? 0.156 -1.768 -9.423 1.00 54.02 12 THR A C 15
ATOM 18784 O O . THR A 1 12 ? -0.669 -1.412 -10.270 1.00 4.33 12 THR A O 15
ATOM 18795 N N . ILE A 1 13 ? 0.117 -1.351 -8.161 1.00 30.50 13 ILE A N 15
ATOM 18796 C CA . ILE A 1 13 ? -0.945 -0.477 -7.651 1.00 74.32 13 ILE A CA 15
ATOM 18797 C C . ILE A 1 13 ? -0.586 1.013 -7.801 1.00 40.51 13 ILE A C 15
ATOM 18798 O O . ILE A 1 13 ? 0.536 1.432 -7.505 1.00 74.24 13 ILE A O 15
ATOM 18814 N N . LYS A 1 14 ? -1.546 1.809 -8.277 1.00 30.43 14 LYS A N 15
ATOM 18815 C CA . LYS A 1 14 ? -1.355 3.257 -8.413 1.00 54.40 14 LYS A CA 15
ATOM 18816 C C . LYS A 1 14 ? -1.731 3.995 -7.119 1.00 11.03 14 LYS A C 15
ATOM 18817 O O . LYS A 1 14 ? -2.893 3.989 -6.696 1.00 32.43 14 LYS A O 15
ATOM 18836 N N . LEU A 1 15 ? -0.740 4.631 -6.501 1.00 45.40 15 LEU A N 15
ATOM 18837 C CA . LEU A 1 15 ? -0.942 5.386 -5.261 1.00 65.04 15 LEU A CA 15
ATOM 18838 C C . LEU A 1 15 ? -0.853 6.897 -5.523 1.00 64.01 15 LEU A C 15
ATOM 18839 O O . LEU A 1 15 ? -0.107 7.344 -6.390 1.00 11.42 15 LEU A O 15
ATOM 18855 N N . THR A 1 16 ? -1.619 7.685 -4.776 1.00 23.24 16 THR A N 15
ATOM 18856 C CA . THR A 1 16 ? -1.587 9.150 -4.919 1.00 62.30 16 THR A CA 15
ATOM 18857 C C . THR A 1 16 ? -1.098 9.819 -3.629 1.00 12.33 16 THR A C 15
ATOM 18858 O O . THR A 1 16 ? -1.833 9.914 -2.648 1.00 73.10 16 THR A O 15
ATOM 18869 N N . VAL A 1 17 ? 0.151 10.276 -3.631 1.00 21.42 17 VAL A N 15
ATOM 18870 C CA . VAL A 1 17 ? 0.767 10.850 -2.428 1.00 61.22 17 VAL A CA 15
ATOM 18871 C C . VAL A 1 17 ? 0.806 12.388 -2.475 1.00 53.21 17 VAL A C 15
ATOM 18872 O O . VAL A 1 17 ? 1.106 12.988 -3.510 1.00 30.04 17 VAL A O 15
ATOM 18885 N N . LYS A 1 18 ? 0.482 13.021 -1.349 1.00 65.22 18 LYS A N 15
ATOM 18886 C CA . LYS A 1 18 ? 0.570 14.479 -1.229 1.00 43.45 18 LYS A CA 15
ATOM 18887 C C . LYS A 1 18 ? 1.959 14.903 -0.727 1.00 73.02 18 LYS A C 15
ATOM 18888 O O . LYS A 1 18 ? 2.344 14.591 0.398 1.00 40.43 18 LYS A O 15
ATOM 18907 N N . PHE A 1 19 ? 2.696 15.609 -1.570 1.00 62.53 19 PHE A N 15
ATOM 18908 C CA . PHE A 1 19 ? 4.018 16.133 -1.213 1.00 62.21 19 PHE A CA 15
ATOM 18909 C C . PHE A 1 19 ? 3.869 17.413 -0.371 1.00 62.55 19 PHE A C 15
ATOM 18910 O O . PHE A 1 19 ? 2.774 17.974 -0.272 1.00 41.13 19 PHE A O 15
ATOM 18927 N N . GLY A 1 20 ? 4.960 17.854 0.252 1.00 13.23 20 GLY A N 15
ATOM 18928 C CA . GLY A 1 20 ? 4.942 19.096 1.024 1.00 52.23 20 GLY A CA 15
ATOM 18929 C C . GLY A 1 20 ? 4.254 20.263 0.301 1.00 23.22 20 GLY A C 15
ATOM 18930 O O . GLY A 1 20 ? 3.645 21.123 0.941 1.00 55.23 20 GLY A O 15
ATOM 18934 N N . GLY A 1 21 ? 4.353 20.293 -1.028 1.00 12.21 21 GLY A N 15
ATOM 18935 C CA . GLY A 1 21 ? 3.674 21.319 -1.818 1.00 72.34 21 GLY A CA 15
ATOM 18936 C C . GLY A 1 21 ? 2.818 20.751 -2.953 1.00 53.02 21 GLY A C 15
ATOM 18937 O O . GLY A 1 21 ? 1.685 21.196 -3.169 1.00 12.34 21 GLY A O 15
ATOM 18941 N N . LYS A 1 22 ? 3.354 19.774 -3.683 1.00 73.44 22 LYS A N 15
ATOM 18942 C CA . LYS A 1 22 ? 2.670 19.205 -4.860 1.00 53.11 22 LYS A CA 15
ATOM 18943 C C . LYS A 1 22 ? 1.944 17.881 -4.541 1.00 1.33 22 LYS A C 15
ATOM 18944 O O . LYS A 1 22 ? 1.943 17.413 -3.405 1.00 3.10 22 LYS A O 15
ATOM 18963 N N . SER A 1 23 ? 1.315 17.287 -5.558 1.00 43.35 23 SER A N 15
ATOM 18964 C CA . SER A 1 23 ? 0.650 15.975 -5.421 1.00 21.13 23 SER A CA 15
ATOM 18965 C C . SER A 1 23 ? 1.154 14.996 -6.492 1.00 32.31 23 SER A C 15
ATOM 18966 O O . SER A 1 23 ? 0.921 15.197 -7.685 1.00 51.33 23 SER A O 15
ATOM 18974 N N . ILE A 1 24 ? 1.825 13.925 -6.065 1.00 61.24 24 ILE A N 15
ATOM 18975 C CA . ILE A 1 24 ? 2.486 13.000 -6.999 1.00 55.35 24 ILE A CA 15
ATOM 18976 C C . ILE A 1 24 ? 1.758 11.642 -7.106 1.00 31.41 24 ILE A C 15
ATOM 18977 O O . ILE A 1 24 ? 1.621 10.916 -6.118 1.00 60.01 24 ILE A O 15
ATOM 18993 N N . PRO A 1 25 ? 1.255 11.289 -8.309 1.00 45.34 25 PRO A N 15
ATOM 18994 C CA . PRO A 1 25 ? 0.694 9.962 -8.587 1.00 22.14 25 PRO A CA 15
ATOM 18995 C C . PRO A 1 25 ? 1.782 8.933 -8.965 1.00 34.40 25 PRO A C 15
ATOM 18996 O O . PRO A 1 25 ? 2.449 9.062 -9.995 1.00 31.41 25 PRO A O 15
ATOM 19007 N N . LEU A 1 26 ? 1.962 7.917 -8.122 1.00 23.54 26 LEU A N 15
ATOM 19008 C CA . LEU A 1 26 ? 2.977 6.877 -8.351 1.00 33.11 26 LEU A CA 15
ATOM 19009 C C . LEU A 1 26 ? 2.337 5.499 -8.599 1.00 62.24 26 LEU A C 15
ATOM 19010 O O . LEU A 1 26 ? 1.145 5.301 -8.369 1.00 42.21 26 LEU A O 15
ATOM 19026 N N . SER A 1 27 ? 3.144 4.550 -9.066 1.00 61.23 27 SER A N 15
ATOM 19027 C CA . SER A 1 27 ? 2.678 3.174 -9.310 1.00 14.11 27 SER A CA 15
ATOM 19028 C C . SER A 1 27 ? 3.748 2.146 -8.911 1.00 14.21 27 SER A C 15
ATOM 19029 O O . SER A 1 27 ? 4.785 2.025 -9.565 1.00 31.12 27 SER A O 15
ATOM 19037 N N . VAL A 1 28 ? 3.492 1.406 -7.829 1.00 24.35 28 VAL A N 15
ATOM 19038 C CA . VAL A 1 28 ? 4.462 0.432 -7.297 1.00 32.24 28 VAL A CA 15
ATOM 19039 C C . VAL A 1 28 ? 3.809 -0.940 -7.064 1.00 52.23 28 VAL A C 15
ATOM 19040 O O . VAL A 1 28 ? 2.603 -1.102 -7.238 1.00 53.13 28 VAL A O 15
ATOM 19053 N N . SER A 1 29 ? 4.611 -1.929 -6.676 1.00 13.32 29 SER A N 15
ATOM 19054 C CA . SER A 1 29 ? 4.097 -3.274 -6.379 1.00 31.34 29 SER A CA 15
ATOM 19055 C C . SER A 1 29 ? 3.953 -3.482 -4.861 1.00 70.24 29 SER A C 15
ATOM 19056 O O . SER A 1 29 ? 4.847 -3.129 -4.089 1.00 3.12 29 SER A O 15
ATOM 19064 N N . PRO A 1 30 ? 2.827 -4.075 -4.410 1.00 34.53 30 PRO A N 15
ATOM 19065 C CA . PRO A 1 30 ? 2.537 -4.259 -2.970 1.00 22.22 30 PRO A CA 15
ATOM 19066 C C . PRO A 1 30 ? 3.561 -5.151 -2.242 1.00 33.33 30 PRO A C 15
ATOM 19067 O O . PRO A 1 30 ? 3.581 -5.210 -1.010 1.00 63.50 30 PRO A O 15
ATOM 19078 N N . ASP A 1 31 ? 4.406 -5.838 -3.012 1.00 71.22 31 ASP A N 15
ATOM 19079 C CA . ASP A 1 31 ? 5.438 -6.728 -2.463 1.00 4.53 31 ASP A CA 15
ATOM 19080 C C . ASP A 1 31 ? 6.667 -5.955 -1.944 1.00 72.33 31 ASP A C 15
ATOM 19081 O O . ASP A 1 31 ? 7.525 -6.525 -1.263 1.00 24.10 31 ASP A O 15
ATOM 19090 N N . CYS A 1 32 ? 6.761 -4.669 -2.278 1.00 72.14 32 CYS A N 15
ATOM 19091 C CA . CYS A 1 32 ? 7.901 -3.837 -1.855 1.00 4.01 32 CYS A CA 15
ATOM 19092 C C . CYS A 1 32 ? 7.670 -3.216 -0.469 1.00 42.12 32 CYS A C 15
ATOM 19093 O O . CYS A 1 32 ? 6.547 -2.845 -0.122 1.00 64.12 32 CYS A O 15
ATOM 19101 N N . THR A 1 33 ? 8.735 -3.111 0.325 1.00 72.44 33 THR A N 15
ATOM 19102 C CA . THR A 1 33 ? 8.656 -2.435 1.628 1.00 22.54 33 THR A CA 15
ATOM 19103 C C . THR A 1 33 ? 8.701 -0.913 1.446 1.00 30.14 33 THR A C 15
ATOM 19104 O O . THR A 1 33 ? 9.349 -0.407 0.525 1.00 14.20 33 THR A O 15
ATOM 19115 N N . VAL A 1 34 ? 8.018 -0.176 2.319 1.00 21.20 34 VAL A N 15
ATOM 19116 C CA . VAL A 1 34 ? 8.013 1.290 2.242 1.00 2.30 34 VAL A CA 15
ATOM 19117 C C . VAL A 1 34 ? 9.435 1.868 2.379 1.00 53.22 34 VAL A C 15
ATOM 19118 O O . VAL A 1 34 ? 9.741 2.933 1.842 1.00 21.30 34 VAL A O 15
ATOM 19131 N N . LYS A 1 35 ? 10.300 1.148 3.091 1.00 52.40 35 LYS A N 15
ATOM 19132 C CA . LYS A 1 35 ? 11.715 1.521 3.208 1.00 62.33 35 LYS A CA 15
ATOM 19133 C C . LYS A 1 35 ? 12.419 1.403 1.847 1.00 32.12 35 LYS A C 15
ATOM 19134 O O . LYS A 1 35 ? 13.126 2.318 1.415 1.00 62.04 35 LYS A O 15
ATOM 19153 N N . ASP A 1 36 ? 12.202 0.275 1.171 1.00 45.13 36 ASP A N 15
ATOM 19154 C CA . ASP A 1 36 ? 12.732 0.055 -0.178 1.00 42.23 36 ASP A CA 15
ATOM 19155 C C . ASP A 1 36 ? 12.240 1.143 -1.149 1.00 23.23 36 ASP A C 15
ATOM 19156 O O . ASP A 1 36 ? 13.002 1.653 -1.975 1.00 64.32 36 ASP A O 15
ATOM 19165 N N . LEU A 1 37 ? 10.961 1.504 -1.030 1.00 44.50 37 LEU A N 15
ATOM 19166 C CA . LEU A 1 37 ? 10.377 2.572 -1.849 1.00 41.12 37 LEU A CA 15
ATOM 19167 C C . LEU A 1 37 ? 11.085 3.913 -1.643 1.00 1.33 37 LEU A C 15
ATOM 19168 O O . LEU A 1 37 ? 11.469 4.563 -2.612 1.00 23.54 37 LEU A O 15
ATOM 19184 N N . LYS A 1 38 ? 11.258 4.327 -0.386 1.00 64.33 38 LYS A N 15
ATOM 19185 C CA . LYS A 1 38 ? 11.943 5.593 -0.081 1.00 72.40 38 LYS A CA 15
ATOM 19186 C C . LYS A 1 38 ? 13.317 5.661 -0.764 1.00 24.41 38 LYS A C 15
ATOM 19187 O O . LYS A 1 38 ? 13.778 6.735 -1.153 1.00 0.13 38 LYS A O 15
ATOM 19206 N N . SER A 1 39 ? 13.967 4.507 -0.904 1.00 4.10 39 SER A N 15
ATOM 19207 C CA . SER A 1 39 ? 15.263 4.434 -1.590 1.00 32.45 39 SER A CA 15
ATOM 19208 C C . SER A 1 39 ? 15.097 4.489 -3.116 1.00 72.45 39 SER A C 15
ATOM 19209 O O . SER A 1 39 ? 15.889 5.125 -3.813 1.00 14.15 39 SER A O 15
ATOM 19217 N N . GLN A 1 40 ? 14.058 3.830 -3.635 1.00 51.24 40 GLN A N 15
ATOM 19218 C CA . GLN A 1 40 ? 13.764 3.864 -5.076 1.00 30.20 40 GLN A CA 15
ATOM 19219 C C . GLN A 1 40 ? 13.316 5.267 -5.519 1.00 35.44 40 GLN A C 15
ATOM 19220 O O . GLN A 1 40 ? 13.500 5.655 -6.673 1.00 44.22 40 GLN A O 15
ATOM 19234 N N . LEU A 1 41 ? 12.721 6.016 -4.594 1.00 52.12 41 LEU A N 15
ATOM 19235 C CA . LEU A 1 41 ? 12.308 7.399 -4.860 1.00 32.21 41 LEU A CA 15
ATOM 19236 C C . LEU A 1 41 ? 13.506 8.371 -4.916 1.00 21.10 41 LEU A C 15
ATOM 19237 O O . LEU A 1 41 ? 13.414 9.429 -5.532 1.00 33.03 41 LEU A O 15
ATOM 19253 N N . GLN A 1 42 ? 14.629 8.005 -4.290 1.00 54.00 42 GLN A N 15
ATOM 19254 C CA . GLN A 1 42 ? 15.825 8.876 -4.252 1.00 30.31 42 GLN A CA 15
ATOM 19255 C C . GLN A 1 42 ? 16.245 9.398 -5.648 1.00 3.11 42 GLN A C 15
ATOM 19256 O O . GLN A 1 42 ? 16.417 10.605 -5.822 1.00 53.43 42 GLN A O 15
ATOM 19270 N N . PRO A 1 43 ? 16.423 8.518 -6.663 1.00 4.44 43 PRO A N 15
ATOM 19271 C CA . PRO A 1 43 ? 16.790 8.958 -8.025 1.00 12.24 43 PRO A CA 15
ATOM 19272 C C . PRO A 1 43 ? 15.649 9.690 -8.761 1.00 64.21 43 PRO A C 15
ATOM 19273 O O . PRO A 1 43 ? 15.841 10.192 -9.869 1.00 24.11 43 PRO A O 15
ATOM 19284 N N . ILE A 1 44 ? 14.463 9.745 -8.150 1.00 43.43 44 ILE A N 15
ATOM 19285 C CA . ILE A 1 44 ? 13.298 10.406 -8.763 1.00 71.30 44 ILE A CA 15
ATOM 19286 C C . ILE A 1 44 ? 12.963 11.739 -8.062 1.00 63.21 44 ILE A C 15
ATOM 19287 O O . ILE A 1 44 ? 13.048 12.813 -8.660 1.00 1.42 44 ILE A O 15
ATOM 19303 N N . THR A 1 45 ? 12.581 11.653 -6.786 1.00 3.55 45 THR A N 15
ATOM 19304 C CA . THR A 1 45 ? 12.207 12.829 -5.984 1.00 74.15 45 THR A CA 15
ATOM 19305 C C . THR A 1 45 ? 13.433 13.645 -5.546 1.00 25.54 45 THR A C 15
ATOM 19306 O O . THR A 1 45 ? 13.315 14.833 -5.238 1.00 3.23 45 THR A O 15
ATOM 19317 N N . ASN A 1 46 ? 14.601 12.992 -5.512 1.00 75.50 46 ASN A N 15
ATOM 19318 C CA . ASN A 1 46 ? 15.877 13.645 -5.157 1.00 11.22 46 ASN A CA 15
ATOM 19319 C C . ASN A 1 46 ? 15.952 14.008 -3.659 1.00 53.42 46 ASN A C 15
ATOM 19320 O O . ASN A 1 46 ? 16.663 14.938 -3.269 1.00 71.02 46 ASN A O 15
ATOM 19331 N N . VAL A 1 47 ? 15.260 13.242 -2.813 1.00 35.32 47 VAL A N 15
ATOM 19332 C CA . VAL A 1 47 ? 15.248 13.505 -1.365 1.00 11.11 47 VAL A CA 15
ATOM 19333 C C . VAL A 1 47 ? 15.655 12.252 -0.562 1.00 21.40 47 VAL A C 15
ATOM 19334 O O . VAL A 1 47 ? 15.419 11.121 -0.988 1.00 14.10 47 VAL A O 15
ATOM 19347 N N . LEU A 1 48 ? 16.294 12.466 0.590 1.00 64.11 48 LEU A N 15
ATOM 19348 C CA . LEU A 1 48 ? 16.813 11.369 1.422 1.00 5.02 48 LEU A CA 15
ATOM 19349 C C . LEU A 1 48 ? 15.690 10.525 2.059 1.00 74.51 48 LEU A C 15
ATOM 19350 O O . LEU A 1 48 ? 14.643 11.048 2.450 1.00 34.12 48 LEU A O 15
ATOM 19366 N N . PRO A 1 49 ? 15.907 9.194 2.195 1.00 62.35 49 PRO A N 15
ATOM 19367 C CA . PRO A 1 49 ? 14.907 8.270 2.770 1.00 52.45 49 PRO A CA 15
ATOM 19368 C C . PRO A 1 49 ? 14.645 8.518 4.267 1.00 4.52 49 PRO A C 15
ATOM 19369 O O . PRO A 1 49 ? 13.660 8.034 4.828 1.00 3.43 49 PRO A O 15
ATOM 19380 N N . ARG A 1 50 ? 15.541 9.266 4.907 1.00 71.21 50 ARG A N 15
ATOM 19381 C CA . ARG A 1 50 ? 15.364 9.667 6.306 1.00 25.42 50 ARG A CA 15
ATOM 19382 C C . ARG A 1 50 ? 14.193 10.653 6.455 1.00 21.40 50 ARG A C 15
ATOM 19383 O O . ARG A 1 50 ? 13.310 10.472 7.297 1.00 3.03 50 ARG A O 15
ATOM 19404 N N . GLY A 1 51 ? 14.197 11.692 5.623 1.00 5.10 51 GLY A N 15
ATOM 19405 C CA . GLY A 1 51 ? 13.173 12.730 5.700 1.00 55.42 51 GLY A CA 15
ATOM 19406 C C . GLY A 1 51 ? 11.834 12.314 5.101 1.00 73.03 51 GLY A C 15
ATOM 19407 O O . GLY A 1 51 ? 10.785 12.795 5.524 1.00 33.12 51 GLY A O 15
ATOM 19411 N N . GLN A 1 52 ? 11.865 11.417 4.116 1.00 20.51 52 GLN A N 15
ATOM 19412 C CA . GLN A 1 52 ? 10.639 10.948 3.462 1.00 4.41 52 GLN A CA 15
ATOM 19413 C C . GLN A 1 52 ? 9.697 10.228 4.444 1.00 72.24 52 GLN A C 15
ATOM 19414 O O . GLN A 1 52 ? 9.809 9.021 4.666 1.00 23.02 52 GLN A O 15
ATOM 19428 N N . LYS A 1 53 ? 8.784 10.986 5.046 1.00 35.12 53 LYS A N 15
ATOM 19429 C CA . LYS A 1 53 ? 7.785 10.425 5.959 1.00 41.22 53 LYS A CA 15
ATOM 19430 C C . LYS A 1 53 ? 6.493 10.061 5.215 1.00 64.31 53 LYS A C 15
ATOM 19431 O O . LYS A 1 53 ? 5.661 10.927 4.934 1.00 30.33 53 LYS A O 15
ATOM 19450 N N . LEU A 1 54 ? 6.345 8.781 4.885 1.00 12.20 54 LEU A N 15
ATOM 19451 C CA . LEU A 1 54 ? 5.127 8.276 4.244 1.00 15.20 54 LEU A CA 15
ATOM 19452 C C . LEU A 1 54 ? 3.994 8.141 5.272 1.00 74.05 54 LEU A C 15
ATOM 19453 O O . LEU A 1 54 ? 4.038 7.280 6.146 1.00 61.21 54 LEU A O 15
ATOM 19469 N N . ILE A 1 55 ? 2.985 9.000 5.167 1.00 74.04 55 ILE A N 15
ATOM 19470 C CA . ILE A 1 55 ? 1.898 9.054 6.153 1.00 63.34 55 ILE A CA 15
ATOM 19471 C C . ILE A 1 55 ? 0.537 8.668 5.543 1.00 13.53 55 ILE A C 15
ATOM 19472 O O . ILE A 1 55 ? 0.041 9.333 4.630 1.00 13.41 55 ILE A O 15
ATOM 19488 N N . PHE A 1 56 ? -0.064 7.596 6.060 1.00 70.34 56 PHE A N 15
ATOM 19489 C CA . PHE A 1 56 ? -1.392 7.143 5.618 1.00 61.11 56 PHE A CA 15
ATOM 19490 C C . PHE A 1 56 ? -2.383 7.128 6.796 1.00 64.54 56 PHE A C 15
ATOM 19491 O O . PHE A 1 56 ? -2.122 6.501 7.826 1.00 11.41 56 PHE A O 15
ATOM 19508 N N . LYS A 1 57 ? -3.505 7.841 6.644 1.00 21.04 57 LYS A N 15
ATOM 19509 C CA . LYS A 1 57 ? -4.546 7.922 7.687 1.00 55.50 57 LYS A CA 15
ATOM 19510 C C . LYS A 1 57 ? -4.016 8.537 8.996 1.00 4.51 57 LYS A C 15
ATOM 19511 O O . LYS A 1 57 ? -4.646 8.425 10.051 1.00 35.12 57 LYS A O 15
ATOM 19530 N N . GLY A 1 58 ? -2.875 9.217 8.918 1.00 52.22 58 GLY A N 15
ATOM 19531 C CA . GLY A 1 58 ? -2.286 9.843 10.100 1.00 24.20 58 GLY A CA 15
ATOM 19532 C C . GLY A 1 58 ? -1.151 9.028 10.716 1.00 44.02 58 GLY A C 15
ATOM 19533 O O . GLY A 1 58 ? -0.495 9.480 11.658 1.00 1.22 58 GLY A O 15
ATOM 19537 N N . LYS A 1 59 ? -0.925 7.821 10.199 1.00 0.52 59 LYS A N 15
ATOM 19538 C CA . LYS A 1 59 ? 0.165 6.959 10.673 1.00 21.12 59 LYS A CA 15
ATOM 19539 C C . LYS A 1 59 ? 1.303 6.890 9.645 1.00 11.00 59 LYS A C 15
ATOM 19540 O O . LYS A 1 59 ? 1.059 6.691 8.455 1.00 63.21 59 LYS A O 15
ATOM 19559 N N . VAL A 1 60 ? 2.541 7.054 10.099 1.00 71.24 60 VAL A N 15
ATOM 19560 C CA . VAL A 1 60 ? 3.701 6.838 9.232 1.00 74.51 60 VAL A CA 15
ATOM 19561 C C . VAL A 1 60 ? 3.895 5.336 8.978 1.00 64.54 60 VAL A C 15
ATOM 19562 O O . VAL A 1 60 ? 3.941 4.541 9.918 1.00 33.11 60 VAL A O 15
ATOM 19575 N N . LEU A 1 61 ? 3.987 4.946 7.710 1.00 61.22 61 LEU A N 15
ATOM 19576 C CA . LEU A 1 61 ? 4.151 3.534 7.347 1.00 73.24 61 LEU A CA 15
ATOM 19577 C C . LEU A 1 61 ? 5.420 2.934 7.976 1.00 33.42 61 LEU A C 15
ATOM 19578 O O . LEU A 1 61 ? 6.487 3.555 7.977 1.00 3.41 61 LEU A O 15
ATOM 19594 N N . VAL A 1 62 ? 5.292 1.729 8.523 1.00 13.13 62 VAL A N 15
ATOM 19595 C CA . VAL A 1 62 ? 6.411 1.056 9.189 1.00 35.13 62 VAL A CA 15
ATOM 19596 C C . VAL A 1 62 ? 7.364 0.418 8.165 1.00 61.43 62 VAL A C 15
ATOM 19597 O O . VAL A 1 62 ? 6.930 -0.306 7.267 1.00 21.42 62 VAL A O 15
ATOM 19610 N N . GLU A 1 63 ? 8.663 0.676 8.315 1.00 32.21 63 GLU A N 15
ATOM 19611 C CA . GLU A 1 63 ? 9.672 0.212 7.350 1.00 13.31 63 GLU A CA 15
ATOM 19612 C C . GLU A 1 63 ? 9.726 -1.321 7.261 1.00 45.02 63 GLU A C 15
ATOM 19613 O O . GLU A 1 63 ? 10.086 -1.876 6.225 1.00 70.13 63 GLU A O 15
ATOM 19625 N N . THR A 1 64 ? 9.357 -1.992 8.351 1.00 13.03 64 THR A N 15
ATOM 19626 C CA . THR A 1 64 ? 9.337 -3.462 8.403 1.00 73.23 64 THR A CA 15
ATOM 19627 C C . THR A 1 64 ? 8.063 -4.050 7.772 1.00 14.02 64 THR A C 15
ATOM 19628 O O . THR A 1 64 ? 7.851 -5.267 7.805 1.00 54.32 64 THR A O 15
ATOM 19639 N N . SER A 1 65 ? 7.216 -3.194 7.199 1.00 74.14 65 SER A N 15
ATOM 19640 C CA . SER A 1 65 ? 5.968 -3.649 6.562 1.00 50.53 65 SER A CA 15
ATOM 19641 C C . SER A 1 65 ? 5.834 -3.137 5.120 1.00 43.13 65 SER A C 15
ATOM 19642 O O . SER A 1 65 ? 6.137 -1.981 4.824 1.00 2.11 65 SER A O 15
ATOM 19650 N N . THR A 1 66 ? 5.374 -4.013 4.228 1.00 31.52 66 THR A N 15
ATOM 19651 C CA . THR A 1 66 ? 5.126 -3.650 2.826 1.00 21.43 66 THR A CA 15
ATOM 19652 C C . THR A 1 66 ? 3.772 -2.949 2.662 1.00 0.31 66 THR A C 15
ATOM 19653 O O . THR A 1 66 ? 3.027 -2.774 3.633 1.00 42.34 66 THR A O 15
ATOM 19664 N N . LEU A 1 67 ? 3.444 -2.560 1.428 1.00 52.32 67 LEU A N 15
ATOM 19665 C CA . LEU A 1 67 ? 2.128 -1.981 1.134 1.00 21.01 67 LEU A CA 15
ATOM 19666 C C . LEU A 1 67 ? 1.022 -3.004 1.418 1.00 63.22 67 LEU A C 15
ATOM 19667 O O . LEU A 1 67 ? 0.019 -2.690 2.060 1.00 14.54 67 LEU A O 15
ATOM 19683 N N . LYS A 1 68 ? 1.226 -4.238 0.950 1.00 44.23 68 LYS A N 15
ATOM 19684 C CA . LYS A 1 68 ? 0.272 -5.326 1.187 1.00 31.20 68 LYS A CA 15
ATOM 19685 C C . LYS A 1 68 ? 0.097 -5.594 2.692 1.00 71.21 68 LYS A C 15
ATOM 19686 O O . LYS A 1 68 ? -1.023 -5.750 3.183 1.00 60.34 68 LYS A O 15
ATOM 19705 N N . GLN A 1 69 ? 1.214 -5.628 3.424 1.00 32.10 69 GLN A N 15
ATOM 19706 C CA . GLN A 1 69 ? 1.183 -5.843 4.880 1.00 3.54 69 GLN A CA 15
ATOM 19707 C C . GLN A 1 69 ? 0.465 -4.694 5.609 1.00 40.13 69 GLN A C 15
ATOM 19708 O O . GLN A 1 69 ? -0.064 -4.876 6.705 1.00 33.24 69 GLN A O 15
ATOM 19722 N N . SER A 1 70 ? 0.457 -3.509 4.995 1.00 70.43 70 SER A N 15
ATOM 19723 C CA . SER A 1 70 ? -0.239 -2.340 5.560 1.00 50.25 70 SER A CA 15
ATOM 19724 C C . SER A 1 70 ? -1.667 -2.207 5.005 1.00 5.35 70 SER A C 15
ATOM 19725 O O . SER A 1 70 ? -2.371 -1.246 5.319 1.00 1.01 70 SER A O 15
ATOM 19733 N N . ASP A 1 71 ? -2.080 -3.177 4.183 1.00 34.12 71 ASP A N 15
ATOM 19734 C CA . ASP A 1 71 ? -3.413 -3.181 3.556 1.00 64.03 71 ASP A CA 15
ATOM 19735 C C . ASP A 1 71 ? -3.614 -1.987 2.604 1.00 51.13 71 ASP A C 15
ATOM 19736 O O . ASP A 1 71 ? -4.748 -1.590 2.315 1.00 74.30 71 ASP A O 15
ATOM 19745 N N . VAL A 1 72 ? -2.513 -1.435 2.105 1.00 55.24 72 VAL A N 15
ATOM 19746 C CA . VAL A 1 72 ? -2.559 -0.355 1.115 1.00 41.33 72 VAL A CA 15
ATOM 19747 C C . VAL A 1 72 ? -2.722 -0.931 -0.303 1.00 21.45 72 VAL A C 15
ATOM 19748 O O . VAL A 1 72 ? -1.969 -1.817 -0.716 1.00 20.04 72 VAL A O 15
ATOM 19761 N N . GLY A 1 73 ? -3.711 -0.435 -1.047 1.00 72.45 73 GLY A N 15
ATOM 19762 C CA . GLY A 1 73 ? -3.979 -0.957 -2.385 1.00 22.50 73 GLY A CA 15
ATOM 19763 C C . GLY A 1 73 ? -4.150 0.129 -3.445 1.00 63.10 73 GLY A C 15
ATOM 19764 O O . GLY A 1 73 ? -3.962 1.317 -3.176 1.00 4.33 73 GLY A O 15
ATOM 19768 N N . SER A 1 74 ? -4.512 -0.290 -4.659 1.00 35.51 74 SER A N 15
ATOM 19769 C CA . SER A 1 74 ? -4.710 0.636 -5.785 1.00 53.24 74 SER A CA 15
ATOM 19770 C C . SER A 1 74 ? -5.822 1.657 -5.498 1.00 60.45 74 SER A C 15
ATOM 19771 O O . SER A 1 74 ? -6.981 1.295 -5.288 1.00 51.33 74 SER A O 15
ATOM 19779 N N . GLY A 1 75 ? -5.456 2.940 -5.494 1.00 53.14 75 GLY A N 15
ATOM 19780 C CA . GLY A 1 75 ? -6.417 3.999 -5.202 1.00 45.03 75 GLY A CA 15
ATOM 19781 C C . GLY A 1 75 ? -6.210 4.635 -3.829 1.00 73.34 75 GLY A C 15
ATOM 19782 O O . GLY A 1 75 ? -6.979 5.507 -3.420 1.00 10.10 75 GLY A O 15
ATOM 19786 N N . ALA A 1 76 ? -5.179 4.193 -3.106 1.00 30.44 76 ALA A N 15
ATOM 19787 C CA . ALA A 1 76 ? -4.858 4.760 -1.792 1.00 44.15 76 ALA A CA 15
ATOM 19788 C C . ALA A 1 76 ? -4.176 6.133 -1.915 1.00 64.11 76 ALA A C 15
ATOM 19789 O O . ALA A 1 76 ? -3.383 6.377 -2.832 1.00 41.35 76 ALA A O 15
ATOM 19796 N N . LYS A 1 77 ? -4.486 7.026 -0.978 1.00 35.32 77 LYS A N 15
ATOM 19797 C CA . LYS A 1 77 ? -3.954 8.393 -0.989 1.00 73.35 77 LYS A CA 15
ATOM 19798 C C . LYS A 1 77 ? -3.064 8.662 0.234 1.00 54.41 77 LYS A C 15
ATOM 19799 O O . LYS A 1 77 ? -3.539 8.701 1.369 1.00 52.42 77 LYS A O 15
ATOM 19818 N N . LEU A 1 78 ? -1.771 8.862 -0.014 1.00 11.22 78 LEU A N 15
ATOM 19819 C CA . LEU A 1 78 ? -0.775 9.000 1.058 1.00 4.10 78 LEU A CA 15
ATOM 19820 C C . LEU A 1 78 ? -0.369 10.469 1.281 1.00 13.24 78 LEU A C 15
ATOM 19821 O O . LEU A 1 78 ? -0.835 11.377 0.587 1.00 41.23 78 LEU A O 15
ATOM 19837 N N . MET A 1 79 ? 0.497 10.688 2.262 1.00 70.42 79 MET A N 15
ATOM 19838 C CA . MET A 1 79 ? 1.121 11.996 2.498 1.00 62.03 79 MET A CA 15
ATOM 19839 C C . MET A 1 79 ? 2.645 11.836 2.603 1.00 73.23 79 MET A C 15
ATOM 19840 O O . MET A 1 79 ? 3.128 10.793 3.039 1.00 23.53 79 MET A O 15
ATOM 19854 N N . LEU A 1 80 ? 3.399 12.854 2.198 1.00 65.52 80 LEU A N 15
ATOM 19855 C CA . LEU A 1 80 ? 4.863 12.799 2.272 1.00 43.35 80 LEU A CA 15
ATOM 19856 C C . LEU A 1 80 ? 5.441 14.097 2.851 1.00 53.01 80 LEU A C 15
ATOM 19857 O O . LEU A 1 80 ? 5.531 15.120 2.164 1.00 73.52 80 LEU A O 15
ATOM 19873 N N . MET A 1 81 ? 5.818 14.050 4.126 1.00 5.31 81 MET A N 15
ATOM 19874 C CA . MET A 1 81 ? 6.420 15.202 4.796 1.00 25.22 81 MET A CA 15
ATOM 19875 C C . MET A 1 81 ? 7.877 15.388 4.352 1.00 1.31 81 MET A C 15
ATOM 19876 O O . MET A 1 81 ? 8.786 14.752 4.885 1.00 51.30 81 MET A O 15
ATOM 19890 N N . ALA A 1 82 ? 8.087 16.240 3.353 1.00 13.35 82 ALA A N 15
ATOM 19891 C CA . ALA A 1 82 ? 9.430 16.508 2.836 1.00 50.13 82 ALA A CA 15
ATOM 19892 C C . ALA A 1 82 ? 9.559 17.947 2.312 1.00 5.10 82 ALA A C 15
ATOM 19893 O O . ALA A 1 82 ? 8.581 18.694 2.260 1.00 34.45 82 ALA A O 15
ATOM 19900 N N . SER A 1 83 ? 10.776 18.328 1.930 1.00 54.34 83 SER A N 15
ATOM 19901 C CA . SER A 1 83 ? 11.047 19.674 1.401 1.00 14.02 83 SER A CA 15
ATOM 19902 C C . SER A 1 83 ? 11.472 19.622 -0.074 1.00 34.10 83 SER A C 15
ATOM 19903 O O . SER A 1 83 ? 11.843 18.564 -0.583 1.00 64.44 83 SER A O 15
ATOM 19911 N N . GLN A 1 84 ? 11.402 20.774 -0.754 1.00 33.23 84 GLN A N 15
ATOM 19912 C CA . GLN A 1 84 ? 11.767 20.882 -2.179 1.00 12.25 84 GLN A CA 15
ATOM 19913 C C . GLN A 1 84 ? 10.796 20.113 -3.091 1.00 23.41 84 GLN A C 15
ATOM 19914 O O . GLN A 1 84 ? 11.091 19.871 -4.265 1.00 65.11 84 GLN A O 15
ATOM 19928 N N . GLY A 1 85 ? 9.629 19.759 -2.557 1.00 33.42 85 GLY A N 15
ATOM 19929 C CA . GLY A 1 85 ? 8.613 19.066 -3.345 1.00 72.22 85 GLY A CA 15
ATOM 19930 C C . GLY A 1 85 ? 7.186 19.414 -2.919 1.00 65.43 85 GLY A C 15
ATOM 19931 O O . GLY A 1 85 ? 6.287 19.459 -3.792 1.00 37.83 85 GLY A O 15
ATOM 19936 N N . MET A 1 1 ? -16.397 -10.931 -23.222 1.00 42.41 1 MET A N 16
ATOM 19937 C CA . MET A 1 1 ? -15.114 -11.638 -22.936 1.00 15.23 1 MET A CA 16
ATOM 19938 C C . MET A 1 1 ? -14.262 -10.870 -21.914 1.00 2.44 1 MET A C 16
ATOM 19939 O O . MET A 1 1 ? -14.263 -9.640 -21.891 1.00 43.03 1 MET A O 16
ATOM 19955 N N . GLY A 1 2 ? -13.533 -11.609 -21.078 1.00 1.41 2 GLY A N 16
ATOM 19956 C CA . GLY A 1 2 ? -12.691 -10.999 -20.051 1.00 31.33 2 GLY A CA 16
ATOM 19957 C C . GLY A 1 2 ? -12.414 -11.945 -18.887 1.00 11.55 2 GLY A C 16
ATOM 19958 O O . GLY A 1 2 ? -12.590 -13.157 -19.012 1.00 2.21 2 GLY A O 16
ATOM 19962 N N . HIS A 1 3 ? -11.983 -11.398 -17.753 1.00 51.32 3 HIS A N 16
ATOM 19963 C CA . HIS A 1 3 ? -11.732 -12.209 -16.557 1.00 21.33 3 HIS A CA 16
ATOM 19964 C C . HIS A 1 3 ? -12.275 -11.511 -15.301 1.00 24.34 3 HIS A C 16
ATOM 19965 O O . HIS A 1 3 ? -11.748 -10.486 -14.857 1.00 22.54 3 HIS A O 16
ATOM 19980 N N . HIS A 1 4 ? -13.340 -12.069 -14.735 1.00 52.53 4 HIS A N 16
ATOM 19981 C CA . HIS A 1 4 ? -14.002 -11.466 -13.574 1.00 71.44 4 HIS A CA 16
ATOM 19982 C C . HIS A 1 4 ? -13.137 -11.574 -12.311 1.00 22.32 4 HIS A C 16
ATOM 19983 O O . HIS A 1 4 ? -13.148 -10.683 -11.460 1.00 31.21 4 HIS A O 16
ATOM 19998 N N . HIS A 1 5 ? -12.376 -12.662 -12.203 1.00 22.23 5 HIS A N 16
ATOM 19999 C CA . HIS A 1 5 ? -11.493 -12.887 -11.053 1.00 22.14 5 HIS A CA 16
ATOM 20000 C C . HIS A 1 5 ? -10.126 -12.208 -11.255 1.00 63.21 5 HIS A C 16
ATOM 20001 O O . HIS A 1 5 ? -9.780 -11.800 -12.367 1.00 70.42 5 HIS A O 16
ATOM 20016 N N . HIS A 1 6 ? -9.358 -12.077 -10.175 1.00 20.42 6 HIS A N 16
ATOM 20017 C CA . HIS A 1 6 ? -8.077 -11.356 -10.215 1.00 71.13 6 HIS A CA 16
ATOM 20018 C C . HIS A 1 6 ? -6.875 -12.281 -10.465 1.00 73.02 6 HIS A C 16
ATOM 20019 O O . HIS A 1 6 ? -6.817 -13.410 -9.964 1.00 70.22 6 HIS A O 16
ATOM 20034 N N . HIS A 1 7 ? -5.921 -11.771 -11.242 1.00 42.43 7 HIS A N 16
ATOM 20035 C CA . HIS A 1 7 ? -4.648 -12.450 -11.509 1.00 12.43 7 HIS A CA 16
ATOM 20036 C C . HIS A 1 7 ? -3.910 -12.765 -10.192 1.00 74.23 7 HIS A C 16
ATOM 20037 O O . HIS A 1 7 ? -3.413 -11.861 -9.522 1.00 34.32 7 HIS A O 16
ATOM 20052 N N . HIS A 1 8 ? -3.845 -14.049 -9.825 1.00 33.34 8 HIS A N 16
ATOM 20053 C CA . HIS A 1 8 ? -3.300 -14.465 -8.520 1.00 2.42 8 HIS A CA 16
ATOM 20054 C C . HIS A 1 8 ? -1.836 -14.029 -8.333 1.00 73.41 8 HIS A C 16
ATOM 20055 O O . HIS A 1 8 ? -1.421 -13.682 -7.225 1.00 32.50 8 HIS A O 16
ATOM 20070 N N . SER A 1 9 ? -1.047 -14.083 -9.405 1.00 74.13 9 SER A N 16
ATOM 20071 C CA . SER A 1 9 ? 0.325 -13.558 -9.366 1.00 44.32 9 SER A CA 16
ATOM 20072 C C . SER A 1 9 ? 0.290 -12.040 -9.125 1.00 55.34 9 SER A C 16
ATOM 20073 O O . SER A 1 9 ? -0.485 -11.325 -9.762 1.00 71.42 9 SER A O 16
ATOM 20081 N N . HIS A 1 10 ? 1.128 -11.556 -8.207 1.00 3.31 10 HIS A N 16
ATOM 20082 C CA . HIS A 1 10 ? 1.036 -10.168 -7.718 1.00 43.53 10 HIS A CA 16
ATOM 20083 C C . HIS A 1 10 ? 1.029 -9.119 -8.851 1.00 62.50 10 HIS A C 16
ATOM 20084 O O . HIS A 1 10 ? 1.755 -9.238 -9.844 1.00 70.24 10 HIS A O 16
ATOM 20099 N N . SER A 1 11 ? 0.198 -8.091 -8.685 1.00 22.30 11 SER A N 16
ATOM 20100 C CA . SER A 1 11 ? 0.070 -7.007 -9.671 1.00 21.44 11 SER A CA 16
ATOM 20101 C C . SER A 1 11 ? 0.621 -5.683 -9.128 1.00 60.03 11 SER A C 16
ATOM 20102 O O . SER A 1 11 ? 1.313 -5.647 -8.109 1.00 3.31 11 SER A O 16
ATOM 20110 N N . THR A 1 12 ? 0.332 -4.594 -9.838 1.00 11.54 12 THR A N 16
ATOM 20111 C CA . THR A 1 12 ? 0.704 -3.245 -9.393 1.00 41.33 12 THR A CA 16
ATOM 20112 C C . THR A 1 12 ? -0.523 -2.467 -8.898 1.00 65.01 12 THR A C 16
ATOM 20113 O O . THR A 1 12 ? -1.666 -2.840 -9.176 1.00 73.35 12 THR A O 16
ATOM 20124 N N . ILE A 1 13 ? -0.285 -1.386 -8.158 1.00 44.24 13 ILE A N 16
ATOM 20125 C CA . ILE A 1 13 ? -1.371 -0.589 -7.573 1.00 11.42 13 ILE A CA 16
ATOM 20126 C C . ILE A 1 13 ? -1.114 0.926 -7.702 1.00 74.44 13 ILE A C 16
ATOM 20127 O O . ILE A 1 13 ? 0.030 1.380 -7.723 1.00 23.33 13 ILE A O 16
ATOM 20143 N N . LYS A 1 14 ? -2.202 1.696 -7.792 1.00 64.25 14 LYS A N 16
ATOM 20144 C CA . LYS A 1 14 ? -2.132 3.158 -7.950 1.00 11.31 14 LYS A CA 16
ATOM 20145 C C . LYS A 1 14 ? -1.887 3.868 -6.606 1.00 74.32 14 LYS A C 16
ATOM 20146 O O . LYS A 1 14 ? -2.745 3.850 -5.723 1.00 41.54 14 LYS A O 16
ATOM 20165 N N . LEU A 1 15 ? -0.716 4.490 -6.461 1.00 33.51 15 LEU A N 16
ATOM 20166 C CA . LEU A 1 15 ? -0.381 5.255 -5.246 1.00 11.24 15 LEU A CA 16
ATOM 20167 C C . LEU A 1 15 ? -0.247 6.758 -5.537 1.00 64.54 15 LEU A C 16
ATOM 20168 O O . LEU A 1 15 ? 0.489 7.168 -6.436 1.00 44.11 15 LEU A O 16
ATOM 20184 N N . THR A 1 16 ? -0.960 7.577 -4.767 1.00 74.12 16 THR A N 16
ATOM 20185 C CA . THR A 1 16 ? -0.802 9.035 -4.836 1.00 23.40 16 THR A CA 16
ATOM 20186 C C . THR A 1 16 ? 0.170 9.514 -3.746 1.00 71.41 16 THR A C 16
ATOM 20187 O O . THR A 1 16 ? -0.236 9.781 -2.613 1.00 0.51 16 THR A O 16
ATOM 20198 N N . VAL A 1 17 ? 1.456 9.587 -4.082 1.00 11.34 17 VAL A N 16
ATOM 20199 C CA . VAL A 1 17 ? 2.491 9.980 -3.115 1.00 52.44 17 VAL A CA 16
ATOM 20200 C C . VAL A 1 17 ? 2.646 11.509 -3.058 1.00 0.42 17 VAL A C 16
ATOM 20201 O O . VAL A 1 17 ? 3.197 12.122 -3.968 1.00 43.45 17 VAL A O 16
ATOM 20214 N N . LYS A 1 18 ? 2.153 12.124 -1.988 1.00 10.34 18 LYS A N 16
ATOM 20215 C CA . LYS A 1 18 ? 2.169 13.585 -1.866 1.00 42.23 18 LYS A CA 16
ATOM 20216 C C . LYS A 1 18 ? 3.437 14.101 -1.168 1.00 21.10 18 LYS A C 16
ATOM 20217 O O . LYS A 1 18 ? 3.562 14.014 0.051 1.00 43.11 18 LYS A O 16
ATOM 20236 N N . PHE A 1 19 ? 4.362 14.662 -1.942 1.00 30.43 19 PHE A N 16
ATOM 20237 C CA . PHE A 1 19 ? 5.547 15.319 -1.380 1.00 51.33 19 PHE A CA 16
ATOM 20238 C C . PHE A 1 19 ? 5.195 16.718 -0.852 1.00 63.24 19 PHE A C 16
ATOM 20239 O O . PHE A 1 19 ? 5.373 17.718 -1.553 1.00 41.15 19 PHE A O 16
ATOM 20256 N N . GLY A 1 20 ? 4.666 16.770 0.371 1.00 21.21 20 GLY A N 16
ATOM 20257 C CA . GLY A 1 20 ? 4.278 18.042 0.985 1.00 0.14 20 GLY A CA 16
ATOM 20258 C C . GLY A 1 20 ? 3.471 18.953 0.055 1.00 25.14 20 GLY A C 16
ATOM 20259 O O . GLY A 1 20 ? 3.746 20.151 -0.044 1.00 43.10 20 GLY A O 16
ATOM 20263 N N . GLY A 1 21 ? 2.481 18.382 -0.631 1.00 71.51 21 GLY A N 16
ATOM 20264 C CA . GLY A 1 21 ? 1.682 19.147 -1.589 1.00 1.41 21 GLY A CA 16
ATOM 20265 C C . GLY A 1 21 ? 1.868 18.673 -3.030 1.00 31.13 21 GLY A C 16
ATOM 20266 O O . GLY A 1 21 ? 0.939 18.732 -3.839 1.00 11.13 21 GLY A O 16
ATOM 20270 N N . LYS A 1 22 ? 3.073 18.206 -3.354 1.00 11.20 22 LYS A N 16
ATOM 20271 C CA . LYS A 1 22 ? 3.368 17.676 -4.692 1.00 14.43 22 LYS A CA 16
ATOM 20272 C C . LYS A 1 22 ? 2.780 16.266 -4.868 1.00 72.32 22 LYS A C 16
ATOM 20273 O O . LYS A 1 22 ? 3.356 15.277 -4.417 1.00 31.01 22 LYS A O 16
ATOM 20292 N N . SER A 1 23 ? 1.620 16.183 -5.512 1.00 23.03 23 SER A N 16
ATOM 20293 C CA . SER A 1 23 ? 0.948 14.898 -5.738 1.00 51.35 23 SER A CA 16
ATOM 20294 C C . SER A 1 23 ? 1.635 14.089 -6.844 1.00 62.11 23 SER A C 16
ATOM 20295 O O . SER A 1 23 ? 1.491 14.390 -8.031 1.00 32.23 23 SER A O 16
ATOM 20303 N N . ILE A 1 24 ? 2.400 13.076 -6.445 1.00 11.52 24 ILE A N 16
ATOM 20304 C CA . ILE A 1 24 ? 3.104 12.200 -7.389 1.00 5.11 24 ILE A CA 16
ATOM 20305 C C . ILE A 1 24 ? 2.322 10.891 -7.635 1.00 5.42 24 ILE A C 16
ATOM 20306 O O . ILE A 1 24 ? 2.291 10.003 -6.778 1.00 14.55 24 ILE A O 16
ATOM 20322 N N . PRO A 1 25 ? 1.660 10.759 -8.802 1.00 32.22 25 PRO A N 16
ATOM 20323 C CA . PRO A 1 25 ? 0.910 9.542 -9.156 1.00 71.32 25 PRO A CA 16
ATOM 20324 C C . PRO A 1 25 ? 1.814 8.411 -9.689 1.00 64.15 25 PRO A C 16
ATOM 20325 O O . PRO A 1 25 ? 2.378 8.506 -10.784 1.00 40.14 25 PRO A O 16
ATOM 20336 N N . LEU A 1 26 ? 1.946 7.338 -8.911 1.00 0.12 26 LEU A N 16
ATOM 20337 C CA . LEU A 1 26 ? 2.795 6.196 -9.283 1.00 2.10 26 LEU A CA 16
ATOM 20338 C C . LEU A 1 26 ? 1.992 4.885 -9.339 1.00 71.14 26 LEU A C 16
ATOM 20339 O O . LEU A 1 26 ? 0.812 4.845 -8.977 1.00 41.52 26 LEU A O 16
ATOM 20355 N N . SER A 1 27 ? 2.642 3.816 -9.800 1.00 64.10 27 SER A N 16
ATOM 20356 C CA . SER A 1 27 ? 2.035 2.474 -9.829 1.00 20.23 27 SER A CA 16
ATOM 20357 C C . SER A 1 27 ? 3.081 1.399 -9.509 1.00 73.34 27 SER A C 16
ATOM 20358 O O . SER A 1 27 ? 3.824 0.960 -10.389 1.00 24.12 27 SER A O 16
ATOM 20366 N N . VAL A 1 28 ? 3.135 0.979 -8.248 1.00 31.11 28 VAL A N 16
ATOM 20367 C CA . VAL A 1 28 ? 4.161 0.034 -7.779 1.00 64.40 28 VAL A CA 16
ATOM 20368 C C . VAL A 1 28 ? 3.548 -1.288 -7.289 1.00 73.22 28 VAL A C 16
ATOM 20369 O O . VAL A 1 28 ? 2.330 -1.445 -7.261 1.00 65.22 28 VAL A O 16
ATOM 20382 N N . SER A 1 29 ? 4.405 -2.237 -6.910 1.00 71.20 29 SER A N 16
ATOM 20383 C CA . SER A 1 29 ? 3.949 -3.538 -6.392 1.00 35.15 29 SER A CA 16
ATOM 20384 C C . SER A 1 29 ? 3.701 -3.476 -4.875 1.00 65.33 29 SER A C 16
ATOM 20385 O O . SER A 1 29 ? 4.555 -3.007 -4.122 1.00 24.13 29 SER A O 16
ATOM 20393 N N . PRO A 1 30 ? 2.536 -3.968 -4.400 1.00 70.14 30 PRO A N 16
ATOM 20394 C CA . PRO A 1 30 ? 2.197 -3.962 -2.961 1.00 61.02 30 PRO A CA 16
ATOM 20395 C C . PRO A 1 30 ? 3.149 -4.832 -2.118 1.00 44.03 30 PRO A C 16
ATOM 20396 O O . PRO A 1 30 ? 3.290 -4.629 -0.909 1.00 11.13 30 PRO A O 16
ATOM 20407 N N . ASP A 1 31 ? 3.796 -5.799 -2.770 1.00 54.44 31 ASP A N 16
ATOM 20408 C CA . ASP A 1 31 ? 4.769 -6.685 -2.117 1.00 53.00 31 ASP A CA 16
ATOM 20409 C C . ASP A 1 31 ? 6.004 -5.909 -1.621 1.00 41.00 31 ASP A C 16
ATOM 20410 O O . ASP A 1 31 ? 6.707 -6.353 -0.712 1.00 2.43 31 ASP A O 16
ATOM 20419 N N . CYS A 1 32 ? 6.261 -4.751 -2.231 1.00 73.43 32 CYS A N 16
ATOM 20420 C CA . CYS A 1 32 ? 7.422 -3.922 -1.884 1.00 41.53 32 CYS A CA 16
ATOM 20421 C C . CYS A 1 32 ? 7.226 -3.202 -0.541 1.00 73.11 32 CYS A C 16
ATOM 20422 O O . CYS A 1 32 ? 6.100 -3.042 -0.064 1.00 74.13 32 CYS A O 16
ATOM 20430 N N . THR A 1 33 ? 8.327 -2.764 0.065 1.00 40.35 33 THR A N 16
ATOM 20431 C CA . THR A 1 33 ? 8.278 -2.057 1.351 1.00 61.10 33 THR A CA 16
ATOM 20432 C C . THR A 1 33 ? 8.171 -0.542 1.157 1.00 21.24 33 THR A C 16
ATOM 20433 O O . THR A 1 33 ? 8.546 -0.005 0.112 1.00 21.32 33 THR A O 16
ATOM 20444 N N . VAL A 1 34 ? 7.667 0.152 2.173 1.00 54.12 34 VAL A N 16
ATOM 20445 C CA . VAL A 1 34 ? 7.601 1.616 2.143 1.00 73.42 34 VAL A CA 16
ATOM 20446 C C . VAL A 1 34 ? 9.011 2.231 2.044 1.00 43.40 34 VAL A C 16
ATOM 20447 O O . VAL A 1 34 ? 9.184 3.348 1.550 1.00 43.42 34 VAL A O 16
ATOM 20460 N N . LYS A 1 35 ? 10.017 1.488 2.515 1.00 21.30 35 LYS A N 16
ATOM 20461 C CA . LYS A 1 35 ? 11.419 1.894 2.364 1.00 1.04 35 LYS A CA 16
ATOM 20462 C C . LYS A 1 35 ? 11.867 1.775 0.905 1.00 2.15 35 LYS A C 16
ATOM 20463 O O . LYS A 1 35 ? 12.559 2.652 0.385 1.00 70.13 35 LYS A O 16
ATOM 20482 N N . ASP A 1 36 ? 11.465 0.685 0.251 1.00 42.45 36 ASP A N 16
ATOM 20483 C CA . ASP A 1 36 ? 11.754 0.482 -1.172 1.00 21.43 36 ASP A CA 16
ATOM 20484 C C . ASP A 1 36 ? 11.236 1.674 -1.992 1.00 50.12 36 ASP A C 16
ATOM 20485 O O . ASP A 1 36 ? 11.906 2.160 -2.904 1.00 73.34 36 ASP A O 16
ATOM 20494 N N . LEU A 1 37 ? 10.044 2.151 -1.636 1.00 2.11 37 LEU A N 16
ATOM 20495 C CA . LEU A 1 37 ? 9.479 3.365 -2.236 1.00 13.51 37 LEU A CA 16
ATOM 20496 C C . LEU A 1 37 ? 10.356 4.595 -1.968 1.00 21.42 37 LEU A C 16
ATOM 20497 O O . LEU A 1 37 ? 10.794 5.264 -2.901 1.00 2.30 37 LEU A O 16
ATOM 20513 N N . LYS A 1 38 ? 10.614 4.890 -0.692 1.00 11.01 38 LYS A N 16
ATOM 20514 C CA . LYS A 1 38 ? 11.439 6.051 -0.324 1.00 60.31 38 LYS A CA 16
ATOM 20515 C C . LYS A 1 38 ? 12.841 5.972 -0.950 1.00 64.35 38 LYS A C 16
ATOM 20516 O O . LYS A 1 38 ? 13.501 6.991 -1.140 1.00 71.33 38 LYS A O 16
ATOM 20535 N N . SER A 1 39 ? 13.285 4.757 -1.271 1.00 52.43 39 SER A N 16
ATOM 20536 C CA . SER A 1 39 ? 14.563 4.550 -1.966 1.00 1.52 39 SER A CA 16
ATOM 20537 C C . SER A 1 39 ? 14.441 4.881 -3.464 1.00 23.43 39 SER A C 16
ATOM 20538 O O . SER A 1 39 ? 15.313 5.534 -4.040 1.00 22.01 39 SER A O 16
ATOM 20546 N N . GLN A 1 40 ? 13.349 4.433 -4.090 1.00 40.33 40 GLN A N 16
ATOM 20547 C CA . GLN A 1 40 ? 13.091 4.721 -5.510 1.00 33.32 40 GLN A CA 16
ATOM 20548 C C . GLN A 1 40 ? 12.793 6.209 -5.744 1.00 63.30 40 GLN A C 16
ATOM 20549 O O . GLN A 1 40 ? 13.143 6.766 -6.780 1.00 42.14 40 GLN A O 16
ATOM 20563 N N . LEU A 1 41 ? 12.127 6.840 -4.779 1.00 15.05 41 LEU A N 16
ATOM 20564 C CA . LEU A 1 41 ? 11.779 8.264 -4.869 1.00 44.41 41 LEU A CA 16
ATOM 20565 C C . LEU A 1 41 ? 13.014 9.185 -4.792 1.00 40.31 41 LEU A C 16
ATOM 20566 O O . LEU A 1 41 ? 12.950 10.347 -5.202 1.00 23.25 41 LEU A O 16
ATOM 20582 N N . GLN A 1 42 ? 14.139 8.670 -4.287 1.00 33.34 42 GLN A N 16
ATOM 20583 C CA . GLN A 1 42 ? 15.355 9.488 -4.133 1.00 75.45 42 GLN A CA 16
ATOM 20584 C C . GLN A 1 42 ? 15.861 10.072 -5.475 1.00 61.20 42 GLN A C 16
ATOM 20585 O O . GLN A 1 42 ? 16.089 11.277 -5.565 1.00 43.43 42 GLN A O 16
ATOM 20599 N N . PRO A 1 43 ? 16.064 9.256 -6.537 1.00 41.03 43 PRO A N 16
ATOM 20600 C CA . PRO A 1 43 ? 16.441 9.783 -7.865 1.00 71.23 43 PRO A CA 16
ATOM 20601 C C . PRO A 1 43 ? 15.299 10.568 -8.536 1.00 33.14 43 PRO A C 16
ATOM 20602 O O . PRO A 1 43 ? 15.534 11.437 -9.379 1.00 54.21 43 PRO A O 16
ATOM 20613 N N . ILE A 1 44 ? 14.063 10.259 -8.143 1.00 14.45 44 ILE A N 16
ATOM 20614 C CA . ILE A 1 44 ? 12.870 10.858 -8.756 1.00 74.53 44 ILE A CA 16
ATOM 20615 C C . ILE A 1 44 ? 12.599 12.287 -8.247 1.00 53.52 44 ILE A C 16
ATOM 20616 O O . ILE A 1 44 ? 12.093 13.131 -8.988 1.00 40.42 44 ILE A O 16
ATOM 20632 N N . THR A 1 45 ? 12.922 12.556 -6.981 1.00 52.34 45 THR A N 16
ATOM 20633 C CA . THR A 1 45 ? 12.604 13.863 -6.365 1.00 3.15 45 THR A CA 16
ATOM 20634 C C . THR A 1 45 ? 13.823 14.509 -5.674 1.00 41.12 45 THR A C 16
ATOM 20635 O O . THR A 1 45 ? 13.778 15.683 -5.296 1.00 44.41 45 THR A O 16
ATOM 20646 N N . ASN A 1 46 ? 14.911 13.752 -5.529 1.00 53.45 46 ASN A N 16
ATOM 20647 C CA . ASN A 1 46 ? 16.100 14.209 -4.785 1.00 21.55 46 ASN A CA 16
ATOM 20648 C C . ASN A 1 46 ? 15.758 14.497 -3.313 1.00 70.31 46 ASN A C 16
ATOM 20649 O O . ASN A 1 46 ? 15.445 15.630 -2.939 1.00 2.40 46 ASN A O 16
ATOM 20660 N N . VAL A 1 47 ? 15.805 13.453 -2.488 1.00 15.14 47 VAL A N 16
ATOM 20661 C CA . VAL A 1 47 ? 15.407 13.556 -1.082 1.00 45.03 47 VAL A CA 16
ATOM 20662 C C . VAL A 1 47 ? 15.894 12.336 -0.274 1.00 63.33 47 VAL A C 16
ATOM 20663 O O . VAL A 1 47 ? 15.966 11.224 -0.792 1.00 70.44 47 VAL A O 16
ATOM 20676 N N . LEU A 1 48 ? 16.225 12.555 0.998 1.00 42.43 48 LEU A N 16
ATOM 20677 C CA . LEU A 1 48 ? 16.770 11.497 1.862 1.00 52.43 48 LEU A CA 16
ATOM 20678 C C . LEU A 1 48 ? 15.664 10.621 2.477 1.00 50.34 48 LEU A C 16
ATOM 20679 O O . LEU A 1 48 ? 14.555 11.095 2.738 1.00 41.40 48 LEU A O 16
ATOM 20695 N N . PRO A 1 49 ? 15.958 9.326 2.731 1.00 22.34 49 PRO A N 16
ATOM 20696 C CA . PRO A 1 49 ? 15.021 8.413 3.414 1.00 25.45 49 PRO A CA 16
ATOM 20697 C C . PRO A 1 49 ? 14.661 8.899 4.828 1.00 63.10 49 PRO A C 16
ATOM 20698 O O . PRO A 1 49 ? 13.589 8.577 5.347 1.00 1.21 49 PRO A O 16
ATOM 20709 N N . ARG A 1 50 ? 15.577 9.656 5.446 1.00 4.33 50 ARG A N 16
ATOM 20710 C CA . ARG A 1 50 ? 15.297 10.355 6.710 1.00 51.51 50 ARG A CA 16
ATOM 20711 C C . ARG A 1 50 ? 14.211 11.419 6.506 1.00 54.33 50 ARG A C 16
ATOM 20712 O O . ARG A 1 50 ? 13.233 11.494 7.260 1.00 60.23 50 ARG A O 16
ATOM 20733 N N . GLY A 1 51 ? 14.402 12.242 5.476 1.00 1.35 51 GLY A N 16
ATOM 20734 C CA . GLY A 1 51 ? 13.469 13.317 5.186 1.00 51.32 51 GLY A CA 16
ATOM 20735 C C . GLY A 1 51 ? 12.072 12.816 4.864 1.00 51.30 51 GLY A C 16
ATOM 20736 O O . GLY A 1 51 ? 11.084 13.357 5.356 1.00 73.24 51 GLY A O 16
ATOM 20740 N N . GLN A 1 52 ? 11.997 11.771 4.047 1.00 11.52 52 GLN A N 16
ATOM 20741 C CA . GLN A 1 52 ? 10.717 11.195 3.619 1.00 44.31 52 GLN A CA 16
ATOM 20742 C C . GLN A 1 52 ? 9.995 10.445 4.755 1.00 2.51 52 GLN A C 16
ATOM 20743 O O . GLN A 1 52 ? 10.475 9.425 5.246 1.00 21.30 52 GLN A O 16
ATOM 20757 N N . LYS A 1 53 ? 8.832 10.958 5.149 1.00 73.51 53 LYS A N 16
ATOM 20758 C CA . LYS A 1 53 ? 7.977 10.305 6.148 1.00 44.21 53 LYS A CA 16
ATOM 20759 C C . LYS A 1 53 ? 6.587 9.982 5.569 1.00 20.43 53 LYS A C 16
ATOM 20760 O O . LYS A 1 53 ? 5.755 10.874 5.391 1.00 2.41 53 LYS A O 16
ATOM 20779 N N . LEU A 1 54 ? 6.351 8.705 5.255 1.00 44.02 54 LEU A N 16
ATOM 20780 C CA . LEU A 1 54 ? 5.060 8.257 4.714 1.00 14.12 54 LEU A CA 16
ATOM 20781 C C . LEU A 1 54 ? 3.991 8.164 5.813 1.00 72.24 54 LEU A C 16
ATOM 20782 O O . LEU A 1 54 ? 4.089 7.341 6.724 1.00 1.20 54 LEU A O 16
ATOM 20798 N N . ILE A 1 55 ? 2.971 9.015 5.717 1.00 10.43 55 ILE A N 16
ATOM 20799 C CA . ILE A 1 55 ? 1.888 9.050 6.706 1.00 54.41 55 ILE A CA 16
ATOM 20800 C C . ILE A 1 55 ? 0.523 8.721 6.064 1.00 10.34 55 ILE A C 16
ATOM 20801 O O . ILE A 1 55 ? -0.041 9.522 5.314 1.00 72.33 55 ILE A O 16
ATOM 20817 N N . PHE A 1 56 ? 0.005 7.530 6.364 1.00 52.23 56 PHE A N 16
ATOM 20818 C CA . PHE A 1 56 ? -1.260 7.044 5.787 1.00 65.51 56 PHE A CA 16
ATOM 20819 C C . PHE A 1 56 ? -2.368 6.998 6.853 1.00 73.44 56 PHE A C 16
ATOM 20820 O O . PHE A 1 56 ? -2.182 6.425 7.927 1.00 15.14 56 PHE A O 16
ATOM 20837 N N . LYS A 1 57 ? -3.510 7.628 6.553 1.00 61.14 57 LYS A N 16
ATOM 20838 C CA . LYS A 1 57 ? -4.641 7.709 7.494 1.00 12.24 57 LYS A CA 16
ATOM 20839 C C . LYS A 1 57 ? -4.225 8.335 8.839 1.00 20.20 57 LYS A C 16
ATOM 20840 O O . LYS A 1 57 ? -4.834 8.074 9.875 1.00 75.20 57 LYS A O 16
ATOM 20859 N N . GLY A 1 58 ? -3.194 9.179 8.807 1.00 23.31 58 GLY A N 16
ATOM 20860 C CA . GLY A 1 58 ? -2.718 9.841 10.018 1.00 15.15 58 GLY A CA 16
ATOM 20861 C C . GLY A 1 58 ? -1.692 9.027 10.806 1.00 4.31 58 GLY A C 16
ATOM 20862 O O . GLY A 1 58 ? -1.291 9.425 11.902 1.00 45.24 58 GLY A O 16
ATOM 20866 N N . LYS A 1 59 ? -1.260 7.894 10.253 1.00 21.12 59 LYS A N 16
ATOM 20867 C CA . LYS A 1 59 ? -0.272 7.027 10.913 1.00 51.21 59 LYS A CA 16
ATOM 20868 C C . LYS A 1 59 ? 1.022 6.916 10.088 1.00 13.04 59 LYS A C 16
ATOM 20869 O O . LYS A 1 59 ? 0.978 6.780 8.865 1.00 50.34 59 LYS A O 16
ATOM 20888 N N . VAL A 1 60 ? 2.170 6.973 10.762 1.00 42.41 60 VAL A N 16
ATOM 20889 C CA . VAL A 1 60 ? 3.470 6.835 10.092 1.00 30.15 60 VAL A CA 16
ATOM 20890 C C . VAL A 1 60 ? 3.809 5.352 9.843 1.00 52.01 60 VAL A C 16
ATOM 20891 O O . VAL A 1 60 ? 3.681 4.518 10.742 1.00 33.22 60 VAL A O 16
ATOM 20904 N N . LEU A 1 61 ? 4.237 5.028 8.623 1.00 44.55 61 LEU A N 16
ATOM 20905 C CA . LEU A 1 61 ? 4.562 3.641 8.258 1.00 22.04 61 LEU A CA 16
ATOM 20906 C C . LEU A 1 61 ? 6.050 3.324 8.490 1.00 35.11 61 LEU A C 16
ATOM 20907 O O . LEU A 1 61 ? 6.934 4.029 8.004 1.00 62.53 61 LEU A O 16
ATOM 20923 N N . VAL A 1 62 ? 6.316 2.252 9.233 1.00 73.03 62 VAL A N 16
ATOM 20924 C CA . VAL A 1 62 ? 7.691 1.807 9.491 1.00 10.12 62 VAL A CA 16
ATOM 20925 C C . VAL A 1 62 ? 8.326 1.226 8.216 1.00 53.43 62 VAL A C 16
ATOM 20926 O O . VAL A 1 62 ? 7.658 0.539 7.447 1.00 24.45 62 VAL A O 16
ATOM 20939 N N . GLU A 1 63 ? 9.621 1.487 8.014 1.00 33.53 63 GLU A N 16
ATOM 20940 C CA . GLU A 1 63 ? 10.334 1.063 6.794 1.00 20.11 63 GLU A CA 16
ATOM 20941 C C . GLU A 1 63 ? 10.232 -0.453 6.530 1.00 25.14 63 GLU A C 16
ATOM 20942 O O . GLU A 1 63 ? 10.322 -0.898 5.384 1.00 4.45 63 GLU A O 16
ATOM 20954 N N . THR A 1 64 ? 10.039 -1.235 7.590 1.00 63.55 64 THR A N 16
ATOM 20955 C CA . THR A 1 64 ? 9.926 -2.700 7.483 1.00 75.02 64 THR A CA 16
ATOM 20956 C C . THR A 1 64 ? 8.551 -3.148 6.960 1.00 54.53 64 THR A C 16
ATOM 20957 O O . THR A 1 64 ? 8.342 -4.329 6.674 1.00 52.14 64 THR A O 16
ATOM 20968 N N . SER A 1 65 ? 7.619 -2.205 6.836 1.00 75.15 65 SER A N 16
ATOM 20969 C CA . SER A 1 65 ? 6.242 -2.514 6.413 1.00 65.14 65 SER A CA 16
ATOM 20970 C C . SER A 1 65 ? 6.085 -2.464 4.887 1.00 54.13 65 SER A C 16
ATOM 20971 O O . SER A 1 65 ? 6.648 -1.593 4.221 1.00 21.15 65 SER A O 16
ATOM 20979 N N . THR A 1 66 ? 5.316 -3.405 4.340 1.00 74.13 66 THR A N 16
ATOM 20980 C CA . THR A 1 66 ? 5.001 -3.413 2.904 1.00 30.55 66 THR A CA 16
ATOM 20981 C C . THR A 1 66 ? 3.653 -2.737 2.637 1.00 12.23 66 THR A C 16
ATOM 20982 O O . THR A 1 66 ? 2.812 -2.623 3.534 1.00 42.21 66 THR A O 16
ATOM 20993 N N . LEU A 1 67 ? 3.434 -2.308 1.398 1.00 51.42 67 LEU A N 16
ATOM 20994 C CA . LEU A 1 67 ? 2.162 -1.682 1.018 1.00 73.35 67 LEU A CA 16
ATOM 20995 C C . LEU A 1 67 ? 0.997 -2.670 1.204 1.00 24.13 67 LEU A C 16
ATOM 20996 O O . LEU A 1 67 ? -0.106 -2.289 1.606 1.00 22.01 67 LEU A O 16
ATOM 21012 N N . LYS A 1 68 ? 1.266 -3.944 0.930 1.00 12.13 68 LYS A N 16
ATOM 21013 C CA . LYS A 1 68 ? 0.270 -5.009 1.081 1.00 43.41 68 LYS A CA 16
ATOM 21014 C C . LYS A 1 68 ? -0.112 -5.220 2.560 1.00 13.21 68 LYS A C 16
ATOM 21015 O O . LYS A 1 68 ? -1.247 -5.585 2.876 1.00 72.31 68 LYS A O 16
ATOM 21034 N N . GLN A 1 69 ? 0.841 -4.980 3.459 1.00 63.33 69 GLN A N 16
ATOM 21035 C CA . GLN A 1 69 ? 0.595 -5.094 4.904 1.00 63.34 69 GLN A CA 16
ATOM 21036 C C . GLN A 1 69 ? -0.137 -3.859 5.463 1.00 54.42 69 GLN A C 16
ATOM 21037 O O . GLN A 1 69 ? -0.930 -3.969 6.398 1.00 12.45 69 GLN A O 16
ATOM 21051 N N . SER A 1 70 ? 0.129 -2.690 4.884 1.00 32.34 70 SER A N 16
ATOM 21052 C CA . SER A 1 70 ? -0.429 -1.420 5.387 1.00 72.30 70 SER A CA 16
ATOM 21053 C C . SER A 1 70 ? -1.748 -1.028 4.697 1.00 22.34 70 SER A C 16
ATOM 21054 O O . SER A 1 70 ? -2.121 0.146 4.696 1.00 73.20 70 SER A O 16
ATOM 21062 N N . ASP A 1 71 ? -2.458 -2.009 4.126 1.00 51.53 71 ASP A N 16
ATOM 21063 C CA . ASP A 1 71 ? -3.775 -1.774 3.500 1.00 73.03 71 ASP A CA 16
ATOM 21064 C C . ASP A 1 71 ? -3.697 -0.816 2.293 1.00 21.14 71 ASP A C 16
ATOM 21065 O O . ASP A 1 71 ? -4.715 -0.265 1.860 1.00 30.34 71 ASP A O 16
ATOM 21074 N N . VAL A 1 72 ? -2.501 -0.635 1.741 1.00 71.45 72 VAL A N 16
ATOM 21075 C CA . VAL A 1 72 ? -2.311 0.237 0.578 1.00 12.33 72 VAL A CA 16
ATOM 21076 C C . VAL A 1 72 ? -2.669 -0.499 -0.725 1.00 25.13 72 VAL A C 16
ATOM 21077 O O . VAL A 1 72 ? -2.145 -1.580 -1.011 1.00 21.30 72 VAL A O 16
ATOM 21090 N N . GLY A 1 73 ? -3.563 0.090 -1.513 1.00 55.44 73 GLY A N 16
ATOM 21091 C CA . GLY A 1 73 ? -4.005 -0.542 -2.751 1.00 24.34 73 GLY A CA 16
ATOM 21092 C C . GLY A 1 73 ? -4.281 0.449 -3.875 1.00 53.13 73 GLY A C 16
ATOM 21093 O O . GLY A 1 73 ? -3.914 1.621 -3.788 1.00 31.35 73 GLY A O 16
ATOM 21097 N N . SER A 1 74 ? -4.929 -0.029 -4.939 1.00 25.53 74 SER A N 16
ATOM 21098 C CA . SER A 1 74 ? -5.259 0.819 -6.094 1.00 11.42 74 SER A CA 16
ATOM 21099 C C . SER A 1 74 ? -6.138 2.015 -5.690 1.00 12.30 74 SER A C 16
ATOM 21100 O O . SER A 1 74 ? -7.333 1.863 -5.424 1.00 2.41 74 SER A O 16
ATOM 21108 N N . GLY A 1 75 ? -5.532 3.200 -5.635 1.00 53.10 75 GLY A N 16
ATOM 21109 C CA . GLY A 1 75 ? -6.263 4.412 -5.264 1.00 43.22 75 GLY A CA 16
ATOM 21110 C C . GLY A 1 75 ? -5.894 4.938 -3.878 1.00 50.04 75 GLY A C 16
ATOM 21111 O O . GLY A 1 75 ? -6.525 5.868 -3.370 1.00 50.44 75 GLY A O 16
ATOM 21115 N N . ALA A 1 76 ? -4.873 4.342 -3.263 1.00 73.14 76 ALA A N 16
ATOM 21116 C CA . ALA A 1 76 ? -4.408 4.767 -1.938 1.00 72.13 76 ALA A CA 16
ATOM 21117 C C . ALA A 1 76 ? -3.552 6.041 -2.023 1.00 2.34 76 ALA A C 16
ATOM 21118 O O . ALA A 1 76 ? -2.715 6.188 -2.918 1.00 11.21 76 ALA A O 16
ATOM 21125 N N . LYS A 1 77 ? -3.760 6.959 -1.084 1.00 42.03 77 LYS A N 16
ATOM 21126 C CA . LYS A 1 77 ? -3.057 8.246 -1.091 1.00 15.23 77 LYS A CA 16
ATOM 21127 C C . LYS A 1 77 ? -2.173 8.407 0.156 1.00 32.44 77 LYS A C 16
ATOM 21128 O O . LYS A 1 77 ? -2.650 8.322 1.291 1.00 51.12 77 LYS A O 16
ATOM 21147 N N . LEU A 1 78 ? -0.881 8.636 -0.074 1.00 10.24 78 LEU A N 16
ATOM 21148 C CA . LEU A 1 78 ? 0.109 8.707 1.007 1.00 70.14 78 LEU A CA 16
ATOM 21149 C C . LEU A 1 78 ? 0.621 10.139 1.217 1.00 54.45 78 LEU A C 16
ATOM 21150 O O . LEU A 1 78 ? 1.259 10.716 0.333 1.00 70.33 78 LEU A O 16
ATOM 21166 N N . MET A 1 79 ? 0.342 10.713 2.384 1.00 22.13 79 MET A N 16
ATOM 21167 C CA . MET A 1 79 ? 0.897 12.020 2.741 1.00 52.23 79 MET A CA 16
ATOM 21168 C C . MET A 1 79 ? 2.386 11.882 3.098 1.00 44.23 79 MET A C 16
ATOM 21169 O O . MET A 1 79 ? 2.734 11.442 4.195 1.00 71.34 79 MET A O 16
ATOM 21183 N N . LEU A 1 80 ? 3.260 12.233 2.161 1.00 1.53 80 LEU A N 16
ATOM 21184 C CA . LEU A 1 80 ? 4.701 12.087 2.366 1.00 53.21 80 LEU A CA 16
ATOM 21185 C C . LEU A 1 80 ? 5.338 13.391 2.867 1.00 71.34 80 LEU A C 16
ATOM 21186 O O . LEU A 1 80 ? 5.562 14.333 2.100 1.00 73.22 80 LEU A O 16
ATOM 21202 N N . MET A 1 81 ? 5.608 13.444 4.167 1.00 24.33 81 MET A N 16
ATOM 21203 C CA . MET A 1 81 ? 6.307 14.581 4.763 1.00 62.31 81 MET A CA 16
ATOM 21204 C C . MET A 1 81 ? 7.811 14.489 4.468 1.00 21.54 81 MET A C 16
ATOM 21205 O O . MET A 1 81 ? 8.564 13.885 5.230 1.00 55.43 81 MET A O 16
ATOM 21219 N N . ALA A 1 82 ? 8.232 15.054 3.339 1.00 64.41 82 ALA A N 16
ATOM 21220 C CA . ALA A 1 82 ? 9.641 15.018 2.928 1.00 20.43 82 ALA A CA 16
ATOM 21221 C C . ALA A 1 82 ? 10.380 16.312 3.309 1.00 61.42 82 ALA A C 16
ATOM 21222 O O . ALA A 1 82 ? 10.317 17.312 2.590 1.00 33.42 82 ALA A O 16
ATOM 21229 N N . SER A 1 83 ? 11.069 16.287 4.451 1.00 4.33 83 SER A N 16
ATOM 21230 C CA . SER A 1 83 ? 11.828 17.454 4.937 1.00 23.21 83 SER A CA 16
ATOM 21231 C C . SER A 1 83 ? 13.336 17.157 4.975 1.00 74.12 83 SER A C 16
ATOM 21232 O O . SER A 1 83 ? 13.781 16.248 5.675 1.00 40.23 83 SER A O 16
ATOM 21240 N N . GLN A 1 84 ? 14.117 17.932 4.227 1.00 43.01 84 GLN A N 16
ATOM 21241 C CA . GLN A 1 84 ? 15.570 17.718 4.136 1.00 12.15 84 GLN A CA 16
ATOM 21242 C C . GLN A 1 84 ? 16.326 18.298 5.346 1.00 50.04 84 GLN A C 16
ATOM 21243 O O . GLN A 1 84 ? 16.786 17.556 6.219 1.00 14.13 84 GLN A O 16
ATOM 21257 N N . GLY A 1 85 ? 16.445 19.626 5.393 1.00 55.33 85 GLY A N 16
ATOM 21258 C CA . GLY A 1 85 ? 17.228 20.280 6.442 1.00 44.23 85 GLY A CA 16
ATOM 21259 C C . GLY A 1 85 ? 16.609 20.183 7.840 1.00 44.14 85 GLY A C 16
ATOM 21260 O O . GLY A 1 85 ? 17.369 20.149 8.835 1.00 38.46 85 GLY A O 16
ATOM 21265 N N . MET A 1 1 ? -9.562 -27.714 -8.574 1.00 24.33 1 MET A N 17
ATOM 21266 C CA . MET A 1 1 ? -9.985 -27.612 -9.999 1.00 10.12 1 MET A CA 17
ATOM 21267 C C . MET A 1 1 ? -9.071 -26.656 -10.780 1.00 22.35 1 MET A C 17
ATOM 21268 O O . MET A 1 1 ? -8.575 -25.669 -10.233 1.00 15.55 1 MET A O 17
ATOM 21284 N N . GLY A 1 2 ? -8.862 -26.950 -12.063 1.00 11.12 2 GLY A N 17
ATOM 21285 C CA . GLY A 1 2 ? -7.922 -26.176 -12.875 1.00 2.02 2 GLY A CA 17
ATOM 21286 C C . GLY A 1 2 ? -8.553 -25.025 -13.663 1.00 23.33 2 GLY A C 17
ATOM 21287 O O . GLY A 1 2 ? -7.883 -24.034 -13.959 1.00 35.02 2 GLY A O 17
ATOM 21291 N N . HIS A 1 3 ? -9.841 -25.134 -13.995 1.00 73.23 3 HIS A N 17
ATOM 21292 C CA . HIS A 1 3 ? -10.502 -24.144 -14.869 1.00 14.31 3 HIS A CA 17
ATOM 21293 C C . HIS A 1 3 ? -10.931 -22.876 -14.103 1.00 5.02 3 HIS A C 17
ATOM 21294 O O . HIS A 1 3 ? -12.041 -22.371 -14.288 1.00 73.25 3 HIS A O 17
ATOM 21309 N N . HIS A 1 4 ? -10.038 -22.348 -13.267 1.00 33.50 4 HIS A N 17
ATOM 21310 C CA . HIS A 1 4 ? -10.285 -21.090 -12.546 1.00 5.14 4 HIS A CA 17
ATOM 21311 C C . HIS A 1 4 ? -9.072 -20.151 -12.634 1.00 15.10 4 HIS A C 17
ATOM 21312 O O . HIS A 1 4 ? -7.941 -20.602 -12.806 1.00 14.34 4 HIS A O 17
ATOM 21327 N N . HIS A 1 5 ? -9.330 -18.848 -12.510 1.00 14.13 5 HIS A N 17
ATOM 21328 C CA . HIS A 1 5 ? -8.288 -17.813 -12.574 1.00 71.13 5 HIS A CA 17
ATOM 21329 C C . HIS A 1 5 ? -7.435 -17.913 -13.851 1.00 35.04 5 HIS A C 17
ATOM 21330 O O . HIS A 1 5 ? -6.344 -18.483 -13.843 1.00 32.41 5 HIS A O 17
ATOM 21345 N N . HIS A 1 6 ? -7.951 -17.380 -14.957 1.00 54.11 6 HIS A N 17
ATOM 21346 C CA . HIS A 1 6 ? -7.170 -17.281 -16.196 1.00 5.11 6 HIS A CA 17
ATOM 21347 C C . HIS A 1 6 ? -6.110 -16.175 -16.072 1.00 51.52 6 HIS A C 17
ATOM 21348 O O . HIS A 1 6 ? -5.044 -16.239 -16.687 1.00 44.23 6 HIS A O 17
ATOM 21363 N N . HIS A 1 7 ? -6.423 -15.167 -15.262 1.00 14.14 7 HIS A N 17
ATOM 21364 C CA . HIS A 1 7 ? -5.523 -14.040 -15.009 1.00 12.21 7 HIS A CA 17
ATOM 21365 C C . HIS A 1 7 ? -5.111 -13.992 -13.525 1.00 14.30 7 HIS A C 17
ATOM 21366 O O . HIS A 1 7 ? -5.821 -13.429 -12.689 1.00 32.24 7 HIS A O 17
ATOM 21381 N N . HIS A 1 8 ? -3.972 -14.604 -13.201 1.00 63.54 8 HIS A N 17
ATOM 21382 C CA . HIS A 1 8 ? -3.446 -14.594 -11.828 1.00 11.12 8 HIS A CA 17
ATOM 21383 C C . HIS A 1 8 ? -2.773 -13.243 -11.526 1.00 72.30 8 HIS A C 17
ATOM 21384 O O . HIS A 1 8 ? -1.848 -12.833 -12.230 1.00 40.05 8 HIS A O 17
ATOM 21399 N N . SER A 1 9 ? -3.235 -12.563 -10.476 1.00 2.31 9 SER A N 17
ATOM 21400 C CA . SER A 1 9 ? -2.784 -11.193 -10.175 1.00 25.25 9 SER A CA 17
ATOM 21401 C C . SER A 1 9 ? -1.312 -11.135 -9.736 1.00 31.04 9 SER A C 17
ATOM 21402 O O . SER A 1 9 ? -0.845 -11.954 -8.946 1.00 22.00 9 SER A O 17
ATOM 21410 N N . HIS A 1 10 ? -0.594 -10.152 -10.278 1.00 64.13 10 HIS A N 17
ATOM 21411 C CA . HIS A 1 10 ? 0.808 -9.896 -9.923 1.00 5.13 10 HIS A CA 17
ATOM 21412 C C . HIS A 1 10 ? 1.185 -8.451 -10.314 1.00 21.35 10 HIS A C 17
ATOM 21413 O O . HIS A 1 10 ? 2.361 -8.100 -10.440 1.00 4.14 10 HIS A O 17
ATOM 21428 N N . SER A 1 11 ? 0.161 -7.611 -10.469 1.00 41.21 11 SER A N 17
ATOM 21429 C CA . SER A 1 11 ? 0.324 -6.252 -11.008 1.00 73.32 11 SER A CA 17
ATOM 21430 C C . SER A 1 11 ? 0.635 -5.217 -9.916 1.00 74.05 11 SER A C 17
ATOM 21431 O O . SER A 1 11 ? 0.823 -5.557 -8.748 1.00 62.13 11 SER A O 17
ATOM 21439 N N . THR A 1 12 ? 0.687 -3.947 -10.318 1.00 13.11 12 THR A N 17
ATOM 21440 C CA . THR A 1 12 ? 0.991 -2.836 -9.402 1.00 24.13 12 THR A CA 17
ATOM 21441 C C . THR A 1 12 ? -0.277 -2.209 -8.806 1.00 33.41 12 THR A C 17
ATOM 21442 O O . THR A 1 12 ? -1.401 -2.573 -9.163 1.00 13.01 12 THR A O 17
ATOM 21453 N N . ILE A 1 13 ? -0.089 -1.259 -7.894 1.00 11.51 13 ILE A N 17
ATOM 21454 C CA . ILE A 1 13 ? -1.198 -0.489 -7.321 1.00 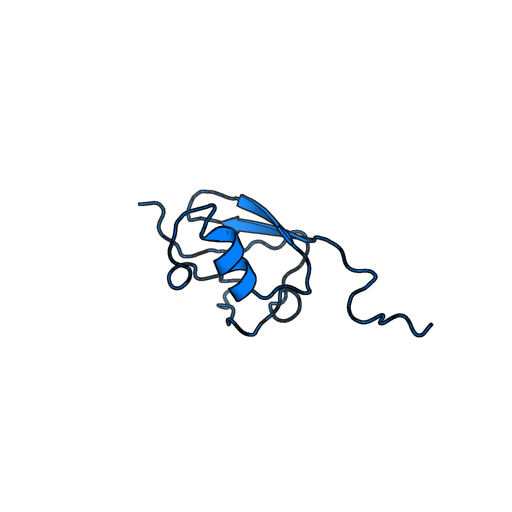54.44 13 ILE A CA 17
ATOM 21455 C C . ILE A 1 13 ? -1.016 1.014 -7.593 1.00 34.15 13 ILE A C 17
ATOM 21456 O O . ILE A 1 13 ? 0.063 1.572 -7.381 1.00 5.22 13 ILE A O 17
ATOM 21472 N N . LYS A 1 14 ? -2.068 1.663 -8.088 1.00 15.20 14 LYS A N 17
ATOM 21473 C CA . LYS A 1 14 ? -2.009 3.096 -8.403 1.00 50.34 14 LYS A CA 17
ATOM 21474 C C . LYS A 1 14 ? -2.150 3.949 -7.131 1.00 0.41 14 LYS A C 17
ATOM 21475 O O . LYS A 1 14 ? -3.249 4.116 -6.604 1.00 12.32 14 LYS A O 17
ATOM 21494 N N . LEU A 1 15 ? -1.032 4.468 -6.633 1.00 44.33 15 LEU A N 17
ATOM 21495 C CA . LEU A 1 15 ? -1.035 5.315 -5.432 1.00 54.44 15 LEU A CA 17
ATOM 21496 C C . LEU A 1 15 ? -0.757 6.786 -5.780 1.00 32.55 15 LEU A C 17
ATOM 21497 O O . LEU A 1 15 ? -0.470 7.124 -6.929 1.00 72.30 15 LEU A O 17
ATOM 21513 N N . THR A 1 16 ? -0.861 7.661 -4.785 1.00 15.32 16 THR A N 17
ATOM 21514 C CA . THR A 1 16 ? -0.514 9.079 -4.958 1.00 54.22 16 THR A CA 17
ATOM 21515 C C . THR A 1 16 ? 0.195 9.623 -3.710 1.00 25.31 16 THR A C 17
ATOM 21516 O O . THR A 1 16 ? -0.413 9.760 -2.651 1.00 40.02 16 THR A O 17
ATOM 21527 N N . VAL A 1 17 ? 1.485 9.918 -3.841 1.00 31.14 17 VAL A N 17
ATOM 21528 C CA . VAL A 1 17 ? 2.285 10.441 -2.727 1.00 22.23 17 VAL A CA 17
ATOM 21529 C C . VAL A 1 17 ? 2.467 11.966 -2.843 1.00 64.30 17 VAL A C 17
ATOM 21530 O O . VAL A 1 17 ? 2.775 12.482 -3.914 1.00 44.12 17 VAL A O 17
ATOM 21543 N N . LYS A 1 18 ? 2.262 12.689 -1.744 1.00 33.42 18 LYS A N 17
ATOM 21544 C CA . LYS A 1 18 ? 2.352 14.157 -1.764 1.00 61.03 18 LYS A CA 17
ATOM 21545 C C . LYS A 1 18 ? 3.744 14.671 -1.354 1.00 45.32 18 LYS A C 17
ATOM 21546 O O . LYS A 1 18 ? 4.195 14.457 -0.228 1.00 62.54 18 LYS A O 17
ATOM 21565 N N . PHE A 1 19 ? 4.415 15.357 -2.274 1.00 22.54 19 PHE A N 17
ATOM 21566 C CA . PHE A 1 19 ? 5.648 16.088 -1.960 1.00 51.11 19 PHE A CA 17
ATOM 21567 C C . PHE A 1 19 ? 5.335 17.569 -1.704 1.00 14.22 19 PHE A C 17
ATOM 21568 O O . PHE A 1 19 ? 5.026 18.315 -2.635 1.00 33.33 19 PHE A O 17
ATOM 21585 N N . GLY A 1 20 ? 5.414 17.988 -0.443 1.00 55.44 20 GLY A N 17
ATOM 21586 C CA . GLY A 1 20 ? 5.024 19.346 -0.072 1.00 10.41 20 GLY A CA 17
ATOM 21587 C C . GLY A 1 20 ? 3.561 19.644 -0.396 1.00 21.13 20 GLY A C 17
ATOM 21588 O O . GLY A 1 20 ? 2.658 19.271 0.360 1.00 11.02 20 GLY A O 17
ATOM 21592 N N . GLY A 1 21 ? 3.329 20.302 -1.530 1.00 61.14 21 GLY A N 17
ATOM 21593 C CA . GLY A 1 21 ? 1.967 20.583 -1.980 1.00 73.11 21 GLY A CA 17
ATOM 21594 C C . GLY A 1 21 ? 1.604 19.851 -3.271 1.00 4.43 21 GLY A C 17
ATOM 21595 O O . GLY A 1 21 ? 0.451 19.881 -3.708 1.00 44.34 21 GLY A O 17
ATOM 21599 N N . LYS A 1 22 ? 2.581 19.178 -3.876 1.00 14.30 22 LYS A N 17
ATOM 21600 C CA . LYS A 1 22 ? 2.380 18.485 -5.158 1.00 64.54 22 LYS A CA 17
ATOM 21601 C C . LYS A 1 22 ? 1.972 17.015 -4.961 1.00 73.42 22 LYS A C 17
ATOM 21602 O O . LYS A 1 22 ? 2.621 16.271 -4.226 1.00 22.33 22 LYS A O 17
ATOM 21621 N N . SER A 1 23 ? 0.896 16.608 -5.635 1.00 25.10 23 SER A N 17
ATOM 21622 C CA . SER A 1 23 ? 0.411 15.223 -5.577 1.00 61.13 23 SER A CA 17
ATOM 21623 C C . SER A 1 23 ? 1.012 14.388 -6.716 1.00 31.32 23 SER A C 17
ATOM 21624 O O . SER A 1 23 ? 0.748 14.644 -7.893 1.00 13.42 23 SER A O 17
ATOM 21632 N N . ILE A 1 24 ? 1.819 13.390 -6.363 1.00 62.05 24 ILE A N 17
ATOM 21633 C CA . ILE A 1 24 ? 2.515 12.557 -7.354 1.00 30.13 24 ILE A CA 17
ATOM 21634 C C . ILE A 1 24 ? 1.911 11.139 -7.439 1.00 24.14 24 ILE A C 17
ATOM 21635 O O . ILE A 1 24 ? 2.161 10.295 -6.573 1.00 21.25 24 ILE A O 17
ATOM 21651 N N . PRO A 1 25 ? 1.084 10.864 -8.472 1.00 33.44 25 PRO A N 17
ATOM 21652 C CA . PRO A 1 25 ? 0.510 9.526 -8.704 1.00 73.25 25 PRO A CA 17
ATOM 21653 C C . PRO A 1 25 ? 1.546 8.520 -9.248 1.00 61.13 25 PRO A C 17
ATOM 21654 O O . PRO A 1 25 ? 2.084 8.697 -10.344 1.00 65.33 25 PRO A O 17
ATOM 21665 N N . LEU A 1 26 ? 1.818 7.466 -8.476 1.00 65.51 26 LEU A N 17
ATOM 21666 C CA . LEU A 1 26 ? 2.807 6.444 -8.856 1.00 30.13 26 LEU A CA 17
ATOM 21667 C C . LEU A 1 26 ? 2.223 5.023 -8.739 1.00 64.31 26 LEU A C 17
ATOM 21668 O O . LEU A 1 26 ? 1.593 4.678 -7.738 1.00 63.33 26 LEU A O 17
ATOM 21684 N N . SER A 1 27 ? 2.437 4.202 -9.766 1.00 75.43 27 SER A N 17
ATOM 21685 C CA . SER A 1 27 ? 1.985 2.800 -9.756 1.00 45.11 27 SER A CA 17
ATOM 21686 C C . SER A 1 27 ? 3.123 1.863 -9.324 1.00 41.52 27 SER A C 17
ATOM 21687 O O . SER A 1 27 ? 3.909 1.393 -10.150 1.00 63.41 27 SER A O 17
ATOM 21695 N N . VAL A 1 28 ? 3.212 1.601 -8.022 1.00 71.41 28 VAL A N 17
ATOM 21696 C CA . VAL A 1 28 ? 4.301 0.784 -7.464 1.00 54.44 28 VAL A CA 17
ATOM 21697 C C . VAL A 1 28 ? 3.850 -0.653 -7.156 1.00 61.45 28 VAL A C 17
ATOM 21698 O O . VAL A 1 28 ? 2.655 -0.961 -7.154 1.00 63.14 28 VAL A O 17
ATOM 21711 N N . SER A 1 29 ? 4.818 -1.531 -6.906 1.00 40.23 29 SER A N 17
ATOM 21712 C CA . SER A 1 29 ? 4.534 -2.927 -6.545 1.00 14.13 29 SER A CA 17
ATOM 21713 C C . SER A 1 29 ? 3.972 -3.017 -5.113 1.00 74.25 29 SER A C 17
ATOM 21714 O O . SER A 1 29 ? 4.568 -2.493 -4.170 1.00 43.15 29 SER A O 17
ATOM 21722 N N . PRO A 1 30 ? 2.822 -3.697 -4.925 1.00 45.43 30 PRO A N 17
ATOM 21723 C CA . PRO A 1 30 ? 2.120 -3.740 -3.625 1.00 21.25 30 PRO A CA 17
ATOM 21724 C C . PRO A 1 30 ? 2.961 -4.343 -2.483 1.00 41.11 30 PRO A C 17
ATOM 21725 O O . PRO A 1 30 ? 2.900 -3.878 -1.343 1.00 5.14 30 PRO A O 17
ATOM 21736 N N . ASP A 1 31 ? 3.747 -5.374 -2.793 1.00 14.02 31 ASP A N 17
ATOM 21737 C CA . ASP A 1 31 ? 4.559 -6.062 -1.784 1.00 70.14 31 ASP A CA 17
ATOM 21738 C C . ASP A 1 31 ? 5.990 -5.493 -1.697 1.00 54.21 31 ASP A C 17
ATOM 21739 O O . ASP A 1 31 ? 6.943 -6.202 -1.358 1.00 71.20 31 ASP A O 17
ATOM 21748 N N . CYS A 1 32 ? 6.128 -4.201 -1.987 1.00 73.14 32 CYS A N 17
ATOM 21749 C CA . CYS A 1 32 ? 7.382 -3.474 -1.747 1.00 12.22 32 CYS A CA 17
ATOM 21750 C C . CYS A 1 32 ? 7.307 -2.720 -0.415 1.00 53.44 32 CYS A C 17
ATOM 21751 O O . CYS A 1 32 ? 6.334 -2.018 -0.150 1.00 43.22 32 CYS A O 17
ATOM 21759 N N . THR A 1 33 ? 8.323 -2.878 0.433 1.00 62.34 33 THR A N 17
ATOM 21760 C CA . THR A 1 33 ? 8.316 -2.240 1.759 1.00 13.02 33 THR A CA 17
ATOM 21761 C C . THR A 1 33 ? 8.477 -0.721 1.659 1.00 34.32 33 THR A C 17
ATOM 21762 O O . THR A 1 33 ? 9.087 -0.205 0.722 1.00 2.12 33 THR A O 17
ATOM 21773 N N . VAL A 1 34 ? 7.936 -0.000 2.640 1.00 33.14 34 VAL A N 17
ATOM 21774 C CA . VAL A 1 34 ? 8.066 1.460 2.676 1.00 63.11 34 VAL A CA 17
ATOM 21775 C C . VAL A 1 34 ? 9.532 1.892 2.885 1.00 72.33 34 VAL A C 17
ATOM 21776 O O . VAL A 1 34 ? 9.872 3.072 2.775 1.00 32.12 34 VAL A O 17
ATOM 21789 N N . LYS A 1 35 ? 10.392 0.928 3.206 1.00 41.45 35 LYS A N 17
ATOM 21790 C CA . LYS A 1 35 ? 11.838 1.149 3.204 1.00 70.54 35 LYS A CA 17
ATOM 21791 C C . LYS A 1 35 ? 12.354 1.163 1.756 1.00 22.15 35 LYS A C 17
ATOM 21792 O O . LYS A 1 35 ? 13.150 2.021 1.373 1.00 73.42 35 LYS A O 17
ATOM 21811 N N . ASP A 1 36 ? 11.867 0.211 0.958 1.00 11.20 36 ASP A N 17
ATOM 21812 C CA . ASP A 1 36 ? 12.187 0.138 -0.472 1.00 12.12 36 ASP A CA 17
ATOM 21813 C C . ASP A 1 36 ? 11.740 1.427 -1.191 1.00 4.01 36 ASP A C 17
ATOM 21814 O O . ASP A 1 36 ? 12.468 1.979 -2.015 1.00 42.31 36 ASP A O 17
ATOM 21823 N N . LEU A 1 37 ? 10.541 1.909 -0.853 1.00 4.15 37 LEU A N 17
ATOM 21824 C CA . LEU A 1 37 ? 10.029 3.181 -1.389 1.00 25.22 37 LEU A CA 17
ATOM 21825 C C . LEU A 1 37 ? 11.003 4.341 -1.135 1.00 40.43 37 LEU A C 17
ATOM 21826 O O . LEU A 1 37 ? 11.322 5.104 -2.049 1.00 60.33 37 LEU A O 17
ATOM 21842 N N . LYS A 1 38 ? 11.473 4.465 0.111 1.00 45.35 38 LYS A N 17
ATOM 21843 C CA . LYS A 1 38 ? 12.432 5.516 0.474 1.00 13.24 38 LYS A CA 17
ATOM 21844 C C . LYS A 1 38 ? 13.717 5.431 -0.367 1.00 14.23 38 LYS A C 17
ATOM 21845 O O . LYS A 1 38 ? 14.456 6.407 -0.485 1.00 15.45 38 LYS A O 17
ATOM 21864 N N . SER A 1 39 ? 13.978 4.256 -0.939 1.00 52.14 39 SER A N 17
ATOM 21865 C CA . SER A 1 39 ? 15.106 4.071 -1.863 1.00 23.33 39 SER A CA 17
ATOM 21866 C C . SER A 1 39 ? 14.718 4.474 -3.294 1.00 62.40 39 SER A C 17
ATOM 21867 O O . SER A 1 39 ? 15.485 5.139 -3.990 1.00 4.22 39 SER A O 17
ATOM 21875 N N . GLN A 1 40 ? 13.518 4.078 -3.724 1.00 24.24 40 GLN A N 17
ATOM 21876 C CA . GLN A 1 40 ? 13.038 4.370 -5.085 1.00 24.11 40 GLN A CA 17
ATOM 21877 C C . GLN A 1 40 ? 12.859 5.878 -5.341 1.00 12.43 40 GLN A C 17
ATOM 21878 O O . GLN A 1 40 ? 13.141 6.363 -6.437 1.00 20.41 40 GLN A O 17
ATOM 21892 N N . LEU A 1 41 ? 12.371 6.611 -4.342 1.00 21.14 41 LEU A N 17
ATOM 21893 C CA . LEU A 1 41 ? 12.131 8.056 -4.496 1.00 0.11 41 LEU A CA 17
ATOM 21894 C C . LEU A 1 41 ? 13.438 8.865 -4.647 1.00 73.01 41 LEU A C 17
ATOM 21895 O O . LEU A 1 41 ? 13.438 9.948 -5.239 1.00 65.13 41 LEU A O 17
ATOM 21911 N N . GLN A 1 42 ? 14.551 8.332 -4.135 1.00 55.44 42 GLN A N 17
ATOM 21912 C CA . GLN A 1 42 ? 15.841 9.045 -4.176 1.00 43.24 42 GLN A CA 17
ATOM 21913 C C . GLN A 1 42 ? 16.306 9.368 -5.620 1.00 75.34 42 GLN A C 17
ATOM 21914 O O . GLN A 1 42 ? 16.565 10.531 -5.935 1.00 32.14 42 GLN A O 17
ATOM 21928 N N . PRO A 1 43 ? 16.416 8.369 -6.528 1.00 53.13 43 PRO A N 17
ATOM 21929 C CA . PRO A 1 43 ? 16.821 8.620 -7.928 1.00 21.32 43 PRO A CA 17
ATOM 21930 C C . PRO A 1 43 ? 15.715 9.283 -8.770 1.00 41.20 43 PRO A C 17
ATOM 21931 O O . PRO A 1 43 ? 15.820 9.377 -9.998 1.00 12.31 43 PRO A O 17
ATOM 21942 N N . ILE A 1 44 ? 14.645 9.726 -8.110 1.00 21.44 44 ILE A N 17
ATOM 21943 C CA . ILE A 1 44 ? 13.551 10.436 -8.782 1.00 42.13 44 ILE A CA 17
ATOM 21944 C C . ILE A 1 44 ? 13.479 11.907 -8.334 1.00 2.42 44 ILE A C 17
ATOM 21945 O O . ILE A 1 44 ? 13.706 12.823 -9.127 1.00 52.13 44 ILE A O 17
ATOM 21961 N N . THR A 1 45 ? 13.165 12.124 -7.055 1.00 2.24 45 THR A N 17
ATOM 21962 C CA . THR A 1 45 ? 12.985 13.479 -6.507 1.00 14.43 45 THR A CA 17
ATOM 21963 C C . THR A 1 45 ? 14.200 13.953 -5.695 1.00 4.34 45 THR A C 17
ATOM 21964 O O . THR A 1 45 ? 14.185 15.057 -5.153 1.00 14.21 45 THR A O 17
ATOM 21975 N N . ASN A 1 46 ? 15.242 13.115 -5.612 1.00 0.11 46 ASN A N 17
ATOM 21976 C CA . ASN A 1 46 ? 16.490 13.464 -4.902 1.00 51.25 46 ASN A CA 17
ATOM 21977 C C . ASN A 1 46 ? 16.273 13.615 -3.381 1.00 4.41 46 ASN A C 17
ATOM 21978 O O . ASN A 1 46 ? 17.047 14.292 -2.697 1.00 53.33 46 ASN A O 17
ATOM 21989 N N . VAL A 1 47 ? 15.246 12.955 -2.846 1.00 34.14 47 VAL A N 17
ATOM 21990 C CA . VAL A 1 47 ? 14.897 13.099 -1.427 1.00 33.44 47 VAL A CA 17
ATOM 21991 C C . VAL A 1 47 ? 15.557 12.008 -0.563 1.00 1.31 47 VAL A C 17
ATOM 21992 O O . VAL A 1 47 ? 15.512 10.823 -0.889 1.00 72.51 47 VAL A O 17
ATOM 22005 N N . LEU A 1 48 ? 16.180 12.423 0.541 1.00 43.01 48 LEU A N 17
ATOM 22006 C CA . LEU A 1 48 ? 16.866 11.492 1.447 1.00 33.12 48 LEU A CA 17
ATOM 22007 C C . LEU A 1 48 ? 15.892 10.877 2.472 1.00 12.30 48 LEU A C 17
ATOM 22008 O O . LEU A 1 48 ? 14.942 11.534 2.902 1.00 10.52 48 LEU A O 17
ATOM 22024 N N . PRO A 1 49 ? 16.116 9.604 2.877 1.00 42.20 49 PRO A N 17
ATOM 22025 C CA . PRO A 1 49 ? 15.258 8.899 3.856 1.00 32.43 49 PRO A CA 17
ATOM 22026 C C . PRO A 1 49 ? 14.946 9.731 5.120 1.00 2.03 49 PRO A C 17
ATOM 22027 O O . PRO A 1 49 ? 13.829 9.678 5.638 1.00 74.45 49 PRO A O 17
ATOM 22038 N N . ARG A 1 50 ? 15.931 10.492 5.613 1.00 52.32 50 ARG A N 17
ATOM 22039 C CA . ARG A 1 50 ? 15.718 11.408 6.751 1.00 62.24 50 ARG A CA 17
ATOM 22040 C C . ARG A 1 50 ? 14.507 12.331 6.522 1.00 11.24 50 ARG A C 17
ATOM 22041 O O . ARG A 1 50 ? 13.723 12.586 7.438 1.00 31.35 50 ARG A O 17
ATOM 22062 N N . GLY A 1 51 ? 14.359 12.822 5.296 1.00 24.53 51 GLY A N 17
ATOM 22063 C CA . GLY A 1 51 ? 13.266 13.736 4.980 1.00 55.11 51 GLY A CA 17
ATOM 22064 C C . GLY A 1 51 ? 11.991 13.025 4.528 1.00 31.22 51 GLY A C 17
ATOM 22065 O O . GLY A 1 51 ? 10.959 13.663 4.314 1.00 50.43 51 GLY A O 17
ATOM 22069 N N . GLN A 1 52 ? 12.060 11.704 4.387 1.00 11.24 52 GLN A N 17
ATOM 22070 C CA . GLN A 1 52 ? 10.918 10.908 3.924 1.00 31.24 52 GLN A CA 17
ATOM 22071 C C . GLN A 1 52 ? 10.096 10.340 5.093 1.00 3.33 52 GLN A C 17
ATOM 22072 O O . GLN A 1 52 ? 10.317 9.214 5.543 1.00 5.32 52 GLN A O 17
ATOM 22086 N N . LYS A 1 53 ? 9.156 11.143 5.592 1.00 71.21 53 LYS A N 17
ATOM 22087 C CA . LYS A 1 53 ? 8.217 10.697 6.627 1.00 74.02 53 LYS A CA 17
ATOM 22088 C C . LYS A 1 53 ? 6.935 10.139 5.987 1.00 25.33 53 LYS A C 17
ATOM 22089 O O . LYS A 1 53 ? 5.995 10.885 5.704 1.00 11.23 53 LYS A O 17
ATOM 22108 N N . LEU A 1 54 ? 6.921 8.832 5.728 1.00 13.42 54 LEU A N 17
ATOM 22109 C CA . LEU A 1 54 ? 5.771 8.169 5.098 1.00 24.24 54 LEU A CA 17
ATOM 22110 C C . LEU A 1 54 ? 4.627 7.951 6.098 1.00 43.51 54 LEU A C 17
ATOM 22111 O O . LEU A 1 54 ? 4.709 7.090 6.981 1.00 10.41 54 LEU A O 17
ATOM 22127 N N . ILE A 1 55 ? 3.563 8.741 5.956 1.00 22.34 55 ILE A N 17
ATOM 22128 C CA . ILE A 1 55 ? 2.396 8.656 6.840 1.00 0.04 55 ILE A CA 17
ATOM 22129 C C . ILE A 1 55 ? 1.116 8.329 6.046 1.00 54.03 55 ILE A C 17
ATOM 22130 O O . ILE A 1 55 ? 0.874 8.890 4.977 1.00 13.20 55 ILE A O 17
ATOM 22146 N N . PHE A 1 56 ? 0.306 7.409 6.569 1.00 74.23 56 PHE A N 17
ATOM 22147 C CA . PHE A 1 56 ? -0.957 7.023 5.926 1.00 53.23 56 PHE A CA 17
ATOM 22148 C C . PHE A 1 56 ? -2.085 6.913 6.964 1.00 64.13 56 PHE A C 17
ATOM 22149 O O . PHE A 1 56 ? -1.951 6.204 7.965 1.00 22.33 56 PHE A O 17
ATOM 22166 N N . LYS A 1 57 ? -3.183 7.639 6.731 1.00 14.13 57 LYS A N 17
ATOM 22167 C CA . LYS A 1 57 ? -4.352 7.635 7.633 1.00 72.13 57 LYS A CA 17
ATOM 22168 C C . LYS A 1 57 ? -3.980 8.048 9.072 1.00 63.22 57 LYS A C 17
ATOM 22169 O O . LYS A 1 57 ? -4.709 7.750 10.021 1.00 14.13 57 LYS A O 17
ATOM 22188 N N . GLY A 1 58 ? -2.860 8.755 9.222 1.00 74.42 58 GLY A N 17
ATOM 22189 C CA . GLY A 1 58 ? -2.418 9.201 10.545 1.00 1.03 58 GLY A CA 17
ATOM 22190 C C . GLY A 1 58 ? -1.443 8.239 11.222 1.00 3.32 58 GLY A C 17
ATOM 22191 O O . GLY A 1 58 ? -1.165 8.361 12.417 1.00 60.11 58 GLY A O 17
ATOM 22195 N N . LYS A 1 59 ? -0.921 7.278 10.463 1.00 41.20 59 LYS A N 17
ATOM 22196 C CA . LYS A 1 59 ? 0.045 6.305 10.988 1.00 61.22 59 LYS A CA 17
ATOM 22197 C C . LYS A 1 59 ? 1.359 6.328 10.192 1.00 71.24 59 LYS A C 17
ATOM 22198 O O . LYS A 1 59 ? 1.346 6.295 8.961 1.00 33.40 59 LYS A O 17
ATOM 22217 N N . VAL A 1 60 ? 2.488 6.394 10.895 1.00 74.51 60 VAL A N 17
ATOM 22218 C CA . VAL A 1 60 ? 3.801 6.277 10.253 1.00 42.21 60 VAL A CA 17
ATOM 22219 C C . VAL A 1 60 ? 4.078 4.811 9.873 1.00 24.42 60 VAL A C 17
ATOM 22220 O O . VAL A 1 60 ? 3.967 3.912 10.709 1.00 51.30 60 VAL A O 17
ATOM 22233 N N . LEU A 1 61 ? 4.426 4.574 8.613 1.00 64.11 61 LEU A N 17
ATOM 22234 C CA . LEU A 1 61 ? 4.610 3.207 8.110 1.00 45.45 61 LEU A CA 17
ATOM 22235 C C . LEU A 1 61 ? 5.945 2.589 8.563 1.00 4.00 61 LEU A C 17
ATOM 22236 O O . LEU A 1 61 ? 7.018 3.162 8.353 1.00 22.22 61 LEU A O 17
ATOM 22252 N N . VAL A 1 62 ? 5.861 1.410 9.183 1.00 31.10 62 VAL A N 17
ATOM 22253 C CA . VAL A 1 62 ? 7.052 0.655 9.597 1.00 61.14 62 VAL A CA 17
ATOM 22254 C C . VAL A 1 62 ? 7.858 0.180 8.375 1.00 1.23 62 VAL A C 17
ATOM 22255 O O . VAL A 1 62 ? 7.294 -0.380 7.435 1.00 1.13 62 VAL A O 17
ATOM 22268 N N . GLU A 1 63 ? 9.177 0.386 8.408 1.00 62.13 63 GLU A N 17
ATOM 22269 C CA . GLU A 1 63 ? 10.054 0.084 7.262 1.00 12.14 63 GLU A CA 17
ATOM 22270 C C . GLU A 1 63 ? 9.897 -1.354 6.741 1.00 51.44 63 GLU A C 17
ATOM 22271 O O . GLU A 1 63 ? 9.971 -1.593 5.536 1.00 41.15 63 GLU A O 17
ATOM 22283 N N . THR A 1 64 ? 9.681 -2.301 7.646 1.00 75.35 64 THR A N 17
ATOM 22284 C CA . THR A 1 64 ? 9.584 -3.722 7.279 1.00 33.53 64 THR A CA 17
ATOM 22285 C C . THR A 1 64 ? 8.173 -4.119 6.806 1.00 62.01 64 THR A C 17
ATOM 22286 O O . THR A 1 64 ? 7.899 -5.297 6.562 1.00 73.21 64 THR A O 17
ATOM 22297 N N . SER A 1 65 ? 7.279 -3.141 6.670 1.00 32.32 65 SER A N 17
ATOM 22298 C CA . SER A 1 65 ? 5.919 -3.403 6.171 1.00 3.41 65 SER A CA 17
ATOM 22299 C C . SER A 1 65 ? 5.747 -2.887 4.737 1.00 65.32 65 SER A C 17
ATOM 22300 O O . SER A 1 65 ? 6.281 -1.835 4.372 1.00 34.45 65 SER A O 17
ATOM 22308 N N . THR A 1 66 ? 5.013 -3.636 3.918 1.00 74.33 66 THR A N 17
ATOM 22309 C CA . THR A 1 66 ? 4.741 -3.227 2.533 1.00 41.55 66 THR A CA 17
ATOM 22310 C C . THR A 1 66 ? 3.404 -2.491 2.435 1.00 33.12 66 THR A C 17
ATOM 22311 O O . THR A 1 66 ? 2.647 -2.433 3.407 1.00 74.13 66 THR A O 17
ATOM 22322 N N . LEU A 1 67 ? 3.110 -1.937 1.264 1.00 21.32 67 LEU A N 17
ATOM 22323 C CA . LEU A 1 67 ? 1.825 -1.271 1.035 1.00 74.02 67 LEU A CA 17
ATOM 22324 C C . LEU A 1 67 ? 0.667 -2.259 1.231 1.00 5.01 67 LEU A C 17
ATOM 22325 O O . LEU A 1 67 ? -0.255 -2.013 2.010 1.00 23.11 67 LEU A O 17
ATOM 22341 N N . LYS A 1 68 ? 0.745 -3.395 0.546 1.00 71.54 68 LYS A N 17
ATOM 22342 C CA . LYS A 1 68 ? -0.296 -4.422 0.617 1.00 1.42 68 LYS A CA 17
ATOM 22343 C C . LYS A 1 68 ? -0.413 -5.023 2.031 1.00 51.32 68 LYS A C 17
ATOM 22344 O O . LYS A 1 68 ? -1.511 -5.352 2.482 1.00 31.14 68 LYS A O 17
ATOM 22363 N N . GLN A 1 69 ? 0.712 -5.152 2.738 1.00 13.22 69 GLN A N 17
ATOM 22364 C CA . GLN A 1 69 ? 0.693 -5.633 4.129 1.00 33.13 69 GLN A CA 17
ATOM 22365 C C . GLN A 1 69 ? 0.075 -4.585 5.069 1.00 62.53 69 GLN A C 17
ATOM 22366 O O . GLN A 1 69 ? -0.452 -4.921 6.132 1.00 4.34 69 GLN A O 17
ATOM 22380 N N . SER A 1 70 ? 0.148 -3.317 4.668 1.00 63.34 70 SER A N 17
ATOM 22381 C CA . SER A 1 70 ? -0.486 -2.218 5.418 1.00 10.22 70 SER A CA 17
ATOM 22382 C C . SER A 1 70 ? -1.919 -1.963 4.916 1.00 55.22 70 SER A C 17
ATOM 22383 O O . SER A 1 70 ? -2.520 -0.931 5.216 1.00 52.33 70 SER A O 17
ATOM 22391 N N . ASP A 1 71 ? -2.447 -2.918 4.144 1.00 32.00 71 ASP A N 17
ATOM 22392 C CA . ASP A 1 71 ? -3.822 -2.868 3.621 1.00 75.23 71 ASP A CA 17
ATOM 22393 C C . ASP A 1 71 ? -4.023 -1.727 2.603 1.00 71.43 71 ASP A C 17
ATOM 22394 O O . ASP A 1 71 ? -5.155 -1.341 2.298 1.00 13.15 71 ASP A O 17
ATOM 22403 N N . VAL A 1 72 ? -2.924 -1.205 2.068 1.00 2.41 72 VAL A N 17
ATOM 22404 C CA . VAL A 1 72 ? -2.974 -0.135 1.067 1.00 44.14 72 VAL A CA 17
ATOM 22405 C C . VAL A 1 72 ? -3.190 -0.707 -0.345 1.00 52.21 72 VAL A C 17
ATOM 22406 O O . VAL A 1 72 ? -2.312 -1.372 -0.900 1.00 33.14 72 VAL A O 17
ATOM 22419 N N . GLY A 1 73 ? -4.372 -0.461 -0.907 1.00 65.42 73 GLY A N 17
ATOM 22420 C CA . GLY A 1 73 ? -4.684 -0.933 -2.253 1.00 53.21 73 GLY A CA 17
ATOM 22421 C C . GLY A 1 73 ? -4.616 0.171 -3.308 1.00 2.41 73 GLY A C 17
ATOM 22422 O O . GLY A 1 73 ? -4.234 1.307 -3.015 1.00 15.21 73 GLY A O 17
ATOM 22426 N N . SER A 1 74 ? -4.998 -0.158 -4.540 1.00 41.35 74 SER A N 17
ATOM 22427 C CA . SER A 1 74 ? -4.959 0.806 -5.647 1.00 25.13 74 SER A CA 17
ATOM 22428 C C . SER A 1 74 ? -6.031 1.891 -5.481 1.00 73.02 74 SER A C 17
ATOM 22429 O O . SER A 1 74 ? -7.219 1.595 -5.345 1.00 43.00 74 SER A O 17
ATOM 22437 N N . GLY A 1 75 ? -5.602 3.149 -5.498 1.00 51.51 75 GLY A N 17
ATOM 22438 C CA . GLY A 1 75 ? -6.516 4.268 -5.296 1.00 65.33 75 GLY A CA 17
ATOM 22439 C C . GLY A 1 75 ? -6.263 4.999 -3.982 1.00 42.21 75 GLY A C 17
ATOM 22440 O O . GLY A 1 75 ? -6.869 6.040 -3.717 1.00 50.12 75 GLY A O 17
ATOM 22444 N N . ALA A 1 76 ? -5.371 4.447 -3.156 1.00 11.03 76 ALA A N 17
ATOM 22445 C CA . ALA A 1 76 ? -4.992 5.069 -1.884 1.00 35.25 76 ALA A CA 17
ATOM 22446 C C . ALA A 1 76 ? -3.915 6.148 -2.090 1.00 2.31 76 ALA A C 17
ATOM 22447 O O . ALA A 1 76 ? -3.123 6.084 -3.034 1.00 22.53 76 ALA A O 17
ATOM 22454 N N . LYS A 1 77 ? -3.883 7.140 -1.203 1.00 14.31 77 LYS A N 17
ATOM 22455 C CA . LYS A 1 77 ? -2.967 8.279 -1.348 1.00 61.14 77 LYS A CA 17
ATOM 22456 C C . LYS A 1 77 ? -2.123 8.480 -0.078 1.00 53.12 77 LYS A C 17
ATOM 22457 O O . LYS A 1 77 ? -2.655 8.601 1.025 1.00 43.15 77 LYS A O 17
ATOM 22476 N N . LEU A 1 78 ? -0.802 8.510 -0.253 1.00 45.05 78 LEU A N 17
ATOM 22477 C CA . LEU A 1 78 ? 0.142 8.541 0.873 1.00 13.31 78 LEU A CA 17
ATOM 22478 C C . LEU A 1 78 ? 0.524 9.977 1.270 1.00 11.44 78 LEU A C 17
ATOM 22479 O O . LEU A 1 78 ? 0.880 10.802 0.423 1.00 33.21 78 LEU A O 17
ATOM 22495 N N . MET A 1 79 ? 0.473 10.259 2.570 1.00 52.44 79 MET A N 17
ATOM 22496 C CA . MET A 1 79 ? 0.819 11.581 3.090 1.00 42.35 79 MET A CA 17
ATOM 22497 C C . MET A 1 79 ? 2.309 11.647 3.471 1.00 54.55 79 MET A C 17
ATOM 22498 O O . MET A 1 79 ? 2.703 11.252 4.567 1.00 13.30 79 MET A O 17
ATOM 22512 N N . LEU A 1 80 ? 3.135 12.123 2.546 1.00 25.12 80 LEU A N 17
ATOM 22513 C CA . LEU A 1 80 ? 4.574 12.258 2.788 1.00 73.34 80 LEU A CA 17
ATOM 22514 C C . LEU A 1 80 ? 4.927 13.664 3.294 1.00 52.20 80 LEU A C 17
ATOM 22515 O O . LEU A 1 80 ? 4.663 14.667 2.620 1.00 43.43 80 LEU A O 17
ATOM 22531 N N . MET A 1 81 ? 5.507 13.740 4.487 1.00 21.02 81 MET A N 17
ATOM 22532 C CA . MET A 1 81 ? 5.972 15.020 5.020 1.00 73.13 81 MET A CA 17
ATOM 22533 C C . MET A 1 81 ? 7.383 15.338 4.493 1.00 23.01 81 MET A C 17
ATOM 22534 O O . MET A 1 81 ? 8.385 15.165 5.190 1.00 3.43 81 MET A O 17
ATOM 22548 N N . ALA A 1 82 ? 7.444 15.777 3.240 1.00 23.52 82 ALA A N 17
ATOM 22549 C CA . ALA A 1 82 ? 8.706 16.154 2.593 1.00 43.22 82 ALA A CA 17
ATOM 22550 C C . ALA A 1 82 ? 8.533 17.452 1.797 1.00 34.34 82 ALA A C 17
ATOM 22551 O O . ALA A 1 82 ? 7.504 17.654 1.154 1.00 61.10 82 ALA A O 17
ATOM 22558 N N . SER A 1 83 ? 9.533 18.327 1.850 1.00 53.31 83 SER A N 17
ATOM 22559 C CA . SER A 1 83 ? 9.451 19.638 1.187 1.00 50.04 83 SER A CA 17
ATOM 22560 C C . SER A 1 83 ? 9.922 19.576 -0.274 1.00 1.53 83 SER A C 17
ATOM 22561 O O . SER A 1 83 ? 9.138 19.783 -1.203 1.00 54.32 83 SER A O 17
ATOM 22569 N N . GLN A 1 84 ? 11.208 19.305 -0.465 1.00 34.34 84 GLN A N 17
ATOM 22570 C CA . GLN A 1 84 ? 11.808 19.248 -1.803 1.00 64.35 84 GLN A CA 17
ATOM 22571 C C . GLN A 1 84 ? 11.416 17.950 -2.528 1.00 51.23 84 GLN A C 17
ATOM 22572 O O . GLN A 1 84 ? 11.766 16.854 -2.089 1.00 4.24 84 GLN A O 17
ATOM 22586 N N . GLY A 1 85 ? 10.677 18.086 -3.634 1.00 5.22 85 GLY A N 17
ATOM 22587 C CA . GLY A 1 85 ? 10.285 16.923 -4.435 1.00 5.33 85 GLY A CA 17
ATOM 22588 C C . GLY A 1 85 ? 9.890 17.287 -5.871 1.00 2.14 85 GLY A C 17
ATOM 22589 O O . GLY A 1 85 ? 8.686 17.503 -6.137 1.00 37.50 85 GLY A O 17
ATOM 22594 N N . MET A 1 1 ? -9.489 -20.256 -18.748 1.00 65.45 1 MET A N 18
ATOM 22595 C CA . MET A 1 1 ? -8.676 -21.448 -19.103 1.00 1.32 1 MET A CA 18
ATOM 22596 C C . MET A 1 1 ? -7.245 -21.046 -19.472 1.00 60.22 1 MET A C 18
ATOM 22597 O O . MET A 1 1 ? -6.314 -21.245 -18.692 1.00 42.25 1 MET A O 18
ATOM 22613 N N . GLY A 1 2 ? -7.077 -20.457 -20.657 1.00 15.23 2 GLY A N 18
ATOM 22614 C CA . GLY A 1 2 ? -5.747 -20.095 -21.135 1.00 1.04 2 GLY A CA 18
ATOM 22615 C C . GLY A 1 2 ? -5.472 -18.596 -21.093 1.00 42.12 2 GLY A C 18
ATOM 22616 O O . GLY A 1 2 ? -5.684 -17.888 -22.079 1.00 22.21 2 GLY A O 18
ATOM 22620 N N . HIS A 1 3 ? -4.992 -18.108 -19.951 1.00 14.02 3 HIS A N 18
ATOM 22621 C CA . HIS A 1 3 ? -4.628 -16.697 -19.814 1.00 0.44 3 HIS A CA 18
ATOM 22622 C C . HIS A 1 3 ? -3.323 -16.407 -20.582 1.00 23.23 3 HIS A C 18
ATOM 22623 O O . HIS A 1 3 ? -2.230 -16.388 -20.008 1.00 0.33 3 HIS A O 18
ATOM 22638 N N . HIS A 1 4 ? -3.459 -16.238 -21.896 1.00 31.35 4 HIS A N 18
ATOM 22639 C CA . HIS A 1 4 ? -2.318 -16.022 -22.803 1.00 64.15 4 HIS A CA 18
ATOM 22640 C C . HIS A 1 4 ? -1.404 -14.866 -22.356 1.00 74.44 4 HIS A C 18
ATOM 22641 O O . HIS A 1 4 ? -1.865 -13.864 -21.808 1.00 1.33 4 HIS A O 18
ATOM 22656 N N . HIS A 1 5 ? -0.102 -15.020 -22.602 1.00 60.14 5 HIS A N 18
ATOM 22657 C CA . HIS A 1 5 ? 0.891 -14.004 -22.227 1.00 30.23 5 HIS A CA 18
ATOM 22658 C C . HIS A 1 5 ? 2.128 -14.049 -23.139 1.00 53.34 5 HIS A C 18
ATOM 22659 O O . HIS A 1 5 ? 2.500 -15.104 -23.648 1.00 33.21 5 HIS A O 18
ATOM 22674 N N . HIS A 1 6 ? 2.766 -12.897 -23.331 1.00 52.51 6 HIS A N 18
ATOM 22675 C CA . HIS A 1 6 ? 4.028 -12.814 -24.081 1.00 11.03 6 HIS A CA 18
ATOM 22676 C C . HIS A 1 6 ? 5.229 -12.727 -23.125 1.00 73.30 6 HIS A C 18
ATOM 22677 O O . HIS A 1 6 ? 6.359 -13.048 -23.495 1.00 3.10 6 HIS A O 18
ATOM 22692 N N . HIS A 1 7 ? 4.972 -12.273 -21.897 1.00 61.10 7 HIS A N 18
ATOM 22693 C CA . HIS A 1 7 ? 6.004 -12.176 -20.854 1.00 2.13 7 HIS A CA 18
ATOM 22694 C C . HIS A 1 7 ? 5.358 -11.943 -19.478 1.00 74.11 7 HIS A C 18
ATOM 22695 O O . HIS A 1 7 ? 4.162 -11.668 -19.389 1.00 65.43 7 HIS A O 18
ATOM 22710 N N . HIS A 1 8 ? 6.141 -12.063 -18.407 1.00 35.42 8 HIS A N 18
ATOM 22711 C CA . HIS A 1 8 ? 5.648 -11.727 -17.067 1.00 1.02 8 HIS A CA 18
ATOM 22712 C C . HIS A 1 8 ? 5.694 -10.207 -16.843 1.00 33.35 8 HIS A C 18
ATOM 22713 O O . HIS A 1 8 ? 6.684 -9.552 -17.177 1.00 1.13 8 HIS A O 18
ATOM 22728 N N . SER A 1 9 ? 4.619 -9.651 -16.298 1.00 53.31 9 SER A N 18
ATOM 22729 C CA . SER A 1 9 ? 4.538 -8.208 -16.028 1.00 1.45 9 SER A CA 18
ATOM 22730 C C . SER A 1 9 ? 4.623 -7.915 -14.526 1.00 71.31 9 SER A C 18
ATOM 22731 O O . SER A 1 9 ? 4.692 -8.831 -13.703 1.00 1.14 9 SER A O 18
ATOM 22739 N N . HIS A 1 10 ? 4.635 -6.633 -14.171 1.00 15.25 10 HIS A N 18
ATOM 22740 C CA . HIS A 1 10 ? 4.669 -6.218 -12.765 1.00 33.52 10 HIS A CA 18
ATOM 22741 C C . HIS A 1 10 ? 3.261 -5.913 -12.236 1.00 1.34 10 HIS A C 18
ATOM 22742 O O . HIS A 1 10 ? 2.545 -5.077 -12.791 1.00 3.14 10 HIS A O 18
ATOM 22757 N N . SER A 1 11 ? 2.863 -6.602 -11.171 1.00 50.24 11 SER A N 18
ATOM 22758 C CA . SER A 1 11 ? 1.601 -6.301 -10.487 1.00 20.40 11 SER A CA 18
ATOM 22759 C C . SER A 1 11 ? 1.736 -4.993 -9.700 1.00 23.13 11 SER A C 18
ATOM 22760 O O . SER A 1 11 ? 2.365 -4.958 -8.641 1.00 31.50 11 SER A O 18
ATOM 22768 N N . THR A 1 12 ? 1.172 -3.912 -10.234 1.00 70.12 12 THR A N 18
ATOM 22769 C CA . THR A 1 12 ? 1.323 -2.577 -9.634 1.00 70.13 12 THR A CA 18
ATOM 22770 C C . THR A 1 12 ? -0.009 -2.003 -9.137 1.00 23.21 12 THR A C 18
ATOM 22771 O O . THR A 1 12 ? -1.063 -2.196 -9.751 1.00 40.21 12 THR A O 18
ATOM 22782 N N . ILE A 1 13 ? 0.051 -1.300 -8.010 1.00 61.24 13 ILE A N 18
ATOM 22783 C CA . ILE A 1 13 ? -1.100 -0.576 -7.471 1.00 21.55 13 ILE A CA 18
ATOM 22784 C C . ILE A 1 13 ? -0.943 0.936 -7.705 1.00 60.03 13 ILE A C 18
ATOM 22785 O O . ILE A 1 13 ? 0.072 1.535 -7.345 1.00 51.30 13 ILE A O 18
ATOM 22801 N N . LYS A 1 14 ? -1.945 1.544 -8.336 1.00 72.41 14 LYS A N 18
ATOM 22802 C CA . LYS A 1 14 ? -1.920 2.982 -8.625 1.00 30.40 14 LYS A CA 18
ATOM 22803 C C . LYS A 1 14 ? -2.128 3.818 -7.350 1.00 24.24 14 LYS A C 18
ATOM 22804 O O . LYS A 1 14 ? -3.257 4.004 -6.884 1.00 64.53 14 LYS A O 18
ATOM 22823 N N . LEU A 1 15 ? -1.026 4.302 -6.780 1.00 60.30 15 LEU A N 18
ATOM 22824 C CA . LEU A 1 15 ? -1.064 5.112 -5.558 1.00 4.23 15 LEU A CA 18
ATOM 22825 C C . LEU A 1 15 ? -0.902 6.607 -5.864 1.00 75.11 15 LEU A C 18
ATOM 22826 O O . LEU A 1 15 ? -0.462 6.995 -6.949 1.00 31.40 15 LEU A O 18
ATOM 22842 N N . THR A 1 16 ? -1.260 7.446 -4.901 1.00 4.44 16 THR A N 18
ATOM 22843 C CA . THR A 1 16 ? -1.076 8.897 -5.027 1.00 15.13 16 THR A CA 18
ATOM 22844 C C . THR A 1 16 ? -0.295 9.450 -3.830 1.00 2.22 16 THR A C 18
ATOM 22845 O O . THR A 1 16 ? -0.866 9.693 -2.766 1.00 41.23 16 THR A O 18
ATOM 22856 N N . VAL A 1 17 ? 1.013 9.624 -3.999 1.00 30.11 17 VAL A N 18
ATOM 22857 C CA . VAL A 1 17 ? 1.877 10.123 -2.922 1.00 11.33 17 VAL A CA 18
ATOM 22858 C C . VAL A 1 17 ? 2.072 11.644 -3.026 1.00 32.41 17 VAL A C 18
ATOM 22859 O O . VAL A 1 17 ? 2.479 12.162 -4.064 1.00 25.51 17 VAL A O 18
ATOM 22872 N N . LYS A 1 18 ? 1.762 12.362 -1.952 1.00 54.01 18 LYS A N 18
ATOM 22873 C CA . LYS A 1 18 ? 1.843 13.825 -1.961 1.00 64.43 18 LYS A CA 18
ATOM 22874 C C . LYS A 1 18 ? 3.125 14.350 -1.297 1.00 52.23 18 LYS A C 18
ATOM 22875 O O . LYS A 1 18 ? 3.325 14.189 -0.091 1.00 43.15 18 LYS A O 18
ATOM 22894 N N . PHE A 1 19 ? 3.986 14.981 -2.097 1.00 22.43 19 PHE A N 18
ATOM 22895 C CA . PHE A 1 19 ? 5.128 15.738 -1.572 1.00 41.34 19 PHE A CA 18
ATOM 22896 C C . PHE A 1 19 ? 4.654 17.111 -1.078 1.00 71.10 19 PHE A C 18
ATOM 22897 O O . PHE A 1 19 ? 4.701 18.104 -1.814 1.00 3.31 19 PHE A O 18
ATOM 22914 N N . GLY A 1 20 ? 4.164 17.153 0.158 1.00 12.00 20 GLY A N 18
ATOM 22915 C CA . GLY A 1 20 ? 3.555 18.367 0.684 1.00 10.21 20 GLY A CA 18
ATOM 22916 C C . GLY A 1 20 ? 2.289 18.754 -0.081 1.00 52.45 20 GLY A C 18
ATOM 22917 O O . GLY A 1 20 ? 1.214 18.199 0.158 1.00 10.32 20 GLY A O 18
ATOM 22921 N N . GLY A 1 21 ? 2.420 19.696 -1.015 1.00 33.41 21 GLY A N 18
ATOM 22922 C CA . GLY A 1 21 ? 1.292 20.091 -1.856 1.00 71.21 21 GLY A CA 18
ATOM 22923 C C . GLY A 1 21 ? 1.263 19.362 -3.200 1.00 70.42 21 GLY A C 18
ATOM 22924 O O . GLY A 1 21 ? 0.225 19.303 -3.862 1.00 53.32 21 GLY A O 18
ATOM 22928 N N . LYS A 1 22 ? 2.403 18.802 -3.597 1.00 61.11 22 LYS A N 18
ATOM 22929 C CA . LYS A 1 22 ? 2.528 18.102 -4.884 1.00 12.40 22 LYS A CA 18
ATOM 22930 C C . LYS A 1 22 ? 1.956 16.674 -4.833 1.00 64.24 22 LYS A C 18
ATOM 22931 O O . LYS A 1 22 ? 2.593 15.754 -4.320 1.00 31.11 22 LYS A O 18
ATOM 22950 N N . SER A 1 23 ? 0.756 16.492 -5.379 1.00 50.02 23 SER A N 18
ATOM 22951 C CA . SER A 1 23 ? 0.125 15.166 -5.451 1.00 54.24 23 SER A CA 18
ATOM 22952 C C . SER A 1 23 ? 0.673 14.353 -6.635 1.00 33.45 23 SER A C 18
ATOM 22953 O O . SER A 1 23 ? 0.275 14.562 -7.783 1.00 72.21 23 SER A O 18
ATOM 22961 N N . ILE A 1 24 ? 1.587 13.429 -6.351 1.00 2.50 24 ILE A N 18
ATOM 22962 C CA . ILE A 1 24 ? 2.257 12.640 -7.397 1.00 3.25 24 ILE A CA 18
ATOM 22963 C C . ILE A 1 24 ? 1.620 11.242 -7.563 1.00 0.35 24 ILE A C 18
ATOM 22964 O O . ILE A 1 24 ? 1.683 10.410 -6.654 1.00 20.44 24 ILE A O 18
ATOM 22980 N N . PRO A 1 25 ? 0.987 10.965 -8.722 1.00 41.22 25 PRO A N 18
ATOM 22981 C CA . PRO A 1 25 ? 0.434 9.635 -9.031 1.00 23.24 25 PRO A CA 18
ATOM 22982 C C . PRO A 1 25 ? 1.525 8.622 -9.439 1.00 11.43 25 PRO A C 18
ATOM 22983 O O . PRO A 1 25 ? 2.141 8.753 -10.502 1.00 25.41 25 PRO A O 18
ATOM 22994 N N . LEU A 1 26 ? 1.769 7.619 -8.591 1.00 23.15 26 LEU A N 18
ATOM 22995 C CA . LEU A 1 26 ? 2.804 6.600 -8.850 1.00 43.14 26 LEU A CA 18
ATOM 22996 C C . LEU A 1 26 ? 2.271 5.177 -8.602 1.00 43.11 26 LEU A C 18
ATOM 22997 O O . LEU A 1 26 ? 1.647 4.904 -7.576 1.00 45.04 26 LEU A O 18
ATOM 23013 N N . SER A 1 27 ? 2.525 4.271 -9.546 1.00 42.42 27 SER A N 18
ATOM 23014 C CA . SER A 1 27 ? 2.089 2.874 -9.418 1.00 42.33 27 SER A CA 18
ATOM 23015 C C . SER A 1 27 ? 3.270 1.944 -9.100 1.00 62.54 27 SER A C 18
ATOM 23016 O O . SER A 1 27 ? 4.122 1.686 -9.954 1.00 31.21 27 SER A O 18
ATOM 23024 N N . VAL A 1 28 ? 3.321 1.452 -7.863 1.00 2.01 28 VAL A N 18
ATOM 23025 C CA . VAL A 1 28 ? 4.395 0.548 -7.421 1.00 20.20 28 VAL A CA 18
ATOM 23026 C C . VAL A 1 28 ? 3.852 -0.851 -7.095 1.00 31.21 28 VAL A C 18
ATOM 23027 O O . VAL A 1 28 ? 2.643 -1.067 -7.080 1.00 32.11 28 VAL A O 18
ATOM 23040 N N . SER A 1 29 ? 4.745 -1.802 -6.835 1.00 65.24 29 SER A N 18
ATOM 23041 C CA . SER A 1 29 ? 4.328 -3.171 -6.491 1.00 45.12 29 SER A CA 18
ATOM 23042 C C . SER A 1 29 ? 3.900 -3.266 -5.015 1.00 72.02 29 SER A C 18
ATOM 23043 O O . SER A 1 29 ? 4.636 -2.848 -4.120 1.00 62.30 29 SER A O 18
ATOM 23051 N N . PRO A 1 30 ? 2.705 -3.830 -4.741 1.00 63.44 30 PRO A N 18
ATOM 23052 C CA . PRO A 1 30 ? 2.159 -3.926 -3.373 1.00 70.42 30 PRO A CA 18
ATOM 23053 C C . PRO A 1 30 ? 3.014 -4.793 -2.428 1.00 43.22 30 PRO A C 18
ATOM 23054 O O . PRO A 1 30 ? 2.866 -4.719 -1.204 1.00 62.05 30 PRO A O 18
ATOM 23065 N N . ASP A 1 31 ? 3.900 -5.615 -2.995 1.00 55.01 31 ASP A N 18
ATOM 23066 C CA . ASP A 1 31 ? 4.770 -6.488 -2.195 1.00 32.42 31 ASP A CA 18
ATOM 23067 C C . ASP A 1 31 ? 6.091 -5.796 -1.807 1.00 33.14 31 ASP A C 18
ATOM 23068 O O . ASP A 1 31 ? 6.913 -6.372 -1.087 1.00 11.53 31 ASP A O 18
ATOM 23077 N N . CYS A 1 32 ? 6.288 -4.568 -2.282 1.00 71.41 32 CYS A N 18
ATOM 23078 C CA . CYS A 1 32 ? 7.460 -3.770 -1.901 1.00 73.30 32 CYS A CA 18
ATOM 23079 C C . CYS A 1 32 ? 7.229 -3.056 -0.562 1.00 60.44 32 CYS A C 18
ATOM 23080 O O . CYS A 1 32 ? 6.108 -2.649 -0.246 1.00 75.42 32 CYS A O 18
ATOM 23088 N N . THR A 1 33 ? 8.288 -2.909 0.222 1.00 22.30 33 THR A N 18
ATOM 23089 C CA . THR A 1 33 ? 8.197 -2.277 1.546 1.00 75.32 33 THR A CA 18
ATOM 23090 C C . THR A 1 33 ? 8.219 -0.747 1.453 1.00 32.03 33 THR A C 18
ATOM 23091 O O . THR A 1 33 ? 8.763 -0.175 0.506 1.00 4.44 33 THR A O 18
ATOM 23102 N N . VAL A 1 34 ? 7.634 -0.082 2.450 1.00 12.04 34 VAL A N 18
ATOM 23103 C CA . VAL A 1 34 ? 7.696 1.382 2.536 1.00 1.25 34 VAL A CA 18
ATOM 23104 C C . VAL A 1 34 ? 9.140 1.854 2.781 1.00 20.32 34 VAL A C 18
ATOM 23105 O O . VAL A 1 34 ? 9.446 3.048 2.709 1.00 41.25 34 VAL A O 18
ATOM 23118 N N . LYS A 1 35 ? 10.014 0.904 3.106 1.00 63.31 35 LYS A N 18
ATOM 23119 C CA . LYS A 1 35 ? 11.454 1.149 3.181 1.00 62.14 35 LYS A CA 18
ATOM 23120 C C . LYS A 1 35 ? 12.022 1.333 1.767 1.00 12.10 35 LYS A C 18
ATOM 23121 O O . LYS A 1 35 ? 12.624 2.361 1.441 1.00 11.14 35 LYS A O 18
ATOM 23140 N N . ASP A 1 36 ? 11.789 0.324 0.926 1.00 4.33 36 ASP A N 18
ATOM 23141 C CA . ASP A 1 36 ? 12.235 0.332 -0.469 1.00 44.24 36 ASP A CA 18
ATOM 23142 C C . ASP A 1 36 ? 11.662 1.537 -1.239 1.00 10.00 36 ASP A C 18
ATOM 23143 O O . ASP A 1 36 ? 12.325 2.106 -2.109 1.00 11.50 36 ASP A O 18
ATOM 23152 N N . LEU A 1 37 ? 10.428 1.929 -0.907 1.00 73.41 37 LEU A N 18
ATOM 23153 C CA . LEU A 1 37 ? 9.801 3.117 -1.507 1.00 62.20 37 LEU A CA 18
ATOM 23154 C C . LEU A 1 37 ? 10.706 4.352 -1.413 1.00 62.35 37 LEU A C 18
ATOM 23155 O O . LEU A 1 37 ? 10.885 5.071 -2.395 1.00 53.54 37 LEU A O 18
ATOM 23171 N N . LYS A 1 38 ? 11.287 4.581 -0.238 1.00 24.04 38 LYS A N 18
ATOM 23172 C CA . LYS A 1 38 ? 12.163 5.739 -0.028 1.00 4.23 38 LYS A CA 18
ATOM 23173 C C . LYS A 1 38 ? 13.436 5.625 -0.877 1.00 44.45 38 LYS A C 18
ATOM 23174 O O . LYS A 1 38 ? 14.020 6.629 -1.287 1.00 70.22 38 LYS A O 18
ATOM 23193 N N . SER A 1 39 ? 13.856 4.388 -1.134 1.00 62.12 39 SER A N 18
ATOM 23194 C CA . SER A 1 39 ? 15.005 4.116 -2.007 1.00 31.02 39 SER A CA 18
ATOM 23195 C C . SER A 1 39 ? 14.651 4.355 -3.481 1.00 40.43 39 SER A C 18
ATOM 23196 O O . SER A 1 39 ? 15.501 4.743 -4.277 1.00 11.31 39 SER A O 18
ATOM 23204 N N . GLN A 1 40 ? 13.389 4.110 -3.836 1.00 35.34 40 GLN A N 18
ATOM 23205 C CA . GLN A 1 40 ? 12.904 4.348 -5.203 1.00 1.31 40 GLN A CA 18
ATOM 23206 C C . GLN A 1 40 ? 12.656 5.844 -5.461 1.00 12.32 40 GLN A C 18
ATOM 23207 O O . GLN A 1 40 ? 12.989 6.361 -6.526 1.00 53.23 40 GLN A O 18
ATOM 23221 N N . LEU A 1 41 ? 12.064 6.532 -4.487 1.00 43.05 41 LEU A N 18
ATOM 23222 C CA . LEU A 1 41 ? 11.774 7.969 -4.616 1.00 52.25 41 LEU A CA 18
ATOM 23223 C C . LEU A 1 41 ? 13.051 8.830 -4.567 1.00 21.32 41 LEU A C 18
ATOM 23224 O O . LEU A 1 41 ? 13.085 9.933 -5.127 1.00 63.33 41 LEU A O 18
ATOM 23240 N N . GLN A 1 42 ? 14.099 8.322 -3.910 1.00 73.41 42 GLN A N 18
ATOM 23241 C CA . GLN A 1 42 ? 15.344 9.085 -3.725 1.00 24.43 42 GLN A CA 18
ATOM 23242 C C . GLN A 1 42 ? 15.940 9.581 -5.066 1.00 61.11 42 GLN A C 18
ATOM 23243 O O . GLN A 1 42 ? 16.191 10.774 -5.220 1.00 44.31 42 GLN A O 18
ATOM 23257 N N . PRO A 1 43 ? 16.179 8.695 -6.064 1.00 12.52 43 PRO A N 18
ATOM 23258 C CA . PRO A 1 43 ? 16.730 9.119 -7.369 1.00 13.04 43 PRO A CA 18
ATOM 23259 C C . PRO A 1 43 ? 15.743 9.962 -8.201 1.00 74.53 43 PRO A C 18
ATOM 23260 O O . PRO A 1 43 ? 16.156 10.758 -9.047 1.00 51.13 43 PRO A O 18
ATOM 23271 N N . ILE A 1 44 ? 14.446 9.794 -7.951 1.00 12.45 44 ILE A N 18
ATOM 23272 C CA . ILE A 1 44 ? 13.407 10.491 -8.723 1.00 15.32 44 ILE A CA 18
ATOM 23273 C C . ILE A 1 44 ? 13.256 11.966 -8.300 1.00 54.32 44 ILE A C 18
ATOM 23274 O O . ILE A 1 44 ? 13.306 12.872 -9.135 1.00 64.04 44 ILE A O 18
ATOM 23290 N N . THR A 1 45 ? 13.051 12.197 -7.004 1.00 34.13 45 THR A N 18
ATOM 23291 C CA . THR A 1 45 ? 12.838 13.560 -6.478 1.00 25.02 45 THR A CA 18
ATOM 23292 C C . THR A 1 45 ? 14.127 14.146 -5.869 1.00 31.55 45 THR A C 18
ATOM 23293 O O . THR A 1 45 ? 14.216 15.348 -5.613 1.00 70.35 45 THR A O 18
ATOM 23304 N N . ASN A 1 46 ? 15.127 13.286 -5.662 1.00 74.43 46 ASN A N 18
ATOM 23305 C CA . ASN A 1 46 ? 16.382 13.668 -4.994 1.00 55.14 46 ASN A CA 18
ATOM 23306 C C . ASN A 1 46 ? 16.134 14.056 -3.531 1.00 2.21 46 ASN A C 18
ATOM 23307 O O . ASN A 1 46 ? 16.347 15.198 -3.119 1.00 34.50 46 ASN A O 18
ATOM 23318 N N . VAL A 1 47 ? 15.663 13.083 -2.758 1.00 32.04 47 VAL A N 18
ATOM 23319 C CA . VAL A 1 47 ? 15.379 13.272 -1.334 1.00 13.42 47 VAL A CA 18
ATOM 23320 C C . VAL A 1 47 ? 15.759 12.011 -0.541 1.00 43.31 47 VAL A C 18
ATOM 23321 O O . VAL A 1 47 ? 15.373 10.899 -0.898 1.00 1.41 47 VAL A O 18
ATOM 23334 N N . LEU A 1 48 ? 16.534 12.189 0.523 1.00 52.12 48 LEU A N 18
ATOM 23335 C CA . LEU A 1 48 ? 17.051 11.061 1.308 1.00 51.22 48 LEU A CA 18
ATOM 23336 C C . LEU A 1 48 ? 15.984 10.479 2.260 1.00 4.45 48 LEU A C 18
ATOM 23337 O O . LEU A 1 48 ? 15.173 11.215 2.824 1.00 0.25 48 LEU A O 18
ATOM 23353 N N . PRO A 1 49 ? 15.983 9.140 2.460 1.00 71.44 49 PRO A N 18
ATOM 23354 C CA . PRO A 1 49 ? 14.998 8.447 3.319 1.00 71.34 49 PRO A CA 18
ATOM 23355 C C . PRO A 1 49 ? 14.907 9.030 4.741 1.00 0.01 49 PRO A C 18
ATOM 23356 O O . PRO A 1 49 ? 13.856 8.966 5.377 1.00 71.41 49 PRO A O 18
ATOM 23367 N N . ARG A 1 50 ? 16.007 9.602 5.229 1.00 22.35 50 ARG A N 18
ATOM 23368 C CA . ARG A 1 50 ? 16.032 10.236 6.553 1.00 23.23 50 ARG A CA 18
ATOM 23369 C C . ARG A 1 50 ? 14.988 11.368 6.662 1.00 14.24 50 ARG A C 18
ATOM 23370 O O . ARG A 1 50 ? 14.421 11.601 7.730 1.00 2.44 50 ARG A O 18
ATOM 23391 N N . GLY A 1 51 ? 14.733 12.057 5.548 1.00 63.12 51 GLY A N 18
ATOM 23392 C CA . GLY A 1 51 ? 13.750 13.141 5.533 1.00 51.43 51 GLY A CA 18
ATOM 23393 C C . GLY A 1 51 ? 12.396 12.729 4.950 1.00 64.31 51 GLY A C 18
ATOM 23394 O O . GLY A 1 51 ? 11.449 13.519 4.944 1.00 61.25 51 GLY A O 18
ATOM 23398 N N . GLN A 1 52 ? 12.300 11.493 4.459 1.00 21.33 52 GLN A N 18
ATOM 23399 C CA . GLN A 1 52 ? 11.058 10.997 3.849 1.00 44.35 52 GLN A CA 18
ATOM 23400 C C . GLN A 1 52 ? 10.109 10.384 4.895 1.00 32.31 52 GLN A C 18
ATOM 23401 O O . GLN A 1 52 ? 10.154 9.181 5.174 1.00 41.14 52 GLN A O 18
ATOM 23415 N N . LYS A 1 53 ? 9.257 11.227 5.479 1.00 61.34 53 LYS A N 18
ATOM 23416 C CA . LYS A 1 53 ? 8.255 10.774 6.453 1.00 75.14 53 LYS A CA 18
ATOM 23417 C C . LYS A 1 53 ? 6.979 10.274 5.757 1.00 3.24 53 LYS A C 18
ATOM 23418 O O . LYS A 1 53 ? 6.114 11.066 5.376 1.00 23.15 53 LYS A O 18
ATOM 23437 N N . LEU A 1 54 ? 6.882 8.959 5.572 1.00 64.32 54 LEU A N 18
ATOM 23438 C CA . LEU A 1 54 ? 5.682 8.343 4.988 1.00 2.00 54 LEU A CA 18
ATOM 23439 C C . LEU A 1 54 ? 4.562 8.214 6.032 1.00 72.21 54 LEU A C 18
ATOM 23440 O O . LEU A 1 54 ? 4.686 7.454 6.999 1.00 61.10 54 LEU A O 18
ATOM 23456 N N . ILE A 1 55 ? 3.481 8.967 5.834 1.00 51.20 55 ILE A N 18
ATOM 23457 C CA . ILE A 1 55 ? 2.330 8.953 6.747 1.00 33.51 55 ILE A CA 18
ATOM 23458 C C . ILE A 1 55 ? 1.033 8.576 6.007 1.00 74.30 55 ILE A C 18
ATOM 23459 O O . ILE A 1 55 ? 0.671 9.196 5.004 1.00 2.33 55 ILE A O 18
ATOM 23475 N N . PHE A 1 56 ? 0.335 7.557 6.505 1.00 12.30 56 PHE A N 18
ATOM 23476 C CA . PHE A 1 56 ? -0.915 7.092 5.889 1.00 44.14 56 PHE A CA 18
ATOM 23477 C C . PHE A 1 56 ? -2.092 7.201 6.871 1.00 74.01 56 PHE A C 18
ATOM 23478 O O . PHE A 1 56 ? -2.123 6.518 7.899 1.00 74.01 56 PHE A O 18
ATOM 23495 N N . LYS A 1 57 ? -3.043 8.088 6.554 1.00 2.40 57 LYS A N 18
ATOM 23496 C CA . LYS A 1 57 ? -4.253 8.294 7.372 1.00 12.40 57 LYS A CA 18
ATOM 23497 C C . LYS A 1 57 ? -3.930 8.764 8.805 1.00 50.14 57 LYS A C 18
ATOM 23498 O O . LYS A 1 57 ? -4.813 8.779 9.666 1.00 32.42 57 LYS A O 18
ATOM 23517 N N . GLY A 1 58 ? -2.679 9.156 9.052 1.00 5.01 58 GLY A N 18
ATOM 23518 C CA . GLY A 1 58 ? -2.275 9.601 10.389 1.00 42.21 58 GLY A CA 18
ATOM 23519 C C . GLY A 1 58 ? -1.224 8.700 11.039 1.00 51.02 58 GLY A C 18
ATOM 23520 O O . GLY A 1 58 ? -0.571 9.097 12.004 1.00 61.11 58 GLY A O 18
ATOM 23524 N N . LYS A 1 59 ? -1.060 7.484 10.517 1.00 62.34 59 LYS A N 18
ATOM 23525 C CA . LYS A 1 59 ? -0.070 6.535 11.054 1.00 50.41 59 LYS A CA 18
ATOM 23526 C C . LYS A 1 59 ? 1.211 6.515 10.203 1.00 71.50 59 LYS A C 18
ATOM 23527 O O . LYS A 1 59 ? 1.151 6.412 8.977 1.00 11.40 59 LYS A O 18
ATOM 23546 N N . VAL A 1 60 ? 2.366 6.613 10.861 1.00 24.10 60 VAL A N 18
ATOM 23547 C CA . VAL A 1 60 ? 3.658 6.511 10.171 1.00 74.31 60 VAL A CA 18
ATOM 23548 C C . VAL A 1 60 ? 3.993 5.039 9.869 1.00 72.32 60 VAL A C 18
ATOM 23549 O O . VAL A 1 60 ? 3.865 4.171 10.738 1.00 33.00 60 VAL A O 18
ATOM 23562 N N . LEU A 1 61 ? 4.419 4.761 8.639 1.00 64.05 61 LEU A N 18
ATOM 23563 C CA . LEU A 1 61 ? 4.637 3.379 8.190 1.00 1.34 61 LEU A CA 18
ATOM 23564 C C . LEU A 1 61 ? 6.012 2.828 8.618 1.00 25.43 61 LEU A C 18
ATOM 23565 O O . LEU A 1 61 ? 7.053 3.443 8.366 1.00 0.13 61 LEU A O 18
ATOM 23581 N N . VAL A 1 62 ? 5.999 1.658 9.261 1.00 43.02 62 VAL A N 18
ATOM 23582 C CA . VAL A 1 62 ? 7.229 0.951 9.639 1.00 54.13 62 VAL A CA 18
ATOM 23583 C C . VAL A 1 62 ? 7.938 0.376 8.398 1.00 15.44 62 VAL A C 18
ATOM 23584 O O . VAL A 1 62 ? 7.292 -0.190 7.516 1.00 73.42 62 VAL A O 18
ATOM 23597 N N . GLU A 1 63 ? 9.268 0.509 8.344 1.00 65.01 63 GLU A N 18
ATOM 23598 C CA . GLU A 1 63 ? 10.050 0.124 7.154 1.00 72.22 63 GLU A CA 18
ATOM 23599 C C . GLU A 1 63 ? 9.779 -1.325 6.712 1.00 40.33 63 GLU A C 18
ATOM 23600 O O . GLU A 1 63 ? 9.724 -1.620 5.517 1.00 20.14 63 GLU A O 18
ATOM 23612 N N . THR A 1 64 ? 9.601 -2.214 7.683 1.00 53.31 64 THR A N 18
ATOM 23613 C CA . THR A 1 64 ? 9.420 -3.650 7.412 1.00 61.52 64 THR A CA 18
ATOM 23614 C C . THR A 1 64 ? 8.054 -3.971 6.784 1.00 23.12 64 THR A C 18
ATOM 23615 O O . THR A 1 64 ? 7.838 -5.082 6.300 1.00 3.10 64 THR A O 18
ATOM 23626 N N . SER A 1 65 ? 7.135 -3.009 6.786 1.00 12.41 65 SER A N 18
ATOM 23627 C CA . SER A 1 65 ? 5.783 -3.228 6.242 1.00 23.10 65 SER A CA 18
ATOM 23628 C C . SER A 1 65 ? 5.698 -2.863 4.754 1.00 75.54 65 SER A C 18
ATOM 23629 O O . SER A 1 65 ? 6.309 -1.891 4.301 1.00 72.10 65 SER A O 18
ATOM 23637 N N . THR A 1 66 ? 4.932 -3.643 3.997 1.00 63.33 66 THR A N 18
ATOM 23638 C CA . THR A 1 66 ? 4.686 -3.347 2.579 1.00 32.11 66 THR A CA 18
ATOM 23639 C C . THR A 1 66 ? 3.386 -2.557 2.409 1.00 4.24 66 THR A C 18
ATOM 23640 O O . THR A 1 66 ? 2.614 -2.401 3.362 1.00 32.41 66 THR A O 18
ATOM 23651 N N . LEU A 1 67 ? 3.140 -2.060 1.199 1.00 45.42 67 LEU A N 18
ATOM 23652 C CA . LEU A 1 67 ? 1.903 -1.325 0.907 1.00 44.11 67 LEU A CA 18
ATOM 23653 C C . LEU A 1 67 ? 0.671 -2.196 1.194 1.00 2.14 67 LEU A C 18
ATOM 23654 O O . LEU A 1 67 ? -0.214 -1.818 1.966 1.00 22.21 67 LEU A O 18
ATOM 23670 N N . LYS A 1 68 ? 0.645 -3.380 0.591 1.00 12.03 68 LYS A N 18
ATOM 23671 C CA . LYS A 1 68 ? -0.469 -4.320 0.749 1.00 1.42 68 LYS A CA 18
ATOM 23672 C C . LYS A 1 68 ? -0.664 -4.732 2.219 1.00 73.31 68 LYS A C 18
ATOM 23673 O O . LYS A 1 68 ? -1.795 -4.907 2.683 1.00 64.23 68 LYS A O 18
ATOM 23692 N N . GLN A 1 69 ? 0.437 -4.884 2.955 1.00 33.35 69 GLN A N 18
ATOM 23693 C CA . GLN A 1 69 ? 0.366 -5.231 4.380 1.00 13.53 69 GLN A CA 18
ATOM 23694 C C . GLN A 1 69 ? -0.217 -4.080 5.218 1.00 50.25 69 GLN A C 18
ATOM 23695 O O . GLN A 1 69 ? -0.987 -4.310 6.152 1.00 72.32 69 GLN A O 18
ATOM 23709 N N . SER A 1 70 ? 0.133 -2.840 4.869 1.00 5.10 70 SER A N 18
ATOM 23710 C CA . SER A 1 70 ? -0.344 -1.661 5.616 1.00 40.43 70 SER A CA 18
ATOM 23711 C C . SER A 1 70 ? -1.661 -1.107 5.039 1.00 1.44 70 SER A C 18
ATOM 23712 O O . SER A 1 70 ? -2.008 0.051 5.267 1.00 61.31 70 SER A O 18
ATOM 23720 N N . ASP A 1 71 ? -2.382 -1.948 4.291 1.00 32.33 71 ASP A N 18
ATOM 23721 C CA . ASP A 1 71 ? -3.714 -1.608 3.757 1.00 31.42 71 ASP A CA 18
ATOM 23722 C C . ASP A 1 71 ? -3.667 -0.521 2.669 1.00 74.40 71 ASP A C 18
ATOM 23723 O O . ASP A 1 71 ? -4.707 0.022 2.277 1.00 71.10 71 ASP A O 18
ATOM 23732 N N . VAL A 1 72 ? -2.475 -0.222 2.170 1.00 74.40 72 VAL A N 18
ATOM 23733 C CA . VAL A 1 72 ? -2.314 0.736 1.076 1.00 31.32 72 VAL A CA 18
ATOM 23734 C C . VAL A 1 72 ? -2.446 0.024 -0.280 1.00 34.12 72 VAL A C 18
ATOM 23735 O O . VAL A 1 72 ? -1.492 -0.587 -0.767 1.00 11.34 72 VAL A O 18
ATOM 23748 N N . GLY A 1 73 ? -3.641 0.074 -0.868 1.00 43.41 73 GLY A N 18
ATOM 23749 C CA . GLY A 1 73 ? -3.892 -0.620 -2.130 1.00 72.14 73 GLY A CA 18
ATOM 23750 C C . GLY A 1 73 ? -4.215 0.315 -3.291 1.00 2.22 73 GLY A C 18
ATOM 23751 O O . GLY A 1 73 ? -4.087 1.533 -3.176 1.00 62.44 73 GLY A O 18
ATOM 23755 N N . SER A 1 74 ? -4.646 -0.261 -4.414 1.00 52.50 74 SER A N 18
ATOM 23756 C CA . SER A 1 74 ? -4.973 0.519 -5.618 1.00 74.15 74 SER A CA 18
ATOM 23757 C C . SER A 1 74 ? -5.959 1.661 -5.311 1.00 14.51 74 SER A C 18
ATOM 23758 O O . SER A 1 74 ? -7.109 1.419 -4.942 1.00 62.51 74 SER A O 18
ATOM 23766 N N . GLY A 1 75 ? -5.497 2.904 -5.456 1.00 20.42 75 GLY A N 18
ATOM 23767 C CA . GLY A 1 75 ? -6.353 4.065 -5.204 1.00 12.24 75 GLY A CA 18
ATOM 23768 C C . GLY A 1 75 ? -6.008 4.814 -3.917 1.00 32.12 75 GLY A C 18
ATOM 23769 O O . GLY A 1 75 ? -6.470 5.939 -3.706 1.00 72.44 75 GLY A O 18
ATOM 23773 N N . ALA A 1 76 ? -5.194 4.205 -3.055 1.00 34.00 76 ALA A N 18
ATOM 23774 C CA . ALA A 1 76 ? -4.823 4.818 -1.770 1.00 24.14 76 ALA A CA 18
ATOM 23775 C C . ALA A 1 76 ? -3.906 6.045 -1.948 1.00 25.41 76 ALA A C 18
ATOM 23776 O O . ALA A 1 76 ? -3.040 6.076 -2.825 1.00 71.12 76 ALA A O 18
ATOM 23783 N N . LYS A 1 77 ? -4.113 7.060 -1.107 1.00 24.24 77 LYS A N 18
ATOM 23784 C CA . LYS A 1 77 ? -3.307 8.287 -1.146 1.00 43.15 77 LYS A CA 18
ATOM 23785 C C . LYS A 1 77 ? -2.358 8.375 0.065 1.00 64.44 77 LYS A C 18
ATOM 23786 O O . LYS A 1 77 ? -2.791 8.291 1.217 1.00 4.42 77 LYS A O 18
ATOM 23805 N N . LEU A 1 78 ? -1.067 8.554 -0.210 1.00 52.31 78 LEU A N 18
ATOM 23806 C CA . LEU A 1 78 ? -0.036 8.616 0.835 1.00 11.42 78 LEU A CA 18
ATOM 23807 C C . LEU A 1 78 ? 0.430 10.059 1.088 1.00 54.55 78 LEU A C 18
ATOM 23808 O O . LEU A 1 78 ? 0.672 10.816 0.148 1.00 51.40 78 LEU A O 18
ATOM 23824 N N . MET A 1 79 ? 0.562 10.430 2.359 1.00 45.14 79 MET A N 18
ATOM 23825 C CA . MET A 1 79 ? 1.069 11.753 2.734 1.00 41.23 79 MET A CA 18
ATOM 23826 C C . MET A 1 79 ? 2.569 11.686 3.069 1.00 52.01 79 MET A C 18
ATOM 23827 O O . MET A 1 79 ? 2.961 11.162 4.110 1.00 74.25 79 MET A O 18
ATOM 23841 N N . LEU A 1 80 ? 3.409 12.200 2.175 1.00 72.55 80 LEU A N 18
ATOM 23842 C CA . LEU A 1 80 ? 4.861 12.197 2.389 1.00 35.44 80 LEU A CA 18
ATOM 23843 C C . LEU A 1 80 ? 5.352 13.568 2.875 1.00 41.14 80 LEU A C 18
ATOM 23844 O O . LEU A 1 80 ? 5.489 14.510 2.090 1.00 65.12 80 LEU A O 18
ATOM 23860 N N . MET A 1 81 ? 5.610 13.675 4.177 1.00 62.14 81 MET A N 18
ATOM 23861 C CA . MET A 1 81 ? 6.082 14.933 4.760 1.00 35.54 81 MET A CA 18
ATOM 23862 C C . MET A 1 81 ? 7.586 15.130 4.495 1.00 64.14 81 MET A C 18
ATOM 23863 O O . MET A 1 81 ? 8.433 14.855 5.351 1.00 44.11 81 MET A O 18
ATOM 23877 N N . ALA A 1 82 ? 7.900 15.575 3.283 1.00 75.31 82 ALA A N 18
ATOM 23878 C CA . ALA A 1 82 ? 9.282 15.852 2.876 1.00 42.10 82 ALA A CA 18
ATOM 23879 C C . ALA A 1 82 ? 9.369 17.191 2.130 1.00 5.11 82 ALA A C 18
ATOM 23880 O O . ALA A 1 82 ? 8.385 17.640 1.535 1.00 1.22 82 ALA A O 18
ATOM 23887 N N . SER A 1 83 ? 10.536 17.830 2.162 1.00 23.34 83 SER A N 18
ATOM 23888 C CA . SER A 1 83 ? 10.722 19.118 1.477 1.00 10.51 83 SER A CA 18
ATOM 23889 C C . SER A 1 83 ? 12.198 19.376 1.157 1.00 3.01 83 SER A C 18
ATOM 23890 O O . SER A 1 83 ? 13.084 18.663 1.632 1.00 50.23 83 SER A O 18
ATOM 23898 N N . GLN A 1 84 ? 12.456 20.400 0.347 1.00 13.21 84 GLN A N 18
ATOM 23899 C CA . GLN A 1 84 ? 13.824 20.779 -0.015 1.00 2.44 84 GLN A CA 18
ATOM 23900 C C . GLN A 1 84 ? 14.532 21.483 1.155 1.00 21.34 84 GLN A C 18
ATOM 23901 O O . GLN A 1 84 ? 15.688 21.188 1.468 1.00 5.53 84 GLN A O 18
ATOM 23915 N N . GLY A 1 85 ? 13.826 22.408 1.800 1.00 33.33 85 GLY A N 18
ATOM 23916 C CA . GLY A 1 85 ? 14.398 23.155 2.921 1.00 61.35 85 GLY A CA 18
ATOM 23917 C C . GLY A 1 85 ? 14.249 24.670 2.768 1.00 32.22 85 GLY A C 18
ATOM 23918 O O . GLY A 1 85 ? 13.233 25.124 2.194 1.00 38.24 85 GLY A O 18
ATOM 23923 N N . MET A 1 1 ? -11.974 -2.169 -16.254 1.00 65.35 1 MET A N 19
ATOM 23924 C CA . MET A 1 1 ? -13.347 -2.163 -15.679 1.00 34.55 1 MET A CA 19
ATOM 23925 C C . MET A 1 1 ? -13.679 -3.503 -15.001 1.00 53.54 1 MET A C 19
ATOM 23926 O O . MET A 1 1 ? -13.471 -4.570 -15.580 1.00 62.32 1 MET A O 19
ATOM 23942 N N . GLY A 1 2 ? -14.191 -3.431 -13.775 1.00 24.11 2 GLY A N 19
ATOM 23943 C CA . GLY A 1 2 ? -14.588 -4.624 -13.029 1.00 41.44 2 GLY A CA 19
ATOM 23944 C C . GLY A 1 2 ? -15.695 -4.320 -12.025 1.00 72.33 2 GLY A C 19
ATOM 23945 O O . GLY A 1 2 ? -15.806 -3.187 -11.550 1.00 54.10 2 GLY A O 19
ATOM 23949 N N . HIS A 1 3 ? -16.505 -5.321 -11.681 1.00 23.42 3 HIS A N 19
ATOM 23950 C CA . HIS A 1 3 ? -17.667 -5.106 -10.800 1.00 44.22 3 HIS A CA 19
ATOM 23951 C C . HIS A 1 3 ? -17.275 -5.016 -9.304 1.00 61.53 3 HIS A C 19
ATOM 23952 O O . HIS A 1 3 ? -17.813 -5.742 -8.466 1.00 72.43 3 HIS A O 19
ATOM 23967 N N . HIS A 1 4 ? -16.314 -4.139 -8.993 1.00 52.04 4 HIS A N 19
ATOM 23968 C CA . HIS A 1 4 ? -15.993 -3.739 -7.606 1.00 2.41 4 HIS A CA 19
ATOM 23969 C C . HIS A 1 4 ? -15.315 -4.842 -6.756 1.00 70.23 4 HIS A C 19
ATOM 23970 O O . HIS A 1 4 ? -14.505 -4.534 -5.882 1.00 41.13 4 HIS A O 19
ATOM 23985 N N . HIS A 1 5 ? -15.642 -6.111 -7.000 1.00 23.55 5 HIS A N 19
ATOM 23986 C CA . HIS A 1 5 ? -15.208 -7.207 -6.121 1.00 12.02 5 HIS A CA 19
ATOM 23987 C C . HIS A 1 5 ? -13.673 -7.304 -5.999 1.00 61.21 5 HIS A C 19
ATOM 23988 O O . HIS A 1 5 ? -12.964 -7.477 -6.992 1.00 55.11 5 HIS A O 19
ATOM 24003 N N . HIS A 1 6 ? -13.183 -7.210 -4.765 1.00 34.00 6 HIS A N 19
ATOM 24004 C CA . HIS A 1 6 ? -11.755 -7.358 -4.467 1.00 62.14 6 HIS A CA 19
ATOM 24005 C C . HIS A 1 6 ? -11.279 -8.795 -4.754 1.00 52.20 6 HIS A C 19
ATOM 24006 O O . HIS A 1 6 ? -11.952 -9.763 -4.399 1.00 61.43 6 HIS A O 19
ATOM 24021 N N . HIS A 1 7 ? -10.130 -8.935 -5.415 1.00 31.25 7 HIS A N 19
ATOM 24022 C CA . HIS A 1 7 ? -9.536 -10.259 -5.656 1.00 43.54 7 HIS A CA 19
ATOM 24023 C C . HIS A 1 7 ? -8.029 -10.254 -5.369 1.00 54.20 7 HIS A C 19
ATOM 24024 O O . HIS A 1 7 ? -7.381 -9.209 -5.434 1.00 61.04 7 HIS A O 19
ATOM 24039 N N . HIS A 1 8 ? -7.475 -11.423 -5.055 1.00 14.14 8 HIS A N 19
ATOM 24040 C CA . HIS A 1 8 ? -6.031 -11.557 -4.828 1.00 41.34 8 HIS A CA 19
ATOM 24041 C C . HIS A 1 8 ? -5.251 -11.367 -6.139 1.00 72.03 8 HIS A C 19
ATOM 24042 O O . HIS A 1 8 ? -5.703 -11.796 -7.206 1.00 44.41 8 HIS A O 19
ATOM 24057 N N . SER A 1 9 ? -4.093 -10.713 -6.061 1.00 20.32 9 SER A N 19
ATOM 24058 C CA . SER A 1 9 ? -3.254 -10.477 -7.248 1.00 12.41 9 SER A CA 19
ATOM 24059 C C . SER A 1 9 ? -1.854 -9.971 -6.878 1.00 52.21 9 SER A C 19
ATOM 24060 O O . SER A 1 9 ? -1.593 -9.587 -5.736 1.00 21.14 9 SER A O 19
ATOM 24068 N N . HIS A 1 10 ? -0.958 -9.980 -7.861 1.00 14.43 10 HIS A N 19
ATOM 24069 C CA . HIS A 1 10 ? 0.394 -9.428 -7.702 1.00 22.42 10 HIS A CA 19
ATOM 24070 C C . HIS A 1 10 ? 0.572 -8.162 -8.558 1.00 73.33 10 HIS A C 19
ATOM 24071 O O . HIS A 1 10 ? 1.680 -7.639 -8.685 1.00 31.52 10 HIS A O 19
ATOM 24086 N N . SER A 1 11 ? -0.529 -7.688 -9.142 1.00 42.23 11 SER A N 19
ATOM 24087 C CA . SER A 1 11 ? -0.513 -6.525 -10.048 1.00 2.00 11 SER A CA 19
ATOM 24088 C C . SER A 1 11 ? 0.085 -5.272 -9.393 1.00 75.40 11 SER A C 19
ATOM 24089 O O . SER A 1 11 ? 0.068 -5.121 -8.169 1.00 21.12 11 SER A O 19
ATOM 24097 N N . THR A 1 12 ? 0.596 -4.363 -10.222 1.00 4.34 12 THR A N 19
ATOM 24098 C CA . THR A 1 12 ? 1.166 -3.105 -9.729 1.00 30.12 12 THR A CA 19
ATOM 24099 C C . THR A 1 12 ? 0.083 -2.029 -9.585 1.00 51.13 12 THR A C 19
ATOM 24100 O O . THR A 1 12 ? -0.658 -1.734 -10.527 1.00 72.15 12 THR A O 19
ATOM 24111 N N . ILE A 1 13 ? -0.003 -1.448 -8.396 1.00 55.35 13 ILE A N 19
ATOM 24112 C CA . ILE A 1 13 ? -1.046 -0.470 -8.072 1.00 12.04 13 ILE A CA 19
ATOM 24113 C C . ILE A 1 13 ? -0.507 0.969 -8.088 1.00 64.33 13 ILE A C 19
ATOM 24114 O O . ILE A 1 13 ? 0.668 1.204 -7.807 1.00 43.04 13 ILE A O 19
ATOM 24130 N N . LYS A 1 14 ? -1.370 1.931 -8.425 1.00 0.14 14 LYS A N 19
ATOM 24131 C CA . LYS A 1 14 ? -0.977 3.345 -8.461 1.00 63.10 14 LYS A CA 19
ATOM 24132 C C . LYS A 1 14 ? -1.255 4.043 -7.120 1.00 2.11 14 LYS A C 19
ATOM 24133 O O . LYS A 1 14 ? -2.408 4.263 -6.747 1.00 63.41 14 LYS A O 19
ATOM 24152 N N . LEU A 1 15 ? -0.185 4.368 -6.398 1.00 22.05 15 LEU A N 19
ATOM 24153 C CA . LEU A 1 15 ? -0.280 5.107 -5.133 1.00 13.20 15 LEU A CA 19
ATOM 24154 C C . LEU A 1 15 ? -0.193 6.621 -5.380 1.00 2.24 15 LEU A C 19
ATOM 24155 O O . LEU A 1 15 ? 0.570 7.075 -6.235 1.00 2.21 15 LEU A O 19
ATOM 24171 N N . THR A 1 16 ? -0.966 7.399 -4.631 1.00 72.33 16 THR A N 19
ATOM 24172 C CA . THR A 1 16 ? -0.909 8.865 -4.724 1.00 41.31 16 THR A CA 19
ATOM 24173 C C . THR A 1 16 ? -0.273 9.464 -3.465 1.00 43.31 16 THR A C 19
ATOM 24174 O O . THR A 1 16 ? -0.967 9.748 -2.488 1.00 14.44 16 THR A O 19
ATOM 24185 N N . VAL A 1 17 ? 1.046 9.639 -3.474 1.00 24.05 17 VAL A N 19
ATOM 24186 C CA . VAL A 1 17 ? 1.747 10.196 -2.311 1.00 31.23 17 VAL A CA 19
ATOM 24187 C C . VAL A 1 17 ? 1.806 11.726 -2.377 1.00 32.40 17 VAL A C 19
ATOM 24188 O O . VAL A 1 17 ? 1.908 12.315 -3.454 1.00 35.10 17 VAL A O 19
ATOM 24201 N N . LYS A 1 18 ? 1.735 12.362 -1.215 1.00 43.13 18 LYS A N 19
ATOM 24202 C CA . LYS A 1 18 ? 1.533 13.806 -1.139 1.00 62.01 18 LYS A CA 19
ATOM 24203 C C . LYS A 1 18 ? 2.749 14.558 -0.569 1.00 5.23 18 LYS A C 19
ATOM 24204 O O . LYS A 1 18 ? 3.079 14.433 0.612 1.00 51.11 18 LYS A O 19
ATOM 24223 N N . PHE A 1 19 ? 3.409 15.333 -1.422 1.00 45.22 19 PHE A N 19
ATOM 24224 C CA . PHE A 1 19 ? 4.381 16.339 -0.978 1.00 11.41 19 PHE A CA 19
ATOM 24225 C C . PHE A 1 19 ? 3.640 17.618 -0.562 1.00 51.41 19 PHE A C 19
ATOM 24226 O O . PHE A 1 19 ? 2.453 17.772 -0.859 1.00 52.14 19 PHE A O 19
ATOM 24243 N N . GLY A 1 20 ? 4.330 18.524 0.129 1.00 55.31 20 GLY A N 19
ATOM 24244 C CA . GLY A 1 20 ? 3.721 19.797 0.513 1.00 52.51 20 GLY A CA 19
ATOM 24245 C C . GLY A 1 20 ? 3.158 20.577 -0.680 1.00 72.32 20 GLY A C 19
ATOM 24246 O O . GLY A 1 20 ? 3.832 21.444 -1.242 1.00 63.12 20 GLY A O 19
ATOM 24250 N N . GLY A 1 21 ? 1.925 20.249 -1.075 1.00 4.42 21 GLY A N 19
ATOM 24251 C CA . GLY A 1 21 ? 1.276 20.918 -2.200 1.00 60.54 21 GLY A CA 19
ATOM 24252 C C . GLY A 1 21 ? 1.483 20.210 -3.539 1.00 35.41 21 GLY A C 19
ATOM 24253 O O . GLY A 1 21 ? 1.116 20.741 -4.588 1.00 43.35 21 GLY A O 19
ATOM 24257 N N . LYS A 1 22 ? 2.067 19.009 -3.513 1.00 73.03 22 LYS A N 19
ATOM 24258 C CA . LYS A 1 22 ? 2.344 18.255 -4.748 1.00 21.23 22 LYS A CA 19
ATOM 24259 C C . LYS A 1 22 ? 1.832 16.807 -4.644 1.00 24.40 22 LYS A C 19
ATOM 24260 O O . LYS A 1 22 ? 1.996 16.158 -3.612 1.00 62.25 22 LYS A O 19
ATOM 24279 N N . SER A 1 23 ? 1.215 16.308 -5.712 1.00 14.41 23 SER A N 19
ATOM 24280 C CA . SER A 1 23 ? 0.744 14.912 -5.765 1.00 12.40 23 SER A CA 19
ATOM 24281 C C . SER A 1 23 ? 1.628 14.063 -6.693 1.00 31.23 23 SER A C 19
ATOM 24282 O O . SER A 1 23 ? 1.857 14.417 -7.853 1.00 14.04 23 SER A O 19
ATOM 24290 N N . ILE A 1 24 ? 2.134 12.942 -6.174 1.00 40.24 24 ILE A N 19
ATOM 24291 C CA . ILE A 1 24 ? 3.014 12.049 -6.942 1.00 11.43 24 ILE A CA 19
ATOM 24292 C C . ILE A 1 24 ? 2.374 10.653 -7.120 1.00 2.12 24 ILE A C 19
ATOM 24293 O O . ILE A 1 24 ? 2.255 9.891 -6.156 1.00 1.31 24 ILE A O 19
ATOM 24309 N N . PRO A 1 25 ? 1.933 10.307 -8.349 1.00 53.00 25 PRO A N 19
ATOM 24310 C CA . PRO A 1 25 ? 1.343 8.994 -8.645 1.00 11.11 25 PRO A CA 19
ATOM 24311 C C . PRO A 1 25 ? 2.383 7.941 -9.095 1.00 52.30 25 PRO A C 19
ATOM 24312 O O . PRO A 1 25 ? 3.009 8.077 -10.153 1.00 62.34 25 PRO A O 19
ATOM 24323 N N . LEU A 1 26 ? 2.559 6.889 -8.291 1.00 11.10 26 LEU A N 19
ATOM 24324 C CA . LEU A 1 26 ? 3.540 5.831 -8.587 1.00 4.33 26 LEU A CA 19
ATOM 24325 C C . LEU A 1 26 ? 2.888 4.443 -8.665 1.00 24.24 26 LEU A C 19
ATOM 24326 O O . LEU A 1 26 ? 2.242 3.994 -7.720 1.00 35.43 26 LEU A O 19
ATOM 24342 N N . SER A 1 27 ? 3.069 3.762 -9.793 1.00 41.22 27 SER A N 19
ATOM 24343 C CA . SER A 1 27 ? 2.568 2.391 -9.958 1.00 42.24 27 SER A CA 19
ATOM 24344 C C . SER A 1 27 ? 3.632 1.362 -9.551 1.00 14.32 27 SER A C 19
ATOM 24345 O O . SER A 1 27 ? 4.556 1.079 -10.314 1.00 74.24 27 SER A O 19
ATOM 24353 N N . VAL A 1 28 ? 3.500 0.812 -8.343 1.00 74.34 28 VAL A N 19
ATOM 24354 C CA . VAL A 1 28 ? 4.477 -0.152 -7.810 1.00 63.21 28 VAL A CA 19
ATOM 24355 C C . VAL A 1 28 ? 3.799 -1.437 -7.307 1.00 73.24 28 VAL A C 19
ATOM 24356 O O . VAL A 1 28 ? 2.572 -1.527 -7.243 1.00 54.11 28 VAL A O 19
ATOM 24369 N N . SER A 1 29 ? 4.610 -2.431 -6.956 1.00 2.01 29 SER A N 19
ATOM 24370 C CA . SER A 1 29 ? 4.100 -3.710 -6.441 1.00 75.11 29 SER A CA 19
ATOM 24371 C C . SER A 1 29 ? 3.837 -3.634 -4.922 1.00 4.54 29 SER A C 19
ATOM 24372 O O . SER A 1 29 ? 4.722 -3.259 -4.152 1.00 34.31 29 SER A O 19
ATOM 24380 N N . PRO A 1 30 ? 2.623 -4.011 -4.468 1.00 21.02 30 PRO A N 19
ATOM 24381 C CA . PRO A 1 30 ? 2.243 -3.937 -3.037 1.00 50.33 30 PRO A CA 19
ATOM 24382 C C . PRO A 1 30 ? 3.107 -4.836 -2.130 1.00 13.31 30 PRO A C 19
ATOM 24383 O O . PRO A 1 30 ? 3.146 -4.648 -0.909 1.00 62.11 30 PRO A O 19
ATOM 24394 N N . ASP A 1 31 ? 3.784 -5.814 -2.732 1.00 25.13 31 ASP A N 19
ATOM 24395 C CA . ASP A 1 31 ? 4.668 -6.727 -1.999 1.00 74.14 31 ASP A CA 19
ATOM 24396 C C . ASP A 1 31 ? 5.946 -6.020 -1.505 1.00 2.04 31 ASP A C 19
ATOM 24397 O O . ASP A 1 31 ? 6.624 -6.503 -0.597 1.00 52.40 31 ASP A O 19
ATOM 24406 N N . CYS A 1 32 ? 6.270 -4.877 -2.109 1.00 15.45 32 CYS A N 19
ATOM 24407 C CA . CYS A 1 32 ? 7.470 -4.112 -1.738 1.00 12.25 32 CYS A CA 19
ATOM 24408 C C . CYS A 1 32 ? 7.276 -3.359 -0.409 1.00 31.22 32 CYS A C 19
ATOM 24409 O O . CYS A 1 32 ? 6.147 -3.091 0.008 1.00 14.34 32 CYS A O 19
ATOM 24417 N N . THR A 1 33 ? 8.379 -3.016 0.255 1.00 32.44 33 THR A N 19
ATOM 24418 C CA . THR A 1 33 ? 8.320 -2.298 1.537 1.00 70.31 33 THR A CA 19
ATOM 24419 C C . THR A 1 33 ? 8.357 -0.779 1.337 1.00 31.54 33 THR A C 19
ATOM 24420 O O . THR A 1 33 ? 8.869 -0.281 0.329 1.00 34.22 33 THR A O 19
ATOM 24431 N N . VAL A 1 34 ? 7.815 -0.040 2.306 1.00 21.52 34 VAL A N 19
ATOM 24432 C CA . VAL A 1 34 ? 7.813 1.425 2.245 1.00 23.51 34 VAL A CA 19
ATOM 24433 C C . VAL A 1 34 ? 9.242 1.998 2.315 1.00 23.54 34 VAL A C 19
ATOM 24434 O O . VAL A 1 34 ? 9.482 3.146 1.939 1.00 55.05 34 VAL A O 19
ATOM 24447 N N . LYS A 1 35 ? 10.189 1.187 2.792 1.00 23.14 35 LYS A N 19
ATOM 24448 C CA . LYS A 1 35 ? 11.601 1.579 2.812 1.00 33.23 35 LYS A CA 19
ATOM 24449 C C . LYS A 1 35 ? 12.233 1.400 1.423 1.00 21.41 35 LYS A C 19
ATOM 24450 O O . LYS A 1 35 ? 13.041 2.221 0.983 1.00 30.34 35 LYS A O 19
ATOM 24469 N N . ASP A 1 36 ? 11.854 0.323 0.730 1.00 64.14 36 ASP A N 19
ATOM 24470 C CA . ASP A 1 36 ? 12.261 0.120 -0.665 1.00 64.42 36 ASP A CA 19
ATOM 24471 C C . ASP A 1 36 ? 11.792 1.305 -1.525 1.00 23.42 36 ASP A C 19
ATOM 24472 O O . ASP A 1 36 ? 12.533 1.811 -2.374 1.00 64.23 36 ASP A O 19
ATOM 24481 N N . LEU A 1 37 ? 10.557 1.753 -1.278 1.00 61.22 37 LEU A N 19
ATOM 24482 C CA . LEU A 1 37 ? 10.015 2.948 -1.932 1.00 21.13 37 LEU A CA 19
ATOM 24483 C C . LEU A 1 37 ? 10.940 4.156 -1.761 1.00 55.42 37 LEU A C 19
ATOM 24484 O O . LEU A 1 37 ? 11.120 4.933 -2.694 1.00 61.14 37 LEU A O 19
ATOM 24500 N N . LYS A 1 38 ? 11.533 4.304 -0.576 1.00 50.24 38 LYS A N 19
ATOM 24501 C CA . LYS A 1 38 ? 12.482 5.395 -0.318 1.00 72.23 38 LYS A CA 19
ATOM 24502 C C . LYS A 1 38 ? 13.664 5.356 -1.298 1.00 12.31 38 LYS A C 19
ATOM 24503 O O . LYS A 1 38 ? 14.111 6.392 -1.798 1.00 2.44 38 LYS A O 19
ATOM 24522 N N . SER A 1 39 ? 14.162 4.152 -1.564 1.00 42.11 39 SER A N 19
ATOM 24523 C CA . SER A 1 39 ? 15.287 3.960 -2.490 1.00 12.20 39 SER A CA 19
ATOM 24524 C C . SER A 1 39 ? 14.885 4.287 -3.937 1.00 23.33 39 SER A C 19
ATOM 24525 O O . SER A 1 39 ? 15.732 4.605 -4.775 1.00 41.45 39 SER A O 19
ATOM 24533 N N . GLN A 1 40 ? 13.586 4.197 -4.222 1.00 63.31 40 GLN A N 19
ATOM 24534 C CA . GLN A 1 40 ? 13.053 4.506 -5.557 1.00 3.42 40 GLN A CA 19
ATOM 24535 C C . GLN A 1 40 ? 12.633 5.984 -5.670 1.00 4.11 40 GLN A C 19
ATOM 24536 O O . GLN A 1 40 ? 12.739 6.590 -6.734 1.00 62.22 40 GLN A O 19
ATOM 24550 N N . LEU A 1 41 ? 12.156 6.551 -4.564 1.00 42.30 41 LEU A N 19
ATOM 24551 C CA . LEU A 1 41 ? 11.745 7.961 -4.518 1.00 3.53 41 LEU A CA 19
ATOM 24552 C C . LEU A 1 41 ? 12.935 8.926 -4.618 1.00 15.22 41 LEU A C 19
ATOM 24553 O O . LEU A 1 41 ? 12.860 9.930 -5.324 1.00 65.45 41 LEU A O 19
ATOM 24569 N N . GLN A 1 42 ? 14.034 8.619 -3.928 1.00 31.21 42 GLN A N 19
ATOM 24570 C CA . GLN A 1 42 ? 15.186 9.536 -3.868 1.00 72.42 42 GLN A CA 19
ATOM 24571 C C . GLN A 1 42 ? 15.674 9.996 -5.265 1.00 11.12 42 GLN A C 19
ATOM 24572 O O . GLN A 1 42 ? 15.787 11.198 -5.508 1.00 5.15 42 GLN A O 19
ATOM 24586 N N . PRO A 1 43 ? 15.964 9.070 -6.211 1.00 65.24 43 PRO A N 19
ATOM 24587 C CA . PRO A 1 43 ? 16.445 9.454 -7.558 1.00 30.15 43 PRO A CA 19
ATOM 24588 C C . PRO A 1 43 ? 15.379 10.169 -8.413 1.00 1.32 43 PRO A C 19
ATOM 24589 O O . PRO A 1 43 ? 15.690 10.734 -9.461 1.00 44.53 43 PRO A O 19
ATOM 24600 N N . ILE A 1 44 ? 14.125 10.138 -7.965 1.00 31.20 44 ILE A N 19
ATOM 24601 C CA . ILE A 1 44 ? 13.014 10.731 -8.724 1.00 22.35 44 ILE A CA 19
ATOM 24602 C C . ILE A 1 44 ? 12.560 12.076 -8.126 1.00 62.11 44 ILE A C 19
ATOM 24603 O O . ILE A 1 44 ? 12.606 13.111 -8.791 1.00 73.04 44 ILE A O 19
ATOM 24619 N N . THR A 1 45 ? 12.118 12.054 -6.870 1.00 40.11 45 THR A N 19
ATOM 24620 C CA . THR A 1 45 ? 11.610 13.258 -6.197 1.00 30.42 45 THR A CA 19
ATOM 24621 C C . THR A 1 45 ? 12.711 14.002 -5.420 1.00 33.32 45 THR A C 19
ATOM 24622 O O . THR A 1 45 ? 12.431 14.979 -4.721 1.00 23.23 45 THR A O 19
ATOM 24633 N N . ASN A 1 46 ? 13.959 13.530 -5.536 1.00 55.31 46 ASN A N 19
ATOM 24634 C CA . ASN A 1 46 ? 15.124 14.212 -4.941 1.00 61.43 46 ASN A CA 19
ATOM 24635 C C . ASN A 1 46 ? 15.045 14.278 -3.402 1.00 11.02 46 ASN A C 19
ATOM 24636 O O . ASN A 1 46 ? 15.673 15.134 -2.770 1.00 75.32 46 ASN A O 19
ATOM 24647 N N . VAL A 1 47 ? 14.298 13.353 -2.800 1.00 75.11 47 VAL A N 19
ATOM 24648 C CA . VAL A 1 47 ? 14.104 13.333 -1.344 1.00 1.14 47 VAL A CA 19
ATOM 24649 C C . VAL A 1 47 ? 15.020 12.300 -0.651 1.00 13.43 47 VAL A C 19
ATOM 24650 O O . VAL A 1 47 ? 15.275 11.222 -1.182 1.00 1.21 47 VAL A O 19
ATOM 24663 N N . LEU A 1 48 ? 15.506 12.641 0.543 1.00 51.00 48 LEU A N 19
ATOM 24664 C CA . LEU A 1 48 ? 16.420 11.766 1.294 1.00 52.13 48 LEU A CA 19
ATOM 24665 C C . LEU A 1 48 ? 15.654 10.674 2.071 1.00 41.10 48 LEU A C 19
ATOM 24666 O O . LEU A 1 48 ? 14.645 10.961 2.716 1.00 51.42 48 LEU A O 19
ATOM 24682 N N . PRO A 1 49 ? 16.131 9.407 2.033 1.00 23.32 49 PRO A N 19
ATOM 24683 C CA . PRO A 1 49 ? 15.470 8.277 2.725 1.00 74.03 49 PRO A CA 19
ATOM 24684 C C . PRO A 1 49 ? 15.261 8.520 4.232 1.00 4.41 49 PRO A C 19
ATOM 24685 O O . PRO A 1 49 ? 14.212 8.173 4.788 1.00 53.42 49 PRO A O 19
ATOM 24696 N N . ARG A 1 50 ? 16.251 9.121 4.887 1.00 31.20 50 ARG A N 19
ATOM 24697 C CA . ARG A 1 50 ? 16.155 9.438 6.318 1.00 62.15 50 ARG A CA 19
ATOM 24698 C C . ARG A 1 50 ? 15.064 10.489 6.590 1.00 1.30 50 ARG A C 19
ATOM 24699 O O . ARG A 1 50 ? 14.358 10.416 7.596 1.00 71.32 50 ARG A O 19
ATOM 24720 N N . GLY A 1 51 ? 14.926 11.454 5.682 1.00 43.45 51 GLY A N 19
ATOM 24721 C CA . GLY A 1 51 ? 13.901 12.488 5.822 1.00 41.05 51 GLY A CA 19
ATOM 24722 C C . GLY A 1 51 ? 12.530 12.046 5.311 1.00 74.24 51 GLY A C 19
ATOM 24723 O O . GLY A 1 51 ? 11.515 12.682 5.600 1.00 41.21 51 GLY A O 19
ATOM 24727 N N . GLN A 1 52 ? 12.503 10.954 4.548 1.00 43.30 52 GLN A N 19
ATOM 24728 C CA . GLN A 1 52 ? 11.255 10.420 3.996 1.00 2.54 52 GLN A CA 19
ATOM 24729 C C . GLN A 1 52 ? 10.348 9.821 5.082 1.00 12.02 52 GLN A C 19
ATOM 24730 O O . GLN A 1 52 ? 10.584 8.715 5.578 1.00 51.52 52 GLN A O 19
ATOM 24744 N N . LYS A 1 53 ? 9.316 10.571 5.456 1.00 72.43 53 LYS A N 19
ATOM 24745 C CA . LYS A 1 53 ? 8.295 10.085 6.387 1.00 2.20 53 LYS A CA 19
ATOM 24746 C C . LYS A 1 53 ? 6.992 9.750 5.643 1.00 21.42 53 LYS A C 19
ATOM 24747 O O . LYS A 1 53 ? 6.179 10.634 5.370 1.00 62.34 53 LYS A O 19
ATOM 24766 N N . LEU A 1 54 ? 6.815 8.476 5.293 1.00 3.12 54 LEU A N 19
ATOM 24767 C CA . LEU A 1 54 ? 5.588 8.014 4.629 1.00 71.44 54 LEU A CA 19
ATOM 24768 C C . LEU A 1 54 ? 4.454 7.827 5.650 1.00 71.13 54 LEU A C 19
ATOM 24769 O O . LEU A 1 54 ? 4.572 7.043 6.592 1.00 42.41 54 LEU A O 19
ATOM 24785 N N . ILE A 1 55 ? 3.354 8.552 5.451 1.00 32.52 55 ILE A N 19
ATOM 24786 C CA . ILE A 1 55 ? 2.257 8.603 6.426 1.00 74.53 55 ILE A CA 19
ATOM 24787 C C . ILE A 1 55 ? 0.892 8.271 5.781 1.00 2.12 55 ILE A C 19
ATOM 24788 O O . ILE A 1 55 ? 0.433 8.969 4.873 1.00 54.40 55 ILE A O 19
ATOM 24804 N N . PHE A 1 56 ? 0.247 7.204 6.258 1.00 40.42 56 PHE A N 19
ATOM 24805 C CA . PHE A 1 56 ? -1.052 6.759 5.725 1.00 21.40 56 PHE A CA 19
ATOM 24806 C C . PHE A 1 56 ? -2.186 7.038 6.726 1.00 22.20 56 PHE A C 19
ATOM 24807 O O . PHE A 1 56 ? -2.154 6.567 7.859 1.00 2.12 56 PHE A O 19
ATOM 24824 N N . LYS A 1 57 ? -3.179 7.823 6.295 1.00 72.42 57 LYS A N 19
ATOM 24825 C CA . LYS A 1 57 ? -4.330 8.191 7.141 1.00 4.31 57 LYS A CA 19
ATOM 24826 C C . LYS A 1 57 ? -3.895 9.011 8.370 1.00 13.45 57 LYS A C 19
ATOM 24827 O O . LYS A 1 57 ? -4.633 9.122 9.350 1.00 54.11 57 LYS A O 19
ATOM 24846 N N . GLY A 1 58 ? -2.710 9.613 8.297 1.00 42.53 58 GLY A N 19
ATOM 24847 C CA . GLY A 1 58 ? -2.161 10.334 9.441 1.00 24.12 58 GLY A CA 19
ATOM 24848 C C . GLY A 1 58 ? -1.281 9.455 10.332 1.00 4.34 58 GLY A C 19
ATOM 24849 O O . GLY A 1 58 ? -0.732 9.921 11.330 1.00 42.42 58 GLY A O 19
ATOM 24853 N N . LYS A 1 59 ? -1.141 8.185 9.961 1.00 24.34 59 LYS A N 19
ATOM 24854 C CA . LYS A 1 59 ? -0.325 7.225 10.718 1.00 15.14 59 LYS A CA 19
ATOM 24855 C C . LYS A 1 59 ? 0.912 6.794 9.907 1.00 24.30 59 LYS A C 19
ATOM 24856 O O . LYS A 1 59 ? 0.790 6.280 8.797 1.00 42.21 59 LYS A O 19
ATOM 24875 N N . VAL A 1 60 ? 2.101 7.007 10.467 1.00 44.11 60 VAL A N 19
ATOM 24876 C CA . VAL A 1 60 ? 3.362 6.682 9.780 1.00 43.34 60 VAL A CA 19
ATOM 24877 C C . VAL A 1 60 ? 3.522 5.168 9.555 1.00 41.41 60 VAL A C 19
ATOM 24878 O O . VAL A 1 60 ? 3.282 4.367 10.462 1.00 24.34 60 VAL A O 19
ATOM 24891 N N . LEU A 1 61 ? 3.943 4.780 8.353 1.00 14.54 61 LEU A N 19
ATOM 24892 C CA . LEU A 1 61 ? 4.190 3.365 8.046 1.00 43.22 61 LEU A CA 19
ATOM 24893 C C . LEU A 1 61 ? 5.569 2.925 8.555 1.00 13.45 61 LEU A C 19
ATOM 24894 O O . LEU A 1 61 ? 6.529 3.697 8.528 1.00 33.33 61 LEU A O 19
ATOM 24910 N N . VAL A 1 62 ? 5.664 1.681 9.016 1.00 24.02 62 VAL A N 19
ATOM 24911 C CA . VAL A 1 62 ? 6.941 1.124 9.466 1.00 41.01 62 VAL A CA 19
ATOM 24912 C C . VAL A 1 62 ? 7.808 0.715 8.266 1.00 5.15 62 VAL A C 19
ATOM 24913 O O . VAL A 1 62 ? 7.352 -0.007 7.382 1.00 4.11 62 VAL A O 19
ATOM 24926 N N . GLU A 1 63 ? 9.058 1.177 8.242 1.00 21.41 63 GLU A N 19
ATOM 24927 C CA . GLU A 1 63 ? 9.963 0.931 7.108 1.00 42.22 63 GLU A CA 19
ATOM 24928 C C . GLU A 1 63 ? 10.154 -0.568 6.810 1.00 22.52 63 GLU A C 19
ATOM 24929 O O . GLU A 1 63 ? 10.447 -0.953 5.679 1.00 65.44 63 GLU A O 19
ATOM 24941 N N . THR A 1 64 ? 9.968 -1.410 7.822 1.00 41.01 64 THR A N 19
ATOM 24942 C CA . THR A 1 64 ? 10.086 -2.867 7.657 1.00 51.21 64 THR A CA 19
ATOM 24943 C C . THR A 1 64 ? 8.746 -3.510 7.260 1.00 0.33 64 THR A C 19
ATOM 24944 O O . THR A 1 64 ? 8.606 -4.735 7.279 1.00 53.42 64 THR A O 19
ATOM 24955 N N . SER A 1 65 ? 7.767 -2.684 6.889 1.00 5.22 65 SER A N 19
ATOM 24956 C CA . SER A 1 65 ? 6.435 -3.172 6.482 1.00 32.13 65 SER A CA 19
ATOM 24957 C C . SER A 1 65 ? 6.168 -2.892 4.995 1.00 74.23 65 SER A C 19
ATOM 24958 O O . SER A 1 65 ? 6.779 -1.998 4.399 1.00 4.41 65 SER A O 19
ATOM 24966 N N . THR A 1 66 ? 5.247 -3.649 4.402 1.00 21.12 66 THR A N 19
ATOM 24967 C CA . THR A 1 66 ? 4.911 -3.493 2.977 1.00 10.31 66 THR A CA 19
ATOM 24968 C C . THR A 1 66 ? 3.660 -2.632 2.784 1.00 54.22 66 THR A C 19
ATOM 24969 O O . THR A 1 66 ? 2.989 -2.258 3.750 1.00 72.31 66 THR A O 19
ATOM 24980 N N . LEU A 1 67 ? 3.344 -2.317 1.528 1.00 24.24 67 LEU A N 19
ATOM 24981 C CA . LEU A 1 67 ? 2.108 -1.594 1.207 1.00 35.25 67 LEU A CA 19
ATOM 24982 C C . LEU A 1 67 ? 0.889 -2.500 1.420 1.00 13.42 67 LEU A C 19
ATOM 24983 O O . LEU A 1 67 ? -0.136 -2.068 1.950 1.00 74.23 67 LEU A O 19
ATOM 24999 N N . LYS A 1 68 ? 1.021 -3.766 1.024 1.00 15.52 68 LYS A N 19
ATOM 25000 C CA . LYS A 1 68 ? -0.060 -4.748 1.175 1.00 50.23 68 LYS A CA 19
ATOM 25001 C C . LYS A 1 68 ? -0.394 -5.001 2.657 1.00 52.41 68 LYS A C 19
ATOM 25002 O O . LYS A 1 68 ? -1.561 -5.178 3.018 1.00 22.22 68 LYS A O 19
ATOM 25021 N N . GLN A 1 69 ? 0.632 -5.022 3.511 1.00 70.01 69 GLN A N 19
ATOM 25022 C CA . GLN A 1 69 ? 0.427 -5.145 4.963 1.00 4.44 69 GLN A CA 19
ATOM 25023 C C . GLN A 1 69 ? -0.262 -3.899 5.539 1.00 41.20 69 GLN A C 19
ATOM 25024 O O . GLN A 1 69 ? -0.913 -3.962 6.582 1.00 72.43 69 GLN A O 19
ATOM 25038 N N . SER A 1 70 ? -0.109 -2.769 4.850 1.00 0.24 70 SER A N 19
ATOM 25039 C CA . SER A 1 70 ? -0.674 -1.490 5.307 1.00 75.40 70 SER A CA 19
ATOM 25040 C C . SER A 1 70 ? -2.015 -1.182 4.619 1.00 1.21 70 SER A C 19
ATOM 25041 O O . SER A 1 70 ? -2.536 -0.072 4.740 1.00 50.12 70 SER A O 19
ATOM 25049 N N . ASP A 1 71 ? -2.561 -2.170 3.899 1.00 13.25 71 ASP A N 19
ATOM 25050 C CA . ASP A 1 71 ? -3.856 -2.032 3.204 1.00 33.34 71 ASP A CA 19
ATOM 25051 C C . ASP A 1 71 ? -3.824 -0.964 2.093 1.00 62.11 71 ASP A C 19
ATOM 25052 O O . ASP A 1 71 ? -4.872 -0.544 1.593 1.00 52.31 71 ASP A O 19
ATOM 25061 N N . VAL A 1 72 ? -2.627 -0.552 1.689 1.00 54.20 72 VAL A N 19
ATOM 25062 C CA . VAL A 1 72 ? -2.476 0.452 0.633 1.00 41.02 72 VAL A CA 19
ATOM 25063 C C . VAL A 1 72 ? -2.771 -0.156 -0.750 1.00 15.34 72 VAL A C 19
ATOM 25064 O O . VAL A 1 72 ? -1.986 -0.952 -1.266 1.00 12.14 72 VAL A O 19
ATOM 25077 N N . GLY A 1 73 ? -3.911 0.214 -1.333 1.00 23.33 73 GLY A N 19
ATOM 25078 C CA . GLY A 1 73 ? -4.316 -0.333 -2.629 1.00 14.01 73 GLY A CA 19
ATOM 25079 C C . GLY A 1 73 ? -4.282 0.690 -3.762 1.00 1.22 73 GLY A C 19
ATOM 25080 O O . GLY A 1 73 ? -3.702 1.769 -3.627 1.00 12.24 73 GLY A O 19
ATOM 25084 N N . SER A 1 74 ? -4.915 0.351 -4.887 1.00 13.52 74 SER A N 19
ATOM 25085 C CA . SER A 1 74 ? -4.951 1.237 -6.058 1.00 1.45 74 SER A CA 19
ATOM 25086 C C . SER A 1 74 ? -5.743 2.522 -5.770 1.00 22.54 74 SER A C 19
ATOM 25087 O O . SER A 1 74 ? -6.930 2.476 -5.444 1.00 0.21 74 SER A O 19
ATOM 25095 N N . GLY A 1 75 ? -5.078 3.669 -5.890 1.00 11.34 75 GLY A N 19
ATOM 25096 C CA . GLY A 1 75 ? -5.726 4.951 -5.622 1.00 73.44 75 GLY A CA 19
ATOM 25097 C C . GLY A 1 75 ? -5.604 5.388 -4.164 1.00 23.33 75 GLY A C 19
ATOM 25098 O O . GLY A 1 75 ? -6.238 6.359 -3.740 1.00 24.53 75 GLY A O 19
ATOM 25102 N N . ALA A 1 76 ? -4.799 4.664 -3.388 1.00 12.22 76 ALA A N 19
ATOM 25103 C CA . ALA A 1 76 ? -4.568 5.007 -1.981 1.00 5.50 76 ALA A CA 19
ATOM 25104 C C . ALA A 1 76 ? -3.661 6.239 -1.850 1.00 12.54 76 ALA A C 19
ATOM 25105 O O . ALA A 1 76 ? -2.581 6.301 -2.443 1.00 22.13 76 ALA A O 19
ATOM 25112 N N . LYS A 1 77 ? -4.106 7.216 -1.068 1.00 60.55 77 LYS A N 19
ATOM 25113 C CA . LYS A 1 77 ? -3.362 8.468 -0.886 1.00 5.12 77 LYS A CA 19
ATOM 25114 C C . LYS A 1 77 ? -2.439 8.424 0.345 1.00 65.12 77 LYS A C 19
ATOM 25115 O O . LYS A 1 77 ? -2.875 8.122 1.460 1.00 11.14 77 LYS A O 19
ATOM 25134 N N . LEU A 1 78 ? -1.160 8.725 0.123 1.00 65.33 78 LEU A N 19
ATOM 25135 C CA . LEU A 1 78 ? -0.148 8.755 1.189 1.00 23.14 78 LEU A CA 19
ATOM 25136 C C . LEU A 1 78 ? 0.370 10.184 1.414 1.00 23.51 78 LEU A C 19
ATOM 25137 O O . LEU A 1 78 ? 0.265 11.036 0.538 1.00 4.41 78 LEU A O 19
ATOM 25153 N N . MET A 1 79 ? 0.942 10.435 2.585 1.00 64.35 79 MET A N 19
ATOM 25154 C CA . MET A 1 79 ? 1.552 11.735 2.894 1.00 44.23 79 MET A CA 19
ATOM 25155 C C . MET A 1 79 ? 3.062 11.581 3.119 1.00 1.41 79 MET A C 19
ATOM 25156 O O . MET A 1 79 ? 3.486 10.810 3.976 1.00 30.01 79 MET A O 19
ATOM 25170 N N . LEU A 1 80 ? 3.870 12.305 2.353 1.00 11.34 80 LEU A N 19
ATOM 25171 C CA . LEU A 1 80 ? 5.323 12.284 2.550 1.00 31.45 80 LEU A CA 19
ATOM 25172 C C . LEU A 1 80 ? 5.789 13.562 3.261 1.00 20.13 80 LEU A C 19
ATOM 25173 O O . LEU A 1 80 ? 5.933 14.623 2.648 1.00 3.40 80 LEU A O 19
ATOM 25189 N N . MET A 1 81 ? 6.012 13.453 4.568 1.00 55.43 81 MET A N 19
ATOM 25190 C CA . MET A 1 81 ? 6.426 14.599 5.380 1.00 54.22 81 MET A CA 19
ATOM 25191 C C . MET A 1 81 ? 7.918 14.911 5.175 1.00 15.04 81 MET A C 19
ATOM 25192 O O . MET A 1 81 ? 8.766 14.543 5.987 1.00 13.32 81 MET A O 19
ATOM 25206 N N . ALA A 1 82 ? 8.222 15.567 4.059 1.00 40.10 82 ALA A N 19
ATOM 25207 C CA . ALA A 1 82 ? 9.593 15.956 3.721 1.00 45.04 82 ALA A CA 19
ATOM 25208 C C . ALA A 1 82 ? 9.607 17.260 2.915 1.00 51.45 82 ALA A C 19
ATOM 25209 O O . ALA A 1 82 ? 8.863 17.409 1.943 1.00 32.03 82 ALA A O 19
ATOM 25216 N N . SER A 1 83 ? 10.464 18.196 3.308 1.00 71.12 83 SER A N 19
ATOM 25217 C CA . SER A 1 83 ? 10.525 19.521 2.663 1.00 43.40 83 SER A CA 19
ATOM 25218 C C . SER A 1 83 ? 11.316 19.491 1.346 1.00 22.41 83 SER A C 19
ATOM 25219 O O . SER A 1 83 ? 11.916 20.491 0.950 1.00 34.21 83 SER A O 19
ATOM 25227 N N . GLN A 1 84 ? 11.293 18.354 0.653 1.00 54.11 84 GLN A N 19
ATOM 25228 C CA . GLN A 1 84 ? 12.041 18.192 -0.599 1.00 35.33 84 GLN A CA 19
ATOM 25229 C C . GLN A 1 84 ? 11.134 18.373 -1.831 1.00 53.01 84 GLN A C 19
ATOM 25230 O O . GLN A 1 84 ? 10.033 18.917 -1.731 1.00 34.23 84 GLN A O 19
ATOM 25244 N N . GLY A 1 85 ? 11.610 17.919 -2.992 1.00 51.11 85 GLY A N 19
ATOM 25245 C CA . GLY A 1 85 ? 10.858 18.078 -4.239 1.00 13.10 85 GLY A CA 19
ATOM 25246 C C . GLY A 1 85 ? 11.457 19.146 -5.156 1.00 2.24 85 GLY A C 19
ATOM 25247 O O . GLY A 1 85 ? 12.332 18.807 -5.984 1.00 37.40 85 GLY A O 19
ATOM 25252 N N . MET A 1 1 ? 6.754 -8.644 -21.101 1.00 61.35 1 MET A N 20
ATOM 25253 C CA . MET A 1 1 ? 6.668 -8.088 -22.480 1.00 44.35 1 MET A CA 20
ATOM 25254 C C . MET A 1 1 ? 6.508 -6.558 -22.440 1.00 23.32 1 MET A C 20
ATOM 25255 O O . MET A 1 1 ? 6.217 -5.990 -21.386 1.00 11.15 1 MET A O 20
ATOM 25271 N N . GLY A 1 2 ? 6.714 -5.890 -23.577 1.00 15.34 2 GLY A N 20
ATOM 25272 C CA . GLY A 1 2 ? 6.491 -4.447 -23.643 1.00 73.14 2 GLY A CA 20
ATOM 25273 C C . GLY A 1 2 ? 7.537 -3.704 -24.467 1.00 0.13 2 GLY A C 20
ATOM 25274 O O . GLY A 1 2 ? 8.026 -4.211 -25.478 1.00 24.40 2 GLY A O 20
ATOM 25278 N N . HIS A 1 3 ? 7.874 -2.497 -24.026 1.00 53.21 3 HIS A N 20
ATOM 25279 C CA . HIS A 1 3 ? 8.840 -1.637 -24.722 1.00 64.20 3 HIS A CA 20
ATOM 25280 C C . HIS A 1 3 ? 10.224 -1.750 -24.049 1.00 33.45 3 HIS A C 20
ATOM 25281 O O . HIS A 1 3 ? 10.399 -2.567 -23.144 1.00 24.02 3 HIS A O 20
ATOM 25296 N N . HIS A 1 4 ? 11.215 -0.953 -24.480 1.00 0.11 4 HIS A N 20
ATOM 25297 C CA . HIS A 1 4 ? 12.507 -0.936 -23.773 1.00 35.13 4 HIS A CA 20
ATOM 25298 C C . HIS A 1 4 ? 12.286 -0.603 -22.290 1.00 71.23 4 HIS A C 20
ATOM 25299 O O . HIS A 1 4 ? 11.366 0.146 -21.955 1.00 62.32 4 HIS A O 20
ATOM 25314 N N . HIS A 1 5 ? 13.126 -1.160 -21.418 1.00 54.10 5 HIS A N 20
ATOM 25315 C CA . HIS A 1 5 ? 12.847 -1.194 -19.973 1.00 54.12 5 HIS A CA 20
ATOM 25316 C C . HIS A 1 5 ? 11.636 -2.115 -19.718 1.00 10.21 5 HIS A C 20
ATOM 25317 O O . HIS A 1 5 ? 10.777 -1.844 -18.877 1.00 25.31 5 HIS A O 20
ATOM 25332 N N . HIS A 1 6 ? 11.596 -3.213 -20.473 1.00 64.32 6 HIS A N 20
ATOM 25333 C CA . HIS A 1 6 ? 10.511 -4.203 -20.398 1.00 10.01 6 HIS A CA 20
ATOM 25334 C C . HIS A 1 6 ? 10.255 -4.691 -18.962 1.00 62.03 6 HIS A C 20
ATOM 25335 O O . HIS A 1 6 ? 11.141 -4.652 -18.108 1.00 63.03 6 HIS A O 20
ATOM 25350 N N . HIS A 1 7 ? 9.041 -5.174 -18.715 1.00 12.11 7 HIS A N 20
ATOM 25351 C CA . HIS A 1 7 ? 8.648 -5.643 -17.382 1.00 52.21 7 HIS A CA 20
ATOM 25352 C C . HIS A 1 7 ? 7.609 -6.770 -17.476 1.00 54.22 7 HIS A C 20
ATOM 25353 O O . HIS A 1 7 ? 6.937 -6.927 -18.499 1.00 0.24 7 HIS A O 20
ATOM 25368 N N . HIS A 1 8 ? 7.492 -7.557 -16.413 1.00 53.11 8 HIS A N 20
ATOM 25369 C CA . HIS A 1 8 ? 6.480 -8.615 -16.337 1.00 53.31 8 HIS A CA 20
ATOM 25370 C C . HIS A 1 8 ? 5.197 -8.095 -15.671 1.00 61.01 8 HIS A C 20
ATOM 25371 O O . HIS A 1 8 ? 5.257 -7.372 -14.673 1.00 50.25 8 HIS A O 20
ATOM 25386 N N . SER A 1 9 ? 4.044 -8.462 -16.224 1.00 5.03 9 SER A N 20
ATOM 25387 C CA . SER A 1 9 ? 2.754 -8.030 -15.673 1.00 61.45 9 SER A CA 20
ATOM 25388 C C . SER A 1 9 ? 2.521 -8.594 -14.262 1.00 34.22 9 SER A C 20
ATOM 25389 O O . SER A 1 9 ? 2.073 -9.731 -14.094 1.00 74.01 9 SER A O 20
ATOM 25397 N N . HIS A 1 10 ? 2.873 -7.797 -13.260 1.00 71.01 10 HIS A N 20
ATOM 25398 C CA . HIS A 1 10 ? 2.610 -8.124 -11.852 1.00 43.11 10 HIS A CA 20
ATOM 25399 C C . HIS A 1 10 ? 1.672 -7.073 -11.240 1.00 0.11 10 HIS A C 20
ATOM 25400 O O . HIS A 1 10 ? 1.600 -5.943 -11.729 1.00 13.32 10 HIS A O 20
ATOM 25415 N N . SER A 1 11 ? 0.952 -7.446 -10.185 1.00 63.21 11 SER A N 20
ATOM 25416 C CA . SER A 1 11 ? 0.038 -6.517 -9.499 1.00 31.14 11 SER A CA 20
ATOM 25417 C C . SER A 1 11 ? 0.752 -5.220 -9.080 1.00 21.41 11 SER A C 20
ATOM 25418 O O . SER A 1 11 ? 1.517 -5.200 -8.113 1.00 43.32 11 SER A O 20
ATOM 25426 N N . THR A 1 12 ? 0.528 -4.150 -9.843 1.00 75.40 12 THR A N 20
ATOM 25427 C CA . THR A 1 12 ? 1.084 -2.827 -9.528 1.00 61.42 12 THR A CA 20
ATOM 25428 C C . THR A 1 12 ? -0.030 -1.814 -9.262 1.00 20.10 12 THR A C 20
ATOM 25429 O O . THR A 1 12 ? -0.806 -1.470 -10.156 1.00 24.14 12 THR A O 20
ATOM 25440 N N . ILE A 1 13 ? -0.091 -1.340 -8.026 1.00 12.34 13 ILE A N 20
ATOM 25441 C CA . ILE A 1 13 ? -1.154 -0.439 -7.581 1.00 11.31 13 ILE A CA 20
ATOM 25442 C C . ILE A 1 13 ? -0.869 1.021 -7.968 1.00 3.22 13 ILE A C 20
ATOM 25443 O O . ILE A 1 13 ? 0.285 1.447 -8.047 1.00 45.14 13 ILE A O 20
ATOM 25459 N N . LYS A 1 14 ? -1.935 1.777 -8.216 1.00 23.11 14 LYS A N 20
ATOM 25460 C CA . LYS A 1 14 ? -1.831 3.191 -8.598 1.00 73.24 14 LYS A CA 20
ATOM 25461 C C . LYS A 1 14 ? -2.120 4.106 -7.397 1.00 14.25 14 LYS A C 20
ATOM 25462 O O . LYS A 1 14 ? -3.270 4.245 -6.967 1.00 2.20 14 LYS A O 20
ATOM 25481 N N . LEU A 1 15 ? -1.072 4.728 -6.861 1.00 33.35 15 LEU A N 20
ATOM 25482 C CA . LEU A 1 15 ? -1.188 5.564 -5.656 1.00 4.32 15 LEU A CA 20
ATOM 25483 C C . LEU A 1 15 ? -1.127 7.059 -6.001 1.00 62.35 15 LEU A C 20
ATOM 25484 O O . LEU A 1 15 ? -0.760 7.444 -7.113 1.00 11.51 15 LEU A O 20
ATOM 25500 N N . THR A 1 16 ? -1.483 7.898 -5.032 1.00 62.12 16 THR A N 20
ATOM 25501 C CA . THR A 1 16 ? -1.276 9.347 -5.145 1.00 52.24 16 THR A CA 20
ATOM 25502 C C . THR A 1 16 ? -0.559 9.871 -3.899 1.00 45.42 16 THR A C 20
ATOM 25503 O O . THR A 1 16 ? -1.172 10.049 -2.849 1.00 40.14 16 THR A O 20
ATOM 25514 N N . VAL A 1 17 ? 0.742 10.093 -4.011 1.00 14.55 17 VAL A N 20
ATOM 25515 C CA . VAL A 1 17 ? 1.541 10.569 -2.885 1.00 54.15 17 VAL A CA 20
ATOM 25516 C C . VAL A 1 17 ? 1.536 12.102 -2.800 1.00 74.00 17 VAL A C 20
ATOM 25517 O O . VAL A 1 17 ? 2.149 12.785 -3.621 1.00 52.53 17 VAL A O 20
ATOM 25530 N N . LYS A 1 18 ? 0.818 12.634 -1.817 1.00 44.23 18 LYS A N 20
ATOM 25531 C CA . LYS A 1 18 ? 0.786 14.076 -1.573 1.00 1.34 18 LYS A CA 20
ATOM 25532 C C . LYS A 1 18 ? 2.128 14.561 -0.995 1.00 33.02 18 LYS A C 20
ATOM 25533 O O . LYS A 1 18 ? 2.317 14.640 0.223 1.00 51.43 18 LYS A O 20
ATOM 25552 N N . PHE A 1 19 ? 3.065 14.847 -1.891 1.00 3.12 19 PHE A N 20
ATOM 25553 C CA . PHE A 1 19 ? 4.418 15.272 -1.527 1.00 12.11 19 PHE A CA 20
ATOM 25554 C C . PHE A 1 19 ? 4.443 16.763 -1.154 1.00 24.15 19 PHE A C 20
ATOM 25555 O O . PHE A 1 19 ? 4.565 17.630 -2.017 1.00 22.52 19 PHE A O 20
ATOM 25572 N N . GLY A 1 20 ? 4.294 17.053 0.140 1.00 74.22 20 GLY A N 20
ATOM 25573 C CA . GLY A 1 20 ? 4.223 18.440 0.602 1.00 52.21 20 GLY A CA 20
ATOM 25574 C C . GLY A 1 20 ? 3.121 19.250 -0.090 1.00 32.22 20 GLY A C 20
ATOM 25575 O O . GLY A 1 20 ? 3.229 20.471 -0.237 1.00 71.31 20 GLY A O 20
ATOM 25579 N N . GLY A 1 21 ? 2.053 18.565 -0.503 1.00 25.40 21 GLY A N 20
ATOM 25580 C CA . GLY A 1 21 ? 0.973 19.209 -1.251 1.00 63.01 21 GLY A CA 20
ATOM 25581 C C . GLY A 1 21 ? 0.948 18.794 -2.722 1.00 33.40 21 GLY A C 20
ATOM 25582 O O . GLY A 1 21 ? -0.106 18.793 -3.361 1.00 54.33 21 GLY A O 20
ATOM 25586 N N . LYS A 1 22 ? 2.113 18.432 -3.254 1.00 62.13 22 LYS A N 20
ATOM 25587 C CA . LYS A 1 22 ? 2.241 17.991 -4.647 1.00 51.13 22 LYS A CA 20
ATOM 25588 C C . LYS A 1 22 ? 1.604 16.606 -4.853 1.00 74.35 22 LYS A C 20
ATOM 25589 O O . LYS A 1 22 ? 2.109 15.604 -4.352 1.00 54.44 22 LYS A O 20
ATOM 25608 N N . SER A 1 23 ? 0.492 16.554 -5.578 1.00 32.13 23 SER A N 20
ATOM 25609 C CA . SER A 1 23 ? -0.177 15.278 -5.871 1.00 23.51 23 SER A CA 20
ATOM 25610 C C . SER A 1 23 ? 0.630 14.450 -6.882 1.00 32.13 23 SER A C 20
ATOM 25611 O O . SER A 1 23 ? 0.513 14.647 -8.093 1.00 72.32 23 SER A O 20
ATOM 25619 N N . ILE A 1 24 ? 1.468 13.544 -6.378 1.00 42.21 24 ILE A N 20
ATOM 25620 C CA . ILE A 1 24 ? 2.327 12.715 -7.235 1.00 12.23 24 ILE A CA 20
ATOM 25621 C C . ILE A 1 24 ? 1.716 11.317 -7.488 1.00 52.01 24 ILE A C 20
ATOM 25622 O O . ILE A 1 24 ? 1.696 10.469 -6.594 1.00 23.14 24 ILE A O 20
ATOM 25638 N N . PRO A 1 25 ? 1.196 11.065 -8.708 1.00 0.45 25 PRO A N 20
ATOM 25639 C CA . PRO A 1 25 ? 0.660 9.746 -9.094 1.00 34.54 25 PRO A CA 20
ATOM 25640 C C . PRO A 1 25 ? 1.774 8.717 -9.366 1.00 32.34 25 PRO A C 20
ATOM 25641 O O . PRO A 1 25 ? 2.670 8.959 -10.179 1.00 44.20 25 PRO A O 20
ATOM 25652 N N . LEU A 1 26 ? 1.712 7.569 -8.691 1.00 42.42 26 LEU A N 20
ATOM 25653 C CA . LEU A 1 26 ? 2.747 6.530 -8.820 1.00 44.23 26 LEU A CA 20
ATOM 25654 C C . LEU A 1 26 ? 2.130 5.141 -9.053 1.00 23.04 26 LEU A C 20
ATOM 25655 O O . LEU A 1 26 ? 0.965 4.905 -8.734 1.00 14.20 26 LEU A O 20
ATOM 25671 N N . SER A 1 27 ? 2.923 4.224 -9.604 1.00 12.52 27 SER A N 20
ATOM 25672 C CA . SER A 1 27 ? 2.481 2.835 -9.817 1.00 21.13 27 SER A CA 20
ATOM 25673 C C . SER A 1 27 ? 3.563 1.836 -9.379 1.00 15.22 27 SER A C 20
ATOM 25674 O O . SER A 1 27 ? 4.559 1.631 -10.080 1.00 32.34 27 SER A O 20
ATOM 25682 N N . VAL A 1 28 ? 3.367 1.219 -8.213 1.00 44.10 28 VAL A N 20
ATOM 25683 C CA . VAL A 1 28 ? 4.333 0.251 -7.661 1.00 50.22 28 VAL A CA 20
ATOM 25684 C C . VAL A 1 28 ? 3.628 -1.034 -7.196 1.00 1.03 28 VAL A C 20
ATOM 25685 O O . VAL A 1 28 ? 2.407 -1.079 -7.099 1.00 4.35 28 VAL A O 20
ATOM 25698 N N . SER A 1 29 ? 4.402 -2.078 -6.905 1.00 35.43 29 SER A N 20
ATOM 25699 C CA . SER A 1 29 ? 3.832 -3.356 -6.450 1.00 13.22 29 SER A CA 20
ATOM 25700 C C . SER A 1 29 ? 3.733 -3.415 -4.917 1.00 0.01 29 SER A C 20
ATOM 25701 O O . SER A 1 29 ? 4.701 -3.112 -4.218 1.00 64.34 29 SER A O 20
ATOM 25709 N N . PRO A 1 30 ? 2.570 -3.838 -4.370 1.00 43.45 30 PRO A N 20
ATOM 25710 C CA . PRO A 1 30 ? 2.330 -3.870 -2.909 1.00 35.30 30 PRO A CA 20
ATOM 25711 C C . PRO A 1 30 ? 3.306 -4.787 -2.145 1.00 62.01 30 PRO A C 20
ATOM 25712 O O . PRO A 1 30 ? 3.427 -4.698 -0.920 1.00 53.44 30 PRO A O 20
ATOM 25723 N N . ASP A 1 31 ? 3.996 -5.663 -2.876 1.00 25.52 31 ASP A N 20
ATOM 25724 C CA . ASP A 1 31 ? 4.981 -6.578 -2.288 1.00 10.22 31 ASP A CA 20
ATOM 25725 C C . ASP A 1 31 ? 6.272 -5.850 -1.856 1.00 52.14 31 ASP A C 20
ATOM 25726 O O . ASP A 1 31 ? 7.165 -6.455 -1.259 1.00 5.22 31 ASP A O 20
ATOM 25735 N N . CYS A 1 32 ? 6.373 -4.563 -2.175 1.00 21.11 32 CYS A N 20
ATOM 25736 C CA . CYS A 1 32 ? 7.548 -3.761 -1.812 1.00 62.23 32 CYS A CA 20
ATOM 25737 C C . CYS A 1 32 ? 7.400 -3.153 -0.410 1.00 35.02 32 CYS A C 20
ATOM 25738 O O . CYS A 1 32 ? 6.293 -2.820 0.020 1.00 61.00 32 CYS A O 20
ATOM 25746 N N . THR A 1 33 ? 8.516 -3.022 0.305 1.00 24.13 33 THR A N 20
ATOM 25747 C CA . THR A 1 33 ? 8.520 -2.368 1.620 1.00 21.43 33 THR A CA 20
ATOM 25748 C C . THR A 1 33 ? 8.487 -0.843 1.477 1.00 41.04 33 THR A C 20
ATOM 25749 O O . THR A 1 33 ? 8.970 -0.292 0.488 1.00 32.34 33 THR A O 20
ATOM 25760 N N . VAL A 1 34 ? 7.919 -0.153 2.463 1.00 31.11 34 VAL A N 20
ATOM 25761 C CA . VAL A 1 34 ? 7.882 1.313 2.439 1.00 75.13 34 VAL A CA 20
ATOM 25762 C C . VAL A 1 34 ? 9.304 1.902 2.486 1.00 64.20 34 VAL A C 20
ATOM 25763 O O . VAL A 1 34 ? 9.544 3.028 2.046 1.00 65.04 34 VAL A O 20
ATOM 25776 N N . LYS A 1 35 ? 10.249 1.126 3.020 1.00 12.32 35 LYS A N 20
ATOM 25777 C CA . LYS A 1 35 ? 11.667 1.487 2.949 1.00 51.11 35 LYS A CA 20
ATOM 25778 C C . LYS A 1 35 ? 12.158 1.422 1.495 1.00 40.15 35 LYS A C 20
ATOM 25779 O O . LYS A 1 35 ? 12.972 2.239 1.063 1.00 64.45 35 LYS A O 20
ATOM 25798 N N . ASP A 1 36 ? 11.661 0.441 0.742 1.00 5.11 36 ASP A N 20
ATOM 25799 C CA . ASP A 1 36 ? 11.991 0.326 -0.679 1.00 30.14 36 ASP A CA 20
ATOM 25800 C C . ASP A 1 36 ? 11.380 1.494 -1.467 1.00 71.20 36 ASP A C 20
ATOM 25801 O O . ASP A 1 36 ? 11.932 1.930 -2.475 1.00 11.40 36 ASP A O 20
ATOM 25810 N N . LEU A 1 37 ? 10.243 2.005 -0.992 1.00 22.20 37 LEU A N 20
ATOM 25811 C CA . LEU A 1 37 ? 9.674 3.240 -1.541 1.00 2.34 37 LEU A CA 20
ATOM 25812 C C . LEU A 1 37 ? 10.650 4.412 -1.370 1.00 3.22 37 LEU A C 20
ATOM 25813 O O . LEU A 1 37 ? 10.781 5.244 -2.258 1.00 40.45 37 LEU A O 20
ATOM 25829 N N . LYS A 1 38 ? 11.341 4.466 -0.227 1.00 44.42 38 LYS A N 20
ATOM 25830 C CA . LYS A 1 38 ? 12.437 5.429 -0.033 1.00 50.22 38 LYS A CA 20
ATOM 25831 C C . LYS A 1 38 ? 13.524 5.212 -1.103 1.00 14.45 38 LYS A C 20
ATOM 25832 O O . LYS A 1 38 ? 14.086 6.162 -1.647 1.00 51.13 38 LYS A O 20
ATOM 25851 N N . SER A 1 39 ? 13.801 3.938 -1.397 1.00 74.01 39 SER A N 20
ATOM 25852 C CA . SER A 1 39 ? 14.811 3.547 -2.397 1.00 22.41 39 SER A CA 20
ATOM 25853 C C . SER A 1 39 ? 14.348 3.850 -3.835 1.00 23.11 39 SER A C 20
ATOM 25854 O O . SER A 1 39 ? 15.168 4.037 -4.737 1.00 60.03 39 SER A O 20
ATOM 25862 N N . GLN A 1 40 ? 13.033 3.882 -4.045 1.00 1.21 40 GLN A N 20
ATOM 25863 C CA . GLN A 1 40 ? 12.460 4.193 -5.365 1.00 33.42 40 GLN A CA 20
ATOM 25864 C C . GLN A 1 40 ? 12.242 5.707 -5.552 1.00 25.42 40 GLN A C 20
ATOM 25865 O O . GLN A 1 40 ? 12.426 6.238 -6.647 1.00 30.24 40 GLN A O 20
ATOM 25879 N N . LEU A 1 41 ? 11.852 6.396 -4.481 1.00 32.15 41 LEU A N 20
ATOM 25880 C CA . LEU A 1 41 ? 11.585 7.842 -4.534 1.00 11.23 41 LEU A CA 20
ATOM 25881 C C . LEU A 1 41 ? 12.869 8.684 -4.428 1.00 21.12 41 LEU A C 20
ATOM 25882 O O . LEU A 1 41 ? 12.906 9.819 -4.899 1.00 2.43 41 LEU A O 20
ATOM 25898 N N . GLN A 1 42 ? 13.918 8.132 -3.813 1.00 21.01 42 GLN A N 20
ATOM 25899 C CA . GLN A 1 42 ? 15.189 8.860 -3.655 1.00 42.22 42 GLN A CA 20
ATOM 25900 C C . GLN A 1 42 ? 15.798 9.296 -5.009 1.00 21.23 42 GLN A C 20
ATOM 25901 O O . GLN A 1 42 ? 16.207 10.446 -5.155 1.00 75.54 42 GLN A O 20
ATOM 25915 N N . PRO A 1 43 ? 15.892 8.399 -6.023 1.00 71.41 43 PRO A N 20
ATOM 25916 C CA . PRO A 1 43 ? 16.390 8.785 -7.362 1.00 20.14 43 PRO A CA 20
ATOM 25917 C C . PRO A 1 43 ? 15.426 9.724 -8.115 1.00 30.31 43 PRO A C 20
ATOM 25918 O O . PRO A 1 43 ? 15.782 10.302 -9.144 1.00 14.44 43 PRO A O 20
ATOM 25929 N N . ILE A 1 44 ? 14.207 9.864 -7.601 1.00 13.33 44 ILE A N 20
ATOM 25930 C CA . ILE A 1 44 ? 13.199 10.742 -8.207 1.00 35.31 44 ILE A CA 20
ATOM 25931 C C . ILE A 1 44 ? 13.225 12.146 -7.580 1.00 41.15 44 ILE A C 20
ATOM 25932 O O . ILE A 1 44 ? 13.202 13.157 -8.286 1.00 32.34 44 ILE A O 20
ATOM 25948 N N . THR A 1 45 ? 13.275 12.194 -6.253 1.00 61.13 45 THR A N 20
ATOM 25949 C CA . THR A 1 45 ? 13.186 13.457 -5.503 1.00 74.11 45 THR A CA 20
ATOM 25950 C C . THR A 1 45 ? 14.554 13.945 -5.002 1.00 51.12 45 THR A C 20
ATOM 25951 O O . THR A 1 45 ? 14.701 15.106 -4.619 1.00 53.10 45 THR A O 20
ATOM 25962 N N . ASN A 1 46 ? 15.543 13.050 -4.991 1.00 15.02 46 ASN A N 20
ATOM 25963 C CA . ASN A 1 46 ? 16.909 13.370 -4.533 1.00 52.11 46 ASN A CA 20
ATOM 25964 C C . ASN A 1 46 ? 16.968 13.737 -3.035 1.00 52.32 46 ASN A C 20
ATOM 25965 O O . ASN A 1 46 ? 17.932 14.355 -2.572 1.00 72.14 46 ASN A O 20
ATOM 25976 N N . VAL A 1 47 ? 15.949 13.337 -2.272 1.00 55.52 47 VAL A N 20
ATOM 25977 C CA . VAL A 1 47 ? 15.938 13.561 -0.819 1.00 52.31 47 VAL A CA 20
ATOM 25978 C C . VAL A 1 47 ? 16.312 12.272 -0.057 1.00 63.23 47 VAL A C 20
ATOM 25979 O O . VAL A 1 47 ? 16.069 11.159 -0.532 1.00 3.21 47 VAL A O 20
ATOM 25992 N N . LEU A 1 48 ? 16.912 12.429 1.123 1.00 31.32 48 LEU A N 20
ATOM 25993 C CA . LEU A 1 48 ? 17.388 11.286 1.915 1.00 11.43 48 LEU A CA 20
ATOM 25994 C C . LEU A 1 48 ? 16.224 10.456 2.493 1.00 43.40 48 LEU A C 20
ATOM 25995 O O . LEU A 1 48 ? 15.162 10.994 2.812 1.00 45.55 48 LEU A O 20
ATOM 26011 N N . PRO A 1 49 ? 16.413 9.123 2.648 1.00 2.25 49 PRO A N 20
ATOM 26012 C CA . PRO A 1 49 ? 15.392 8.230 3.239 1.00 0.25 49 PRO A CA 20
ATOM 26013 C C . PRO A 1 49 ? 14.913 8.708 4.623 1.00 11.34 49 PRO A C 20
ATOM 26014 O O . PRO A 1 49 ? 13.807 8.379 5.054 1.00 32.34 49 PRO A O 20
ATOM 26025 N N . ARG A 1 50 ? 15.759 9.482 5.303 1.00 32.22 50 ARG A N 20
ATOM 26026 C CA . ARG A 1 50 ? 15.411 10.087 6.596 1.00 73.21 50 ARG A CA 20
ATOM 26027 C C . ARG A 1 50 ? 14.290 11.130 6.439 1.00 33.34 50 ARG A C 20
ATOM 26028 O O . ARG A 1 50 ? 13.339 11.164 7.222 1.00 63.14 50 ARG A O 20
ATOM 26049 N N . GLY A 1 51 ? 14.415 11.982 5.423 1.00 45.13 51 GLY A N 20
ATOM 26050 C CA . GLY A 1 51 ? 13.384 12.973 5.139 1.00 42.44 51 GLY A CA 20
ATOM 26051 C C . GLY A 1 51 ? 12.145 12.357 4.499 1.00 54.31 51 GLY A C 20
ATOM 26052 O O . GLY A 1 51 ? 11.039 12.870 4.650 1.00 64.54 51 GLY A O 20
ATOM 26056 N N . GLN A 1 52 ? 12.334 11.251 3.779 1.00 75.43 52 GLN A N 20
ATOM 26057 C CA . GLN A 1 52 ? 11.220 10.534 3.147 1.00 61.44 52 GLN A CA 20
ATOM 26058 C C . GLN A 1 52 ? 10.306 9.864 4.189 1.00 12.34 52 GLN A C 20
ATOM 26059 O O . GLN A 1 52 ? 10.420 8.666 4.467 1.00 73.12 52 GLN A O 20
ATOM 26073 N N . LYS A 1 53 ? 9.411 10.654 4.775 1.00 51.21 53 LYS A N 20
ATOM 26074 C CA . LYS A 1 53 ? 8.452 10.161 5.770 1.00 10.14 53 LYS A CA 20
ATOM 26075 C C . LYS A 1 53 ? 7.090 9.841 5.133 1.00 15.13 53 LYS A C 20
ATOM 26076 O O . LYS A 1 53 ? 6.309 10.742 4.822 1.00 21.25 53 LYS A O 20
ATOM 26095 N N . LEU A 1 54 ? 6.827 8.550 4.931 1.00 12.34 54 LEU A N 20
ATOM 26096 C CA . LEU A 1 54 ? 5.562 8.085 4.349 1.00 41.22 54 LEU A CA 20
ATOM 26097 C C . LEU A 1 54 ? 4.468 7.977 5.421 1.00 63.11 54 LEU A C 20
ATOM 26098 O O . LEU A 1 54 ? 4.602 7.219 6.386 1.00 11.21 54 LEU A O 20
ATOM 26114 N N . ILE A 1 55 ? 3.390 8.741 5.253 1.00 41.22 55 ILE A N 20
ATOM 26115 C CA . ILE A 1 55 ? 2.292 8.766 6.227 1.00 41.21 55 ILE A CA 20
ATOM 26116 C C . ILE A 1 55 ? 0.925 8.533 5.551 1.00 32.01 55 ILE A C 20
ATOM 26117 O O . ILE A 1 55 ? 0.601 9.157 4.537 1.00 51.54 55 ILE A O 20
ATOM 26133 N N . PHE A 1 56 ? 0.135 7.619 6.118 1.00 11.25 56 PHE A N 20
ATOM 26134 C CA . PHE A 1 56 ? -1.191 7.274 5.583 1.00 55.33 56 PHE A CA 20
ATOM 26135 C C . PHE A 1 56 ? -2.242 7.249 6.706 1.00 60.52 56 PHE A C 20
ATOM 26136 O O . PHE A 1 56 ? -2.030 6.626 7.746 1.00 75.10 56 PHE A O 20
ATOM 26153 N N . LYS A 1 57 ? -3.370 7.939 6.492 1.00 25.45 57 LYS A N 20
ATOM 26154 C CA . LYS A 1 57 ? -4.442 8.043 7.505 1.00 15.31 57 LYS A CA 20
ATOM 26155 C C . LYS A 1 57 ? -3.946 8.687 8.814 1.00 32.13 57 LYS A C 20
ATOM 26156 O O . LYS A 1 57 ? -4.584 8.556 9.860 1.00 51.01 57 LYS A O 20
ATOM 26175 N N . GLY A 1 58 ? -2.831 9.408 8.747 1.00 23.04 58 GLY A N 20
ATOM 26176 C CA . GLY A 1 58 ? -2.242 9.993 9.951 1.00 22.41 58 GLY A CA 20
ATOM 26177 C C . GLY A 1 58 ? -1.325 9.023 10.693 1.00 53.30 58 GLY A C 20
ATOM 26178 O O . GLY A 1 58 ? -0.912 9.280 11.827 1.00 30.20 58 GLY A O 20
ATOM 26182 N N . LYS A 1 59 ? -1.024 7.896 10.055 1.00 42.10 59 LYS A N 20
ATOM 26183 C CA . LYS A 1 59 ? -0.111 6.887 10.609 1.00 14.03 59 LYS A CA 20
ATOM 26184 C C . LYS A 1 59 ? 1.190 6.823 9.799 1.00 2.42 59 LYS A C 20
ATOM 26185 O O . LYS A 1 59 ? 1.163 6.582 8.591 1.00 63.12 59 LYS A O 20
ATOM 26204 N N . VAL A 1 60 ? 2.323 7.050 10.454 1.00 74.42 60 VAL A N 20
ATOM 26205 C CA . VAL A 1 60 ? 3.626 6.868 9.809 1.00 11.41 60 VAL A CA 20
ATOM 26206 C C . VAL A 1 60 ? 3.921 5.371 9.598 1.00 52.12 60 VAL A C 20
ATOM 26207 O O . VAL A 1 60 ? 3.835 4.570 10.532 1.00 54.21 60 VAL A O 20
ATOM 26220 N N . LEU A 1 61 ? 4.247 4.994 8.364 1.00 74.31 61 LEU A N 20
ATOM 26221 C CA . LEU A 1 61 ? 4.469 3.584 8.022 1.00 12.31 61 LEU A CA 20
ATOM 26222 C C . LEU A 1 61 ? 5.846 3.082 8.493 1.00 53.41 61 LEU A C 20
ATOM 26223 O O . LEU A 1 61 ? 6.868 3.748 8.303 1.00 74.11 61 LEU A O 20
ATOM 26239 N N . VAL A 1 62 ? 5.858 1.898 9.109 1.00 63.22 62 VAL A N 20
ATOM 26240 C CA . VAL A 1 62 ? 7.098 1.276 9.583 1.00 32.02 62 VAL A CA 20
ATOM 26241 C C . VAL A 1 62 ? 7.983 0.830 8.409 1.00 51.30 62 VAL A C 20
ATOM 26242 O O . VAL A 1 62 ? 7.527 0.118 7.518 1.00 53.54 62 VAL A O 20
ATOM 26255 N N . GLU A 1 63 ? 9.254 1.235 8.434 1.00 22.52 63 GLU A N 20
ATOM 26256 C CA . GLU A 1 63 ? 10.194 0.979 7.328 1.00 74.21 63 GLU A CA 20
ATOM 26257 C C . GLU A 1 63 ? 10.251 -0.504 6.908 1.00 51.32 63 GLU A C 20
ATOM 26258 O O . GLU A 1 63 ? 10.426 -0.814 5.729 1.00 35.31 63 GLU A O 20
ATOM 26270 N N . THR A 1 64 ? 10.095 -1.413 7.868 1.00 63.34 64 THR A N 20
ATOM 26271 C CA . THR A 1 64 ? 10.171 -2.860 7.590 1.00 52.44 64 THR A CA 20
ATOM 26272 C C . THR A 1 64 ? 8.861 -3.421 7.004 1.00 61.21 64 THR A C 20
ATOM 26273 O O . THR A 1 64 ? 8.829 -4.552 6.510 1.00 51.22 64 THR A O 20
ATOM 26284 N N . SER A 1 65 ? 7.789 -2.632 7.059 1.00 44.50 65 SER A N 20
ATOM 26285 C CA . SER A 1 65 ? 6.469 -3.059 6.560 1.00 0.21 65 SER A CA 20
ATOM 26286 C C . SER A 1 65 ? 6.319 -2.813 5.050 1.00 12.33 65 SER A C 20
ATOM 26287 O O . SER A 1 65 ? 6.957 -1.925 4.483 1.00 20.12 65 SER A O 20
ATOM 26295 N N . THR A 1 66 ? 5.465 -3.604 4.403 1.00 64.40 66 THR A N 20
ATOM 26296 C CA . THR A 1 66 ? 5.173 -3.441 2.969 1.00 20.43 66 THR A CA 20
ATOM 26297 C C . THR A 1 66 ? 3.830 -2.737 2.753 1.00 13.01 66 THR A C 20
ATOM 26298 O O . THR A 1 66 ? 3.049 -2.564 3.692 1.00 61.11 66 THR A O 20
ATOM 26309 N N . LEU A 1 67 ? 3.555 -2.338 1.512 1.00 44.11 67 LEU A N 20
ATOM 26310 C CA . LEU A 1 67 ? 2.250 -1.755 1.170 1.00 21.23 67 LEU A CA 20
ATOM 26311 C C . LEU A 1 67 ? 1.130 -2.783 1.404 1.00 41.54 67 LEU A C 20
ATOM 26312 O O . LEU A 1 67 ? 0.055 -2.446 1.899 1.00 30.24 67 LEU A O 20
ATOM 26328 N N . LYS A 1 68 ? 1.411 -4.043 1.064 1.00 73.00 68 LYS A N 20
ATOM 26329 C CA . LYS A 1 68 ? 0.473 -5.147 1.303 1.00 63.10 68 LYS A CA 20
ATOM 26330 C C . LYS A 1 68 ? 0.162 -5.293 2.806 1.00 12.54 68 LYS A C 20
ATOM 26331 O O . LYS A 1 68 ? -0.988 -5.515 3.199 1.00 2.14 68 LYS A O 20
ATOM 26350 N N . GLN A 1 69 ? 1.198 -5.174 3.639 1.00 54.22 69 GLN A N 20
ATOM 26351 C CA . GLN A 1 69 ? 1.029 -5.206 5.100 1.00 43.42 69 GLN A CA 20
ATOM 26352 C C . GLN A 1 69 ? 0.255 -3.977 5.599 1.00 62.31 69 GLN A C 20
ATOM 26353 O O . GLN A 1 69 ? -0.516 -4.059 6.554 1.00 51.22 69 GLN A O 20
ATOM 26367 N N . SER A 1 70 ? 0.472 -2.843 4.941 1.00 52.33 70 SER A N 20
ATOM 26368 C CA . SER A 1 70 ? -0.189 -1.581 5.312 1.00 53.11 70 SER A CA 20
ATOM 26369 C C . SER A 1 70 ? -1.598 -1.475 4.709 1.00 12.35 70 SER A C 20
ATOM 26370 O O . SER A 1 70 ? -2.334 -0.532 5.002 1.00 40.33 70 SER A O 20
ATOM 26378 N N . ASP A 1 71 ? -1.961 -2.453 3.871 1.00 21.55 71 ASP A N 20
ATOM 26379 C CA . ASP A 1 71 ? -3.264 -2.474 3.184 1.00 11.42 71 ASP A CA 20
ATOM 26380 C C . ASP A 1 71 ? -3.414 -1.316 2.185 1.00 44.32 71 ASP A C 20
ATOM 26381 O O . ASP A 1 71 ? -4.528 -0.892 1.873 1.00 10.45 71 ASP A O 20
ATOM 26390 N N . VAL A 1 72 ? -2.294 -0.822 1.673 1.00 0.10 72 VAL A N 20
ATOM 26391 C CA . VAL A 1 72 ? -2.305 0.247 0.672 1.00 62.41 72 VAL A CA 20
ATOM 26392 C C . VAL A 1 72 ? -2.486 -0.327 -0.743 1.00 30.24 72 VAL A C 20
ATOM 26393 O O . VAL A 1 72 ? -1.702 -1.170 -1.186 1.00 14.23 72 VAL A O 20
ATOM 26406 N N . GLY A 1 73 ? -3.525 0.126 -1.442 1.00 40.01 73 GLY A N 20
ATOM 26407 C CA . GLY A 1 73 ? -3.791 -0.347 -2.798 1.00 71.20 73 GLY A CA 20
ATOM 26408 C C . GLY A 1 73 ? -4.159 0.776 -3.760 1.00 41.12 73 GLY A C 20
ATOM 26409 O O . GLY A 1 73 ? -4.104 1.955 -3.402 1.00 54.12 73 GLY A O 20
ATOM 26413 N N . SER A 1 74 ? -4.538 0.415 -4.987 1.00 24.02 74 SER A N 20
ATOM 26414 C CA . SER A 1 74 ? -4.943 1.408 -5.995 1.00 65.13 74 SER A CA 20
ATOM 26415 C C . SER A 1 74 ? -6.079 2.295 -5.481 1.00 15.41 74 SER A C 20
ATOM 26416 O O . SER A 1 74 ? -7.141 1.804 -5.091 1.00 3.53 74 SER A O 20
ATOM 26424 N N . GLY A 1 75 ? -5.845 3.601 -5.478 1.00 43.10 75 GLY A N 20
ATOM 26425 C CA . GLY A 1 75 ? -6.833 4.548 -4.970 1.00 12.33 75 GLY A CA 20
ATOM 26426 C C . GLY A 1 75 ? -6.450 5.134 -3.614 1.00 51.31 75 GLY A C 20
ATOM 26427 O O . GLY A 1 75 ? -7.031 6.129 -3.170 1.00 12.15 75 GLY A O 20
ATOM 26431 N N . ALA A 1 76 ? -5.480 4.512 -2.944 1.00 21.44 76 ALA A N 20
ATOM 26432 C CA . ALA A 1 76 ? -4.988 5.006 -1.654 1.00 45.10 76 ALA A CA 20
ATOM 26433 C C . ALA A 1 76 ? -4.042 6.200 -1.846 1.00 44.31 76 ALA A C 20
ATOM 26434 O O . ALA A 1 76 ? -2.933 6.058 -2.369 1.00 63.43 76 ALA A O 20
ATOM 26441 N N . LYS A 1 77 ? -4.490 7.383 -1.436 1.00 54.43 77 LYS A N 20
ATOM 26442 C CA . LYS A 1 77 ? -3.695 8.605 -1.587 1.00 4.24 77 LYS A CA 20
ATOM 26443 C C . LYS A 1 77 ? -2.831 8.849 -0.338 1.00 51.14 77 LYS A C 20
ATOM 26444 O O . LYS A 1 77 ? -3.340 9.177 0.737 1.00 25.35 77 LYS A O 20
ATOM 26463 N N . LEU A 1 78 ? -1.519 8.672 -0.488 1.00 44.11 78 LEU A N 20
ATOM 26464 C CA . LEU A 1 78 ? -0.576 8.791 0.631 1.00 32.51 78 LEU A CA 20
ATOM 26465 C C . LEU A 1 78 ? -0.131 10.247 0.849 1.00 32.44 78 LEU A C 20
ATOM 26466 O O . LEU A 1 78 ? -0.524 11.149 0.110 1.00 12.12 78 LEU A O 20
ATOM 26482 N N . MET A 1 79 ? 0.692 10.468 1.869 1.00 11.05 79 MET A N 20
ATOM 26483 C CA . MET A 1 79 ? 1.291 11.784 2.118 1.00 71.41 79 MET A CA 20
ATOM 26484 C C . MET A 1 79 ? 2.780 11.649 2.473 1.00 71.22 79 MET A C 20
ATOM 26485 O O . MET A 1 79 ? 3.146 10.899 3.380 1.00 55.23 79 MET A O 20
ATOM 26499 N N . LEU A 1 80 ? 3.635 12.373 1.757 1.00 54.51 80 LEU A N 20
ATOM 26500 C CA . LEU A 1 80 ? 5.080 12.340 2.013 1.00 4.31 80 LEU A CA 20
ATOM 26501 C C . LEU A 1 80 ? 5.539 13.624 2.723 1.00 61.13 80 LEU A C 20
ATOM 26502 O O . LEU A 1 80 ? 5.570 14.704 2.127 1.00 33.02 80 LEU A O 20
ATOM 26518 N N . MET A 1 81 ? 5.873 13.502 4.007 1.00 64.34 81 MET A N 20
ATOM 26519 C CA . MET A 1 81 ? 6.293 14.653 4.812 1.00 43.13 81 MET A CA 20
ATOM 26520 C C . MET A 1 81 ? 7.815 14.854 4.743 1.00 64.12 81 MET A C 20
ATOM 26521 O O . MET A 1 81 ? 8.574 14.184 5.441 1.00 73.23 81 MET A O 20
ATOM 26535 N N . ALA A 1 82 ? 8.251 15.774 3.883 1.00 44.42 82 ALA A N 20
ATOM 26536 C CA . ALA A 1 82 ? 9.677 16.079 3.722 1.00 30.21 82 ALA A CA 20
ATOM 26537 C C . ALA A 1 82 ? 9.906 17.575 3.456 1.00 71.53 82 ALA A C 20
ATOM 26538 O O . ALA A 1 82 ? 8.963 18.364 3.434 1.00 1.02 82 ALA A O 20
ATOM 26545 N N . SER A 1 83 ? 11.167 17.956 3.243 1.00 64.31 83 SER A N 20
ATOM 26546 C CA . SER A 1 83 ? 11.529 19.370 3.015 1.00 70.30 83 SER A CA 20
ATOM 26547 C C . SER A 1 83 ? 11.538 19.729 1.517 1.00 12.33 83 SER A C 20
ATOM 26548 O O . SER A 1 83 ? 12.088 20.756 1.116 1.00 64.02 83 SER A O 20
ATOM 26556 N N . GLN A 1 84 ? 10.912 18.892 0.694 1.00 24.41 84 GLN A N 20
ATOM 26557 C CA . GLN A 1 84 ? 10.844 19.124 -0.758 1.00 23.24 84 GLN A CA 20
ATOM 26558 C C . GLN A 1 84 ? 9.399 19.038 -1.277 1.00 13.12 84 GLN A C 20
ATOM 26559 O O . GLN A 1 84 ? 8.514 18.517 -0.596 1.00 71.35 84 GLN A O 20
ATOM 26573 N N . GLY A 1 85 ? 9.174 19.543 -2.491 1.00 20.13 85 GLY A N 20
ATOM 26574 C CA . GLY A 1 85 ? 7.839 19.512 -3.090 1.00 65.43 85 GLY A CA 20
ATOM 26575 C C . GLY A 1 85 ? 7.843 19.772 -4.600 1.00 32.32 85 GLY A C 20
ATOM 26576 O O . GLY A 1 85 ? 7.771 20.955 -5.012 1.00 39.13 85 GLY A O 20
#

Foldseek 3Di:
DDDPVDDDDDAWFWEFECEVNDGDIDTGHQVDFVLVVQVVCCVVFVDHSVQFFKAFPNRTGDRRHTSVRVVNGHPGYIYTGGPGD

Organism: Arabidopsis thaliana (NCBI:txid3702)

Sequence (85 aa):
MGHHHHHHSHSTIKLTVKFGGKSIPLSVSPDCTVKDLKSQLQPITNVLPRGQKLIFKGKVLVETSTLKQSDVGSGAKLMLMASQGMGHHHHHHSHSTIKLTVKFGGKSIPLSVSPDCTVKDLKSQLQPITNVLPRGQKLIFKGKVLVETSTLKQSDVGSGAKLMLMASQGMGHHHHHHSHSTIKLTVKFGGKSIPLSVSPDCTVKDLKSQLQPITNVLPRGQKLIFKGKVLVETSTLKQSDVGSGAKLMLMASQGMGHHHHHHSHSTIKLTVKFGGKSIPLSVSPDCTVKDLKSQLQPITNVLPRGQKLIFKGKVLVETSTLKQSDVGSGAKLMLMASQGMGHHHHHHSHSTIKLTVKFGGKSIPLSVSPDCTVKDLKSQLQPITNVLPRGQKLIFKGKVLVETSTLKQSDVGSGAKLMLMASQGMGHHHHHHSHSTIKLTVKFGGKSIPLSVSPDCTVKDLKSQLQPITNVLPRGQKLIFKGKVLVETSTLKQSDVGSGAKLMLMASQGMGHHHHHHSHSTIKLTVKFGGKSIPLSVSPDCTVKDLKSQLQPITNVLPRGQKLIFKGKVLVETSTLKQSDVGSGAKLMLMASQGMGHHHHHHSHSTIKLTVKFGGKSIPLSVSPDCTVKDLKSQLQPITNVLPRGQKLIFKGKVLVETSTLKQSDVGSGAKLMLMASQGMGHHHHHHSHSTIKLTVKFGGKSIPLSVSPDCTVKDLKSQLQPITNVLPRGQKLIFKGKVLVETSTLKQSDVGSGAKLMLMASQGMGHHHHHHSHSTIKLTVKFGGKSIPLSVSPDCTVKDLKSQLQPITNVLPRGQKLIFKGKVLVETSTLKQSDVGSGAKLMLMASQGMGHHHHHHSHSTIKLTVKFGGKSIPLSVSPDCTVKDLKSQLQPITNVLPRGQKLIFKGKVLVETSTLKQSDVGSGAKLMLMASQGMGHHHHHHSHSTIKLTVKFGGKSIPLSVSPDCTVKDLKSQLQPITNVLPRGQKLIFKGKVLVETSTLKQSDVGSGAKLMLMASQGMGHHHHHHSHSTIKLTVKFGGKSIPLSVSPDCTVKDLKSQLQPITNVLPRGQKLIFKGKVLVETSTLKQSDVGSGAKLMLMASQGMGHHHHHHSHSTIKLTVKFGGKSIPLSVSPDCTVKDLKSQLQPITNVLPRGQKLIFKGKVLVETSTLKQSDVGSGAKLMLMASQGMGHHHHHHSHSTIKLTVKFGGKSIPLSVSPDCTVKDLKSQLQPITNVLPRGQKLIFKGKVLVETSTLKQSDVGSGAKLMLMASQGMGHHHHHHSHSTIKLTVKFGGKSIPLSVSPDCTVKDLKSQLQPITNVLPRGQKLIFKGKVLVETSTLKQSDVGSGAKLMLMASQGMGHHHHHHSHSTIKLTVKFGGKSIPLSVSPDCTVKDLKSQLQPITNVLPRGQKLIFKGKVLVETSTLKQSDVGSGAKLMLMASQGMGHHHHHHSHSTIKLTVKFGGKSIPLSVSPDCTVKDLKSQLQPITNVLPRGQKLIFKGKVLVETSTLKQSDVGSGAKLMLMASQGMGHHHHHHSHSTIKLTVKFGGKSIPLSVSPDCTVKDLKSQLQPITNVLPRGQKLIFKGKVLVETSTLKQSDVGSGAKLMLMASQGMGHHHHHHSHSTIKLTVKFGGKSIPLSVSPDCTVKDLKSQLQPITNVLPRGQKLIFKGKVLVETSTLKQSDVGSGAKLMLMASQG